Protein AF-0000000076557851 (afdb_homodimer)

Solvent-accessible surface area (backbone atoms only — not comparable to full-atom values): 87240 Å² total; per-residue (Å²): 122,87,77,74,75,67,75,80,66,76,50,90,38,95,50,37,35,31,46,52,55,38,59,30,43,32,42,51,61,32,72,36,23,61,56,36,63,57,46,41,41,31,71,48,41,74,76,67,26,66,85,70,57,73,93,45,90,75,62,67,40,71,10,40,59,27,70,82,20,36,35,42,63,46,74,49,77,47,74,51,47,69,48,79,32,28,19,36,36,59,49,75,49,68,70,84,65,38,65,51,69,62,38,16,51,50,42,3,48,33,41,56,26,32,29,34,39,37,38,36,35,39,30,39,36,59,39,52,92,79,63,63,79,54,46,40,30,33,42,40,51,27,48,18,50,34,37,25,52,70,74,42,80,45,67,58,55,26,64,82,58,70,84,71,47,54,48,60,42,72,40,51,52,73,41,79,36,43,34,38,39,40,42,68,49,62,57,84,83,76,29,81,60,79,74,55,66,48,67,31,39,37,39,38,33,61,44,86,49,36,83,44,73,41,49,91,70,39,50,65,30,26,23,29,85,68,28,50,30,21,72,26,37,27,26,34,40,33,32,24,39,25,92,62,47,42,35,35,38,59,44,66,44,43,99,32,59,53,47,61,72,59,80,46,72,29,49,50,41,27,47,39,62,42,57,36,30,44,77,45,69,60,80,86,58,51,60,47,55,37,39,37,31,29,35,44,55,92,54,95,53,82,42,78,46,78,47,62,41,75,42,60,72,71,38,62,70,62,43,65,42,40,29,22,44,59,27,56,33,64,40,63,33,49,29,27,41,22,52,50,31,93,74,25,63,59,50,86,75,77,63,57,28,32,32,36,37,41,32,58,31,70,73,46,54,50,83,36,66,73,55,57,45,50,54,64,89,57,60,49,44,28,29,34,38,37,29,50,35,19,69,34,41,44,15,33,43,63,45,39,68,54,6,38,47,32,41,53,35,53,59,68,41,47,63,48,28,39,62,53,61,62,61,82,70,82,62,72,30,87,64,34,29,34,37,26,13,36,35,50,6,5,30,29,29,50,47,44,38,44,26,36,35,61,31,37,33,34,37,34,33,21,42,24,50,49,24,64,60,71,71,44,46,58,85,44,38,67,78,54,58,33,50,58,54,18,43,26,47,27,42,39,40,75,54,33,47,79,77,28,49,48,28,34,51,51,49,54,37,42,35,37,33,27,60,57,15,69,66,49,55,55,48,36,54,21,37,50,53,34,50,30,42,75,60,73,24,86,66,46,74,46,57,40,80,88,31,37,75,75,59,96,46,70,76,53,43,86,66,42,47,60,52,52,46,39,45,46,41,74,46,69,49,56,54,54,69,54,52,60,47,46,46,59,40,51,35,44,53,69,46,49,38,52,79,15,40,34,58,54,38,44,58,46,64,58,45,67,20,37,37,40,38,39,40,77,45,64,51,41,31,42,33,42,71,42,46,60,27,27,34,30,36,45,66,67,25,69,86,42,74,74,43,49,28,34,32,50,70,88,41,78,47,76,55,83,50,77,57,42,24,38,39,48,42,93,86,69,48,76,42,81,46,78,74,70,67,57,46,76,71,27,60,34,54,44,50,39,60,35,46,58,22,59,58,54,33,62,18,43,33,36,37,27,43,36,52,76,92,72,53,51,74,66,56,58,54,48,52,41,45,53,40,29,38,40,24,43,45,52,60,38,42,62,43,80,40,63,42,74,95,67,68,78,63,67,23,23,36,37,39,41,54,68,48,38,38,86,74,61,37,76,33,32,62,53,38,45,43,46,40,42,86,56,33,41,34,37,36,45,62,87,64,42,76,45,77,43,68,39,45,82,33,17,14,26,31,30,66,36,60,54,60,83,52,39,37,26,39,40,32,30,39,49,38,71,66,1,28,53,57,25,52,49,58,54,81,71,65,68,72,58,31,51,43,23,31,37,33,33,31,56,51,12,38,37,35,12,72,49,20,40,71,29,39,28,42,55,31,46,64,38,36,33,30,57,74,43,81,123,87,75,73,75,66,73,81,66,76,52,90,37,96,50,37,33,31,45,53,56,38,59,30,43,33,41,53,61,33,72,35,23,61,55,37,63,54,47,41,40,31,72,48,41,75,75,68,25,66,84,70,57,72,94,45,90,75,64,67,41,71,12,40,59,25,69,82,20,39,34,43,63,46,74,49,79,48,73,51,46,67,48,80,30,28,17,35,38,61,48,75,50,67,69,84,66,37,63,50,70,63,38,16,51,50,41,3,45,34,42,57,26,32,30,35,36,36,38,37,33,39,29,38,36,60,38,52,90,78,62,62,81,54,45,39,30,32,42,42,54,26,48,18,51,32,36,25,52,69,73,42,78,44,67,59,55,25,64,81,58,69,85,71,46,55,49,58,43,72,41,51,52,72,41,78,36,42,35,37,39,39,41,67,49,62,72,73,82,80,33,82,59,79,78,56,67,50,67,30,40,37,38,38,32,61,44,86,50,37,83,44,72,40,50,92,68,39,48,66,31,26,24,28,84,69,27,50,29,22,72,28,38,28,25,34,39,31,33,24,40,24,93,63,48,41,36,36,39,58,42,65,44,43,98,34,58,53,48,60,72,60,80,46,73,30,50,48,42,26,47,39,62,43,57,36,30,45,77,44,70,60,79,87,58,51,59,48,54,37,37,38,31,28,35,42,55,94,53,97,52,81,43,76,47,77,46,60,41,75,42,60,73,72,39,63,71,64,43,66,41,40,28,21,46,59,29,55,34,65,40,62,34,48,28,26,40,22,50,52,32,94,75,25,61,60,52,86,75,76,62,58,26,33,32,38,36,40,32,58,30,68,74,46,53,50,84,37,66,72,54,56,45,51,52,63,90,57,62,47,44,29,29,34,38,35,30,48,34,19,71,32,42,45,15,32,43,65,44,39,68,52,5,38,46,32,41,54,35,54,58,70,41,48,64,49,28,38,61,52,61,63,61,82,69,82,61,72,29,86,64,35,30,35,36,26,14,35,36,51,6,5,30,30,29,49,48,44,38,43,24,36,36,60,31,37,33,33,36,33,34,20,43,23,50,49,24,64,59,72,68,44,44,58,86,44,37,66,78,53,56,32,49,62,53,18,43,26,47,26,41,41,40,75,54,34,48,77,76,30,48,49,29,35,50,52,48,56,38,42,36,37,32,27,61,57,16,67,65,47,54,54,48,35,53,20,38,50,52,34,50,29,42,74,59,73,24,87,64,46,73,46,58,40,81,87,31,38,76,75,59,95,47,71,77,51,43,86,67,42,47,60,53,52,45,41,46,47,44,74,45,68,49,57,53,55,69,54,54,60,46,45,44,58,39,50,34,43,52,70,46,48,36,51,80,14,38,33,57,55,38,45,58,46,64,58,43,67,19,37,38,41,37,38,40,79,45,65,51,41,29,41,32,45,71,41,48,61,27,27,34,31,36,44,65,66,25,70,87,41,75,74,42,50,27,33,34,51,70,86,40,79,45,74,56,83,50,78,56,43,24,39,38,46,45,93,87,68,48,77,44,81,44,78,76,70,67,58,47,74,72,27,62,34,53,44,49,39,61,34,46,60,23,59,60,56,33,62,18,42,35,37,38,26,44,35,52,76,91,73,55,52,73,65,55,57,53,48,52,42,44,52,40,29,37,40,24,44,46,51,61,37,43,60,44,79,40,63,42,74,96,67,69,77,64,69,22,24,36,37,40,41,52,68,49,38,37,85,76,62,36,75,31,32,62,54,38,46,42,47,41,42,85,56,32,42,32,39,37,44,62,86,65,43,76,45,76,43,69,39,45,83,33,16,13,27,32,31,66,35,60,54,63,83,52,40,35,25,41,39,32,31,40,49,37,70,63,2,28,53,58,23,50,50,59,57,81,70,64,69,72,55,33,50,43,23,29,39,32,35,32,55,50,12,39,38,35,12,74,50,19,41,70,30,41,27,43,54,30,47,65,37,36,33,30,57,74,44,81

Radius of gyration: 36.16 Å; Cα contacts (8 Å, |Δi|>4): 4621; chains: 2; bounding box: 81×111×76 Å

Foldseek 3Di:
DPPPPPPPCLPLDPFKKKDWAFKKKKWDWAFAFALLVLLQQDQCVVVVDPLPDDADPPDWDAHPFFPPRTIHMDMDGWDWDMDGQKIKTKDKDDDPRGPQVVQCVPANLRRQKTKMKMKIWMAIAGNDPPFDQWFKKWKAKPDAQWKDKQNRIFGHGFDQPLPQATFIDIHGHPDIIMIMTMDTQRAQPPFCDPNDMDMMMMMMGGDPQAKDKAQVPKDFWAAELQFGQFQQKMKIKIAGNHPAWKKWWQDKDWPFDKDFDGIDIHGHRFIAIGMMGGRDDDGPDQKIKMWIWMDTVVDDDIDIDIDMHGHDDYDYQQAWTKHWFAQLQGHIFIKTKGAADPQAQADPVHDAFEAEEEEEAAQDDCPDPLNRCLPVVPSRFNHMYIYGCLRDSCNLFLLAQSSVSRVLRRLVRVVSSCVRNVPPDGHYDSQAYEAEYAASSLLNQLLCLLFNQLRYQEYERELYAQAPCRQRPRPSAFDADPLLVLLLVLLQVSSRSLVRLLRRAQHEYEYEYECAASNRHPCRVVSSQVSNVVSVHHYHYDYHYPDYRDDRNSCPDDCNVVVSNCCRHVNVANGDHPLKGKRKAQWQLRHDDDQQKGAKFFQFNSDIKMWIWHPPPLQEIEIEIDRGFKMFGGDGRVPRDDHQWYQYNNDIDGDDDGQWMWGADPVGDIDIDRDPCVLQQWAGHLRIGFLCSLSNFSHAEEEEFEAPVPDDPVRVVLSSSLSSLCCSSSVTGYHYYHAPVPPPDRTAYEYAAHFQVVRVPPFCVQQQWHGDLFWIWAAAPVRDIDIGTQDAQKKKWAWTDDPRHYIYIYIHHNDSNNRVSHSSPNDRHPSSRGGRIWIAHNCSSNSRSNRTPWGAHAHGSNYGYPSID/DPPPPPPPCLPLDPFKKKDWDFKKKKWDWAFAFALLVLLQQDQCVVVVDPLPDDADPPDWDAHPFFPPRTIHMDMDGWDWDMDGQKIKTKDKDDDPRGPQVVQCVPANLRRQKTKMKMKIWMAIADNDPPFDQWFKKWKAKPDAQWKDKQNHIFGHGFDQPLPQATFIDIHGHPDIIMIMTMGTQRQQPPFCDPNDMDMMMMMMGGDPQAKDKAQVPKDFWAAELQFGQFQQKMKIKIAGNHPFWKKWWQDKDWVFDKDFDGIDIHGHRFIAIGIMGGRDDDGPDQKIKMWIWMDTVVDDDIDIDIDMHGHDDYDYQQAWTKHWFAQLQGHIFIKTKGAADPQAQADPVHDFFEAEEEEEAAQDDCPDPLNRCLPVVPSRFNHMYIYGCLRDSCNLFLLAQSSVSRVLRRLVRVVSSCVRNVDPDGHYDSQAYEYEYAASSLLNQLLCLLFNQLRYQAYERELYAQAPCRQRPRPSAFDADPLLVLLLVLLQVSSRSLVRLLRRAQHEYEYEYECAASNRHPCRVVSSQVSNVVSVHHYHYDYHYPDYRDDRNSCPPDCNVVVSNCCRHVNVANGDHDLKGKRKAQWQLRHDDDQQKGAKFFQFNSDIKMWIWHPVPLQEIEIEIDRGFKMFGGDGRVPRDDHQWYCYNNDIDGDDDGQWMWGADPVGDIDIDRDPCVLQQWAGHLRIGFLCSLSNFSHAEEEEAEAPVPDDPVRVVLSSSLSSLCCSSSVTGYHYYHAPVPPPDRTAYEYAAHFQVVRVPPFCVQQQWHGDLFWIWAAAPVRDIDIDTQDAQKKKWAWTDDPSHYIYIYIHHNDSNNRVSHSSPNDRHPSSRGGRIWIAHNCSSNSRSNRTPWGAHAHGRNYGYPSID

InterPro domains:
  IPR001375 Peptidase S9, prolyl oligopeptidase, catalytic domain [PF00326] (424-552)
  IPR029058 Alpha/Beta hydrolase fold [G3DSA:3.40.50.1820] (335-570)
  IPR029058 Alpha/Beta hydrolase fold [SSF53474] (319-552)
  IPR050955 Plant Biomass Hydrolyzing Esterase [PTHR43037] (322-651)

Organism: NCBI:txid1051890

pLDDT: mean 91.63, std 10.41, range [25.14, 98.81]

Secondary structure (DSSP, 8-state):
-------------SS-EEEE-SEEEEEEEE---TTGGGG---GGGGGT-GGGPPP-SSPPEE-SSBGGGEE-EEEEE---EEEBTEEEEEEEEE-SSB-HHHHHHHHGGGGG-EEEEEEEEEEEE-SSSS--S-EEEEEEEES-SEEEETTEEEESTTTT----S-EEEEE-TTSEEEEEEEEEE-GGGT---SS-EEEEEEEEEE--SSEEE-GGG-B-PPEETTEESBS-EEEEEEEE--SS--EEEEEEEESS-EEE-S-EEE-TT-EEEEEEEES-PPTT-SEEEEEEEEEETT-SSEEEEEEEEE-PPPB-TTS-EEEEEE-TTS-EEEEEEEPPPTT--PPSS-PPPPEEEEE--TT--TTSHHHHTTTTT-TT-SSEEEEE--SSTTHHHHSSHHHHHHHHHHHHTHHHHHHHHT--S----TT-EEEEEETHHHHHHHHHHHH-GGGEEEEEEES--S-HHHHS-STTSPP--HHHHHHHHHHTGGG-GGG-GGGGTTS-BEEEEETT-SSS-THHHHHHHHHHHHTT---EEEEETT--S--TTTTTSTTHHHHHHIIIII--SPPPPPSEEEEEES-GGG---BTTEEEEE-S-TTS-EEEEEE-SSTTEEEEEEES--EEEE-SPBTTBPPPSEEEETTEEEE--STT-EEEE-TTS-EEEE---GGGGTS--GGG-SSGGGGG--SS-EEEEPPPGGG--HHHHHHHHHHHHHHHHHH---EEEES-GGG--SSS-EEEES---HHHHTHHHHHTTEEE-SSEEEEE-TTS-EEEEE--TT-EEEEEEE-STT-EEEEEEESSHHHHHHHHTTSS-STT----SEEEE-TTHHHHGGGGEEEEE-B-TTS-B-TT--/-------------SS-EEEE-SEEEEEEEE---TTGGGG---GGGGGT-GGGPPP-SSPPEE-SSBGGGEE-EEEEE---EEEBTEEEEEEEEE-SSB-HHHHHHHHGGGGG-EEEEEEEEEEEE-SSSS--S-EEEEEEEES-SEEEETTEEEESTTTT----SPEEEEE-TTSEEEEEEEEEE-TTSS---SS-EEEEEEEEEE--SSEEE-GGG-B-PPEETTEESBS-EEEEEEEE--SS--EEEEEEEESS-EEE-S-EEE-TT-EEEEEEEES-PPTT-SEEEEEEEEEETT-SSEEEEEEEEE-PPPB-TTS-EEEEEE-TTS-EEEEEEEPPPTT--PPSS-PPPPEEEEE--TT--TTSHHHHTTTTT-TT-SSEEEEE--SSTTHHHHSSHHHHHHHHHHHHTHHHHHHHHT--S----TT-EEEEEETHHHHHHHHHHHH-GGGEEEEEEES--S-HHHHS-STTSPP--HHHHHHHHHHTGGG-GGG-GGGGTTS-BEEEEETT-SSS-THHHHHHHHHHHHTT---EEEEETT--S--TTTTTSTTHHHHHHIIIII--SPPPPPSEEEEEES-GGG---BTTEEEEE-S-TTS-EEEEEE-SSTTEEEEEEES--EEEE-SPBTTBPPPSEEEETTEEEE--STT-EEEE-TTS-EEEE---GGGGTS--GGG-SSGGGGG--SS-EEEEPPPGGG--HHHHHHHHHHHHHHHHHH---EEEES-GGG--SSS-EEEES---HHHHTHHHHHTTEEE-SSEEEEE-TTS-EEEEE--TT-EEEEEEE-STT-EEEEEEESSHHHHHHHHTTSS-STT----SEEEE-TTHHHHGGGGEEEEE-B-TTS-B-TT--

Structure (mmCIF, N/CA/C/O backbone):
data_AF-0000000076557851-model_v1
#
loop_
_entity.id
_entity.type
_entity.pdbx_description
1 polymer 'Peptidase S9 prolyl oligopeptidase catalytic domain-containing protein'
#
loop_
_atom_site.group_PDB
_atom_site.id
_atom_site.type_symbol
_atom_site.label_atom_id
_atom_site.label_alt_id
_atom_site.label_comp_id
_atom_site.label_asym_id
_atom_site.label_entity_id
_atom_site.label_seq_id
_atom_site.pdbx_PDB_ins_code
_atom_site.Cartn_x
_atom_site.Cartn_y
_atom_site.Cartn_z
_atom_site.occupancy
_atom_site.B_iso_or_equiv
_atom_site.auth_seq_id
_atom_site.auth_comp_id
_atom_site.auth_asym_id
_atom_site.auth_atom_id
_atom_site.pdbx_PDB_model_num
ATOM 1 N N . MET A 1 1 ? -41.75 -7.953 -18.094 1 25.17 1 MET A N 1
ATOM 2 C CA . MET A 1 1 ? -40.562 -8.688 -18.484 1 25.17 1 MET A CA 1
ATOM 3 C C . MET A 1 1 ? -40.688 -9.273 -19.875 1 25.17 1 MET A C 1
ATOM 5 O O . MET A 1 1 ? -41.688 -9.961 -20.172 1 25.17 1 MET A O 1
ATOM 9 N N . PRO A 1 2 ? -40.219 -8.617 -20.875 1 28.72 2 PRO A N 1
ATOM 10 C CA . PRO A 1 2 ? -40.625 -9.148 -22.188 1 28.72 2 PRO A CA 1
ATOM 11 C C . PRO A 1 2 ? -40.438 -10.656 -22.281 1 28.72 2 PRO A C 1
ATOM 13 O O . PRO A 1 2 ? -39.531 -11.219 -21.672 1 28.72 2 PRO A O 1
ATOM 16 N N . ILE A 1 3 ? -41.531 -11.344 -22.547 1 29.73 3 ILE A N 1
ATOM 17 C CA . ILE A 1 3 ? -41.688 -12.758 -22.859 1 29.73 3 ILE A CA 1
ATOM 18 C C . ILE A 1 3 ? -40.719 -13.148 -23.984 1 29.73 3 ILE A C 1
ATOM 20 O O . ILE A 1 3 ? -40.844 -12.641 -25.109 1 29.73 3 ILE A O 1
ATOM 24 N N . VAL A 1 4 ? -39.438 -13.328 -23.734 1 35.34 4 VAL A N 1
ATOM 25 C CA . VAL A 1 4 ? -38.625 -13.984 -24.75 1 35.34 4 VAL A CA 1
ATOM 26 C C . VAL A 1 4 ? -39.406 -15.148 -25.359 1 35.34 4 VAL A C 1
ATOM 28 O O . VAL A 1 4 ? -39.906 -16.016 -24.641 1 35.34 4 VAL A O 1
ATOM 31 N N . THR A 1 5 ? -40.062 -14.852 -26.422 1 33.97 5 THR A N 1
ATOM 32 C CA . THR A 1 5 ? -40.656 -15.875 -27.266 1 33.97 5 THR A CA 1
ATOM 33 C C . THR A 1 5 ? -39.719 -17.047 -27.453 1 33.97 5 THR A C 1
ATOM 35 O O . THR A 1 5 ? -38.625 -16.891 -28.031 1 33.97 5 THR A O 1
ATOM 38 N N . TRP A 1 6 ? -39.594 -17.812 -26.453 1 35.41 6 TRP A N 1
ATOM 39 C CA . TRP A 1 6 ? -38.875 -19.062 -26.672 1 35.41 6 TRP A CA 1
ATOM 40 C C . TRP A 1 6 ? -39.344 -19.766 -27.938 1 35.41 6 TRP A C 1
ATOM 42 O O . TRP A 1 6 ? -40.562 -19.812 -28.203 1 35.41 6 TRP A O 1
ATOM 52 N N . LEU A 1 7 ? -38.781 -19.547 -28.953 1 33.34 7 LEU A N 1
ATOM 53 C CA . LEU A 1 7 ? -39.156 -20.266 -30.172 1 33.34 7 LEU A CA 1
ATOM 54 C C . LEU A 1 7 ? -39.531 -21.719 -29.844 1 33.34 7 LEU A C 1
ATOM 56 O O . LEU A 1 7 ? -38.812 -22.406 -29.109 1 33.34 7 LEU A O 1
ATOM 60 N N . SER A 1 8 ? -40.812 -22 -29.719 1 35.41 8 SER A N 1
ATOM 61 C CA . SER A 1 8 ? -41.375 -23.344 -29.75 1 35.41 8 SER A CA 1
ATOM 62 C C . SER A 1 8 ? -40.625 -24.234 -30.766 1 35.41 8 SER A C 1
ATOM 64 O O . SER A 1 8 ? -41.062 -24.344 -31.906 1 35.41 8 SER A O 1
ATOM 66 N N . ILE A 1 9 ? -39.375 -24 -31.047 1 34.5 9 ILE A N 1
ATOM 67 C CA . ILE A 1 9 ? -38.906 -24.828 -32.156 1 34.5 9 ILE A CA 1
ATOM 68 C C . ILE A 1 9 ? -38.844 -26.281 -31.703 1 34.5 9 ILE A C 1
ATOM 70 O O . ILE A 1 9 ? -37.938 -26.672 -30.938 1 34.5 9 ILE A O 1
ATOM 74 N N . VAL A 1 10 ? -39.906 -26.938 -31.469 1 37.94 10 VAL A N 1
ATOM 75 C CA . VAL A 1 10 ? -39.906 -28.391 -31.609 1 37.94 10 VAL A CA 1
ATOM 76 C C . VAL A 1 10 ? -39.188 -28.766 -32.906 1 37.94 10 VAL A C 1
ATOM 78 O O . VAL A 1 10 ? -39.688 -28.531 -34 1 37.94 10 VAL A O 1
ATOM 81 N N . THR A 1 11 ? -37.938 -28.484 -33.031 1 39.72 11 THR A N 1
ATOM 82 C CA . THR A 1 11 ? -37.312 -29.047 -34.219 1 39.72 11 THR A CA 1
ATOM 83 C C . THR A 1 11 ? -37.312 -30.578 -34.156 1 39.72 11 THR A C 1
ATOM 85 O O . THR A 1 11 ? -37.25 -31.156 -33.062 1 39.72 11 THR A O 1
ATOM 88 N N . HIS A 1 12 ? -38 -31.312 -34.906 1 44.66 12 HIS A N 1
ATOM 89 C CA . HIS A 1 12 ? -37.875 -32.75 -35.188 1 44.66 12 HIS A CA 1
ATOM 90 C C . HIS A 1 12 ? -36.406 -33.156 -35.125 1 44.66 12 HIS A C 1
ATOM 92 O O . HIS A 1 12 ? -35.875 -33.719 -36.094 1 44.66 12 HIS A O 1
ATOM 98 N N . ALA A 1 13 ? -35.656 -32.438 -34.344 1 53.69 13 ALA A N 1
ATOM 99 C CA . ALA A 1 13 ? -34.25 -32.844 -34.406 1 53.69 13 ALA A CA 1
ATOM 100 C C . ALA A 1 13 ? -34 -34.094 -33.531 1 53.69 13 ALA A C 1
ATOM 102 O O . ALA A 1 13 ? -34.719 -34.344 -32.562 1 53.69 13 ALA A O 1
ATOM 103 N N . SER A 1 14 ? -33.281 -35.125 -33.906 1 68.81 14 SER A N 1
ATOM 104 C CA . SER A 1 14 ? -32.781 -36.375 -33.281 1 68.81 14 SER A CA 1
ATOM 105 C C . SER A 1 14 ? -31.938 -36.062 -32.062 1 68.81 14 SER A C 1
ATOM 107 O O . SER A 1 14 ? -31.766 -36.906 -31.188 1 68.81 14 SER A O 1
ATOM 109 N N . VAL A 1 15 ? -31.484 -34.812 -31.781 1 82.94 15 VAL A N 1
ATOM 110 C CA . VAL A 1 15 ? -30.625 -34.438 -30.656 1 82.94 15 VAL A CA 1
ATOM 111 C C . VAL A 1 15 ? -31.141 -33.156 -30 1 82.94 15 VAL A C 1
ATOM 113 O O . VAL A 1 15 ? -31.609 -32.25 -30.672 1 82.94 15 VAL A O 1
ATOM 116 N N . PRO A 1 16 ? -31.203 -33.125 -28.641 1 85.94 16 PRO A N 1
ATOM 117 C CA . PRO A 1 16 ? -31.609 -31.891 -27.953 1 85.94 16 PRO A CA 1
ATOM 118 C C . PRO A 1 16 ? -30.812 -30.672 -28.375 1 85.94 16 PRO A C 1
ATOM 120 O O . PRO A 1 16 ? -29.641 -30.797 -28.766 1 85.94 16 PRO A O 1
ATOM 123 N N . SER A 1 17 ? -31.422 -29.547 -28.344 1 89.06 17 SER A N 1
ATOM 124 C CA . SER A 1 17 ? -30.734 -28.312 -28.656 1 89.06 17 SER A CA 1
ATOM 125 C C . SER A 1 17 ? -30.594 -27.422 -27.406 1 89.06 17 SER A C 1
ATOM 127 O O . SER A 1 17 ? -31.406 -27.516 -26.5 1 89.06 17 SER A O 1
ATOM 129 N N . ILE A 1 18 ? -29.516 -26.719 -27.328 1 94.62 18 ILE A N 1
ATOM 130 C CA . ILE A 1 18 ? -29.266 -25.797 -26.219 1 94.62 18 ILE A CA 1
ATOM 131 C C . ILE A 1 18 ? -29.359 -24.359 -26.719 1 94.62 18 ILE A C 1
ATOM 133 O O . ILE A 1 18 ? -28.609 -23.969 -27.625 1 94.62 18 ILE A O 1
ATOM 137 N N . GLN A 1 19 ? -30.219 -23.594 -26.125 1 93.88 19 GLN A N 1
ATOM 138 C CA . GLN A 1 19 ? -30.422 -22.203 -26.516 1 93.88 19 GLN A CA 1
ATOM 139 C C . GLN A 1 19 ? -30.016 -21.25 -25.391 1 93.88 19 GLN A C 1
ATOM 141 O O . GLN A 1 19 ? -30.281 -21.516 -24.219 1 93.88 19 GLN A O 1
ATOM 146 N N . ILE A 1 20 ? -29.281 -20.234 -25.766 1 96.56 20 ILE A N 1
ATOM 147 C CA . ILE A 1 20 ? -28.906 -19.172 -24.844 1 96.56 20 ILE A CA 1
ATOM 148 C C . ILE A 1 20 ? -29.672 -17.891 -25.188 1 96.56 20 ILE A C 1
ATOM 150 O O . ILE A 1 20 ? -29.859 -17.578 -26.359 1 96.56 20 ILE A O 1
ATOM 154 N N . SER A 1 21 ? -30.109 -17.188 -24.234 1 95.56 21 SER A N 1
ATOM 155 C CA . SER A 1 21 ? -30.938 -16 -24.453 1 95.56 21 SER A CA 1
ATOM 156 C C . SER A 1 21 ? -30.172 -14.922 -25.203 1 95.56 21 SER A C 1
ATOM 158 O O . SER A 1 21 ? -28.969 -14.75 -25 1 95.56 21 SER A O 1
ATOM 160 N N . SER A 1 22 ? -30.859 -14.148 -25.969 1 95.88 22 SER A N 1
ATOM 161 C CA . SER A 1 22 ? -30.25 -13.039 -26.719 1 95.88 22 SER A CA 1
ATOM 162 C C . SER A 1 22 ? -30.234 -11.766 -25.875 1 95.88 22 SER A C 1
ATOM 164 O O . SER A 1 22 ? -29.359 -10.922 -26.047 1 95.88 22 SER A O 1
ATOM 166 N N . ASN A 1 23 ? -31.25 -11.594 -25.047 1 95.69 23 ASN A N 1
ATOM 167 C CA . ASN A 1 23 ? -31.344 -10.414 -24.203 1 95.69 23 ASN A CA 1
ATOM 168 C C . ASN A 1 23 ? -30.672 -10.648 -22.844 1 95.69 23 ASN A C 1
ATOM 170 O O . ASN A 1 23 ? -30.984 -11.625 -22.156 1 95.69 23 ASN A O 1
ATOM 174 N N . TRP A 1 24 ? -29.828 -9.789 -22.484 1 96.94 24 TRP A N 1
ATOM 175 C CA . TRP A 1 24 ? -29.125 -9.883 -21.219 1 96.94 24 TRP A CA 1
ATOM 176 C C . TRP A 1 24 ? -29.281 -8.602 -20.406 1 96.94 24 TRP A C 1
ATOM 178 O O . TRP A 1 24 ? -29.156 -7.5 -20.953 1 96.94 24 TRP A O 1
ATOM 188 N N . ASP A 1 25 ? -29.641 -8.688 -19.172 1 96.56 25 ASP A N 1
ATOM 189 C CA . ASP A 1 25 ? -29.688 -7.574 -18.219 1 96.56 25 ASP A CA 1
ATOM 190 C C . ASP A 1 25 ? -28.328 -7.379 -17.547 1 96.56 25 ASP A C 1
ATOM 192 O O . ASP A 1 25 ? -27.734 -8.336 -17.047 1 96.56 25 ASP A O 1
ATOM 196 N N . ILE A 1 26 ? -27.875 -6.191 -17.609 1 96.38 26 ILE A N 1
ATOM 197 C CA . ILE A 1 26 ? -26.547 -5.914 -17.062 1 96.38 26 ILE A CA 1
ATOM 198 C C . ILE A 1 26 ? -26.656 -4.863 -15.961 1 96.38 26 ILE A C 1
ATOM 200 O O . ILE A 1 26 ? -27.391 -3.883 -16.094 1 96.38 26 ILE A O 1
ATOM 204 N N . LEU A 1 27 ? -26.016 -5.062 -14.883 1 96.75 27 LEU A N 1
ATOM 205 C CA . LEU A 1 27 ? -25.938 -4.109 -13.781 1 96.75 27 LEU A CA 1
ATOM 206 C C . LEU A 1 27 ? -24.484 -3.74 -13.492 1 96.75 27 LEU A C 1
ATOM 208 O O . LEU A 1 27 ? -23.656 -4.613 -13.211 1 96.75 27 LEU A O 1
ATOM 212 N N . GLY A 1 28 ? -24.109 -2.471 -13.508 1 95.25 28 GLY A N 1
ATOM 213 C CA . GLY A 1 28 ? -22.766 -1.923 -13.344 1 95.25 28 GLY A CA 1
ATOM 214 C C . GLY A 1 28 ? -22.453 -0.806 -14.328 1 95.25 28 GLY A C 1
ATOM 215 O O . GLY A 1 28 ? -23.344 -0.327 -15.031 1 95.25 28 GLY A O 1
ATOM 216 N N . PRO A 1 29 ? -21.266 -0.353 -14.25 1 96.62 29 PRO A N 1
ATOM 217 C CA . PRO A 1 29 ? -20.047 -0.934 -13.672 1 96.62 29 PRO A CA 1
ATOM 218 C C . PRO A 1 29 ? -19.781 -0.451 -12.25 1 96.62 29 PRO A C 1
ATOM 220 O O . PRO A 1 29 ? -20.266 0.614 -11.852 1 96.62 29 PRO A O 1
ATOM 223 N N . PHE A 1 30 ? -19.016 -1.229 -11.484 1 97.38 30 PHE A N 1
ATOM 224 C CA . PHE A 1 30 ? -18.5 -0.917 -10.156 1 97.38 30 PHE A CA 1
ATOM 225 C C . PHE A 1 30 ? -16.984 -1.011 -10.125 1 97.38 30 PHE A C 1
ATOM 227 O O . PHE A 1 30 ? -16.375 -1.709 -10.938 1 97.38 30 PHE A O 1
ATOM 234 N N . GLN A 1 31 ? -16.453 -0.253 -9.242 1 95.88 31 GLN A N 1
ATOM 235 C CA . GLN A 1 31 ? -15.008 -0.247 -9.07 1 95.88 31 GLN A CA 1
ATOM 236 C C . GLN A 1 31 ? -14.508 -1.592 -8.547 1 95.88 31 GLN A C 1
ATOM 238 O O . GLN A 1 31 ? -15.156 -2.215 -7.707 1 95.88 31 GLN A O 1
ATOM 243 N N . ILE A 1 32 ? -13.297 -2.068 -9.023 1 96.12 32 ILE A N 1
ATOM 244 C CA . ILE A 1 32 ? -12.602 -3.234 -8.492 1 96.12 32 ILE A CA 1
ATOM 245 C C . ILE A 1 32 ? -11.102 -3.096 -8.734 1 96.12 32 ILE A C 1
ATOM 247 O O . ILE A 1 32 ? -10.68 -2.42 -9.672 1 96.12 32 ILE A O 1
ATOM 251 N N . GLY A 1 33 ? -10.312 -3.621 -7.812 1 95 33 GLY A N 1
ATOM 252 C CA . GLY A 1 33 ? -8.875 -3.617 -8.008 1 95 33 GLY A CA 1
ATOM 253 C C . GLY A 1 33 ? -8.352 -4.895 -8.641 1 95 33 GLY A C 1
ATOM 254 O O . GLY A 1 33 ? -9.062 -5.902 -8.688 1 95 33 GLY A O 1
ATOM 255 N N . THR A 1 34 ? -7.078 -4.812 -9.047 1 93.25 34 THR A N 1
ATOM 256 C CA . THR A 1 34 ? -6.418 -5.969 -9.641 1 93.25 34 THR A CA 1
ATOM 257 C C . THR A 1 34 ? -6.387 -7.137 -8.656 1 93.25 34 THR A C 1
ATOM 259 O O . THR A 1 34 ? -5.941 -6.984 -7.516 1 93.25 34 THR A O 1
ATOM 262 N N . ARG A 1 35 ? -6.945 -8.336 -9.039 1 93.88 35 ARG A N 1
ATOM 263 C CA . ARG A 1 35 ? -6.902 -9.594 -8.297 1 93.88 35 ARG A CA 1
ATOM 264 C C . ARG A 1 35 ? -7.766 -9.516 -7.043 1 93.88 35 ARG A C 1
ATOM 266 O O . ARG A 1 35 ? -7.719 -10.414 -6.195 1 93.88 35 ARG A O 1
ATOM 273 N N . GLU A 1 36 ? -8.547 -8.461 -6.918 1 95.62 36 GLU A N 1
ATOM 274 C CA . GLU A 1 36 ? -9.344 -8.258 -5.711 1 95.62 36 GLU A CA 1
ATOM 275 C C . GLU A 1 36 ? -10.578 -9.156 -5.707 1 95.62 36 GLU A C 1
ATOM 277 O O . GLU A 1 36 ? -11.156 -9.422 -4.652 1 95.62 36 GLU A O 1
ATOM 282 N N . ALA A 1 37 ? -11 -9.68 -6.828 1 95.12 37 ALA A N 1
ATOM 283 C CA . ALA A 1 37 ? -12.242 -10.43 -6.965 1 95.12 37 ALA A CA 1
ATOM 284 C C . ALA A 1 37 ? -12.203 -11.703 -6.125 1 95.12 37 ALA A C 1
ATOM 286 O O . ALA A 1 37 ? -13.234 -12.156 -5.617 1 95.12 37 ALA A O 1
ATOM 287 N N . GLU A 1 38 ? -11.078 -12.305 -5.898 1 95.38 38 GLU A N 1
ATOM 288 C CA . GLU A 1 38 ? -10.953 -13.531 -5.121 1 95.38 38 GLU A CA 1
ATOM 289 C C . GLU A 1 38 ? -11.32 -13.297 -3.66 1 95.38 38 GLU A C 1
ATOM 291 O O . GLU A 1 38 ? -11.719 -14.234 -2.959 1 95.38 38 GLU A O 1
ATOM 296 N N . TRP A 1 39 ? -11.242 -12.07 -3.244 1 96.75 39 TRP A N 1
ATOM 297 C CA . TRP A 1 39 ? -11.602 -11.734 -1.868 1 96.75 39 TRP A CA 1
ATOM 298 C C . TRP A 1 39 ? -13.094 -11.453 -1.746 1 96.75 39 TRP A C 1
ATOM 300 O O . TRP A 1 39 ? -13.586 -11.172 -0.653 1 96.75 39 TRP A O 1
ATOM 310 N N . GLY A 1 40 ? -13.836 -11.57 -2.867 1 92.31 40 GLY A N 1
ATOM 311 C CA . GLY A 1 40 ? -15.281 -11.414 -2.863 1 92.31 40 GLY A CA 1
ATOM 312 C C . GLY A 1 40 ? -15.734 -10 -3.203 1 92.31 40 GLY A C 1
ATOM 313 O O . GLY A 1 40 ? -16.734 -9.812 -3.9 1 92.31 40 GLY A O 1
ATOM 314 N N . ALA A 1 41 ? -15.023 -8.891 -2.998 1 94.75 41 ALA A N 1
ATOM 315 C CA . ALA A 1 41 ? -15.344 -7.469 -3.057 1 94.75 41 ALA A CA 1
ATOM 316 C C . ALA A 1 41 ? -16.328 -7.172 -4.184 1 94.75 41 ALA A C 1
ATOM 318 O O . ALA A 1 41 ? -15.953 -6.594 -5.207 1 94.75 41 ALA A O 1
ATOM 319 N N . ASP A 1 42 ? -17.562 -7.551 -3.977 1 97.12 42 ASP A N 1
ATOM 320 C CA . ASP A 1 42 ? -18.703 -7.297 -4.844 1 97.12 42 ASP A CA 1
ATOM 321 C C . ASP A 1 42 ? -19.719 -6.375 -4.164 1 97.12 42 ASP A C 1
ATOM 323 O O . ASP A 1 42 ? -20.438 -6.797 -3.252 1 97.12 42 ASP A O 1
ATOM 327 N N . PRO A 1 43 ? -19.828 -5.133 -4.652 1 97.06 43 PRO A N 1
ATOM 328 C CA . PRO A 1 43 ? -20.719 -4.18 -3.988 1 97.06 43 PRO A CA 1
ATOM 329 C C . PRO A 1 43 ? -22.156 -4.68 -3.891 1 97.06 43 PRO A C 1
ATOM 331 O O . PRO A 1 43 ? -22.891 -4.289 -2.98 1 97.06 43 PRO A O 1
ATOM 334 N N . LEU A 1 44 ? -22.594 -5.547 -4.766 1 97.06 44 LEU A N 1
ATOM 335 C CA . LEU A 1 44 ? -23.984 -5.988 -4.789 1 97.06 44 LEU A CA 1
ATOM 336 C C . LEU A 1 44 ? -24.25 -7.008 -3.688 1 97.06 44 LEU A C 1
ATOM 338 O O . LEU A 1 44 ? -25.406 -7.285 -3.355 1 97.06 44 LEU A O 1
ATOM 342 N N . ARG A 1 45 ? -23.219 -7.57 -3.162 1 96.62 45 ARG A N 1
ATOM 343 C CA . ARG A 1 45 ? -23.391 -8.461 -2.021 1 96.62 45 ARG A CA 1
ATOM 344 C C . ARG A 1 45 ? -23.922 -7.707 -0.809 1 96.62 45 ARG A C 1
ATOM 346 O O . ARG A 1 45 ? -24.531 -8.305 0.083 1 96.62 45 ARG A O 1
ATOM 353 N N . TYR A 1 46 ? -23.703 -6.398 -0.752 1 96 46 TYR A N 1
ATOM 354 C CA . TYR A 1 46 ? -24.281 -5.559 0.289 1 96 46 TYR A CA 1
ATOM 355 C C . TYR A 1 46 ? -25.797 -5.613 0.253 1 96 46 TYR A C 1
ATOM 357 O O . TYR A 1 46 ? -26.453 -5.512 1.292 1 96 46 TYR A O 1
ATOM 365 N N . TYR A 1 47 ? -26.344 -5.871 -0.922 1 94.69 47 TYR A N 1
ATOM 366 C CA . TYR A 1 47 ? -27.797 -5.922 -1.124 1 94.69 47 TYR A CA 1
ATOM 367 C C . TYR A 1 47 ? -28.297 -7.363 -1.113 1 94.69 47 TYR A C 1
ATOM 369 O O . TYR A 1 47 ? -29.406 -7.645 -1.575 1 94.69 47 TYR A O 1
ATOM 377 N N . GLY A 1 48 ? -27.453 -8.297 -0.768 1 93.88 48 GLY A N 1
ATOM 378 C CA . GLY A 1 48 ? -27.844 -9.695 -0.716 1 93.88 48 GLY A CA 1
ATOM 379 C C . GLY A 1 48 ? -27.359 -10.5 -1.904 1 93.88 48 GLY A C 1
ATOM 380 O O . GLY A 1 48 ? -27.641 -11.695 -2.002 1 93.88 48 GLY A O 1
ATOM 381 N N . GLY A 1 49 ? -26.672 -9.898 -2.818 1 95.94 49 GLY A N 1
ATOM 382 C CA . GLY A 1 49 ? -26.125 -10.594 -3.975 1 95.94 49 GLY A CA 1
ATOM 383 C C . GLY A 1 49 ? -26.938 -10.367 -5.238 1 95.94 49 GLY A C 1
ATOM 384 O O . GLY A 1 49 ? -28.156 -10.266 -5.191 1 95.94 49 GLY A O 1
ATOM 385 N N . PHE A 1 50 ? -26.312 -10.25 -6.398 1 96.62 50 PHE A N 1
ATOM 386 C CA . PHE A 1 50 ? -26.922 -9.992 -7.695 1 96.62 50 PHE A CA 1
ATOM 387 C C . PHE A 1 50 ? -28.016 -11.016 -7.996 1 96.62 50 PHE A C 1
ATOM 389 O O . PHE A 1 50 ? -29.062 -10.672 -8.547 1 96.62 50 PHE A O 1
ATOM 396 N N . GLN A 1 51 ? -27.75 -12.281 -7.598 1 96.06 51 GLN A N 1
ATOM 397 C CA . GLN A 1 51 ? -28.672 -13.367 -7.918 1 96.06 51 GLN A CA 1
ATOM 398 C C . GLN A 1 51 ? -30.031 -13.148 -7.266 1 96.06 51 GLN A C 1
ATOM 400 O O . GLN A 1 51 ? -31.031 -13.75 -7.676 1 96.06 51 GLN A O 1
ATOM 405 N N . ASN A 1 52 ? -30.031 -12.25 -6.324 1 95.25 52 ASN A N 1
ATOM 406 C CA . ASN A 1 52 ? -31.281 -12.008 -5.609 1 95.25 52 ASN A CA 1
ATOM 407 C C . ASN A 1 52 ? -31.906 -10.68 -6.02 1 95.25 52 ASN A C 1
ATOM 409 O O . ASN A 1 52 ? -32.938 -10.281 -5.484 1 95.25 52 ASN A O 1
ATOM 413 N N . LEU A 1 53 ? -31.344 -9.969 -6.883 1 95.06 53 LEU A N 1
ATOM 414 C CA . LEU A 1 53 ? -31.859 -8.688 -7.336 1 95.06 53 LEU A CA 1
ATOM 415 C C . LEU A 1 53 ? -32.688 -8.852 -8.594 1 95.06 53 LEU A C 1
ATOM 417 O O . LEU A 1 53 ? -32.312 -9.57 -9.516 1 95.06 53 LEU A O 1
ATOM 421 N N . ALA A 1 54 ? -33.812 -8.234 -8.578 1 92.38 54 ALA A N 1
ATOM 422 C CA . ALA A 1 54 ? -34.656 -8.227 -9.766 1 92.38 54 ALA A CA 1
ATOM 423 C C . ALA A 1 54 ? -34.406 -6.984 -10.617 1 92.38 54 ALA A C 1
ATOM 425 O O . ALA A 1 54 ? -34.156 -5.902 -10.094 1 92.38 54 ALA A O 1
ATOM 426 N N . HIS A 1 55 ? -34.469 -7.277 -11.906 1 89.69 55 HIS A N 1
ATOM 427 C CA . HIS A 1 55 ? -34.312 -6.145 -12.812 1 89.69 55 HIS A CA 1
ATOM 428 C C . HIS A 1 55 ? -35.375 -5.086 -12.555 1 89.69 55 HIS A C 1
ATOM 430 O O . HIS A 1 55 ? -36.562 -5.41 -12.438 1 89.69 55 HIS A O 1
ATOM 436 N N . SER A 1 56 ? -34.875 -3.941 -12.25 1 83.25 56 SER A N 1
ATOM 437 C CA . SER A 1 56 ? -35.812 -2.832 -12.023 1 83.25 56 SER A CA 1
ATOM 438 C C . SER A 1 56 ? -35.219 -1.514 -12.508 1 83.25 56 SER A C 1
ATOM 440 O O . SER A 1 56 ? -34 -1.31 -12.438 1 83.25 56 SER A O 1
ATOM 442 N N . THR A 1 57 ? -36.031 -0.708 -13.141 1 74.31 57 THR A N 1
ATOM 443 C CA . THR A 1 57 ? -35.562 0.591 -13.625 1 74.31 57 THR A CA 1
ATOM 444 C C . THR A 1 57 ? -35.5 1.595 -12.477 1 74.31 57 THR A C 1
ATOM 446 O O . THR A 1 57 ? -34.844 2.631 -12.594 1 74.31 57 THR A O 1
ATOM 449 N N . ALA A 1 58 ? -35.969 1.382 -11.438 1 70.94 58 ALA A N 1
ATOM 450 C CA . ALA A 1 58 ? -36.125 2.402 -10.406 1 70.94 58 ALA A CA 1
ATOM 451 C C . ALA A 1 58 ? -34.906 2.479 -9.5 1 70.94 58 ALA A C 1
ATOM 453 O O . ALA A 1 58 ? -34.312 3.545 -9.344 1 70.94 58 ALA A O 1
ATOM 454 N N . PRO A 1 59 ? -34.5 1.402 -9.078 1 73.5 59 PRO A N 1
ATOM 455 C CA . PRO A 1 59 ? -33.469 1.534 -8.07 1 73.5 59 PRO A CA 1
ATOM 456 C C . PRO A 1 59 ? -32.062 1.743 -8.688 1 73.5 59 PRO A C 1
ATOM 458 O O . PRO A 1 59 ? -31.703 1.055 -9.641 1 73.5 59 PRO A O 1
ATOM 461 N N . LEU A 1 60 ? -31.453 2.844 -8.227 1 88.69 60 LEU A N 1
ATOM 462 C CA . LEU A 1 60 ? -30.047 3.066 -8.578 1 88.69 60 LEU A CA 1
ATOM 463 C C . LEU A 1 60 ? -29.125 2.549 -7.48 1 88.69 60 LEU A C 1
ATOM 465 O O . LEU A 1 60 ? -29.5 2.512 -6.309 1 88.69 60 LEU A O 1
ATOM 469 N N . PHE A 1 61 ? -28.094 2.025 -7.922 1 95.62 61 PHE A N 1
ATOM 470 C CA . PHE A 1 61 ? -27.047 1.558 -7.02 1 95.62 61 PHE A CA 1
ATOM 471 C C . PHE A 1 61 ? -25.891 2.549 -6.973 1 95.62 61 PHE A C 1
ATOM 473 O O . PHE A 1 61 ? -25.703 3.338 -7.902 1 95.62 61 PHE A O 1
ATOM 480 N N . LYS A 1 62 ? -25.188 2.574 -5.828 1 96.94 62 LYS A N 1
ATOM 481 C CA . LYS A 1 62 ? -24.062 3.494 -5.711 1 96.94 62 LYS A CA 1
ATOM 482 C C . LYS A 1 62 ? -22.844 2.979 -6.484 1 96.94 62 LYS A C 1
ATOM 484 O O . LYS A 1 62 ? -22.547 1.782 -6.453 1 96.94 62 LYS A O 1
ATOM 489 N N . SER A 1 63 ? -22.203 3.811 -7.254 1 97.44 63 SER A N 1
ATOM 490 C CA . SER A 1 63 ? -20.969 3.512 -7.98 1 97.44 63 SER A CA 1
ATOM 491 C C . SER A 1 63 ? -20.016 4.699 -7.961 1 97.44 63 SER A C 1
ATOM 493 O O . SER A 1 63 ? -20.422 5.832 -8.219 1 97.44 63 SER A O 1
ATOM 495 N N . SER A 1 64 ? -18.828 4.488 -7.656 1 97.38 64 SER A N 1
ATOM 496 C CA . SER A 1 64 ? -17.828 5.551 -7.602 1 97.38 64 SER A CA 1
ATOM 497 C C . SER A 1 64 ? -17.328 5.91 -9 1 97.38 64 SER A C 1
ATOM 499 O O . SER A 1 64 ? -16.578 6.879 -9.164 1 97.38 64 SER A O 1
ATOM 501 N N . LEU A 1 65 ? -17.625 5.137 -10.047 1 97.25 65 LEU A N 1
ATOM 502 C CA . LEU A 1 65 ? -17.078 5.297 -11.391 1 97.25 65 LEU A CA 1
ATOM 503 C C . LEU A 1 65 ? -17.969 6.207 -12.234 1 97.25 65 LEU A C 1
ATOM 505 O O . LEU A 1 65 ? -17.484 6.871 -13.156 1 97.25 65 LEU A O 1
ATOM 509 N N . THR A 1 66 ? -19.266 6.262 -11.898 1 96.19 66 THR A N 1
ATOM 510 C CA . THR A 1 66 ? -20.234 6.855 -12.812 1 96.19 66 THR A CA 1
ATOM 511 C C . THR A 1 66 ? -20.641 8.25 -12.344 1 96.19 66 THR A C 1
ATOM 513 O O . THR A 1 66 ? -20.516 8.57 -11.156 1 96.19 66 THR A O 1
ATOM 516 N N . THR A 1 67 ? -21.109 9.008 -13.234 1 93.75 67 THR A N 1
ATOM 517 C CA . THR A 1 67 ? -21.578 10.359 -12.945 1 93.75 67 THR A CA 1
ATOM 518 C C . THR A 1 67 ? -22.688 10.328 -11.891 1 93.75 67 THR A C 1
ATOM 520 O O . THR A 1 67 ? -23.547 9.453 -11.914 1 93.75 67 THR A O 1
ATOM 523 N N . ASN A 1 68 ? -22.594 11.258 -10.969 1 92.5 68 ASN A N 1
ATOM 524 C CA . ASN A 1 68 ? -23.531 11.43 -9.852 1 92.5 68 ASN A CA 1
ATOM 525 C C . ASN A 1 68 ? -23.391 10.312 -8.82 1 92.5 68 ASN A C 1
ATOM 527 O O . ASN A 1 68 ? -24.141 10.258 -7.848 1 92.5 68 ASN A O 1
ATOM 531 N N . GLY A 1 69 ? -22.531 9.32 -9.109 1 95.44 69 GLY A N 1
ATOM 532 C CA . GLY A 1 69 ? -22.219 8.297 -8.125 1 95.44 69 GLY A CA 1
ATOM 533 C C . GLY A 1 69 ? -23.234 7.172 -8.094 1 95.44 69 GLY A C 1
ATOM 534 O O . GLY A 1 69 ? -23.422 6.527 -7.059 1 95.44 69 GLY A O 1
ATOM 535 N N . THR A 1 70 ? -23.969 6.961 -9.156 1 95.56 70 THR A N 1
ATOM 536 C CA . THR A 1 70 ? -24.984 5.906 -9.188 1 95.56 70 THR A CA 1
ATOM 537 C C . THR A 1 70 ? -24.984 5.195 -10.539 1 95.56 70 THR A C 1
ATOM 539 O O . THR A 1 70 ? -24.453 5.719 -11.516 1 95.56 70 THR A O 1
ATOM 542 N N . VAL A 1 71 ? -25.484 3.969 -10.531 1 95.44 71 VAL A N 1
ATOM 543 C CA . VAL A 1 71 ? -25.609 3.184 -11.758 1 95.44 71 VAL A CA 1
ATOM 544 C C . VAL A 1 71 ? -26.859 2.297 -11.664 1 95.44 71 VAL A C 1
ATOM 546 O O . VAL A 1 71 ? -27.328 1.992 -10.562 1 95.44 71 VAL A O 1
ATOM 549 N N . GLY A 1 72 ? -27.422 2.039 -12.758 1 93.69 72 GLY A N 1
ATOM 550 C CA . GLY A 1 72 ? -28.594 1.186 -12.797 1 93.69 72 GLY A CA 1
ATOM 551 C C . GLY A 1 72 ? -28.469 0.052 -13.797 1 93.69 72 GLY A C 1
ATOM 552 O O . GLY A 1 72 ? -27.391 -0.195 -14.344 1 93.69 72 GLY A O 1
ATOM 553 N N . TRP A 1 73 ? -29.594 -0.671 -13.953 1 95.31 73 TRP A N 1
ATOM 554 C CA . TRP A 1 73 ? -29.703 -1.791 -14.883 1 95.31 73 TRP A CA 1
ATOM 555 C C . TRP A 1 73 ? -29.719 -1.302 -16.328 1 95.31 73 TRP A C 1
ATOM 557 O O . TRP A 1 73 ? -30.234 -0.217 -16.609 1 95.31 73 TRP A O 1
ATOM 567 N N . SER A 1 74 ? -29.094 -1.998 -17.156 1 93.19 74 SER A N 1
ATOM 568 C CA . SER A 1 74 ? -29.25 -1.854 -18.609 1 93.19 74 SER A CA 1
ATOM 569 C C . SER A 1 74 ? -29.5 -3.203 -19.266 1 93.19 74 SER A C 1
ATOM 571 O O . SER A 1 74 ? -29.281 -4.254 -18.656 1 93.19 74 SER A O 1
ATOM 573 N N . THR A 1 75 ? -30 -3.195 -20.438 1 94.38 75 THR A N 1
ATOM 574 C CA . THR A 1 75 ? -30.234 -4.41 -21.219 1 94.38 75 THR A CA 1
ATOM 575 C C . THR A 1 75 ? -29.5 -4.348 -22.547 1 94.38 75 THR A C 1
ATOM 577 O O . THR A 1 75 ? -29.453 -3.295 -23.188 1 94.38 75 THR A O 1
ATOM 580 N N . ALA A 1 76 ? -28.875 -5.387 -22.859 1 94.69 76 ALA A N 1
ATOM 581 C CA . ALA A 1 76 ? -28.172 -5.492 -24.141 1 94.69 76 ALA A CA 1
ATOM 582 C C . ALA A 1 76 ? -28.609 -6.738 -24.906 1 94.69 76 ALA A C 1
ATOM 584 O O . ALA A 1 76 ? -29.031 -7.727 -24.297 1 94.69 76 ALA A O 1
ATOM 585 N N . GLN A 1 77 ? -28.484 -6.629 -26.188 1 95.94 77 GLN A N 1
ATOM 586 C CA . GLN A 1 77 ? -28.828 -7.754 -27.047 1 95.94 77 GLN A CA 1
ATOM 587 C C . GLN A 1 77 ? -27.578 -8.305 -27.734 1 95.94 77 GLN A C 1
ATOM 589 O O . GLN A 1 77 ? -26.766 -7.543 -28.25 1 95.94 77 GLN A O 1
ATOM 594 N N . PHE A 1 78 ? -27.484 -9.578 -27.672 1 96 78 PHE A N 1
ATOM 595 C CA . PHE A 1 78 ? -26.406 -10.289 -28.344 1 96 78 PHE A CA 1
ATOM 596 C C . PHE A 1 78 ? -26.953 -11.383 -29.25 1 96 78 PHE A C 1
ATOM 598 O O . PHE A 1 78 ? -28.156 -11.641 -29.266 1 96 78 PHE A O 1
ATOM 605 N N . LYS A 1 79 ? -26.078 -12.008 -30.047 1 94.31 79 LYS A N 1
ATOM 606 C CA . LYS A 1 79 ? -26.5 -13.008 -31.016 1 94.31 79 LYS A CA 1
ATOM 607 C C . LYS A 1 79 ? -25.953 -14.391 -30.656 1 94.31 79 LYS A C 1
ATOM 609 O O . LYS A 1 79 ? -24.812 -14.719 -30.984 1 94.31 79 LYS A O 1
ATOM 614 N N . PRO A 1 80 ? -26.844 -15.25 -30.078 1 94.06 80 PRO A N 1
ATOM 615 C CA . PRO A 1 80 ? -26.406 -16.625 -29.812 1 94.06 80 PRO A CA 1
ATOM 616 C C . PRO A 1 80 ? -26.344 -17.484 -31.078 1 94.06 80 PRO A C 1
ATOM 618 O O . PRO A 1 80 ? -27.016 -17.172 -32.062 1 94.06 80 PRO A O 1
ATOM 621 N N . THR A 1 81 ? -25.5 -18.438 -31.094 1 91.19 81 THR A N 1
ATOM 622 C CA . THR A 1 81 ? -25.422 -19.453 -32.125 1 91.19 81 THR A CA 1
ATOM 623 C C . THR A 1 81 ? -25.719 -20.844 -31.562 1 91.19 81 THR A C 1
ATOM 625 O O . THR A 1 81 ? -25.328 -21.141 -30.438 1 91.19 81 THR A O 1
ATOM 628 N N . PHE A 1 82 ? -26.562 -21.594 -32.25 1 87.25 82 PHE A N 1
ATOM 629 C CA . PHE A 1 82 ? -26.859 -22.938 -31.734 1 87.25 82 PHE A CA 1
ATOM 630 C C . PHE A 1 82 ? -26.828 -23.953 -32.875 1 87.25 82 PHE A C 1
ATOM 632 O O . PHE A 1 82 ? -27.172 -23.641 -34 1 87.25 82 PHE A O 1
ATOM 639 N N . SER A 1 83 ? -26.234 -25.047 -32.625 1 85.31 83 SER A N 1
ATOM 640 C CA . SER A 1 83 ? -26.297 -26.297 -33.406 1 85.31 83 SER A CA 1
ATOM 641 C C . SER A 1 83 ? -26.766 -27.453 -32.531 1 85.31 83 SER A C 1
ATOM 643 O O . SER A 1 83 ? -26.922 -27.312 -31.312 1 85.31 83 SER A O 1
ATOM 645 N N . PRO A 1 84 ? -27.125 -28.547 -33.156 1 86.62 84 PRO A N 1
ATOM 646 C CA . PRO A 1 84 ? -27.578 -29.672 -32.344 1 86.62 84 PRO A CA 1
ATOM 647 C C . PRO A 1 84 ? -26.578 -30.016 -31.219 1 86.62 84 PRO A C 1
ATOM 649 O O . PRO A 1 84 ? -25.438 -30.359 -31.5 1 86.62 84 PRO A O 1
ATOM 652 N N . GLY A 1 85 ? -27.031 -29.859 -30.078 1 90.75 85 GLY A N 1
ATOM 653 C CA . GLY A 1 85 ? -26.281 -30.25 -28.891 1 90.75 85 GLY A CA 1
ATOM 654 C C . GLY A 1 85 ? -25.281 -29.188 -28.469 1 90.75 85 GLY A C 1
ATOM 655 O O . GLY A 1 85 ? -24.5 -29.422 -27.531 1 90.75 85 GLY A O 1
ATOM 656 N N . HIS A 1 86 ? -25.281 -28.125 -29.188 1 93.5 86 HIS A N 1
ATOM 657 C CA . HIS A 1 86 ? -24.266 -27.094 -28.922 1 93.5 86 HIS A CA 1
ATOM 658 C C . HIS A 1 86 ? -24.875 -25.703 -28.953 1 93.5 86 HIS A C 1
ATOM 660 O O . HIS A 1 86 ? -25.656 -25.375 -29.859 1 93.5 86 HIS A O 1
ATOM 666 N N . GLY A 1 87 ? -24.594 -24.891 -27.938 1 95.19 87 GLY A N 1
ATOM 667 C CA . GLY A 1 87 ? -24.969 -23.5 -27.891 1 95.19 87 GLY A CA 1
ATOM 668 C C . GLY A 1 87 ? -23.844 -22.578 -27.469 1 95.19 87 GLY A C 1
ATOM 669 O O . GLY A 1 87 ? -23.094 -22.891 -26.531 1 95.19 87 GLY A O 1
ATOM 670 N N . THR A 1 88 ? -23.641 -21.516 -28.203 1 96.19 88 THR A N 1
ATOM 671 C CA . THR A 1 88 ? -22.578 -20.578 -27.875 1 96.19 88 THR A CA 1
ATOM 672 C C . THR A 1 88 ? -23.109 -19.141 -27.906 1 96.19 88 THR A C 1
ATOM 674 O O . THR A 1 88 ? -24.125 -18.859 -28.562 1 96.19 88 THR A O 1
ATOM 677 N N . MET A 1 89 ? -22.469 -18.312 -27.156 1 95.75 89 MET A N 1
ATOM 678 C CA . MET A 1 89 ? -22.781 -16.891 -27.094 1 95.75 89 MET A CA 1
ATOM 679 C C . MET A 1 89 ? -21.578 -16.094 -26.594 1 95.75 89 MET A C 1
ATOM 681 O O . MET A 1 89 ? -20.812 -16.594 -25.766 1 95.75 89 MET A O 1
ATOM 685 N N . THR A 1 90 ? -21.359 -14.906 -27.156 1 96.62 90 THR A N 1
ATOM 686 C CA . THR A 1 90 ? -20.359 -13.977 -26.641 1 96.62 90 THR A CA 1
ATOM 687 C C . THR A 1 90 ? -21.031 -12.703 -26.125 1 96.62 90 THR A C 1
ATOM 689 O O . THR A 1 90 ? -21.797 -12.062 -26.844 1 96.62 90 THR A O 1
ATOM 692 N N . ILE A 1 91 ? -20.766 -12.383 -24.938 1 95.44 91 ILE A N 1
ATOM 693 C CA . ILE A 1 91 ? -21.219 -11.133 -24.344 1 95.44 91 ILE A CA 1
ATOM 694 C C . ILE A 1 91 ? -20.094 -10.094 -24.406 1 95.44 91 ILE A C 1
ATOM 696 O O . ILE A 1 91 ? -18.969 -10.383 -24.016 1 95.44 91 ILE A O 1
ATOM 700 N N . SER A 1 92 ? -20.406 -8.969 -24.922 1 93.38 92 SER A N 1
ATOM 701 C CA . SER A 1 92 ? -19.469 -7.855 -24.938 1 93.38 92 SER A CA 1
ATOM 702 C C . SER A 1 92 ? -19.922 -6.73 -24.016 1 93.38 92 SER A C 1
ATOM 704 O O . SER A 1 92 ? -21.047 -6.254 -24.125 1 93.38 92 SER A O 1
ATOM 706 N N . PHE A 1 93 ? -19.078 -6.316 -23.172 1 91.25 93 PHE A N 1
ATOM 707 C CA . PHE A 1 93 ? -19.453 -5.258 -22.234 1 91.25 93 PHE A CA 1
ATOM 708 C C . PHE A 1 93 ? -18.438 -4.113 -22.281 1 91.25 93 PHE A C 1
ATOM 710 O O . PHE A 1 93 ? -17.234 -4.336 -22.25 1 91.25 93 PHE A O 1
ATOM 717 N N . ASN A 1 94 ? -18.891 -2.932 -22.5 1 89 94 ASN A N 1
ATOM 718 C CA . ASN A 1 94 ? -18.203 -1.647 -22.344 1 89 94 ASN A CA 1
ATOM 719 C C . ASN A 1 94 ? -19.156 -0.571 -21.828 1 89 94 ASN A C 1
ATOM 721 O O . ASN A 1 94 ? -20.359 -0.616 -22.094 1 89 94 ASN A O 1
ATOM 725 N N . SER A 1 95 ? -18.734 0.273 -21 1 88.25 95 SER A N 1
ATOM 726 C CA . SER A 1 95 ? -19.625 1.276 -20.438 1 88.25 95 SER A CA 1
ATOM 727 C C . SER A 1 95 ? -19.281 2.674 -20.938 1 88.25 95 SER A C 1
ATOM 729 O O . SER A 1 95 ? -18.125 3.111 -20.828 1 88.25 95 SER A O 1
ATOM 731 N N . SER A 1 96 ? -20.266 3.367 -21.375 1 88.94 96 SER A N 1
ATOM 732 C CA . SER A 1 96 ? -20.094 4.738 -21.828 1 88.94 96 SER A CA 1
ATOM 733 C C . SER A 1 96 ? -20.453 5.742 -20.75 1 88.94 96 SER A C 1
ATOM 735 O O . SER A 1 96 ? -20.312 6.953 -20.938 1 88.94 96 SER A O 1
ATOM 737 N N . VAL A 1 97 ? -20.891 5.23 -19.672 1 91.56 97 VAL A N 1
ATOM 738 C CA . VAL A 1 97 ? -21.359 6.133 -18.625 1 91.56 97 VAL A CA 1
ATOM 739 C C . VAL A 1 97 ? -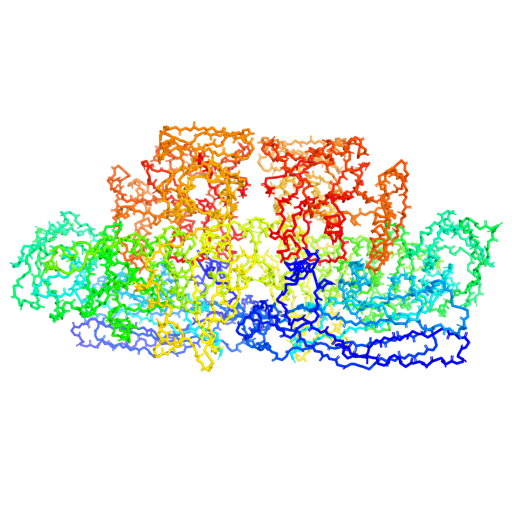20.219 6.5 -17.688 1 91.56 97 VAL A C 1
ATOM 741 O O . VAL A 1 97 ? -20.422 7.203 -16.688 1 91.56 97 VAL A O 1
ATOM 744 N N . VAL A 1 98 ? -19.062 6.027 -17.953 1 95.5 98 VAL A N 1
ATOM 745 C CA . VAL A 1 98 ? -17.859 6.336 -17.188 1 95.5 98 VAL A CA 1
ATOM 746 C C . VAL A 1 98 ? -16.891 7.133 -18.047 1 95.5 98 VAL A C 1
ATOM 748 O O . VAL A 1 98 ? -16.656 6.801 -19.203 1 95.5 98 VAL A O 1
ATOM 751 N N . ASP A 1 99 ? -16.375 8.219 -17.547 1 94.88 99 ASP A N 1
ATOM 752 C CA . ASP A 1 99 ? -15.289 8.93 -18.219 1 94.88 99 ASP A CA 1
ATOM 753 C C . ASP A 1 99 ? -13.953 8.234 -17.984 1 94.88 99 ASP A C 1
ATOM 755 O O . ASP A 1 99 ? -13.141 8.695 -17.172 1 94.88 99 ASP A O 1
ATOM 759 N N . TRP A 1 100 ? -13.695 7.219 -18.766 1 95.06 100 TRP A N 1
ATOM 760 C CA . TRP A 1 100 ? -12.531 6.359 -18.578 1 95.06 100 TRP A CA 1
ATOM 761 C C . TRP A 1 100 ? -11.234 7.133 -18.812 1 95.06 100 TRP A C 1
ATOM 763 O O . TRP A 1 100 ? -10.242 6.91 -18.109 1 95.06 100 TRP A O 1
ATOM 773 N N . GLU A 1 101 ? -11.203 8.008 -19.781 1 94.31 101 GLU A N 1
ATOM 774 C CA . GLU A 1 101 ? -9.992 8.773 -20.062 1 94.31 101 GLU A CA 1
ATOM 775 C C . GLU A 1 101 ? -9.586 9.641 -18.875 1 94.31 101 GLU A C 1
ATOM 777 O O . GLU A 1 101 ? -8.406 9.734 -18.547 1 94.31 101 GLU A O 1
ATOM 782 N N . PHE A 1 102 ? -10.57 10.25 -18.312 1 94.12 102 PHE A N 1
ATOM 783 C CA . PHE A 1 102 ? -10.297 11.078 -17.156 1 94.12 102 PHE A CA 1
ATOM 784 C C . PHE A 1 102 ? -9.773 10.234 -15.992 1 94.12 102 PHE A C 1
ATOM 786 O O . PHE A 1 102 ? -8.758 10.578 -15.383 1 94.12 102 PHE A O 1
ATOM 793 N N . LEU A 1 103 ? -10.414 9.125 -15.703 1 94.94 103 LEU A N 1
ATOM 794 C CA . LEU A 1 103 ? -9.992 8.25 -14.609 1 94.94 103 LEU A CA 1
ATOM 795 C C . LEU A 1 103 ? -8.594 7.711 -14.859 1 94.94 103 LEU A C 1
ATOM 797 O O . LEU A 1 103 ? -7.777 7.633 -13.938 1 94.94 103 LEU A O 1
ATOM 801 N N . ARG A 1 104 ? -8.305 7.344 -16.094 1 94.5 104 ARG A N 1
ATOM 802 C CA . ARG A 1 104 ? -6.984 6.832 -16.438 1 94.5 104 ARG A CA 1
ATOM 803 C C . ARG A 1 104 ? -5.914 7.895 -16.234 1 94.5 104 ARG A C 1
ATOM 805 O O . ARG A 1 104 ? -4.801 7.586 -15.789 1 94.5 104 ARG A O 1
ATOM 812 N N . SER A 1 105 ? -6.246 9.102 -16.594 1 94.06 105 SER A N 1
ATOM 813 C CA . SER A 1 105 ? -5.277 10.188 -16.469 1 94.06 105 SER A CA 1
ATOM 814 C C . SER A 1 105 ? -4.852 10.383 -15.008 1 94.06 105 SER A C 1
ATOM 816 O O . SER A 1 105 ? -3.752 10.859 -14.734 1 94.06 105 SER A O 1
ATOM 818 N N . ILE A 1 106 ? -5.668 9.992 -14.055 1 94.69 106 ILE A N 1
ATOM 819 C CA . ILE A 1 106 ? -5.406 10.219 -12.641 1 94.69 106 ILE A CA 1
ATOM 820 C C . ILE A 1 106 ? -4.832 8.945 -12.016 1 94.69 106 ILE A C 1
ATOM 822 O O . ILE A 1 106 ? -3.877 9.008 -11.234 1 94.69 106 ILE A O 1
ATOM 826 N N . TYR A 1 107 ? -5.441 7.77 -12.391 1 95.25 107 TYR A N 1
ATOM 827 C CA . TYR A 1 107 ? -5.133 6.559 -11.641 1 95.25 107 TYR A CA 1
ATOM 828 C C . TYR A 1 107 ? -4.484 5.512 -12.531 1 95.25 107 TYR A C 1
ATOM 830 O O . TYR A 1 107 ? -4.172 4.406 -12.078 1 95.25 107 TYR A O 1
ATOM 838 N N . GLY A 1 108 ? -4.246 5.781 -13.789 1 94.75 108 GLY A N 1
ATOM 839 C CA . GLY A 1 108 ? -3.568 4.863 -14.695 1 94.75 108 GLY A CA 1
ATOM 840 C C . GLY A 1 108 ? -4.352 3.594 -14.953 1 94.75 108 GLY A C 1
ATOM 841 O O . GLY A 1 108 ? -5.582 3.625 -15.047 1 94.75 108 GLY A O 1
ATOM 842 N N . TRP A 1 109 ? -3.637 2.557 -15.141 1 95.19 109 TRP A N 1
ATOM 843 C CA . TRP A 1 109 ? -4.227 1.257 -15.438 1 95.19 109 TRP A CA 1
ATOM 844 C C . TRP A 1 109 ? -5.145 0.797 -14.312 1 95.19 109 TRP A C 1
ATOM 846 O O . TRP A 1 109 ? -6.152 0.134 -14.555 1 95.19 109 TRP A O 1
ATOM 856 N N . SER A 1 110 ? -4.852 1.151 -13.086 1 95.38 110 SER A N 1
ATOM 857 C CA . SER A 1 110 ? -5.676 0.773 -11.945 1 95.38 110 SER A CA 1
ATOM 858 C C . SER A 1 110 ? -7.062 1.399 -12.031 1 95.38 110 SER A C 1
ATOM 860 O O . SER A 1 110 ? -8.039 0.842 -11.523 1 95.38 110 SER A O 1
ATOM 862 N N . GLY A 1 111 ? -7.129 2.512 -12.719 1 94.81 111 GLY A N 1
ATOM 863 C CA . GLY A 1 111 ? -8.367 3.277 -12.758 1 94.81 111 GLY A CA 1
ATOM 864 C C . GLY A 1 111 ? -9.305 2.84 -13.867 1 94.81 111 GLY A C 1
ATOM 865 O O . GLY A 1 111 ? -10.453 3.285 -13.922 1 94.81 111 GLY A O 1
ATOM 866 N N . ILE A 1 112 ? -8.852 1.966 -14.711 1 94.56 112 ILE A N 1
ATOM 867 C CA . ILE A 1 112 ? -9.703 1.583 -15.828 1 94.56 112 ILE A CA 1
ATOM 868 C C . ILE A 1 112 ? -10.102 0.115 -15.695 1 94.56 112 ILE A C 1
ATOM 870 O O . ILE A 1 112 ? -10.195 -0.603 -16.703 1 94.56 112 ILE A O 1
ATOM 874 N N . GLN A 1 113 ? -10.203 -0.354 -14.523 1 94.06 113 GLN A N 1
ATOM 875 C CA . GLN A 1 113 ? -10.742 -1.668 -14.18 1 94.06 113 GLN A CA 1
ATOM 876 C C . GLN A 1 113 ? -12.156 -1.557 -13.625 1 94.06 113 GLN A C 1
ATOM 878 O O . GLN A 1 113 ? -12.516 -0.54 -13.023 1 94.06 113 GLN A O 1
ATOM 883 N N . TYR A 1 114 ? -13 -2.604 -13.82 1 95.81 114 TYR A N 1
ATOM 884 C CA . TYR A 1 114 ? -14.375 -2.555 -13.336 1 95.81 114 TYR A CA 1
ATOM 885 C C . TYR A 1 114 ? -14.953 -3.957 -13.18 1 95.81 114 TYR A C 1
ATOM 887 O O . TYR A 1 114 ? -14.328 -4.941 -13.586 1 95.81 114 TYR A O 1
ATOM 895 N N . GLN A 1 115 ? -16 -4.047 -12.547 1 96.69 115 GLN A N 1
ATOM 896 C CA . GLN A 1 115 ? -16.828 -5.254 -12.477 1 96.69 115 GLN A CA 1
ATOM 897 C C . GLN A 1 115 ? -18.281 -4.938 -12.766 1 96.69 115 GLN A C 1
ATOM 899 O O . GLN A 1 115 ? -18.719 -3.791 -12.625 1 96.69 115 GLN A O 1
ATOM 904 N N . ALA A 1 116 ? -18.969 -5.852 -13.156 1 97.06 116 ALA A N 1
ATOM 905 C CA . ALA A 1 116 ? -20.406 -5.824 -13.438 1 97.06 116 ALA A CA 1
ATOM 906 C C . ALA A 1 116 ? -21 -7.23 -13.414 1 97.06 116 ALA A C 1
ATOM 908 O O . ALA A 1 116 ? -20.281 -8.203 -13.172 1 97.06 116 ALA A O 1
ATOM 909 N N . TRP A 1 117 ? -22.266 -7.305 -13.461 1 97.56 117 TRP A N 1
ATOM 910 C CA . TRP A 1 117 ? -22.953 -8.586 -13.57 1 97.56 117 TRP A CA 1
ATOM 911 C C . TRP A 1 117 ? -23.891 -8.594 -14.773 1 97.56 117 TRP A C 1
ATOM 913 O O . TRP A 1 117 ? -24.516 -7.57 -15.102 1 97.56 117 TRP A O 1
ATOM 923 N N . ALA A 1 118 ? -24.016 -9.695 -15.414 1 97.75 118 ALA A N 1
ATOM 924 C CA . ALA A 1 118 ? -24.938 -9.914 -16.516 1 97.75 118 ALA A CA 1
ATOM 925 C C . ALA A 1 118 ? -25.844 -11.117 -16.25 1 97.75 118 ALA A C 1
ATOM 927 O O . ALA A 1 118 ? -25.391 -12.148 -15.766 1 97.75 118 ALA A O 1
ATOM 928 N N . ARG A 1 119 ? -27.109 -10.977 -16.516 1 98 119 ARG A N 1
ATOM 929 C CA . ARG A 1 119 ? -28.078 -12.047 -16.328 1 98 119 ARG A CA 1
ATOM 930 C C . ARG A 1 119 ? -28.734 -12.438 -17.641 1 98 119 ARG A C 1
ATOM 932 O O . ARG A 1 119 ? -29.281 -11.578 -18.344 1 98 119 ARG A O 1
ATOM 939 N N . GLY A 1 120 ? -28.641 -13.672 -17.984 1 97.44 120 GLY A N 1
ATOM 940 C CA . GLY A 1 120 ? -29.359 -14.305 -19.078 1 97.44 120 GLY A CA 1
ATOM 941 C C . GLY A 1 120 ? -29.953 -15.648 -18.719 1 97.44 120 GLY A C 1
ATOM 942 O O . GLY A 1 120 ? -30.266 -15.898 -17.547 1 97.44 120 GLY A O 1
ATOM 943 N N . ALA A 1 121 ? -30.203 -16.422 -19.781 1 96.69 121 ALA A N 1
ATOM 944 C CA . ALA A 1 121 ? -30.812 -17.734 -19.516 1 96.69 121 ALA A CA 1
ATOM 945 C C . ALA A 1 121 ? -30.328 -18.766 -20.531 1 96.69 121 ALA A C 1
ATOM 947 O O . ALA A 1 121 ? -29.891 -18.406 -21.641 1 96.69 121 ALA A O 1
ATOM 948 N N . LEU A 1 122 ? -30.344 -19.953 -20.109 1 95.69 122 LEU A N 1
ATOM 949 C CA . LEU A 1 122 ? -30.062 -21.125 -20.922 1 95.69 122 LEU A CA 1
ATOM 950 C C . LEU A 1 122 ? -31.25 -22.094 -20.922 1 95.69 122 LEU A C 1
ATOM 952 O O . LEU A 1 122 ? -31.859 -22.312 -19.875 1 95.69 122 LEU A O 1
ATOM 956 N N . VAL A 1 123 ? -31.656 -22.594 -22.125 1 94.56 123 VAL A N 1
ATOM 957 C CA . VAL A 1 123 ? -32.75 -23.562 -22.234 1 94.56 123 VAL A CA 1
ATOM 958 C C . VAL A 1 123 ? -32.25 -24.797 -23 1 94.56 123 VAL A C 1
ATOM 960 O O . VAL A 1 123 ? -31.672 -24.672 -24.078 1 94.56 123 VAL A O 1
ATOM 963 N N . VAL A 1 124 ? -32.469 -25.922 -22.375 1 94.06 124 VAL A N 1
ATOM 964 C CA . VAL A 1 124 ? -32.219 -27.172 -23.062 1 94.06 124 VAL A CA 1
ATOM 965 C C . VAL A 1 124 ? -33.531 -27.672 -23.703 1 94.06 124 VAL A C 1
ATOM 967 O O . VAL A 1 124 ? -34.469 -28.016 -22.984 1 94.06 124 VAL A O 1
ATOM 970 N N . CYS A 1 125 ? -33.562 -27.734 -24.953 1 89.62 125 CYS A N 1
ATOM 971 C CA . CYS A 1 125 ? -34.75 -28.156 -25.672 1 89.62 125 CYS A CA 1
ATOM 972 C C . CYS A 1 125 ? -34.719 -29.656 -25.938 1 89.62 125 CYS A C 1
ATOM 974 O O . CYS A 1 125 ? -33.812 -30.156 -26.625 1 89.62 125 CYS A O 1
ATOM 976 N N . PRO A 1 126 ? -35.719 -30.297 -25.453 1 87.31 126 PRO A N 1
ATOM 977 C CA . PRO A 1 126 ? -35.688 -31.734 -25.656 1 87.31 126 PRO A CA 1
ATOM 978 C C . PRO A 1 126 ? -35.906 -32.156 -27.109 1 87.31 126 PRO A C 1
ATOM 980 O O . PRO A 1 126 ? -36.562 -31.406 -27.859 1 87.31 126 PRO A O 1
ATOM 983 N N . ALA A 1 127 ? -35.469 -33.281 -27.5 1 80.12 127 ALA A N 1
ATOM 984 C CA . ALA A 1 127 ? -35.625 -33.812 -28.859 1 80.12 127 ALA A CA 1
ATOM 985 C C . ALA A 1 127 ? -36.969 -34.5 -29.031 1 80.12 127 ALA A C 1
ATOM 987 O O . ALA A 1 127 ? -37.5 -34.562 -30.141 1 80.12 127 ALA A O 1
ATOM 988 N N . HIS A 1 128 ? -37.375 -35.219 -27.953 1 78.81 128 HIS A N 1
ATOM 989 C CA . HIS A 1 128 ? -38.562 -36.031 -28.062 1 78.81 128 HIS A CA 1
ATOM 990 C C . HIS A 1 128 ? -39.625 -35.594 -27.047 1 78.81 128 HIS A C 1
ATOM 992 O O . HIS A 1 128 ? -39.375 -34.812 -26.156 1 78.81 128 HIS A O 1
ATOM 998 N N . LYS A 1 129 ? -40.844 -36.156 -27.328 1 71.75 129 LYS A N 1
ATOM 999 C CA . LYS A 1 129 ? -42 -35.844 -26.484 1 71.75 129 LYS A CA 1
ATOM 1000 C C . LYS A 1 129 ? -41.812 -36.406 -25.078 1 71.75 129 LYS A C 1
ATOM 1002 O O . LYS A 1 129 ? -42.312 -35.812 -24.109 1 71.75 129 LYS A O 1
ATOM 1007 N N . ASN A 1 130 ? -41.094 -37.562 -25.062 1 75.56 130 ASN A N 1
ATOM 1008 C CA . ASN A 1 130 ? -40.781 -38.094 -23.734 1 75.56 130 ASN A CA 1
ATOM 1009 C C . ASN A 1 130 ? -39.562 -37.375 -23.125 1 75.56 130 ASN A C 1
ATOM 1011 O O . ASN A 1 130 ? -38.438 -37.688 -23.453 1 75.56 130 ASN A O 1
ATOM 1015 N N . VAL A 1 131 ? -39.812 -36.531 -22.375 1 77.12 131 VAL A N 1
ATOM 1016 C CA . VAL A 1 131 ? -38.812 -35.625 -21.844 1 77.12 131 VAL A CA 1
ATOM 1017 C C . VAL A 1 131 ? -38.219 -36.188 -20.562 1 77.12 131 VAL A C 1
ATOM 1019 O O . VAL A 1 131 ? -38.969 -36.469 -19.609 1 77.12 131 VAL A O 1
ATOM 1022 N N . PRO A 1 132 ? -36.938 -36.5 -20.578 1 85.69 132 PRO A N 1
ATOM 1023 C CA . PRO A 1 132 ? -36.312 -36.906 -19.312 1 85.69 132 PRO A CA 1
ATOM 1024 C C . PRO A 1 132 ? -36.406 -35.844 -18.234 1 85.69 132 PRO A C 1
ATOM 1026 O O . PRO A 1 132 ? -36.75 -34.688 -18.531 1 85.69 132 PRO A O 1
ATOM 1029 N N . ASP A 1 133 ? -36.156 -36.312 -17.016 1 89 133 ASP A N 1
ATOM 1030 C CA . ASP A 1 133 ? -36.219 -35.406 -15.883 1 89 133 ASP A CA 1
ATOM 1031 C C . ASP A 1 133 ? -35.094 -34.344 -15.969 1 89 133 ASP A C 1
ATOM 1033 O O . ASP A 1 133 ? -35.281 -33.188 -15.578 1 89 133 ASP A O 1
ATOM 1037 N N . ALA A 1 134 ? -33.938 -34.812 -16.438 1 93.88 134 ALA A N 1
ATOM 1038 C CA . ALA A 1 134 ? -32.781 -33.906 -16.562 1 93.88 134 ALA A CA 1
ATOM 1039 C C . ALA A 1 134 ? -31.906 -34.312 -17.734 1 93.88 134 ALA A C 1
ATOM 1041 O O . ALA A 1 134 ? -31.859 -35.5 -18.109 1 93.88 134 ALA A O 1
ATOM 1042 N N . ILE A 1 135 ? -31.297 -33.344 -18.359 1 93.38 135 ILE A N 1
ATOM 1043 C CA . ILE A 1 135 ? -30.297 -33.531 -19.406 1 93.38 135 ILE A CA 1
ATOM 1044 C C . ILE A 1 135 ? -28.953 -32.969 -18.938 1 93.38 135 ILE A C 1
ATOM 1046 O O . ILE A 1 135 ? -28.891 -31.875 -18.391 1 93.38 135 ILE A O 1
ATOM 1050 N N . SER A 1 136 ? -27.891 -33.781 -19.109 1 95.06 136 SER A N 1
ATOM 1051 C CA . SER A 1 136 ? -26.562 -33.375 -18.719 1 95.06 136 SER A CA 1
ATOM 1052 C C . SER A 1 136 ? -25.938 -32.438 -19.766 1 95.06 136 SER A C 1
ATOM 1054 O O . SER A 1 136 ? -25.969 -32.75 -20.953 1 95.06 136 SER A O 1
ATOM 1056 N N . VAL A 1 137 ? -25.438 -31.312 -19.281 1 96.31 137 VAL A N 1
ATOM 1057 C CA . VAL A 1 137 ? -24.844 -30.281 -20.125 1 96.31 137 VAL A CA 1
ATOM 1058 C C . VAL A 1 137 ? -23.516 -29.828 -19.531 1 96.31 137 VAL A C 1
ATOM 1060 O O . VAL A 1 137 ? -23.391 -29.688 -18.312 1 96.31 137 VAL A O 1
ATOM 1063 N N . THR A 1 138 ? -22.469 -29.719 -20.344 1 97 138 THR A N 1
ATOM 1064 C CA . THR A 1 138 ? -21.25 -29.062 -19.891 1 97 138 THR A CA 1
ATOM 1065 C C . THR A 1 138 ? -21.281 -27.578 -20.234 1 97 138 THR A C 1
ATOM 1067 O O . THR A 1 138 ? -21.812 -27.172 -21.281 1 97 138 THR A O 1
ATOM 1070 N N . LEU A 1 139 ? -20.812 -26.734 -19.344 1 97.19 139 LEU A N 1
ATOM 1071 C CA . LEU A 1 139 ? -20.859 -25.281 -19.5 1 97.19 139 LEU A CA 1
ATOM 1072 C C . LEU A 1 139 ? -19.469 -24.672 -19.312 1 97.19 139 LEU A C 1
ATOM 1074 O O . LEU A 1 139 ? -18.828 -24.906 -18.281 1 97.19 139 LEU A O 1
ATOM 1078 N N . HIS A 1 140 ? -19 -23.953 -20.344 1 96.38 140 HIS A N 1
ATOM 1079 C CA . HIS A 1 140 ? -17.797 -23.156 -20.281 1 96.38 140 HIS A CA 1
ATOM 1080 C C . HIS A 1 140 ? -18.109 -21.672 -20.406 1 96.38 140 HIS A C 1
ATOM 1082 O O . HIS A 1 140 ? -18.766 -21.25 -21.359 1 96.38 140 HIS A O 1
ATOM 1088 N N . ILE A 1 141 ? -17.703 -20.891 -19.469 1 97.19 141 ILE A N 1
ATOM 1089 C CA . ILE A 1 141 ? -17.797 -19.438 -19.516 1 97.19 141 ILE A CA 1
ATOM 1090 C C . ILE A 1 141 ? -16.422 -18.828 -19.266 1 97.19 141 ILE A C 1
ATOM 1092 O O . ILE A 1 141 ? -15.781 -19.109 -18.266 1 97.19 141 ILE A O 1
ATOM 1096 N N . SER A 1 142 ? -15.93 -17.953 -20.188 1 95.5 142 SER A N 1
ATOM 1097 C CA . SER A 1 142 ? -14.602 -17.375 -19.984 1 95.5 142 SER A CA 1
ATOM 1098 C C . SER A 1 142 ? -14.438 -16.078 -20.75 1 95.5 142 SER A C 1
ATOM 1100 O O . SER A 1 142 ? -15.016 -15.906 -21.828 1 95.5 142 SER A O 1
ATOM 1102 N N . PRO A 1 143 ? -13.758 -15.117 -20.297 1 94.5 143 PRO A N 1
ATOM 1103 C CA . PRO A 1 143 ? -13.18 -15.141 -18.953 1 94.5 143 PRO A CA 1
ATOM 1104 C C . PRO A 1 143 ? -14.172 -14.727 -17.875 1 94.5 143 PRO A C 1
ATOM 1106 O O . PRO A 1 143 ? -14.961 -13.797 -18.078 1 94.5 143 PRO A O 1
ATOM 1109 N N . THR A 1 144 ? -14.156 -15.398 -16.719 1 95.25 144 THR A N 1
ATOM 1110 C CA . THR A 1 144 ? -14.938 -15 -15.555 1 95.25 144 THR A CA 1
ATOM 1111 C C . THR A 1 144 ? -14.383 -15.656 -14.289 1 95.25 144 THR A C 1
ATOM 1113 O O . THR A 1 144 ? -13.727 -16.703 -14.359 1 95.25 144 THR A O 1
ATOM 1116 N N . VAL A 1 145 ? -14.648 -15.031 -13.195 1 93.56 145 VAL A N 1
ATOM 1117 C CA . VAL A 1 145 ? -14.164 -15.57 -11.93 1 93.56 145 VAL A CA 1
ATOM 1118 C C . VAL A 1 145 ? -15.305 -16.266 -11.195 1 93.56 145 VAL A C 1
ATOM 1120 O O . VAL A 1 145 ? -15.07 -17.062 -10.273 1 93.56 145 VAL A O 1
ATOM 1123 N N . GLU A 1 146 ? -16.5 -15.938 -11.594 1 95.56 146 GLU A N 1
ATOM 1124 C CA . GLU A 1 146 ? -17.656 -16.438 -10.852 1 95.56 146 GLU A CA 1
ATOM 1125 C C . GLU A 1 146 ? -18.938 -16.344 -11.688 1 95.56 146 GLU A C 1
ATOM 1127 O O . GLU A 1 146 ? -19.078 -15.43 -12.508 1 95.56 146 GLU A O 1
ATOM 1132 N N . TYR A 1 147 ? -19.844 -17.25 -11.445 1 97.62 147 TYR A N 1
ATOM 1133 C CA . TYR A 1 147 ? -21.172 -17.219 -12.07 1 97.62 147 TYR A CA 1
ATOM 1134 C C . TYR A 1 147 ? -22.172 -18.031 -11.258 1 97.62 147 TYR A C 1
ATOM 1136 O O . TYR A 1 147 ? -21.797 -18.719 -10.312 1 97.62 147 TYR A O 1
ATOM 1144 N N . PHE A 1 148 ? -23.422 -17.859 -11.555 1 98 148 PHE A N 1
ATOM 1145 C CA . PHE A 1 148 ? -24.531 -18.609 -10.953 1 98 148 PHE A CA 1
ATOM 1146 C C . PHE A 1 148 ? -25.375 -19.266 -12.031 1 98 148 PHE A C 1
ATOM 1148 O O . PHE A 1 148 ? -25.594 -18.703 -13.094 1 98 148 PHE A O 1
ATOM 1155 N N . VAL A 1 149 ? -25.812 -20.469 -11.781 1 97.88 149 VAL A N 1
ATOM 1156 C CA . VAL A 1 149 ? -26.844 -21.156 -12.555 1 97.88 149 VAL A CA 1
ATOM 1157 C C . VAL A 1 149 ? -28.031 -21.484 -11.656 1 97.88 149 VAL A C 1
ATOM 1159 O O . VAL A 1 149 ? -27.906 -22.281 -10.719 1 97.88 149 VAL A O 1
ATOM 1162 N N . ASN A 1 150 ? -29.156 -20.938 -11.93 1 97.31 150 ASN A N 1
ATOM 1163 C CA . ASN A 1 150 ? -30.328 -21.078 -11.055 1 97.31 150 ASN A CA 1
ATOM 1164 C C . ASN A 1 150 ? -29.969 -20.75 -9.609 1 97.31 150 ASN A C 1
ATOM 1166 O O . ASN A 1 150 ? -30.266 -21.531 -8.703 1 97.31 150 ASN A O 1
ATOM 1170 N N . LYS A 1 151 ? -29.172 -19.703 -9.359 1 95.75 151 LYS A N 1
ATOM 1171 C CA . LYS A 1 151 ? -28.781 -19.141 -8.07 1 95.75 151 LYS A CA 1
ATOM 1172 C C . LYS A 1 151 ? -27.734 -20.016 -7.379 1 95.75 151 LYS A C 1
ATOM 1174 O O . LYS A 1 151 ? -27.281 -19.703 -6.281 1 95.75 151 LYS A O 1
ATOM 1179 N N . LYS A 1 152 ? -27.406 -21.125 -7.992 1 95.81 152 LYS A N 1
ATOM 1180 C CA . LYS A 1 152 ? -26.312 -21.922 -7.457 1 95.81 152 LYS A CA 1
ATOM 1181 C C . LYS A 1 152 ? -24.969 -21.312 -7.828 1 95.81 152 LYS A C 1
ATOM 1183 O O . LYS A 1 152 ? -24.688 -21.062 -9.008 1 95.81 152 LYS A O 1
ATOM 1188 N N . PRO A 1 153 ? -24.156 -21.109 -6.883 1 96.06 153 PRO A N 1
ATOM 1189 C CA . PRO A 1 153 ? -22.906 -20.406 -7.152 1 96.06 153 PRO A CA 1
ATOM 1190 C C . PRO A 1 153 ? -21.797 -21.328 -7.68 1 96.06 153 PRO A C 1
ATOM 1192 O O . PRO A 1 153 ? -21.688 -22.484 -7.238 1 96.06 153 PRO A O 1
ATOM 1195 N N . TYR A 1 154 ? -20.969 -20.875 -8.562 1 96.38 154 TYR A N 1
ATOM 1196 C CA . TYR A 1 154 ? -19.719 -21.453 -9.055 1 96.38 154 TYR A CA 1
ATOM 1197 C C . TYR A 1 154 ? -18.578 -20.453 -8.984 1 96.38 154 TYR A C 1
ATOM 1199 O O . TYR A 1 154 ? -18.656 -19.375 -9.586 1 96.38 154 TYR A O 1
ATOM 1207 N N . PHE A 1 155 ? -17.516 -20.75 -8.227 1 94.5 155 PHE A N 1
ATOM 1208 C CA . PHE A 1 155 ? -16.391 -19.812 -8.133 1 94.5 155 PHE A CA 1
ATOM 1209 C C . PHE A 1 155 ? -15.195 -20.344 -8.922 1 94.5 155 PHE A C 1
ATOM 1211 O O . PHE A 1 155 ? -15.172 -21.5 -9.328 1 94.5 155 PHE A O 1
ATOM 1218 N N . GLY A 1 156 ? -14.164 -19.469 -9.109 1 91.12 156 GLY A N 1
ATOM 1219 C CA . GLY A 1 156 ? -12.945 -19.797 -9.836 1 91.12 156 GLY A CA 1
ATOM 1220 C C . GLY A 1 156 ? -13.086 -19.641 -11.336 1 91.12 156 GLY A C 1
ATOM 1221 O O . GLY A 1 156 ? -12.156 -19.172 -12.008 1 91.12 156 GLY A O 1
ATOM 1222 N N . GLY A 1 157 ? -14.273 -19.984 -11.898 1 92.5 157 GLY A N 1
ATOM 1223 C CA . GLY A 1 157 ? -14.492 -19.844 -13.336 1 92.5 157 GLY A CA 1
ATOM 1224 C C . GLY A 1 157 ? -13.273 -20.219 -14.164 1 92.5 157 GLY A C 1
ATOM 1225 O O . GLY A 1 157 ? -12.633 -21.234 -13.906 1 92.5 157 GLY A O 1
ATOM 1226 N N . ASP A 1 158 ? -13.078 -19.547 -15.281 1 95 158 ASP A N 1
ATOM 1227 C CA . ASP A 1 158 ? -11.938 -19.703 -16.172 1 95 158 ASP A CA 1
ATOM 1228 C C . ASP A 1 158 ? -11.445 -18.344 -16.672 1 95 158 ASP A C 1
ATOM 1230 O O . ASP A 1 158 ? -11.758 -17.938 -17.797 1 95 158 ASP A O 1
ATOM 1234 N N . MET A 1 159 ? -10.633 -17.75 -15.906 1 92.38 159 MET A N 1
ATOM 1235 C CA . MET A 1 159 ? -10.195 -16.391 -16.172 1 92.38 159 MET A CA 1
ATOM 1236 C C . MET A 1 159 ? -9.242 -16.328 -17.359 1 92.38 159 MET A C 1
ATOM 1238 O O . MET A 1 159 ? -9.109 -15.297 -18 1 92.38 159 MET A O 1
ATOM 1242 N N . PHE A 1 160 ? -8.594 -17.422 -17.625 1 91.44 160 PHE A N 1
ATOM 1243 C CA . PHE A 1 160 ? -7.543 -17.406 -18.641 1 91.44 160 PHE A CA 1
ATOM 1244 C C . PHE A 1 160 ? -7.992 -18.141 -19.906 1 91.44 160 PHE A C 1
ATOM 1246 O O . PHE A 1 160 ? -7.203 -18.328 -20.828 1 91.44 160 PHE A O 1
ATOM 1253 N N . SER A 1 161 ? -9.227 -18.672 -19.891 1 92.69 161 SER A N 1
ATOM 1254 C CA . SER A 1 161 ? -9.836 -19.344 -21.031 1 92.69 161 SER A CA 1
ATOM 1255 C C . SER A 1 161 ? -9.07 -20.594 -21.406 1 92.69 161 SER A C 1
ATOM 1257 O O . SER A 1 161 ? -8.773 -20.828 -22.594 1 92.69 161 SER A O 1
ATOM 1259 N N . TYR A 1 162 ? -8.734 -21.328 -20.422 1 92.88 162 TYR A N 1
ATOM 1260 C CA . TYR A 1 162 ? -8.078 -22.609 -20.656 1 92.88 162 TYR A CA 1
ATOM 1261 C C . TYR A 1 162 ? -9.039 -23.609 -21.297 1 92.88 162 TYR A C 1
ATOM 1263 O O . TYR A 1 162 ? -8.633 -24.406 -22.141 1 92.88 162 TYR A O 1
ATOM 1271 N N . LYS A 1 163 ? -10.281 -23.594 -20.797 1 92.62 163 LYS A N 1
ATOM 1272 C CA . LYS A 1 163 ? -11.328 -24.516 -21.25 1 92.62 163 LYS A CA 1
ATOM 1273 C C . LYS A 1 163 ? -10.969 -25.953 -20.922 1 92.62 163 LYS A C 1
ATOM 1275 O O . LYS A 1 163 ? -11.195 -26.859 -21.734 1 92.62 163 LYS A O 1
ATOM 1280 N N . ARG A 1 164 ? -10.422 -26.141 -19.766 1 93.38 164 ARG A N 1
ATOM 1281 C CA . ARG A 1 164 ? -9.938 -27.453 -19.375 1 93.38 164 ARG A CA 1
ATOM 1282 C C . ARG A 1 164 ? -11 -28.219 -18.594 1 93.38 164 ARG A C 1
ATOM 1284 O O . ARG A 1 164 ? -11.086 -29.453 -18.688 1 93.38 164 ARG A O 1
ATOM 1291 N N . SER A 1 165 ? -11.664 -27.531 -17.75 1 95.5 165 SER A N 1
ATOM 1292 C CA . SER A 1 165 ? -12.578 -28.188 -16.828 1 95.5 165 SER A CA 1
ATOM 1293 C C . SER A 1 165 ? -13.922 -27.469 -16.781 1 95.5 165 SER A C 1
ATOM 1295 O O . SER A 1 165 ? -14.18 -26.672 -15.875 1 95.5 165 SER A O 1
ATOM 1297 N N . PRO A 1 166 ? -14.828 -27.812 -17.625 1 95.88 166 PRO A N 1
ATOM 1298 C CA . PRO A 1 166 ? -16.156 -27.203 -17.578 1 95.88 166 PRO A CA 1
ATOM 1299 C C . PRO A 1 166 ? -16.969 -27.672 -16.375 1 95.88 166 PRO A C 1
ATOM 1301 O O . PRO A 1 166 ? -16.625 -28.688 -15.742 1 95.88 166 PRO A O 1
ATOM 1304 N N . SER A 1 167 ? -17.984 -26.953 -16.047 1 96.69 167 SER A N 1
ATOM 1305 C CA . SER A 1 167 ? -18.969 -27.453 -15.102 1 96.69 167 SER A CA 1
ATOM 1306 C C . SER A 1 167 ? -19.938 -28.422 -15.766 1 96.69 167 SER A C 1
ATOM 1308 O O . SER A 1 167 ? -20.328 -28.25 -16.922 1 96.69 167 SER A O 1
ATOM 1310 N N . VAL A 1 168 ? -20.25 -29.484 -15.078 1 97.31 168 VAL A N 1
ATOM 1311 C CA . VAL A 1 168 ? -21.25 -30.453 -15.539 1 97.31 168 VAL A CA 1
ATOM 1312 C C . VAL A 1 168 ? -22.578 -30.203 -14.836 1 97.31 168 VAL A C 1
ATOM 1314 O O . VAL A 1 168 ? -22.688 -30.359 -13.617 1 97.31 168 VAL A O 1
ATOM 1317 N N . LEU A 1 169 ? -23.531 -29.844 -15.609 1 96.75 169 LEU A N 1
ATOM 1318 C CA . LEU A 1 169 ? -24.844 -29.5 -15.07 1 96.75 169 LEU A CA 1
ATOM 1319 C C . LEU A 1 169 ? -25.891 -30.531 -15.477 1 96.75 169 LEU A C 1
ATOM 1321 O O . LEU A 1 169 ? -25.719 -31.234 -16.484 1 96.75 169 LEU A O 1
ATOM 1325 N N . HIS A 1 170 ? -26.875 -30.703 -14.711 1 96.19 170 HIS A N 1
ATOM 1326 C CA . HIS A 1 170 ? -28.047 -31.516 -15.008 1 96.19 170 HIS A CA 1
ATOM 1327 C C . HIS A 1 170 ? -29.312 -30.688 -14.969 1 96.19 170 HIS A C 1
ATOM 1329 O O . HIS A 1 170 ? -29.875 -30.453 -13.891 1 96.19 170 HIS A O 1
ATOM 1335 N N . LEU A 1 171 ? -29.797 -30.391 -16.141 1 96 171 LEU A N 1
ATOM 1336 C CA . LEU A 1 171 ? -30.797 -29.359 -16.266 1 96 171 LEU A CA 1
ATOM 1337 C C . LEU A 1 171 ? -32.125 -29.953 -16.719 1 96 171 LEU A C 1
ATOM 1339 O O . LEU A 1 171 ? -32.156 -30.859 -17.547 1 96 171 LEU A O 1
ATOM 1343 N N . LYS A 1 172 ? -33.188 -29.391 -16.125 1 95.56 172 LYS A N 1
ATOM 1344 C CA . LYS A 1 172 ? -34.531 -29.734 -16.594 1 95.56 172 LYS A CA 1
ATOM 1345 C C . LYS A 1 172 ? -34.75 -29.188 -18 1 95.56 172 LYS A C 1
ATOM 1347 O O . LYS A 1 172 ? -34.562 -28 -18.25 1 95.56 172 LYS A O 1
ATOM 1352 N N . PRO A 1 173 ? -35.219 -30.078 -18.891 1 94.19 173 PRO A N 1
ATOM 1353 C CA . PRO A 1 173 ? -35.438 -29.609 -20.266 1 94.19 173 PRO A CA 1
ATOM 1354 C C . PRO A 1 173 ? -36.688 -28.766 -20.391 1 94.19 173 PRO A C 1
ATOM 1356 O O . PRO A 1 173 ? -37.688 -29 -19.672 1 94.19 173 PRO A O 1
ATOM 1359 N N . GLY A 1 174 ? -36.656 -27.781 -21.266 1 91.5 174 GLY A N 1
ATOM 1360 C CA . GLY A 1 174 ? -37.844 -27.016 -21.656 1 91.5 174 GLY A CA 1
ATOM 1361 C C . GLY A 1 174 ? -38.094 -25.812 -20.766 1 91.5 174 GLY A C 1
ATOM 1362 O O . GLY A 1 174 ? -39.062 -25.078 -20.984 1 91.5 174 GLY A O 1
ATOM 1363 N N . VAL A 1 175 ? -37.281 -25.609 -19.812 1 94.56 175 VAL A N 1
ATOM 1364 C CA . VAL A 1 175 ? -37.469 -24.453 -18.938 1 94.56 175 VAL A CA 1
ATOM 1365 C C . VAL A 1 175 ? -36.219 -23.578 -18.969 1 94.56 175 VAL A C 1
ATOM 1367 O O . VAL A 1 175 ? -35.094 -24.094 -19.141 1 94.56 175 VAL A O 1
ATOM 1370 N N . PRO A 1 176 ? -36.406 -22.359 -18.797 1 95.94 176 PRO A N 1
ATOM 1371 C CA . PRO A 1 176 ? -35.219 -21.484 -18.75 1 95.94 176 PRO A CA 1
ATOM 1372 C C . PRO A 1 176 ? -34.438 -21.594 -17.438 1 95.94 176 PRO A C 1
ATOM 1374 O O . PRO A 1 176 ? -35.062 -21.594 -16.359 1 95.94 176 PRO A O 1
ATOM 1377 N N . HIS A 1 177 ? -33.219 -21.734 -17.547 1 97.88 177 HIS A N 1
ATOM 1378 C CA . HIS A 1 177 ? -32.281 -21.703 -16.422 1 97.88 177 HIS A CA 1
ATOM 1379 C C . HIS A 1 177 ? -31.516 -20.375 -16.391 1 97.88 177 HIS A C 1
ATOM 1381 O O . HIS A 1 177 ? -30.844 -20.016 -17.359 1 97.88 177 HIS A O 1
ATOM 1387 N N . THR A 1 178 ? -31.562 -19.703 -15.273 1 97.88 178 THR A N 1
ATOM 1388 C CA . THR A 1 178 ? -30.938 -18.391 -15.156 1 97.88 178 THR A CA 1
ATOM 1389 C C . THR A 1 178 ? -29.406 -18.531 -15.125 1 97.88 178 THR A C 1
ATOM 1391 O O . THR A 1 178 ? -28.875 -19.438 -14.469 1 97.88 178 THR A O 1
ATOM 1394 N N . LEU A 1 179 ? -28.75 -17.719 -15.844 1 97.75 179 LEU A N 1
ATOM 1395 C CA . LEU A 1 179 ? -27.297 -17.594 -15.844 1 97.75 179 LEU A CA 1
ATOM 1396 C C . LEU A 1 179 ? -26.859 -16.188 -15.398 1 97.75 179 LEU A C 1
ATOM 1398 O O . LEU A 1 179 ? -27.172 -15.203 -16.062 1 97.75 179 LEU A O 1
ATOM 1402 N N . ASP A 1 180 ? -26.25 -16.047 -14.273 1 98.25 180 ASP A N 1
ATOM 1403 C CA . ASP A 1 180 ? -25.641 -14.812 -13.781 1 98.25 180 ASP A CA 1
ATOM 1404 C C . ASP A 1 180 ? -24.125 -14.867 -13.891 1 98.25 180 ASP A C 1
ATOM 1406 O O . ASP A 1 180 ? -23.484 -15.734 -13.289 1 98.25 180 ASP A O 1
ATOM 1410 N N . ILE A 1 181 ? -23.547 -13.969 -14.633 1 98.12 181 ILE A N 1
ATOM 1411 C CA . ILE A 1 181 ? -22.109 -14 -14.891 1 98.12 181 ILE A CA 1
ATOM 1412 C C . ILE A 1 181 ? -21.453 -12.727 -14.344 1 98.12 181 ILE A C 1
ATOM 1414 O O . ILE A 1 181 ? -21.875 -11.617 -14.672 1 98.12 181 ILE A O 1
ATOM 1418 N N . ARG A 1 182 ? -20.438 -12.82 -13.508 1 97.5 182 ARG A N 1
ATOM 1419 C CA . ARG A 1 182 ? -19.672 -11.672 -13.039 1 97.5 182 ARG A CA 1
ATOM 1420 C C . ARG A 1 182 ? -18.656 -11.227 -14.086 1 97.5 182 ARG A C 1
ATOM 1422 O O . ARG A 1 182 ? -17.781 -12 -14.484 1 97.5 182 ARG A O 1
ATOM 1429 N N . ILE A 1 183 ? -18.797 -10.055 -14.555 1 95.94 183 ILE A N 1
ATOM 1430 C CA . ILE A 1 183 ? -17.875 -9.414 -15.484 1 95.94 183 ILE A CA 1
ATOM 1431 C C . ILE A 1 183 ? -16.75 -8.719 -14.703 1 95.94 183 ILE A C 1
ATOM 1433 O O . ILE A 1 183 ? -17.016 -7.832 -13.891 1 95.94 183 ILE A O 1
ATOM 1437 N N . THR A 1 184 ? -15.547 -9.133 -14.859 1 94.62 184 THR A N 1
ATOM 1438 C CA . THR A 1 184 ? -14.414 -8.508 -14.195 1 94.62 184 THR A CA 1
ATOM 1439 C C . THR A 1 184 ? -13.336 -8.117 -15.211 1 94.62 184 THR A C 1
ATOM 1441 O O . THR A 1 184 ? -12.719 -8.984 -15.82 1 94.62 184 THR A O 1
ATOM 1444 N N . HIS A 1 185 ? -13.172 -6.832 -15.398 1 92.44 185 HIS A N 1
ATOM 1445 C CA . HIS A 1 185 ? -12.094 -6.328 -16.25 1 92.44 185 HIS A CA 1
ATOM 1446 C C . HIS A 1 185 ? -10.82 -6.094 -15.438 1 92.44 185 HIS A C 1
ATOM 1448 O O . HIS A 1 185 ? -10.688 -5.074 -14.758 1 92.44 185 HIS A O 1
ATOM 1454 N N . ASP A 1 186 ? -9.875 -6.988 -15.5 1 84.31 186 ASP A N 1
ATOM 1455 C CA . ASP A 1 186 ? -8.57 -6.984 -14.852 1 84.31 186 ASP A CA 1
ATOM 1456 C C . ASP A 1 186 ? -7.453 -6.797 -15.875 1 84.31 186 ASP A C 1
ATOM 1458 O O . ASP A 1 186 ? -7.25 -7.645 -16.75 1 84.31 186 ASP A O 1
ATOM 1462 N N . ILE A 1 187 ? -6.734 -5.57 -15.977 1 78.38 187 ILE A N 1
ATOM 1463 C CA . ILE A 1 187 ? -5.812 -5.16 -17.031 1 78.38 187 ILE A CA 1
ATOM 1464 C C . ILE A 1 187 ? -4.652 -6.148 -17.109 1 78.38 187 ILE A C 1
ATOM 1466 O O . ILE A 1 187 ? -3.965 -6.219 -18.141 1 78.38 187 ILE A O 1
ATOM 1470 N N . ARG A 1 188 ? -4.137 -7.109 -16.641 1 61.34 188 ARG A N 1
ATOM 1471 C CA . ARG A 1 188 ? -2.885 -7.77 -17 1 61.34 188 ARG A CA 1
ATOM 1472 C C . ARG A 1 188 ? -2.865 -8.148 -18.469 1 61.34 188 ARG A C 1
ATOM 1474 O O . ARG A 1 188 ? -1.8 -8.398 -19.047 1 61.34 188 ARG A O 1
ATOM 1481 N N . ALA A 1 189 ? -3.893 -8.805 -18.938 1 50.06 189 ALA A N 1
ATOM 1482 C CA . ALA A 1 189 ? -3.824 -9.734 -20.062 1 50.06 189 ALA A CA 1
ATOM 1483 C C . ALA A 1 189 ? -3.639 -8.992 -21.375 1 50.06 189 ALA A C 1
ATOM 1485 O O . ALA A 1 189 ? -2.945 -9.477 -22.281 1 50.06 189 ALA A O 1
ATOM 1486 N N . PHE A 1 190 ? -4.188 -7.797 -21.609 1 56.19 190 PHE A N 1
ATOM 1487 C CA . PHE A 1 190 ? -4.227 -7.312 -22.984 1 56.19 190 PHE A CA 1
ATOM 1488 C C . PHE A 1 190 ? -3.801 -5.852 -23.047 1 56.19 190 PHE A C 1
ATOM 1490 O O . PHE A 1 190 ? -3.873 -5.227 -24.109 1 56.19 190 PHE A O 1
ATOM 1497 N N . GLY A 1 191 ? -3.15 -5.422 -22.016 1 64.69 191 GLY A N 1
ATOM 1498 C CA . GLY A 1 191 ? -2.695 -4.043 -22.062 1 64.69 191 GLY A CA 1
ATOM 1499 C C . GLY A 1 191 ? -3.791 -3.043 -21.75 1 64.69 191 GLY A C 1
ATOM 1500 O O . GLY A 1 191 ? -4.859 -3.418 -21.25 1 64.69 191 GLY A O 1
ATOM 1501 N N . GLY A 1 192 ? -3.646 -1.691 -21.719 1 71.38 192 GLY A N 1
ATOM 1502 C CA . GLY A 1 192 ? -4.484 -0.565 -21.328 1 71.38 192 GLY A CA 1
ATOM 1503 C C . GLY A 1 192 ? -5.301 -0.01 -22.484 1 71.38 192 GLY A C 1
ATOM 1504 O O . GLY A 1 192 ? -5.438 1.207 -22.625 1 71.38 192 GLY A O 1
ATOM 1505 N N . ALA A 1 193 ? -5.992 -1.077 -23.234 1 81.88 193 ALA A N 1
ATOM 1506 C CA . ALA A 1 193 ? -6.797 -0.604 -24.344 1 81.88 193 ALA A CA 1
ATOM 1507 C C . ALA A 1 193 ? -7.922 0.311 -23.875 1 81.88 193 ALA A C 1
ATOM 1509 O O . ALA A 1 193 ? -8.484 0.101 -22.797 1 81.88 193 ALA A O 1
ATOM 1510 N N . MET A 1 194 ? -8.25 1.304 -24.656 1 89.56 194 MET A N 1
ATOM 1511 C CA . MET A 1 194 ? -9.266 2.291 -24.297 1 89.56 194 MET A CA 1
ATOM 1512 C C . MET A 1 194 ? -10.344 2.369 -25.375 1 89.56 194 MET A C 1
ATOM 1514 O O . MET A 1 194 ? -10.039 2.332 -26.578 1 89.56 194 MET A O 1
ATOM 1518 N N . PRO A 1 195 ? -11.68 2.434 -25.047 1 91.19 195 PRO A N 1
ATOM 1519 C CA . PRO A 1 195 ? -12.125 2.252 -23.656 1 91.19 195 PRO A CA 1
ATOM 1520 C C . PRO A 1 195 ? -12.062 0.795 -23.203 1 91.19 195 PRO A C 1
ATOM 1522 O O . PRO A 1 195 ? -12.086 -0.116 -24.031 1 91.19 195 PRO A O 1
ATOM 1525 N N . PRO A 1 196 ? -11.945 0.601 -21.938 1 92.25 196 PRO A N 1
ATOM 1526 C CA . PRO A 1 196 ? -11.875 -0.787 -21.484 1 92.25 196 PRO A CA 1
ATOM 1527 C C . PRO A 1 196 ? -13.109 -1.598 -21.844 1 92.25 196 PRO A C 1
ATOM 1529 O O . PRO A 1 196 ? -14.234 -1.162 -21.594 1 92.25 196 PRO A O 1
ATOM 1532 N N . ALA A 1 197 ? -12.891 -2.707 -22.453 1 91.69 197 ALA A N 1
ATOM 1533 C CA . ALA A 1 197 ? -13.961 -3.596 -22.906 1 91.69 197 ALA A CA 1
ATOM 1534 C C . ALA A 1 197 ? -13.602 -5.059 -22.656 1 91.69 197 ALA A C 1
ATOM 1536 O O . ALA A 1 197 ? -12.422 -5.414 -22.578 1 91.69 197 ALA A O 1
ATOM 1537 N N . LEU A 1 198 ? -14.609 -5.871 -22.453 1 91.56 198 LEU A N 1
ATOM 1538 C CA . LEU A 1 198 ? -14.406 -7.293 -22.203 1 91.56 198 LEU A CA 1
ATOM 1539 C C . LEU A 1 198 ? -15.43 -8.133 -22.953 1 91.56 198 LEU A C 1
ATOM 1541 O O . LEU A 1 198 ? -16.609 -7.777 -23.016 1 91.56 198 LEU A O 1
ATOM 1545 N N . GLU A 1 199 ? -14.938 -9.148 -23.547 1 93.56 199 GLU A N 1
ATOM 1546 C CA . GLU A 1 199 ? -15.797 -10.148 -24.172 1 93.56 199 GLU A CA 1
ATOM 1547 C C . GLU A 1 199 ? -15.789 -11.453 -23.391 1 93.56 199 GLU A C 1
ATOM 1549 O O . GLU A 1 199 ? -14.727 -11.961 -23.031 1 93.56 199 GLU A O 1
ATOM 1554 N N . ILE A 1 200 ? -16.922 -11.984 -23.109 1 96.25 200 ILE A N 1
ATOM 1555 C CA . ILE A 1 200 ? -17.062 -13.242 -22.406 1 96.25 200 ILE A CA 1
ATOM 1556 C C . ILE A 1 200 ? -17.766 -14.266 -23.297 1 96.25 200 ILE A C 1
ATOM 1558 O O . ILE A 1 200 ? -18.859 -14.023 -23.781 1 96.25 200 ILE A O 1
ATOM 1562 N N . ALA A 1 201 ? -17.156 -15.367 -23.438 1 97.06 201 ALA A N 1
ATOM 1563 C CA . ALA A 1 201 ? -17.703 -16.453 -24.234 1 97.06 201 ALA A CA 1
ATOM 1564 C C . ALA A 1 201 ? -18.438 -17.469 -23.359 1 97.06 201 ALA A C 1
ATOM 1566 O O . ALA A 1 201 ? -17.953 -17.828 -22.281 1 97.06 201 ALA A O 1
ATOM 1567 N N . ILE A 1 202 ? -19.594 -17.891 -23.766 1 97.38 202 ILE A N 1
ATOM 1568 C CA . ILE A 1 202 ? -20.391 -18.938 -23.141 1 97.38 202 ILE A CA 1
ATOM 1569 C C . ILE A 1 202 ? -20.547 -20.109 -24.125 1 97.38 202 ILE A C 1
ATOM 1571 O O . ILE A 1 202 ? -20.984 -19.922 -25.266 1 97.38 202 ILE A O 1
ATOM 1575 N N . GLU A 1 203 ? -20.156 -21.234 -23.688 1 97.12 203 GLU A N 1
ATOM 1576 C CA . GLU A 1 203 ? -20.297 -22.453 -24.484 1 97.12 203 GLU A CA 1
ATOM 1577 C C . GLU A 1 203 ? -20.984 -23.562 -23.688 1 97.12 203 GLU A C 1
ATOM 1579 O O . GLU A 1 203 ? -20.531 -23.922 -22.594 1 97.12 203 GLU A O 1
ATOM 1584 N N . ALA A 1 204 ? -22.062 -24.047 -24.188 1 97.06 204 ALA A N 1
ATOM 1585 C CA . ALA A 1 204 ? -22.812 -25.141 -23.578 1 97.06 204 ALA A CA 1
ATOM 1586 C C . ALA A 1 204 ? -22.938 -26.312 -24.547 1 97.06 204 ALA A C 1
ATOM 1588 O O . ALA A 1 204 ? -23.297 -26.141 -25.703 1 97.06 204 ALA A O 1
ATOM 1589 N N . ASP A 1 205 ? -22.641 -27.531 -24.031 1 96.5 205 ASP A N 1
ATOM 1590 C CA . ASP A 1 205 ? -22.688 -28.734 -24.844 1 96.5 205 ASP A CA 1
ATOM 1591 C C . ASP A 1 205 ? -23.453 -29.844 -24.125 1 96.5 205 ASP A C 1
ATOM 1593 O O . ASP A 1 205 ? -23.406 -29.938 -22.906 1 96.5 205 ASP A O 1
ATOM 1597 N N . LEU A 1 206 ? -24.078 -30.625 -24.953 1 94.88 206 LEU A N 1
ATOM 1598 C CA . LEU A 1 206 ? -24.641 -31.844 -24.375 1 94.88 206 LEU A CA 1
ATOM 1599 C C . LEU A 1 206 ? -23.531 -32.75 -23.859 1 94.88 206 LEU A C 1
ATOM 1601 O O . LEU A 1 206 ? -22.531 -32.969 -24.531 1 94.88 206 LEU A O 1
ATOM 1605 N N . ALA A 1 207 ? -23.688 -33.188 -22.641 1 94.81 207 ALA A N 1
ATOM 1606 C CA . ALA A 1 207 ? -22.734 -34.094 -22.047 1 94.81 207 ALA A CA 1
ATOM 1607 C C . ALA A 1 207 ? -23.031 -35.531 -22.438 1 94.81 207 ALA A C 1
ATOM 1609 O O . ALA A 1 207 ? -24.125 -35.844 -22.891 1 94.81 207 ALA A O 1
ATOM 1610 N N . THR A 1 208 ? -22.094 -36.438 -22.234 1 89 208 THR A N 1
ATOM 1611 C CA . THR A 1 208 ? -22.25 -37.844 -22.594 1 89 208 THR A CA 1
ATOM 1612 C C . THR A 1 208 ? -23.109 -38.562 -21.562 1 89 208 THR A C 1
ATOM 1614 O O . THR A 1 208 ? -23.703 -39.594 -21.875 1 89 208 THR A O 1
ATOM 1617 N N . GLY A 1 209 ? -23.062 -38.031 -20.375 1 89.25 209 GLY A N 1
ATOM 1618 C CA . GLY A 1 209 ? -23.766 -38.688 -19.281 1 89.25 209 GLY A CA 1
ATOM 1619 C C . GLY A 1 209 ? -23 -39.875 -18.719 1 89.25 209 GLY A C 1
ATOM 1620 O O . GLY A 1 209 ? -23.531 -40.625 -17.922 1 89.25 209 GLY A O 1
ATOM 1621 N N . GLY A 1 210 ? -21.797 -40.031 -19.109 1 93.38 210 GLY A N 1
ATOM 1622 C CA . GLY A 1 210 ? -20.891 -41.094 -18.641 1 93.38 210 GLY A CA 1
ATOM 1623 C C . GLY A 1 210 ? -19.453 -40.625 -18.562 1 93.38 210 GLY A C 1
ATOM 1624 O O . GLY A 1 210 ? -19.172 -39.469 -18.25 1 93.38 210 GLY A O 1
ATOM 1625 N N . LEU A 1 211 ? -18.609 -41.625 -18.672 1 95.75 211 LEU A N 1
ATOM 1626 C CA . LEU A 1 211 ? -17.172 -41.344 -18.672 1 95.75 211 LEU A CA 1
ATOM 1627 C C . LEU A 1 211 ? -16.75 -40.688 -19.984 1 95.75 211 LEU A C 1
ATOM 1629 O O . LEU A 1 211 ? -16.984 -41.219 -21.062 1 95.75 211 LEU A O 1
ATOM 1633 N N . LEU A 1 212 ? -16.297 -39.5 -19.938 1 96.38 212 LEU A N 1
ATOM 1634 C CA . LEU A 1 212 ? -15.727 -38.844 -21.094 1 96.38 212 LEU A CA 1
ATOM 1635 C C . LEU A 1 212 ? -14.203 -38.906 -21.062 1 96.38 212 LEU A C 1
ATOM 1637 O O . LEU A 1 212 ? -13.586 -38.688 -20.016 1 96.38 212 LEU A O 1
ATOM 1641 N N . VAL A 1 213 ? -13.555 -39.312 -22.141 1 95.31 213 VAL A N 1
ATOM 1642 C CA . VAL A 1 213 ? -12.109 -39.281 -22.328 1 95.31 213 VAL A CA 1
ATOM 1643 C C . VAL A 1 213 ? -11.742 -38.281 -23.422 1 95.31 213 VAL A C 1
ATOM 1645 O O . VAL A 1 213 ? -12.188 -38.406 -24.562 1 95.31 213 VAL A O 1
ATOM 1648 N N . GLU A 1 214 ? -11.023 -37.344 -23.062 1 94.69 214 GLU A N 1
ATOM 1649 C CA . GLU A 1 214 ? -10.648 -36.281 -24.016 1 94.69 214 GLU A CA 1
ATOM 1650 C C . GLU A 1 214 ? -9.273 -36.562 -24.625 1 94.69 214 GLU A C 1
ATOM 1652 O O . GLU A 1 214 ? -8.312 -35.844 -24.359 1 94.69 214 GLU A O 1
ATOM 1657 N N . ALA A 1 215 ? -9.234 -37.344 -25.531 1 92.75 215 ALA A N 1
ATOM 1658 C CA . ALA A 1 215 ? -7.98 -37.781 -26.156 1 92.75 215 ALA A CA 1
ATOM 1659 C C . ALA A 1 215 ? -7.359 -36.656 -26.969 1 92.75 215 ALA A C 1
ATOM 1661 O O . ALA A 1 215 ? -6.137 -36.562 -27.094 1 92.75 215 ALA A O 1
ATOM 1662 N N . GLU A 1 216 ? -8.203 -35.812 -27.5 1 91.19 216 GLU A N 1
ATOM 1663 C CA . GLU A 1 216 ? -7.719 -34.688 -28.328 1 91.19 216 GLU A CA 1
ATOM 1664 C C . GLU A 1 216 ? -6.914 -33.688 -27.516 1 91.19 216 GLU A C 1
ATOM 1666 O O . GLU A 1 216 ? -6.125 -32.938 -28.062 1 91.19 216 GLU A O 1
ATOM 1671 N N . ARG A 1 217 ? -7.07 -33.75 -26.234 1 93.75 217 ARG A N 1
ATOM 1672 C CA . ARG A 1 217 ? -6.363 -32.812 -25.359 1 93.75 217 ARG A CA 1
ATOM 1673 C C . ARG A 1 217 ? -5.266 -33.531 -24.578 1 93.75 217 ARG A C 1
ATOM 1675 O O . ARG A 1 217 ? -4.734 -33 -23.609 1 93.75 217 ARG A O 1
ATOM 1682 N N . ALA A 1 218 ? -4.91 -34.688 -24.984 1 95.12 218 ALA A N 1
ATOM 1683 C CA . ALA A 1 218 ? -3.877 -35.469 -24.297 1 95.12 218 ALA A CA 1
ATOM 1684 C C . ALA A 1 218 ? -2.502 -34.812 -24.5 1 95.12 218 ALA A C 1
ATOM 1686 O O . ALA A 1 218 ? -2.227 -34.219 -25.531 1 95.12 218 ALA A O 1
ATOM 1687 N N . ILE A 1 219 ? -1.665 -34.906 -23.547 1 95.44 219 ILE A N 1
ATOM 1688 C CA . ILE A 1 219 ? -0.258 -34.531 -23.625 1 95.44 219 ILE A CA 1
ATOM 1689 C C . ILE A 1 219 ? 0.588 -35.781 -23.953 1 95.44 219 ILE A C 1
ATOM 1691 O O . ILE A 1 219 ? 0.613 -36.75 -23.188 1 95.44 219 ILE A O 1
ATOM 1695 N N . VAL A 1 220 ? 1.227 -35.719 -25.094 1 94.38 220 VAL A N 1
ATOM 1696 C CA . VAL A 1 220 ? 2.047 -36.844 -25.547 1 94.38 220 VAL A CA 1
ATOM 1697 C C . VAL A 1 220 ? 3.428 -36.344 -25.953 1 94.38 220 VAL A C 1
ATOM 1699 O O . VAL A 1 220 ? 3.57 -35.188 -26.406 1 94.38 220 VAL A O 1
ATOM 1702 N N . PRO A 1 221 ? 4.477 -37.125 -25.734 1 95 221 PRO A N 1
ATOM 1703 C CA . PRO A 1 221 ? 5.793 -36.719 -26.234 1 95 221 PRO A CA 1
ATOM 1704 C C . PRO A 1 221 ? 5.934 -36.906 -27.734 1 95 221 PRO A C 1
ATOM 1706 O O . PRO A 1 221 ? 5.18 -37.688 -28.328 1 95 221 PRO A O 1
ATOM 1709 N N . ASP A 1 222 ? 6.859 -36.219 -28.312 1 93.62 222 ASP A N 1
ATOM 1710 C CA . ASP A 1 222 ? 7.234 -36.469 -29.703 1 93.62 222 ASP A CA 1
ATOM 1711 C C . ASP A 1 222 ? 8.016 -37.781 -29.828 1 93.62 222 ASP A C 1
ATOM 1713 O O . ASP A 1 222 ? 8.484 -38.344 -28.844 1 93.62 222 ASP A O 1
ATOM 1717 N N . VAL A 1 223 ? 8.023 -38.25 -31.047 1 91.44 223 VAL A N 1
ATOM 1718 C CA . VAL A 1 223 ? 8.836 -39.406 -31.391 1 91.44 223 VAL A CA 1
ATOM 1719 C C . VAL A 1 223 ? 10.156 -38.969 -32 1 91.44 223 VAL A C 1
ATOM 1721 O O . VAL A 1 223 ? 10.172 -38.219 -32.969 1 91.44 223 VAL A O 1
ATOM 1724 N N . VAL A 1 224 ? 11.219 -39.406 -31.375 1 89.94 224 VAL A N 1
ATOM 1725 C CA . VAL A 1 224 ? 12.562 -39.062 -31.828 1 89.94 224 VAL A CA 1
ATOM 1726 C C . VAL A 1 224 ? 13.375 -40.344 -32.031 1 89.94 224 VAL A C 1
ATOM 1728 O O . VAL A 1 224 ? 13.578 -41.125 -31.109 1 89.94 224 VAL A O 1
ATOM 1731 N N . GLY A 1 225 ? 13.906 -40.5 -33.25 1 80.81 225 GLY A N 1
ATOM 1732 C CA . GLY A 1 225 ? 14.656 -41.688 -33.531 1 80.81 225 GLY A CA 1
ATOM 1733 C C . GLY A 1 225 ? 13.852 -42.969 -33.312 1 80.81 225 GLY A C 1
ATOM 1734 O O . GLY A 1 225 ? 14.367 -43.969 -32.812 1 80.81 225 GLY A O 1
ATOM 1735 N N . GLY A 1 226 ? 12.594 -42.875 -33.469 1 81.75 226 GLY A N 1
ATOM 1736 C CA . GLY A 1 226 ? 11.711 -44.031 -33.344 1 81.75 226 GLY A CA 1
ATOM 1737 C C . GLY A 1 226 ? 11.289 -44.281 -31.922 1 81.75 226 GLY A C 1
ATOM 1738 O O . GLY A 1 226 ? 10.516 -45.219 -31.656 1 81.75 226 GLY A O 1
ATOM 1739 N N . LYS A 1 227 ? 11.75 -43.5 -31.062 1 86.5 227 LYS A N 1
ATOM 1740 C CA . LYS A 1 227 ? 11.422 -43.656 -29.641 1 86.5 227 LYS A CA 1
ATOM 1741 C C . LYS A 1 227 ? 10.672 -42.438 -29.125 1 86.5 227 LYS A C 1
ATOM 1743 O O . LYS A 1 227 ? 10.812 -41.344 -29.656 1 86.5 227 LYS A O 1
ATOM 1748 N N . LEU A 1 228 ? 9.844 -42.688 -28.094 1 90.81 228 LEU A N 1
ATOM 1749 C CA . LEU A 1 228 ? 9.18 -41.562 -27.469 1 90.81 228 LEU A CA 1
ATOM 1750 C C . LEU A 1 228 ? 10.18 -40.719 -26.688 1 90.81 228 LEU A C 1
ATOM 1752 O O . LEU A 1 228 ? 11.055 -41.25 -26 1 90.81 228 LEU A O 1
ATOM 1756 N N . ALA A 1 229 ? 10.141 -39.438 -26.859 1 92.25 229 ALA A N 1
ATOM 1757 C CA . ALA A 1 229 ? 11.031 -38.5 -26.172 1 92.25 229 ALA A CA 1
ATOM 1758 C C . ALA A 1 229 ? 10.742 -38.5 -24.672 1 92.25 229 ALA A C 1
ATOM 1760 O O . ALA A 1 229 ? 9.719 -37.938 -24.25 1 92.25 229 ALA A O 1
ATOM 1761 N N . GLY A 1 230 ? 11.656 -39 -23.859 1 90.94 230 GLY A N 1
ATOM 1762 C CA . GLY A 1 230 ? 11.445 -39.125 -22.422 1 90.94 230 GLY A CA 1
ATOM 1763 C C . GLY A 1 230 ? 11.07 -40.531 -22 1 90.94 230 GLY A C 1
ATOM 1764 O O . GLY A 1 230 ? 11.398 -41.5 -22.672 1 90.94 230 GLY A O 1
ATOM 1765 N N . LYS A 1 231 ? 10.312 -40.625 -20.891 1 91.81 231 LYS A N 1
ATOM 1766 C CA . LYS A 1 231 ? 10.008 -41.938 -20.328 1 91.81 231 LYS A CA 1
ATOM 1767 C C . LYS A 1 231 ? 8.656 -42.438 -20.812 1 91.81 231 LYS A C 1
ATOM 1769 O O . LYS A 1 231 ? 8.125 -43.406 -20.281 1 91.81 231 LYS A O 1
ATOM 1774 N N . GLY A 1 232 ? 8.07 -41.688 -21.734 1 91.44 232 GLY A N 1
ATOM 1775 C CA . GLY A 1 232 ? 6.84 -42.156 -22.344 1 91.44 232 GLY A CA 1
ATOM 1776 C C . GLY A 1 232 ? 5.602 -41.781 -21.562 1 91.44 232 GLY A C 1
ATOM 1777 O O . GLY A 1 232 ? 4.562 -42.438 -21.672 1 91.44 232 GLY A O 1
ATOM 1778 N N . TRP A 1 233 ? 5.684 -40.781 -20.75 1 95.19 233 TRP A N 1
ATOM 1779 C CA . TRP A 1 233 ? 4.547 -40.344 -19.938 1 95.19 233 TRP A CA 1
ATOM 1780 C C . TRP A 1 233 ? 3.506 -39.656 -20.812 1 95.19 233 TRP A C 1
ATOM 1782 O O . TRP A 1 233 ? 3.85 -38.875 -21.688 1 95.19 233 TRP A O 1
ATOM 1792 N N . VAL A 1 234 ? 2.23 -39.969 -20.578 1 94.56 234 VAL A N 1
ATOM 1793 C CA . VAL A 1 234 ? 1.094 -39.375 -21.281 1 94.56 234 VAL A CA 1
ATOM 1794 C C . VAL A 1 234 ? 0.025 -38.969 -20.266 1 94.56 234 VAL A C 1
ATOM 1796 O O . VAL A 1 234 ? -0.179 -39.625 -19.25 1 94.56 234 VAL A O 1
ATOM 1799 N N . SER A 1 235 ? -0.562 -37.844 -20.484 1 96 235 SER A N 1
ATOM 1800 C CA . SER A 1 235 ? -1.697 -37.406 -19.688 1 96 235 SER A CA 1
ATOM 1801 C C . SER A 1 235 ? -2.963 -37.312 -20.531 1 96 235 SER A C 1
ATOM 1803 O O . SER A 1 235 ? -2.959 -36.688 -21.594 1 96 235 SER A O 1
ATOM 1805 N N . ILE A 1 236 ? -4.062 -37.844 -20.094 1 95.31 236 ILE A N 1
ATOM 1806 C CA . ILE A 1 236 ? -5.348 -37.844 -20.781 1 95.31 236 ILE A CA 1
ATOM 1807 C C . ILE A 1 236 ? -6.426 -37.281 -19.844 1 95.31 236 ILE A C 1
ATOM 1809 O O . ILE A 1 236 ? -6.785 -37.938 -18.859 1 95.31 236 ILE A O 1
ATOM 1813 N N . PRO A 1 237 ? -6.996 -36.156 -20.156 1 96.69 237 PRO A N 1
ATOM 1814 C CA . PRO A 1 237 ? -8.094 -35.688 -19.312 1 96.69 237 PRO A CA 1
ATOM 1815 C C . PRO A 1 237 ? -9.328 -36.562 -19.391 1 96.69 237 PRO A C 1
ATOM 1817 O O . PRO A 1 237 ? -9.727 -36.969 -20.484 1 96.69 237 PRO A O 1
ATOM 1820 N N . VAL A 1 238 ? -9.883 -36.906 -18.266 1 96.62 238 VAL A N 1
ATOM 1821 C CA . VAL A 1 238 ? -11.109 -37.688 -18.172 1 96.62 238 VAL A CA 1
ATOM 1822 C C . VAL A 1 238 ? -12.117 -36.969 -17.281 1 96.62 238 VAL A C 1
ATOM 1824 O O . VAL A 1 238 ? -11.734 -36.188 -16.422 1 96.62 238 VAL A O 1
ATOM 1827 N N . ARG A 1 239 ? -13.352 -37.219 -17.484 1 97.62 239 ARG A N 1
ATOM 1828 C CA . ARG A 1 239 ? -14.398 -36.562 -16.734 1 97.62 239 ARG A CA 1
ATOM 1829 C C . ARG A 1 239 ? -15.586 -37.469 -16.484 1 97.62 239 ARG A C 1
ATOM 1831 O O . ARG A 1 239 ? -15.969 -38.25 -17.375 1 97.62 239 ARG A O 1
ATOM 1838 N N . ASN A 1 240 ? -16.109 -37.438 -15.289 1 97.75 240 ASN A N 1
ATOM 1839 C CA . ASN A 1 240 ? -17.375 -38.094 -14.969 1 97.75 240 ASN A CA 1
ATOM 1840 C C . ASN A 1 240 ? -18.547 -37.156 -15.219 1 97.75 240 ASN A C 1
ATOM 1842 O O . ASN A 1 240 ? -18.812 -36.25 -14.422 1 97.75 240 ASN A O 1
ATOM 1846 N N . GLU A 1 241 ? -19.328 -37.406 -16.25 1 97.19 241 GLU A N 1
ATOM 1847 C CA . GLU A 1 241 ? -20.438 -36.5 -16.609 1 97.19 241 GLU A CA 1
ATOM 1848 C C . GLU A 1 241 ? -21.766 -37.062 -16.125 1 97.19 241 GLU A C 1
ATOM 1850 O O . GLU A 1 241 ? -22.828 -36.594 -16.562 1 97.19 241 GLU A O 1
ATOM 1855 N N . ARG A 1 242 ? -21.656 -37.969 -15.211 1 94.75 242 ARG A N 1
ATOM 1856 C CA . ARG A 1 242 ? -22.875 -38.531 -14.625 1 94.75 242 ARG A CA 1
ATOM 1857 C C . ARG A 1 242 ? -23.438 -37.625 -13.547 1 94.75 242 ARG A C 1
ATOM 1859 O O . ARG A 1 242 ? -22.688 -36.875 -12.914 1 94.75 242 ARG A O 1
ATOM 1866 N N . ALA A 1 243 ? -24.766 -37.781 -13.352 1 93.19 243 ALA A N 1
ATOM 1867 C CA . ALA A 1 243 ? -25.422 -37.031 -12.289 1 93.19 243 ALA A CA 1
ATOM 1868 C C . ALA A 1 243 ? -25.109 -37.625 -10.914 1 93.19 243 ALA A C 1
ATOM 1870 O O . ALA A 1 243 ? -25.109 -36.938 -9.906 1 93.19 243 ALA A O 1
ATOM 1871 N N . ALA A 1 244 ? -24.891 -38.844 -10.922 1 92.62 244 ALA A N 1
ATOM 1872 C CA . ALA A 1 244 ? -24.578 -39.562 -9.672 1 92.62 244 ALA A CA 1
ATOM 1873 C C . ALA A 1 244 ? -23.719 -40.781 -9.938 1 92.62 244 ALA A C 1
ATOM 1875 O O . ALA A 1 244 ? -23.703 -41.312 -11.047 1 92.62 244 ALA A O 1
ATOM 1876 N N . GLY A 1 245 ? -22.984 -41.125 -8.898 1 92.12 245 GLY A N 1
ATOM 1877 C CA . GLY A 1 245 ? -22.219 -42.344 -8.977 1 92.12 245 GLY A CA 1
ATOM 1878 C C . GLY A 1 245 ? -20.766 -42.125 -9.328 1 92.12 245 GLY A C 1
ATOM 1879 O O . GLY A 1 245 ? -20.453 -41.375 -10.273 1 92.12 245 GLY A O 1
ATOM 1880 N N . LEU A 1 246 ? -19.969 -42.719 -8.602 1 94.56 246 LEU A N 1
ATOM 1881 C CA . LEU A 1 246 ? -18.531 -42.688 -8.836 1 94.56 246 LEU A CA 1
ATOM 1882 C C . LEU A 1 246 ? -18.156 -43.562 -10.023 1 94.56 246 LEU A C 1
ATOM 1884 O O . LEU A 1 246 ? -18.781 -44.594 -10.258 1 94.56 246 LEU A O 1
ATOM 1888 N N . ILE A 1 247 ? -17.234 -43.125 -10.758 1 95.88 247 ILE A N 1
ATOM 1889 C CA . ILE A 1 247 ? -16.609 -43.969 -11.773 1 95.88 247 ILE A CA 1
ATOM 1890 C C . ILE A 1 247 ? -15.203 -44.344 -11.32 1 95.88 247 ILE A C 1
ATOM 1892 O O . ILE A 1 247 ? -14.422 -43.531 -10.867 1 95.88 247 ILE A O 1
ATOM 1896 N N . GLU A 1 248 ? -14.906 -45.594 -11.398 1 94.75 248 GLU A N 1
ATOM 1897 C CA . GLU A 1 248 ? -13.594 -46.125 -11.055 1 94.75 248 GLU A CA 1
ATOM 1898 C C . GLU A 1 248 ? -12.891 -46.719 -12.281 1 94.75 248 GLU A C 1
ATOM 1900 O O . GLU A 1 248 ? -13.383 -47.656 -12.875 1 94.75 248 GLU A O 1
ATOM 1905 N N . ILE A 1 249 ? -11.898 -46.156 -12.664 1 94 249 ILE A N 1
ATOM 1906 C CA . ILE A 1 249 ? -11.078 -46.75 -13.727 1 94 249 ILE A CA 1
ATOM 1907 C C . ILE A 1 249 ? -10.203 -47.844 -13.148 1 94 249 ILE A C 1
ATOM 1909 O O . ILE A 1 249 ? -9.375 -47.594 -12.273 1 94 249 ILE A O 1
ATOM 1913 N N . LEU A 1 250 ? -10.266 -48.969 -13.664 1 90.19 250 LEU A N 1
ATOM 1914 C CA . LEU A 1 250 ? -9.648 -50.188 -13.109 1 90.19 250 LEU A CA 1
ATOM 1915 C C . LEU A 1 250 ? -8.32 -50.469 -13.805 1 90.19 250 LEU A C 1
ATOM 1917 O O . LEU A 1 250 ? -7.414 -51.062 -13.203 1 90.19 250 LEU A O 1
ATOM 1921 N N . GLY A 1 251 ? -8.297 -50.156 -15.07 1 88.56 251 GLY A N 1
ATOM 1922 C CA . GLY A 1 251 ? -7.09 -50.406 -15.828 1 88.56 251 GLY A CA 1
ATOM 1923 C C . GLY A 1 251 ? -7.172 -49.906 -17.266 1 88.56 251 GLY A C 1
ATOM 1924 O O . GLY A 1 251 ? -8.25 -49.562 -17.734 1 88.56 251 GLY A O 1
ATOM 1925 N N . ILE A 1 252 ? -6.027 -49.875 -17.859 1 89.88 252 ILE A N 1
ATOM 1926 C CA . ILE A 1 252 ? -5.895 -49.469 -19.25 1 89.88 252 ILE A CA 1
ATOM 1927 C C . ILE A 1 252 ? -5.113 -50.531 -20.016 1 89.88 252 ILE A C 1
ATOM 1929 O O . ILE A 1 252 ? -4.027 -50.938 -19.609 1 89.88 252 ILE A O 1
ATOM 1933 N N . LEU A 1 253 ? -5.66 -50.938 -21.125 1 85.69 253 LEU A N 1
ATOM 1934 C CA . LEU A 1 253 ? -5 -51.906 -22 1 85.69 253 LEU A CA 1
ATOM 1935 C C . LEU A 1 253 ? -4.629 -51.25 -23.328 1 85.69 253 LEU A C 1
ATOM 1937 O O . LEU A 1 253 ? -5.324 -50.375 -23.812 1 85.69 253 LEU A O 1
ATOM 1941 N N . ALA A 1 254 ? -3.506 -51.625 -23.828 1 82.5 254 ALA A N 1
ATOM 1942 C CA . ALA A 1 254 ? -3.084 -51.156 -25.141 1 82.5 254 ALA A CA 1
ATOM 1943 C C . ALA A 1 254 ? -2.273 -52.188 -25.875 1 82.5 254 ALA A C 1
ATOM 1945 O O . ALA A 1 254 ? -1.814 -53.188 -25.281 1 82.5 254 ALA A O 1
ATOM 1946 N N . GLU A 1 255 ? -2.35 -52.219 -27.297 1 69.25 255 GLU A N 1
ATOM 1947 C CA . GLU A 1 255 ? -1.515 -53.125 -28.094 1 69.25 255 GLU A CA 1
ATOM 1948 C C . GLU A 1 255 ? -0.038 -52.969 -27.75 1 69.25 255 GLU A C 1
ATOM 1950 O O . GLU A 1 255 ? 0.729 -53.906 -27.797 1 69.25 255 GLU A O 1
ATOM 1955 N N . GLY A 1 256 ? 0.324 -52.062 -27.016 1 64.62 256 GLY A N 1
ATOM 1956 C CA . GLY A 1 256 ? 1.628 -51.812 -26.422 1 64.62 256 GLY A CA 1
ATOM 1957 C C . GLY A 1 256 ? 1.594 -51.781 -24.906 1 64.62 256 GLY A C 1
ATOM 1958 O O . GLY A 1 256 ? 0.521 -51.844 -24.297 1 64.62 256 GLY A O 1
ATOM 1959 N N . ASN A 1 257 ? 2.74 -52.344 -24.359 1 71.88 257 ASN A N 1
ATOM 1960 C CA . ASN A 1 257 ? 2.795 -52.375 -22.906 1 71.88 257 ASN A CA 1
ATOM 1961 C C . ASN A 1 257 ? 2.588 -51 -22.297 1 71.88 257 ASN A C 1
ATOM 1963 O O . ASN A 1 257 ? 3.229 -50.031 -22.719 1 71.88 257 ASN A O 1
ATOM 1967 N N . VAL A 1 258 ? 1.461 -50.781 -21.609 1 75.06 258 VAL A N 1
ATOM 1968 C CA . VAL A 1 258 ? 1.155 -49.531 -20.922 1 75.06 258 VAL A CA 1
ATOM 1969 C C . VAL A 1 258 ? 1.083 -49.75 -19.422 1 75.06 258 VAL A C 1
ATOM 1971 O O . VAL A 1 258 ? 0.7 -50.844 -18.969 1 75.06 258 VAL A O 1
ATOM 1974 N N . TRP A 1 259 ? 1.704 -48.844 -18.719 1 69.62 259 TRP A N 1
ATOM 1975 C CA . TRP A 1 259 ? 1.56 -48.812 -17.266 1 69.62 259 TRP A CA 1
ATOM 1976 C C . TRP A 1 259 ? 0.678 -47.625 -16.828 1 69.62 259 TRP A C 1
ATOM 1978 O O . TRP A 1 259 ? 0.747 -46.531 -17.406 1 69.62 259 TRP A O 1
ATOM 1988 N N . ASN A 1 260 ? -0.254 -47.938 -15.953 1 74.06 260 ASN A N 1
ATOM 1989 C CA . ASN A 1 260 ? -1.057 -46.906 -15.312 1 74.06 260 ASN A CA 1
ATOM 1990 C C . ASN A 1 260 ? -1.274 -47.188 -13.828 1 74.06 260 ASN A C 1
ATOM 1992 O O . ASN A 1 260 ? -1.048 -48.312 -13.375 1 74.06 260 ASN A O 1
ATOM 1996 N N . ASP A 1 261 ? -1.523 -46.062 -13.094 1 68.69 261 ASP A N 1
ATOM 1997 C CA . ASP A 1 261 ? -1.836 -46.25 -11.68 1 68.69 261 ASP A CA 1
ATOM 1998 C C . ASP A 1 261 ? -3.041 -47.156 -11.508 1 68.69 261 ASP A C 1
ATOM 2000 O O . ASP A 1 261 ? -3.941 -47.188 -12.352 1 68.69 261 ASP A O 1
ATOM 2004 N N . ALA A 1 262 ? -3.072 -47.906 -10.5 1 60.12 262 ALA A N 1
ATOM 2005 C CA . ALA A 1 262 ? -4.074 -48.938 -10.258 1 60.12 262 ALA A CA 1
ATOM 2006 C C . ALA A 1 262 ? -5.465 -48.344 -10.102 1 60.12 262 ALA A C 1
ATOM 2008 O O . ALA A 1 262 ? -6.438 -48.844 -10.672 1 60.12 262 ALA A O 1
ATOM 2009 N N . LEU A 1 263 ? -5.586 -47.5 -9.164 1 71.44 263 LEU A N 1
ATOM 2010 C CA . LEU A 1 263 ? -6.941 -47.062 -8.867 1 71.44 263 LEU A CA 1
ATOM 2011 C C . LEU A 1 263 ? -7.066 -45.531 -9.078 1 71.44 263 LEU A C 1
ATOM 2013 O O . LEU A 1 263 ? -6.285 -44.781 -8.531 1 71.44 263 LEU A O 1
ATOM 2017 N N . PHE A 1 264 ? -8.07 -45.25 -10.055 1 89.25 264 PHE A N 1
ATOM 2018 C CA . PHE A 1 264 ? -8.391 -43.875 -10.414 1 89.25 264 PHE A CA 1
ATOM 2019 C C . PHE A 1 264 ? -9.898 -43.625 -10.328 1 89.25 264 PHE A C 1
ATOM 2021 O O . PHE A 1 264 ? -10.664 -44.219 -11.102 1 89.25 264 PHE A O 1
ATOM 2028 N N . ARG A 1 265 ? -10.297 -42.812 -9.289 1 93.5 265 ARG A N 1
ATOM 2029 C CA . ARG A 1 265 ? -11.719 -42.562 -9.062 1 93.5 265 ARG A CA 1
ATOM 2030 C C . ARG A 1 265 ? -12.109 -41.156 -9.5 1 93.5 265 ARG A C 1
ATOM 2032 O O . ARG A 1 265 ? -11.336 -40.219 -9.328 1 93.5 265 ARG A O 1
ATOM 2039 N N . LEU A 1 266 ? -13.312 -41.094 -10.07 1 96.5 266 LEU A N 1
ATOM 2040 C CA . LEU A 1 266 ? -13.898 -39.812 -10.477 1 96.5 266 LEU A CA 1
ATOM 2041 C C . LEU A 1 266 ? -15.266 -39.594 -9.828 1 96.5 266 LEU A C 1
ATOM 2043 O O . LEU A 1 266 ? -16.188 -40.406 -10.055 1 96.5 266 LEU A O 1
ATOM 2047 N N . ALA A 1 267 ? -15.336 -38.562 -9.023 1 96.62 267 ALA A N 1
ATOM 2048 C CA . ALA A 1 267 ? -16.656 -38.156 -8.523 1 96.62 267 ALA A CA 1
ATOM 2049 C C . ALA A 1 267 ? -17.516 -37.594 -9.633 1 96.62 267 ALA A C 1
ATOM 2051 O O . ALA A 1 267 ? -17 -37.125 -10.656 1 96.62 267 ALA A O 1
ATOM 2052 N N . PRO A 1 268 ? -18.875 -37.656 -9.477 1 96.19 268 PRO A N 1
ATOM 2053 C CA . PRO A 1 268 ? -19.734 -37 -10.477 1 96.19 268 PRO A CA 1
ATOM 2054 C C . PRO A 1 268 ? -19.391 -35.531 -10.711 1 96.19 268 PRO A C 1
ATOM 2056 O O . PRO A 1 268 ? -19.328 -34.75 -9.758 1 96.19 268 PRO A O 1
ATOM 2059 N N . GLY A 1 269 ? -19.141 -35.219 -11.961 1 96.5 269 GLY A N 1
ATOM 2060 C CA . GLY A 1 269 ? -18.797 -33.844 -12.312 1 96.5 269 GLY A CA 1
ATOM 2061 C C . GLY A 1 269 ? -17.312 -33.531 -12.258 1 96.5 269 GLY A C 1
ATOM 2062 O O . GLY A 1 269 ? -16.875 -32.469 -12.656 1 96.5 269 GLY A O 1
ATOM 2063 N N . GLN A 1 270 ? -16.5 -34.469 -11.859 1 97.5 270 GLN A N 1
ATOM 2064 C CA . GLN A 1 270 ? -15.078 -34.25 -11.633 1 97.5 270 GLN A CA 1
ATOM 2065 C C . GLN A 1 270 ? -14.273 -34.5 -12.906 1 97.5 270 GLN A C 1
ATOM 2067 O O . GLN A 1 270 ? -14.562 -35.438 -13.656 1 97.5 270 GLN A O 1
ATOM 2072 N N . SER A 1 271 ? -13.383 -33.625 -13.203 1 97.31 271 SER A N 1
ATOM 2073 C CA . SER A 1 271 ? -12.359 -33.812 -14.219 1 97.31 271 SER A CA 1
ATOM 2074 C C . SER A 1 271 ? -10.992 -34.062 -13.594 1 97.31 271 SER A C 1
ATOM 2076 O O . SER A 1 271 ? -10.617 -33.406 -12.625 1 97.31 271 SER A O 1
ATOM 2078 N N . ARG A 1 272 ? -10.273 -35.031 -14.07 1 97.31 272 ARG A N 1
ATOM 2079 C CA . ARG A 1 272 ? -8.938 -35.375 -13.57 1 97.31 272 ARG A CA 1
ATOM 2080 C C . ARG A 1 272 ? -8 -35.719 -14.719 1 97.31 272 ARG A C 1
ATOM 2082 O O . ARG A 1 272 ? -8.453 -36.125 -15.789 1 97.31 272 ARG A O 1
ATOM 2089 N N . PRO A 1 273 ? -6.742 -35.5 -14.57 1 96.94 273 PRO A N 1
ATOM 2090 C CA . PRO A 1 273 ? -5.766 -35.938 -15.57 1 96.94 273 PRO A CA 1
ATOM 2091 C C . PRO A 1 273 ? -5.305 -37.375 -15.344 1 96.94 273 PRO A C 1
ATOM 2093 O O . PRO A 1 273 ? -4.613 -37.656 -14.359 1 96.94 273 PRO A O 1
ATOM 2096 N N . LEU A 1 274 ? -5.652 -38.219 -16.219 1 95.25 274 LEU A N 1
ATOM 2097 C CA . LEU A 1 274 ? -5.23 -39.594 -16.156 1 95.25 274 LEU A CA 1
ATOM 2098 C C . LEU A 1 274 ? -3.805 -39.781 -16.672 1 95.25 274 LEU A C 1
ATOM 2100 O O . LEU A 1 274 ? -3.504 -39.406 -17.797 1 95.25 274 LEU A O 1
ATOM 2104 N N . LYS A 1 275 ? -2.965 -40.281 -15.859 1 94.5 275 LYS A N 1
ATOM 2105 C CA . LYS A 1 275 ? -1.559 -40.5 -16.188 1 94.5 275 LYS A CA 1
ATOM 2106 C C . LYS A 1 275 ? -1.317 -41.906 -16.688 1 94.5 275 LYS A C 1
ATOM 2108 O O . LYS A 1 275 ? -1.742 -42.875 -16.031 1 94.5 275 LYS A O 1
ATOM 2113 N N . VAL A 1 276 ? -0.651 -42.062 -17.812 1 92 276 VAL A N 1
ATOM 2114 C CA . VAL A 1 276 ? -0.307 -43.344 -18.406 1 92 276 VAL A CA 1
ATOM 2115 C C . VAL A 1 276 ? 1.148 -43.312 -18.875 1 92 276 VAL A C 1
ATOM 2117 O O . VAL A 1 276 ? 1.668 -42.281 -19.266 1 92 276 VAL A O 1
ATOM 2120 N N . ARG A 1 277 ? 1.792 -44.438 -18.734 1 93.19 277 ARG A N 1
ATOM 2121 C CA . ARG A 1 277 ? 3.15 -44.562 -19.266 1 93.19 277 ARG A CA 1
ATOM 2122 C C . ARG A 1 277 ? 3.223 -45.594 -20.359 1 93.19 277 ARG A C 1
ATOM 2124 O O . ARG A 1 277 ? 2.85 -46.75 -20.156 1 93.19 277 ARG A O 1
ATOM 2131 N N . ILE A 1 278 ? 3.658 -45.188 -21.453 1 89.75 278 ILE A N 1
ATOM 2132 C CA . ILE A 1 278 ? 3.879 -46.125 -22.562 1 89.75 278 ILE A CA 1
ATOM 2133 C C . ILE A 1 278 ? 5.328 -46.594 -22.547 1 89.75 278 ILE A C 1
ATOM 2135 O O . ILE A 1 278 ? 6.254 -45.812 -22.797 1 89.75 278 ILE A O 1
ATOM 2139 N N . THR A 1 279 ? 5.559 -47.844 -22.344 1 85.88 279 THR A N 1
ATOM 2140 C CA . THR A 1 279 ? 6.91 -48.375 -22.172 1 85.88 279 THR A CA 1
ATOM 2141 C C . THR A 1 279 ? 7.406 -49.031 -23.469 1 85.88 279 THR A C 1
ATOM 2143 O O . THR A 1 279 ? 8.609 -49.094 -23.719 1 85.88 279 THR A O 1
ATOM 2146 N N . ASP A 1 280 ? 6.512 -49.562 -24.297 1 84 280 ASP A N 1
ATOM 2147 C CA . ASP A 1 280 ? 6.863 -50.156 -25.578 1 84 280 ASP A CA 1
ATOM 2148 C C . ASP A 1 280 ? 6.09 -49.469 -26.719 1 84 280 ASP A C 1
ATOM 2150 O O . ASP A 1 280 ? 4.969 -49.875 -27.031 1 84 280 ASP A O 1
ATOM 2154 N N . PHE A 1 281 ? 6.738 -48.531 -27.203 1 84.94 281 PHE A N 1
ATOM 2155 C CA . PHE A 1 281 ? 6.125 -47.844 -28.328 1 84.94 281 PHE A CA 1
ATOM 2156 C C . PHE A 1 281 ? 6.438 -48.531 -29.641 1 84.94 281 PHE A C 1
ATOM 2158 O O . PHE A 1 281 ? 7.605 -48.75 -29.984 1 84.94 281 PHE A O 1
ATOM 2165 N N . PRO A 1 282 ? 5.379 -48.938 -30.312 1 79.69 282 PRO A N 1
ATOM 2166 C CA . PRO A 1 282 ? 5.641 -49.688 -31.562 1 79.69 282 PRO A CA 1
ATOM 2167 C C . PRO A 1 282 ? 6.379 -48.844 -32.594 1 79.69 282 PRO A C 1
ATOM 2169 O O . PRO A 1 282 ? 6.113 -47.656 -32.719 1 79.69 282 PRO A O 1
ATOM 2172 N N . THR A 1 283 ? 7.211 -49.594 -33.344 1 75.69 283 THR A N 1
ATOM 2173 C CA . THR A 1 283 ? 8 -48.906 -34.375 1 75.69 283 THR A CA 1
ATOM 2174 C C . THR A 1 283 ? 7.094 -48.344 -35.438 1 75.69 283 THR A C 1
ATOM 2176 O O . THR A 1 283 ? 6.199 -49.031 -35.938 1 75.69 283 THR A O 1
ATOM 2179 N N . ASN A 1 284 ? 7.148 -47.094 -35.781 1 74.94 284 ASN A N 1
ATOM 2180 C CA . ASN A 1 284 ? 6.461 -46.375 -36.844 1 74.94 284 ASN A CA 1
ATOM 2181 C C . ASN A 1 284 ? 4.98 -46.188 -36.531 1 74.94 284 ASN A C 1
ATOM 2183 O O . ASN A 1 284 ? 4.168 -46 -37.438 1 74.94 284 ASN A O 1
ATOM 2187 N N . ALA A 1 285 ? 4.668 -46.438 -35.312 1 81.94 285 ALA A N 1
ATOM 2188 C CA . ALA A 1 285 ? 3.273 -46.188 -34.969 1 81.94 285 ALA A CA 1
ATOM 2189 C C . ALA A 1 285 ? 2.957 -44.688 -34.938 1 81.94 285 ALA A C 1
ATOM 2191 O O . ALA A 1 285 ? 3.787 -43.875 -34.5 1 81.94 285 ALA A O 1
ATOM 2192 N N . THR A 1 286 ? 1.735 -44.312 -35.438 1 85.25 286 THR A N 1
ATOM 2193 C CA . THR A 1 286 ? 1.276 -42.938 -35.375 1 85.25 286 THR A CA 1
ATOM 2194 C C . THR A 1 286 ? 0.103 -42.781 -34.406 1 85.25 286 THR A C 1
ATOM 2196 O O . THR A 1 286 ? -0.311 -41.688 -34.094 1 85.25 286 THR A O 1
ATOM 2199 N N . ASN A 1 287 ? -0.348 -43.875 -33.969 1 89.06 287 ASN A N 1
ATOM 2200 C CA . ASN A 1 287 ? -1.441 -43.906 -33 1 89.06 287 ASN A CA 1
ATOM 2201 C C . ASN A 1 287 ? -1.368 -45.125 -32.094 1 89.06 287 ASN A C 1
ATOM 2203 O O . ASN A 1 287 ? -0.795 -46.156 -32.469 1 89.06 287 ASN A O 1
ATOM 2207 N N . ILE A 1 288 ? -1.855 -44.969 -30.969 1 88.31 288 ILE A N 1
ATOM 2208 C CA . ILE A 1 288 ? -2.016 -46.062 -30.031 1 88.31 288 ILE A CA 1
ATOM 2209 C C . ILE A 1 288 ? -3.459 -46.125 -29.531 1 88.31 288 ILE A C 1
ATOM 2211 O O . ILE A 1 288 ? -4 -45.125 -29.062 1 88.31 288 ILE A O 1
ATOM 2215 N N . THR A 1 289 ? -4.066 -47.188 -29.656 1 90.69 289 THR A N 1
ATOM 2216 C CA . THR A 1 289 ? -5.418 -47.375 -29.141 1 90.69 289 THR A CA 1
ATOM 2217 C C . THR A 1 289 ? -5.387 -47.875 -27.688 1 90.69 289 THR A C 1
ATOM 2219 O O . THR A 1 289 ? -4.699 -48.844 -27.391 1 90.69 289 THR A O 1
ATOM 2222 N N . LEU A 1 290 ? -6.102 -47.188 -26.891 1 91.06 290 LEU A N 1
ATOM 2223 C CA . LEU A 1 290 ? -6.227 -47.562 -25.484 1 91.06 290 LEU A CA 1
ATOM 2224 C C . LEU A 1 290 ? -7.629 -48.062 -25.172 1 91.06 290 LEU A C 1
ATOM 2226 O O . LEU A 1 290 ? -8.617 -47.562 -25.703 1 91.06 290 LEU A O 1
ATOM 2230 N N . LEU A 1 291 ? -7.68 -49.125 -24.422 1 92.25 291 LEU A N 1
ATOM 2231 C CA . LEU A 1 291 ? -8.945 -49.625 -23.891 1 92.25 291 LEU A CA 1
ATOM 2232 C C . LEU A 1 291 ? -9.023 -49.375 -22.375 1 92.25 291 LEU A C 1
ATOM 2234 O O . LEU A 1 291 ? -8.328 -50.031 -21.594 1 92.25 291 LEU A O 1
ATOM 2238 N N . ILE A 1 292 ? -9.898 -48.5 -21.984 1 92.88 292 ILE A N 1
ATOM 2239 C CA . ILE A 1 292 ? -10.07 -48.156 -20.594 1 92.88 292 ILE A CA 1
ATOM 2240 C C . ILE A 1 292 ? -11.148 -49.031 -19.953 1 92.88 292 ILE A C 1
ATOM 2242 O O . ILE A 1 292 ? -12.289 -49.062 -20.422 1 92.88 292 ILE A O 1
ATOM 2246 N N . GLN A 1 293 ? -10.789 -49.75 -18.938 1 92.81 293 GLN A N 1
ATOM 2247 C CA . GLN A 1 293 ? -11.719 -50.562 -18.156 1 92.81 293 GLN A CA 1
ATOM 2248 C C . GLN A 1 293 ? -12.195 -49.781 -16.922 1 92.81 293 GLN A C 1
ATOM 2250 O O . GLN A 1 293 ? -11.375 -49.312 -16.125 1 92.81 293 GLN A O 1
ATOM 2255 N N . TYR A 1 294 ? -13.492 -49.656 -16.828 1 93.94 294 TYR A N 1
ATOM 2256 C CA . TYR A 1 294 ? -13.984 -48.875 -15.688 1 93.94 294 TYR A CA 1
ATOM 2257 C C . TYR A 1 294 ? -15.297 -49.469 -15.164 1 93.94 294 TYR A C 1
ATOM 2259 O O . TYR A 1 294 ? -15.898 -50.312 -15.812 1 93.94 294 TYR A O 1
ATOM 2267 N N . ARG A 1 295 ? -15.602 -49.125 -13.945 1 94.88 295 ARG A N 1
ATOM 2268 C CA . ARG A 1 295 ? -16.844 -49.5 -13.289 1 94.88 295 ARG A CA 1
ATOM 2269 C C . ARG A 1 295 ? -17.594 -48.25 -12.773 1 94.88 295 ARG A C 1
ATOM 2271 O O . ARG A 1 295 ? -16.969 -47.281 -12.344 1 94.88 295 ARG A O 1
ATOM 2278 N N . VAL A 1 296 ? -18.844 -48.312 -12.898 1 94 296 VAL A N 1
ATOM 2279 C CA . VAL A 1 296 ? -19.688 -47.25 -12.383 1 94 296 VAL A CA 1
ATOM 2280 C C . VAL A 1 296 ? -20.391 -47.719 -11.109 1 94 296 VAL A C 1
ATOM 2282 O O . VAL A 1 296 ? -20.875 -48.844 -11.039 1 94 296 VAL A O 1
ATOM 2285 N N . GLU A 1 297 ? -20.266 -46.875 -10.195 1 91.88 297 GLU A N 1
ATOM 2286 C CA . GLU A 1 297 ? -20.984 -47.219 -8.961 1 91.88 297 GLU A CA 1
ATOM 2287 C C . GLU A 1 297 ? -22.453 -47.5 -9.227 1 91.88 297 GLU A C 1
ATOM 2289 O O . GLU A 1 297 ? -23.141 -46.719 -9.875 1 91.88 297 GLU A O 1
ATOM 2294 N N . GLY A 1 298 ? -22.938 -48.594 -8.633 1 85.56 298 GLY A N 1
ATOM 2295 C CA . GLY A 1 298 ? -24.312 -49 -8.828 1 85.56 298 GLY A CA 1
ATOM 2296 C C . GLY A 1 298 ? -24.531 -49.75 -10.133 1 85.56 298 GLY A C 1
ATOM 2297 O O . GLY A 1 298 ? -25.625 -50.25 -10.391 1 85.56 298 GLY A O 1
ATOM 2298 N N . GLY A 1 299 ? -23.516 -49.781 -10.953 1 83.69 299 GLY A N 1
ATOM 2299 C CA . GLY A 1 299 ? -23.656 -50.469 -12.234 1 83.69 299 GLY A CA 1
ATOM 2300 C C . GLY A 1 299 ? -23.406 -51.969 -12.148 1 83.69 299 GLY A C 1
ATOM 2301 O O . GLY A 1 299 ? -23.031 -52.469 -11.094 1 83.69 299 GLY A O 1
ATOM 2302 N N . SER A 1 300 ? -23.828 -52.719 -13.188 1 79.75 300 SER A N 1
ATOM 2303 C CA . SER A 1 300 ? -23.891 -54.188 -13.195 1 79.75 300 SER A CA 1
ATOM 2304 C C . SER A 1 300 ? -22.531 -54.781 -13.57 1 79.75 300 SER A C 1
ATOM 2306 O O . SER A 1 300 ? -22.328 -56 -13.422 1 79.75 300 SER A O 1
ATOM 2308 N N . GLY A 1 301 ? -21.531 -53.938 -13.953 1 85.69 301 GLY A N 1
ATOM 2309 C CA . GLY A 1 301 ? -20.312 -54.625 -14.336 1 85.69 301 GLY A CA 1
ATOM 2310 C C . GLY A 1 301 ? -19.234 -53.688 -14.844 1 85.69 301 GLY A C 1
ATOM 2311 O O . GLY A 1 301 ? -19.328 -52.469 -14.656 1 85.69 301 GLY A O 1
ATOM 2312 N N . ILE A 1 302 ? -18.188 -54.438 -15.375 1 91.94 302 ILE A N 1
ATOM 2313 C CA . ILE A 1 302 ? -17.031 -53.719 -15.922 1 91.94 302 ILE A CA 1
ATOM 2314 C C . ILE A 1 302 ? -17.344 -53.25 -17.328 1 91.94 302 ILE A C 1
ATOM 2316 O O . ILE A 1 302 ? -17.875 -54 -18.156 1 91.94 302 ILE A O 1
ATOM 2320 N N . GLU A 1 303 ? -17.188 -52 -17.547 1 92.75 303 GLU A N 1
ATOM 2321 C CA . GLU A 1 303 ? -17.375 -51.375 -18.844 1 92.75 303 GLU A CA 1
ATOM 2322 C C . GLU A 1 303 ? -16.031 -51.031 -19.5 1 92.75 303 GLU A C 1
ATOM 2324 O O . GLU A 1 303 ? -15 -51.031 -18.844 1 92.75 303 GLU A O 1
ATOM 2329 N N . HIS A 1 304 ? -16.094 -50.906 -20.859 1 92.06 304 HIS A N 1
ATOM 2330 C CA . HIS A 1 304 ? -14.891 -50.594 -21.641 1 92.06 304 HIS A CA 1
ATOM 2331 C C . HIS A 1 304 ? -15.109 -49.375 -22.547 1 92.06 304 HIS A C 1
ATOM 2333 O O . HIS A 1 304 ? -16.188 -49.219 -23.109 1 92.06 304 HIS A O 1
ATOM 2339 N N . LEU A 1 305 ? -14.164 -48.562 -22.547 1 92.81 305 LEU A N 1
ATOM 2340 C CA . LEU A 1 305 ? -14.156 -47.438 -23.469 1 92.81 305 LEU A CA 1
ATOM 2341 C C . LEU A 1 305 ? -12.852 -47.406 -24.266 1 92.81 305 LEU A C 1
ATOM 2343 O O . LEU A 1 305 ? -11.766 -47.406 -23.688 1 92.81 305 LEU A O 1
ATOM 2347 N N . SER A 1 306 ? -12.953 -47.375 -25.609 1 92.31 306 SER A N 1
ATOM 2348 C CA . SER A 1 306 ? -11.781 -47.344 -26.484 1 92.31 306 SER A CA 1
ATOM 2349 C C . SER A 1 306 ? -11.492 -45.906 -26.938 1 92.31 306 SER A C 1
ATOM 2351 O O . SER A 1 306 ? -12.414 -45.156 -27.234 1 92.31 306 SER A O 1
ATOM 2353 N N . THR A 1 307 ? -10.266 -45.562 -26.844 1 91.12 307 THR A N 1
ATOM 2354 C CA . THR A 1 307 ? -9.828 -44.281 -27.359 1 91.12 307 THR A CA 1
ATOM 2355 C C . THR A 1 307 ? -8.469 -44.375 -28.031 1 91.12 307 THR A C 1
ATOM 2357 O O . THR A 1 307 ? -7.766 -45.375 -27.875 1 91.12 307 THR A O 1
ATOM 2360 N N . SER A 1 308 ? -8.195 -43.438 -28.938 1 91.25 308 SER A N 1
ATOM 2361 C CA . SER A 1 308 ? -6.938 -43.438 -29.672 1 91.25 308 SER A CA 1
ATOM 2362 C C . SER A 1 308 ? -6.125 -42.188 -29.391 1 91.25 308 SER A C 1
ATOM 2364 O O . SER A 1 308 ? -6.672 -41.062 -29.375 1 91.25 308 SER A O 1
ATOM 2366 N N . LEU A 1 309 ? -4.895 -42.406 -29.094 1 91.81 309 LEU A N 1
ATOM 2367 C CA . LEU A 1 309 ? -3.953 -41.312 -28.922 1 91.81 309 LEU A CA 1
ATOM 2368 C C . LEU A 1 309 ? -3.113 -41.125 -30.172 1 91.81 309 LEU A C 1
ATOM 2370 O O . LEU A 1 309 ? -2.547 -42.094 -30.703 1 91.81 309 LEU A O 1
ATOM 2374 N N . ALA A 1 310 ? -3.098 -39.906 -30.641 1 90.88 310 ALA A N 1
ATOM 2375 C CA . ALA A 1 310 ? -2.277 -39.594 -31.812 1 90.88 310 ALA A CA 1
ATOM 2376 C C . ALA A 1 310 ? -0.896 -39.094 -31.391 1 90.88 310 ALA A C 1
ATOM 2378 O O . ALA A 1 310 ? -0.77 -38.344 -30.422 1 90.88 310 ALA A O 1
ATOM 2379 N N . PHE A 1 311 ? 0.127 -39.594 -32.031 1 89.19 311 PHE A N 1
ATOM 2380 C CA . PHE A 1 311 ? 1.494 -39.125 -31.781 1 89.19 311 PHE A CA 1
ATOM 2381 C C . PHE A 1 311 ? 2.049 -38.438 -33.031 1 89.19 311 PHE A C 1
ATOM 2383 O O . PHE A 1 311 ? 1.794 -38.875 -34.156 1 89.19 311 PHE A O 1
ATOM 2390 N N . PRO A 1 312 ? 2.629 -37.281 -32.688 1 77.62 312 PRO A N 1
ATOM 2391 C CA . PRO A 1 312 ? 3.172 -36.562 -33.844 1 77.62 312 PRO A CA 1
ATOM 2392 C C . PRO A 1 312 ? 4.238 -37.375 -34.594 1 77.62 312 PRO A C 1
ATOM 2394 O O . PRO A 1 312 ? 4.805 -38.312 -34.062 1 77.62 312 PRO A O 1
ATOM 2397 N N . THR A 1 313 ? 4.516 -36.938 -35.781 1 72.81 313 THR A N 1
ATOM 2398 C CA . THR A 1 313 ? 5.52 -37.594 -36.625 1 72.81 313 THR A CA 1
ATOM 2399 C C . THR A 1 313 ? 6.906 -37.469 -36 1 72.81 313 THR A C 1
ATOM 2401 O O . THR A 1 313 ? 7.164 -36.531 -35.219 1 72.81 313 THR A O 1
ATOM 2404 N N . THR A 1 314 ? 7.711 -38.344 -36.469 1 77.31 314 THR A N 1
ATOM 2405 C CA . THR A 1 314 ? 9.086 -38.438 -35.969 1 77.31 314 THR A CA 1
ATOM 2406 C C . THR A 1 314 ? 9.875 -37.188 -36.312 1 77.31 314 THR A C 1
ATOM 2408 O O . THR A 1 314 ? 9.844 -36.719 -37.438 1 77.31 314 THR A O 1
ATOM 2411 N N . LYS A 1 315 ? 10.469 -36.688 -35.344 1 87 315 LYS A N 1
ATOM 2412 C CA . LYS A 1 315 ? 11.336 -35.531 -35.469 1 87 315 LYS A CA 1
ATOM 2413 C C . LYS A 1 315 ? 12.805 -35.906 -35.406 1 87 315 LYS A C 1
ATOM 2415 O O . LYS A 1 315 ? 13.164 -36.875 -34.688 1 87 315 LYS A O 1
ATOM 2420 N N . PRO A 1 316 ? 13.609 -35.125 -36.219 1 90.81 316 PRO A N 1
ATOM 2421 C CA . PRO A 1 316 ? 15.047 -35.344 -36.031 1 90.81 316 PRO A CA 1
ATOM 2422 C C . PRO A 1 316 ? 15.516 -35.031 -34.625 1 90.81 316 PRO A C 1
ATOM 2424 O O . PRO A 1 316 ? 15.023 -34.062 -34 1 90.81 316 PRO A O 1
ATOM 2427 N N . ILE A 1 317 ? 16.469 -35.75 -34.219 1 92.5 317 ILE A N 1
ATOM 2428 C CA . ILE A 1 317 ? 16.906 -35.719 -32.812 1 92.5 317 ILE A CA 1
ATOM 2429 C C . ILE A 1 317 ? 17.453 -34.344 -32.469 1 92.5 317 ILE A C 1
ATOM 2431 O O . ILE A 1 317 ? 17.375 -33.906 -31.328 1 92.5 317 ILE A O 1
ATOM 2435 N N . TYR A 1 318 ? 18 -33.594 -33.469 1 93.44 318 TYR A N 1
ATOM 2436 C CA . TYR A 1 318 ? 18.656 -32.312 -33.188 1 93.44 318 TYR A CA 1
ATOM 2437 C C . TYR A 1 318 ? 17.672 -31.156 -33.312 1 93.44 318 TYR A C 1
ATOM 2439 O O . TYR A 1 318 ? 18 -30 -33.031 1 93.44 318 TYR A O 1
ATOM 2447 N N . ASN A 1 319 ? 16.422 -31.391 -33.719 1 93.12 319 ASN A N 1
ATOM 2448 C CA . ASN A 1 319 ? 15.375 -30.375 -33.781 1 93.12 319 ASN A CA 1
ATOM 2449 C C . ASN A 1 319 ? 14.625 -30.25 -32.469 1 93.12 319 ASN A C 1
ATOM 2451 O O . ASN A 1 319 ? 14.539 -31.203 -31.703 1 93.12 319 ASN A O 1
ATOM 2455 N N . PRO A 1 320 ? 14.125 -29.016 -32.25 1 95.56 320 PRO A N 1
ATOM 2456 C CA . PRO A 1 320 ? 13.281 -28.906 -31.047 1 95.56 320 PRO A CA 1
ATOM 2457 C C . PRO A 1 320 ? 12.086 -29.859 -31.094 1 95.56 320 PRO A C 1
ATOM 2459 O O . PRO A 1 320 ? 11.453 -30.016 -32.125 1 95.56 320 PRO A O 1
ATOM 2462 N N . HIS A 1 321 ? 11.82 -30.547 -30.047 1 95.88 321 HIS A N 1
ATOM 2463 C CA . HIS A 1 321 ? 10.703 -31.484 -29.938 1 95.88 321 HIS A CA 1
ATOM 2464 C C . HIS A 1 321 ? 10.164 -31.547 -28.516 1 95.88 321 HIS A C 1
ATOM 2466 O O . HIS A 1 321 ? 10.859 -31.172 -27.578 1 95.88 321 HIS A O 1
ATOM 2472 N N . ILE A 1 322 ? 8.961 -32 -28.375 1 96.38 322 ILE A N 1
ATOM 2473 C CA . ILE A 1 322 ? 8.273 -32.094 -27.094 1 96.38 322 ILE A CA 1
ATOM 2474 C C . ILE A 1 322 ? 8.688 -33.375 -26.375 1 96.38 322 ILE A C 1
ATOM 2476 O O . ILE A 1 322 ? 8.672 -34.469 -26.953 1 96.38 322 ILE A O 1
ATOM 2480 N N . PHE A 1 323 ? 9.07 -33.344 -25.172 1 96 323 PHE A N 1
ATOM 2481 C CA . PHE A 1 323 ? 9.188 -34.5 -24.312 1 96 323 PHE A CA 1
ATOM 2482 C C . PHE A 1 323 ? 8.367 -34.344 -23.047 1 96 323 PHE A C 1
ATOM 2484 O O . PHE A 1 323 ? 8.039 -33.219 -22.656 1 96 323 PHE A O 1
ATOM 2491 N N . THR A 1 324 ? 7.938 -35.375 -22.406 1 96.94 324 THR A N 1
ATOM 2492 C CA . THR A 1 324 ? 7.07 -35.344 -21.234 1 96.94 324 THR A CA 1
ATOM 2493 C C . THR A 1 324 ? 7.809 -35.844 -20 1 96.94 324 THR A C 1
ATOM 2495 O O . THR A 1 324 ? 8.805 -36.562 -20.125 1 96.94 324 THR A O 1
ATOM 2498 N N . PHE A 1 325 ? 7.441 -35.438 -18.859 1 97.94 325 PHE A N 1
ATOM 2499 C CA . PHE A 1 325 ? 8.016 -35.781 -17.562 1 97.94 325 PHE A CA 1
ATOM 2500 C C . PHE A 1 325 ? 6.98 -35.594 -16.453 1 97.94 325 PHE A C 1
ATOM 2502 O O . PHE A 1 325 ? 5.855 -35.188 -16.719 1 97.94 325 PHE A O 1
ATOM 2509 N N . LEU A 1 326 ? 7.332 -36 -15.273 1 97.69 326 LEU A N 1
ATOM 2510 C CA . LEU A 1 326 ? 6.41 -35.875 -14.148 1 97.69 326 LEU A CA 1
ATOM 2511 C C . LEU A 1 326 ? 6.695 -34.625 -13.336 1 97.69 326 LEU A C 1
ATOM 2513 O O . LEU A 1 326 ? 7.84 -34.375 -12.961 1 97.69 326 LEU A O 1
ATOM 2517 N N . HIS A 1 327 ? 5.648 -33.844 -13.18 1 97.88 327 HIS A N 1
ATOM 2518 C CA . HIS A 1 327 ? 5.656 -32.781 -12.164 1 97.88 327 HIS A CA 1
ATOM 2519 C C . HIS A 1 327 ? 5.727 -33.375 -10.758 1 97.88 327 HIS A C 1
ATOM 2521 O O . HIS A 1 327 ? 5.25 -34.5 -10.531 1 97.88 327 HIS A O 1
ATOM 2527 N N . PRO A 1 328 ? 6.289 -32.625 -9.75 1 96.88 328 PRO A N 1
ATOM 2528 C CA . PRO A 1 328 ? 6.363 -33.188 -8.391 1 96.88 328 PRO A CA 1
ATOM 2529 C C . PRO A 1 328 ? 4.996 -33.594 -7.852 1 96.88 328 PRO A C 1
ATOM 2531 O O . PRO A 1 328 ? 4.91 -34.5 -7.016 1 96.88 328 PRO A O 1
ATOM 2534 N N . SER A 1 329 ? 3.967 -33.031 -8.297 1 96.94 329 SER A N 1
ATOM 2535 C CA . SER A 1 329 ? 2.617 -33.375 -7.852 1 96.94 329 SER A CA 1
ATOM 2536 C C . SER A 1 329 ? 2.184 -34.719 -8.391 1 96.94 329 SER A C 1
ATOM 2538 O O . SER A 1 329 ? 1.191 -35.281 -7.934 1 96.94 329 SER A O 1
ATOM 2540 N N . GLY A 1 330 ? 2.895 -35.188 -9.367 1 96 330 GLY A N 1
ATOM 2541 C CA . GLY A 1 330 ? 2.582 -36.469 -9.945 1 96 330 GLY A CA 1
ATOM 2542 C C . GLY A 1 330 ? 1.909 -36.375 -11.305 1 96 330 GLY A C 1
ATOM 2543 O O . GLY A 1 330 ? 1.745 -37.375 -12 1 96 330 GLY A O 1
ATOM 2544 N N . ILE A 1 331 ? 1.597 -35.219 -11.766 1 97.25 331 ILE A N 1
ATOM 2545 C CA . ILE A 1 331 ? 0.95 -35.062 -13.062 1 97.25 331 ILE A CA 1
ATOM 2546 C C . ILE A 1 331 ? 2.004 -35.062 -14.172 1 97.25 331 ILE A C 1
ATOM 2548 O O . ILE A 1 331 ? 3.188 -34.844 -13.906 1 97.25 331 ILE A O 1
ATOM 2552 N N . VAL A 1 332 ? 1.541 -35.281 -15.398 1 97.38 332 VAL A N 1
ATOM 2553 C CA . VAL A 1 332 ? 2.418 -35.25 -16.562 1 97.38 332 VAL A CA 1
ATOM 2554 C C . VAL A 1 332 ? 2.484 -33.844 -17.109 1 97.38 332 VAL A C 1
ATOM 2556 O O . VAL A 1 332 ? 1.452 -33.188 -17.312 1 97.38 332 VAL A O 1
ATOM 2559 N N . SER A 1 333 ? 3.65 -33.375 -17.25 1 97.81 333 SER A N 1
ATOM 2560 C CA . SER A 1 333 ? 3.908 -32.094 -17.906 1 97.81 333 SER A CA 1
ATOM 2561 C C . SER A 1 333 ? 4.824 -32.281 -19.125 1 97.81 333 SER A C 1
ATOM 2563 O O . SER A 1 333 ? 5.117 -33.406 -19.531 1 97.81 333 SER A O 1
ATOM 2565 N N . TYR A 1 334 ? 5.125 -31.141 -19.797 1 97.25 334 TYR A N 1
ATOM 2566 C CA . TYR A 1 334 ? 5.918 -31.234 -21.016 1 97.25 334 TYR A CA 1
ATOM 2567 C C . TYR A 1 334 ? 6.785 -30 -21.203 1 97.25 334 TYR A C 1
ATOM 2569 O O . TYR A 1 334 ? 6.566 -28.984 -20.562 1 97.25 334 TYR A O 1
ATOM 2577 N N . ALA A 1 335 ? 7.785 -30.109 -22.016 1 98 335 ALA A N 1
ATOM 2578 C CA . ALA A 1 335 ? 8.711 -29.047 -22.422 1 98 335 ALA A CA 1
ATOM 2579 C C . ALA A 1 335 ? 9.25 -29.312 -23.828 1 98 335 ALA A C 1
ATOM 2581 O O . ALA A 1 335 ? 9.148 -30.422 -24.344 1 98 335 ALA A O 1
ATOM 2582 N N . THR A 1 336 ? 9.695 -28.281 -24.453 1 97.5 336 THR A N 1
ATOM 2583 C CA . THR A 1 336 ? 10.484 -28.422 -25.672 1 97.5 336 THR A CA 1
ATOM 2584 C C . THR A 1 336 ? 11.969 -28.562 -25.344 1 97.5 336 THR A C 1
ATOM 2586 O O . THR A 1 336 ? 12.508 -27.797 -24.531 1 97.5 336 THR A O 1
ATOM 2589 N N . LEU A 1 337 ? 12.602 -29.484 -25.891 1 97.38 337 LEU A N 1
ATOM 2590 C CA . LEU A 1 337 ? 14.023 -29.734 -25.703 1 97.38 337 LEU A CA 1
ATOM 2591 C C . LEU A 1 337 ? 14.758 -29.75 -27.047 1 97.38 337 LEU A C 1
ATOM 2593 O O . LEU A 1 337 ? 14.258 -30.281 -28.031 1 97.38 337 LEU A O 1
ATOM 2597 N N . ARG A 1 338 ? 15.891 -29.125 -27.109 1 96.81 338 ARG A N 1
ATOM 2598 C CA . ARG A 1 338 ? 16.828 -29.203 -28.234 1 96.81 338 ARG A CA 1
ATOM 2599 C C . ARG A 1 338 ? 18.234 -29.5 -27.75 1 96.81 338 ARG A C 1
ATOM 2601 O O . ARG A 1 338 ? 18.875 -28.656 -27.125 1 96.81 338 ARG A O 1
ATOM 2608 N N . PRO A 1 339 ? 18.734 -30.688 -28 1 95.5 339 PRO A N 1
ATOM 2609 C CA . PRO A 1 339 ? 20.109 -31 -27.609 1 95.5 339 PRO A CA 1
ATOM 2610 C C . PRO A 1 339 ? 21.141 -30.203 -28.406 1 95.5 339 PRO A C 1
ATOM 2612 O O . PRO A 1 339 ? 20.812 -29.609 -29.438 1 95.5 339 PRO A O 1
ATOM 2615 N N . PRO A 1 340 ? 22.391 -30.172 -27.938 1 94.88 340 PRO A N 1
ATOM 2616 C CA . PRO A 1 340 ? 23.422 -29.469 -28.688 1 94.88 340 PRO A CA 1
ATOM 2617 C C . PRO A 1 340 ? 23.625 -30.047 -30.094 1 94.88 340 PRO A C 1
ATOM 2619 O O . PRO A 1 340 ? 23.594 -31.266 -30.266 1 94.88 340 PRO A O 1
ATOM 2622 N N . SER A 1 341 ? 23.766 -29.203 -31.016 1 92.81 341 SER A N 1
ATOM 2623 C CA . SER A 1 341 ? 23.969 -29.625 -32.406 1 92.81 341 SER A CA 1
ATOM 2624 C C . SER A 1 341 ? 25.312 -30.328 -32.562 1 92.81 341 SER A C 1
ATOM 2626 O O . SER A 1 341 ? 26.219 -30.156 -31.75 1 92.81 341 SER A O 1
ATOM 2628 N N . PRO A 1 342 ? 25.375 -31.125 -33.688 1 89.69 342 PRO A N 1
ATOM 2629 C CA . PRO A 1 342 ? 26.672 -31.75 -33.938 1 89.69 342 PRO A CA 1
ATOM 2630 C C . PRO A 1 342 ? 27.781 -30.734 -34.219 1 89.69 342 PRO A C 1
ATOM 2632 O O . PRO A 1 342 ? 28.969 -31.047 -34.062 1 89.69 342 PRO A O 1
ATOM 2635 N N . ASN A 1 343 ? 27.406 -29.562 -34.594 1 90.25 343 ASN A N 1
ATOM 2636 C CA . ASN A 1 343 ? 28.375 -28.516 -34.938 1 90.25 343 ASN A CA 1
ATOM 2637 C C . ASN A 1 343 ? 28.672 -27.625 -33.719 1 90.25 343 ASN A C 1
ATOM 2639 O O . ASN A 1 343 ? 29.438 -26.672 -33.844 1 90.25 343 ASN A O 1
ATOM 2643 N N . ALA A 1 344 ? 28.062 -27.984 -32.656 1 90.31 344 ALA A N 1
ATOM 2644 C CA . ALA A 1 344 ? 28.297 -27.172 -31.453 1 90.31 344 ALA A CA 1
ATOM 2645 C C . ALA A 1 344 ? 29.766 -27.266 -31.016 1 90.31 344 ALA A C 1
ATOM 2647 O O . ALA A 1 344 ? 30.359 -28.344 -31.047 1 90.31 344 ALA A O 1
ATOM 2648 N N . THR A 1 345 ? 30.453 -26.094 -30.906 1 78 345 THR A N 1
ATOM 2649 C CA . THR A 1 345 ? 31.844 -26.062 -30.438 1 78 345 THR A CA 1
ATOM 2650 C C . THR A 1 345 ? 31.891 -26 -28.922 1 78 345 THR A C 1
ATOM 2652 O O . THR A 1 345 ? 31.797 -24.922 -28.328 1 78 345 THR A O 1
ATOM 2655 N N . CYS A 1 346 ? 31.828 -27.156 -28.328 1 76.25 346 CYS A N 1
ATOM 2656 C CA . CYS A 1 346 ? 31.906 -27.219 -26.875 1 76.25 346 CYS A CA 1
ATOM 2657 C C . CYS A 1 346 ? 33.344 -27.141 -26.391 1 76.25 346 CYS A C 1
ATOM 2659 O O . CYS A 1 346 ? 34.281 -27.516 -27.125 1 76.25 346 CYS A O 1
ATOM 2661 N N . HIS A 1 347 ? 33.594 -26.391 -25.266 1 65.25 347 HIS A N 1
ATOM 2662 C CA . HIS A 1 347 ? 34.906 -26.125 -24.688 1 65.25 347 HIS A CA 1
ATOM 2663 C C . HIS A 1 347 ? 35.719 -27.406 -24.609 1 65.25 347 HIS A C 1
ATOM 2665 O O . HIS A 1 347 ? 35.188 -28.5 -24.531 1 65.25 347 HIS A O 1
ATOM 2671 N N . SER A 1 348 ? 37 -27.328 -24.922 1 57.5 348 SER A N 1
ATOM 2672 C CA . SER A 1 348 ? 38.031 -28.328 -24.734 1 57.5 348 SER A CA 1
ATOM 2673 C C . SER A 1 348 ? 38.844 -28.047 -23.484 1 57.5 348 SER A C 1
ATOM 2675 O O . SER A 1 348 ? 39.531 -27.016 -23.391 1 57.5 348 SER A O 1
ATOM 2677 N N . PRO A 1 349 ? 38.938 -28.969 -22.5 1 57.12 349 PRO A N 1
ATOM 2678 C CA . PRO A 1 349 ? 38.281 -30.266 -22.453 1 57.12 349 PRO A CA 1
ATOM 2679 C C . PRO A 1 349 ? 36.75 -30.141 -22.25 1 57.12 349 PRO A C 1
ATOM 2681 O O . PRO A 1 349 ? 36.281 -29.156 -21.688 1 57.12 349 PRO A O 1
ATOM 2684 N N . PRO A 1 350 ? 36.156 -31.172 -22.578 1 59.34 350 PRO A N 1
ATOM 2685 C CA . PRO A 1 350 ? 34.688 -31.062 -22.641 1 59.34 350 PRO A CA 1
ATOM 2686 C C . PRO A 1 350 ? 34.031 -31.031 -21.266 1 59.34 350 PRO A C 1
ATOM 2688 O O . PRO A 1 350 ? 34.438 -31.781 -20.375 1 59.34 350 PRO A O 1
ATOM 2691 N N . THR A 1 351 ? 33.531 -29.984 -20.859 1 78.75 351 THR A N 1
ATOM 2692 C CA . THR A 1 351 ? 32.656 -29.953 -19.719 1 78.75 351 THR A CA 1
ATOM 2693 C C . THR A 1 351 ? 31.203 -30.141 -20.156 1 78.75 351 THR A C 1
ATOM 2695 O O . THR A 1 351 ? 30.859 -29.906 -21.328 1 78.75 351 THR A O 1
ATOM 2698 N N . ASP A 1 352 ? 30.469 -30.844 -19.266 1 91.44 352 ASP A N 1
ATOM 2699 C CA . ASP A 1 352 ? 29.047 -31.016 -19.562 1 91.44 352 ASP A CA 1
ATOM 2700 C C . ASP A 1 352 ? 28.375 -29.672 -19.828 1 91.44 352 ASP A C 1
ATOM 2702 O O . ASP A 1 352 ? 28.531 -28.734 -19.031 1 91.44 352 ASP A O 1
ATOM 2706 N N . PRO A 1 353 ? 27.812 -29.531 -21 1 95 353 PRO A N 1
ATOM 2707 C CA . PRO A 1 353 ? 27.172 -28.25 -21.344 1 95 353 PRO A CA 1
ATOM 2708 C C . PRO A 1 353 ? 26.078 -27.859 -20.359 1 95 353 PRO A C 1
ATOM 2710 O O . PRO A 1 353 ? 25.438 -28.719 -19.766 1 95 353 PRO A O 1
ATOM 2713 N N . PRO A 1 354 ? 25.906 -26.578 -20.203 1 96.62 354 PRO A N 1
ATOM 2714 C CA . PRO A 1 354 ? 24.828 -26.094 -19.359 1 96.62 354 PRO A CA 1
ATOM 2715 C C . PRO A 1 354 ? 23.453 -26.188 -20.016 1 96.62 354 PRO A C 1
ATOM 2717 O O . PRO A 1 354 ? 23.359 -26.578 -21.188 1 96.62 354 PRO A O 1
ATOM 2720 N N . VAL A 1 355 ? 22.438 -25.891 -19.25 1 98.19 355 VAL A N 1
ATOM 2721 C CA . VAL A 1 355 ? 21.078 -25.766 -19.766 1 98.19 355 VAL A CA 1
ATOM 2722 C C . VAL A 1 355 ? 20.781 -24.312 -20.125 1 98.19 355 VAL A C 1
ATOM 2724 O O . VAL A 1 355 ? 21 -23.406 -19.297 1 98.19 355 VAL A O 1
ATOM 2727 N N . LEU A 1 356 ? 20.438 -24.016 -21.375 1 98.31 356 LEU A N 1
ATOM 2728 C CA . LEU A 1 356 ? 19.844 -22.734 -21.75 1 98.31 356 LEU A CA 1
ATOM 2729 C C . LEU A 1 356 ? 18.328 -22.766 -21.531 1 98.31 356 LEU A C 1
ATOM 2731 O O . LEU A 1 356 ? 17.594 -23.281 -22.375 1 98.31 356 LEU A O 1
ATOM 2735 N N . LEU A 1 357 ? 17.938 -22.219 -20.422 1 98.5 357 LEU A N 1
ATOM 2736 C CA . LEU A 1 357 ? 16.531 -22.172 -20.031 1 98.5 357 LEU A CA 1
ATOM 2737 C C . LEU A 1 357 ? 15.828 -20.969 -20.672 1 98.5 357 LEU A C 1
ATOM 2739 O O . LEU A 1 357 ? 16.234 -19.828 -20.438 1 98.5 357 LEU A O 1
ATOM 2743 N N . SER A 1 358 ? 14.836 -21.188 -21.453 1 98.38 358 SER A N 1
ATOM 2744 C CA . SER A 1 358 ? 14.055 -20.125 -22.078 1 98.38 358 SER A CA 1
ATOM 2745 C C . SER A 1 358 ? 12.602 -20.156 -21.594 1 98.38 358 SER A C 1
ATOM 2747 O O . SER A 1 358 ? 11.859 -21.078 -21.938 1 98.38 358 SER A O 1
ATOM 2749 N N . LEU A 1 359 ? 12.188 -19.172 -20.859 1 98.44 359 LEU A N 1
ATOM 2750 C CA . LEU A 1 359 ? 10.852 -19.109 -20.266 1 98.44 359 LEU A CA 1
ATOM 2751 C C . LEU A 1 359 ? 9.914 -18.266 -21.125 1 98.44 359 LEU A C 1
ATOM 2753 O O . LEU A 1 359 ? 10.25 -17.125 -21.469 1 98.44 359 LEU A O 1
ATOM 2757 N N . HIS A 1 360 ? 8.805 -18.797 -21.484 1 97.38 360 HIS A N 1
ATOM 2758 C CA . HIS A 1 360 ? 7.875 -18.141 -22.391 1 97.38 360 HIS A CA 1
ATOM 2759 C C . HIS A 1 360 ? 6.984 -17.156 -21.656 1 97.38 360 HIS A C 1
ATOM 2761 O O . HIS A 1 360 ? 6.922 -17.172 -20.422 1 97.38 360 HIS A O 1
ATOM 2767 N N . GLY A 1 361 ? 6.273 -16.281 -22.453 1 95.75 361 GLY A N 1
ATOM 2768 C CA . GLY A 1 361 ? 5.336 -15.32 -21.906 1 95.75 361 GLY A CA 1
ATOM 2769 C C . GLY A 1 361 ? 3.971 -15.914 -21.609 1 95.75 361 GLY A C 1
ATOM 2770 O O . GLY A 1 361 ? 3.732 -17.094 -21.875 1 95.75 361 GLY A O 1
ATOM 2771 N N . ALA A 1 362 ? 3.117 -15.078 -21.062 1 93.69 362 ALA A N 1
ATOM 2772 C CA . ALA A 1 362 ? 1.756 -15.5 -20.75 1 93.69 362 ALA A CA 1
ATOM 2773 C C . ALA A 1 362 ? 0.974 -15.828 -22.016 1 93.69 362 ALA A C 1
ATOM 2775 O O . ALA A 1 362 ? 1.017 -15.078 -23 1 93.69 362 ALA A O 1
ATOM 2776 N N . GLY A 1 363 ? 0.326 -16.953 -22 1 92.25 363 GLY A N 1
ATOM 2777 C CA . GLY A 1 363 ? -0.536 -17.344 -23.109 1 92.25 363 GLY A CA 1
ATOM 2778 C C . GLY A 1 363 ? 0.212 -18.031 -24.234 1 92.25 363 GLY A C 1
ATOM 2779 O O . GLY A 1 363 ? -0.323 -18.188 -25.328 1 92.25 363 GLY A O 1
ATOM 2780 N N . VAL A 1 364 ? 1.464 -18.422 -23.984 1 94.81 364 VAL A N 1
ATOM 2781 C CA . VAL A 1 364 ? 2.281 -19.016 -25.031 1 94.81 364 VAL A CA 1
ATOM 2782 C C . VAL A 1 364 ? 2.367 -20.516 -24.828 1 94.81 364 VAL A C 1
ATOM 2784 O O . VAL A 1 364 ? 2.57 -21 -23.703 1 94.81 364 VAL A O 1
ATOM 2787 N N . ASP A 1 365 ? 2.191 -21.281 -25.891 1 95.56 365 ASP A N 1
ATOM 2788 C CA . ASP A 1 365 ? 2.354 -22.734 -25.891 1 95.56 365 ASP A CA 1
ATOM 2789 C C . ASP A 1 365 ? 3.68 -23.125 -26.531 1 95.56 365 ASP A C 1
ATOM 2791 O O . ASP A 1 365 ? 3.986 -22.719 -27.656 1 95.56 365 ASP A O 1
ATOM 2795 N N . VAL A 1 366 ? 4.414 -23.938 -25.906 1 96.38 366 VAL A N 1
ATOM 2796 C CA . VAL A 1 366 ? 5.75 -24.297 -26.375 1 96.38 366 VAL A CA 1
ATOM 2797 C C . VAL A 1 366 ? 5.648 -25.281 -27.547 1 96.38 366 VAL A C 1
ATOM 2799 O O . VAL A 1 366 ? 6.648 -25.594 -28.188 1 96.38 366 VAL A O 1
ATOM 2802 N N . HIS A 1 367 ? 4.43 -25.719 -27.906 1 93.25 367 HIS A N 1
ATOM 2803 C CA . HIS A 1 367 ? 4.18 -26.516 -29.109 1 93.25 367 HIS A CA 1
ATOM 2804 C C . HIS A 1 367 ? 4.266 -25.656 -30.359 1 93.25 367 HIS A C 1
ATOM 2806 O O . HIS A 1 367 ? 4.465 -26.172 -31.469 1 93.25 367 HIS A O 1
ATOM 2812 N N . TRP A 1 368 ? 4.102 -24.375 -30.188 1 94.88 368 TRP A N 1
ATOM 2813 C CA . TRP A 1 368 ? 4.051 -23.5 -31.344 1 94.88 368 TRP A CA 1
ATOM 2814 C C . TRP A 1 368 ? 5.414 -23.406 -32.031 1 94.88 368 TRP A C 1
ATOM 2816 O O . TRP A 1 368 ? 6.445 -23.359 -31.344 1 94.88 368 TRP A O 1
ATOM 2826 N N . ASP A 1 369 ? 5.371 -23.312 -33.312 1 92.56 369 ASP A N 1
ATOM 2827 C CA . ASP A 1 369 ? 6.605 -23.172 -34.062 1 92.56 369 ASP A CA 1
ATOM 2828 C C . ASP A 1 369 ? 7.371 -21.906 -33.656 1 92.56 369 ASP A C 1
ATOM 2830 O O . ASP A 1 369 ? 8.594 -21.938 -33.531 1 92.56 369 ASP A O 1
ATOM 2834 N N . SER A 1 370 ? 6.637 -20.891 -33.438 1 91.88 370 SER A N 1
ATOM 2835 C CA . SER A 1 370 ? 7.254 -19.625 -33.062 1 91.88 370 SER A CA 1
ATOM 2836 C C . SER A 1 370 ? 7.957 -19.734 -31.703 1 91.88 370 SER A C 1
ATOM 2838 O O . SER A 1 370 ? 8.977 -19.094 -31.484 1 91.88 370 SER A O 1
ATOM 2840 N N . ALA A 1 371 ? 7.41 -20.547 -30.828 1 93.81 371 ALA A N 1
ATOM 2841 C CA . ALA A 1 371 ? 8.023 -20.734 -29.516 1 93.81 371 ALA A CA 1
ATOM 2842 C C . ALA A 1 371 ? 9.234 -21.656 -29.594 1 93.81 371 ALA A C 1
ATOM 2844 O O . ALA A 1 371 ? 10.273 -21.391 -28.984 1 93.81 371 ALA A O 1
ATOM 2845 N N . GLN A 1 372 ? 9.125 -22.656 -30.359 1 93.94 372 GLN A N 1
ATOM 2846 C CA . GLN A 1 372 ? 10.18 -23.656 -30.453 1 93.94 372 GLN A CA 1
ATOM 2847 C C . GLN A 1 372 ? 11.406 -23.109 -31.172 1 93.94 372 GLN A C 1
ATOM 2849 O O . GLN A 1 372 ? 12.531 -23.547 -30.922 1 93.94 372 GLN A O 1
ATOM 2854 N N . ASN A 1 373 ? 11.18 -22.094 -32.031 1 93.31 373 ASN A N 1
ATOM 2855 C CA . ASN A 1 373 ? 12.266 -21.625 -32.875 1 93.31 373 ASN A CA 1
ATOM 2856 C C . ASN A 1 373 ? 12.766 -20.25 -32.438 1 93.31 373 ASN A C 1
ATOM 2858 O O . ASN A 1 373 ? 13.336 -19.5 -33.25 1 93.31 373 ASN A O 1
ATOM 2862 N N . VAL A 1 374 ? 12.531 -19.938 -31.25 1 93.75 374 VAL A N 1
ATOM 2863 C CA . VAL A 1 374 ? 12.914 -18.625 -30.75 1 93.75 374 VAL A CA 1
ATOM 2864 C C . VAL A 1 374 ? 14.43 -18.469 -30.828 1 93.75 374 VAL A C 1
ATOM 2866 O O . VAL A 1 374 ? 14.938 -17.344 -30.938 1 93.75 374 VAL A O 1
ATOM 2869 N N . TYR A 1 375 ? 15.234 -19.5 -30.844 1 95.19 375 TYR A N 1
ATOM 2870 C CA . TYR A 1 375 ? 16.688 -19.453 -30.938 1 95.19 375 TYR A CA 1
ATOM 2871 C C . TYR A 1 375 ? 17.172 -20.078 -32.25 1 95.19 375 TYR A C 1
ATOM 2873 O O . TYR A 1 375 ? 18.281 -20.609 -32.312 1 95.19 375 TYR A O 1
ATOM 2881 N N . ALA A 1 376 ? 16.391 -20.031 -33.219 1 92.94 376 ALA A N 1
ATOM 2882 C CA . ALA A 1 376 ? 16.719 -20.609 -34.5 1 92.94 376 ALA A CA 1
ATOM 2883 C C . ALA A 1 376 ? 17.953 -19.953 -35.125 1 92.94 376 ALA A C 1
ATOM 2885 O O . ALA A 1 376 ? 18.656 -20.562 -35.938 1 92.94 376 ALA A O 1
ATOM 2886 N N . LYS A 1 377 ? 18.234 -18.75 -34.688 1 92.94 377 LYS A N 1
ATOM 2887 C CA . LYS A 1 377 ? 19.406 -18.047 -35.188 1 92.94 377 LYS A CA 1
ATOM 2888 C C . LYS A 1 377 ? 20.672 -18.5 -34.469 1 92.94 377 LYS A C 1
ATOM 2890 O O . LYS A 1 377 ? 21.781 -18.203 -34.906 1 92.94 377 LYS A O 1
ATOM 2895 N N . LEU A 1 378 ? 20.578 -19.234 -33.406 1 94.12 378 LEU A N 1
ATOM 2896 C CA . LEU A 1 378 ? 21.703 -19.719 -32.594 1 94.12 378 LEU A CA 1
ATOM 2897 C C . LEU A 1 378 ? 21.641 -21.234 -32.438 1 94.12 378 LEU A C 1
ATOM 2899 O O . LEU A 1 378 ? 21.594 -21.734 -31.312 1 94.12 378 LEU A O 1
ATOM 2903 N N . LEU A 1 379 ? 21.828 -21.953 -33.438 1 92 379 LEU A N 1
ATOM 2904 C CA . LEU A 1 379 ? 21.625 -23.391 -33.469 1 92 379 LEU A CA 1
ATOM 2905 C C . LEU A 1 379 ? 22.844 -24.125 -32.906 1 92 379 LEU A C 1
ATOM 2907 O O . LEU A 1 379 ? 22.734 -25.25 -32.406 1 92 379 LEU A O 1
ATOM 2911 N N . ASP A 1 380 ? 24 -23.453 -32.906 1 92.44 380 ASP A N 1
ATOM 2912 C CA . ASP A 1 380 ? 25.234 -24.188 -32.625 1 92.44 380 ASP A CA 1
ATOM 2913 C C . ASP A 1 380 ? 25.781 -23.859 -31.25 1 92.44 380 ASP A C 1
ATOM 2915 O O . ASP A 1 380 ? 26.984 -23.984 -31 1 92.44 380 ASP A O 1
ATOM 2919 N N . LEU A 1 381 ? 24.906 -23.406 -30.391 1 93.75 381 LEU A N 1
ATOM 2920 C CA . LEU A 1 381 ? 25.312 -23.203 -29.016 1 93.75 381 LEU A CA 1
ATOM 2921 C C . LEU A 1 381 ? 25.641 -24.531 -28.328 1 93.75 381 LEU A C 1
ATOM 2923 O O . LEU A 1 381 ? 24.969 -25.531 -28.562 1 93.75 381 LEU A O 1
ATOM 2927 N N . CYS A 1 382 ? 26.703 -24.562 -27.531 1 94.69 382 CYS A N 1
ATOM 2928 C CA . CYS A 1 382 ? 27.031 -25.734 -26.734 1 94.69 382 CYS A CA 1
ATOM 2929 C C . CYS A 1 382 ? 26.172 -25.781 -25.469 1 94.69 382 CYS A C 1
ATOM 2931 O O . CYS A 1 382 ? 26.703 -25.641 -24.359 1 94.69 382 CYS A O 1
ATOM 2933 N N . ALA A 1 383 ? 24.906 -25.938 -25.625 1 96.31 383 ALA A N 1
ATOM 2934 C CA . ALA A 1 383 ? 23.969 -25.953 -24.516 1 96.31 383 ALA A CA 1
ATOM 2935 C C . ALA A 1 383 ? 22.734 -26.797 -24.844 1 96.31 383 ALA A C 1
ATOM 2937 O O . ALA A 1 383 ? 22.422 -27.016 -26.016 1 96.31 383 ALA A O 1
ATOM 2938 N N . TRP A 1 384 ? 22.156 -27.344 -23.828 1 97.19 384 TRP A N 1
ATOM 2939 C CA . TRP A 1 384 ? 20.828 -27.938 -23.953 1 97.19 384 TRP A CA 1
ATOM 2940 C C . TRP A 1 384 ? 19.734 -26.875 -23.875 1 97.19 384 TRP A C 1
ATOM 2942 O O . TRP A 1 384 ? 19.516 -26.266 -22.812 1 97.19 384 TRP A O 1
ATOM 2952 N N . LEU A 1 385 ? 19.062 -26.562 -24.984 1 97.94 385 LEU A N 1
ATOM 2953 C CA . LEU A 1 385 ? 17.953 -25.609 -24.953 1 97.94 385 LEU A CA 1
ATOM 2954 C C . LEU A 1 385 ? 16.703 -26.25 -24.391 1 97.94 385 LEU A C 1
ATOM 2956 O O . LEU A 1 385 ? 16.25 -27.297 -24.875 1 97.94 385 LEU A O 1
ATOM 2960 N N . LEU A 1 386 ? 16.188 -25.719 -23.359 1 98.56 386 LEU A N 1
ATOM 2961 C CA . LEU A 1 386 ? 14.977 -26.219 -22.703 1 98.56 386 LEU A CA 1
ATOM 2962 C C . LEU A 1 386 ? 13.922 -25.125 -22.594 1 98.56 386 LEU A C 1
ATOM 2964 O O . LEU A 1 386 ? 14.188 -24.047 -22.062 1 98.56 386 LEU A O 1
ATOM 2968 N N . LEU A 1 387 ? 12.742 -25.344 -23.125 1 98.5 387 LEU A N 1
ATOM 2969 C CA . LEU A 1 387 ? 11.578 -24.484 -23.016 1 98.5 387 LEU A CA 1
ATOM 2970 C C . LEU A 1 387 ? 10.453 -25.172 -22.25 1 98.5 387 LEU A C 1
ATOM 2972 O O . LEU A 1 387 ? 9.547 -25.75 -22.844 1 98.5 387 LEU A O 1
ATOM 2976 N N . PRO A 1 388 ? 10.445 -25.016 -20.922 1 98.38 388 PRO A N 1
ATOM 2977 C CA . PRO A 1 388 ? 9.367 -25.625 -20.141 1 98.38 388 PRO A CA 1
ATOM 2978 C C . PRO A 1 388 ? 8.023 -24.938 -20.328 1 98.38 388 PRO A C 1
ATOM 2980 O O . PRO A 1 388 ? 7.973 -23.719 -20.516 1 98.38 388 PRO A O 1
ATOM 2983 N N . GLN A 1 389 ? 6.977 -25.672 -20.266 1 97.75 389 GLN A N 1
ATOM 2984 C CA . GLN A 1 389 ? 5.645 -25.078 -20.375 1 97.75 389 GLN A CA 1
ATOM 2985 C C . GLN A 1 389 ? 5.207 -24.469 -19.047 1 97.75 389 GLN A C 1
ATOM 2987 O O . GLN A 1 389 ? 4.445 -23.5 -19.031 1 97.75 389 GLN A O 1
ATOM 2992 N N . GLY A 1 390 ? 5.691 -24.984 -17.969 1 97.44 390 GLY A N 1
ATOM 2993 C CA . GLY A 1 390 ? 5.133 -24.594 -16.688 1 97.44 390 GLY A CA 1
ATOM 2994 C C . GLY A 1 390 ? 3.754 -25.172 -16.422 1 97.44 390 GLY A C 1
ATOM 2995 O O . GLY A 1 390 ? 2.955 -24.594 -15.688 1 97.44 390 GLY A O 1
ATOM 2996 N N . VAL A 1 391 ? 3.434 -26.188 -17.078 1 96.56 391 VAL A N 1
ATOM 2997 C CA . VAL A 1 391 ? 2.23 -27 -16.953 1 96.56 391 VAL A CA 1
ATOM 2998 C C . VAL A 1 391 ? 1.122 -26.406 -17.828 1 96.56 391 VAL A C 1
ATOM 3000 O O . VAL A 1 391 ? 0.391 -27.141 -18.5 1 96.56 391 VAL A O 1
ATOM 3003 N N . THR A 1 392 ? 0.926 -25.109 -17.766 1 94.88 392 THR A N 1
ATOM 3004 C CA . THR A 1 392 ? -0.137 -24.469 -18.531 1 94.88 392 THR A CA 1
ATOM 3005 C C . THR A 1 392 ? 0.413 -23.297 -19.344 1 94.88 392 THR A C 1
ATOM 3007 O O . THR A 1 392 ? 1.592 -22.953 -19.234 1 94.88 392 THR A O 1
ATOM 3010 N N . LEU A 1 393 ? -0.458 -22.641 -20.141 1 92.88 393 LEU A N 1
ATOM 3011 C CA . LEU A 1 393 ? -0.094 -21.516 -21 1 92.88 393 LEU A CA 1
ATOM 3012 C C . LEU A 1 393 ? 0.334 -20.312 -20.156 1 92.88 393 LEU A C 1
ATOM 3014 O O . LEU A 1 393 ? 1.017 -19.422 -20.656 1 92.88 393 LEU A O 1
ATOM 3018 N N . TRP A 1 394 ? -0.02 -20.328 -18.875 1 88.81 394 TRP A N 1
ATOM 3019 C CA . TRP A 1 394 ? 0.361 -19.234 -18 1 88.81 394 TRP A CA 1
ATOM 3020 C C . TRP A 1 394 ? 1.392 -19.688 -16.969 1 88.81 394 TRP A C 1
ATOM 3022 O O . TRP A 1 394 ? 1.5 -19.109 -15.891 1 88.81 394 TRP A O 1
ATOM 3032 N N . SER A 1 395 ? 1.994 -20.781 -17.312 1 85.81 395 SER A N 1
ATOM 3033 C CA . SER A 1 395 ? 3.07 -21.344 -16.5 1 85.81 395 SER A CA 1
ATOM 3034 C C . SER A 1 395 ? 2.568 -21.734 -15.117 1 85.81 395 SER A C 1
ATOM 3036 O O . SER A 1 395 ? 3.217 -21.438 -14.109 1 85.81 395 SER A O 1
ATOM 3038 N N . GLY A 1 396 ? 1.354 -22.219 -15.141 1 84.94 396 GLY A N 1
ATOM 3039 C CA . GLY A 1 396 ? 0.739 -22.562 -13.867 1 84.94 396 GLY A CA 1
ATOM 3040 C C . GLY A 1 396 ? 0.343 -21.359 -13.047 1 84.94 396 GLY A C 1
ATOM 3041 O O . GLY A 1 396 ? -0.791 -20.875 -13.141 1 84.94 396 GLY A O 1
ATOM 3042 N N . ASP A 1 397 ? 1.281 -20.844 -12.312 1 94 397 ASP A N 1
ATOM 3043 C CA . ASP A 1 397 ? 1.103 -19.703 -11.43 1 94 397 ASP A CA 1
ATOM 3044 C C . ASP A 1 397 ? 2.145 -18.625 -11.719 1 94 397 ASP A C 1
ATOM 3046 O O . ASP A 1 397 ? 2.734 -18.062 -10.789 1 94 397 ASP A O 1
ATOM 3050 N N . ASP A 1 398 ? 2.42 -18.312 -13.023 1 94.69 398 ASP A N 1
ATOM 3051 C CA . ASP A 1 398 ? 3.342 -17.25 -13.422 1 94.69 398 ASP A CA 1
ATOM 3052 C C . ASP A 1 398 ? 4.766 -17.562 -12.969 1 94.69 398 ASP A C 1
ATOM 3054 O O . ASP A 1 398 ? 5.465 -16.688 -12.453 1 94.69 398 ASP A O 1
ATOM 3058 N N . TRP A 1 399 ? 5.188 -18.797 -13.086 1 97.62 399 TRP A N 1
ATOM 3059 C CA . TRP A 1 399 ? 6.523 -19.281 -12.758 1 97.62 399 TRP A CA 1
ATOM 3060 C C . TRP A 1 399 ? 6.793 -19.172 -11.258 1 97.62 399 TRP A C 1
ATOM 3062 O O . TRP A 1 399 ? 7.93 -18.938 -10.844 1 97.62 399 TRP A O 1
ATOM 3072 N N . HIS A 1 400 ? 5.68 -19.203 -10.398 1 96.12 400 HIS A N 1
ATOM 3073 C CA . HIS A 1 400 ? 5.84 -19.219 -8.945 1 96.12 400 HIS A CA 1
ATOM 3074 C C . HIS A 1 400 ? 6.062 -20.641 -8.438 1 96.12 400 HIS A C 1
ATOM 3076 O O . HIS A 1 400 ? 6.824 -21.406 -9.039 1 96.12 400 HIS A O 1
ATOM 3082 N N . ILE A 1 401 ? 5.363 -21.078 -7.414 1 96.88 401 ILE A N 1
ATOM 3083 C CA . ILE A 1 401 ? 5.625 -22.328 -6.727 1 96.88 401 ILE A CA 1
ATOM 3084 C C . ILE A 1 401 ? 5.344 -23.5 -7.672 1 96.88 401 ILE A C 1
ATOM 3086 O O . ILE A 1 401 ? 6.195 -24.375 -7.855 1 96.88 401 ILE A O 1
ATOM 3090 N N . TRP A 1 402 ? 4.211 -23.5 -8.305 1 97.69 402 TRP A N 1
ATOM 3091 C CA . TRP A 1 402 ? 3.766 -24.609 -9.148 1 97.69 402 TRP A CA 1
ATOM 3092 C C . TRP A 1 402 ? 4.543 -24.625 -10.461 1 97.69 402 TRP A C 1
ATOM 3094 O O . TRP A 1 402 ? 5.059 -25.672 -10.867 1 97.69 402 TRP A O 1
ATOM 3104 N N . GLY A 1 403 ? 4.641 -23.5 -11.109 1 97.69 403 GLY A N 1
ATOM 3105 C CA . GLY A 1 403 ? 5.352 -23.406 -12.375 1 97.69 403 GLY A CA 1
ATOM 3106 C C . GLY A 1 403 ? 6.84 -23.656 -12.25 1 97.69 403 GLY A C 1
ATOM 3107 O O . GLY A 1 403 ? 7.434 -24.312 -13.109 1 97.69 403 GLY A O 1
ATOM 3108 N N . TRP A 1 404 ? 7.398 -23.172 -11.211 1 97.94 404 TRP A N 1
ATOM 3109 C CA . TRP A 1 404 ? 8.836 -23.344 -11.062 1 97.94 404 TRP A CA 1
ATOM 3110 C C . TRP A 1 404 ? 9.195 -24.781 -10.742 1 97.94 404 TRP A C 1
ATOM 3112 O O . TRP A 1 404 ? 10.234 -25.297 -11.172 1 97.94 404 TRP A O 1
ATOM 3122 N N . ALA A 1 405 ? 8.336 -25.453 -9.945 1 97.94 405 ALA A N 1
ATOM 3123 C CA . ALA A 1 405 ? 8.539 -26.875 -9.711 1 97.94 405 ALA A CA 1
ATOM 3124 C C . ALA A 1 405 ? 8.562 -27.641 -11.031 1 97.94 405 ALA A C 1
ATOM 3126 O O . ALA A 1 405 ? 9.312 -28.609 -11.172 1 97.94 405 ALA A O 1
ATOM 3127 N N . ASP A 1 406 ? 7.738 -27.219 -11.945 1 98.31 406 ASP A N 1
ATOM 3128 C CA . ASP A 1 406 ? 7.699 -27.828 -13.273 1 98.31 406 ASP A CA 1
ATOM 3129 C C . ASP A 1 406 ? 9.008 -27.609 -14.016 1 98.31 406 ASP A C 1
ATOM 3131 O O . ASP A 1 406 ? 9.523 -28.516 -14.68 1 98.31 406 ASP A O 1
ATOM 3135 N N . VAL A 1 407 ? 9.562 -26.422 -13.961 1 98.56 407 VAL A N 1
ATOM 3136 C CA . VAL A 1 407 ? 10.812 -26.062 -14.609 1 98.56 407 VAL A CA 1
ATOM 3137 C C . VAL A 1 407 ? 11.938 -26.984 -14.117 1 98.56 407 VAL A C 1
ATOM 3139 O O . VAL A 1 407 ? 12.672 -27.562 -14.922 1 98.56 407 VAL A O 1
ATOM 3142 N N . GLU A 1 408 ? 12.023 -27.141 -12.867 1 98.31 408 GLU A N 1
ATOM 3143 C CA . GLU A 1 408 ? 13.109 -27.922 -12.297 1 98.31 408 GLU A CA 1
ATOM 3144 C C . GLU A 1 408 ? 12.914 -29.422 -12.57 1 98.31 408 GLU A C 1
ATOM 3146 O O . GLU A 1 408 ? 13.891 -30.141 -12.758 1 98.31 408 GLU A O 1
ATOM 3151 N N . ALA A 1 409 ? 11.664 -29.812 -12.57 1 98.44 409 ALA A N 1
ATOM 3152 C CA . ALA A 1 409 ? 11.383 -31.203 -12.961 1 98.44 409 ALA A CA 1
ATOM 3153 C C . ALA A 1 409 ? 11.805 -31.469 -14.398 1 98.44 409 ALA A C 1
ATOM 3155 O O . ALA A 1 409 ? 12.336 -32.531 -14.719 1 98.44 409 ALA A O 1
ATOM 3156 N N . ALA A 1 410 ? 11.523 -30.516 -15.281 1 98.62 410 ALA A N 1
ATOM 3157 C CA . ALA A 1 410 ? 11.922 -30.641 -16.672 1 98.62 410 ALA A CA 1
ATOM 3158 C C . ALA A 1 410 ? 13.438 -30.766 -16.812 1 98.62 410 ALA A C 1
ATOM 3160 O O . ALA A 1 410 ? 13.938 -31.625 -17.547 1 98.62 410 ALA A O 1
ATOM 3161 N N . ILE A 1 411 ? 14.18 -29.922 -16.141 1 98.69 411 ILE A N 1
ATOM 3162 C CA . ILE A 1 411 ? 15.633 -29.953 -16.156 1 98.69 411 ILE A CA 1
ATOM 3163 C C . ILE A 1 411 ? 16.125 -31.312 -15.656 1 98.69 411 ILE A C 1
ATOM 3165 O O . ILE A 1 411 ? 16.984 -31.953 -16.281 1 98.69 411 ILE A O 1
ATOM 3169 N N . ALA A 1 412 ? 15.562 -31.75 -14.578 1 98.44 412 ALA A N 1
ATOM 3170 C CA . ALA A 1 412 ? 16 -33 -13.93 1 98.44 412 ALA A CA 1
ATOM 3171 C C . ALA A 1 412 ? 15.688 -34.219 -14.797 1 98.44 412 ALA A C 1
ATOM 3173 O O . ALA A 1 412 ? 16.234 -35.281 -14.578 1 98.44 412 ALA A O 1
ATOM 3174 N N . SER A 1 413 ? 14.859 -34.062 -15.797 1 98.25 413 SER A N 1
ATOM 3175 C CA . SER A 1 413 ? 14.406 -35.188 -16.594 1 98.25 413 SER A CA 1
ATOM 3176 C C . SER A 1 413 ? 15.211 -35.312 -17.891 1 98.25 413 SER A C 1
ATOM 3178 O O . SER A 1 413 ? 15 -36.219 -18.672 1 98.25 413 SER A O 1
ATOM 3180 N N . ILE A 1 414 ? 16.156 -34.406 -18.156 1 98.19 414 ILE A N 1
ATOM 3181 C CA . ILE A 1 414 ? 16.969 -34.438 -19.359 1 98.19 414 ILE A CA 1
ATOM 3182 C C . ILE A 1 414 ? 17.75 -35.75 -19.406 1 98.19 414 ILE A C 1
ATOM 3184 O O . ILE A 1 414 ? 17.859 -36.375 -20.453 1 98.19 414 ILE A O 1
ATOM 3188 N N . PRO A 1 415 ? 18.312 -36.25 -18.281 1 97.06 415 PRO A N 1
ATOM 3189 C CA . PRO A 1 415 ? 19.016 -37.562 -18.312 1 97.06 415 PRO A CA 1
ATOM 3190 C C . PRO A 1 415 ? 18.109 -38.688 -18.75 1 97.06 415 PRO A C 1
ATOM 3192 O O . PRO A 1 415 ? 18.578 -39.656 -19.406 1 97.06 415 PRO A O 1
ATOM 3195 N N . ASP A 1 416 ? 16.844 -38.656 -18.344 1 95.31 416 ASP A N 1
ATOM 3196 C CA . ASP A 1 416 ? 15.898 -39.656 -18.812 1 95.31 416 ASP A CA 1
ATOM 3197 C C . ASP A 1 416 ? 15.789 -39.656 -20.328 1 95.31 416 ASP A C 1
ATOM 3199 O O . ASP A 1 416 ? 15.703 -40.688 -20.953 1 95.31 416 ASP A O 1
ATOM 3203 N N . TRP A 1 417 ? 15.711 -38.5 -20.875 1 95.5 417 TRP A N 1
ATOM 3204 C CA . TRP A 1 417 ? 15.672 -38.344 -22.328 1 95.5 417 TRP A CA 1
ATOM 3205 C C . TRP A 1 417 ? 16.938 -38.938 -22.953 1 95.5 417 TRP A C 1
ATOM 3207 O O . TRP A 1 417 ? 16.859 -39.625 -23.969 1 95.5 417 TRP A O 1
ATOM 3217 N N . ILE A 1 418 ? 18.109 -38.625 -22.406 1 95.25 418 ILE A N 1
ATOM 3218 C CA . ILE A 1 418 ? 19.391 -39.125 -22.906 1 95.25 418 ILE A CA 1
ATOM 3219 C C . ILE A 1 418 ? 19.375 -40.656 -22.938 1 95.25 418 ILE A C 1
ATOM 3221 O O . ILE A 1 418 ? 19.75 -41.25 -23.938 1 95.25 418 ILE A O 1
ATOM 3225 N N . GLU A 1 419 ? 18.906 -41.188 -21.891 1 93.12 419 GLU A N 1
ATOM 3226 C CA . GLU A 1 419 ? 18.859 -42.656 -21.781 1 93.12 419 GLU A CA 1
ATOM 3227 C C . GLU A 1 419 ? 17.891 -43.25 -22.797 1 93.12 419 GLU A C 1
ATOM 3229 O O . GLU A 1 419 ? 18.219 -44.188 -23.516 1 93.12 419 GLU A O 1
ATOM 3234 N N . SER A 1 420 ? 16.734 -42.688 -22.906 1 89 420 SER A N 1
ATOM 3235 C CA . SER A 1 420 ? 15.672 -43.25 -23.719 1 89 420 SER A CA 1
ATOM 3236 C C . SER A 1 420 ? 15.992 -43.156 -25.203 1 89 420 SER A C 1
ATOM 3238 O O . SER A 1 420 ? 15.609 -44 -26 1 89 420 SER A O 1
ATOM 3240 N N . THR A 1 421 ? 16.688 -42.156 -25.609 1 88.94 421 THR A N 1
ATOM 3241 C CA . THR A 1 421 ? 16.953 -41.906 -27.031 1 88.94 421 THR A CA 1
ATOM 3242 C C . THR A 1 421 ? 18.25 -42.594 -27.453 1 88.94 421 THR A C 1
ATOM 3244 O O . THR A 1 421 ? 18.516 -42.719 -28.656 1 88.94 421 THR A O 1
ATOM 3247 N N . GLY A 1 422 ? 19.016 -43 -26.531 1 89.81 422 GLY A N 1
ATOM 3248 C CA . GLY A 1 422 ? 20.328 -43.531 -26.859 1 89.81 422 GLY A CA 1
ATOM 3249 C C . GLY A 1 422 ? 21.328 -42.469 -27.312 1 89.81 422 GLY A C 1
ATOM 3250 O O . GLY A 1 422 ? 22.25 -42.781 -28.078 1 89.81 422 GLY A O 1
ATOM 3251 N N . TRP A 1 423 ? 21.125 -41.344 -26.891 1 92.38 423 TRP A N 1
ATOM 3252 C CA . TRP A 1 423 ? 21.938 -40.188 -27.219 1 92.38 423 TRP A CA 1
ATOM 3253 C C . TRP A 1 423 ? 23.406 -40.438 -26.891 1 92.38 423 TRP A C 1
ATOM 3255 O O . TRP A 1 423 ? 23.734 -40.969 -25.812 1 92.38 423 TRP A O 1
ATOM 3265 N N . LYS A 1 424 ? 24.234 -40.094 -27.875 1 90.12 424 LYS A N 1
ATOM 3266 C CA . LYS A 1 424 ? 25.656 -40.312 -27.719 1 90.12 424 LYS A CA 1
ATOM 3267 C C . LYS A 1 424 ? 26.422 -39 -27.672 1 90.12 424 LYS A C 1
ATOM 3269 O O . LYS A 1 424 ? 27.656 -39 -27.594 1 90.12 424 LYS A O 1
ATOM 3274 N N . GLY A 1 425 ? 25.672 -37.906 -27.703 1 90.38 425 GLY A N 1
ATOM 3275 C CA . GLY A 1 425 ? 26.297 -36.594 -27.625 1 90.38 425 GLY A CA 1
ATOM 3276 C C . GLY A 1 425 ? 26.688 -36.219 -26.219 1 90.38 425 GLY A C 1
ATOM 3277 O O . GLY A 1 425 ? 26.812 -37.062 -25.344 1 90.38 425 GLY A O 1
ATOM 3278 N N . PRO A 1 426 ? 26.969 -34.938 -26.047 1 91.88 426 PRO A N 1
ATOM 3279 C CA . PRO A 1 426 ? 27.391 -34.438 -24.719 1 91.88 426 PRO A CA 1
ATOM 3280 C C . PRO A 1 426 ? 26.328 -34.656 -23.641 1 91.88 426 PRO A C 1
ATOM 3282 O O . PRO A 1 426 ? 25.125 -34.531 -23.922 1 91.88 426 PRO A O 1
ATOM 3285 N N . ASN A 1 427 ? 26.797 -34.938 -22.469 1 93.44 427 ASN A N 1
ATOM 3286 C CA . ASN A 1 427 ? 25.906 -34.969 -21.312 1 93.44 427 ASN A CA 1
ATOM 3287 C C . ASN A 1 427 ? 25.422 -33.594 -20.922 1 93.44 427 ASN A C 1
ATOM 3289 O O . ASN A 1 427 ? 25.547 -32.656 -21.703 1 93.44 427 ASN A O 1
ATOM 3293 N N . VAL A 1 428 ? 24.766 -33.469 -19.797 1 95.94 428 VAL A N 1
ATOM 3294 C CA . VAL A 1 428 ? 24.219 -32.188 -19.375 1 95.94 428 VAL A CA 1
ATOM 3295 C C . VAL A 1 428 ? 24.672 -31.891 -17.938 1 95.94 428 VAL A C 1
ATOM 3297 O O . VAL A 1 428 ? 24.781 -32.781 -17.109 1 95.94 428 VAL A O 1
ATOM 3300 N N . ASP A 1 429 ? 25.078 -30.703 -17.672 1 96 429 ASP A N 1
ATOM 3301 C CA . ASP A 1 429 ? 25.25 -30.234 -16.312 1 96 429 ASP A CA 1
ATOM 3302 C C . ASP A 1 429 ? 23.953 -29.609 -15.773 1 96 429 ASP A C 1
ATOM 3304 O O . ASP A 1 429 ? 23.609 -28.469 -16.094 1 96 429 ASP A O 1
ATOM 3308 N N . LEU A 1 430 ? 23.297 -30.312 -14.891 1 96.88 430 LEU A N 1
ATOM 3309 C CA . LEU A 1 430 ? 21.969 -29.938 -14.422 1 96.88 430 LEU A CA 1
ATOM 3310 C C . LEU A 1 430 ? 22.047 -28.734 -13.484 1 96.88 430 LEU A C 1
ATOM 3312 O O . LEU A 1 430 ? 21.031 -28.109 -13.188 1 96.88 430 LEU A O 1
ATOM 3316 N N . ASP A 1 431 ? 23.203 -28.312 -13.047 1 95.5 431 ASP A N 1
ATOM 3317 C CA . ASP A 1 431 ? 23.344 -27.281 -12.023 1 95.5 431 ASP A CA 1
ATOM 3318 C C . ASP A 1 431 ? 23.891 -25.984 -12.625 1 95.5 431 ASP A C 1
ATOM 3320 O O . ASP A 1 431 ? 24.234 -25.047 -11.898 1 95.5 431 ASP A O 1
ATOM 3324 N N . LYS A 1 432 ? 24.031 -25.953 -13.945 1 96.62 432 LYS A N 1
ATOM 3325 C CA . LYS A 1 432 ? 24.469 -24.734 -14.633 1 96.62 432 LYS A CA 1
ATOM 3326 C C . LYS A 1 432 ? 23.422 -24.266 -15.648 1 96.62 432 LYS A C 1
ATOM 3328 O O . LYS A 1 432 ? 23.141 -24.969 -16.625 1 96.62 432 LYS A O 1
ATOM 3333 N N . TRP A 1 433 ? 22.984 -23.031 -15.352 1 98.38 433 TRP A N 1
ATOM 3334 C CA . TRP A 1 433 ? 21.906 -22.516 -16.203 1 98.38 433 TRP A CA 1
ATOM 3335 C C . TRP A 1 433 ? 22.281 -21.172 -16.812 1 98.38 433 TRP A C 1
ATOM 3337 O O . TRP A 1 433 ? 22.891 -20.328 -16.141 1 98.38 433 TRP A O 1
ATOM 3347 N N . VAL A 1 434 ? 22.031 -20.938 -18.016 1 98.56 434 VAL A N 1
ATOM 3348 C CA . VAL A 1 434 ? 21.797 -19.625 -18.609 1 98.56 434 VAL A CA 1
ATOM 3349 C C . VAL A 1 434 ? 20.297 -19.406 -18.797 1 98.56 434 VAL A C 1
ATOM 3351 O O . VAL A 1 434 ? 19.625 -20.188 -19.469 1 98.56 434 VAL A O 1
ATOM 3354 N N . VAL A 1 435 ? 19.766 -18.391 -18.188 1 98.75 435 VAL A N 1
ATOM 3355 C CA . VAL A 1 435 ? 18.312 -18.25 -18.141 1 98.75 435 VAL A CA 1
ATOM 3356 C C . VAL A 1 435 ? 17.891 -17.078 -19.016 1 98.75 435 VAL A C 1
ATOM 3358 O O . VAL A 1 435 ? 18.469 -15.992 -18.953 1 98.75 435 VAL A O 1
ATOM 3361 N N . SER A 1 436 ? 16.922 -17.297 -19.812 1 98.5 436 SER A N 1
ATOM 3362 C CA . SER A 1 436 ? 16.281 -16.266 -20.625 1 98.5 436 SER A CA 1
ATOM 3363 C C . SER A 1 436 ? 14.758 -16.344 -20.5 1 98.5 436 SER A C 1
ATOM 3365 O O . SER A 1 436 ? 14.211 -17.359 -20.062 1 98.5 436 SER A O 1
ATOM 3367 N N . GLY A 1 437 ? 14.125 -15.305 -20.844 1 98.38 437 GLY A N 1
ATOM 3368 C CA . GLY A 1 437 ? 12.672 -15.297 -20.828 1 98.38 437 GLY A CA 1
ATOM 3369 C C . GLY A 1 437 ? 12.086 -13.992 -21.344 1 98.38 437 GLY A C 1
ATOM 3370 O O . GLY A 1 437 ? 12.703 -12.938 -21.219 1 98.38 437 GLY A O 1
ATOM 3371 N N . HIS A 1 438 ? 10.898 -14.047 -21.922 1 97.81 438 HIS A N 1
ATOM 3372 C CA . HIS A 1 438 ? 10.195 -12.883 -22.469 1 97.81 438 HIS A CA 1
ATOM 3373 C C . HIS A 1 438 ? 8.875 -12.648 -21.75 1 97.81 438 HIS A C 1
ATOM 3375 O O . HIS A 1 438 ? 8.125 -13.594 -21.484 1 97.81 438 HIS A O 1
ATOM 3381 N N . SER A 1 439 ? 8.531 -11.344 -21.422 1 96.56 439 SER A N 1
ATOM 3382 C CA . SER A 1 439 ? 7.266 -10.969 -20.812 1 96.56 439 SER A CA 1
ATOM 3383 C C . SER A 1 439 ? 7.082 -11.648 -19.453 1 96.56 439 SER A C 1
ATOM 3385 O O . SER A 1 439 ? 7.938 -11.531 -18.578 1 96.56 439 SER A O 1
ATOM 3387 N N . ASN A 1 440 ? 6.098 -12.531 -19.375 1 96.44 440 ASN A N 1
ATOM 3388 C CA . ASN A 1 440 ? 5.949 -13.352 -18.172 1 96.44 440 ASN A CA 1
ATOM 3389 C C . ASN A 1 440 ? 7.18 -14.219 -17.938 1 96.44 440 ASN A C 1
ATOM 3391 O O . ASN A 1 440 ? 7.535 -14.5 -16.781 1 96.44 440 ASN A O 1
ATOM 3395 N N . GLY A 1 441 ? 7.805 -14.656 -19 1 98.06 441 GLY A N 1
ATOM 3396 C CA . GLY A 1 441 ? 9.047 -15.406 -18.891 1 98.06 441 GLY A CA 1
ATOM 3397 C C . GLY A 1 441 ? 10.219 -14.547 -18.422 1 98.06 441 GLY A C 1
ATOM 3398 O O . GLY A 1 441 ? 11.148 -15.055 -17.797 1 98.06 441 GLY A O 1
ATOM 3399 N N . GLY A 1 442 ? 10.172 -13.211 -18.797 1 98.25 442 GLY A N 1
ATOM 3400 C CA . GLY A 1 442 ? 11.156 -12.297 -18.234 1 98.25 442 GLY A CA 1
ATOM 3401 C C . GLY A 1 442 ? 11.07 -12.18 -16.719 1 98.25 442 GLY A C 1
ATOM 3402 O O . GLY A 1 442 ? 12.094 -12.203 -16.031 1 98.25 442 GLY A O 1
ATOM 3403 N N . GLN A 1 443 ? 9.898 -12.07 -16.266 1 97.56 443 GLN A N 1
ATOM 3404 C CA . GLN A 1 443 ? 9.656 -12.125 -14.82 1 97.56 443 GLN A CA 1
ATOM 3405 C C . GLN A 1 443 ? 10.148 -13.445 -14.234 1 97.56 443 GLN A C 1
ATOM 3407 O O . GLN A 1 443 ? 10.734 -13.469 -13.148 1 97.56 443 GLN A O 1
ATOM 3412 N N . GLY A 1 444 ? 9.875 -14.531 -14.891 1 98.38 444 GLY A N 1
ATOM 3413 C CA . GLY A 1 444 ? 10.391 -15.828 -14.477 1 98.38 444 GLY A CA 1
ATOM 3414 C C . GLY A 1 444 ? 11.906 -15.867 -14.391 1 98.38 444 GLY A C 1
ATOM 3415 O O . GLY A 1 444 ? 12.469 -16.5 -13.492 1 98.38 444 GLY A O 1
ATOM 3416 N N . ALA A 1 445 ? 12.531 -15.195 -15.32 1 98.69 445 ALA A N 1
ATOM 3417 C CA . ALA A 1 445 ? 13.992 -15.102 -15.289 1 98.69 445 ALA A CA 1
ATOM 3418 C C . ALA A 1 445 ? 14.469 -14.367 -14.039 1 98.69 445 ALA A C 1
ATOM 3420 O O . ALA A 1 445 ? 15.461 -14.75 -13.422 1 98.69 445 ALA A O 1
ATOM 3421 N N . TRP A 1 446 ? 13.742 -13.289 -13.68 1 98.62 446 TRP A N 1
ATOM 3422 C CA . TRP A 1 446 ? 14.062 -12.617 -12.422 1 98.62 446 TRP A CA 1
ATOM 3423 C C . TRP A 1 446 ? 13.914 -13.562 -11.242 1 98.62 446 TRP A C 1
ATOM 3425 O O . TRP A 1 446 ? 14.742 -13.555 -10.328 1 98.62 446 TRP A O 1
ATOM 3435 N N . TYR A 1 447 ? 12.898 -14.359 -11.258 1 98.5 447 TYR A N 1
ATOM 3436 C CA . TYR A 1 447 ? 12.695 -15.328 -10.18 1 98.5 447 TYR A CA 1
ATOM 3437 C C . TYR A 1 447 ? 13.867 -16.297 -10.086 1 98.5 447 TYR A C 1
ATOM 3439 O O . TYR A 1 447 ? 14.383 -16.547 -8.992 1 98.5 447 TYR A O 1
ATOM 3447 N N . ALA A 1 448 ? 14.305 -16.828 -11.219 1 98.62 448 ALA A N 1
ATOM 3448 C CA . ALA A 1 448 ? 15.453 -17.719 -11.227 1 98.62 448 ALA A CA 1
ATOM 3449 C C . ALA A 1 448 ? 16.688 -17.031 -10.648 1 98.62 448 ALA A C 1
ATOM 3451 O O . ALA A 1 448 ? 17.375 -17.609 -9.797 1 98.62 448 ALA A O 1
ATOM 3452 N N . LEU A 1 449 ? 16.922 -15.844 -11.086 1 98.38 449 LEU A N 1
ATOM 3453 C CA . LEU A 1 449 ? 18.094 -15.062 -10.672 1 98.38 449 LEU A CA 1
ATOM 3454 C C . LEU A 1 449 ? 18.078 -14.844 -9.164 1 98.38 449 LEU A C 1
ATOM 3456 O O . LEU A 1 449 ? 19.109 -15.008 -8.5 1 98.38 449 LEU A O 1
ATOM 3460 N N . THR A 1 450 ? 16.906 -14.547 -8.594 1 98.38 450 THR A N 1
ATOM 3461 C CA . THR A 1 450 ? 16.828 -14.148 -7.188 1 98.38 450 THR A CA 1
ATOM 3462 C C . THR A 1 450 ? 16.734 -15.375 -6.285 1 98.38 450 THR A C 1
ATOM 3464 O O . THR A 1 450 ? 17.125 -15.32 -5.117 1 98.38 450 THR A O 1
ATOM 3467 N N . HIS A 1 451 ? 16.281 -16.453 -6.797 1 98.31 451 HIS A N 1
ATOM 3468 C CA . HIS A 1 451 ? 15.977 -17.594 -5.938 1 98.31 451 HIS A CA 1
ATOM 3469 C C . HIS A 1 451 ? 16.953 -18.734 -6.16 1 98.31 451 HIS A C 1
ATOM 3471 O O . HIS A 1 451 ? 17.094 -19.625 -5.312 1 98.31 451 HIS A O 1
ATOM 3477 N N . ARG A 1 452 ? 17.641 -18.766 -7.316 1 97.88 452 ARG A N 1
ATOM 3478 C CA . ARG A 1 452 ? 18.562 -19.859 -7.641 1 97.88 452 ARG A CA 1
ATOM 3479 C C . ARG A 1 452 ? 19.938 -19.312 -8.023 1 97.88 452 ARG A C 1
ATOM 3481 O O . ARG A 1 452 ? 20.531 -19.766 -9.008 1 97.88 452 ARG A O 1
ATOM 3488 N N . SER A 1 453 ? 20.406 -18.484 -7.285 1 95.31 453 SER A N 1
ATOM 3489 C CA . SER A 1 453 ? 21.594 -17.703 -7.566 1 95.31 453 SER A CA 1
ATOM 3490 C C . SER A 1 453 ? 22.797 -18.609 -7.84 1 95.31 453 SER A C 1
ATOM 3492 O O . SER A 1 453 ? 23.578 -18.344 -8.75 1 95.31 453 SER A O 1
ATOM 3494 N N . ASP A 1 454 ? 22.984 -19.703 -7.148 1 97.19 454 ASP A N 1
ATOM 3495 C CA . ASP A 1 454 ? 24.203 -20.531 -7.203 1 97.19 454 ASP A CA 1
ATOM 3496 C C . ASP A 1 454 ? 24.219 -21.391 -8.461 1 97.19 454 ASP A C 1
ATOM 3498 O O . ASP A 1 454 ? 25.219 -22.062 -8.75 1 97.19 454 ASP A O 1
ATOM 3502 N N . LYS A 1 455 ? 23.172 -21.344 -9.266 1 97.25 455 LYS A N 1
ATOM 3503 C CA . LYS A 1 455 ? 23.094 -22.188 -10.453 1 97.25 455 LYS A CA 1
ATOM 3504 C C . LYS A 1 455 ? 23.203 -21.359 -11.734 1 97.25 455 LYS A C 1
ATOM 3506 O O . LYS A 1 455 ? 23.344 -21.906 -12.828 1 97.25 455 LYS A O 1
ATOM 3511 N N . ILE A 1 456 ? 23.188 -20.078 -11.656 1 98.19 456 ILE A N 1
ATOM 3512 C CA . ILE A 1 456 ? 22.984 -19.25 -12.836 1 98.19 456 ILE A CA 1
ATOM 3513 C C . ILE A 1 456 ? 24.328 -18.719 -13.336 1 98.19 456 ILE A C 1
ATOM 3515 O O . ILE A 1 456 ? 25.062 -18.062 -12.586 1 98.19 456 ILE A O 1
ATOM 3519 N N . ILE A 1 457 ? 24.641 -18.953 -14.562 1 97.81 457 ILE A N 1
ATOM 3520 C CA . ILE A 1 457 ? 25.828 -18.422 -15.242 1 97.81 457 ILE A CA 1
ATOM 3521 C C . ILE A 1 457 ? 25.578 -16.984 -15.695 1 97.81 457 ILE A C 1
ATOM 3523 O O . ILE A 1 457 ? 26.391 -16.094 -15.43 1 97.81 457 ILE A O 1
ATOM 3527 N N . ALA A 1 458 ? 24.469 -16.781 -16.344 1 98.69 458 ALA A N 1
ATOM 3528 C CA . ALA A 1 458 ? 24.031 -15.5 -16.906 1 98.69 458 ALA A CA 1
ATOM 3529 C C . ALA A 1 458 ? 22.547 -15.523 -17.219 1 98.69 458 ALA A C 1
ATOM 3531 O O . ALA A 1 458 ? 21.922 -16.578 -17.203 1 98.69 458 ALA A O 1
ATOM 3532 N N . ALA A 1 459 ? 22 -14.336 -17.453 1 98.81 459 ALA A N 1
ATOM 3533 C CA . ALA A 1 459 ? 20.562 -14.297 -17.766 1 98.81 459 ALA A CA 1
ATOM 3534 C C . ALA A 1 459 ? 20.234 -13.148 -18.703 1 98.81 459 ALA A C 1
ATOM 3536 O O . ALA A 1 459 ? 20.938 -12.133 -18.734 1 98.81 459 ALA A O 1
ATOM 3537 N N . THR A 1 460 ? 19.156 -13.305 -19.484 1 98.81 460 THR A N 1
ATOM 3538 C CA . THR A 1 460 ? 18.641 -12.281 -20.375 1 98.81 460 THR A CA 1
ATOM 3539 C C . THR A 1 460 ? 17.125 -12.117 -20.188 1 98.81 460 THR A C 1
ATOM 3541 O O . THR A 1 460 ? 16.344 -12.586 -21 1 98.81 460 THR A O 1
ATOM 3544 N N . PRO A 1 461 ? 16.672 -11.438 -19.156 1 98.69 461 PRO A N 1
ATOM 3545 C CA . PRO A 1 461 ? 15.258 -11.102 -19.047 1 98.69 461 PRO A CA 1
ATOM 3546 C C . PRO A 1 461 ? 14.812 -10.07 -20.078 1 98.69 461 PRO A C 1
ATOM 3548 O O . PRO A 1 461 ? 15.422 -9 -20.188 1 98.69 461 PRO A O 1
ATOM 3551 N N . LEU A 1 462 ? 13.805 -10.414 -20.859 1 98.75 462 LEU A N 1
ATOM 3552 C CA . LEU A 1 462 ? 13.305 -9.531 -21.906 1 98.75 462 LEU A CA 1
ATOM 3553 C C . LEU A 1 462 ? 11.875 -9.094 -21.625 1 98.75 462 LEU A C 1
ATOM 3555 O O . LEU A 1 462 ? 10.992 -9.938 -21.453 1 98.75 462 LEU A O 1
ATOM 3559 N N . SER A 1 463 ? 11.617 -7.73 -21.609 1 97.62 463 SER A N 1
ATOM 3560 C CA . SER A 1 463 ? 10.297 -7.16 -21.328 1 97.62 463 SER A CA 1
ATOM 3561 C C . SER A 1 463 ? 9.68 -7.785 -20.078 1 97.62 463 SER A C 1
ATOM 3563 O O . SER A 1 463 ? 8.492 -8.117 -20.062 1 97.62 463 SER A O 1
ATOM 3565 N N . GLY A 1 464 ? 10.531 -8.094 -19.047 1 97.19 464 GLY A N 1
ATOM 3566 C CA . GLY A 1 464 ? 10.055 -8.68 -17.812 1 97.19 464 GLY A CA 1
ATOM 3567 C C . GLY A 1 464 ? 9.523 -7.652 -16.828 1 97.19 464 GLY A C 1
ATOM 3568 O O . GLY A 1 464 ? 10.117 -6.586 -16.656 1 97.19 464 GLY A O 1
ATOM 3569 N N . TYR A 1 465 ? 8.375 -7.898 -16.219 1 96.31 465 TYR A N 1
ATOM 3570 C CA . TYR A 1 465 ? 7.875 -6.98 -15.203 1 96.31 465 TYR A CA 1
ATOM 3571 C C . TYR A 1 465 ? 8.43 -7.336 -13.828 1 96.31 465 TYR A C 1
ATOM 3573 O O . TYR A 1 465 ? 8.953 -8.43 -13.625 1 96.31 465 TYR A O 1
ATOM 3581 N N . LEU A 1 466 ? 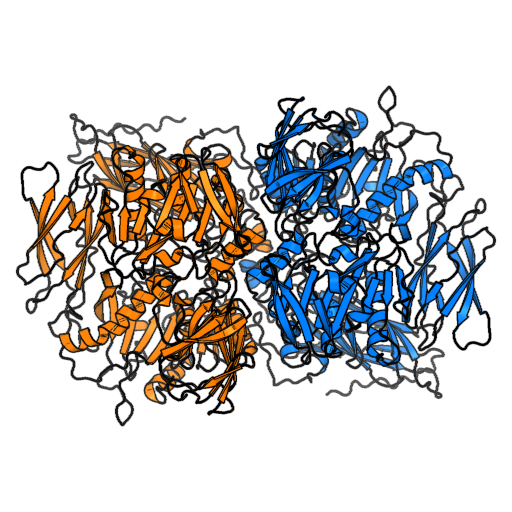8.32 -6.426 -12.875 1 97.19 466 LEU A N 1
ATOM 3582 C CA . LEU A 1 466 ? 8.93 -6.539 -11.555 1 97.19 466 LEU A CA 1
ATOM 3583 C C . LEU A 1 466 ? 8.125 -7.473 -10.664 1 97.19 466 LEU A C 1
ATOM 3585 O O . LEU A 1 466 ? 8.688 -8.336 -9.984 1 97.19 466 LEU A O 1
ATOM 3589 N N . SER A 1 467 ? 6.914 -7.273 -10.531 1 96.75 467 SER A N 1
ATOM 3590 C CA . SER A 1 467 ? 5.934 -8.023 -9.758 1 96.75 467 SER A CA 1
ATOM 3591 C C . SER A 1 467 ? 4.508 -7.699 -10.203 1 96.75 467 SER A C 1
ATOM 3593 O O . SER A 1 467 ? 4.289 -6.738 -10.945 1 96.75 467 SER A O 1
ATOM 3595 N N . ILE A 1 468 ? 3.584 -8.461 -9.781 1 95.06 468 ILE A N 1
ATOM 3596 C CA . ILE A 1 468 ? 2.195 -8.258 -10.172 1 95.06 468 ILE A CA 1
ATOM 3597 C C . ILE A 1 468 ? 1.683 -6.941 -9.594 1 95.06 468 ILE A C 1
ATOM 3599 O O . ILE A 1 468 ? 1 -6.18 -10.289 1 95.06 468 ILE A O 1
ATOM 3603 N N . SER A 1 469 ? 2.047 -6.57 -8.398 1 94.44 469 SER A N 1
ATOM 3604 C CA . SER A 1 469 ? 1.576 -5.344 -7.758 1 94.44 469 SER A CA 1
ATOM 3605 C C . SER A 1 469 ? 2.285 -4.121 -8.32 1 94.44 469 SER A C 1
ATOM 3607 O O . SER A 1 469 ? 1.79 -2.998 -8.195 1 94.44 469 SER A O 1
ATOM 3609 N N . ALA A 1 470 ? 3.512 -4.312 -8.898 1 95.31 470 ALA A N 1
ATOM 3610 C CA . ALA A 1 470 ? 4.191 -3.215 -9.578 1 95.31 470 ALA A CA 1
ATOM 3611 C C . ALA A 1 470 ? 3.66 -3.033 -11 1 95.31 470 ALA A C 1
ATOM 3613 O O . ALA A 1 470 ? 3.633 -1.915 -11.523 1 95.31 470 ALA A O 1
ATOM 3614 N N . TYR A 1 471 ? 3.252 -4.125 -11.617 1 94.75 471 TYR A N 1
ATOM 3615 C CA . TYR A 1 471 ? 2.715 -4.109 -12.969 1 94.75 471 TYR A CA 1
ATOM 3616 C C . TYR A 1 471 ? 1.431 -3.293 -13.039 1 94.75 471 TYR A C 1
ATOM 3618 O O . TYR A 1 471 ? 1.32 -2.367 -13.852 1 94.75 471 TYR A O 1
ATOM 3626 N N . VAL A 1 472 ? 0.46 -3.586 -12.164 1 95.12 472 VAL A N 1
ATOM 3627 C CA . VAL A 1 472 ? -0.752 -2.803 -11.945 1 95.12 472 VAL A CA 1
ATOM 3628 C C . VAL A 1 472 ? -0.964 -2.576 -10.453 1 95.12 472 VAL A C 1
ATOM 3630 O O . VAL A 1 472 ? -1.375 -3.49 -9.734 1 95.12 472 VAL A O 1
ATOM 3633 N N . PRO A 1 473 ? -0.837 -1.375 -9.992 1 94.62 473 PRO A N 1
ATOM 3634 C CA . PRO A 1 473 ? -0.87 -1.098 -8.555 1 94.62 473 PRO A CA 1
ATOM 3635 C C . PRO A 1 473 ? -2.232 -1.383 -7.93 1 94.62 473 PRO A C 1
ATOM 3637 O O . PRO A 1 473 ? -3.26 -1.278 -8.602 1 94.62 473 PRO A O 1
ATOM 3640 N N . TYR A 1 474 ? -2.277 -1.653 -6.586 1 95.69 474 TYR A N 1
ATOM 3641 C CA . TYR A 1 474 ? -3.449 -2.156 -5.879 1 95.69 474 TYR A CA 1
ATOM 3642 C C . TYR A 1 474 ? -4.23 -1.016 -5.238 1 95.69 474 TYR A C 1
ATOM 3644 O O . TYR A 1 474 ? -5.094 -1.247 -4.387 1 95.69 474 TYR A O 1
ATOM 3652 N N . HIS A 1 475 ? -4.031 0.228 -5.594 1 93.81 475 HIS A N 1
ATOM 3653 C CA . HIS A 1 475 ? -4.59 1.356 -4.859 1 93.81 475 HIS A CA 1
ATOM 3654 C C . HIS A 1 475 ? -6.074 1.531 -5.156 1 93.81 475 HIS A C 1
ATOM 3656 O O . HIS A 1 475 ? -6.742 2.373 -4.551 1 93.81 475 HIS A O 1
ATOM 3662 N N . MET A 1 476 ? -6.707 0.719 -6.082 1 96.19 476 MET A N 1
ATOM 3663 C CA . MET A 1 476 ? -8.141 0.783 -6.355 1 96.19 476 MET A CA 1
ATOM 3664 C C . MET A 1 476 ? -8.875 -0.365 -5.676 1 96.19 476 MET A C 1
ATOM 3666 O O . MET A 1 476 ? -10.062 -0.588 -5.93 1 96.19 476 MET A O 1
ATOM 3670 N N . TRP A 1 477 ? -8.133 -1.185 -4.832 1 96.94 477 TRP A N 1
ATOM 3671 C CA . TRP A 1 477 ? -8.812 -2.113 -3.93 1 96.94 477 TRP A CA 1
ATOM 3672 C C . TRP A 1 477 ? -9.734 -1.37 -2.975 1 96.94 477 TRP A C 1
ATOM 3674 O O . TRP A 1 477 ? -9.609 -0.158 -2.791 1 96.94 477 TRP A O 1
ATOM 3684 N N . HIS A 1 478 ? -10.711 -2.084 -2.404 1 97.88 478 HIS A N 1
ATOM 3685 C CA . HIS A 1 478 ? -11.5 -1.51 -1.317 1 97.88 478 HIS A CA 1
ATOM 3686 C C . HIS A 1 478 ? -10.602 -1.022 -0.186 1 97.88 478 HIS A C 1
ATOM 3688 O O . HIS A 1 478 ? -9.617 -1.686 0.165 1 97.88 478 HIS A O 1
ATOM 3694 N N . GLU A 1 479 ? -10.867 0.126 0.374 1 97 479 GLU A N 1
ATOM 3695 C CA . GLU A 1 479 ? -10.07 0.706 1.452 1 97 479 GLU A CA 1
ATOM 3696 C C . GLU A 1 479 ? -9.953 -0.256 2.631 1 97 479 GLU A C 1
ATOM 3698 O O . GLU A 1 479 ? -10.953 -0.842 3.062 1 97 479 GLU A O 1
ATOM 3703 N N . THR A 1 480 ? -8.734 -0.395 3.053 1 96.19 480 THR A N 1
ATOM 3704 C CA . THR A 1 480 ? -8.438 -1.431 4.035 1 96.19 480 THR A CA 1
ATOM 3705 C C . THR A 1 480 ? -7.473 -0.906 5.094 1 96.19 480 THR A C 1
ATOM 3707 O O . THR A 1 480 ? -6.609 -0.079 4.801 1 96.19 480 THR A O 1
ATOM 3710 N N . ASP A 1 481 ? -7.641 -1.452 6.355 1 95.62 481 ASP A N 1
ATOM 3711 C CA . ASP A 1 481 ? -6.707 -1.168 7.441 1 95.62 481 ASP A CA 1
ATOM 3712 C C . ASP A 1 481 ? -5.266 -1.426 7.004 1 95.62 481 ASP A C 1
ATOM 3714 O O . ASP A 1 481 ? -4.996 -2.369 6.258 1 95.62 481 ASP A O 1
ATOM 3718 N N . SER A 1 482 ? -4.363 -0.628 7.559 1 93.88 482 SER A N 1
ATOM 3719 C CA . SER A 1 482 ? -2.973 -0.649 7.117 1 93.88 482 SER A CA 1
ATOM 3720 C C . SER A 1 482 ? -2.303 -1.975 7.461 1 93.88 482 SER A C 1
ATOM 3722 O O . SER A 1 482 ? -1.445 -2.455 6.719 1 93.88 482 SER A O 1
ATOM 3724 N N . ARG A 1 483 ? -2.598 -2.533 8.539 1 93.31 483 ARG A N 1
ATOM 3725 C CA . ARG A 1 483 ? -2.004 -3.811 8.922 1 93.31 483 ARG A CA 1
ATOM 3726 C C . ARG A 1 483 ? -2.473 -4.93 7.996 1 93.31 483 ARG A C 1
ATOM 3728 O O . ARG A 1 483 ? -1.698 -5.828 7.656 1 93.31 483 ARG A O 1
ATOM 3735 N N . LYS A 1 484 ? -3.717 -4.91 7.59 1 95.69 484 LYS A N 1
ATOM 3736 C CA . LYS A 1 484 ? -4.242 -5.895 6.652 1 95.69 484 LYS A CA 1
ATOM 3737 C C . LYS A 1 484 ? -3.555 -5.781 5.293 1 95.69 484 LYS A C 1
ATOM 3739 O O . LYS A 1 484 ? -3.15 -6.789 4.711 1 95.69 484 LYS A O 1
ATOM 3744 N N . SER A 1 485 ? -3.439 -4.543 4.84 1 95 485 SER A N 1
ATOM 3745 C CA . SER A 1 485 ? -2.771 -4.34 3.557 1 95 485 SER A CA 1
ATOM 3746 C C . SER A 1 485 ? -1.317 -4.797 3.611 1 95 485 SER A C 1
ATOM 3748 O O . SER A 1 485 ? -0.794 -5.344 2.639 1 95 485 SER A O 1
ATOM 3750 N N . GLY A 1 486 ? -0.668 -4.539 4.754 1 94.5 486 GLY A N 1
ATOM 3751 C CA . GLY A 1 486 ? 0.698 -5.004 4.93 1 94.5 486 GLY A CA 1
ATOM 3752 C C . GLY A 1 486 ? 0.828 -6.512 4.848 1 94.5 486 GLY A C 1
ATOM 3753 O O . GLY A 1 486 ? 1.775 -7.027 4.25 1 94.5 486 GLY A O 1
ATOM 3754 N N . LEU A 1 487 ? -0.121 -7.223 5.402 1 95.62 487 LEU A N 1
ATOM 3755 C CA . LEU A 1 487 ? -0.1 -8.68 5.395 1 95.62 487 LEU A CA 1
ATOM 3756 C C . LEU A 1 487 ? -0.306 -9.219 3.984 1 95.62 487 LEU A C 1
ATOM 3758 O O . LEU A 1 487 ? 0.291 -10.227 3.607 1 95.62 487 LEU A O 1
ATOM 3762 N N . ILE A 1 488 ? -1.169 -8.547 3.213 1 97 488 ILE A N 1
ATOM 3763 C CA . ILE A 1 488 ? -1.388 -8.938 1.824 1 97 488 ILE A CA 1
ATOM 3764 C C . ILE A 1 488 ? -0.072 -8.859 1.054 1 97 488 ILE A C 1
ATOM 3766 O O . ILE A 1 488 ? 0.31 -9.812 0.37 1 97 488 ILE A O 1
ATOM 3770 N N . LEU A 1 489 ? 0.636 -7.789 1.195 1 96.38 489 LEU A N 1
ATOM 3771 C CA . LEU A 1 489 ? 1.885 -7.582 0.468 1 96.38 489 LEU A CA 1
ATOM 3772 C C . LEU A 1 489 ? 2.975 -8.516 0.986 1 96.38 489 LEU A C 1
ATOM 3774 O O . LEU A 1 489 ? 3.83 -8.961 0.22 1 96.38 489 LEU A O 1
ATOM 3778 N N . ALA A 1 490 ? 2.936 -8.789 2.289 1 96.25 490 ALA A N 1
ATOM 3779 C CA . ALA A 1 490 ? 3.898 -9.727 2.854 1 96.25 490 ALA A CA 1
ATOM 3780 C C . ALA A 1 490 ? 3.74 -11.109 2.234 1 96.25 490 ALA A C 1
ATOM 3782 O O . ALA A 1 490 ? 4.73 -11.789 1.944 1 96.25 490 ALA A O 1
ATOM 3783 N N . ALA A 1 491 ? 2.488 -11.453 2.006 1 96.94 491 ALA A N 1
ATOM 3784 C CA . ALA A 1 491 ? 2.199 -12.758 1.421 1 96.94 491 ALA A CA 1
ATOM 3785 C C . ALA A 1 491 ? 2.707 -12.836 -0.017 1 96.94 491 ALA A C 1
ATOM 3787 O O . ALA A 1 491 ? 2.902 -13.93 -0.552 1 96.94 491 ALA A O 1
ATOM 3788 N N . LEU A 1 492 ? 2.998 -11.727 -0.629 1 97.19 492 LEU A N 1
ATOM 3789 C CA . LEU A 1 492 ? 3.426 -11.68 -2.023 1 97.19 492 LEU A CA 1
ATOM 3790 C C . LEU A 1 492 ? 4.926 -11.43 -2.123 1 97.19 492 LEU A C 1
ATOM 3792 O O . LEU A 1 492 ? 5.488 -11.414 -3.221 1 97.19 492 LEU A O 1
ATOM 3796 N N . SER A 1 493 ? 5.633 -11.328 -1.059 1 96.69 493 SER A N 1
ATOM 3797 C CA . SER A 1 493 ? 6.98 -10.773 -1.002 1 96.69 493 SER A CA 1
ATOM 3798 C C . SER A 1 493 ? 7.965 -11.617 -1.804 1 96.69 493 SER A C 1
ATOM 3800 O O . SER A 1 493 ? 8.922 -11.094 -2.377 1 96.69 493 SER A O 1
ATOM 3802 N N . SER A 1 494 ? 7.758 -12.93 -1.869 1 97.31 494 SER A N 1
ATOM 3803 C CA . SER A 1 494 ? 8.68 -13.805 -2.59 1 97.31 494 SER A CA 1
ATOM 3804 C C . SER A 1 494 ? 8.672 -13.5 -4.086 1 97.31 494 SER A C 1
ATOM 3806 O O . SER A 1 494 ? 9.578 -13.906 -4.812 1 97.31 494 SER A O 1
ATOM 3808 N N . TYR A 1 495 ? 7.688 -12.766 -4.551 1 97.31 495 TYR A N 1
ATOM 3809 C CA . TYR A 1 495 ? 7.523 -12.531 -5.98 1 97.31 495 TYR A CA 1
ATOM 3810 C C . TYR A 1 495 ? 7.66 -11.055 -6.309 1 97.31 495 TYR A C 1
ATOM 3812 O O . TYR A 1 495 ? 7.34 -10.625 -7.418 1 97.31 495 TYR A O 1
ATOM 3820 N N . ARG A 1 496 ? 8.039 -10.328 -5.344 1 97.44 496 ARG A N 1
ATOM 3821 C CA . ARG A 1 496 ? 8.406 -8.938 -5.547 1 97.44 496 ARG A CA 1
ATOM 3822 C C . ARG A 1 496 ? 9.906 -8.789 -5.793 1 97.44 496 ARG A C 1
ATOM 3824 O O . ARG A 1 496 ? 10.641 -8.352 -4.91 1 97.44 496 ARG A O 1
ATOM 3831 N N . HIS A 1 497 ? 10.312 -9.047 -7.012 1 98.31 497 HIS A N 1
ATOM 3832 C CA . HIS A 1 497 ? 11.719 -9.156 -7.375 1 98.31 497 HIS A CA 1
ATOM 3833 C C . HIS A 1 497 ? 12.453 -7.836 -7.145 1 98.31 497 HIS A C 1
ATOM 3835 O O . HIS A 1 497 ? 13.656 -7.828 -6.902 1 98.31 497 HIS A O 1
ATOM 3841 N N . GLU A 1 498 ? 11.664 -6.742 -7.141 1 97.81 498 GLU A N 1
ATOM 3842 C CA . GLU A 1 498 ? 12.242 -5.426 -6.887 1 97.81 498 GLU A CA 1
ATOM 3843 C C . GLU A 1 498 ? 12.812 -5.332 -5.473 1 97.81 498 GLU A C 1
ATOM 3845 O O . GLU A 1 498 ? 13.641 -4.465 -5.188 1 97.81 498 GLU A O 1
ATOM 3850 N N . LEU A 1 499 ? 12.438 -6.211 -4.578 1 97.88 499 LEU A N 1
ATOM 3851 C CA . LEU A 1 499 ? 12.93 -6.211 -3.207 1 97.88 499 LEU A CA 1
ATOM 3852 C C . LEU A 1 499 ? 14.062 -7.223 -3.033 1 97.88 499 LEU A C 1
ATOM 3854 O O . LEU A 1 499 ? 14.703 -7.27 -1.979 1 97.88 499 LEU A O 1
ATOM 3858 N N . LEU A 1 500 ? 14.375 -8.047 -4.07 1 98.31 500 LEU A N 1
ATOM 3859 C CA . LEU A 1 500 ? 15.289 -9.18 -3.932 1 98.31 500 LEU A CA 1
ATOM 3860 C C . LEU A 1 500 ? 16.516 -8.992 -4.82 1 98.31 500 LEU A C 1
ATOM 3862 O O . LEU A 1 500 ? 17.219 -9.961 -5.113 1 98.31 500 LEU A O 1
ATOM 3866 N N . VAL A 1 501 ? 16.812 -7.863 -5.215 1 97.88 501 VAL A N 1
ATOM 3867 C CA . VAL A 1 501 ? 17.812 -7.52 -6.223 1 97.88 501 VAL A CA 1
ATOM 3868 C C . VAL A 1 501 ? 19.203 -7.949 -5.742 1 97.88 501 VAL A C 1
ATOM 3870 O O . VAL A 1 501 ? 20.031 -8.383 -6.543 1 97.88 501 VAL A O 1
ATOM 3873 N N . ASP A 1 502 ? 19.453 -7.887 -4.461 1 97.62 502 ASP A N 1
ATOM 3874 C CA . ASP A 1 502 ? 20.75 -8.25 -3.904 1 97.62 502 ASP A CA 1
ATOM 3875 C C . ASP A 1 502 ? 21.094 -9.711 -4.203 1 97.62 502 ASP A C 1
ATOM 3877 O O . ASP A 1 502 ? 22.266 -10.078 -4.258 1 97.62 502 ASP A O 1
ATOM 3881 N N . ASN A 1 503 ? 20.125 -10.5 -4.449 1 98.38 503 ASN A N 1
ATOM 3882 C CA . ASN A 1 503 ? 20.281 -11.945 -4.562 1 98.38 503 ASN A CA 1
ATOM 3883 C C . ASN A 1 503 ? 20.953 -12.336 -5.879 1 98.38 503 ASN A C 1
ATOM 3885 O O . ASN A 1 503 ? 21.391 -13.477 -6.043 1 98.38 503 ASN A O 1
ATOM 3889 N N . TYR A 1 504 ? 21.062 -11.391 -6.801 1 97.75 504 TYR A N 1
ATOM 3890 C CA . TYR A 1 504 ? 21.688 -11.812 -8.047 1 97.75 504 TYR A CA 1
ATOM 3891 C C . TYR A 1 504 ? 22.922 -10.977 -8.352 1 97.75 504 TYR A C 1
ATOM 3893 O O . TYR A 1 504 ? 23.5 -11.078 -9.438 1 97.75 504 TYR A O 1
ATOM 3901 N N . ALA A 1 505 ? 23.281 -10.07 -7.418 1 97 505 ALA A N 1
ATOM 3902 C CA . ALA A 1 505 ? 24.516 -9.305 -7.594 1 97 505 ALA A CA 1
ATOM 3903 C C . ALA A 1 505 ? 25.703 -10.227 -7.844 1 97 505 ALA A C 1
ATOM 3905 O O . ALA A 1 505 ? 25.891 -11.211 -7.125 1 97 505 ALA A O 1
ATOM 3906 N N . GLY A 1 506 ? 26.438 -9.992 -8.852 1 95.94 506 GLY A N 1
ATOM 3907 C CA . GLY A 1 506 ? 27.547 -10.844 -9.25 1 95.94 506 GLY A CA 1
ATOM 3908 C C . GLY A 1 506 ? 27.266 -11.648 -10.5 1 95.94 506 GLY A C 1
ATOM 3909 O O . GLY A 1 506 ? 28.188 -12.188 -11.125 1 95.94 506 GLY A O 1
ATOM 3910 N N . THR A 1 507 ? 26.047 -11.766 -10.922 1 97.88 507 THR A N 1
ATOM 3911 C CA . THR A 1 507 ? 25.656 -12.539 -12.094 1 97.88 507 THR A CA 1
ATOM 3912 C C . THR A 1 507 ? 25.516 -11.641 -13.32 1 97.88 507 THR A C 1
ATOM 3914 O O . THR A 1 507 ? 24.828 -10.609 -13.266 1 97.88 507 THR A O 1
ATOM 3917 N N . PRO A 1 508 ? 26.125 -12.016 -14.453 1 98.38 508 PRO A N 1
ATOM 3918 C CA . PRO A 1 508 ? 25.953 -11.211 -15.672 1 98.38 508 PRO A CA 1
ATOM 3919 C C . PRO A 1 508 ? 24.516 -11.219 -16.188 1 98.38 508 PRO A C 1
ATOM 3921 O O . PRO A 1 508 ? 23.906 -12.281 -16.297 1 98.38 508 PRO A O 1
ATOM 3924 N N . ILE A 1 509 ? 24.016 -10.055 -16.438 1 98.69 509 ILE A N 1
ATOM 3925 C CA . ILE A 1 509 ? 22.641 -9.906 -16.891 1 98.69 509 ILE A CA 1
ATOM 3926 C C . ILE A 1 509 ? 22.594 -8.906 -18.047 1 98.69 509 ILE A C 1
ATOM 3928 O O . ILE A 1 509 ? 23.203 -7.844 -17.984 1 98.69 509 ILE A O 1
ATOM 3932 N N . MET A 1 510 ? 21.938 -9.25 -19.141 1 98.56 510 MET A N 1
ATOM 3933 C CA . MET A 1 510 ? 21.578 -8.32 -20.203 1 98.56 510 MET A CA 1
ATOM 3934 C C . MET A 1 510 ? 20.062 -8.266 -20.391 1 98.56 510 MET A C 1
ATOM 3936 O O . MET A 1 510 ? 19.469 -9.211 -20.906 1 98.56 510 MET A O 1
ATOM 3940 N N . GLN A 1 511 ? 19.5 -7.137 -20.062 1 98 511 GLN A N 1
ATOM 3941 C CA . GLN A 1 511 ? 18.078 -6.93 -20.281 1 98 511 GLN A CA 1
ATOM 3942 C C . GLN A 1 511 ? 17.812 -6.434 -21.703 1 98 511 GLN A C 1
ATOM 3944 O O . GLN A 1 511 ? 18.656 -5.762 -22.297 1 98 511 GLN A O 1
ATOM 3949 N N . GLY A 1 512 ? 16.672 -6.848 -22.203 1 98.19 512 GLY A N 1
ATOM 3950 C CA . GLY A 1 512 ? 16.141 -6.305 -23.453 1 98.19 512 GLY A CA 1
ATOM 3951 C C . GLY A 1 512 ? 14.695 -5.879 -23.328 1 98.19 512 GLY A C 1
ATOM 3952 O O . GLY A 1 512 ? 13.906 -6.527 -22.641 1 98.19 512 GLY A O 1
ATOM 3953 N N . HIS A 1 513 ? 14.422 -4.781 -24.047 1 98.31 513 HIS A N 1
ATOM 3954 C CA . HIS A 1 513 ? 13.055 -4.27 -23.969 1 98.31 513 HIS A CA 1
ATOM 3955 C C . HIS A 1 513 ? 12.711 -3.447 -25.203 1 98.31 513 HIS A C 1
ATOM 3957 O O . HIS A 1 513 ? 13.508 -2.627 -25.656 1 98.31 513 HIS A O 1
ATOM 3963 N N . GLY A 1 514 ? 11.523 -3.686 -25.828 1 97.94 514 GLY A N 1
ATOM 3964 C CA . GLY A 1 514 ? 11.078 -2.795 -26.891 1 97.94 514 GLY A CA 1
ATOM 3965 C C . GLY A 1 514 ? 10.703 -1.412 -26.391 1 97.94 514 GLY A C 1
ATOM 3966 O O . GLY A 1 514 ? 9.938 -1.277 -25.438 1 97.94 514 GLY A O 1
ATOM 3967 N N . GLN A 1 515 ? 11.148 -0.446 -27.047 1 96.75 515 GLN A N 1
ATOM 3968 C CA . GLN A 1 515 ? 10.992 0.936 -26.594 1 96.75 515 GLN A CA 1
ATOM 3969 C C . GLN A 1 515 ? 9.523 1.344 -26.562 1 96.75 515 GLN A C 1
ATOM 3971 O O . GLN A 1 515 ? 9.117 2.145 -25.719 1 96.75 515 GLN A O 1
ATOM 3976 N N . LEU A 1 516 ? 8.719 0.8 -27.422 1 94.5 516 LEU A N 1
ATOM 3977 C CA . LEU A 1 516 ? 7.32 1.193 -27.562 1 94.5 516 LEU A CA 1
ATOM 3978 C C . LEU A 1 516 ? 6.395 0.129 -26.984 1 94.5 516 LEU A C 1
ATOM 3980 O O . LEU A 1 516 ? 5.238 0.016 -27.391 1 94.5 516 LEU A O 1
ATOM 3984 N N . ASP A 1 517 ? 6.949 -0.733 -26.109 1 95.25 517 ASP A N 1
ATOM 3985 C CA . ASP A 1 517 ? 6.164 -1.789 -25.469 1 95.25 517 ASP A CA 1
ATOM 3986 C C . ASP A 1 517 ? 4.988 -1.206 -24.688 1 95.25 517 ASP A C 1
ATOM 3988 O O . ASP A 1 517 ? 5.18 -0.521 -23.688 1 95.25 517 ASP A O 1
ATOM 3992 N N . ASP A 1 518 ? 3.793 -1.477 -25.109 1 91.44 518 ASP A N 1
ATOM 3993 C CA . ASP A 1 518 ? 2.604 -0.96 -24.438 1 91.44 518 ASP A CA 1
ATOM 3994 C C . ASP A 1 518 ? 1.894 -2.061 -23.656 1 91.44 518 ASP A C 1
ATOM 3996 O O . ASP A 1 518 ? 0.748 -1.891 -23.234 1 91.44 518 ASP A O 1
ATOM 4000 N N . ASN A 1 519 ? 2.564 -3.227 -23.562 1 93.5 519 ASN A N 1
ATOM 4001 C CA . ASN A 1 519 ? 2.072 -4.332 -22.75 1 93.5 519 ASN A CA 1
ATOM 4002 C C . ASN A 1 519 ? 2.775 -4.383 -21.391 1 93.5 519 ASN A C 1
ATOM 4004 O O . ASN A 1 519 ? 2.123 -4.375 -20.344 1 93.5 519 ASN A O 1
ATOM 4008 N N . VAL A 1 520 ? 4.051 -4.508 -21.438 1 95.44 520 VAL A N 1
ATOM 4009 C CA . VAL A 1 520 ? 4.891 -4.32 -20.266 1 95.44 520 VAL A CA 1
ATOM 4010 C C . VAL A 1 520 ? 5.668 -3.012 -20.391 1 95.44 520 VAL A C 1
ATOM 4012 O O . VAL A 1 520 ? 6.629 -2.924 -21.156 1 95.44 520 VAL A O 1
ATOM 4015 N N . PRO A 1 521 ? 5.297 -2.061 -19.625 1 94.81 521 PRO A N 1
ATOM 4016 C CA . PRO A 1 521 ? 5.977 -0.769 -19.766 1 94.81 521 PRO A CA 1
ATOM 4017 C C . PRO A 1 521 ? 7.48 -0.865 -19.547 1 94.81 521 PRO A C 1
ATOM 4019 O O . PRO A 1 521 ? 7.934 -1.602 -18.656 1 94.81 521 PRO A O 1
ATOM 4022 N N . THR A 1 522 ? 8.25 -0.075 -20.297 1 96.88 522 THR A N 1
ATOM 4023 C CA . THR A 1 522 ? 9.703 -0.076 -20.234 1 96.88 522 THR A CA 1
ATOM 4024 C C . THR A 1 522 ? 10.18 0.336 -18.844 1 96.88 522 THR A C 1
ATOM 4026 O O . THR A 1 522 ? 11.312 0.051 -18.453 1 96.88 522 THR A O 1
ATOM 4029 N N . PHE A 1 523 ? 9.305 1.024 -18.078 1 97.12 523 PHE A N 1
ATOM 4030 C CA . PHE A 1 523 ? 9.633 1.41 -16.719 1 97.12 523 PHE A CA 1
ATOM 4031 C C . PHE A 1 523 ? 10.164 0.219 -15.93 1 97.12 523 PHE A C 1
ATOM 4033 O O . PHE A 1 523 ? 11.062 0.368 -15.094 1 97.12 523 PHE A O 1
ATOM 4040 N N . HIS A 1 524 ? 9.711 -0.945 -16.172 1 97.62 524 HIS A N 1
ATOM 4041 C CA . HIS A 1 524 ? 10.07 -2.133 -15.414 1 97.62 524 HIS A CA 1
ATOM 4042 C C . HIS A 1 524 ? 11.547 -2.484 -15.602 1 97.62 524 HIS A C 1
ATOM 4044 O O . HIS A 1 524 ? 12.273 -2.658 -14.625 1 97.62 524 HIS A O 1
ATOM 4050 N N . SER A 1 525 ? 11.977 -2.59 -16.812 1 98.38 525 SER A N 1
ATOM 4051 C CA . SER A 1 525 ? 13.375 -2.92 -17.062 1 98.38 525 SER A CA 1
ATOM 4052 C C . SER A 1 525 ? 14.297 -1.785 -16.625 1 98.38 525 SER A C 1
ATOM 4054 O O . SER A 1 525 ? 15.383 -2.029 -16.094 1 98.38 525 SER A O 1
ATOM 4056 N N . ARG A 1 526 ? 13.883 -0.542 -16.906 1 98.19 526 ARG A N 1
ATOM 4057 C CA . ARG A 1 526 ? 14.672 0.606 -16.484 1 98.19 526 ARG A CA 1
ATOM 4058 C C . ARG A 1 526 ? 14.82 0.63 -14.961 1 98.19 526 ARG A C 1
ATOM 4060 O O . ARG A 1 526 ? 15.906 0.887 -14.445 1 98.19 526 ARG A O 1
ATOM 4067 N N . ARG A 1 527 ? 13.734 0.366 -14.273 1 98.31 527 ARG A N 1
ATOM 4068 C CA . ARG A 1 527 ? 13.758 0.373 -12.812 1 98.31 527 ARG A CA 1
ATOM 4069 C C . ARG A 1 527 ? 14.633 -0.751 -12.266 1 98.31 527 ARG A C 1
ATOM 4071 O O . ARG A 1 527 ? 15.359 -0.56 -11.297 1 98.31 527 ARG A O 1
ATOM 4078 N N . MET A 1 528 ? 14.508 -1.934 -12.883 1 98.31 528 MET A N 1
ATOM 4079 C CA . MET A 1 528 ? 15.344 -3.037 -12.422 1 98.31 528 MET A CA 1
ATOM 4080 C C . MET A 1 528 ? 16.828 -2.709 -12.609 1 98.31 528 MET A C 1
ATOM 4082 O O . MET A 1 528 ? 17.656 -3.045 -11.758 1 98.31 528 MET A O 1
ATOM 4086 N N . ARG A 1 529 ? 17.156 -2.1 -13.719 1 97.81 529 ARG A N 1
ATOM 4087 C CA . ARG A 1 529 ? 18.531 -1.654 -13.945 1 97.81 529 ARG A CA 1
ATOM 4088 C C . ARG A 1 529 ? 18.969 -0.688 -12.859 1 97.81 529 ARG A C 1
ATOM 4090 O O . ARG A 1 529 ? 20.094 -0.796 -12.344 1 97.81 529 ARG A O 1
ATOM 4097 N N . PHE A 1 530 ? 18.109 0.247 -12.547 1 97.94 530 PHE A N 1
ATOM 4098 C CA . PHE A 1 530 ? 18.375 1.229 -11.5 1 97.94 530 PHE A CA 1
ATOM 4099 C C . PHE A 1 530 ? 18.609 0.543 -10.156 1 97.94 530 PHE A C 1
ATOM 4101 O O . PHE A 1 530 ? 19.594 0.817 -9.484 1 97.94 530 PHE A O 1
ATOM 4108 N N . LEU A 1 531 ? 17.75 -0.365 -9.742 1 97.88 531 LEU A N 1
ATOM 4109 C CA . LEU A 1 531 ? 17.844 -1.059 -8.461 1 97.88 531 LEU A CA 1
ATOM 4110 C C . LEU A 1 531 ? 19.094 -1.942 -8.414 1 97.88 531 LEU A C 1
ATOM 4112 O O . LEU A 1 531 ? 19.719 -2.092 -7.359 1 97.88 531 LEU A O 1
ATOM 4116 N N . SER A 1 532 ? 19.438 -2.584 -9.547 1 97.44 532 SER A N 1
ATOM 4117 C CA . SER A 1 532 ? 20.656 -3.377 -9.633 1 97.44 532 SER A CA 1
ATOM 4118 C C . SER A 1 532 ? 21.891 -2.531 -9.32 1 97.44 532 SER A C 1
ATOM 4120 O O . SER A 1 532 ? 22.766 -2.959 -8.578 1 97.44 532 SER A O 1
ATOM 4122 N N . HIS A 1 533 ? 21.859 -1.361 -9.938 1 96.69 533 HIS A N 1
ATOM 4123 C CA . HIS A 1 533 ? 22.953 -0.431 -9.695 1 96.69 533 HIS A CA 1
ATOM 4124 C C . HIS A 1 533 ? 23.047 -0.055 -8.219 1 96.69 533 HIS A C 1
ATOM 4126 O O . HIS A 1 533 ? 24.141 -0.044 -7.641 1 96.69 533 HIS A O 1
ATOM 4132 N N . GLU A 1 534 ? 21.953 0.229 -7.633 1 95.38 534 GLU A N 1
ATOM 4133 C CA . GLU A 1 534 ? 21.906 0.604 -6.223 1 95.38 534 GLU A CA 1
ATOM 4134 C C . GLU A 1 534 ? 22.375 -0.543 -5.336 1 95.38 534 GLU A C 1
ATOM 4136 O O . GLU A 1 534 ? 22.859 -0.316 -4.223 1 95.38 534 GLU A O 1
ATOM 4141 N N . ALA A 1 535 ? 22.234 -1.755 -5.824 1 95.12 535 ALA A N 1
ATOM 4142 C CA . ALA A 1 535 ? 22.688 -2.932 -5.086 1 95.12 535 ALA A CA 1
ATOM 4143 C C . ALA A 1 535 ? 24.172 -3.176 -5.293 1 95.12 535 ALA A C 1
ATOM 4145 O O . ALA A 1 535 ? 24.734 -4.16 -4.793 1 95.12 535 ALA A 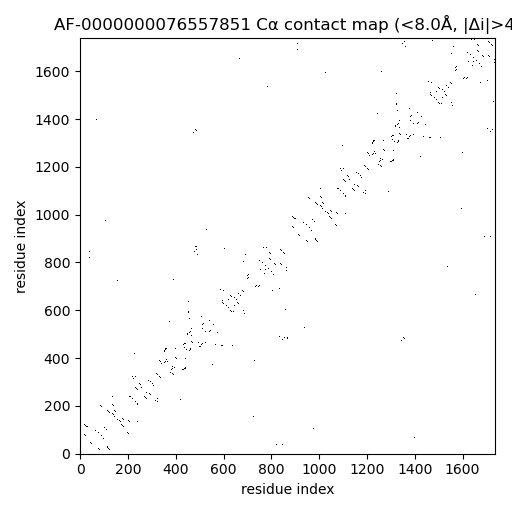O 1
ATOM 4146 N N . GLY A 1 536 ? 24.797 -2.318 -6.074 1 94.19 536 GLY A N 1
ATOM 4147 C CA . GLY A 1 536 ? 26.219 -2.412 -6.316 1 94.19 536 GLY A CA 1
ATOM 4148 C C . GLY A 1 536 ? 26.578 -3.309 -7.492 1 94.19 536 GLY A C 1
ATOM 4149 O O . GLY A 1 536 ? 27.688 -3.834 -7.566 1 94.19 536 GLY A O 1
ATOM 4150 N N . TRP A 1 537 ? 25.625 -3.549 -8.367 1 96.5 537 TRP A N 1
ATOM 4151 C CA . TRP A 1 537 ? 25.844 -4.461 -9.477 1 96.5 537 TRP A CA 1
ATOM 4152 C C . TRP A 1 537 ? 25.453 -3.816 -10.805 1 96.5 537 TRP A C 1
ATOM 4154 O O . TRP A 1 537 ? 24.297 -3.43 -10.992 1 96.5 537 TRP A O 1
ATOM 4164 N N . GLU A 1 538 ? 26.344 -3.734 -11.742 1 95.81 538 GLU A N 1
ATOM 4165 C CA . GLU A 1 538 ? 26.062 -3.152 -13.055 1 95.81 538 GLU A CA 1
ATOM 4166 C C . GLU A 1 538 ? 25.625 -4.219 -14.047 1 95.81 538 GLU A C 1
ATOM 4168 O O . GLU A 1 538 ? 26.25 -5.273 -14.156 1 95.81 538 GLU A O 1
ATOM 4173 N N . THR A 1 539 ? 24.562 -4.012 -14.625 1 96.25 539 THR A N 1
ATOM 4174 C CA . THR A 1 539 ? 24 -4.906 -15.633 1 96.25 539 THR A CA 1
ATOM 4175 C C . THR A 1 539 ? 23.891 -4.203 -16.984 1 96.25 539 THR A C 1
ATOM 4177 O O . THR A 1 539 ? 24.031 -2.98 -17.062 1 96.25 539 THR A O 1
ATOM 4180 N N . GLU A 1 540 ? 23.75 -4.961 -18 1 97.25 540 GLU A N 1
ATOM 4181 C CA . GLU A 1 540 ? 23.562 -4.406 -19.344 1 97.25 540 GLU A CA 1
ATOM 4182 C C . GLU A 1 540 ? 22.078 -4.281 -19.688 1 97.25 540 GLU A C 1
ATOM 4184 O O . GLU A 1 540 ? 21.25 -5.039 -19.172 1 97.25 540 GLU A O 1
ATOM 4189 N N . TYR A 1 541 ? 21.75 -3.256 -20.5 1 97.31 541 TYR A N 1
ATOM 4190 C CA . TYR A 1 541 ? 20.375 -3.002 -20.906 1 97.31 541 TYR A CA 1
ATOM 4191 C C . TYR A 1 541 ? 20.312 -2.486 -22.344 1 97.31 541 TYR A C 1
ATOM 4193 O O . TYR A 1 541 ? 21.031 -1.547 -22.703 1 97.31 541 TYR A O 1
ATOM 4201 N N . ILE A 1 542 ? 19.531 -3.164 -23.141 1 97.69 542 ILE A N 1
ATOM 4202 C CA . ILE A 1 542 ? 19.297 -2.697 -24.5 1 97.69 542 ILE A CA 1
ATOM 4203 C C . ILE A 1 542 ? 17.812 -2.385 -24.688 1 97.69 542 ILE A C 1
ATOM 4205 O O . ILE A 1 542 ? 16.953 -3.248 -24.484 1 97.69 542 ILE A O 1
ATOM 4209 N N . GLU A 1 543 ? 17.531 -1.194 -24.984 1 97.44 543 GLU A N 1
ATOM 4210 C CA . GLU A 1 543 ? 16.188 -0.785 -25.391 1 97.44 543 GLU A CA 1
ATOM 4211 C C . GLU A 1 543 ? 16.078 -0.652 -26.906 1 97.44 543 GLU A C 1
ATOM 4213 O O . GLU A 1 543 ? 16.766 0.169 -27.516 1 97.44 543 GLU A O 1
ATOM 4218 N N . PHE A 1 544 ? 15.258 -1.466 -27.562 1 98.06 544 PHE A N 1
ATOM 4219 C CA . PHE A 1 544 ? 15.172 -1.546 -29.016 1 98.06 544 PHE A CA 1
ATOM 4220 C C . PHE A 1 544 ? 14.273 -0.449 -29.562 1 98.06 544 PHE A C 1
ATOM 4222 O O . PHE A 1 544 ? 13.047 -0.508 -29.422 1 98.06 544 PHE A O 1
ATOM 4229 N N . PRO A 1 545 ? 14.859 0.502 -30.25 1 96.56 545 PRO A N 1
ATOM 4230 C CA . PRO A 1 545 ? 14.055 1.612 -30.766 1 96.56 545 PRO A CA 1
ATOM 4231 C C . PRO A 1 545 ? 12.984 1.155 -31.766 1 96.56 545 PRO A C 1
ATOM 4233 O O . PRO A 1 545 ? 13.258 0.326 -32.625 1 96.56 545 PRO A O 1
ATOM 4236 N N . GLY A 1 546 ? 11.844 1.649 -31.547 1 95.94 546 GLY A N 1
ATOM 4237 C CA . GLY A 1 546 ? 10.758 1.426 -32.5 1 95.94 546 GLY A CA 1
ATOM 4238 C C . GLY A 1 546 ? 10.086 0.075 -32.312 1 95.94 546 GLY A C 1
ATOM 4239 O O . GLY A 1 546 ? 9.109 -0.229 -33 1 95.94 546 GLY A O 1
ATOM 4240 N N . ARG A 1 547 ? 10.555 -0.791 -31.453 1 97.44 547 ARG A N 1
ATOM 4241 C CA . ARG A 1 547 ? 9.984 -2.117 -31.25 1 97.44 547 ARG A CA 1
ATOM 4242 C C . ARG A 1 547 ? 8.953 -2.104 -30.125 1 97.44 547 ARG A C 1
ATOM 4244 O O . ARG A 1 547 ? 9.109 -1.375 -29.141 1 97.44 547 ARG A O 1
ATOM 4251 N N . GLY A 1 548 ? 7.91 -2.924 -30.297 1 95.38 548 GLY A N 1
ATOM 4252 C CA . GLY A 1 548 ? 6.879 -3.072 -29.281 1 95.38 548 GLY A CA 1
ATOM 4253 C C . GLY A 1 548 ? 7.137 -4.223 -28.328 1 95.38 548 GLY A C 1
ATOM 4254 O O . GLY A 1 548 ? 8.273 -4.445 -27.906 1 95.38 548 GLY A O 1
ATOM 4255 N N . HIS A 1 549 ? 6.148 -4.941 -27.953 1 94.94 549 HIS A N 1
ATOM 4256 C CA . HIS A 1 549 ? 6.254 -5.996 -26.953 1 94.94 549 HIS A CA 1
ATOM 4257 C C . HIS A 1 549 ? 6.867 -7.262 -27.547 1 94.94 549 HIS A C 1
ATOM 4259 O O . HIS A 1 549 ? 7.641 -7.953 -26.875 1 94.94 549 HIS A O 1
ATOM 4265 N N . TRP A 1 550 ? 6.496 -7.578 -28.688 1 94.75 550 TRP A N 1
ATOM 4266 C CA . TRP A 1 550 ? 6.973 -8.781 -29.359 1 94.75 550 TRP A CA 1
ATOM 4267 C C . TRP A 1 550 ? 7.312 -8.492 -30.812 1 94.75 550 TRP A C 1
ATOM 4269 O O . TRP A 1 550 ? 6.648 -7.68 -31.453 1 94.75 550 TRP A O 1
ATOM 4279 N N . TRP A 1 551 ? 8.398 -9.055 -31.359 1 96 551 TRP A N 1
ATOM 4280 C CA . TRP A 1 551 ? 8.773 -9.078 -32.781 1 96 551 TRP A CA 1
ATOM 4281 C C . TRP A 1 551 ? 9.609 -10.312 -33.094 1 96 551 TRP A C 1
ATOM 4283 O O . TRP A 1 551 ? 10.133 -10.969 -32.188 1 96 551 TRP A O 1
ATOM 4293 N N . GLU A 1 552 ? 9.641 -10.75 -34.344 1 93.56 552 GLU A N 1
ATOM 4294 C CA . GLU A 1 552 ? 10.477 -11.875 -34.75 1 93.56 552 GLU A CA 1
ATOM 4295 C C . GLU A 1 552 ? 11.938 -11.617 -34.375 1 93.56 552 GLU A C 1
ATOM 4297 O O . GLU A 1 552 ? 12.5 -10.586 -34.75 1 93.56 552 GLU A O 1
ATOM 4302 N N . GLY A 1 553 ? 12.484 -12.445 -33.625 1 94.94 553 GLY A N 1
ATOM 4303 C CA . GLY A 1 553 ? 13.875 -12.297 -33.219 1 94.94 553 GLY A CA 1
ATOM 4304 C C . GLY A 1 553 ? 14.039 -11.617 -31.891 1 94.94 553 GLY A C 1
ATOM 4305 O O . GLY A 1 553 ? 15.148 -11.273 -31.484 1 94.94 553 GLY A O 1
ATOM 4306 N N . VAL A 1 554 ? 13.039 -11.453 -31.172 1 96.88 554 VAL A N 1
ATOM 4307 C CA . VAL A 1 554 ? 13.023 -10.703 -29.922 1 96.88 554 VAL A CA 1
ATOM 4308 C C . VAL A 1 554 ? 14.07 -11.281 -28.969 1 96.88 554 VAL A C 1
ATOM 4310 O O . VAL A 1 554 ? 14.703 -10.539 -28.219 1 96.88 554 VAL A O 1
ATOM 4313 N N . MET A 1 555 ? 14.391 -12.609 -29.031 1 97.31 555 MET A N 1
ATOM 4314 C CA . MET A 1 555 ? 15.312 -13.25 -28.094 1 97.31 555 MET A CA 1
ATOM 4315 C C . MET A 1 555 ? 16.75 -13.18 -28.625 1 97.31 555 MET A C 1
ATOM 4317 O O . MET A 1 555 ? 17.688 -13.445 -27.875 1 97.31 555 MET A O 1
ATOM 4321 N N . THR A 1 556 ? 16.906 -12.82 -29.875 1 97.31 556 THR A N 1
ATOM 4322 C CA . THR A 1 556 ? 18.219 -12.945 -30.516 1 97.31 556 THR A CA 1
ATOM 4323 C C . THR A 1 556 ? 18.578 -11.664 -31.266 1 97.31 556 THR A C 1
ATOM 4325 O O . THR A 1 556 ? 19.344 -11.703 -32.219 1 97.31 556 THR A O 1
ATOM 4328 N N . ASP A 1 557 ? 17.984 -10.617 -30.953 1 96.62 557 ASP A N 1
ATOM 4329 C CA . ASP A 1 557 ? 18.266 -9.352 -31.625 1 96.62 557 ASP A CA 1
ATOM 4330 C C . ASP A 1 557 ? 19.375 -8.586 -30.891 1 96.62 557 ASP A C 1
ATOM 4332 O O . ASP A 1 557 ? 19.672 -8.867 -29.734 1 96.62 557 ASP A O 1
ATOM 4336 N N . GLY A 1 558 ? 19.984 -7.672 -31.656 1 96.38 558 GLY A N 1
ATOM 4337 C CA . GLY A 1 558 ? 20.969 -6.789 -31.062 1 96.38 558 GLY A CA 1
ATOM 4338 C C . GLY A 1 558 ? 22.188 -7.531 -30.531 1 96.38 558 GLY A C 1
ATOM 4339 O O . GLY A 1 558 ? 22.766 -8.367 -31.219 1 96.38 558 GLY A O 1
ATOM 4340 N N . SER A 1 559 ? 22.578 -7.195 -29.234 1 97.38 559 SER A N 1
ATOM 4341 C CA . SER A 1 559 ? 23.781 -7.758 -28.625 1 97.38 559 SER A CA 1
ATOM 4342 C C . SER A 1 559 ? 23.453 -9.047 -27.875 1 97.38 559 SER A C 1
ATOM 4344 O O . SER A 1 559 ? 24.344 -9.656 -27.281 1 97.38 559 SER A O 1
ATOM 4346 N N . LEU A 1 560 ? 22.266 -9.492 -27.906 1 98 560 LEU A N 1
ATOM 4347 C CA . LEU A 1 560 ? 21.844 -10.656 -27.141 1 98 560 LEU A CA 1
ATOM 4348 C C . LEU A 1 560 ? 22.578 -11.914 -27.609 1 98 560 LEU A C 1
ATOM 4350 O O . LEU A 1 560 ? 23.047 -12.695 -26.781 1 98 560 LEU A O 1
ATOM 4354 N N . PRO A 1 561 ? 22.734 -12.125 -28.938 1 97.44 561 PRO A N 1
ATOM 4355 C CA . PRO A 1 561 ? 23.453 -13.32 -29.375 1 97.44 561 PRO A CA 1
ATOM 4356 C C . PRO A 1 561 ? 24.891 -13.367 -28.891 1 97.44 561 PRO A C 1
ATOM 4358 O O . PRO A 1 561 ? 25.375 -14.414 -28.438 1 97.44 561 PRO A O 1
ATOM 4361 N N . ALA A 1 562 ? 25.531 -12.211 -28.984 1 97.38 562 ALA A N 1
ATOM 4362 C CA . ALA A 1 562 ? 26.922 -12.148 -28.531 1 97.38 562 ALA A CA 1
ATOM 4363 C C . ALA A 1 562 ? 27.031 -12.445 -27.047 1 97.38 562 ALA A C 1
ATOM 4365 O O . ALA A 1 562 ? 27.953 -13.125 -26.594 1 97.38 562 ALA A O 1
ATOM 4366 N N . PHE A 1 563 ? 26.203 -11.953 -26.328 1 97.75 563 PHE A N 1
ATOM 4367 C CA . PHE A 1 563 ? 26.156 -12.164 -24.891 1 97.75 563 PHE A CA 1
ATOM 4368 C C . PHE A 1 563 ? 25.953 -13.633 -24.562 1 97.75 563 PHE A C 1
ATOM 4370 O O . PHE A 1 563 ? 26.703 -14.211 -23.766 1 97.75 563 PHE A O 1
ATOM 4377 N N . VAL A 1 564 ? 24.922 -14.266 -25.156 1 97.19 564 VAL A N 1
ATOM 4378 C CA . VAL A 1 564 ? 24.578 -15.664 -24.906 1 97.19 564 VAL A CA 1
ATOM 4379 C C . VAL A 1 564 ? 25.734 -16.562 -25.344 1 97.19 564 VAL A C 1
ATOM 4381 O O . VAL A 1 564 ? 26.125 -17.484 -24.641 1 97.19 564 VAL A O 1
ATOM 4384 N N . ASN A 1 565 ? 26.312 -16.266 -26.484 1 95.12 565 ASN A N 1
ATOM 4385 C CA . ASN A 1 565 ? 27.453 -17.031 -26.984 1 95.12 565 ASN A CA 1
ATOM 4386 C C . ASN A 1 565 ? 28.641 -16.969 -26.031 1 95.12 565 ASN A C 1
ATOM 4388 O O . ASN A 1 565 ? 29.312 -17.969 -25.812 1 95.12 565 ASN A O 1
ATOM 4392 N N . HIS A 1 566 ? 28.828 -15.797 -25.531 1 95.19 566 HIS A N 1
ATOM 4393 C CA . HIS A 1 566 ? 29.953 -15.609 -24.625 1 95.19 566 HIS A CA 1
ATOM 4394 C C . HIS A 1 566 ? 29.812 -16.469 -23.375 1 95.19 566 HIS A C 1
ATOM 4396 O O . HIS A 1 566 ? 30.75 -17.188 -23 1 95.19 566 HIS A O 1
ATOM 4402 N N . TYR A 1 567 ? 28.703 -16.578 -22.797 1 95.75 567 TYR A N 1
ATOM 4403 C CA . TYR A 1 567 ? 28.547 -17.219 -21.5 1 95.75 567 TYR A CA 1
ATOM 4404 C C . TYR A 1 567 ? 28.188 -18.688 -21.641 1 95.75 567 TYR A C 1
ATOM 4406 O O . TYR A 1 567 ? 28.234 -19.453 -20.672 1 95.75 567 TYR A O 1
ATOM 4414 N N . ILE A 1 568 ? 27.859 -19.109 -22.859 1 95.06 568 ILE A N 1
ATOM 4415 C CA . ILE A 1 568 ? 27.578 -20.516 -23.078 1 95.06 568 ILE A CA 1
ATOM 4416 C C . ILE A 1 568 ? 28.812 -21.188 -23.688 1 95.06 568 ILE A C 1
ATOM 4418 O O . ILE A 1 568 ? 29.172 -22.312 -23.328 1 95.06 568 ILE A O 1
ATOM 4422 N N . ASN A 1 569 ? 29.547 -20.484 -24.578 1 92.75 569 ASN A N 1
ATOM 4423 C CA . ASN A 1 569 ? 30.625 -21.125 -25.328 1 92.75 569 ASN A CA 1
ATOM 4424 C C . ASN A 1 569 ? 32 -20.719 -24.812 1 92.75 569 ASN A C 1
ATOM 4426 O O . ASN A 1 569 ? 32.906 -21.547 -24.719 1 92.75 569 ASN A O 1
ATOM 4430 N N . GLU A 1 570 ? 32.094 -19.484 -24.453 1 90.5 570 GLU A N 1
ATOM 4431 C CA . GLU A 1 570 ? 33.438 -19 -24.078 1 90.5 570 GLU A CA 1
ATOM 4432 C C . GLU A 1 570 ? 33.656 -19.125 -22.562 1 90.5 570 GLU A C 1
ATOM 4434 O O . GLU A 1 570 ? 34.75 -19.531 -22.141 1 90.5 570 GLU A O 1
ATOM 4439 N N . GLN A 1 571 ? 32.656 -18.797 -21.844 1 90.06 571 GLN A N 1
ATOM 4440 C CA . GLN A 1 571 ? 32.812 -18.828 -20.391 1 90.06 571 GLN A CA 1
ATOM 4441 C C . GLN A 1 571 ? 31.578 -19.469 -19.734 1 90.06 571 GLN A C 1
ATOM 4443 O O . GLN A 1 571 ? 30.891 -18.812 -18.938 1 90.06 571 GLN A O 1
ATOM 4448 N N . PRO A 1 572 ? 31.438 -20.734 -19.906 1 92.31 572 PRO A N 1
ATOM 4449 C CA . PRO A 1 572 ? 30.281 -21.422 -19.328 1 92.31 572 PRO A CA 1
ATOM 4450 C C . PRO A 1 572 ? 30.484 -21.781 -17.859 1 92.31 572 PRO A C 1
ATOM 4452 O O . PRO A 1 572 ? 30.344 -22.938 -17.484 1 92.31 572 PRO A O 1
ATOM 4455 N N . LYS A 1 573 ? 30.734 -20.75 -17.016 1 92.94 573 LYS A N 1
ATOM 4456 C CA . LYS A 1 573 ? 31.016 -20.938 -15.586 1 92.94 573 LYS A CA 1
ATOM 4457 C C . LYS A 1 573 ? 30.172 -20 -14.734 1 92.94 573 LYS A C 1
ATOM 4459 O O . LYS A 1 573 ? 29.906 -18.859 -15.133 1 92.94 573 LYS A O 1
ATOM 4464 N N . ILE A 1 574 ? 29.781 -20.516 -13.633 1 95.56 574 ILE A N 1
ATOM 4465 C CA . ILE A 1 574 ? 29.109 -19.656 -12.656 1 95.56 574 ILE A CA 1
ATOM 4466 C C . ILE A 1 574 ? 30.094 -18.594 -12.141 1 95.56 574 ILE A C 1
ATOM 4468 O O . ILE A 1 574 ? 31.156 -18.938 -11.633 1 95.56 574 ILE A O 1
ATOM 4472 N N . PRO A 1 575 ? 29.719 -17.344 -12.211 1 94.56 575 PRO A N 1
ATOM 4473 C CA . PRO A 1 575 ? 30.641 -16.281 -11.805 1 94.56 575 PRO A CA 1
ATOM 4474 C C . PRO A 1 575 ? 30.891 -16.266 -10.297 1 94.56 575 PRO A C 1
ATOM 4476 O O . PRO A 1 575 ? 30.016 -16.656 -9.523 1 94.56 575 PRO A O 1
ATOM 4479 N N . PRO A 1 576 ? 32.062 -15.836 -9.961 1 92.56 576 PRO A N 1
ATOM 4480 C CA . PRO A 1 576 ? 32.281 -15.648 -8.531 1 92.56 576 PRO A CA 1
ATOM 4481 C C . PRO A 1 576 ? 31.422 -14.555 -7.922 1 92.56 576 PRO A C 1
ATOM 4483 O O . PRO A 1 576 ? 31.031 -13.609 -8.617 1 92.56 576 PRO A O 1
ATOM 4486 N N . LEU A 1 577 ? 31.188 -14.68 -6.633 1 95.19 577 LEU A N 1
ATOM 4487 C CA . LEU A 1 577 ? 30.438 -13.648 -5.926 1 95.19 577 LEU A CA 1
ATOM 4488 C C . LEU A 1 577 ? 31.344 -12.492 -5.523 1 95.19 577 LEU A C 1
ATOM 4490 O O . LEU A 1 577 ? 32.562 -12.68 -5.336 1 95.19 577 LEU A O 1
ATOM 4494 N N . PRO A 1 578 ? 30.734 -11.297 -5.383 1 94.19 578 PRO A N 1
ATOM 4495 C CA . PRO A 1 578 ? 31.516 -10.195 -4.805 1 94.19 578 PRO A CA 1
ATOM 4496 C C . PRO A 1 578 ? 31.969 -10.484 -3.381 1 94.19 578 PRO A C 1
ATOM 4498 O O . PRO A 1 578 ? 31.359 -11.297 -2.682 1 94.19 578 PRO A O 1
ATOM 4501 N N . SER A 1 579 ? 33.062 -9.852 -2.977 1 94.56 579 SER A N 1
ATOM 4502 C CA . SER A 1 579 ? 33.625 -10.078 -1.643 1 94.56 579 SER A CA 1
ATOM 4503 C C . SER A 1 579 ? 32.594 -9.758 -0.562 1 94.56 579 SER A C 1
ATOM 4505 O O . SER A 1 579 ? 32.625 -10.328 0.533 1 94.56 579 SER A O 1
ATOM 4507 N N . LYS A 1 580 ? 31.719 -8.828 -0.918 1 95.25 580 LYS A N 1
ATOM 4508 C CA . LYS A 1 580 ? 30.562 -8.531 -0.083 1 95.25 580 LYS A CA 1
ATOM 4509 C C . LYS A 1 580 ? 29.25 -8.82 -0.827 1 95.25 580 LYS A C 1
ATOM 4511 O O . LYS A 1 580 ? 29.047 -8.328 -1.937 1 95.25 580 LYS A O 1
ATOM 4516 N N . PHE A 1 581 ? 28.438 -9.672 -0.256 1 96.19 581 PHE A N 1
ATOM 4517 C CA . PHE A 1 581 ? 27.141 -9.93 -0.875 1 96.19 581 PHE A CA 1
ATOM 4518 C C . PHE A 1 581 ? 26.078 -10.195 0.185 1 96.19 581 PHE A C 1
ATOM 4520 O O . PHE A 1 581 ? 26.406 -10.367 1.364 1 96.19 581 PHE A O 1
ATOM 4527 N N . SER A 1 582 ? 24.859 -10.117 -0.23 1 97.62 582 SER A N 1
ATOM 4528 C CA . SER A 1 582 ? 23.75 -10.305 0.688 1 97.62 582 SER A CA 1
ATOM 4529 C C . SER A 1 582 ? 22.828 -11.43 0.217 1 97.62 582 SER A C 1
ATOM 4531 O O . SER A 1 582 ? 22.875 -11.828 -0.947 1 97.62 582 SER A O 1
ATOM 4533 N N . ILE A 1 583 ? 22.109 -11.969 1.167 1 98.12 583 ILE A N 1
ATOM 4534 C CA . ILE A 1 583 ? 21 -12.891 0.926 1 98.12 583 ILE A CA 1
ATOM 4535 C C . ILE A 1 583 ? 19.719 -12.297 1.481 1 98.12 583 ILE A C 1
ATOM 4537 O O . ILE A 1 583 ? 19.594 -12.078 2.689 1 98.12 583 ILE A O 1
ATOM 4541 N N . VAL A 1 584 ? 18.812 -11.961 0.627 1 98.19 584 VAL A N 1
ATOM 4542 C CA . VAL A 1 584 ? 17.5 -11.477 1.04 1 98.19 584 VAL A CA 1
ATOM 4543 C C . VAL A 1 584 ? 16.469 -12.594 0.877 1 98.19 584 VAL A C 1
ATOM 4545 O O . VAL A 1 584 ? 16.359 -13.195 -0.193 1 98.19 584 VAL A O 1
ATOM 4548 N N . VAL A 1 585 ? 15.703 -12.828 1.965 1 98 585 VAL A N 1
ATOM 4549 C CA . VAL A 1 585 ? 14.828 -13.992 1.967 1 98 585 VAL A CA 1
ATOM 4550 C C . VAL A 1 585 ? 13.406 -13.562 2.311 1 98 585 VAL A C 1
ATOM 4552 O O . VAL A 1 585 ? 13.156 -12.992 3.373 1 98 585 VAL A O 1
ATOM 4555 N N . ALA A 1 586 ? 12.484 -13.812 1.432 1 96.5 586 ALA A N 1
ATOM 4556 C CA . ALA A 1 586 ? 11.062 -13.586 1.707 1 96.5 586 ALA A CA 1
ATOM 4557 C C . ALA A 1 586 ? 10.398 -14.844 2.25 1 96.5 586 ALA A C 1
ATOM 4559 O O . ALA A 1 586 ? 9.633 -14.781 3.213 1 96.5 586 ALA A O 1
ATOM 4560 N N . ASN A 1 587 ? 10.641 -15.977 1.664 1 97 587 ASN A N 1
ATOM 4561 C CA . ASN A 1 587 ? 10.195 -17.312 2.057 1 97 587 ASN A CA 1
ATOM 4562 C C . ASN A 1 587 ? 11.305 -18.344 1.879 1 97 587 ASN A C 1
ATOM 4564 O O . ASN A 1 587 ? 11.664 -18.688 0.752 1 97 587 ASN A O 1
ATOM 4568 N N . PRO A 1 588 ? 11.805 -18.891 2.957 1 97.44 588 PRO A N 1
ATOM 4569 C CA . PRO A 1 588 ? 12.914 -19.828 2.859 1 97.44 588 PRO A CA 1
ATOM 4570 C C . PRO A 1 588 ? 12.609 -21.031 1.954 1 97.44 588 PRO A C 1
ATOM 4572 O O . PRO A 1 588 ? 13.5 -21.531 1.276 1 97.44 588 PRO A O 1
ATOM 4575 N N . ALA A 1 589 ? 11.383 -21.406 1.881 1 96.62 589 ALA A N 1
ATOM 4576 C CA . ALA A 1 589 ? 11.008 -22.578 1.097 1 96.62 589 ALA A CA 1
ATOM 4577 C C . ALA A 1 589 ? 11.25 -22.344 -0.392 1 96.62 589 ALA A C 1
ATOM 4579 O O . ALA A 1 589 ? 11.461 -23.297 -1.15 1 96.62 589 ALA A O 1
ATOM 4580 N N . ASP A 1 590 ? 11.211 -21.125 -0.78 1 96.38 590 ASP A N 1
ATOM 4581 C CA . ASP A 1 590 ? 11.352 -20.766 -2.191 1 96.38 590 ASP A CA 1
ATOM 4582 C C . ASP A 1 590 ? 12.812 -20.547 -2.561 1 96.38 590 ASP A C 1
ATOM 4584 O O . ASP A 1 590 ? 13.18 -20.609 -3.736 1 96.38 590 ASP A O 1
ATOM 4588 N N . MET A 1 591 ? 13.641 -20.312 -1.603 1 96.12 591 MET A N 1
ATOM 4589 C CA . MET A 1 591 ? 14.977 -19.766 -1.869 1 96.12 591 MET A CA 1
ATOM 4590 C C . MET A 1 591 ? 16.016 -20.891 -1.911 1 96.12 591 MET A C 1
ATOM 4592 O O . MET A 1 591 ? 16.031 -21.75 -1.036 1 96.12 591 MET A O 1
ATOM 4596 N N . GLY A 1 592 ? 16.828 -20.922 -2.932 1 96 592 GLY A N 1
ATOM 4597 C CA . GLY A 1 592 ? 18 -21.781 -2.982 1 96 592 GLY A CA 1
ATOM 4598 C C . GLY A 1 592 ? 19.203 -21.188 -2.289 1 96 592 GLY A C 1
ATOM 4599 O O . GLY A 1 592 ? 19.109 -20.125 -1.667 1 96 592 GLY A O 1
ATOM 4600 N N . PRO A 1 593 ? 20.281 -21.891 -2.354 1 96.44 593 PRO A N 1
ATOM 4601 C CA . PRO A 1 593 ? 21.5 -21.406 -1.715 1 96.44 593 PRO A CA 1
ATOM 4602 C C . PRO A 1 593 ? 22.109 -20.219 -2.457 1 96.44 593 PRO A C 1
ATOM 4604 O O . PRO A 1 593 ? 21.922 -20.078 -3.668 1 96.44 593 PRO A O 1
ATOM 4607 N N . ARG A 1 594 ? 22.734 -19.422 -1.777 1 97.25 594 ARG A N 1
ATOM 4608 C CA . ARG A 1 594 ? 23.625 -18.391 -2.307 1 97.25 594 ARG A CA 1
ATOM 4609 C C . ARG A 1 594 ? 24.953 -18.391 -1.573 1 97.25 594 ARG A C 1
ATOM 4611 O O . ARG A 1 594 ? 25 -18.219 -0.351 1 97.25 594 ARG A O 1
ATOM 4618 N N . GLY A 1 595 ? 26.031 -18.625 -2.303 1 95.5 595 GLY A N 1
ATOM 4619 C CA . GLY A 1 595 ? 27.328 -18.781 -1.674 1 95.5 595 GLY A CA 1
ATOM 4620 C C . GLY A 1 595 ? 27.406 -20 -0.762 1 95.5 595 GLY A C 1
ATOM 4621 O O . GLY A 1 595 ? 28.141 -19.984 0.231 1 95.5 595 GLY A O 1
ATOM 4622 N N . GLY A 1 596 ? 26.531 -20.938 -1.001 1 95.31 596 GLY A N 1
ATOM 4623 C CA . GLY A 1 596 ? 26.5 -22.141 -0.182 1 95.31 596 GLY A CA 1
ATOM 4624 C C . GLY A 1 596 ? 25.703 -21.969 1.098 1 95.31 596 GLY A C 1
ATOM 4625 O O . GLY A 1 596 ? 25.625 -22.891 1.911 1 95.31 596 GLY A O 1
ATOM 4626 N N . VAL A 1 597 ? 25.125 -20.859 1.337 1 96.62 597 VAL A N 1
ATOM 4627 C CA . VAL A 1 597 ? 24.344 -20.594 2.539 1 96.62 597 VAL A CA 1
ATOM 4628 C C . VAL A 1 597 ? 22.859 -20.797 2.248 1 96.62 597 VAL A C 1
ATOM 4630 O O . VAL A 1 597 ? 22.328 -20.266 1.269 1 96.62 597 VAL A O 1
ATOM 4633 N N . ILE A 1 598 ? 22.188 -21.562 3.109 1 97 598 ILE A N 1
ATOM 4634 C CA . ILE A 1 598 ? 20.766 -21.844 2.943 1 97 598 ILE A CA 1
ATOM 4635 C C . ILE A 1 598 ? 20.016 -21.422 4.195 1 97 598 ILE A C 1
ATOM 4637 O O . ILE A 1 598 ? 20.281 -21.922 5.293 1 97 598 ILE A O 1
ATOM 4641 N N . VAL A 1 59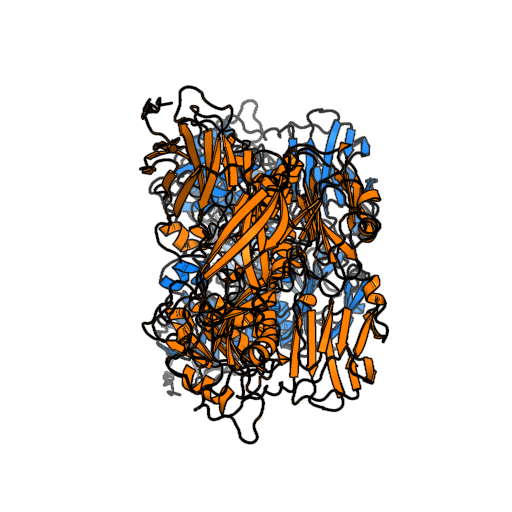9 ? 19.094 -20.484 4.055 1 97.75 599 VAL A N 1
ATOM 4642 C CA . VAL A 1 599 ? 18.234 -20.078 5.172 1 97.75 599 VAL A CA 1
ATOM 4643 C C . VAL A 1 599 ? 17.094 -21.078 5.34 1 97.75 599 VAL A C 1
ATOM 4645 O O . VAL A 1 599 ? 16.391 -21.391 4.375 1 97.75 599 VAL A O 1
ATOM 4648 N N . GLU A 1 600 ? 16.859 -21.5 6.609 1 97 600 GLU A N 1
ATOM 4649 C CA . GLU A 1 600 ? 15.867 -22.516 6.891 1 97 600 GLU A CA 1
ATOM 4650 C C . GLU A 1 600 ? 14.609 -21.922 7.504 1 97 600 GLU A C 1
ATOM 4652 O O . GLU A 1 600 ? 13.5 -22.422 7.301 1 97 600 GLU A O 1
ATOM 4657 N N . GLN A 1 601 ? 14.805 -20.859 8.336 1 97 601 GLN A N 1
ATOM 4658 C CA . GLN A 1 601 ? 13.68 -20.25 9.031 1 97 601 GLN A CA 1
ATOM 4659 C C . GLN A 1 601 ? 13.922 -18.75 9.25 1 97 601 GLN A C 1
ATOM 4661 O O . GLN A 1 601 ? 15.07 -18.328 9.375 1 97 601 GLN A O 1
ATOM 4666 N N . LEU A 1 602 ? 12.883 -18.016 9.281 1 95.62 602 LEU A N 1
ATOM 4667 C CA . LEU A 1 602 ? 12.891 -16.625 9.695 1 95.62 602 LEU A CA 1
ATOM 4668 C C . LEU A 1 602 ? 12.328 -16.469 11.102 1 95.62 602 LEU A C 1
ATOM 4670 O O . LEU A 1 602 ? 11.617 -17.344 11.594 1 95.62 602 LEU A O 1
ATOM 4674 N N . GLU A 1 603 ? 12.68 -15.383 11.703 1 91.75 603 GLU A N 1
ATOM 4675 C CA . GLU A 1 603 ? 12.07 -15.07 12.992 1 91.75 603 GLU A CA 1
ATOM 4676 C C . GLU A 1 603 ? 10.617 -14.641 12.828 1 91.75 603 GLU A C 1
ATOM 4678 O O . GLU A 1 603 ? 9.742 -15.062 13.586 1 91.75 603 GLU A O 1
ATOM 4683 N N . VAL A 1 604 ? 10.422 -13.781 11.906 1 90.38 604 VAL A N 1
ATOM 4684 C CA . VAL A 1 604 ? 9.102 -13.258 11.57 1 90.38 604 VAL A CA 1
ATOM 4685 C C . VAL A 1 604 ? 8.844 -13.422 10.078 1 90.38 604 VAL A C 1
ATOM 4687 O O . VAL A 1 604 ? 9.688 -13.055 9.25 1 90.38 604 VAL A O 1
ATOM 4690 N N . TYR A 1 605 ? 7.684 -13.914 9.742 1 91.94 605 TYR A N 1
ATOM 4691 C CA . TYR A 1 605 ? 7.465 -14.312 8.359 1 91.94 605 TYR A CA 1
ATOM 4692 C C . TYR A 1 605 ? 6.691 -13.242 7.594 1 91.94 605 TYR A C 1
ATOM 4694 O O . TYR A 1 605 ? 6.414 -13.398 6.402 1 91.94 605 TYR A O 1
ATOM 4702 N N . ASP A 1 606 ? 6.277 -12.148 8.148 1 91.38 606 ASP A N 1
ATOM 4703 C CA . ASP A 1 606 ? 5.68 -11.039 7.418 1 91.38 606 ASP A CA 1
ATOM 4704 C C . ASP A 1 606 ? 6.688 -9.914 7.207 1 91.38 606 ASP A C 1
ATOM 4706 O O . ASP A 1 606 ? 6.305 -8.766 6.977 1 91.38 606 ASP A O 1
ATOM 4710 N N . GLN A 1 607 ? 7.922 -10.227 7.316 1 93.25 607 GLN A N 1
ATOM 4711 C CA . GLN A 1 607 ? 9.055 -9.336 7.086 1 93.25 607 GLN A CA 1
ATOM 4712 C C . GLN A 1 607 ? 10.172 -10.062 6.344 1 93.25 607 GLN A C 1
ATOM 4714 O O . GLN A 1 607 ? 10.383 -11.258 6.535 1 93.25 607 GLN A O 1
ATOM 4719 N N . LEU A 1 608 ? 10.984 -9.328 5.566 1 96.44 608 LEU A N 1
ATOM 4720 C CA . LEU A 1 608 ? 12.109 -9.922 4.852 1 96.44 608 LEU A CA 1
ATOM 4721 C C . LEU A 1 608 ? 13.25 -10.258 5.809 1 96.44 608 LEU A C 1
ATOM 4723 O O . LEU A 1 608 ? 13.469 -9.539 6.789 1 96.44 608 LEU A O 1
ATOM 4727 N N . GLY A 1 609 ? 13.922 -11.367 5.578 1 96.75 609 GLY A N 1
ATOM 4728 C CA . GLY A 1 609 ? 15.188 -11.68 6.223 1 96.75 609 GLY A CA 1
ATOM 4729 C C . GLY A 1 609 ? 16.391 -11.305 5.379 1 96.75 609 GLY A C 1
ATOM 4730 O O . GLY A 1 609 ? 16.312 -11.25 4.152 1 96.75 609 GLY A O 1
ATOM 4731 N N . LYS A 1 610 ? 17.469 -11.078 6.02 1 97.06 610 LYS A N 1
ATOM 4732 C CA . LYS A 1 610 ? 18.672 -10.695 5.289 1 97.06 610 LYS A CA 1
ATOM 4733 C C . LYS A 1 610 ? 19.938 -11.188 6 1 97.06 610 LYS A C 1
ATOM 4735 O O . LYS A 1 610 ? 20 -11.18 7.23 1 97.06 610 LYS A O 1
ATOM 4740 N N . ILE A 1 611 ? 20.875 -11.641 5.285 1 97.88 611 ILE A N 1
ATOM 4741 C CA . ILE A 1 611 ? 22.234 -11.914 5.742 1 97.88 611 ILE A CA 1
ATOM 4742 C C . ILE A 1 611 ? 23.234 -11.141 4.887 1 97.88 611 ILE A C 1
ATOM 4744 O O . ILE A 1 611 ? 23.266 -11.305 3.666 1 97.88 611 ILE A O 1
ATOM 4748 N N . ASN A 1 612 ? 23.953 -10.312 5.48 1 96.81 612 ASN A N 1
ATOM 4749 C CA . ASN A 1 612 ? 25.094 -9.688 4.82 1 96.81 612 ASN A CA 1
ATOM 4750 C C . ASN A 1 612 ? 26.391 -10.453 5.09 1 96.81 612 ASN A C 1
ATOM 4752 O O . ASN A 1 612 ? 26.719 -10.75 6.242 1 96.81 612 ASN A O 1
ATOM 4756 N N . ILE A 1 613 ? 27.109 -10.75 4.055 1 96.69 613 ILE A N 1
ATOM 4757 C CA . ILE A 1 613 ? 28.328 -11.555 4.195 1 96.69 613 ILE A CA 1
ATOM 4758 C C . ILE A 1 613 ? 29.516 -10.797 3.613 1 96.69 613 ILE A C 1
ATOM 4760 O O . ILE A 1 613 ? 29.453 -10.312 2.48 1 96.69 613 ILE A O 1
ATOM 4764 N N . ASP A 1 614 ? 30.547 -10.68 4.34 1 96.19 614 ASP A N 1
ATOM 4765 C CA . ASP A 1 614 ? 31.844 -10.156 3.941 1 96.19 614 ASP A CA 1
ATOM 4766 C C . ASP A 1 614 ? 32.906 -11.25 3.996 1 96.19 614 ASP A C 1
ATOM 4768 O O . ASP A 1 614 ? 33.312 -11.672 5.078 1 96.19 614 ASP A O 1
ATOM 4772 N N . TRP A 1 615 ? 33.375 -11.75 2.895 1 92.5 615 TRP A N 1
ATOM 4773 C CA . TRP A 1 615 ? 34.344 -12.844 2.881 1 92.5 615 TRP A CA 1
ATOM 4774 C C . TRP A 1 615 ? 35.688 -12.391 2.34 1 92.5 615 TRP A C 1
ATOM 4776 O O . TRP A 1 615 ? 36.375 -13.141 1.646 1 92.5 615 TRP A O 1
ATOM 4786 N N . THR A 1 616 ? 35.969 -11.125 2.438 1 90.19 616 THR A N 1
ATOM 4787 C CA . THR A 1 616 ? 37.281 -10.594 2.029 1 90.19 616 THR A CA 1
ATOM 4788 C C . THR A 1 616 ? 38.406 -11.469 2.561 1 90.19 616 THR A C 1
ATOM 4790 O O . THR A 1 616 ? 39.406 -11.695 1.87 1 90.19 616 THR A O 1
ATOM 4793 N N . ASN A 1 617 ? 38.219 -11.883 3.762 1 86.5 617 ASN A N 1
ATOM 4794 C CA . ASN A 1 617 ? 39.062 -12.922 4.301 1 86.5 617 ASN A CA 1
ATOM 4795 C C . ASN A 1 617 ? 38.5 -14.312 4.035 1 86.5 617 ASN A C 1
ATOM 4797 O O . ASN A 1 617 ? 37.5 -14.703 4.625 1 86.5 617 ASN A O 1
ATOM 4801 N N . THR A 1 618 ? 39.094 -15.086 3.215 1 84.5 618 THR A N 1
ATOM 4802 C CA . THR A 1 618 ? 38.625 -16.375 2.729 1 84.5 618 THR A CA 1
ATOM 4803 C C . THR A 1 618 ? 38.531 -17.391 3.865 1 84.5 618 THR A C 1
ATOM 4805 O O . THR A 1 618 ? 37.844 -18.391 3.764 1 84.5 618 THR A O 1
ATOM 4808 N N . THR A 1 619 ? 39.188 -17.125 4.891 1 90 619 THR A N 1
ATOM 4809 C CA . THR A 1 619 ? 39.219 -18.078 5.996 1 90 619 THR A CA 1
ATOM 4810 C C . THR A 1 619 ? 38.094 -17.75 7.008 1 90 619 THR A C 1
ATOM 4812 O O . THR A 1 619 ? 37.656 -18.625 7.738 1 90 619 THR A O 1
ATOM 4815 N N . THR A 1 620 ? 37.844 -16.516 7.059 1 94.25 620 THR A N 1
ATOM 4816 C CA . THR A 1 620 ? 36.844 -16.078 8.016 1 94.25 620 THR A CA 1
ATOM 4817 C C . THR A 1 620 ? 35.781 -15.188 7.332 1 94.25 620 THR A C 1
ATOM 4819 O O . THR A 1 620 ? 36.125 -14.141 6.777 1 94.25 620 THR A O 1
ATOM 4822 N N . TRP A 1 621 ? 34.531 -15.625 7.41 1 95.69 621 TRP A N 1
ATOM 4823 C CA . TRP A 1 621 ? 33.406 -14.805 6.906 1 95.69 621 TRP A CA 1
ATOM 4824 C C . TRP A 1 621 ? 32.781 -14 8.031 1 95.69 621 TRP A C 1
ATOM 4826 O O . TRP A 1 621 ? 32.562 -14.516 9.125 1 95.69 621 TRP A O 1
ATOM 4836 N N . VAL A 1 622 ? 32.562 -12.758 7.84 1 96.75 622 VAL A N 1
ATOM 4837 C CA . VAL A 1 622 ? 31.781 -11.938 8.75 1 96.75 622 VAL A CA 1
ATOM 4838 C C . VAL A 1 622 ? 30.328 -11.883 8.266 1 96.75 622 VAL A C 1
ATOM 4840 O O . VAL A 1 622 ? 30.062 -11.453 7.137 1 96.75 622 VAL A O 1
ATOM 4843 N N . MET A 1 623 ? 29.438 -12.289 9.086 1 96.5 623 MET A N 1
ATOM 4844 C CA . MET A 1 623 ? 28.031 -12.367 8.719 1 96.5 623 MET A CA 1
ATOM 4845 C C . MET A 1 623 ? 27.172 -11.555 9.68 1 96.5 623 MET A C 1
ATOM 4847 O O . MET A 1 623 ? 27.312 -11.672 10.898 1 96.5 623 MET A O 1
ATOM 4851 N N . ARG A 1 624 ? 26.344 -10.711 9.172 1 95.31 624 ARG A N 1
ATOM 4852 C CA . ARG A 1 624 ? 25.359 -9.953 9.938 1 95.31 624 ARG A CA 1
ATOM 4853 C C . ARG A 1 624 ? 23.938 -10.305 9.492 1 95.31 624 ARG A C 1
ATOM 4855 O O . ARG A 1 624 ? 23.641 -10.289 8.289 1 95.31 624 ARG A O 1
ATOM 4862 N N . THR A 1 625 ? 23.094 -10.609 10.477 1 96.19 625 THR A N 1
ATOM 4863 C CA . THR A 1 625 ? 21.766 -11.117 10.102 1 96.19 625 THR A CA 1
ATOM 4864 C C . THR A 1 625 ? 20.672 -10.18 10.594 1 96.19 625 THR A C 1
ATOM 4866 O O . THR A 1 625 ? 20.875 -9.422 11.547 1 96.19 625 THR A O 1
ATOM 4869 N N . SER A 1 626 ? 19.609 -10.102 9.906 1 93.88 626 SER A N 1
ATOM 4870 C CA . SER A 1 626 ? 18.344 -9.469 10.289 1 93.88 626 SER A CA 1
ATOM 4871 C C . SER A 1 626 ? 17.172 -10.383 10.008 1 93.88 626 SER A C 1
ATOM 4873 O O . SER A 1 626 ? 17 -10.867 8.883 1 93.88 626 SER A O 1
ATOM 4875 N N . ASN A 1 627 ? 16.359 -10.75 11 1 93.25 627 ASN A N 1
ATOM 4876 C CA . ASN A 1 627 ? 15.164 -11.578 10.906 1 93.25 627 ASN A CA 1
ATOM 4877 C C . ASN A 1 627 ? 15.5 -12.984 10.406 1 93.25 627 ASN A C 1
ATOM 4879 O O . ASN A 1 627 ? 14.797 -13.523 9.547 1 93.25 627 ASN A O 1
ATOM 4883 N N . ILE A 1 628 ? 16.562 -13.539 10.82 1 96.81 628 ILE A N 1
ATOM 4884 C CA . ILE A 1 628 ? 16.969 -14.914 10.523 1 96.81 628 ILE A CA 1
ATOM 4885 C C . ILE A 1 628 ? 16.922 -15.75 11.797 1 96.81 628 ILE A C 1
ATOM 4887 O O . ILE A 1 628 ? 17.484 -15.359 12.82 1 96.81 628 ILE A O 1
ATOM 4891 N N . ARG A 1 629 ? 16.281 -16.859 11.75 1 96.31 629 ARG A N 1
ATOM 4892 C CA . ARG A 1 629 ? 16.203 -17.734 12.914 1 96.31 629 ARG A CA 1
ATOM 4893 C C . ARG A 1 629 ? 17.141 -18.922 12.773 1 96.31 629 ARG A C 1
ATOM 4895 O O . ARG A 1 629 ? 17.766 -19.344 13.742 1 96.31 629 ARG A O 1
ATOM 4902 N N . ARG A 1 630 ? 17.172 -19.516 11.547 1 97.12 630 ARG A N 1
ATOM 4903 C CA . ARG A 1 630 ? 17.938 -20.734 11.312 1 97.12 630 ARG A CA 1
ATOM 4904 C C . ARG A 1 630 ? 18.516 -20.75 9.898 1 97.12 630 ARG A C 1
ATOM 4906 O O . ARG A 1 630 ? 17.844 -20.359 8.945 1 97.12 630 ARG A O 1
ATOM 4913 N N . TRP A 1 631 ? 19.719 -21.172 9.742 1 96.81 631 TRP A N 1
ATOM 4914 C CA . TRP A 1 631 ? 20.328 -21.359 8.43 1 96.81 631 TRP A CA 1
ATOM 4915 C C . TRP A 1 631 ? 21.422 -22.438 8.484 1 96.81 631 TRP A C 1
ATOM 4917 O O . TRP A 1 631 ? 21.828 -22.859 9.57 1 96.81 631 TRP A O 1
ATOM 4927 N N . ARG A 1 632 ? 21.875 -22.953 7.344 1 95.81 632 ARG A N 1
ATOM 4928 C CA . ARG A 1 632 ? 22.875 -24.016 7.297 1 95.81 632 ARG A CA 1
ATOM 4929 C C . ARG A 1 632 ? 23.828 -23.812 6.129 1 95.81 632 ARG A C 1
ATOM 4931 O O . ARG A 1 632 ? 23.516 -23.078 5.188 1 95.81 632 ARG A O 1
ATOM 4938 N N . ILE A 1 633 ? 24.891 -24.531 6.203 1 93.81 633 ILE A N 1
ATOM 4939 C CA . ILE A 1 633 ? 25.891 -24.547 5.141 1 93.81 633 ILE A CA 1
ATOM 4940 C C . ILE A 1 633 ? 25.531 -25.641 4.133 1 93.81 633 ILE A C 1
ATOM 4942 O O . ILE A 1 633 ? 25.375 -26.812 4.504 1 93.81 633 ILE A O 1
ATOM 4946 N N . GLY A 1 634 ? 25.328 -25.188 2.941 1 93.56 634 GLY A N 1
ATOM 4947 C CA . GLY A 1 634 ? 25.094 -26.125 1.856 1 93.56 634 GLY A CA 1
ATOM 4948 C C . GLY A 1 634 ? 26.344 -26.406 1.041 1 93.56 634 GLY A C 1
ATOM 4949 O O . GLY A 1 634 ? 27.469 -26.219 1.523 1 93.56 634 GLY A O 1
ATOM 4950 N N . LYS A 1 635 ? 26.109 -26.922 -0.117 1 92.69 635 LYS A N 1
ATOM 4951 C CA . LYS A 1 635 ? 27.219 -27.219 -1.023 1 92.69 635 LYS A CA 1
ATOM 4952 C C . LYS A 1 635 ? 27.953 -25.938 -1.423 1 92.69 635 LYS A C 1
ATOM 4954 O O . LYS A 1 635 ? 27.328 -24.875 -1.569 1 92.69 635 LYS A O 1
ATOM 4959 N N . GLU A 1 636 ? 29.219 -26.078 -1.604 1 92.25 636 GLU A N 1
ATOM 4960 C CA . GLU A 1 636 ? 30 -24.922 -2.033 1 92.25 636 GLU A CA 1
ATOM 4961 C C . GLU A 1 636 ? 29.562 -24.422 -3.408 1 92.25 636 GLU A C 1
ATOM 4963 O O . GLU A 1 636 ? 29.234 -25.234 -4.289 1 92.25 636 GLU A O 1
ATOM 4968 N N . ARG A 1 637 ? 29.406 -23.125 -3.48 1 92.38 637 ARG A N 1
ATOM 4969 C CA . ARG A 1 637 ? 29.297 -22.516 -4.801 1 92.38 637 ARG A CA 1
ATOM 4970 C C . ARG A 1 637 ? 30.609 -22.641 -5.574 1 92.38 637 ARG A C 1
ATOM 4972 O O . ARG A 1 637 ? 31.688 -22.453 -5.008 1 92.38 637 ARG A O 1
ATOM 4979 N N . PRO A 1 638 ? 30.5 -22.953 -6.797 1 86.69 638 PRO A N 1
ATOM 4980 C CA . PRO A 1 638 ? 31.75 -23 -7.559 1 86.69 638 PRO A CA 1
ATOM 4981 C C . PRO A 1 638 ? 32.562 -21.703 -7.453 1 86.69 638 PRO A C 1
ATOM 4983 O O . PRO A 1 638 ? 32 -20.625 -7.664 1 86.69 638 PRO A O 1
ATOM 4986 N N . GLY A 1 639 ? 33.781 -21.828 -7.016 1 82.06 639 GLY A N 1
ATOM 4987 C CA . GLY A 1 639 ? 34.656 -20.672 -6.918 1 82.06 639 GLY A CA 1
ATOM 4988 C C . GLY A 1 639 ? 34.625 -20.031 -5.547 1 82.06 639 GLY A C 1
ATOM 4989 O O . GLY A 1 639 ? 35.344 -19.047 -5.305 1 82.06 639 GLY A O 1
ATOM 4990 N N . LEU A 1 640 ? 33.844 -20.484 -4.699 1 90 640 LEU A N 1
ATOM 4991 C CA . LEU A 1 640 ? 33.781 -19.953 -3.344 1 90 640 LEU A CA 1
ATOM 4992 C C . LEU A 1 640 ? 33.844 -21.078 -2.318 1 90 640 LEU A C 1
ATOM 4994 O O . LEU A 1 640 ? 32.812 -21.688 -1.991 1 90 640 LEU A O 1
ATOM 4998 N N . ALA A 1 641 ? 34.938 -21.25 -1.737 1 89.44 641 ALA A N 1
ATOM 4999 C CA . ALA A 1 641 ? 35.125 -22.281 -0.727 1 89.44 641 ALA A CA 1
ATOM 5000 C C . ALA A 1 641 ? 34.469 -21.891 0.593 1 89.44 641 ALA A C 1
ATOM 5002 O O . ALA A 1 641 ? 34.344 -20.703 0.894 1 89.44 641 ALA A O 1
ATOM 5003 N N . HIS A 1 642 ? 34.125 -22.859 1.352 1 91.31 642 HIS A N 1
ATOM 5004 C CA . HIS A 1 642 ? 33.594 -22.594 2.686 1 91.31 642 HIS A CA 1
ATOM 5005 C C . HIS A 1 642 ? 34.656 -21.953 3.58 1 91.31 642 HIS A C 1
ATOM 5007 O O . HIS A 1 642 ? 35.844 -22.234 3.443 1 91.31 642 HIS A O 1
ATOM 5013 N N . PRO A 1 643 ? 34.156 -21.109 4.461 1 91.88 643 PRO A N 1
ATOM 5014 C CA . PRO A 1 643 ? 35.094 -20.578 5.441 1 91.88 643 PRO A CA 1
ATOM 5015 C C . PRO A 1 643 ? 35.438 -21.594 6.527 1 91.88 643 PRO A C 1
ATOM 5017 O O . PRO A 1 643 ? 34.719 -22.562 6.738 1 91.88 643 PRO A O 1
ATOM 5020 N N . ARG A 1 644 ? 36.562 -21.344 7.164 1 92.5 644 ARG A N 1
ATOM 5021 C CA . ARG A 1 644 ? 36.906 -22.141 8.328 1 92.5 644 ARG A CA 1
ATOM 5022 C C . ARG A 1 644 ? 36.219 -21.625 9.586 1 92.5 644 ARG A C 1
ATOM 5024 O O . ARG A 1 644 ? 35.906 -22.406 10.5 1 92.5 644 ARG A O 1
ATOM 5031 N N . GLU A 1 645 ? 36.094 -20.359 9.547 1 94.5 645 GLU A N 1
ATOM 5032 C CA . GLU A 1 645 ? 35.469 -19.688 10.672 1 94.5 645 GLU A CA 1
ATOM 5033 C C . GLU A 1 645 ? 34.469 -18.625 10.195 1 94.5 645 GLU A C 1
ATOM 5035 O O . GLU A 1 645 ? 34.625 -18.062 9.117 1 94.5 645 GLU A O 1
ATOM 5040 N N . ILE A 1 646 ? 33.438 -18.422 11.016 1 95.44 646 ILE A N 1
ATOM 5041 C CA . ILE A 1 646 ? 32.5 -17.344 10.719 1 95.44 646 ILE A CA 1
ATOM 5042 C C . ILE A 1 646 ? 32.281 -16.484 11.961 1 95.44 646 ILE A C 1
ATOM 5044 O O . ILE A 1 646 ? 32.281 -16.984 13.086 1 95.44 646 ILE A O 1
ATOM 5048 N N . LEU A 1 647 ? 32.281 -15.273 11.797 1 96.31 647 LEU A N 1
ATOM 5049 C CA . LEU A 1 647 ? 31.797 -14.328 12.797 1 96.31 647 LEU A CA 1
ATOM 5050 C C . LEU A 1 647 ? 30.344 -13.945 12.547 1 96.31 647 LEU A C 1
ATOM 5052 O O . LEU A 1 647 ? 30.062 -13.023 11.789 1 96.31 647 LEU A O 1
ATOM 5056 N N . LEU A 1 648 ? 29.484 -14.633 13.242 1 96.19 648 LEU A N 1
ATOM 5057 C CA . LEU A 1 648 ? 28.047 -14.5 13.062 1 96.19 648 LEU A CA 1
ATOM 5058 C C . LEU A 1 648 ? 27.453 -13.555 14.109 1 96.19 648 LEU A C 1
ATOM 5060 O O . LEU A 1 648 ? 27.281 -13.945 15.266 1 96.19 648 LEU A O 1
ATOM 5064 N N . ASP A 1 649 ? 27.062 -12.344 13.672 1 93.62 649 ASP A N 1
ATOM 5065 C CA . ASP A 1 649 ? 26.547 -11.312 14.586 1 93.62 649 ASP A CA 1
ATOM 5066 C C . ASP A 1 649 ? 27.453 -11.164 15.805 1 93.62 649 ASP A C 1
ATOM 5068 O O . ASP A 1 649 ? 26.984 -11.219 16.938 1 93.62 649 ASP A O 1
ATOM 5072 N N . ASN A 1 650 ? 28.719 -11.109 15.594 1 89.56 650 ASN A N 1
ATOM 5073 C CA . ASN A 1 650 ? 29.781 -10.875 16.562 1 89.56 650 ASN A CA 1
ATOM 5074 C C . ASN A 1 650 ? 30.031 -12.102 17.438 1 89.56 650 ASN A C 1
ATOM 5076 O O . ASN A 1 650 ? 30.656 -12.008 18.484 1 89.56 650 ASN A O 1
ATOM 5080 N N . GLN A 1 651 ? 29.484 -13.273 17.078 1 94.81 651 GLN A N 1
ATOM 5081 C CA . GLN A 1 651 ? 29.812 -14.562 17.688 1 94.81 651 GLN A CA 1
ATOM 5082 C C . GLN A 1 651 ? 30.672 -15.406 16.734 1 94.81 651 GLN A C 1
ATOM 5084 O O . GLN A 1 651 ? 30.344 -15.562 15.562 1 94.81 651 GLN A O 1
ATOM 5089 N N . SER A 1 652 ? 31.656 -16.016 17.25 1 95.25 652 SER A N 1
ATOM 5090 C CA . SER A 1 652 ? 32.562 -16.812 16.422 1 95.25 652 SER A CA 1
ATOM 5091 C C . SER A 1 652 ? 32.188 -18.281 16.438 1 95.25 652 SER A C 1
ATOM 5093 O O . SER A 1 652 ? 31.875 -18.828 17.5 1 95.25 652 SER A O 1
ATOM 5095 N N . PHE A 1 653 ? 32.188 -18.891 15.312 1 95.19 653 PHE A N 1
ATOM 5096 C CA . PHE A 1 653 ? 31.938 -20.312 15.18 1 95.19 653 PHE A CA 1
ATOM 5097 C C . PHE A 1 653 ? 32.938 -20.953 14.211 1 95.19 653 PHE A C 1
ATOM 5099 O O . PHE A 1 653 ? 33.312 -20.328 13.203 1 95.19 653 PHE A O 1
ATOM 5106 N N . ARG A 1 654 ? 33.281 -22.125 14.406 1 91.81 654 ARG A N 1
ATOM 5107 C CA . ARG A 1 654 ? 34.062 -22.906 13.445 1 91.81 654 ARG A CA 1
ATOM 5108 C C . ARG A 1 654 ? 33.156 -23.75 12.562 1 91.81 654 ARG A C 1
ATOM 5110 O O . ARG A 1 654 ? 32.156 -24.297 13.031 1 91.81 654 ARG A O 1
ATOM 5117 N N . ILE A 1 655 ? 33.406 -23.672 11.305 1 80 655 ILE A N 1
ATOM 5118 C CA . ILE A 1 655 ? 32.625 -24.469 10.367 1 80 655 ILE A CA 1
ATOM 5119 C C . ILE A 1 655 ? 33.312 -25.844 10.195 1 80 655 ILE A C 1
ATOM 5121 O O . ILE A 1 655 ? 34.469 -25.922 9.828 1 80 655 ILE A O 1
ATOM 5125 N N . LEU A 1 656 ? 32.5 -26.797 10.25 1 68.94 656 LEU A N 1
ATOM 5126 C CA . LEU A 1 656 ? 33.062 -28.141 10.234 1 68.94 656 LEU A CA 1
ATOM 5127 C C . LEU A 1 656 ? 32.688 -28.875 8.961 1 68.94 656 LEU A C 1
ATOM 5129 O O . LEU A 1 656 ? 33.5 -29.625 8.406 1 68.94 656 LEU A O 1
ATOM 5133 N N . SER A 1 657 ? 31.531 -28.75 8.586 1 78.62 657 SER A N 1
ATOM 5134 C CA . SER A 1 657 ? 31.078 -29.594 7.477 1 78.62 657 SER A CA 1
ATOM 5135 C C . SER A 1 657 ? 29.828 -29.016 6.816 1 78.62 657 SER A C 1
ATOM 5137 O O . SER A 1 657 ? 29.141 -28.172 7.406 1 78.62 657 SER A O 1
ATOM 5139 N N . VAL A 1 658 ? 29.719 -29.469 5.57 1 82.75 658 VAL A N 1
ATOM 5140 C CA . VAL A 1 658 ? 28.438 -29.266 4.902 1 82.75 658 VAL A CA 1
ATOM 5141 C C . VAL A 1 658 ? 27.312 -29.828 5.777 1 82.75 658 VAL A C 1
ATOM 5143 O O . VAL A 1 658 ? 27.422 -30.922 6.324 1 82.75 658 VAL A O 1
ATOM 5146 N N . GLY A 1 659 ? 26.266 -28.953 6.035 1 82.75 659 GLY A N 1
ATOM 5147 C CA . GLY A 1 659 ? 25.156 -29.375 6.875 1 82.75 659 GLY A CA 1
ATOM 5148 C C . GLY A 1 659 ? 25.156 -28.703 8.234 1 82.75 659 GLY A C 1
ATOM 5149 O O . GLY A 1 659 ? 24.141 -28.719 8.938 1 82.75 659 GLY A O 1
ATOM 5150 N N . ASP A 1 660 ? 26.328 -28.109 8.594 1 88.5 660 ASP A N 1
ATOM 5151 C CA . ASP A 1 660 ? 26.328 -27.359 9.852 1 88.5 660 ASP A CA 1
ATOM 5152 C C . ASP A 1 660 ? 25.188 -26.344 9.883 1 88.5 660 ASP A C 1
ATOM 5154 O O . ASP A 1 660 ? 24.953 -25.641 8.898 1 88.5 660 ASP A O 1
ATOM 5158 N N . MET A 1 661 ? 24.516 -26.328 10.977 1 94.62 661 MET A N 1
ATOM 5159 C CA . MET A 1 661 ? 23.312 -25.5 11.109 1 94.62 661 MET A CA 1
ATOM 5160 C C . MET A 1 661 ? 23.438 -24.562 12.312 1 94.62 661 MET A C 1
ATOM 5162 O O . MET A 1 661 ? 24.016 -24.938 13.336 1 94.62 661 MET A O 1
ATOM 5166 N N . PHE A 1 662 ? 22.938 -23.422 12.164 1 96.25 662 PHE A N 1
ATOM 5167 C CA . PHE A 1 662 ? 22.953 -22.406 13.203 1 96.25 662 PHE A CA 1
ATOM 5168 C C . PHE A 1 662 ? 21.531 -21.938 13.516 1 96.25 662 PHE A C 1
ATOM 5170 O O . PHE A 1 662 ? 20.734 -21.703 12.602 1 96.25 662 PHE A O 1
ATOM 5177 N N . VAL A 1 663 ? 21.203 -21.875 14.742 1 96.62 663 VAL A N 1
ATOM 5178 C CA . VAL A 1 663 ? 19.875 -21.469 15.172 1 96.62 663 VAL A CA 1
ATOM 5179 C C . VAL A 1 663 ? 19.984 -20.359 16.219 1 96.62 663 VAL A C 1
ATOM 5181 O O . VAL A 1 663 ? 20.859 -20.406 17.094 1 96.62 663 VAL A O 1
ATOM 5184 N N . LYS A 1 664 ? 19.203 -19.406 16.062 1 93.75 664 LYS A N 1
ATOM 5185 C CA . LYS A 1 664 ? 19.172 -18.281 17 1 93.75 664 LYS A CA 1
ATOM 5186 C C . LYS A 1 664 ? 18.25 -18.562 18.172 1 93.75 664 LYS A C 1
ATOM 5188 O O . LYS A 1 664 ? 17.094 -18.969 17.984 1 93.75 664 LYS A O 1
ATOM 5193 N N . SER A 1 665 ? 18.656 -18.297 19.328 1 89.5 665 SER A N 1
ATOM 5194 C CA . SER A 1 665 ? 17.859 -18.5 20.531 1 89.5 665 SER A CA 1
ATOM 5195 C C . SER A 1 665 ? 16.875 -17.359 20.75 1 89.5 665 SER A C 1
ATOM 5197 O O . SER A 1 665 ? 16.938 -16.344 20.062 1 89.5 665 SER A O 1
ATOM 5199 N N . ALA A 1 666 ? 15.992 -17.562 21.719 1 81.5 666 ALA A N 1
ATOM 5200 C CA . ALA A 1 666 ? 15.008 -16.531 22.062 1 81.5 666 ALA A CA 1
ATOM 5201 C C . ALA A 1 666 ? 15.695 -15.281 22.594 1 81.5 666 ALA A C 1
ATOM 5203 O O . ALA A 1 666 ? 15.148 -14.18 22.5 1 81.5 666 ALA A O 1
ATOM 5204 N N . ARG A 1 667 ? 16.859 -15.43 23.078 1 82.06 667 ARG A N 1
ATOM 5205 C CA . ARG A 1 667 ? 17.594 -14.305 23.641 1 82.06 667 ARG A CA 1
ATOM 5206 C C . ARG A 1 667 ? 18.453 -13.617 22.578 1 82.06 667 ARG A C 1
ATOM 5208 O O . ARG A 1 667 ? 19.094 -12.609 22.859 1 82.06 667 ARG A O 1
ATOM 5215 N N . GLY A 1 668 ? 18.469 -14.258 21.406 1 87.25 668 GLY A N 1
ATOM 5216 C CA . GLY A 1 668 ? 19.188 -13.625 20.297 1 87.25 668 GLY A CA 1
ATOM 5217 C C . GLY A 1 668 ? 20.578 -14.18 20.094 1 87.25 668 GLY A C 1
ATOM 5218 O O . GLY A 1 668 ? 21.344 -13.648 19.297 1 87.25 668 GLY A O 1
ATOM 5219 N N . GLU A 1 669 ? 20.891 -15.281 20.828 1 92.12 669 GLU A N 1
ATOM 5220 C CA . GLU A 1 669 ? 22.203 -15.898 20.688 1 92.12 669 GLU A CA 1
ATOM 5221 C C . GLU A 1 669 ? 22.172 -17.062 19.703 1 92.12 669 GLU A C 1
ATOM 5223 O O . GLU A 1 669 ? 21.188 -17.812 19.641 1 92.12 669 GLU A O 1
ATOM 5228 N N . TRP A 1 670 ? 23.234 -17.172 18.953 1 95.81 670 TRP A N 1
ATOM 5229 C CA . TRP A 1 670 ? 23.328 -18.25 17.969 1 95.81 670 TRP A CA 1
ATOM 5230 C C . TRP A 1 670 ? 23.938 -19.5 18.609 1 95.81 670 TRP A C 1
ATOM 5232 O O . TRP A 1 670 ? 24.828 -19.406 19.453 1 95.81 670 TRP A O 1
ATOM 5242 N N . LYS A 1 671 ? 23.484 -20.641 18.141 1 95 671 LYS A N 1
ATOM 5243 C CA . LYS A 1 671 ? 24.016 -21.938 18.516 1 95 671 LYS A CA 1
ATOM 5244 C C . LYS A 1 671 ? 24.203 -22.828 17.281 1 95 671 LYS A C 1
ATOM 5246 O O . LYS A 1 671 ? 23.422 -22.75 16.328 1 95 671 LYS A O 1
ATOM 5251 N N . SER A 1 672 ? 25.25 -23.531 17.281 1 93.38 672 SER A N 1
ATOM 5252 C CA . SER A 1 672 ? 25.453 -24.531 16.234 1 93.38 672 SER A CA 1
ATOM 5253 C C . SER A 1 672 ? 24.766 -25.844 16.594 1 93.38 672 SER A C 1
ATOM 5255 O O . SER A 1 672 ? 24.859 -26.312 17.719 1 93.38 672 SER A O 1
ATOM 5257 N N . VAL A 1 673 ? 24.031 -26.312 15.625 1 90.5 673 VAL A N 1
ATOM 5258 C CA . VAL A 1 673 ? 23.312 -27.562 15.883 1 90.5 673 VAL A CA 1
ATOM 5259 C C . VAL A 1 673 ? 23.531 -28.531 14.719 1 90.5 673 VAL A C 1
ATOM 5261 O O . VAL A 1 673 ? 23.734 -28.094 13.578 1 90.5 673 VAL A O 1
ATOM 5264 N N . HIS A 1 674 ? 23.453 -29.828 15.008 1 84.94 674 HIS A N 1
ATOM 5265 C CA . HIS A 1 674 ? 23.688 -30.828 13.969 1 84.94 674 HIS A CA 1
ATOM 5266 C C . HIS A 1 674 ? 22.453 -31.688 13.742 1 84.94 674 HIS A C 1
ATOM 5268 O O . HIS A 1 674 ? 22.281 -32.25 12.664 1 84.94 674 HIS A O 1
ATOM 5274 N N . SER A 1 675 ? 21.672 -31.672 14.688 1 84.69 675 SER A N 1
ATOM 5275 C CA . SER A 1 675 ? 20.516 -32.562 14.586 1 84.69 675 SER A CA 1
ATOM 5276 C C . SER A 1 675 ? 19.422 -31.906 13.727 1 84.69 675 SER A C 1
ATOM 5278 O O . SER A 1 675 ? 19.234 -30.703 13.75 1 84.69 675 SER A O 1
ATOM 5280 N N . GLN A 1 676 ? 18.797 -32.75 12.953 1 87.25 676 GLN A N 1
ATOM 5281 C CA . GLN A 1 676 ? 17.672 -32.312 12.125 1 87.25 676 GLN A CA 1
ATOM 5282 C C . GLN A 1 676 ? 16.328 -32.625 12.789 1 87.25 676 GLN A C 1
ATOM 5284 O O . GLN A 1 676 ? 15.281 -32.5 12.172 1 87.25 676 GLN A O 1
ATOM 5289 N N . SER A 1 677 ? 16.328 -32.969 13.977 1 87.75 677 SER A N 1
ATOM 5290 C CA . SER A 1 677 ? 15.133 -33.438 14.664 1 87.75 677 SER A CA 1
ATOM 5291 C C . SER A 1 677 ? 14.133 -32.312 14.859 1 87.75 677 SER A C 1
ATOM 5293 O O . SER A 1 677 ? 12.945 -32.562 15.078 1 87.75 677 SER A O 1
ATOM 5295 N N . TRP A 1 678 ? 14.68 -31.062 14.734 1 89.25 678 TRP A N 1
ATOM 5296 C CA . TRP A 1 678 ? 13.805 -29.906 14.914 1 89.25 678 TRP A CA 1
ATOM 5297 C C . TRP A 1 678 ? 12.703 -29.891 13.859 1 89.25 678 TRP A C 1
ATOM 5299 O O . TRP A 1 678 ? 11.625 -29.344 14.086 1 89.25 678 TRP A O 1
ATOM 5309 N N . ARG A 1 679 ? 12.922 -30.469 12.719 1 89.81 679 ARG A N 1
ATOM 5310 C CA . ARG A 1 679 ? 11.992 -30.469 11.594 1 89.81 679 ARG A CA 1
ATOM 5311 C C . ARG A 1 679 ? 10.711 -31.219 11.93 1 89.81 679 ARG A C 1
ATOM 5313 O O . ARG A 1 679 ? 9.695 -31.047 11.25 1 89.81 679 ARG A O 1
ATOM 5320 N N . ARG A 1 680 ? 10.742 -32 12.891 1 83.75 680 ARG A N 1
ATOM 5321 C CA . ARG A 1 680 ? 9.562 -32.75 13.305 1 83.75 680 ARG A CA 1
ATOM 5322 C C . ARG A 1 680 ? 8.602 -31.891 14.109 1 83.75 680 ARG A C 1
ATOM 5324 O O . ARG A 1 680 ? 7.406 -32.188 14.18 1 83.75 680 ARG A O 1
ATOM 5331 N N . ARG A 1 681 ? 9.195 -30.859 14.641 1 83.69 681 ARG A N 1
ATOM 5332 C CA . ARG A 1 681 ? 8.398 -30.078 15.578 1 83.69 681 ARG A CA 1
ATOM 5333 C C . ARG A 1 681 ? 8.141 -28.672 15.039 1 83.69 681 ARG A C 1
ATOM 5335 O O . ARG A 1 681 ? 7.156 -28.031 15.406 1 83.69 681 ARG A O 1
ATOM 5342 N N . GLU A 1 682 ? 9.047 -28.266 14.273 1 90.69 682 GLU A N 1
ATOM 5343 C CA . GLU A 1 682 ? 8.961 -26.891 13.797 1 90.69 682 GLU A CA 1
ATOM 5344 C C . GLU A 1 682 ? 8.688 -26.844 12.297 1 90.69 682 GLU A C 1
ATOM 5346 O O . GLU A 1 682 ? 9.023 -27.766 11.57 1 90.69 682 GLU A O 1
ATOM 5351 N N . ARG A 1 683 ? 8.07 -25.766 11.922 1 92.12 683 ARG A N 1
ATOM 5352 C CA . ARG A 1 683 ? 7.754 -25.562 10.508 1 92.12 683 ARG A CA 1
ATOM 5353 C C . ARG A 1 683 ? 9.023 -25.531 9.664 1 92.12 683 ARG A C 1
ATOM 5355 O O . ARG A 1 683 ? 9.992 -24.844 10.008 1 92.12 683 ARG A O 1
ATOM 5362 N N . SER A 1 684 ? 9.008 -26.297 8.547 1 92.5 684 SER A N 1
ATOM 5363 C CA . SER A 1 684 ? 10.211 -26.375 7.73 1 92.5 684 SER A CA 1
ATOM 5364 C C . SER A 1 684 ? 9.875 -26.734 6.285 1 92.5 684 SER A C 1
ATOM 5366 O O . SER A 1 684 ? 8.789 -27.234 6.004 1 92.5 684 SER A O 1
ATOM 5368 N N . GLY A 1 685 ? 10.812 -26.406 5.43 1 93.12 685 GLY A N 1
ATOM 5369 C CA . GLY A 1 685 ? 10.727 -26.844 4.043 1 93.12 685 GLY A CA 1
ATOM 5370 C C . GLY A 1 685 ? 9.461 -26.375 3.348 1 93.12 685 GLY A C 1
ATOM 5371 O O . GLY A 1 685 ? 9.141 -25.188 3.361 1 93.12 685 GLY A O 1
ATOM 5372 N N . LYS A 1 686 ? 8.727 -27.359 2.881 1 94.25 686 LYS A N 1
ATOM 5373 C CA . LYS A 1 686 ? 7.578 -27.078 2.021 1 94.25 686 LYS A CA 1
ATOM 5374 C C . LYS A 1 686 ? 6.418 -26.5 2.824 1 94.25 686 LYS A C 1
ATOM 5376 O O . LYS A 1 686 ? 5.457 -25.984 2.25 1 94.25 686 LYS A O 1
ATOM 5381 N N . GLN A 1 687 ? 6.535 -26.469 4.141 1 94.69 687 GLN A N 1
ATOM 5382 C CA . GLN A 1 687 ? 5.473 -25.938 4.988 1 94.69 687 GLN A CA 1
ATOM 5383 C C . GLN A 1 687 ? 5.539 -24.406 5.059 1 94.69 687 GLN A C 1
ATOM 5385 O O . GLN A 1 687 ? 4.586 -23.766 5.492 1 94.69 687 GLN A O 1
ATOM 5390 N N . LEU A 1 688 ? 6.668 -23.906 4.691 1 95.5 688 LEU A N 1
ATOM 5391 C CA . LEU A 1 688 ? 6.898 -22.484 4.859 1 95.5 688 LEU A CA 1
ATOM 5392 C C . LEU A 1 688 ? 6.27 -21.688 3.717 1 95.5 688 LEU A C 1
ATOM 5394 O O . LEU A 1 688 ? 6.27 -22.141 2.57 1 95.5 688 LEU A O 1
ATOM 5398 N N . GLY A 1 689 ? 5.789 -20.469 4.039 1 94.44 689 GLY A N 1
ATOM 5399 C CA . GLY A 1 689 ? 5.121 -19.578 3.094 1 94.44 689 GLY A CA 1
ATOM 5400 C C . GLY A 1 689 ? 3.744 -19.141 3.555 1 94.44 689 GLY A C 1
ATOM 5401 O O . GLY A 1 689 ? 3.373 -19.359 4.711 1 94.44 689 GLY A O 1
ATOM 5402 N N . ALA A 1 690 ? 3.068 -18.453 2.701 1 96.31 690 ALA A N 1
ATOM 5403 C CA . ALA A 1 690 ? 1.686 -18.062 2.965 1 96.31 690 ALA A CA 1
ATOM 5404 C C . ALA A 1 690 ? 0.723 -19.188 2.623 1 96.31 690 ALA A C 1
ATOM 5406 O O . ALA A 1 690 ? 1.074 -20.375 2.736 1 96.31 690 ALA A O 1
ATOM 5407 N N . LEU A 1 691 ? -0.443 -18.906 2.303 1 97.19 691 LEU A N 1
ATOM 5408 C CA . LEU A 1 691 ? -1.426 -19.938 1.995 1 97.19 691 LEU A CA 1
ATOM 5409 C C . LEU A 1 691 ? -1.016 -20.719 0.754 1 97.19 691 LEU A C 1
ATOM 5411 O O . LEU A 1 691 ? -1.354 -21.906 0.622 1 97.19 691 LEU A O 1
ATOM 5415 N N . ASP A 1 692 ? -0.243 -20.125 -0.089 1 96.5 692 ASP A N 1
ATOM 5416 C CA . ASP A 1 692 ? 0.141 -20.75 -1.349 1 96.5 692 ASP A CA 1
ATOM 5417 C C . ASP A 1 692 ? 1.189 -21.844 -1.124 1 96.5 692 ASP A C 1
ATOM 5419 O O . ASP A 1 692 ? 1.504 -22.609 -2.037 1 96.5 692 ASP A O 1
ATOM 5423 N N . ALA A 1 693 ? 1.723 -21.953 0.162 1 96.5 693 ALA A N 1
ATOM 5424 C CA . ALA A 1 693 ? 2.58 -23.078 0.494 1 96.5 693 ALA A CA 1
ATOM 5425 C C . ALA A 1 693 ? 1.895 -24.406 0.157 1 96.5 693 ALA A C 1
ATOM 5427 O O . ALA A 1 693 ? 2.562 -25.406 -0.131 1 96.5 693 ALA A O 1
ATOM 5428 N N . PHE A 1 694 ? 0.61 -24.312 0.143 1 96.44 694 PHE A N 1
ATOM 5429 C CA . PHE A 1 694 ? -0.231 -25.453 -0.19 1 96.44 694 PHE A CA 1
ATOM 5430 C C . PHE A 1 694 ? 0.134 -26.016 -1.56 1 96.44 694 PHE A C 1
ATOM 5432 O O . PHE A 1 694 ? 0.057 -27.234 -1.783 1 96.44 694 PHE A O 1
ATOM 5439 N N . LEU A 1 695 ? 0.555 -25.234 -2.49 1 97.38 695 LEU A N 1
ATOM 5440 C CA . LEU A 1 695 ? 0.826 -25.641 -3.867 1 97.38 695 LEU A CA 1
ATOM 5441 C C . LEU A 1 695 ? 2.158 -26.375 -3.965 1 97.38 695 LEU A C 1
ATOM 5443 O O . LEU A 1 695 ? 2.441 -27.031 -4.977 1 97.38 695 LEU A O 1
ATOM 5447 N N . ASN A 1 696 ? 2.969 -26.25 -2.898 1 96.56 696 ASN A N 1
ATOM 5448 C CA . ASN A 1 696 ? 4.227 -26.984 -2.846 1 96.56 696 ASN A CA 1
ATOM 5449 C C . ASN A 1 696 ? 4.008 -28.438 -2.404 1 96.56 696 ASN A C 1
ATOM 5451 O O . ASN A 1 696 ? 4.289 -28.781 -1.259 1 96.56 696 ASN A O 1
ATOM 5455 N N . THR A 1 697 ? 3.592 -29.328 -3.291 1 96.38 697 THR A N 1
ATOM 5456 C CA . THR A 1 697 ? 3.15 -30.688 -2.975 1 96.38 697 THR A CA 1
ATOM 5457 C C . THR A 1 697 ? 4.035 -31.719 -3.664 1 96.38 697 THR A C 1
ATOM 5459 O O . THR A 1 697 ? 4.648 -31.422 -4.695 1 96.38 697 THR A O 1
ATOM 5462 N N . SER A 1 698 ? 4.148 -32.906 -3.105 1 95.56 698 SER A N 1
ATOM 5463 C CA . SER A 1 698 ? 4.941 -34 -3.668 1 95.56 698 SER A CA 1
ATOM 5464 C C . SER A 1 698 ? 4.047 -35.094 -4.207 1 95.56 698 SER A C 1
ATOM 5466 O O . SER A 1 698 ? 4.512 -36.219 -4.453 1 95.56 698 SER A O 1
ATOM 5468 N N . GLY A 1 699 ? 2.822 -34.844 -4.34 1 95.06 699 GLY A N 1
ATOM 5469 C CA . GLY A 1 699 ? 1.801 -35.75 -4.871 1 95.06 699 GLY A CA 1
ATOM 5470 C C . GLY A 1 699 ? 0.502 -35.031 -5.199 1 95.06 699 GLY A C 1
ATOM 5471 O O . GLY A 1 699 ? 0.403 -33.812 -5.055 1 95.06 699 GLY A O 1
ATOM 5472 N N . HIS A 1 700 ? -0.46 -35.812 -5.695 1 94.88 700 HIS A N 1
ATOM 5473 C CA . HIS A 1 700 ? -1.741 -35.219 -6.027 1 94.88 700 HIS A CA 1
ATOM 5474 C C . HIS A 1 700 ? -2.475 -34.75 -4.77 1 94.88 700 HIS A C 1
ATOM 5476 O O . HIS A 1 700 ? -2.207 -35.25 -3.674 1 94.88 700 HIS A O 1
ATOM 5482 N N . PHE A 1 701 ? -3.357 -33.844 -4.887 1 96.31 701 PHE A N 1
ATOM 5483 C CA . PHE A 1 701 ? -4.105 -33.281 -3.76 1 96.31 701 PHE A CA 1
ATOM 5484 C C . PHE A 1 701 ? -5.199 -34.25 -3.324 1 96.31 701 PHE A C 1
ATOM 5486 O O . PHE A 1 701 ? -5.676 -35.062 -4.125 1 96.31 701 PHE A O 1
ATOM 5493 N N . THR A 1 702 ? -5.508 -34.219 -2.061 1 95.75 702 THR A N 1
ATOM 5494 C CA . THR A 1 702 ? -6.656 -34.938 -1.522 1 95.75 702 THR A CA 1
ATOM 5495 C C . THR A 1 702 ? -7.645 -33.969 -0.87 1 95.75 702 THR A C 1
ATOM 5497 O O . THR A 1 702 ? -7.258 -33.125 -0.043 1 95.75 702 THR A O 1
ATOM 5500 N N . ILE A 1 703 ? -8.859 -34 -1.273 1 96.75 703 ILE A N 1
ATOM 5501 C CA . ILE A 1 703 ? -9.938 -33.188 -0.685 1 96.75 703 ILE A CA 1
ATOM 5502 C C . ILE A 1 703 ? -10.805 -34.094 0.201 1 96.75 703 ILE A C 1
ATOM 5504 O O . ILE A 1 703 ? -11.367 -35.062 -0.265 1 96.75 703 ILE A O 1
ATOM 5508 N N . VAL A 1 704 ? -10.969 -33.719 1.442 1 95.19 704 VAL A N 1
ATOM 5509 C CA . VAL A 1 704 ? -11.656 -34.562 2.414 1 95.19 704 VAL A CA 1
ATOM 5510 C C . VAL A 1 704 ? -13 -33.938 2.781 1 95.19 704 VAL A C 1
ATOM 5512 O O . VAL A 1 704 ? -13.055 -32.781 3.227 1 95.19 704 VAL A O 1
ATOM 5515 N N . LEU A 1 705 ? -14.055 -34.688 2.607 1 95.19 705 LEU A N 1
ATOM 5516 C CA . LEU A 1 705 ? -15.398 -34.25 2.996 1 95.19 705 LEU A CA 1
ATOM 5517 C C . LEU A 1 705 ? -15.617 -34.438 4.496 1 95.19 705 LEU A C 1
ATOM 5519 O O . LEU A 1 705 ? -14.922 -35.25 5.129 1 95.19 705 LEU A O 1
ATOM 5523 N N . PRO A 1 706 ? -16.547 -33.688 5.027 1 92.69 706 PRO A N 1
ATOM 5524 C CA . PRO A 1 706 ? -16.875 -33.938 6.43 1 92.69 706 PRO A CA 1
ATOM 5525 C C . PRO A 1 706 ? -17.516 -35.312 6.641 1 92.69 706 PRO A C 1
ATOM 5527 O O . PRO A 1 706 ? -17.969 -35.938 5.68 1 92.69 706 PRO A O 1
ATOM 5530 N N . PRO A 1 707 ? -17.531 -35.75 7.895 1 87.94 707 PRO A N 1
ATOM 5531 C CA . PRO A 1 707 ? -18.172 -37.062 8.164 1 87.94 707 PRO A CA 1
ATOM 5532 C C . PRO A 1 707 ? -19.609 -37.125 7.66 1 87.94 707 PRO A C 1
ATOM 5534 O O . PRO A 1 707 ? -20.297 -36.094 7.613 1 87.94 707 PRO A O 1
ATOM 5537 N N . ALA A 1 708 ? -20.047 -38.312 7.387 1 89.38 708 ALA A N 1
ATOM 5538 C CA . ALA A 1 708 ? -21.344 -38.562 6.766 1 89.38 708 ALA A CA 1
ATOM 5539 C C . ALA A 1 708 ? -22.469 -37.938 7.582 1 89.38 708 ALA A C 1
ATOM 5541 O O . ALA A 1 708 ? -23.422 -37.375 7.016 1 89.38 708 ALA A O 1
ATOM 5542 N N . ALA A 1 709 ? -22.375 -37.969 8.883 1 88.12 709 ALA A N 1
ATOM 5543 C CA . ALA A 1 709 ? -23.422 -37.469 9.766 1 88.12 709 ALA A CA 1
ATOM 5544 C C . ALA A 1 709 ? -23.578 -35.969 9.648 1 88.12 709 ALA A C 1
ATOM 5546 O O . ALA A 1 709 ? -24.656 -35.406 9.883 1 88.12 709 ALA A O 1
ATOM 5547 N N . GLN A 1 710 ? -22.547 -35.312 9.227 1 89.19 710 GLN A N 1
ATOM 5548 C CA . GLN A 1 710 ? -22.547 -33.844 9.156 1 89.19 710 GLN A CA 1
ATOM 5549 C C . GLN A 1 710 ? -22.562 -33.375 7.703 1 89.19 710 GLN A C 1
ATOM 5551 O O . GLN A 1 710 ? -22.562 -32.188 7.441 1 89.19 710 GLN A O 1
ATOM 5556 N N . ARG A 1 711 ? -22.625 -34.188 6.789 1 93.25 711 ARG A N 1
ATOM 5557 C CA . ARG A 1 711 ? -22.453 -33.844 5.383 1 93.25 711 ARG A CA 1
ATOM 5558 C C . ARG A 1 711 ? -23.766 -33.312 4.785 1 93.25 711 ARG A C 1
ATOM 5560 O O . ARG A 1 711 ? -24.828 -33.906 5 1 93.25 711 ARG A O 1
ATOM 5567 N N . LYS A 1 712 ? -23.625 -32.219 4.23 1 95.19 712 LYS A N 1
ATOM 5568 C CA . LYS A 1 712 ? -24.672 -31.609 3.424 1 95.19 712 LYS A CA 1
ATOM 5569 C C . LYS A 1 712 ? -24.312 -31.625 1.943 1 95.19 712 LYS A C 1
ATOM 5571 O O . LYS A 1 712 ? -23.141 -31.797 1.59 1 95.19 712 LYS A O 1
ATOM 5576 N N . PRO A 1 713 ? -25.266 -31.469 1.04 1 94.44 713 PRO A N 1
ATOM 5577 C CA . PRO A 1 713 ? -25 -31.547 -0.399 1 94.44 713 PRO A CA 1
ATOM 5578 C C . PRO A 1 713 ? -23.969 -30.516 -0.855 1 94.44 713 PRO A C 1
ATOM 5580 O O . PRO A 1 713 ? -23.156 -30.812 -1.731 1 94.44 713 PRO A O 1
ATOM 5583 N N . TYR A 1 714 ? -24 -29.344 -0.209 1 96.31 714 TYR A N 1
ATOM 5584 C CA . TYR A 1 714 ? -23.094 -28.297 -0.684 1 96.31 714 TYR A CA 1
ATOM 5585 C C . TYR A 1 714 ? -21.641 -28.641 -0.361 1 96.31 714 TYR A C 1
ATOM 5587 O O . TYR A 1 714 ? -20.719 -28.047 -0.936 1 96.31 714 TYR A O 1
ATOM 5595 N N . HIS A 1 715 ? -21.406 -29.562 0.565 1 97.19 715 HIS A N 1
ATOM 5596 C CA . HIS A 1 715 ? -20.047 -29.984 0.843 1 97.19 715 HIS A CA 1
ATOM 5597 C C . HIS A 1 715 ? -19.438 -30.703 -0.357 1 97.19 715 HIS A C 1
ATOM 5599 O O . HIS A 1 715 ? -18.281 -30.438 -0.722 1 97.19 715 HIS A O 1
ATOM 5605 N N . GLN A 1 716 ? -20.156 -31.609 -0.907 1 95.56 716 GLN A N 1
ATOM 5606 C CA . GLN A 1 716 ? -19.719 -32.344 -2.096 1 95.56 716 GLN A CA 1
ATOM 5607 C C . GLN A 1 716 ? -19.578 -31.391 -3.287 1 95.56 716 GLN A C 1
ATOM 5609 O O . GLN A 1 716 ? -18.609 -31.5 -4.059 1 95.56 716 GLN A O 1
ATOM 5614 N N . GLU A 1 717 ? -20.562 -30.531 -3.436 1 96.25 717 GLU A N 1
ATOM 5615 C CA . GLU A 1 717 ? -20.516 -29.547 -4.512 1 96.25 717 GLU A CA 1
ATOM 5616 C C . GLU A 1 717 ? -19.234 -28.719 -4.434 1 96.25 717 GLU A C 1
ATOM 5618 O O . GLU A 1 717 ? -18.578 -28.484 -5.449 1 96.25 717 GLU A O 1
ATOM 5623 N N . LEU A 1 718 ? -18.953 -28.297 -3.246 1 97.44 718 LEU A N 1
ATOM 5624 C CA . LEU A 1 718 ? -17.781 -27.453 -3.029 1 97.44 718 LEU A CA 1
ATOM 5625 C C . LEU A 1 718 ? -16.5 -28.234 -3.34 1 97.44 718 LEU A C 1
ATOM 5627 O O . LEU A 1 718 ? -15.57 -27.688 -3.932 1 97.44 718 LEU A O 1
ATOM 5631 N N . ALA A 1 719 ? -16.422 -29.453 -2.904 1 97.69 719 ALA A N 1
ATOM 5632 C CA . ALA A 1 719 ? -15.258 -30.281 -3.189 1 97.69 719 ALA A CA 1
ATOM 5633 C C . ALA A 1 719 ? -15.023 -30.406 -4.691 1 97.69 719 ALA A C 1
ATOM 5635 O O . ALA A 1 719 ? -13.883 -30.328 -5.16 1 97.69 719 ALA A O 1
ATOM 5636 N N . ILE A 1 720 ? -16.094 -30.609 -5.426 1 97.25 720 ILE A N 1
ATOM 5637 C CA . ILE A 1 720 ? -16.016 -30.734 -6.875 1 97.25 720 ILE A CA 1
ATOM 5638 C C . ILE A 1 720 ? -15.523 -29.422 -7.48 1 97.25 720 ILE A C 1
ATOM 5640 O O . ILE A 1 720 ? -14.703 -29.422 -8.406 1 97.25 720 ILE A O 1
ATOM 5644 N N . GLU A 1 721 ? -16.031 -28.359 -6.984 1 97.25 721 GLU A N 1
ATOM 5645 C CA . GLU A 1 721 ? -15.633 -27.047 -7.492 1 97.25 721 GLU A CA 1
ATOM 5646 C C . GLU A 1 721 ? -14.148 -26.781 -7.238 1 97.25 721 GLU A C 1
ATOM 5648 O O . GLU A 1 721 ? -13.445 -26.25 -8.102 1 97.25 721 GLU A O 1
ATOM 5653 N N . ILE A 1 722 ? -13.695 -27.078 -6.043 1 98.19 722 ILE A N 1
ATOM 5654 C CA . ILE A 1 722 ? -12.281 -26.906 -5.719 1 98.19 722 ILE A CA 1
ATOM 5655 C C . ILE A 1 722 ? -11.43 -27.766 -6.641 1 98.19 722 ILE A C 1
ATOM 5657 O O . ILE A 1 722 ? -10.422 -27.312 -7.188 1 98.19 722 ILE A O 1
ATOM 5661 N N . SER A 1 723 ? -11.844 -29 -6.773 1 98.12 723 SER A N 1
ATOM 5662 C CA . SER A 1 723 ? -11.141 -29.922 -7.664 1 98.12 723 SER A CA 1
ATOM 5663 C C . SER A 1 723 ? -11.094 -29.375 -9.086 1 98.12 723 SER A C 1
ATOM 5665 O O . SER A 1 723 ? -10.047 -29.422 -9.742 1 98.12 723 SER A O 1
ATOM 5667 N N . ARG A 1 724 ? -12.242 -28.969 -9.562 1 97.44 724 ARG A N 1
ATOM 5668 C CA . ARG A 1 724 ? -12.344 -28.391 -10.906 1 97.44 724 ARG A CA 1
ATOM 5669 C C . ARG A 1 724 ? -11.383 -27.219 -11.078 1 97.44 724 ARG A C 1
ATOM 5671 O O . ARG A 1 724 ? -10.703 -27.125 -12.102 1 97.44 724 ARG A O 1
ATOM 5678 N N . ASN A 1 725 ? -11.391 -26.359 -10.125 1 97.5 725 ASN A N 1
ATOM 5679 C CA . ASN A 1 725 ? -10.539 -25.188 -10.195 1 97.5 725 ASN A CA 1
ATOM 5680 C C . ASN A 1 725 ? -9.062 -25.562 -10.195 1 97.5 725 ASN A C 1
ATOM 5682 O O . ASN A 1 725 ? -8.266 -24.969 -10.93 1 97.5 725 ASN A O 1
ATOM 5686 N N . LEU A 1 726 ? -8.664 -26.469 -9.367 1 97.81 726 LEU A N 1
ATOM 5687 C CA . LEU A 1 726 ? -7.281 -26.938 -9.344 1 97.81 726 LEU A CA 1
ATOM 5688 C C . LEU A 1 726 ? -6.879 -27.5 -10.703 1 97.81 726 LEU A C 1
ATOM 5690 O O . LEU A 1 726 ? -5.781 -27.234 -11.188 1 97.81 726 LEU A O 1
ATOM 5694 N N . HIS A 1 727 ? -7.754 -28.281 -11.25 1 97.56 727 HIS A N 1
ATOM 5695 C CA . HIS A 1 727 ? -7.48 -28.859 -12.562 1 97.56 727 HIS A CA 1
ATOM 5696 C C . HIS A 1 727 ? -7.441 -27.766 -13.641 1 97.56 727 HIS A C 1
ATOM 5698 O O . HIS A 1 727 ? -6.59 -27.812 -14.531 1 97.56 727 HIS A O 1
ATOM 5704 N N . GLN A 1 728 ? -8.336 -26.844 -13.562 1 96.06 728 GLN A N 1
ATOM 5705 C CA . GLN A 1 728 ? -8.445 -25.766 -14.547 1 96.06 728 GLN A CA 1
ATOM 5706 C C . GLN A 1 728 ? -7.191 -24.906 -14.562 1 96.06 728 GLN A C 1
ATOM 5708 O O . GLN A 1 728 ? -6.602 -24.688 -15.625 1 96.06 728 GLN A O 1
ATOM 5713 N N . TYR A 1 729 ? -6.734 -24.516 -13.461 1 96.31 729 TYR A N 1
ATOM 5714 C CA . TYR A 1 729 ? -5.691 -23.5 -13.398 1 96.31 729 TYR A CA 1
ATOM 5715 C C . TYR A 1 729 ? -4.309 -24.141 -13.359 1 96.31 729 TYR A C 1
ATOM 5717 O O . TYR A 1 729 ? -3.33 -23.562 -13.82 1 96.31 729 TYR A O 1
ATOM 5725 N N . TYR A 1 730 ? -4.211 -25.375 -12.773 1 97.31 730 TYR A N 1
ATOM 5726 C CA . TYR A 1 730 ? -2.893 -25.953 -12.555 1 97.31 730 TYR A CA 1
ATOM 5727 C C . TYR A 1 730 ? -2.762 -27.297 -13.258 1 97.31 730 TYR A C 1
ATOM 5729 O O . TYR A 1 730 ? -1.708 -27.938 -13.203 1 97.31 730 TYR A O 1
ATOM 5737 N N . SER A 1 731 ? -3.793 -27.766 -13.945 1 96.94 731 SER A N 1
ATOM 5738 C CA . SER A 1 731 ? -3.852 -29.141 -14.414 1 96.94 731 SER A CA 1
ATOM 5739 C C . SER A 1 731 ? -3.543 -30.125 -13.289 1 96.94 731 SER A C 1
ATOM 5741 O O . SER A 1 731 ? -2.914 -31.156 -13.508 1 96.94 731 SER A O 1
ATOM 5743 N N . ALA A 1 732 ? -3.928 -29.766 -12.117 1 97.62 732 ALA A N 1
ATOM 5744 C CA . ALA A 1 732 ? -3.617 -30.578 -10.938 1 97.62 732 ALA A CA 1
ATOM 5745 C C . ALA A 1 732 ? -4.582 -31.75 -10.812 1 97.62 732 ALA A C 1
ATOM 5747 O O . ALA A 1 732 ? -5.703 -31.703 -11.32 1 97.62 732 ALA A O 1
ATOM 5748 N N . ASP A 1 733 ? -4.098 -32.75 -10.195 1 96.88 733 ASP A N 1
ATOM 5749 C CA . ASP A 1 733 ? -4.902 -33.938 -9.859 1 96.88 733 ASP A CA 1
ATOM 5750 C C . ASP A 1 733 ? -5.352 -33.906 -8.398 1 96.88 733 ASP A C 1
ATOM 5752 O O . ASP A 1 733 ? -4.609 -33.438 -7.527 1 96.88 733 ASP A O 1
ATOM 5756 N N . SER A 1 734 ? -6.594 -34.281 -8.211 1 96.44 734 SER A N 1
ATOM 5757 C CA . SER A 1 734 ? -7.09 -34.312 -6.836 1 96.44 734 SER A CA 1
ATOM 5758 C C . SER A 1 734 ? -8.078 -35.469 -6.641 1 96.44 734 SER A C 1
ATOM 5760 O O . SER A 1 734 ? -8.875 -35.781 -7.531 1 96.44 734 SER A O 1
ATOM 5762 N N . ASP A 1 735 ? -7.945 -36.094 -5.492 1 94.44 735 ASP A N 1
ATOM 5763 C CA . ASP A 1 735 ? -8.891 -37.094 -5.062 1 94.44 735 ASP A CA 1
ATOM 5764 C C . ASP A 1 735 ? -9.875 -36.562 -4.031 1 94.44 735 ASP A C 1
ATOM 5766 O O . ASP A 1 735 ? -9.508 -35.719 -3.195 1 94.44 735 ASP A O 1
ATOM 5770 N N . ILE A 1 736 ? -11.125 -36.938 -4.168 1 95.62 736 ILE A N 1
ATOM 5771 C CA . ILE A 1 736 ? -12.125 -36.562 -3.174 1 95.62 736 ILE A CA 1
ATOM 5772 C C . ILE A 1 736 ? -12.461 -37.781 -2.314 1 95.62 736 ILE A C 1
ATOM 5774 O O . ILE A 1 736 ? -12.883 -38.812 -2.834 1 95.62 736 ILE A O 1
ATOM 5778 N N . VAL A 1 737 ? -12.281 -37.625 -1.036 1 93.31 737 VAL A N 1
ATOM 5779 C CA . VAL A 1 737 ? -12.484 -38.781 -0.154 1 93.31 737 VAL A CA 1
ATOM 5780 C C . VAL A 1 737 ? -13.461 -38.406 0.957 1 93.31 737 VAL A C 1
ATOM 5782 O O . VAL A 1 737 ? -13.656 -37.219 1.255 1 93.31 737 VAL A O 1
ATOM 5785 N N . GLU A 1 738 ? -14.047 -39.406 1.583 1 89.25 738 GLU A N 1
ATOM 5786 C CA . GLU A 1 738 ? -15.125 -39.188 2.545 1 89.25 738 GLU A CA 1
ATOM 5787 C C . GLU A 1 738 ? -14.617 -39.281 3.979 1 89.25 738 GLU A C 1
ATOM 5789 O O . GLU A 1 738 ? -15.336 -38.969 4.926 1 89.25 738 GLU A O 1
ATOM 5794 N N . ASP A 1 739 ? -13.352 -39.75 4.066 1 81.06 739 ASP A N 1
ATOM 5795 C CA . ASP A 1 739 ? -12.828 -39.969 5.414 1 81.06 739 ASP A CA 1
ATOM 5796 C C . ASP A 1 739 ? -11.398 -39.469 5.543 1 81.06 739 ASP A C 1
ATOM 5798 O O . ASP A 1 739 ? -10.57 -39.688 4.66 1 81.06 739 ASP A O 1
ATOM 5802 N N . ILE A 1 740 ? -11.273 -38.781 6.645 1 74.81 740 ILE A N 1
ATOM 5803 C CA . ILE A 1 740 ? -9.977 -38.156 6.914 1 74.81 740 ILE A CA 1
ATOM 5804 C C . ILE A 1 740 ? -8.906 -39.25 7.023 1 74.81 740 ILE A C 1
ATOM 5806 O O . ILE A 1 740 ? -7.734 -39 6.75 1 74.81 740 ILE A O 1
ATOM 5810 N N . ARG A 1 741 ? -9.242 -40.594 7.523 1 71.31 741 ARG A N 1
ATOM 5811 C CA . ARG A 1 741 ? -8.328 -41.719 7.703 1 71.31 741 ARG A CA 1
ATOM 5812 C C . ARG A 1 741 ? -7.789 -42.188 6.363 1 71.31 741 ARG A C 1
ATOM 5814 O O . ARG A 1 741 ? -6.809 -42.938 6.312 1 71.31 741 ARG A O 1
ATOM 5821 N N . CYS A 1 742 ? -8.289 -41.5 5.195 1 63.81 742 CYS A N 1
ATOM 5822 C CA . CYS A 1 742 ? -7.93 -41.906 3.844 1 63.81 742 CYS A CA 1
ATOM 5823 C C . CYS A 1 742 ? -6.902 -40.969 3.244 1 63.81 742 CYS A C 1
ATOM 5825 O O . CYS A 1 742 ? -6.648 -41 2.039 1 63.81 742 CYS A O 1
ATOM 5827 N N . MET A 1 743 ? -6.359 -40.188 4.035 1 69.38 743 MET A N 1
ATOM 5828 C CA . MET A 1 743 ? -5.375 -39.25 3.512 1 69.38 743 MET A CA 1
ATOM 5829 C C . MET A 1 743 ? -4.004 -39.906 3.385 1 69.38 743 MET A C 1
ATOM 5831 O O . MET A 1 743 ? -3.037 -39.469 4.004 1 69.38 743 MET A O 1
ATOM 5835 N N . THR A 1 744 ? -3.734 -40.906 2.664 1 65.88 744 THR A N 1
ATOM 5836 C CA . THR A 1 744 ? -2.514 -41.719 2.623 1 65.88 744 THR A CA 1
ATOM 5837 C C . THR A 1 744 ? -1.603 -41.25 1.489 1 65.88 744 THR A C 1
ATOM 5839 O O . THR A 1 744 ? -0.465 -41.688 1.372 1 65.88 744 THR A O 1
ATOM 5842 N N . GLY A 1 745 ? -1.801 -40.25 0.912 1 78.56 745 GLY A N 1
ATOM 5843 C CA . GLY A 1 745 ? -0.959 -39.875 -0.214 1 78.56 745 GLY A CA 1
ATOM 5844 C C . GLY A 1 745 ? 0.156 -38.938 0.167 1 78.56 745 GLY A C 1
ATOM 5845 O O . GLY A 1 745 ? 0.346 -38.625 1.346 1 78.56 745 GLY A O 1
ATOM 5846 N N . LYS A 1 746 ? 1.079 -38.656 -0.745 1 89.31 746 LYS A N 1
ATOM 5847 C CA . LYS A 1 746 ? 2.232 -37.781 -0.552 1 89.31 746 LYS A CA 1
ATOM 5848 C C . LYS A 1 746 ? 1.863 -36.312 -0.805 1 89.31 746 LYS A C 1
ATOM 5850 O O . LYS A 1 746 ? 2.668 -35.406 -0.557 1 89.31 746 LYS A O 1
ATOM 5855 N N . GLY A 1 747 ? 0.644 -36.156 -1.307 1 94.31 747 GLY A N 1
ATOM 5856 C CA . GLY A 1 747 ? 0.238 -34.781 -1.654 1 94.31 747 GLY A CA 1
ATOM 5857 C C . GLY A 1 747 ? -0.424 -34.062 -0.507 1 94.31 747 GLY A C 1
ATOM 5858 O O . GLY A 1 747 ? -0.742 -34.656 0.522 1 94.31 747 GLY A O 1
ATOM 5859 N N . ASN A 1 748 ? -0.544 -32.75 -0.545 1 95.94 748 ASN A N 1
ATOM 5860 C CA . ASN A 1 748 ? -1.208 -31.906 0.445 1 95.94 748 ASN A CA 1
ATOM 5861 C C . ASN A 1 748 ? -2.719 -32.125 0.438 1 95.94 748 ASN A C 1
ATOM 5863 O O . ASN A 1 748 ? -3.26 -32.75 -0.482 1 95.94 748 ASN A O 1
ATOM 5867 N N . VAL A 1 749 ? -3.377 -31.656 1.473 1 95.12 749 VAL A N 1
ATOM 5868 C CA . VAL A 1 749 ? -4.766 -32.062 1.701 1 95.12 749 VAL A CA 1
ATOM 5869 C C . VAL A 1 749 ? -5.621 -30.797 1.922 1 95.12 749 VAL A C 1
ATOM 5871 O O . VAL A 1 749 ? -5.129 -29.781 2.402 1 95.12 749 VAL A O 1
ATOM 5874 N N . ILE A 1 750 ? -6.855 -30.797 1.487 1 96.69 750 ILE A N 1
ATOM 5875 C CA . ILE A 1 750 ? -7.859 -29.797 1.829 1 96.69 750 ILE A CA 1
ATOM 5876 C C . ILE A 1 750 ? -8.945 -30.422 2.693 1 96.69 750 ILE A C 1
ATOM 5878 O O . ILE A 1 750 ? -9.539 -31.438 2.312 1 96.69 750 ILE A O 1
ATOM 5882 N N . LEU A 1 751 ? -9.172 -29.906 3.859 1 95.31 751 LEU A N 1
ATOM 5883 C CA . LEU A 1 751 ? -10.211 -30.375 4.773 1 95.31 751 LEU A CA 1
ATOM 5884 C C . LEU A 1 751 ? -11.43 -29.453 4.727 1 95.31 751 LEU A C 1
ATOM 5886 O O . LEU A 1 751 ? -11.344 -28.281 5.094 1 95.31 751 LEU A O 1
ATOM 5890 N N . ILE A 1 752 ? -12.57 -30 4.336 1 96.5 752 ILE A N 1
ATOM 5891 C CA . ILE A 1 752 ? -13.766 -29.188 4.156 1 96.5 752 ILE A CA 1
ATOM 5892 C C . ILE A 1 752 ? -14.656 -29.312 5.391 1 96.5 752 ILE A C 1
ATOM 5894 O O . ILE A 1 752 ? -15.195 -30.375 5.68 1 96.5 752 ILE A O 1
ATOM 5898 N N . ASP A 1 753 ? -14.828 -28.25 6.086 1 95.31 753 ASP A N 1
ATOM 5899 C CA . ASP A 1 753 ? -15.844 -27.984 7.102 1 95.31 753 ASP A CA 1
ATOM 5900 C C . ASP A 1 753 ? -15.742 -28.984 8.25 1 95.31 753 ASP A C 1
ATOM 5902 O O . ASP A 1 753 ? -16.766 -29.469 8.75 1 95.31 753 ASP A O 1
ATOM 5906 N N . ILE A 1 754 ? -14.578 -29.375 8.547 1 89 754 ILE A N 1
ATOM 5907 C CA . ILE A 1 754 ? -14.32 -30.219 9.711 1 89 754 ILE A CA 1
ATOM 5908 C C . ILE A 1 754 ? -14.039 -29.344 10.93 1 89 754 ILE A C 1
ATOM 5910 O O . ILE A 1 754 ? -12.93 -28.828 11.094 1 89 754 ILE A O 1
ATOM 5914 N N . LYS A 1 755 ? -15.047 -29.109 11.766 1 84.88 755 LYS A N 1
ATOM 5915 C CA . LYS A 1 755 ? -15 -28.141 12.852 1 84.88 755 LYS A CA 1
ATOM 5916 C C . LYS A 1 755 ? -14.719 -28.812 14.188 1 84.88 755 LYS A C 1
ATOM 5918 O O . LYS A 1 755 ? -15.266 -28.422 15.219 1 84.88 755 LYS A O 1
ATOM 5923 N N . ASP A 1 756 ? -14.07 -29.875 14.266 1 79.38 756 ASP A N 1
ATOM 5924 C CA . ASP A 1 756 ? -13.664 -30.547 15.5 1 79.38 756 ASP A CA 1
ATOM 5925 C C . ASP A 1 756 ? -12.148 -30.734 15.547 1 79.38 756 ASP A C 1
ATOM 5927 O O . ASP A 1 756 ? -11.602 -31.578 14.836 1 79.38 756 ASP A O 1
ATOM 5931 N N . SER A 1 757 ? -11.688 -29.938 16.391 1 69.62 757 SER A N 1
ATOM 5932 C CA . SER A 1 757 ? -10.234 -29.953 16.484 1 69.62 757 SER A CA 1
ATOM 5933 C C . SER A 1 757 ? -9.719 -31.344 16.828 1 69.62 757 SER A C 1
ATOM 5935 O O . SER A 1 757 ? -8.594 -31.703 16.469 1 69.62 757 SER A O 1
ATOM 5937 N N . ARG A 1 758 ? -10.625 -32.219 17.578 1 64.94 758 ARG A N 1
ATOM 5938 C CA . ARG A 1 758 ? -10.242 -33.594 17.938 1 64.94 758 ARG A CA 1
ATOM 5939 C C . ARG A 1 758 ? -10.086 -34.438 16.703 1 64.94 758 ARG A C 1
ATOM 5941 O O . ARG A 1 758 ? -9.289 -35.406 16.688 1 64.94 758 ARG A O 1
ATOM 5948 N N . ASN A 1 759 ? -10.773 -33.938 15.5 1 64.12 759 ASN A N 1
ATOM 5949 C CA . ASN A 1 759 ? -10.734 -34.625 14.227 1 64.12 759 ASN A CA 1
ATOM 5950 C C . ASN A 1 759 ? -9.578 -34.156 13.352 1 64.12 759 ASN A C 1
ATOM 5952 O O . ASN A 1 759 ? -9.148 -34.875 12.438 1 64.12 759 ASN A O 1
ATOM 5956 N N . LEU A 1 760 ? -9.242 -32.938 13.523 1 66.31 760 LEU A N 1
ATOM 5957 C CA . LEU A 1 760 ? -8.117 -32.406 12.766 1 66.31 760 LEU A CA 1
ATOM 5958 C C . LEU A 1 760 ? -6.797 -32.938 13.305 1 66.31 760 LEU A C 1
ATOM 5960 O O . LEU A 1 760 ? -5.766 -32.844 12.625 1 66.31 760 LEU A O 1
ATOM 5964 N N . GLY A 1 761 ? -6.875 -33.688 14.359 1 57.97 761 GLY A N 1
ATOM 5965 C CA . GLY A 1 761 ? -5.73 -34.375 14.922 1 57.97 761 GLY A CA 1
ATOM 5966 C C . GLY A 1 761 ? -4.805 -33.469 15.703 1 57.97 761 GLY A C 1
ATOM 5967 O O . GLY A 1 761 ? -5.195 -32.344 16.094 1 57.97 761 GLY A O 1
ATOM 5968 N N . GLN A 1 762 ? -3.691 -33.938 16.031 1 49.94 762 GLN A N 1
ATOM 5969 C CA . GLN A 1 762 ? -2.645 -33.312 16.812 1 49.94 762 GLN A CA 1
ATOM 5970 C C . GLN A 1 762 ? -2.152 -32.031 16.141 1 49.94 762 GLN A C 1
ATOM 5972 O O . GLN A 1 762 ? -1.669 -31.109 16.828 1 49.94 762 GLN A O 1
ATOM 5977 N N . SER A 1 763 ? -2.611 -31.844 14.984 1 57.12 763 SER A N 1
ATOM 5978 C CA . SER A 1 763 ? -2.074 -30.734 14.203 1 57.12 763 SER A CA 1
ATOM 5979 C C . SER A 1 763 ? -2.74 -29.406 14.594 1 57.12 763 SER A C 1
ATOM 5981 O O . SER A 1 763 ? -2.076 -28.375 14.68 1 57.12 763 SER A O 1
ATOM 5983 N N . ALA A 1 764 ? -3.971 -29.469 14.891 1 53.56 764 ALA A N 1
ATOM 5984 C CA . ALA A 1 764 ? -4.664 -28.234 15.281 1 53.56 764 ALA A CA 1
ATOM 5985 C C . ALA A 1 764 ? -4.184 -27.734 16.641 1 53.56 764 ALA A C 1
ATOM 5987 O O . ALA A 1 764 ? -4.074 -26.531 16.859 1 53.56 764 ALA A O 1
ATOM 5988 N N . THR A 1 765 ? -3.9 -28.594 17.438 1 51.78 765 THR A N 1
ATOM 5989 C CA . THR A 1 765 ? -3.406 -28.25 18.766 1 51.78 765 THR A CA 1
ATOM 5990 C C . THR A 1 765 ? -2.021 -27.609 18.688 1 51.78 765 THR A C 1
ATOM 5992 O O . THR A 1 765 ? -1.687 -26.734 19.469 1 51.78 765 THR A O 1
ATOM 5995 N N . VAL A 1 766 ? -1.473 -27.984 17.672 1 57.44 766 VAL A N 1
ATOM 5996 C CA . VAL A 1 766 ? -0.109 -27.5 17.5 1 57.44 766 VAL A CA 1
ATOM 5997 C C . VAL A 1 766 ? -0.135 -26.016 17.125 1 57.44 766 VAL A C 1
ATOM 5999 O O . VAL A 1 766 ? 0.702 -25.234 17.578 1 57.44 766 VAL A O 1
ATOM 6002 N N . ILE A 1 767 ? -1.204 -25.672 16.5 1 68.25 767 ILE A N 1
ATOM 6003 C CA . ILE A 1 767 ? -1.174 -24.281 16.016 1 68.25 767 ILE A CA 1
ATOM 6004 C C . ILE A 1 767 ? -1.96 -23.391 16.984 1 68.25 767 ILE A C 1
ATOM 6006 O O . ILE A 1 767 ? -2.191 -22.219 16.688 1 68.25 767 ILE A O 1
ATOM 6010 N N . GLY A 1 768 ? -2.346 -23.859 18.078 1 74.62 768 GLY A N 1
ATOM 6011 C CA . GLY A 1 768 ? -3.023 -23.047 19.078 1 74.62 768 GLY A CA 1
ATOM 6012 C C . GLY A 1 768 ? -4.418 -22.625 18.656 1 74.62 768 GLY A C 1
ATOM 6013 O O . GLY A 1 768 ? -4.863 -21.531 18.984 1 74.62 768 GLY A O 1
ATOM 6014 N N . LEU A 1 769 ? -5.02 -23.359 17.797 1 85.5 769 LEU A N 1
ATOM 6015 C CA . LEU A 1 769 ? -6.371 -23.094 17.328 1 85.5 769 LEU A CA 1
ATOM 6016 C C . LEU A 1 769 ? -7.363 -24.094 17.906 1 85.5 769 LEU A C 1
ATOM 6018 O O . LEU A 1 769 ? -7.062 -25.281 18.016 1 85.5 769 LEU A O 1
ATOM 6022 N N . ASN A 1 770 ? -8.406 -23.578 18.484 1 87.56 770 ASN A N 1
ATOM 6023 C CA . ASN A 1 770 ? -9.531 -24.375 18.953 1 87.56 770 ASN A CA 1
ATOM 6024 C C . ASN A 1 770 ? -10.812 -24.047 18.188 1 87.56 770 ASN A C 1
ATOM 6026 O O . ASN A 1 770 ? -11.273 -22.906 18.203 1 87.56 770 ASN A O 1
ATOM 6030 N N . ILE A 1 771 ? -11.344 -25.094 17.531 1 90.56 771 ILE A N 1
ATOM 6031 C CA . ILE A 1 771 ? -12.508 -24.875 16.672 1 90.56 771 ILE A CA 1
ATOM 6032 C C . ILE A 1 771 ? -13.641 -25.812 17.094 1 90.56 771 ILE A C 1
ATOM 6034 O O . ILE A 1 771 ? -13.398 -26.984 17.391 1 90.56 771 ILE A O 1
ATOM 6038 N N . ASN A 1 772 ? -14.758 -25.312 17.234 1 89.81 772 ASN A N 1
ATOM 6039 C CA . ASN A 1 772 ? -15.984 -26.078 17.391 1 89.81 772 ASN A CA 1
ATOM 6040 C C . ASN A 1 772 ? -17.125 -25.484 16.578 1 89.81 772 ASN A C 1
ATOM 6042 O O . ASN A 1 772 ? -16.906 -24.641 15.703 1 89.81 772 ASN A O 1
ATOM 6046 N N . GLU A 1 773 ? -18.297 -25.953 16.766 1 90 773 GLU A N 1
ATOM 6047 C CA . GLU A 1 773 ? -19.438 -25.547 15.938 1 90 773 GLU A CA 1
ATOM 6048 C C . GLU A 1 773 ? -19.812 -24.094 16.203 1 90 773 GLU A C 1
ATOM 6050 O O . GLU A 1 773 ? -20.484 -23.453 15.375 1 90 773 GLU A O 1
ATOM 6055 N N . GLU A 1 774 ? -19.281 -23.562 17.25 1 92.19 774 GLU A N 1
ATOM 6056 C CA . GLU A 1 774 ? -19.781 -22.25 17.656 1 92.19 774 GLU A CA 1
ATOM 6057 C C . GLU A 1 774 ? -18.719 -21.172 17.484 1 92.19 774 GLU A C 1
ATOM 6059 O O . GLU A 1 774 ? -19.031 -19.984 17.359 1 92.19 774 GLU A O 1
ATOM 6064 N N . MET A 1 775 ? -17.469 -21.625 17.5 1 93.25 775 MET A N 1
ATOM 6065 C CA . MET A 1 775 ? -16.469 -20.578 17.578 1 93.25 775 MET A CA 1
ATOM 6066 C C . MET A 1 775 ? -15.117 -21.078 17.062 1 93.25 775 MET A C 1
ATOM 6068 O O . MET A 1 775 ? -14.922 -22.281 16.906 1 93.25 775 MET A O 1
ATOM 6072 N N . ILE A 1 776 ? -14.289 -20.141 16.75 1 92.69 776 ILE A N 1
ATOM 6073 C CA . ILE A 1 776 ? -12.859 -20.344 16.516 1 92.69 776 ILE A CA 1
ATOM 6074 C C . ILE A 1 776 ? -12.055 -19.547 17.531 1 92.69 776 ILE A C 1
ATOM 6076 O O . ILE A 1 776 ? -12.219 -18.328 17.656 1 92.69 776 ILE A O 1
ATOM 6080 N N . ALA A 1 777 ? -11.242 -20.188 18.266 1 91.62 777 ALA A N 1
ATOM 6081 C CA . ALA A 1 777 ? -10.352 -19.531 19.219 1 91.62 777 ALA A CA 1
ATOM 6082 C C . ALA A 1 777 ? -8.891 -19.641 18.797 1 91.62 777 ALA A C 1
ATOM 6084 O O . ALA A 1 777 ? -8.445 -20.719 18.391 1 91.62 777 ALA A O 1
ATOM 6085 N N . VAL A 1 778 ? -8.258 -18.531 18.781 1 90 778 VAL A N 1
ATOM 6086 C CA . VAL A 1 778 ? -6.852 -18.516 18.406 1 90 778 VAL A CA 1
ATOM 6087 C C . VAL A 1 778 ? -6.023 -17.891 19.531 1 90 778 VAL A C 1
ATOM 6089 O O . VAL A 1 778 ? -6.559 -17.172 20.375 1 90 778 VAL A O 1
ATOM 6092 N N . ARG A 1 779 ? -4.805 -18.203 19.531 1 85.25 779 ARG A N 1
ATOM 6093 C CA . ARG A 1 779 ? -3.85 -17.594 20.438 1 85.25 779 ARG A CA 1
ATOM 6094 C C . ARG A 1 779 ? -2.889 -16.672 19.688 1 85.25 779 ARG A C 1
ATOM 6096 O O . ARG A 1 779 ? -2.229 -17.109 18.734 1 85.25 779 ARG A O 1
ATOM 6103 N N . ASP A 1 780 ? -2.814 -15.43 20.094 1 78.81 780 ASP A N 1
ATOM 6104 C CA . ASP A 1 780 ? -1.941 -14.492 19.406 1 78.81 780 ASP A CA 1
ATOM 6105 C C . ASP A 1 780 ? -0.514 -14.57 19.938 1 78.81 780 ASP A C 1
ATOM 6107 O O . ASP A 1 780 ? -0.193 -15.445 20.734 1 78.81 780 ASP A O 1
ATOM 6111 N N . ALA A 1 781 ? 0.377 -13.734 19.438 1 74.19 781 ALA A N 1
ATOM 6112 C CA . ALA A 1 781 ? 1.805 -13.789 19.75 1 74.19 781 ALA A CA 1
ATOM 6113 C C . ALA A 1 781 ? 2.064 -13.484 21.219 1 74.19 781 ALA A C 1
ATOM 6115 O O . ALA A 1 781 ? 3.08 -13.906 21.781 1 74.19 781 ALA A O 1
ATOM 6116 N N . THR A 1 782 ? 1.108 -12.781 21.828 1 71.12 782 THR A N 1
ATOM 6117 C CA . THR A 1 782 ? 1.277 -12.438 23.234 1 71.12 782 THR A CA 1
ATOM 6118 C C . THR A 1 782 ? 0.736 -13.547 24.125 1 71.12 782 THR A C 1
ATOM 6120 O O . THR A 1 782 ? 0.865 -13.484 25.344 1 71.12 782 THR A O 1
ATOM 6123 N N . GLY A 1 783 ? 0.105 -14.539 23.547 1 75.31 783 GLY A N 1
ATOM 6124 C CA . GLY A 1 783 ? -0.468 -15.648 24.297 1 75.31 783 GLY A CA 1
ATOM 6125 C C . GLY A 1 783 ? -1.934 -15.445 24.641 1 75.31 783 GLY A C 1
ATOM 6126 O O . GLY A 1 783 ? -2.574 -16.328 25.203 1 75.31 783 GLY A O 1
ATOM 6127 N N . ARG A 1 784 ? -2.398 -14.422 24.219 1 79.31 784 ARG A N 1
ATOM 6128 C CA . ARG A 1 784 ? -3.799 -14.117 24.484 1 79.31 784 ARG A CA 1
ATOM 6129 C C . ARG A 1 784 ? -4.719 -14.891 23.547 1 79.31 784 ARG A C 1
ATOM 6131 O O . ARG A 1 784 ? -4.43 -15.023 22.359 1 79.31 784 ARG A O 1
ATOM 6138 N N . ARG A 1 785 ? -5.789 -15.289 24.203 1 84.75 785 ARG A N 1
ATOM 6139 C CA . ARG A 1 785 ? -6.785 -16.016 23.422 1 84.75 785 ARG A CA 1
ATOM 6140 C C . ARG A 1 785 ? -7.816 -15.062 22.828 1 84.75 785 ARG A C 1
ATOM 6142 O O . ARG A 1 785 ? -8.336 -14.188 23.531 1 84.75 785 ARG A O 1
ATOM 6149 N N . LYS A 1 786 ? -8.047 -15.148 21.609 1 87.25 786 LYS A N 1
ATOM 6150 C CA . LYS A 1 786 ? -9.094 -14.414 20.891 1 87.25 786 LYS A CA 1
ATOM 6151 C C . LYS A 1 786 ? -10.133 -15.367 20.312 1 87.25 786 LYS A C 1
ATOM 6153 O O . LYS A 1 786 ? -9.789 -16.391 19.734 1 87.25 786 LYS A O 1
ATOM 6158 N N . THR A 1 787 ? -11.344 -15.023 20.531 1 90.44 787 THR A N 1
ATOM 6159 C CA . THR A 1 787 ? -12.43 -15.898 20.109 1 90.44 787 THR A CA 1
ATOM 6160 C C . THR A 1 787 ? -13.289 -15.203 19.047 1 90.44 787 THR A C 1
ATOM 6162 O O . THR A 1 787 ? -13.633 -14.031 19.188 1 90.44 787 THR A O 1
ATOM 6165 N N . TYR A 1 788 ? -13.609 -15.914 18.062 1 93.06 788 TYR A N 1
ATOM 6166 C CA . TYR A 1 788 ? -14.5 -15.469 16.984 1 93.06 788 TYR A CA 1
ATOM 6167 C C . TYR A 1 788 ? -15.711 -16.391 16.859 1 93.06 788 TYR A C 1
ATOM 6169 O O . TYR A 1 788 ? -15.562 -17.578 16.594 1 93.06 788 TYR A O 1
ATOM 6177 N N . LEU A 1 789 ? -16.812 -15.828 17.016 1 93.31 789 LEU A N 1
ATOM 6178 C CA . LEU A 1 789 ? -18.031 -16.609 16.938 1 93.31 789 LEU A CA 1
ATOM 6179 C C . LEU A 1 789 ? -18.375 -16.938 15.484 1 93.31 789 LEU A C 1
ATOM 6181 O O . LEU A 1 789 ? -18.172 -16.109 14.594 1 93.31 789 LEU A O 1
ATOM 6185 N N . LEU A 1 790 ? -18.812 -18.109 15.266 1 95.06 790 LEU A N 1
ATOM 6186 C CA . LEU A 1 790 ? -19.25 -18.531 13.938 1 95.06 790 LEU A CA 1
ATOM 6187 C C . LEU A 1 790 ? -20.672 -18.078 13.664 1 95.06 790 LEU A C 1
ATOM 6189 O O . LEU A 1 790 ? -21.562 -18.906 13.477 1 95.06 790 LEU A O 1
ATOM 6193 N N . GLU A 1 791 ? -20.781 -16.812 13.547 1 94.81 791 GLU A N 1
ATOM 6194 C CA . GLU A 1 791 ? -22.062 -16.219 13.156 1 94.81 791 GLU A CA 1
ATOM 6195 C C . GLU A 1 791 ? -22.344 -16.438 11.672 1 94.81 791 GLU A C 1
ATOM 6197 O O . GLU A 1 791 ? -21.438 -16.797 10.914 1 94.81 791 GLU A O 1
ATOM 6202 N N . PRO A 1 792 ? -23.609 -16.281 11.297 1 95.19 792 PRO A N 1
ATOM 6203 C CA . PRO A 1 792 ? -23.922 -16.5 9.883 1 95.19 792 PRO A CA 1
ATOM 6204 C C . PRO A 1 792 ? -23.031 -15.703 8.945 1 95.19 792 PRO A C 1
ATOM 6206 O O . PRO A 1 792 ? -22.844 -14.5 9.148 1 95.19 792 PRO A O 1
ATOM 6209 N N . GLY A 1 793 ? -22.5 -16.359 7.984 1 96.12 793 GLY A N 1
ATOM 6210 C CA . GLY A 1 793 ? -21.688 -15.719 6.977 1 96.12 793 GLY A CA 1
ATOM 6211 C C . GLY A 1 793 ? -20.203 -15.75 7.305 1 96.12 793 GLY A C 1
ATOM 6212 O O . GLY A 1 793 ? -19.359 -15.414 6.461 1 96.12 793 GLY A O 1
ATOM 6213 N N . VAL A 1 794 ? -19.828 -16.234 8.5 1 97.69 794 VAL A N 1
ATOM 6214 C CA . VAL A 1 794 ? -18.422 -16.266 8.898 1 97.69 794 VAL A CA 1
ATOM 6215 C C . VAL A 1 794 ? -17.766 -17.516 8.32 1 97.69 794 VAL A C 1
ATOM 6217 O O . VAL A 1 794 ? -18.375 -18.594 8.289 1 97.69 794 VAL A O 1
ATOM 6220 N N . GLY A 1 795 ? -16.641 -17.391 7.711 1 97.75 795 GLY A N 1
ATOM 6221 C CA . GLY A 1 795 ? -15.82 -18.484 7.215 1 97.75 795 GLY A CA 1
ATOM 6222 C C . GLY A 1 795 ? -14.352 -18.328 7.578 1 97.75 795 GLY A C 1
ATOM 6223 O O . GLY A 1 795 ? -13.914 -17.25 7.977 1 97.75 795 GLY A O 1
ATOM 6224 N N . ALA A 1 796 ? -13.633 -19.375 7.566 1 97.5 796 ALA A N 1
ATOM 6225 C CA . ALA A 1 796 ? -12.203 -19.328 7.863 1 97.5 796 ALA A CA 1
ATOM 6226 C C . ALA A 1 796 ? -11.422 -20.281 6.957 1 97.5 796 ALA A C 1
ATOM 6228 O O . ALA A 1 796 ? -11.953 -21.312 6.52 1 97.5 796 ALA A O 1
ATOM 6229 N N . ILE A 1 797 ? -10.258 -19.984 6.645 1 97.88 797 ILE A N 1
ATOM 6230 C CA . ILE A 1 797 ? -9.32 -20.797 5.887 1 97.88 797 ILE A CA 1
ATOM 6231 C C . ILE A 1 797 ? -7.914 -20.641 6.465 1 97.88 797 ILE A C 1
ATOM 6233 O O . ILE A 1 797 ? -7.473 -19.516 6.738 1 97.88 797 ILE A O 1
ATOM 6237 N N . PHE A 1 798 ? -7.234 -21.688 6.703 1 96 798 PHE A N 1
ATOM 6238 C CA . PHE A 1 798 ? -5.898 -21.594 7.281 1 96 798 PHE A CA 1
ATOM 6239 C C . PHE A 1 798 ? -5.09 -22.859 6.98 1 96 798 PHE A C 1
ATOM 6241 O O . PHE A 1 798 ? -5.648 -23.875 6.57 1 96 798 PHE A O 1
ATOM 6248 N N . LEU A 1 799 ? -3.822 -22.781 7.145 1 95 799 LEU A N 1
ATOM 6249 C CA . LEU A 1 799 ? -2.918 -23.906 6.992 1 95 799 LEU A CA 1
ATOM 6250 C C . LEU A 1 799 ? -2.809 -24.703 8.297 1 95 799 LEU A C 1
ATOM 6252 O O . LEU A 1 799 ? -2.871 -24.125 9.383 1 95 799 LEU A O 1
ATOM 6256 N N . GLN A 1 800 ? -2.643 -25.953 8.148 1 90.88 800 GLN A N 1
ATOM 6257 C CA . GLN A 1 800 ? -2.369 -26.859 9.258 1 90.88 800 GLN A CA 1
ATOM 6258 C C . GLN A 1 800 ? -1.267 -27.844 8.891 1 90.88 800 GLN A C 1
ATOM 6260 O O . GLN A 1 800 ? -1.215 -28.344 7.766 1 90.88 800 GLN A O 1
ATOM 6265 N N . PRO A 1 801 ? -0.394 -28.078 9.891 1 90 801 PRO A N 1
ATOM 6266 C CA . PRO A 1 801 ? 0.647 -29.062 9.594 1 90 801 PRO A CA 1
ATOM 6267 C C . PRO A 1 801 ? 0.1 -30.484 9.492 1 90 801 PRO A C 1
ATOM 6269 O O . PRO A 1 801 ? -0.81 -30.844 10.234 1 90 801 PRO A O 1
ATOM 6272 N N . LEU A 1 802 ? 0.525 -31.188 8.641 1 86 802 LEU A N 1
ATOM 6273 C CA . LEU A 1 802 ? 0.257 -32.625 8.547 1 86 802 LEU A CA 1
ATOM 6274 C C . LEU A 1 802 ? 1.524 -33.438 8.805 1 86 802 LEU A C 1
ATOM 6276 O O . LEU A 1 802 ? 2.457 -32.938 9.453 1 86 802 LEU A O 1
ATOM 6280 N N . ASP A 1 803 ? 2.004 -34.469 8.203 1 77.19 803 ASP A N 1
ATOM 6281 C CA . ASP A 1 803 ? 3.158 -35.312 8.453 1 77.19 803 ASP A CA 1
ATOM 6282 C C . ASP A 1 803 ? 4.395 -34.812 7.727 1 77.19 803 ASP A C 1
ATOM 6284 O O . ASP A 1 803 ? 4.297 -33.906 6.879 1 77.19 803 ASP A O 1
ATOM 6288 N N . PRO A 1 804 ? 5.551 -35.188 7.926 1 69.75 804 PRO A N 1
ATOM 6289 C CA . PRO A 1 804 ? 6.52 -34.25 8.453 1 69.75 804 PRO A CA 1
ATOM 6290 C C . PRO A 1 804 ? 6.762 -33.062 7.512 1 69.75 804 PRO A C 1
ATOM 6292 O O . PRO A 1 804 ? 7.277 -32.031 7.934 1 69.75 804 PRO A O 1
ATOM 6295 N N . VAL A 1 805 ? 6.246 -33.062 6.27 1 80.56 805 VAL A N 1
ATOM 6296 C CA . VAL A 1 805 ? 6.617 -32 5.352 1 80.56 805 VAL A CA 1
ATOM 6297 C C . VAL A 1 805 ? 5.375 -31.484 4.629 1 80.56 805 VAL A C 1
ATOM 6299 O O . VAL A 1 805 ? 5.426 -30.469 3.936 1 80.56 805 VAL A O 1
ATOM 6302 N N . ARG A 1 806 ? 4.18 -32.031 4.949 1 91.12 806 ARG A N 1
ATOM 6303 C CA . ARG A 1 806 ? 2.963 -31.672 4.234 1 91.12 806 ARG A CA 1
ATOM 6304 C C . ARG A 1 806 ? 2.148 -30.656 5.023 1 91.12 806 ARG A C 1
ATOM 6306 O O . ARG A 1 806 ? 2.402 -30.438 6.211 1 91.12 806 ARG A O 1
ATOM 6313 N N . VAL A 1 807 ? 1.267 -30.047 4.273 1 93.88 807 VAL A N 1
ATOM 6314 C CA . VAL A 1 807 ? 0.32 -29.141 4.914 1 93.88 807 VAL A CA 1
ATOM 6315 C C . VAL A 1 807 ? -1.098 -29.453 4.441 1 93.88 807 VAL A C 1
ATOM 6317 O O . VAL A 1 807 ? -1.286 -30.109 3.418 1 93.88 807 VAL A O 1
ATOM 6320 N N . ALA A 1 808 ? -2.025 -29.047 5.258 1 94.12 808 ALA A N 1
ATOM 6321 C CA . ALA A 1 808 ? -3.434 -29.047 4.863 1 94.12 808 ALA A CA 1
ATOM 6322 C C . ALA A 1 808 ? -4.004 -27.625 4.887 1 94.12 808 ALA A C 1
ATOM 6324 O O . ALA A 1 808 ? -3.578 -26.797 5.688 1 94.12 808 ALA A O 1
ATOM 6325 N N . ILE A 1 809 ? -4.855 -27.359 3.979 1 96.44 809 ILE A N 1
ATOM 6326 C CA . ILE A 1 809 ? -5.742 -26.203 4.105 1 96.44 809 ILE A CA 1
ATOM 6327 C C . ILE A 1 809 ? -7.047 -26.625 4.773 1 96.44 809 ILE A C 1
ATOM 6329 O O . ILE A 1 809 ? -7.676 -27.609 4.355 1 96.44 809 ILE A O 1
ATOM 6333 N N . VAL A 1 810 ? -7.367 -25.969 5.789 1 95.62 810 VAL A N 1
ATOM 6334 C CA . VAL A 1 810 ? -8.656 -26.172 6.441 1 95.62 810 VAL A CA 1
ATOM 6335 C C . VAL A 1 810 ? -9.625 -25.062 6.035 1 95.62 810 VAL A C 1
ATOM 6337 O O . VAL A 1 810 ? -9.312 -23.875 6.16 1 95.62 810 VAL A O 1
ATOM 6340 N N . VAL A 1 811 ? -10.766 -25.438 5.539 1 97.38 811 VAL A N 1
ATOM 6341 C CA . VAL A 1 811 ? -11.812 -24.5 5.168 1 97.38 811 VAL A CA 1
ATOM 6342 C C . VAL A 1 811 ? -13.07 -24.781 5.992 1 97.38 811 VAL A C 1
ATOM 6344 O O . VAL A 1 811 ? -13.625 -25.875 5.949 1 97.38 811 VAL A O 1
ATOM 6347 N N . ILE A 1 812 ? -13.531 -23.828 6.746 1 96.25 812 ILE A N 1
ATOM 6348 C CA . ILE A 1 812 ? -14.727 -24.031 7.562 1 96.25 812 ILE A CA 1
ATOM 6349 C C . ILE A 1 812 ? -15.672 -22.844 7.395 1 96.25 812 ILE A C 1
ATOM 6351 O O . ILE A 1 812 ? -15.258 -21.766 6.957 1 96.25 812 ILE A O 1
ATOM 6355 N N . GLY A 1 813 ? -16.969 -23.078 7.605 1 97.12 813 GLY A N 1
ATOM 6356 C CA . GLY A 1 813 ? -17.984 -22.031 7.578 1 97.12 813 GLY A CA 1
ATOM 6357 C C . GLY A 1 813 ? -19.062 -22.219 8.617 1 97.12 813 GLY A C 1
ATOM 6358 O O . GLY A 1 813 ? -19.438 -23.359 8.938 1 97.12 813 GLY A O 1
ATOM 6359 N N . ALA A 1 814 ? -19.531 -21.062 9.172 1 97.06 814 ALA A N 1
ATOM 6360 C CA . ALA A 1 814 ? -20.703 -21.125 10.047 1 97.06 814 ALA A CA 1
ATOM 6361 C C . ALA A 1 814 ? -21.922 -21.656 9.305 1 97.06 814 ALA A C 1
ATOM 6363 O O . ALA A 1 814 ? -22.781 -22.297 9.906 1 97.06 814 ALA A O 1
ATOM 6364 N N . ASP A 1 815 ? -22.031 -21.406 8.109 1 96.44 815 ASP A N 1
ATOM 6365 C CA . ASP A 1 815 ? -23.047 -21.859 7.164 1 96.44 815 ASP A CA 1
ATOM 6366 C C . ASP A 1 815 ? -22.469 -21.984 5.754 1 96.44 815 ASP A C 1
ATOM 6368 O O . ASP A 1 815 ? -21.25 -21.891 5.566 1 96.44 815 ASP A O 1
ATOM 6372 N N . GLU A 1 816 ? -23.266 -22.312 4.793 1 96.94 816 GLU A N 1
ATOM 6373 C CA . GLU A 1 816 ? -22.812 -22.5 3.416 1 96.94 816 GLU A CA 1
ATOM 6374 C C . GLU A 1 816 ? -22.156 -21.234 2.875 1 96.94 816 GLU A C 1
ATOM 6376 O O . GLU A 1 816 ? -21.109 -21.312 2.211 1 96.94 816 GLU A O 1
ATOM 6381 N N . ASN A 1 817 ? -22.781 -20.062 3.178 1 96.12 817 ASN A N 1
ATOM 6382 C CA . ASN A 1 817 ? -22.234 -18.797 2.682 1 96.12 817 ASN A CA 1
ATOM 6383 C C . ASN A 1 817 ? -20.828 -18.547 3.211 1 96.12 817 ASN A C 1
ATOM 6385 O O . ASN A 1 817 ? -19.938 -18.156 2.453 1 96.12 817 ASN A O 1
ATOM 6389 N N . GLY A 1 818 ? -20.656 -18.719 4.516 1 97.44 818 GLY A N 1
ATOM 6390 C CA . GLY A 1 818 ? -19.328 -18.562 5.098 1 97.44 818 GLY A CA 1
ATOM 6391 C C . GLY A 1 818 ? -18.312 -19.531 4.535 1 97.44 818 GLY A C 1
ATOM 6392 O O . GLY A 1 818 ? -17.172 -19.156 4.273 1 97.44 818 GLY A O 1
ATOM 6393 N N . LEU A 1 819 ? -18.734 -20.781 4.363 1 97.88 819 LEU A N 1
ATOM 6394 C CA . LEU A 1 819 ? -17.859 -21.828 3.834 1 97.88 819 LEU A CA 1
ATOM 6395 C C . LEU A 1 819 ? -17.406 -21.484 2.418 1 97.88 819 LEU A C 1
ATOM 6397 O O . LEU A 1 819 ? -16.219 -21.594 2.098 1 97.88 819 LEU A O 1
ATOM 6401 N N . ARG A 1 820 ? -18.312 -21.109 1.606 1 97.25 820 ARG A N 1
ATOM 6402 C CA . ARG A 1 820 ? -18 -20.781 0.219 1 97.25 820 ARG A CA 1
ATOM 6403 C C . ARG A 1 820 ? -17.141 -19.516 0.133 1 97.25 820 ARG A C 1
ATOM 6405 O O . ARG A 1 820 ? -16.266 -19.422 -0.737 1 97.25 820 ARG A O 1
ATOM 6412 N N . SER A 1 821 ? -17.375 -18.547 1.04 1 97.06 821 SER A N 1
ATOM 6413 C CA . SER A 1 821 ? -16.531 -17.344 1.088 1 97.06 821 SER A CA 1
ATOM 6414 C C . SER A 1 821 ? -15.086 -17.719 1.384 1 97.06 821 SER A C 1
ATOM 6416 O O . SER A 1 821 ? -14.164 -17.188 0.76 1 97.06 821 SER A O 1
ATOM 6418 N N . ALA A 1 822 ? -14.93 -18.578 2.301 1 98.12 822 ALA A N 1
ATOM 6419 C CA . ALA A 1 822 ? -13.578 -19.016 2.656 1 98.12 822 ALA A CA 1
ATOM 6420 C C . ALA A 1 822 ? -12.953 -19.828 1.525 1 98.12 822 ALA A C 1
ATOM 6422 O O . ALA A 1 822 ? -11.766 -19.672 1.224 1 98.12 822 ALA A O 1
ATOM 6423 N N . ALA A 1 823 ? -13.703 -20.656 0.883 1 98.06 823 ALA A N 1
ATOM 6424 C CA . ALA A 1 823 ? -13.211 -21.562 -0.153 1 98.06 823 ALA A CA 1
ATOM 6425 C C . ALA A 1 823 ? -12.68 -20.781 -1.354 1 98.06 823 ALA A C 1
ATOM 6427 O O . ALA A 1 823 ? -11.773 -21.234 -2.051 1 98.06 823 ALA A O 1
ATOM 6428 N N . ARG A 1 824 ? -13.195 -19.625 -1.581 1 96.31 824 ARG A N 1
ATOM 6429 C CA . ARG A 1 824 ? -12.75 -18.797 -2.695 1 96.31 824 ARG A CA 1
ATOM 6430 C C . ARG A 1 824 ? -11.273 -18.438 -2.561 1 96.31 824 ARG A C 1
ATOM 6432 O O . ARG A 1 824 ? -10.633 -18.062 -3.543 1 96.31 824 ARG A O 1
ATOM 6439 N N . LEU A 1 825 ? -10.781 -18.578 -1.355 1 97.94 825 LEU A N 1
ATOM 6440 C CA . LEU A 1 825 ? -9.414 -18.141 -1.104 1 97.94 825 LEU A CA 1
ATOM 6441 C C . LEU A 1 825 ? -8.43 -19.281 -1.279 1 97.94 825 LEU A C 1
ATOM 6443 O O . LEU A 1 825 ? -7.219 -19.109 -1.121 1 97.94 825 LEU A O 1
ATOM 6447 N N . VAL A 1 826 ? -8.938 -20.484 -1.578 1 97.81 826 VAL A N 1
ATOM 6448 C CA . VAL A 1 826 ? -7.988 -21.5 -2.014 1 97.81 826 VAL A CA 1
ATOM 6449 C C . VAL A 1 826 ? -7.141 -20.969 -3.164 1 97.81 826 VAL A C 1
ATOM 6451 O O . VAL A 1 826 ? -7.668 -20.391 -4.117 1 97.81 826 VAL A O 1
ATOM 6454 N N . PRO A 1 827 ? -5.84 -21.094 -3.107 1 96.38 827 PRO A N 1
ATOM 6455 C CA . PRO A 1 827 ? -4.973 -20.438 -4.09 1 96.38 827 PRO A CA 1
ATOM 6456 C C . PRO A 1 827 ? -5.227 -20.922 -5.516 1 96.38 827 PRO A C 1
ATOM 6458 O O . PRO A 1 827 ? -5.027 -22.094 -5.82 1 96.38 827 PRO A O 1
ATOM 6461 N N . LEU A 1 828 ? -5.633 -20 -6.414 1 93.44 828 LEU A N 1
ATOM 6462 C CA . LEU A 1 828 ? -5.93 -20.328 -7.805 1 93.44 828 LEU A CA 1
ATOM 6463 C C . LEU A 1 828 ? -5.207 -19.391 -8.758 1 93.44 828 LEU A C 1
ATOM 6465 O O . LEU A 1 828 ? -4.859 -19.766 -9.875 1 93.44 828 LEU A O 1
ATOM 6469 N N . ARG A 1 829 ? -5 -18.156 -8.32 1 92.81 829 ARG A N 1
ATOM 6470 C CA . ARG A 1 829 ? -4.316 -17.156 -9.148 1 92.81 829 ARG A CA 1
ATOM 6471 C C . ARG A 1 829 ? -3.268 -16.406 -8.344 1 92.81 829 ARG A C 1
ATOM 6473 O O . ARG A 1 829 ? -3.398 -16.25 -7.129 1 92.81 829 ARG A O 1
ATOM 6480 N N . THR A 1 830 ? -2.311 -15.945 -9.055 1 95.06 830 THR A N 1
ATOM 6481 C CA . THR A 1 830 ? -1.224 -15.211 -8.414 1 95.06 830 THR A CA 1
ATOM 6482 C C . THR A 1 830 ? -1.628 -13.766 -8.156 1 95.06 830 THR A C 1
ATOM 6484 O O . THR A 1 830 ? -2.57 -13.258 -8.766 1 95.06 830 THR A O 1
ATOM 6487 N N . GLY A 1 831 ? -1.009 -13.117 -7.203 1 95.44 831 GLY A N 1
ATOM 6488 C CA . GLY A 1 831 ? -1.221 -11.703 -6.914 1 95.44 831 GLY A CA 1
ATOM 6489 C C . GLY A 1 831 ? -2.348 -11.461 -5.93 1 95.44 831 GLY A C 1
ATOM 6490 O O . GLY A 1 831 ? -2.586 -10.32 -5.523 1 95.44 831 GLY A O 1
ATOM 6491 N N . VAL A 1 832 ? -3.051 -12.492 -5.441 1 96.56 832 VAL A N 1
ATOM 6492 C CA . VAL A 1 832 ? -4.203 -12.352 -4.559 1 96.56 832 VAL A CA 1
ATOM 6493 C C . VAL A 1 832 ? -3.74 -11.953 -3.16 1 96.56 832 VAL A C 1
ATOM 6495 O O . VAL A 1 832 ? -4.406 -11.172 -2.475 1 96.56 832 VAL A O 1
ATOM 6498 N N . GLY A 1 833 ? -2.562 -12.453 -2.68 1 96.5 833 GLY A N 1
ATOM 6499 C CA . GLY A 1 833 ? -1.976 -12.078 -1.403 1 96.5 833 GLY A CA 1
ATOM 6500 C C . GLY A 1 833 ? -2.709 -12.672 -0.213 1 96.5 833 GLY A C 1
ATOM 6501 O O . GLY A 1 833 ? -3.182 -11.938 0.657 1 96.5 833 GLY A O 1
ATOM 6502 N N . GLN A 1 834 ? -2.701 -14.008 0.051 1 97 834 GLN A N 1
ATOM 6503 C CA . GLN A 1 834 ? -3.414 -14.672 1.134 1 97 834 GLN A CA 1
ATOM 6504 C C . GLN A 1 834 ? -2.457 -15.102 2.242 1 97 834 GLN A C 1
ATOM 6506 O O . GLN A 1 834 ? -1.64 -16 2.049 1 97 834 GLN A O 1
ATOM 6511 N N . PRO A 1 835 ? -2.602 -14.539 3.447 1 96.38 835 PRO A N 1
ATOM 6512 C CA . PRO A 1 835 ? -1.816 -15.078 4.559 1 96.38 835 PRO A CA 1
ATOM 6513 C C . PRO A 1 835 ? -2.264 -16.484 4.969 1 96.38 835 PRO A C 1
ATOM 6515 O O . PRO A 1 835 ? -3.186 -17.031 4.371 1 96.38 835 PRO A O 1
ATOM 6518 N N . ASN A 1 836 ? -1.644 -17.078 6.023 1 93.94 836 ASN A N 1
ATOM 6519 C CA . ASN A 1 836 ? -1.871 -18.5 6.336 1 93.94 836 ASN A CA 1
ATOM 6520 C C . ASN A 1 836 ? -3.139 -18.688 7.164 1 93.94 836 ASN A C 1
ATOM 6522 O O . ASN A 1 836 ? -3.627 -19.812 7.305 1 93.94 836 ASN A O 1
ATOM 6526 N N . LEU A 1 837 ? -3.6 -17.625 7.762 1 96.25 837 LEU A N 1
ATOM 6527 C CA . LEU A 1 837 ? -4.848 -17.703 8.508 1 96.25 837 LEU A CA 1
ATOM 6528 C C . LEU A 1 837 ? -5.746 -16.516 8.203 1 96.25 837 LEU A C 1
ATOM 6530 O O . LEU A 1 837 ? -5.328 -15.367 8.344 1 96.25 837 LEU A O 1
ATOM 6534 N N . ILE A 1 838 ? -6.93 -16.781 7.82 1 98 838 ILE A N 1
ATOM 6535 C CA . ILE A 1 838 ? -7.91 -15.742 7.504 1 98 838 ILE A CA 1
ATOM 6536 C C . ILE A 1 838 ? -9.273 -16.141 8.078 1 98 838 ILE A C 1
ATOM 6538 O O . ILE A 1 838 ? -9.758 -17.234 7.84 1 98 838 ILE A O 1
ATOM 6542 N N . ILE A 1 839 ? -9.812 -15.383 8.875 1 97.62 839 ILE A N 1
ATOM 6543 C CA . ILE A 1 839 ? -11.203 -15.484 9.305 1 97.62 839 ILE A CA 1
ATOM 6544 C C . ILE A 1 839 ? -12.023 -14.367 8.672 1 97.62 839 ILE A C 1
ATOM 6546 O O . ILE A 1 839 ? -11.75 -13.188 8.898 1 97.62 839 ILE A O 1
ATOM 6550 N N . LEU A 1 840 ? -13 -14.734 7.887 1 98.06 840 LEU A N 1
ATOM 6551 C CA . LEU A 1 840 ? -13.805 -13.773 7.137 1 98.06 840 LEU A CA 1
ATOM 6552 C C . LEU A 1 840 ? -15.141 -13.531 7.82 1 98.06 840 LEU A C 1
ATOM 6554 O O . LEU A 1 840 ? -15.797 -14.469 8.273 1 98.06 840 LEU A O 1
ATOM 6558 N N . GLY A 1 841 ? -15.516 -12.281 7.934 1 97 841 GLY A N 1
ATOM 6559 C CA . GLY A 1 841 ? -16.875 -11.938 8.312 1 97 841 GLY A CA 1
ATOM 6560 C C . GLY A 1 841 ? -17.812 -11.781 7.121 1 97 841 GLY A C 1
ATOM 6561 O O . GLY A 1 841 ? -17.359 -11.828 5.973 1 97 841 GLY A O 1
ATOM 6562 N N . LYS A 1 842 ? -19.031 -11.594 7.418 1 94.94 842 LYS A N 1
ATOM 6563 C CA . LYS A 1 842 ? -20.031 -11.445 6.367 1 94.94 842 LYS A CA 1
ATOM 6564 C C . LYS A 1 842 ? -19.703 -10.266 5.457 1 94.94 842 LYS A C 1
ATOM 6566 O O . LYS A 1 842 ? -19.984 -10.305 4.258 1 94.94 842 LYS A O 1
ATOM 6571 N N . GLU A 1 843 ? -19.031 -9.234 5.984 1 96.06 843 GLU A N 1
ATOM 6572 C CA . GLU A 1 843 ? -18.75 -8.008 5.242 1 96.06 843 GLU A CA 1
ATOM 6573 C C . GLU A 1 843 ? -17.672 -8.227 4.188 1 96.06 843 GLU A C 1
ATOM 6575 O O . GLU A 1 843 ? -17.516 -7.41 3.277 1 96.06 843 GLU A O 1
ATOM 6580 N N . ALA A 1 844 ? -16.938 -9.328 4.305 1 97 844 ALA A N 1
ATOM 6581 C CA . ALA A 1 844 ? -15.938 -9.617 3.291 1 97 844 ALA A CA 1
ATOM 6582 C C . ALA A 1 844 ? -16.562 -9.766 1.91 1 97 844 ALA A C 1
ATOM 6584 O O . ALA A 1 844 ? -15.914 -9.547 0.891 1 97 844 ALA A O 1
ATOM 6585 N N . GLY A 1 845 ? -17.844 -10.055 1.911 1 96.25 845 GLY A N 1
ATOM 6586 C CA . GLY A 1 845 ? -18.547 -10.211 0.647 1 96.25 845 GLY A CA 1
ATOM 6587 C C . GLY A 1 845 ? -18.562 -8.938 -0.183 1 96.25 845 GLY A C 1
ATOM 6588 O O . GLY A 1 845 ? -18.609 -9 -1.414 1 96.25 845 GLY A O 1
ATOM 6589 N N . TRP A 1 846 ? -18.547 -7.754 0.468 1 96.94 846 TRP A N 1
ATOM 6590 C CA . TRP A 1 846 ? -18.578 -6.531 -0.327 1 96.94 846 TRP A CA 1
ATOM 6591 C C . TRP A 1 846 ? -17.391 -5.629 0.013 1 96.94 846 TRP A C 1
ATOM 6593 O O . TRP A 1 846 ? -17.062 -4.715 -0.746 1 96.94 846 TRP A O 1
ATOM 6603 N N . LYS A 1 847 ? -16.672 -5.918 1.114 1 97.56 847 LYS A N 1
ATOM 6604 C CA . LYS A 1 847 ? -15.523 -5.086 1.466 1 97.56 847 LYS A CA 1
ATOM 6605 C C . LYS A 1 847 ? -14.211 -5.793 1.138 1 97.56 847 LYS A C 1
ATOM 6607 O O . LYS A 1 847 ? -13.133 -5.215 1.293 1 97.56 847 LYS A O 1
ATOM 6612 N N . GLY A 1 848 ? -14.305 -7.07 0.711 1 97.25 848 GLY A N 1
ATOM 6613 C CA . GLY A 1 848 ? -13.094 -7.816 0.424 1 97.25 848 GLY A CA 1
ATOM 6614 C C . GLY A 1 848 ? -12.211 -8.016 1.643 1 97.25 848 GLY A C 1
ATOM 6615 O O . GLY A 1 848 ? -12.68 -8.469 2.688 1 97.25 848 GLY A O 1
ATOM 6616 N N . VAL A 1 849 ? -11.016 -7.613 1.595 1 97.94 849 VAL A N 1
ATOM 6617 C CA . VAL A 1 849 ? -10 -7.805 2.627 1 97.94 849 VAL A CA 1
ATOM 6618 C C . VAL A 1 849 ? -10.43 -7.098 3.91 1 97.94 849 VAL A C 1
ATOM 6620 O O . VAL A 1 849 ? -10.234 -7.621 5.012 1 97.94 849 VAL A O 1
ATOM 6623 N N . GLU A 1 850 ? -11 -5.93 3.756 1 97.44 850 GLU A N 1
ATOM 6624 C CA . GLU A 1 850 ? -11.383 -5.152 4.93 1 97.44 850 GLU A CA 1
ATOM 6625 C C . GLU A 1 850 ? -12.422 -5.891 5.77 1 97.44 850 GLU A C 1
ATOM 6627 O O . GLU A 1 850 ? -12.516 -5.684 6.98 1 97.44 850 GLU A O 1
ATOM 6632 N N . GLY A 1 851 ? -13.188 -6.781 5.172 1 96.94 851 GLY A N 1
ATOM 6633 C CA . GLY A 1 851 ? -14.227 -7.52 5.867 1 96.94 851 GLY A CA 1
ATOM 6634 C C . GLY A 1 851 ? -13.695 -8.695 6.668 1 96.94 851 GLY A C 1
ATOM 6635 O O . GLY A 1 851 ? -14.453 -9.359 7.383 1 96.94 851 GLY A O 1
ATOM 6636 N N . ALA A 1 852 ? -12.406 -8.992 6.605 1 97.5 852 ALA A N 1
ATOM 6637 C CA . ALA A 1 852 ? -11.805 -10.055 7.406 1 97.5 852 ALA A CA 1
ATOM 6638 C C . ALA A 1 852 ? -11.812 -9.688 8.891 1 97.5 852 ALA A C 1
ATOM 6640 O O . ALA A 1 852 ? -11.508 -8.555 9.258 1 97.5 852 ALA A O 1
ATOM 6641 N N . LEU A 1 853 ? -12.148 -10.633 9.727 1 96.12 853 LEU A N 1
ATOM 6642 C CA . LEU A 1 853 ? -12.164 -10.445 11.172 1 96.12 853 LEU A CA 1
ATOM 6643 C C . LEU A 1 853 ? -10.773 -10.617 11.766 1 96.12 853 LEU A C 1
ATOM 6645 O O . LEU A 1 853 ? -10.453 -10.016 12.797 1 96.12 853 LEU A O 1
ATOM 6649 N N . ALA A 1 854 ? -10.039 -11.5 11.094 1 95.19 854 ALA A N 1
ATOM 6650 C CA . ALA A 1 854 ? -8.672 -11.766 11.547 1 95.19 854 ALA A CA 1
ATOM 6651 C C . ALA A 1 854 ? -7.812 -12.312 10.406 1 95.19 854 ALA A C 1
ATOM 6653 O O . ALA A 1 854 ? -8.32 -12.969 9.5 1 95.19 854 ALA A O 1
ATOM 6654 N N . MET A 1 855 ? -6.57 -12.039 10.445 1 95.62 855 MET A N 1
ATOM 6655 C CA . MET A 1 855 ? -5.59 -12.578 9.508 1 95.62 855 MET A CA 1
ATOM 6656 C C . MET A 1 855 ? -4.195 -12.586 10.125 1 95.62 855 MET A C 1
ATOM 6658 O O . MET A 1 855 ? -3.883 -11.75 10.977 1 95.62 855 MET A O 1
ATOM 6662 N N . GLY A 1 856 ? -3.383 -13.516 9.703 1 93.38 856 GLY A N 1
ATOM 6663 C CA . GLY A 1 856 ? -2.023 -13.555 10.211 1 93.38 856 GLY A CA 1
ATOM 6664 C C . GLY A 1 856 ? -1.176 -14.641 9.57 1 93.38 856 GLY A C 1
ATOM 6665 O O . GLY A 1 856 ? -1.661 -15.398 8.734 1 93.38 856 GLY A O 1
ATOM 6666 N N . MET A 1 857 ? 0.108 -14.594 9.883 1 93.75 857 MET A N 1
ATOM 6667 C CA . MET A 1 857 ? 1.082 -15.602 9.484 1 93.75 857 MET A CA 1
ATOM 6668 C C . MET A 1 857 ? 1.541 -16.422 10.68 1 93.75 857 MET A C 1
ATOM 6670 O O . MET A 1 857 ? 1.698 -15.898 11.781 1 93.75 857 MET A O 1
ATOM 6674 N N . PHE A 1 858 ? 1.766 -17.656 10.453 1 92.38 858 PHE A N 1
ATOM 6675 C CA . PHE A 1 858 ? 2.324 -18.516 11.492 1 92.38 858 PHE A CA 1
ATOM 6676 C C . PHE A 1 858 ? 3.838 -18.344 11.578 1 92.38 858 PHE A C 1
ATOM 6678 O O . PHE A 1 858 ? 4.5 -18.156 10.555 1 92.38 858 PHE A O 1
ATOM 6685 N N . ASP A 1 859 ? 4.34 -18.469 12.781 1 90.12 859 ASP A N 1
ATOM 6686 C CA . ASP A 1 859 ? 5.789 -18.438 12.953 1 90.12 859 ASP A CA 1
ATOM 6687 C C . ASP A 1 859 ? 6.379 -19.844 12.805 1 90.12 859 ASP A C 1
ATOM 6689 O O . ASP A 1 859 ? 5.723 -20.75 12.289 1 90.12 859 ASP A O 1
ATOM 6693 N N . SER A 1 860 ? 7.617 -20.062 13.172 1 91.06 860 SER A N 1
ATOM 6694 C CA . SER A 1 860 ? 8.336 -21.312 12.977 1 91.06 860 SER A CA 1
ATOM 6695 C C . SER A 1 860 ? 7.773 -22.422 13.859 1 91.06 860 SER A C 1
ATOM 6697 O O . SER A 1 860 ? 8.008 -23.594 13.609 1 91.06 860 SER A O 1
ATOM 6699 N N . LYS A 1 861 ? 7.039 -22.016 14.914 1 88.38 861 LYS A N 1
ATOM 6700 C CA . LYS A 1 861 ? 6.465 -23 15.828 1 88.38 861 LYS A CA 1
ATOM 6701 C C . LYS A 1 861 ? 4.957 -23.125 15.609 1 88.38 861 LYS A C 1
ATOM 6703 O O . LYS A 1 861 ? 4.246 -23.656 16.469 1 88.38 861 LYS A O 1
ATOM 6708 N N . TRP A 1 862 ? 4.406 -22.547 14.57 1 89.31 862 TRP A N 1
ATOM 6709 C CA . TRP A 1 862 ? 3.006 -22.609 14.172 1 89.31 862 TRP A CA 1
ATOM 6710 C C . TRP A 1 862 ? 2.137 -21.766 15.109 1 89.31 862 TRP A C 1
ATOM 6712 O O . TRP A 1 862 ? 0.957 -22.078 15.305 1 89.31 862 TRP A O 1
ATOM 6722 N N . HIS A 1 863 ? 2.785 -20.797 15.688 1 87.5 863 HIS A N 1
ATOM 6723 C CA . HIS A 1 863 ? 2.025 -19.797 16.422 1 87.5 863 HIS A CA 1
ATOM 6724 C C . HIS A 1 863 ? 1.779 -18.547 15.57 1 87.5 863 HIS A C 1
ATOM 6726 O O . HIS A 1 863 ? 2.564 -18.25 14.672 1 87.5 863 HIS A O 1
ATOM 6732 N N . LEU A 1 864 ? 0.709 -17.906 15.914 1 88.56 864 LEU A N 1
ATOM 6733 C CA . LEU A 1 864 ? 0.459 -16.672 15.188 1 88.56 864 LEU A CA 1
ATOM 6734 C C . LEU A 1 864 ? 1.487 -15.602 15.555 1 88.56 864 LEU A C 1
ATOM 6736 O O . LEU A 1 864 ? 1.749 -15.367 16.734 1 88.56 864 LEU A O 1
ATOM 6740 N N . SER A 1 865 ? 2.01 -15.008 14.539 1 83.94 865 SER A N 1
ATOM 6741 C CA . SER A 1 865 ? 3.088 -14.047 14.711 1 83.94 865 SER A CA 1
ATOM 6742 C C . SER A 1 865 ? 2.545 -12.68 15.141 1 83.94 865 SER A C 1
ATOM 6744 O O . SER A 1 865 ? 1.333 -12.508 15.281 1 83.94 865 SER A O 1
ATOM 6746 N N . ASN A 1 866 ? 3.477 -11.719 15.359 1 78.75 866 ASN A N 1
ATOM 6747 C CA . ASN A 1 866 ? 3.176 -10.375 15.852 1 78.75 866 ASN A CA 1
ATOM 6748 C C . ASN A 1 866 ? 2.367 -9.578 14.836 1 78.75 866 ASN A C 1
ATOM 6750 O O . ASN A 1 866 ? 1.735 -8.578 15.188 1 78.75 866 ASN A O 1
ATOM 6754 N N . GLY A 1 867 ? 2.336 -10.031 13.688 1 76.81 867 GLY A N 1
ATOM 6755 C CA . GLY A 1 867 ? 1.578 -9.328 12.672 1 76.81 867 GLY A CA 1
ATOM 6756 C C . GLY A 1 867 ? 0.102 -9.68 12.672 1 76.81 867 GLY A C 1
ATOM 6757 O O . GLY A 1 867 ? -0.693 -9.047 11.977 1 76.81 867 GLY A O 1
ATOM 6758 N N . PHE A 1 868 ? -0.274 -10.602 13.539 1 79 868 PHE A N 1
ATOM 6759 C CA . PHE A 1 868 ? -1.658 -11.047 13.625 1 79 868 PHE A CA 1
ATOM 6760 C C . PHE A 1 868 ? -2.562 -9.93 14.125 1 79 868 PHE A C 1
ATOM 6762 O O . PHE A 1 868 ? -2.18 -9.164 15.016 1 79 868 PHE A O 1
ATOM 6769 N N . LEU A 1 869 ? -3.732 -9.789 13.438 1 86.62 869 LEU A N 1
ATOM 6770 C CA . LEU A 1 869 ? -4.719 -8.805 13.867 1 86.62 869 LEU A CA 1
ATOM 6771 C C . LEU A 1 869 ? -6.113 -9.422 13.922 1 86.62 869 LEU A C 1
ATOM 6773 O O . LEU A 1 869 ? -6.398 -10.391 13.211 1 86.62 869 LEU A O 1
ATOM 6777 N N . MET B 1 1 ? 34.594 24.828 -18.031 1 25.14 1 MET B N 1
ATOM 6778 C CA . MET B 1 1 ? 33.531 25.5 -17.328 1 25.14 1 MET B CA 1
ATOM 6779 C C . MET B 1 1 ? 33.375 26.938 -17.812 1 25.14 1 MET B C 1
ATOM 6781 O O . MET B 1 1 ? 34.312 27.703 -17.828 1 25.14 1 MET B O 1
ATOM 6785 N N . PRO B 1 2 ? 32.5 27.188 -18.734 1 28.94 2 PRO B N 1
ATOM 6786 C CA . PRO B 1 2 ? 32.562 28.547 -19.25 1 28.94 2 PRO B CA 1
ATOM 6787 C C . PRO B 1 2 ? 32.625 29.594 -18.125 1 28.94 2 PRO B C 1
ATOM 6789 O O . PRO B 1 2 ? 32.062 29.391 -17.047 1 28.94 2 PRO B O 1
ATOM 6792 N N . ILE B 1 3 ? 33.688 30.391 -18.156 1 29.8 3 ILE B N 1
ATOM 6793 C CA . ILE B 1 3 ? 33.969 31.578 -17.359 1 29.8 3 ILE B CA 1
ATOM 6794 C C . ILE B 1 3 ? 32.812 32.562 -17.422 1 29.8 3 ILE B C 1
ATOM 6796 O O . ILE B 1 3 ? 32.5 33.094 -18.484 1 29.8 3 ILE B O 1
ATOM 6800 N N . VAL B 1 4 ? 31.719 32.312 -16.719 1 35.38 4 VAL B N 1
ATOM 6801 C CA . VAL B 1 4 ? 30.766 33.406 -16.562 1 35.38 4 VAL B CA 1
ATOM 6802 C C . VAL B 1 4 ? 31.531 34.719 -16.281 1 35.38 4 VAL B C 1
ATOM 6804 O O . VAL B 1 4 ? 32.344 34.781 -15.344 1 35.38 4 VAL B O 1
ATOM 6807 N N . THR B 1 5 ? 31.812 35.406 -17.312 1 33.47 5 THR B N 1
ATOM 6808 C CA . THR B 1 5 ? 32.281 36.781 -17.188 1 33.47 5 THR B CA 1
ATOM 6809 C C . THR B 1 5 ? 31.484 37.531 -16.125 1 33.47 5 THR B C 1
ATOM 6811 O O . THR B 1 5 ? 30.281 37.688 -16.25 1 33.47 5 THR B O 1
ATOM 6814 N N . TRP B 1 6 ? 31.797 37.25 -14.938 1 34.66 6 TRP B N 1
ATOM 6815 C CA . TRP B 1 6 ? 31.25 38.094 -13.891 1 34.66 6 TRP B CA 1
ATOM 6816 C C . TRP B 1 6 ? 31.391 39.562 -14.242 1 34.66 6 TRP B C 1
ATOM 6818 O O . TRP B 1 6 ? 32.438 39.969 -14.734 1 34.66 6 TRP B O 1
ATOM 6828 N N . LEU B 1 7 ? 30.5 40.094 -14.805 1 32.91 7 LEU B N 1
ATOM 6829 C CA . LEU B 1 7 ? 30.562 41.531 -15.078 1 32.91 7 LEU B CA 1
ATOM 6830 C C . LEU B 1 7 ? 31.234 42.25 -13.922 1 32.91 7 LEU B C 1
ATOM 6832 O O . LEU B 1 7 ? 30.875 42.062 -12.758 1 32.91 7 LEU B O 1
ATOM 6836 N N . SER B 1 8 ? 32.5 42.531 -14.016 1 34.88 8 SER B N 1
ATOM 6837 C CA . SER B 1 8 ? 33.188 43.531 -13.203 1 34.88 8 SER B CA 1
ATOM 6838 C C . SER B 1 8 ? 32.312 44.75 -12.922 1 34.88 8 SER B C 1
ATOM 6840 O O . SER B 1 8 ? 32.406 45.781 -13.602 1 34.88 8 SER B O 1
ATOM 6842 N N . ILE B 1 9 ? 31.016 44.625 -12.906 1 34.22 9 ILE B N 1
ATOM 6843 C CA . ILE B 1 9 ? 30.359 45.938 -12.797 1 34.22 9 ILE B CA 1
ATOM 6844 C C . ILE B 1 9 ? 30.609 46.531 -11.406 1 34.22 9 ILE B C 1
ATOM 6846 O O . ILE B 1 9 ? 30.047 46.062 -10.414 1 34.22 9 ILE B O 1
ATOM 6850 N N . VAL B 1 10 ? 31.797 46.938 -11.094 1 37.78 10 VAL B N 1
ATOM 6851 C CA . VAL B 1 10 ? 31.922 47.969 -10.078 1 37.78 10 VAL B CA 1
ATOM 6852 C C . VAL B 1 10 ? 30.891 49.062 -10.336 1 37.78 10 VAL B C 1
ATOM 6854 O O . VAL B 1 10 ? 31 49.812 -11.32 1 37.78 10 VAL B O 1
ATOM 6857 N N . THR B 1 11 ? 29.672 48.781 -10.242 1 39.53 11 THR B N 1
ATOM 6858 C CA . THR B 1 11 ? 28.797 49.938 -10.328 1 39.53 11 THR B CA 1
ATOM 6859 C C . THR B 1 11 ? 29.031 50.875 -9.148 1 39.53 11 THR B C 1
ATOM 6861 O O . THR B 1 11 ? 29.391 50.438 -8.055 1 39.53 11 THR B O 1
ATOM 6864 N N . HIS B 1 12 ? 29.547 52.031 -9.25 1 44.41 12 HIS B N 1
ATOM 6865 C CA . HIS B 1 12 ? 29.531 53.125 -8.305 1 44.41 12 HIS B CA 1
ATOM 6866 C C . HIS B 1 12 ? 28.234 53.156 -7.492 1 44.41 12 HIS B C 1
ATOM 6868 O O . HIS B 1 12 ? 27.5 54.125 -7.508 1 44.41 12 HIS B O 1
ATOM 6874 N N . ALA B 1 13 ? 27.688 51.969 -7.309 1 53.59 13 ALA B N 1
ATOM 6875 C CA . ALA B 1 13 ? 26.422 52.062 -6.59 1 53.59 13 ALA B CA 1
ATOM 6876 C C . ALA B 1 13 ? 26.656 52.188 -5.086 1 53.59 13 ALA B C 1
ATOM 6878 O O . ALA B 1 13 ? 27.688 51.75 -4.57 1 53.59 13 ALA B O 1
ATOM 6879 N N . SER B 1 14 ? 26.016 53.031 -4.281 1 68.88 14 SER B N 1
ATOM 6880 C CA . SER B 1 14 ? 25.938 53.281 -2.844 1 68.88 14 SER B CA 1
ATOM 6881 C C . SER B 1 14 ? 25.5 52.031 -2.086 1 68.88 14 SER B C 1
ATOM 6883 O O . SER B 1 14 ? 25.75 51.906 -0.882 1 68.88 14 SER B O 1
ATOM 6885 N N . VAL B 1 15 ? 24.984 50.938 -2.725 1 83.06 15 VAL B N 1
ATOM 6886 C CA . VAL B 1 15 ? 24.484 49.75 -2.074 1 83.06 15 VAL B CA 1
ATOM 6887 C C . VAL B 1 15 ? 24.984 48.5 -2.809 1 83.06 15 VAL B C 1
ATOM 6889 O O . VAL B 1 15 ? 25.062 48.5 -4.039 1 83.06 15 VAL B O 1
ATOM 6892 N N . PRO B 1 16 ? 25.453 47.469 -2.072 1 85.81 16 PRO B N 1
ATOM 6893 C CA . PRO B 1 16 ? 25.891 46.219 -2.715 1 85.81 16 PRO B CA 1
ATOM 6894 C C . PRO B 1 16 ? 24.812 45.625 -3.615 1 85.81 16 PRO B C 1
ATOM 6896 O O . PRO B 1 16 ? 23.625 45.812 -3.371 1 85.81 16 PRO B O 1
ATOM 6899 N N . SER B 1 17 ? 25.234 44.969 -4.633 1 89 17 SER B N 1
ATOM 6900 C CA . SER B 1 17 ? 24.297 44.281 -5.516 1 89 17 SER B CA 1
ATOM 6901 C C . SER B 1 17 ? 24.438 42.781 -5.41 1 89 17 SER B C 1
ATOM 6903 O O . SER B 1 17 ? 25.516 42.281 -5.07 1 89 17 SER B O 1
ATOM 6905 N N . ILE B 1 18 ? 23.359 42.094 -5.551 1 94.62 18 ILE B N 1
ATOM 6906 C CA . ILE B 1 18 ? 23.344 40.625 -5.52 1 94.62 18 ILE B CA 1
ATOM 6907 C C . ILE B 1 18 ? 23.031 40.094 -6.918 1 94.62 18 ILE B C 1
ATOM 6909 O O . ILE B 1 18 ? 22 40.406 -7.5 1 94.62 18 ILE B O 1
ATOM 6913 N N . GLN B 1 19 ? 23.922 39.281 -7.418 1 93.81 19 GLN B N 1
ATOM 6914 C CA . GLN B 1 19 ? 23.781 38.688 -8.75 1 93.81 19 GLN B CA 1
ATOM 6915 C C . GLN B 1 19 ? 23.609 37.188 -8.68 1 93.81 19 GLN B C 1
ATOM 6917 O O . GLN B 1 19 ? 24.281 36.531 -7.887 1 93.81 19 GLN B O 1
ATOM 6922 N N . ILE B 1 20 ? 22.656 36.688 -9.414 1 96.5 20 ILE B N 1
ATOM 6923 C CA . ILE B 1 20 ? 22.438 35.25 -9.555 1 96.5 20 ILE B CA 1
ATOM 6924 C C . ILE B 1 20 ? 22.844 34.812 -10.953 1 96.5 20 ILE B C 1
ATOM 6926 O O . ILE B 1 20 ? 22.578 35.5 -11.938 1 96.5 20 ILE B O 1
ATOM 6930 N N . SER B 1 21 ? 23.438 33.719 -11.07 1 95.56 21 SER B N 1
ATOM 6931 C CA . SER B 1 21 ? 23.953 33.219 -12.344 1 95.56 21 SER B CA 1
ATOM 6932 C C . SER B 1 21 ? 22.828 32.969 -13.344 1 95.56 21 SER B C 1
ATOM 6934 O O . SER B 1 21 ? 21.75 32.531 -12.969 1 95.56 21 SER B O 1
ATOM 6936 N N . SER B 1 22 ? 23.109 33.156 -14.594 1 95.88 22 SER B N 1
ATOM 6937 C CA . SER B 1 22 ? 22.141 32.906 -15.656 1 95.88 22 SER B CA 1
ATOM 6938 C C . SER B 1 22 ? 22.203 31.453 -16.109 1 95.88 22 SER B C 1
ATOM 6940 O O . SER B 1 22 ? 21.188 30.891 -16.562 1 95.88 22 SER B O 1
ATOM 6942 N N . ASN B 1 23 ? 23.391 30.875 -16.094 1 95.75 23 ASN B N 1
ATOM 6943 C CA . ASN B 1 23 ? 23.562 29.5 -16.516 1 95.75 23 ASN B CA 1
ATOM 6944 C C . ASN B 1 23 ? 23.422 28.531 -15.336 1 95.75 23 ASN B C 1
ATOM 6946 O O . ASN B 1 23 ? 24.078 28.703 -14.305 1 95.75 23 ASN B O 1
ATOM 6950 N N . TRP B 1 24 ? 22.625 27.578 -15.5 1 97 24 TRP B N 1
ATOM 6951 C CA . TRP B 1 24 ? 22.375 26.578 -14.461 1 97 24 TRP B CA 1
ATOM 6952 C C . TRP B 1 24 ? 22.594 25.172 -15 1 97 24 TRP B C 1
ATOM 6954 O O . TRP B 1 24 ? 22.125 24.844 -16.094 1 97 24 TRP B O 1
ATOM 6964 N N . ASP B 1 25 ? 23.344 24.359 -14.336 1 96.56 25 ASP B N 1
ATOM 6965 C CA . ASP B 1 25 ? 23.516 22.938 -14.641 1 96.56 25 ASP B CA 1
ATOM 6966 C C . ASP B 1 25 ? 22.453 22.094 -13.953 1 96.56 25 ASP B C 1
ATOM 6968 O O . ASP B 1 25 ? 22.203 22.25 -12.75 1 96.56 25 ASP B O 1
ATOM 6972 N N . ILE B 1 26 ? 21.812 21.312 -14.727 1 96.38 26 ILE B N 1
ATOM 6973 C CA . ILE B 1 26 ? 20.703 20.516 -14.195 1 96.38 26 ILE B CA 1
ATOM 6974 C C . ILE B 1 26 ? 21 19.031 -14.367 1 96.38 26 ILE B C 1
ATOM 6976 O O . ILE B 1 26 ? 21.5 18.609 -15.414 1 96.38 26 ILE B O 1
ATOM 6980 N N . LEU B 1 27 ? 20.797 18.266 -13.391 1 96.75 27 LEU B N 1
ATOM 6981 C CA . LEU B 1 27 ? 20.938 16.812 -13.438 1 96.75 27 LEU B CA 1
ATOM 6982 C C . LEU B 1 27 ? 19.609 16.125 -13.078 1 96.75 27 LEU B C 1
ATOM 6984 O O . LEU B 1 27 ? 19.062 16.359 -12 1 96.75 27 LEU B O 1
ATOM 6988 N N . GLY B 1 28 ? 19.062 15.258 -13.922 1 95.25 28 GLY B N 1
ATOM 6989 C CA . GLY B 1 28 ? 17.781 14.578 -13.805 1 95.25 28 GLY B CA 1
ATOM 6990 C C . GLY B 1 28 ? 17 14.547 -15.109 1 95.25 28 GLY B C 1
ATOM 6991 O O . GLY B 1 28 ? 17.531 14.906 -16.156 1 95.25 28 GLY B O 1
ATOM 6992 N N . PRO B 1 29 ? 15.836 14.031 -15.016 1 96.62 29 PRO B N 1
ATOM 6993 C CA . PRO B 1 29 ? 14.977 13.781 -13.852 1 96.62 29 PRO B CA 1
ATOM 6994 C C . PRO B 1 29 ? 15.117 12.367 -13.305 1 96.62 29 PRO B C 1
ATOM 6996 O O . PRO B 1 29 ? 15.531 11.453 -14.031 1 96.62 29 PRO B O 1
ATOM 6999 N N . PHE B 1 30 ? 14.75 12.18 -12.031 1 97.38 30 PHE B N 1
ATOM 7000 C CA . PHE B 1 30 ? 14.664 10.906 -11.328 1 97.38 30 PHE B CA 1
ATOM 7001 C C . PHE B 1 30 ? 13.266 10.711 -10.75 1 97.38 30 PHE B C 1
ATOM 7003 O O . PHE B 1 30 ? 12.547 11.68 -10.5 1 97.38 30 PHE B O 1
ATOM 7010 N N . GLN B 1 31 ? 12.938 9.477 -10.633 1 95.81 31 GLN B N 1
ATOM 7011 C CA . GLN B 1 31 ? 11.633 9.125 -10.07 1 95.81 31 GLN B CA 1
ATOM 7012 C C . GLN B 1 31 ? 11.547 9.523 -8.602 1 95.81 31 GLN B C 1
ATOM 7014 O O . GLN B 1 31 ? 12.516 9.391 -7.859 1 95.81 31 GLN B O 1
ATOM 7019 N N . ILE B 1 32 ? 10.328 10 -8.133 1 96 32 ILE B N 1
ATOM 7020 C CA . ILE B 1 32 ? 10.031 10.25 -6.727 1 96 32 ILE B CA 1
ATOM 7021 C C . ILE B 1 32 ? 8.531 10.102 -6.484 1 96 32 ILE B C 1
ATOM 7023 O O . ILE B 1 32 ? 7.727 10.305 -7.398 1 96 32 ILE B O 1
ATOM 7027 N N . GLY B 1 33 ? 8.18 9.641 -5.301 1 94.69 33 GLY B N 1
ATOM 7028 C CA . GLY B 1 33 ? 6.77 9.562 -4.945 1 94.69 33 GLY B CA 1
ATOM 7029 C C . GLY B 1 33 ? 6.277 10.781 -4.188 1 94.69 33 GLY B C 1
ATOM 7030 O O . GLY B 1 33 ? 7.078 11.578 -3.699 1 94.69 33 GLY B O 1
ATOM 7031 N N . THR B 1 34 ? 4.945 10.836 -4.066 1 93.12 34 THR B N 1
ATOM 7032 C CA . THR B 1 34 ? 4.312 11.93 -3.334 1 93.12 34 THR B CA 1
ATOM 7033 C C . THR B 1 34 ? 4.785 11.953 -1.883 1 93.12 34 THR B C 1
ATOM 7035 O O . THR B 1 34 ? 4.715 10.938 -1.186 1 93.12 34 THR B O 1
ATOM 7038 N N . ARG B 1 35 ? 5.363 13.086 -1.401 1 93.5 35 ARG B N 1
ATOM 7039 C CA . ARG B 1 35 ? 5.762 13.344 -0.021 1 93.5 35 ARG B CA 1
ATOM 7040 C C . ARG B 1 35 ? 6.965 12.492 0.373 1 93.5 35 ARG B C 1
ATOM 7042 O O . ARG B 1 35 ? 7.332 12.438 1.547 1 93.5 35 ARG B O 1
ATOM 7049 N N . GLU B 1 36 ? 7.559 11.828 -0.597 1 95.38 36 GLU B N 1
ATOM 7050 C CA . GLU B 1 36 ? 8.664 10.922 -0.304 1 95.38 36 GLU B CA 1
ATOM 7051 C C . GLU B 1 36 ? 9.953 11.695 -0.027 1 95.38 36 GLU B C 1
ATOM 7053 O O . GLU B 1 36 ? 10.875 11.164 0.593 1 95.38 36 GLU B O 1
ATOM 7058 N N . ALA B 1 37 ? 10.07 12.938 -0.432 1 95 37 ALA B N 1
ATOM 7059 C CA . ALA B 1 37 ? 11.297 13.719 -0.342 1 95 37 ALA B CA 1
ATOM 7060 C C . ALA B 1 37 ? 11.719 13.906 1.112 1 95 37 ALA B C 1
ATOM 7062 O O . ALA B 1 37 ? 12.914 13.984 1.413 1 95 37 ALA B O 1
ATOM 7063 N N . GLU B 1 38 ? 10.82 13.945 2.045 1 95.31 38 GLU B N 1
ATOM 7064 C CA . GLU B 1 38 ? 11.133 14.133 3.459 1 95.31 38 GLU B CA 1
ATOM 7065 C C . GLU B 1 38 ? 11.922 12.953 4.02 1 95.31 38 GLU B C 1
ATOM 7067 O O . GLU B 1 38 ? 12.648 13.094 5 1 95.31 38 GLU B O 1
ATOM 7072 N N . TRP B 1 39 ? 11.797 11.836 3.363 1 96.75 39 TRP B N 1
ATOM 7073 C CA . TRP B 1 39 ? 12.531 10.656 3.799 1 96.75 39 TRP B CA 1
ATOM 7074 C C . TRP B 1 39 ? 13.922 10.609 3.182 1 96.75 39 TRP B C 1
ATOM 7076 O O . TRP B 1 39 ? 14.703 9.695 3.449 1 96.75 39 TRP B O 1
ATOM 7086 N N . GLY B 1 40 ? 14.266 11.617 2.377 1 92.44 40 GLY B N 1
ATOM 7087 C CA . GLY B 1 40 ? 15.602 11.75 1.81 1 92.44 40 GLY B CA 1
ATOM 7088 C C . GLY B 1 40 ? 15.719 11.141 0.424 1 92.44 40 GLY B C 1
ATOM 7089 O O . GLY B 1 40 ? 16.5 11.625 -0.404 1 92.44 40 GLY B O 1
ATOM 7090 N N . ALA B 1 41 ? 14.922 10.195 -0.071 1 94.75 41 ALA B N 1
ATOM 7091 C CA . ALA B 1 41 ? 15.008 9.359 -1.268 1 94.75 41 ALA B CA 1
ATOM 7092 C C . ALA B 1 41 ? 15.516 10.164 -2.461 1 94.75 41 ALA B C 1
ATOM 7094 O O . ALA B 1 41 ? 14.75 10.523 -3.354 1 94.75 41 ALA B O 1
ATOM 7095 N N . ASP B 1 42 ? 16.797 10.43 -2.467 1 97.12 42 ASP B N 1
ATOM 7096 C CA . ASP B 1 42 ? 17.547 11.086 -3.531 1 97.12 42 ASP B CA 1
ATOM 7097 C C . ASP B 1 42 ? 18.562 10.141 -4.152 1 97.12 42 ASP B C 1
ATOM 7099 O O . ASP B 1 42 ? 19.594 9.836 -3.539 1 97.12 42 ASP B O 1
ATOM 7103 N N . PRO B 1 43 ? 18.328 9.719 -5.406 1 97.06 43 PRO B N 1
ATOM 7104 C CA . PRO B 1 43 ? 19.219 8.734 -6.02 1 97.06 43 PRO B CA 1
ATOM 7105 C C . PRO B 1 43 ? 20.672 9.203 -6.055 1 97.06 43 PRO B C 1
ATOM 7107 O O . PRO B 1 43 ? 21.594 8.383 -6.055 1 97.06 43 PRO B O 1
ATOM 7110 N N . LEU B 1 44 ? 20.938 10.484 -6.051 1 97.06 44 LEU B N 1
ATOM 7111 C CA . LEU B 1 44 ? 22.297 11 -6.184 1 97.06 44 LEU B CA 1
ATOM 7112 C C . LEU B 1 44 ? 23.047 10.875 -4.867 1 97.06 44 LEU B C 1
ATOM 7114 O O . LEU B 1 44 ? 24.281 10.984 -4.844 1 97.06 44 LEU B O 1
ATOM 7118 N N . ARG B 1 45 ? 22.344 10.688 -3.811 1 96.62 45 ARG B N 1
ATOM 7119 C CA . ARG B 1 45 ? 23.016 10.445 -2.535 1 96.62 45 ARG B CA 1
ATOM 7120 C C . ARG B 1 45 ? 23.781 9.125 -2.564 1 96.62 45 ARG B C 1
ATOM 7122 O O . ARG B 1 45 ? 24.734 8.938 -1.794 1 96.62 45 ARG B O 1
ATOM 7129 N N . TYR B 1 46 ? 23.391 8.203 -3.439 1 96 46 TYR B N 1
ATOM 7130 C CA . TYR B 1 46 ? 24.141 6.973 -3.65 1 96 46 TYR B CA 1
ATOM 7131 C C . TYR B 1 46 ? 25.562 7.27 -4.113 1 96 46 TYR B C 1
ATOM 7133 O O . TYR B 1 46 ? 26.5 6.527 -3.797 1 96 46 TYR B O 1
ATOM 7141 N N . TYR B 1 47 ? 25.75 8.398 -4.785 1 94.75 47 TYR B N 1
ATOM 7142 C CA . TYR B 1 47 ? 27.047 8.797 -5.328 1 94.75 47 TYR B CA 1
ATOM 7143 C C . TYR B 1 47 ? 27.734 9.797 -4.406 1 94.75 47 TYR B C 1
ATOM 7145 O O . TYR B 1 47 ? 28.656 10.492 -4.82 1 94.75 47 TYR B O 1
ATOM 7153 N N . GLY B 1 48 ? 27.188 10.016 -3.232 1 93.94 48 GLY B N 1
ATOM 7154 C CA . GLY B 1 48 ? 27.797 10.945 -2.291 1 93.94 48 GLY B CA 1
ATOM 7155 C C . GLY B 1 48 ? 27.078 12.281 -2.227 1 93.94 48 GLY B C 1
ATOM 7156 O O . GLY B 1 48 ? 27.484 13.18 -1.482 1 93.94 48 GLY B O 1
ATOM 7157 N N . GLY B 1 49 ? 26.031 12.461 -2.988 1 95.94 49 GLY B N 1
ATOM 7158 C CA . GLY B 1 49 ? 25.266 13.688 -2.967 1 95.94 49 GLY B CA 1
ATOM 7159 C C . GLY B 1 49 ? 25.562 14.609 -4.129 1 95.94 49 GLY B C 1
ATOM 7160 O O . GLY B 1 49 ? 26.719 14.695 -4.574 1 95.94 49 GLY B O 1
ATOM 7161 N N . PHE B 1 50 ? 24.594 15.312 -4.688 1 96.62 50 PHE B N 1
ATOM 7162 C CA . PHE B 1 50 ? 24.703 16.203 -5.832 1 96.62 50 PHE B CA 1
ATOM 7163 C C . PHE B 1 50 ? 25.781 17.25 -5.594 1 96.62 50 PHE B C 1
ATOM 7165 O O . PHE B 1 50 ? 26.531 17.594 -6.508 1 96.62 50 PHE B O 1
ATOM 7172 N N . GLN B 1 51 ? 25.859 17.734 -4.336 1 96.06 51 GLN B N 1
ATOM 7173 C CA . GLN B 1 51 ? 26.781 18.812 -4.004 1 96.06 51 GLN B CA 1
ATOM 7174 C C . GLN B 1 51 ? 28.234 18.391 -4.227 1 96.06 51 GLN B C 1
ATOM 7176 O O . GLN B 1 51 ? 29.125 19.25 -4.332 1 96.06 51 GLN B O 1
ATOM 7181 N N . ASN B 1 52 ? 28.406 17.125 -4.344 1 95.25 52 ASN B N 1
ATOM 7182 C CA . ASN B 1 52 ? 29.766 16.609 -4.516 1 95.25 52 ASN B CA 1
ATOM 7183 C C . ASN B 1 52 ? 30.016 16.156 -5.949 1 95.25 52 ASN B C 1
ATOM 7185 O O . ASN B 1 52 ? 31.109 15.672 -6.27 1 95.25 52 ASN B O 1
ATOM 7189 N N . LEU B 1 53 ? 29.094 16.25 -6.789 1 95.12 53 LEU B N 1
ATOM 7190 C CA . LEU B 1 53 ? 29.234 15.844 -8.18 1 95.12 53 LEU B CA 1
ATOM 7191 C C . LEU B 1 53 ? 29.656 17.016 -9.062 1 95.12 53 LEU B C 1
ATOM 7193 O O . LEU B 1 53 ? 29.094 18.109 -8.938 1 95.12 53 LEU B O 1
ATOM 7197 N N . ALA B 1 54 ? 30.609 16.781 -9.875 1 92.38 54 ALA B N 1
ATOM 7198 C CA . ALA B 1 54 ? 31.016 17.797 -10.844 1 92.38 54 ALA B CA 1
ATOM 7199 C C . ALA B 1 54 ? 30.297 17.594 -12.18 1 92.38 54 ALA B C 1
ATOM 7201 O O . ALA B 1 54 ? 30.078 16.453 -12.602 1 92.38 54 ALA B O 1
ATOM 7202 N N . HIS B 1 55 ? 29.984 18.75 -12.727 1 89.62 55 HIS B N 1
ATOM 7203 C CA . HIS B 1 55 ? 29.391 18.672 -14.047 1 89.62 55 HIS B CA 1
ATOM 7204 C C . HIS B 1 55 ? 30.297 17.969 -15.039 1 89.62 55 HIS B C 1
ATOM 7206 O O . HIS B 1 55 ? 31.5 18.266 -15.117 1 89.62 55 HIS B O 1
ATOM 7212 N N . SER B 1 56 ? 29.75 16.906 -15.547 1 83.31 56 SER B N 1
ATOM 7213 C CA . SER B 1 56 ? 30.516 16.172 -16.547 1 83.31 56 SER B CA 1
ATOM 7214 C C . SER B 1 56 ? 29.609 15.586 -17.625 1 83.31 56 SER B C 1
ATOM 7216 O O . SER B 1 56 ? 28.469 15.227 -17.344 1 83.31 56 SER B O 1
ATOM 7218 N N . THR B 1 57 ? 30.062 15.664 -18.844 1 74.19 57 THR B N 1
ATOM 7219 C CA . THR B 1 57 ? 29.281 15.117 -19.953 1 74.19 57 THR B CA 1
ATOM 7220 C C . THR B 1 57 ? 29.422 13.594 -20.016 1 74.19 57 THR B C 1
ATOM 7222 O O . THR B 1 57 ? 28.609 12.914 -20.641 1 74.19 57 THR B O 1
ATOM 7225 N N . ALA B 1 58 ? 30.219 13.039 -19.391 1 70.75 58 ALA B N 1
ATOM 7226 C CA . ALA B 1 58 ? 30.547 11.633 -19.609 1 70.75 58 ALA B CA 1
ATOM 7227 C C . ALA B 1 58 ? 29.672 10.719 -18.75 1 70.75 58 ALA B C 1
ATOM 7229 O O . ALA B 1 58 ? 29 9.82 -19.266 1 70.75 58 ALA B O 1
ATOM 7230 N N . PRO B 1 59 ? 29.609 11.039 -17.578 1 73.88 59 PRO B N 1
ATOM 7231 C CA . PRO B 1 59 ? 28.938 10.039 -16.75 1 73.88 59 PRO B CA 1
ATOM 7232 C C . PRO B 1 59 ? 27.406 10.156 -16.812 1 73.88 59 PRO B C 1
ATOM 7234 O O . PRO B 1 59 ? 26.875 11.258 -16.719 1 73.88 59 PRO B O 1
ATOM 7237 N N . LEU B 1 60 ? 26.812 9.008 -17.188 1 88.62 60 LEU B N 1
ATOM 7238 C CA . LEU B 1 60 ? 25.359 8.914 -17.094 1 88.62 60 LEU B CA 1
ATOM 7239 C C . LEU B 1 60 ? 24.922 8.281 -15.781 1 88.62 60 LEU B C 1
ATOM 7241 O O . LEU B 1 60 ? 25.656 7.488 -15.195 1 88.62 60 LEU B O 1
ATOM 7245 N N . PHE B 1 61 ? 23.891 8.789 -15.312 1 95.69 61 PHE B N 1
ATOM 7246 C CA . PHE B 1 61 ? 23.281 8.258 -14.102 1 95.69 61 PHE B CA 1
ATOM 7247 C C . PHE B 1 61 ? 22.062 7.402 -14.445 1 95.69 61 PHE B C 1
ATOM 7249 O O . PHE B 1 61 ? 21.484 7.555 -15.516 1 95.69 61 PHE B O 1
ATOM 7256 N N . LYS B 1 62 ? 21.781 6.426 -13.562 1 96.94 62 LYS B N 1
ATOM 7257 C CA . LYS B 1 62 ? 20.625 5.574 -13.82 1 96.94 62 LYS B CA 1
ATOM 7258 C C . LYS B 1 62 ? 19.312 6.305 -13.5 1 96.94 62 LYS B C 1
ATOM 7260 O O . LYS B 1 62 ? 19.234 7.008 -12.492 1 96.94 62 LYS B O 1
ATOM 7265 N N . SER B 1 63 ? 18.344 6.242 -14.359 1 97.44 63 SER B N 1
ATOM 7266 C CA . SER B 1 63 ? 17 6.793 -14.164 1 97.44 63 SER B CA 1
ATOM 7267 C C . SER B 1 63 ? 15.938 5.863 -14.734 1 97.44 63 SER B C 1
ATOM 7269 O O . SER B 1 63 ? 16.062 5.383 -15.867 1 97.44 63 SER B O 1
ATOM 7271 N N . SER B 1 64 ? 14.945 5.59 -14.016 1 97.38 64 SER B N 1
ATOM 7272 C CA . SER B 1 64 ? 13.875 4.711 -14.461 1 97.38 64 SER B CA 1
ATOM 7273 C C . SER B 1 64 ? 12.898 5.441 -15.383 1 97.38 64 SER B C 1
ATOM 7275 O O . SER B 1 64 ? 12 4.824 -15.961 1 97.38 64 SER B O 1
ATOM 7277 N N . LEU B 1 65 ? 12.961 6.77 -15.516 1 97.25 65 LEU B N 1
ATOM 7278 C CA . LEU B 1 65 ? 11.992 7.586 -16.234 1 97.25 65 LEU B CA 1
ATOM 7279 C C . LEU B 1 65 ? 12.414 7.766 -17.688 1 97.25 65 LEU B C 1
ATOM 7281 O O . LEU B 1 65 ? 11.57 7.957 -18.578 1 97.25 65 LEU B O 1
ATOM 7285 N N . THR B 1 66 ? 13.727 7.672 -17.953 1 96.19 66 THR B N 1
ATOM 7286 C CA . THR B 1 66 ? 14.25 8.117 -19.234 1 96.19 66 THR B CA 1
ATOM 7287 C C . THR B 1 66 ? 14.562 6.926 -20.141 1 96.19 66 THR B C 1
ATOM 7289 O O . THR B 1 66 ? 14.789 5.816 -19.656 1 96.19 66 THR B O 1
ATOM 7292 N N . THR B 1 67 ? 14.602 7.172 -21.391 1 93.75 67 THR B N 1
ATOM 7293 C CA . THR B 1 67 ? 14.938 6.156 -22.375 1 93.75 67 THR B CA 1
ATOM 7294 C C . THR B 1 67 ? 16.312 5.559 -22.094 1 93.75 67 THR B C 1
ATOM 7296 O O . THR B 1 67 ? 17.25 6.281 -21.734 1 93.75 67 THR B O 1
ATOM 7299 N N . ASN B 1 68 ? 16.391 4.254 -22.219 1 92.5 68 ASN B N 1
ATOM 7300 C CA . ASN B 1 68 ? 17.594 3.449 -22 1 92.5 68 ASN B CA 1
ATOM 7301 C C . ASN B 1 68 ? 17.953 3.385 -20.516 1 92.5 68 ASN B C 1
ATOM 7303 O O . ASN B 1 68 ? 18.984 2.809 -20.141 1 92.5 68 ASN B O 1
ATOM 7307 N N . GLY B 1 69 ? 17.219 4.102 -19.656 1 95.44 69 GLY B N 1
ATOM 7308 C CA . GLY B 1 69 ? 17.391 3.982 -18.219 1 95.44 69 GLY B CA 1
ATOM 7309 C C . GLY B 1 69 ? 18.516 4.84 -17.688 1 95.44 69 GLY B C 1
ATOM 7310 O O . GLY B 1 69 ? 19.125 4.508 -16.672 1 95.44 69 GLY B O 1
ATOM 7311 N N . THR B 1 70 ? 18.906 5.887 -18.391 1 95.5 70 THR B N 1
ATOM 7312 C CA . THR B 1 70 ? 20 6.746 -17.938 1 95.5 70 THR B CA 1
ATOM 7313 C C . THR B 1 70 ? 19.672 8.211 -18.188 1 95.5 70 THR B C 1
ATOM 7315 O O . THR B 1 70 ? 18.781 8.531 -18.984 1 95.5 70 THR B O 1
ATOM 7318 N N . VAL B 1 71 ? 20.312 9.078 -17.438 1 95.44 71 VAL B N 1
ATOM 7319 C CA . VAL B 1 71 ? 20.172 10.523 -17.594 1 95.44 71 VAL B CA 1
ATOM 7320 C C . VAL B 1 71 ? 21.484 11.219 -17.281 1 95.44 71 VAL B C 1
ATOM 7322 O O . VAL B 1 71 ? 22.328 10.664 -16.578 1 95.44 71 VAL B O 1
ATOM 7325 N N . GLY B 1 72 ? 21.703 12.297 -17.906 1 93.62 72 GLY B N 1
ATOM 7326 C CA . GLY B 1 72 ? 22.922 13.062 -17.672 1 93.62 72 GLY B CA 1
ATOM 7327 C C . GLY B 1 72 ? 22.656 14.523 -17.359 1 93.62 72 GLY B C 1
ATOM 7328 O O . GLY B 1 72 ? 21.516 14.914 -17.125 1 93.62 72 GLY B O 1
ATOM 7329 N N . TRP B 1 73 ? 23.75 15.273 -17.281 1 95.25 73 TRP B N 1
ATOM 7330 C CA . TRP B 1 73 ? 23.719 16.703 -17.016 1 95.25 73 TRP B CA 1
ATOM 7331 C C . TRP B 1 73 ? 23.203 17.484 -18.234 1 95.25 73 TRP B C 1
ATOM 7333 O O . TRP B 1 73 ? 23.422 17.062 -19.375 1 95.25 73 TRP B O 1
ATOM 7343 N N . SER B 1 74 ? 22.453 18.453 -17.984 1 93.19 74 SER B N 1
ATOM 7344 C CA . SER B 1 74 ? 22.109 19.453 -18.984 1 93.19 74 SER B CA 1
ATOM 7345 C C . SER B 1 74 ? 22.328 20.875 -18.438 1 93.19 74 SER B C 1
ATOM 7347 O O . SER B 1 74 ? 22.484 21.062 -17.234 1 93.19 74 SER B O 1
ATOM 7349 N N . THR B 1 75 ? 22.438 21.812 -19.297 1 94.44 75 THR B N 1
ATOM 7350 C CA . THR B 1 75 ? 22.594 23.219 -18.906 1 94.44 75 THR B CA 1
ATOM 7351 C C . THR B 1 75 ? 21.469 24.062 -19.484 1 94.44 75 THR B C 1
ATOM 7353 O O . THR B 1 75 ? 21.062 23.859 -20.641 1 94.44 75 THR B O 1
ATOM 7356 N N . ALA B 1 76 ? 20.938 24.875 -18.688 1 94.75 76 ALA B N 1
ATOM 7357 C CA . ALA B 1 76 ? 19.875 25.781 -19.125 1 94.75 76 ALA B CA 1
ATOM 7358 C C . ALA B 1 76 ? 20.234 27.234 -18.781 1 94.75 76 ALA B C 1
ATOM 7360 O O . ALA B 1 76 ? 20.969 27.484 -17.828 1 94.75 76 ALA B O 1
ATOM 7361 N N . GLN B 1 77 ? 19.688 28.094 -19.578 1 96 77 GLN B N 1
ATOM 7362 C CA . GLN B 1 77 ? 19.891 29.531 -19.344 1 96 77 GLN B CA 1
ATOM 7363 C C . GLN B 1 77 ? 18.594 30.203 -18.922 1 96 77 GLN B C 1
ATOM 7365 O O . GLN B 1 77 ? 17.547 29.969 -19.531 1 96 77 GLN B O 1
ATOM 7370 N N . PHE B 1 78 ? 18.719 30.969 -17.906 1 96.06 78 PHE B N 1
ATOM 7371 C CA . PHE B 1 78 ? 17.594 31.766 -17.406 1 96.06 78 PHE B CA 1
ATOM 7372 C C . PHE B 1 78 ? 17.984 33.219 -17.297 1 96.06 78 PHE B C 1
ATOM 7374 O O . PHE B 1 78 ? 19.156 33.594 -17.516 1 96.06 78 PHE B O 1
ATOM 7381 N N . LYS B 1 79 ? 17 34.094 -17 1 94.31 79 LYS B N 1
ATOM 7382 C CA . LYS B 1 79 ? 17.25 35.531 -16.953 1 94.31 79 LYS B CA 1
ATOM 7383 C C . LYS B 1 79 ? 17.062 36.094 -15.539 1 94.31 79 LYS B C 1
ATOM 7385 O O . LYS B 1 79 ? 15.945 36.375 -15.117 1 94.31 79 LYS B O 1
ATOM 7390 N N . PRO B 1 80 ? 18.219 36.344 -14.859 1 94.06 80 PRO B N 1
ATOM 7391 C CA . PRO B 1 80 ? 18.109 36.969 -13.531 1 94.06 80 PRO B CA 1
ATOM 7392 C C . PRO B 1 80 ? 17.781 38.438 -13.609 1 94.06 80 PRO B C 1
ATOM 7394 O O . PRO B 1 80 ? 18.031 39.094 -14.625 1 94.06 80 PRO B O 1
ATOM 7397 N N . THR B 1 81 ? 17.125 38.938 -12.625 1 91.06 81 THR B N 1
ATOM 7398 C CA . THR B 1 81 ? 16.875 40.375 -12.445 1 91.06 81 THR B CA 1
ATOM 7399 C C . THR B 1 81 ? 17.562 40.875 -11.18 1 91.06 81 THR B C 1
ATOM 7401 O O . THR B 1 81 ? 17.594 40.188 -10.164 1 91.06 81 THR B O 1
ATOM 7404 N N . PHE B 1 82 ? 18.219 42.031 -11.281 1 87.19 82 PHE B N 1
ATOM 7405 C CA . PHE B 1 82 ? 18.875 42.562 -10.094 1 87.19 82 PHE B CA 1
ATOM 7406 C C . PHE B 1 82 ? 18.641 44.062 -9.961 1 87.19 82 PHE B C 1
ATOM 7408 O O . PHE B 1 82 ? 18.547 44.75 -10.969 1 87.19 82 PHE B O 1
ATOM 7415 N N . SER B 1 83 ? 18.312 44.5 -8.812 1 85.06 83 SER B N 1
ATOM 7416 C CA . SER B 1 83 ? 18.312 45.875 -8.344 1 85.06 83 SER B CA 1
ATOM 7417 C C . SER B 1 83 ? 19.203 46.031 -7.121 1 85.06 83 SER B C 1
ATOM 7419 O O . SER B 1 83 ? 19.719 45.062 -6.582 1 85.06 83 SER B O 1
ATOM 7421 N N . PRO B 1 84 ? 19.484 47.281 -6.793 1 86.5 84 PRO B N 1
ATOM 7422 C CA . PRO B 1 84 ? 20.344 47.438 -5.617 1 86.5 84 PRO B CA 1
ATOM 7423 C C . PRO B 1 84 ? 19.844 46.688 -4.398 1 86.5 84 PRO B C 1
ATOM 7425 O O . PRO B 1 84 ? 18.734 46.938 -3.916 1 86.5 84 PRO B O 1
ATOM 7428 N N . GLY B 1 85 ? 20.625 45.812 -3.992 1 90.62 85 GLY B N 1
ATOM 7429 C CA . GLY B 1 85 ? 20.375 45.031 -2.777 1 90.62 85 GLY B CA 1
ATOM 7430 C C . GLY B 1 85 ? 19.406 43.875 -2.988 1 90.62 85 GLY B C 1
ATOM 7431 O O . GLY B 1 85 ? 19.031 43.219 -2.033 1 90.62 85 GLY B O 1
ATOM 7432 N N . HIS B 1 86 ? 19.016 43.75 -4.219 1 93.44 86 HIS B N 1
ATOM 7433 C CA . HIS B 1 86 ? 18 42.719 -4.496 1 93.44 86 HIS B CA 1
ATOM 7434 C C . HIS B 1 86 ? 18.344 41.938 -5.758 1 93.44 86 HIS B C 1
ATOM 7436 O O . HIS B 1 86 ? 18.719 42.531 -6.773 1 93.44 86 HIS B O 1
ATOM 7442 N N . GLY B 1 87 ? 18.281 40.625 -5.668 1 95.19 87 GLY B N 1
ATOM 7443 C CA . GLY B 1 87 ? 18.438 39.719 -6.809 1 95.19 87 GLY B CA 1
ATOM 7444 C C . GLY B 1 87 ? 17.375 38.656 -6.883 1 95.19 87 GLY B C 1
ATOM 7445 O O . GLY B 1 87 ? 17.031 38.031 -5.867 1 95.19 87 GLY B O 1
ATOM 7446 N N . THR B 1 88 ? 16.797 38.5 -8.047 1 96.12 88 THR B N 1
ATOM 7447 C CA . THR B 1 88 ? 15.773 37.469 -8.219 1 96.12 88 THR B CA 1
ATOM 7448 C C . THR B 1 88 ? 16.031 36.656 -9.484 1 96.12 88 THR B C 1
ATOM 7450 O O . THR B 1 88 ? 16.719 37.125 -10.391 1 96.12 88 THR B O 1
ATOM 7453 N N . MET B 1 89 ? 15.547 35.469 -9.461 1 95.69 89 MET B N 1
ATOM 7454 C CA . MET B 1 89 ? 15.633 34.531 -10.586 1 95.69 89 MET B CA 1
ATOM 7455 C C . MET B 1 89 ? 14.547 33.469 -10.5 1 95.69 89 MET B C 1
ATOM 7457 O O . MET B 1 89 ? 14.172 33.062 -9.398 1 95.69 89 MET B O 1
ATOM 7461 N N . THR B 1 90 ? 13.984 33.094 -11.648 1 96.56 90 THR B N 1
ATOM 7462 C CA . THR B 1 90 ? 13.078 31.953 -11.727 1 96.56 90 THR B CA 1
ATOM 7463 C C . THR B 1 90 ? 13.672 30.844 -12.594 1 96.56 90 THR B C 1
ATOM 7465 O O . THR B 1 90 ? 14.055 31.094 -13.742 1 96.56 90 THR B O 1
ATOM 7468 N N . ILE B 1 91 ? 13.766 29.719 -12.055 1 95.38 91 ILE B N 1
ATOM 7469 C CA . ILE B 1 91 ? 14.188 28.531 -12.789 1 95.38 91 ILE B CA 1
ATOM 7470 C C . ILE B 1 91 ? 12.969 27.734 -13.234 1 95.38 91 ILE B C 1
ATOM 7472 O O . ILE B 1 91 ? 12.07 27.469 -12.43 1 95.38 91 ILE B O 1
ATOM 7476 N N . SER B 1 92 ? 12.922 27.422 -14.477 1 93.31 92 SER B N 1
ATOM 7477 C CA . SER B 1 92 ? 11.867 26.578 -15.008 1 93.31 92 SER B CA 1
ATOM 7478 C C . SER B 1 92 ? 12.414 25.234 -15.469 1 93.31 92 SER B C 1
ATOM 7480 O O . SER B 1 92 ? 13.375 25.172 -16.234 1 93.31 92 SER B O 1
ATOM 7482 N N . PHE B 1 93 ? 11.836 24.203 -15.023 1 91.25 93 PHE B N 1
ATOM 7483 C CA . PHE B 1 93 ? 12.328 22.875 -15.391 1 91.25 93 PHE B CA 1
ATOM 7484 C C . PHE B 1 93 ? 11.195 22.016 -15.953 1 91.25 93 PHE B C 1
ATOM 7486 O O . PHE B 1 93 ? 10.117 21.938 -15.367 1 91.25 93 PHE B O 1
ATOM 7493 N N . ASN B 1 94 ? 11.367 21.484 -17.094 1 89.12 94 ASN B N 1
ATOM 7494 C CA . ASN B 1 94 ? 10.586 20.438 -17.766 1 89.12 94 ASN B CA 1
ATOM 7495 C C . ASN B 1 94 ? 11.477 19.5 -18.578 1 89.12 94 ASN B C 1
ATOM 7497 O O . ASN B 1 94 ? 12.523 19.922 -19.078 1 89.12 94 ASN B O 1
ATOM 7501 N N . SER B 1 95 ? 11.219 18.266 -18.594 1 88.31 95 SER B N 1
ATOM 7502 C CA . SER B 1 95 ? 12.086 17.328 -19.297 1 88.31 95 SER B CA 1
ATOM 7503 C C . SER B 1 95 ? 11.391 16.75 -20.516 1 88.31 95 SER B C 1
ATOM 7505 O O . SER B 1 95 ? 10.281 16.219 -20.422 1 88.31 95 SER B O 1
ATOM 7507 N N . SER B 1 96 ? 12.062 16.781 -21.609 1 89.06 96 SER B N 1
ATOM 7508 C CA . SER B 1 96 ? 11.539 16.203 -22.844 1 89.06 96 SER B CA 1
ATOM 7509 C C . SER B 1 96 ? 12.078 14.805 -23.094 1 89.06 96 SER B C 1
ATOM 7511 O O . SER B 1 96 ? 11.695 14.141 -24.047 1 89.06 96 SER B O 1
ATOM 7513 N N . VAL B 1 97 ? 12.906 14.398 -22.219 1 91.56 97 VAL B N 1
ATOM 7514 C CA . VAL B 1 97 ? 13.547 13.102 -22.438 1 91.56 97 VAL B CA 1
ATOM 7515 C C . VAL B 1 97 ? 12.719 11.992 -21.797 1 91.56 97 VAL B C 1
ATOM 7517 O O . VAL B 1 97 ? 13.109 10.828 -21.828 1 91.56 97 VAL B O 1
ATOM 7520 N N . VAL B 1 98 ? 11.617 12.32 -21.234 1 95.56 98 VAL B N 1
ATOM 7521 C CA . VAL B 1 98 ? 10.703 11.367 -20.625 1 95.56 98 VAL B CA 1
ATOM 7522 C C . VAL B 1 98 ? 9.391 11.344 -21.406 1 95.56 98 VAL B C 1
ATOM 7524 O O . VAL B 1 98 ? 8.852 12.398 -21.75 1 95.56 98 VAL B O 1
ATOM 7527 N N . ASP B 1 99 ? 8.906 10.203 -21.766 1 94.88 99 ASP B N 1
ATOM 7528 C CA . ASP B 1 99 ? 7.566 10.078 -22.328 1 94.88 99 ASP B CA 1
ATOM 7529 C C . ASP B 1 99 ? 6.496 10.148 -21.25 1 94.88 99 ASP B C 1
ATOM 7531 O O . ASP B 1 99 ? 5.926 9.125 -20.859 1 94.88 99 ASP B O 1
ATOM 7535 N N . TRP B 1 100 ? 6.156 11.352 -20.859 1 95.06 100 TRP B N 1
ATOM 7536 C CA . TRP B 1 100 ? 5.262 11.594 -19.734 1 95.06 100 TRP B CA 1
ATOM 7537 C C . TRP B 1 100 ? 3.861 11.062 -20.031 1 95.06 100 TRP B C 1
ATOM 7539 O O . TRP B 1 100 ? 3.193 10.531 -19.141 1 95.06 100 TRP B O 1
ATOM 7549 N N . GLU B 1 101 ? 3.389 11.219 -21.234 1 94.31 101 GLU B N 1
ATOM 7550 C CA . GLU B 1 101 ? 2.045 10.766 -21.578 1 94.31 101 GLU B CA 1
ATOM 7551 C C . GLU B 1 101 ? 1.911 9.258 -21.406 1 94.31 101 GLU B C 1
ATOM 7553 O O . GLU B 1 101 ? 0.896 8.773 -20.906 1 94.31 101 GLU B O 1
ATOM 7558 N N . PHE B 1 102 ? 2.918 8.586 -21.859 1 94.06 102 PHE B N 1
ATOM 7559 C CA . PHE B 1 102 ? 2.906 7.133 -21.719 1 94.06 102 PHE B CA 1
ATOM 7560 C C . PHE B 1 102 ? 2.918 6.73 -20.25 1 94.06 102 PHE B C 1
ATOM 7562 O O . PHE B 1 102 ? 2.115 5.898 -19.828 1 94.06 102 PHE B O 1
ATOM 7569 N N . LEU B 1 103 ? 3.783 7.332 -19.469 1 94.75 103 LEU B N 1
ATOM 7570 C CA . LEU B 1 103 ? 3.873 7.012 -18.047 1 94.75 103 LEU B CA 1
ATOM 7571 C C . LEU B 1 103 ? 2.564 7.34 -17.328 1 94.75 103 LEU B C 1
ATOM 7573 O O . LEU B 1 103 ? 2.113 6.574 -16.469 1 94.75 103 LEU B O 1
ATOM 7577 N N . ARG B 1 104 ? 1.967 8.445 -17.672 1 94.44 104 ARG B N 1
ATOM 7578 C CA . ARG B 1 104 ? 0.698 8.836 -17.062 1 94.44 104 ARG B CA 1
ATOM 7579 C C . ARG B 1 104 ? -0.398 7.832 -17.391 1 94.44 104 ARG B C 1
ATOM 7581 O O . ARG B 1 104 ? -1.249 7.535 -16.547 1 94.44 104 ARG B O 1
ATOM 7588 N N . SER B 1 105 ? -0.391 7.383 -18.609 1 94.06 105 SER B N 1
ATOM 7589 C CA . SER B 1 105 ? -1.423 6.441 -19.031 1 94.06 105 SER B CA 1
ATOM 7590 C C . SER B 1 105 ? -1.382 5.168 -18.203 1 94.06 105 SER B C 1
ATOM 7592 O O . SER B 1 105 ? -2.396 4.484 -18.047 1 94.06 105 SER B O 1
ATOM 7594 N N . ILE B 1 106 ? -0.251 4.824 -17.625 1 94.69 106 ILE B N 1
ATOM 7595 C CA . ILE B 1 106 ? -0.076 3.576 -16.891 1 94.69 106 ILE B CA 1
ATOM 7596 C C . ILE B 1 106 ? -0.21 3.84 -15.391 1 94.69 106 ILE B C 1
ATOM 7598 O O . ILE B 1 106 ? -0.86 3.074 -14.672 1 94.69 106 ILE B O 1
ATOM 7602 N N . TYR B 1 107 ? 0.42 4.969 -14.922 1 95.31 107 TYR B N 1
ATOM 7603 C CA . TYR B 1 107 ? 0.564 5.141 -13.477 1 95.31 107 TYR B CA 1
ATOM 7604 C C . TYR B 1 107 ? -0.171 6.387 -13 1 95.31 107 TYR B C 1
ATOM 7606 O O . TYR B 1 107 ? -0.151 6.707 -11.812 1 95.31 107 TYR B O 1
ATOM 7614 N N . GLY B 1 108 ? -0.842 7.121 -13.852 1 94.69 108 GLY B N 1
ATOM 7615 C CA . GLY B 1 108 ? -1.628 8.281 -13.477 1 94.69 108 GLY B CA 1
ATOM 7616 C C . GLY B 1 108 ? -0.785 9.422 -12.922 1 94.69 108 GLY B C 1
ATOM 7617 O O . GLY B 1 108 ? 0.326 9.664 -13.398 1 94.69 108 GLY B O 1
ATOM 7618 N N . TRP B 1 109 ? -1.348 10.117 -12.016 1 95.12 109 TRP B N 1
ATOM 7619 C CA . TRP B 1 109 ? -0.697 11.273 -11.406 1 95.12 109 TRP B CA 1
ATOM 7620 C C . TRP B 1 109 ? 0.593 10.867 -10.703 1 95.12 109 TRP B C 1
ATOM 7622 O O . TRP B 1 109 ? 1.558 11.633 -10.672 1 95.12 109 TRP B O 1
ATOM 7632 N N . SER B 1 110 ? 0.663 9.664 -10.172 1 95.25 110 SER B N 1
ATOM 7633 C CA . SER B 1 110 ? 1.863 9.18 -9.5 1 95.25 110 SER B CA 1
ATOM 7634 C C . SER B 1 110 ? 3.031 9.055 -10.477 1 95.25 110 SER B C 1
ATOM 7636 O O . SER B 1 110 ? 4.191 9.18 -10.086 1 95.25 110 SER B O 1
ATOM 7638 N N . GLY B 1 111 ? 2.709 8.875 -11.727 1 94.69 111 GLY B N 1
ATOM 7639 C CA . GLY B 1 111 ? 3.727 8.602 -12.727 1 94.69 111 GLY B CA 1
ATOM 7640 C C . GLY B 1 111 ? 4.312 9.859 -13.344 1 94.69 111 GLY B C 1
ATOM 7641 O O . GLY B 1 111 ? 5.293 9.789 -14.078 1 94.69 111 GLY B O 1
ATOM 7642 N N . ILE B 1 112 ? 3.746 10.977 -13.023 1 94.56 112 ILE B N 1
ATOM 7643 C CA . ILE B 1 112 ? 4.238 12.195 -13.664 1 94.56 112 ILE B CA 1
ATOM 7644 C C . ILE B 1 112 ? 4.879 13.102 -12.617 1 94.56 112 ILE B C 1
ATOM 7646 O O . ILE B 1 112 ? 4.77 14.328 -12.695 1 94.56 112 ILE B O 1
ATOM 7650 N N . GLN B 1 113 ? 5.414 12.539 -11.609 1 94.12 113 GLN B N 1
ATOM 7651 C CA . GLN B 1 113 ? 6.223 13.219 -10.602 1 94.12 113 GLN B CA 1
ATOM 7652 C C . GLN B 1 113 ? 7.711 12.945 -10.812 1 94.12 113 GLN B C 1
ATOM 7654 O O . GLN B 1 113 ? 8.086 11.898 -11.344 1 94.12 113 GLN B O 1
ATOM 7659 N N . TYR B 1 114 ? 8.602 13.898 -10.422 1 95.62 114 TYR B N 1
ATOM 7660 C CA . TYR B 1 114 ? 10.031 13.719 -10.617 1 95.62 114 TYR B CA 1
ATOM 7661 C C . TYR B 1 114 ? 10.836 14.586 -9.656 1 95.62 114 TYR B C 1
ATOM 7663 O O . TYR B 1 114 ? 10.266 15.438 -8.961 1 95.62 114 TYR B O 1
ATOM 7671 N N . GLN B 1 115 ? 12.031 14.336 -9.555 1 96.62 115 GLN B N 1
ATOM 7672 C CA . GLN B 1 115 ? 13 15.188 -8.883 1 96.62 115 GLN B CA 1
ATOM 7673 C C . GLN B 1 115 ? 14.227 15.422 -9.758 1 96.62 115 GLN B C 1
ATOM 7675 O O . GLN B 1 115 ? 14.508 14.641 -10.664 1 96.62 115 GLN B O 1
ATOM 7680 N N . ALA B 1 116 ? 14.891 16.406 -9.523 1 97 116 ALA B N 1
ATOM 7681 C CA . ALA B 1 116 ? 16.141 16.812 -10.172 1 97 116 ALA B CA 1
ATOM 7682 C C . ALA B 1 116 ? 16.906 17.797 -9.297 1 97 116 ALA B C 1
ATOM 7684 O O . ALA B 1 116 ? 16.469 18.141 -8.195 1 97 116 ALA B O 1
ATOM 7685 N N . TRP B 1 117 ? 18.078 18.078 -9.68 1 97.62 117 TRP B N 1
ATOM 7686 C CA . TRP B 1 117 ? 18.891 19.094 -9.016 1 97.62 117 TRP B CA 1
ATOM 7687 C C . TRP B 1 117 ? 19.375 20.141 -10.008 1 97.62 117 TRP B C 1
ATOM 7689 O O . TRP B 1 117 ? 19.688 19.812 -11.156 1 97.62 117 TRP B O 1
ATOM 7699 N N . ALA B 1 118 ? 19.453 21.344 -9.586 1 97.75 118 ALA B N 1
ATOM 7700 C CA . ALA B 1 118 ? 19.984 22.453 -10.359 1 97.75 118 ALA B CA 1
ATOM 7701 C C . ALA B 1 118 ? 21.109 23.172 -9.602 1 97.75 118 ALA B C 1
ATOM 7703 O O . ALA B 1 118 ? 21 23.391 -8.398 1 97.75 118 ALA B O 1
ATOM 7704 N N . ARG B 1 119 ? 22.172 23.469 -10.266 1 98.06 119 ARG B N 1
ATOM 7705 C CA . ARG B 1 119 ? 23.312 24.156 -9.664 1 98.06 119 ARG B CA 1
ATOM 7706 C C . ARG B 1 119 ? 23.562 25.5 -10.352 1 98.06 119 ARG B C 1
ATOM 7708 O O . ARG B 1 119 ? 23.703 25.562 -11.578 1 98.06 119 ARG B O 1
ATOM 7715 N N . GLY B 1 120 ? 23.547 26.547 -9.594 1 97.5 120 GLY B N 1
ATOM 7716 C CA . GLY B 1 120 ? 23.953 27.875 -9.992 1 97.5 120 GLY B CA 1
ATOM 7717 C C . GLY B 1 120 ? 24.844 28.562 -8.961 1 97.5 120 GLY B C 1
ATOM 7718 O O . GLY B 1 120 ? 25.547 27.906 -8.203 1 97.5 120 GLY B O 1
ATOM 7719 N N . ALA B 1 121 ? 24.859 29.906 -9.078 1 96.75 121 ALA B N 1
ATOM 7720 C CA . ALA B 1 121 ? 25.703 30.641 -8.148 1 96.75 121 ALA B CA 1
ATOM 7721 C C . ALA B 1 121 ? 25.094 32 -7.812 1 96.75 121 ALA B C 1
ATOM 7723 O O . ALA B 1 121 ? 24.281 32.531 -8.578 1 96.75 121 ALA B O 1
ATOM 7724 N N . LEU B 1 122 ? 25.422 32.438 -6.688 1 95.69 122 LEU B N 1
ATOM 7725 C CA . LEU B 1 122 ? 25.078 33.781 -6.184 1 95.69 122 LEU B CA 1
ATOM 7726 C C . LEU B 1 122 ? 26.328 34.562 -5.84 1 95.69 122 LEU B C 1
ATOM 7728 O O . LEU B 1 122 ? 27.281 34.031 -5.266 1 95.69 122 LEU B O 1
ATOM 7732 N N . VAL B 1 123 ? 26.406 35.875 -6.289 1 94.56 123 VAL B N 1
ATOM 7733 C CA . VAL B 1 123 ? 27.531 36.719 -5.977 1 94.56 123 VAL B CA 1
ATOM 7734 C C . VAL B 1 123 ? 27.016 38.031 -5.355 1 94.56 123 VAL B C 1
ATOM 7736 O O . VAL B 1 123 ? 26.109 38.656 -5.883 1 94.56 123 VAL B O 1
ATOM 7739 N N . VAL B 1 124 ? 27.578 38.312 -4.211 1 94.06 124 VAL B N 1
ATOM 7740 C CA . VAL B 1 124 ? 27.328 39.594 -3.602 1 94.06 124 VAL B CA 1
ATOM 7741 C C . VAL B 1 124 ? 28.406 40.594 -4.02 1 94.06 124 VAL B C 1
ATOM 7743 O O . VAL B 1 124 ? 29.578 40.438 -3.648 1 94.06 124 VAL B O 1
ATOM 7746 N N . CYS B 1 125 ? 28.047 41.594 -4.707 1 89.56 125 CYS B N 1
ATOM 7747 C CA . CYS B 1 125 ? 29 42.562 -5.191 1 89.56 125 CYS B CA 1
ATOM 7748 C C . CYS B 1 125 ? 29.109 43.75 -4.211 1 89.56 125 CYS B C 1
ATOM 7750 O O . CYS B 1 125 ? 28.125 44.438 -3.953 1 89.56 125 CYS B O 1
ATOM 7752 N N . PRO B 1 126 ? 30.281 43.938 -3.783 1 87.38 126 PRO B N 1
ATOM 7753 C CA . PRO B 1 126 ? 30.422 45.031 -2.801 1 87.38 126 PRO B CA 1
ATOM 7754 C C . PRO B 1 126 ? 30.234 46.406 -3.416 1 87.38 126 PRO B C 1
ATOM 7756 O O . PRO B 1 126 ? 30.469 46.594 -4.609 1 87.38 126 PRO B O 1
ATOM 7759 N N . ALA B 1 127 ? 29.844 47.375 -2.631 1 80 127 ALA B N 1
ATOM 7760 C CA . ALA B 1 127 ? 29.641 48.75 -3.082 1 80 127 ALA B CA 1
ATOM 7761 C C . ALA B 1 127 ? 30.953 49.531 -3.094 1 80 127 ALA B C 1
ATOM 7763 O O . ALA B 1 127 ? 31.094 50.469 -3.854 1 80 127 ALA B O 1
ATOM 7764 N N . HIS B 1 128 ? 31.781 49.219 -2.072 1 78.88 128 HIS B N 1
ATOM 7765 C CA . HIS B 1 128 ? 33 50.031 -1.899 1 78.88 128 HIS B CA 1
ATOM 7766 C C . HIS B 1 128 ? 34.25 49.156 -1.98 1 78.88 128 HIS B C 1
ATOM 7768 O O . HIS B 1 128 ? 34.156 47.938 -1.99 1 78.88 128 HIS B O 1
ATOM 7774 N N . LYS B 1 129 ? 35.375 49.906 -2.117 1 72.25 129 LYS B N 1
ATOM 7775 C CA . LYS B 1 129 ? 36.656 49.25 -2.234 1 72.25 129 LYS B CA 1
ATOM 7776 C C . LYS B 1 129 ? 37.031 48.531 -0.943 1 72.25 129 LYS B C 1
ATOM 7778 O O . LYS B 1 129 ? 37.719 47.5 -0.975 1 72.25 129 LYS B O 1
ATOM 7783 N N . ASN B 1 130 ? 36.531 49.156 0.17 1 75.62 130 ASN B N 1
ATOM 7784 C CA . ASN B 1 130 ? 36.75 48.469 1.426 1 75.62 130 ASN B CA 1
ATOM 7785 C C . ASN B 1 130 ? 35.719 47.344 1.648 1 75.62 130 ASN B C 1
ATOM 7787 O O . ASN B 1 130 ? 34.594 47.625 2.051 1 75.62 130 ASN B O 1
ATOM 7791 N N . VAL B 1 131 ? 36.062 46.281 1.364 1 77.19 131 VAL B N 1
ATOM 7792 C CA . VAL B 1 131 ? 35.156 45.156 1.318 1 77.19 131 VAL B CA 1
ATOM 7793 C C . VAL B 1 131 ? 35.094 44.469 2.684 1 77.19 131 VAL B C 1
ATOM 7795 O O . VAL B 1 131 ? 36.156 44.062 3.209 1 77.19 131 VAL B O 1
ATOM 7798 N N . PRO B 1 132 ? 33.938 44.5 3.311 1 85.75 132 PRO B N 1
ATOM 7799 C CA . PRO B 1 132 ? 33.844 43.719 4.555 1 85.75 132 PRO B CA 1
ATOM 7800 C C . PRO B 1 132 ? 34.094 42.219 4.348 1 85.75 132 PRO B C 1
ATOM 7802 O O . PRO B 1 132 ? 34.156 41.75 3.211 1 85.75 132 PRO B O 1
ATOM 7805 N N . ASP B 1 133 ? 34.344 41.562 5.508 1 88.94 133 ASP B N 1
ATOM 7806 C CA . ASP B 1 133 ? 34.625 40.156 5.438 1 88.94 133 ASP B CA 1
ATOM 7807 C C . ASP B 1 133 ? 33.375 39.375 4.965 1 88.94 133 ASP B C 1
ATOM 7809 O O . ASP B 1 133 ? 33.531 38.344 4.27 1 88.94 133 ASP B O 1
ATOM 7813 N N . ALA B 1 134 ? 32.219 39.844 5.43 1 93.88 134 ALA B N 1
ATOM 7814 C CA . ALA B 1 134 ? 30.969 39.188 5.039 1 93.88 134 ALA B CA 1
ATOM 7815 C C . ALA B 1 134 ? 29.828 40.188 4.953 1 93.88 134 ALA B C 1
ATOM 7817 O O . ALA B 1 134 ? 29.844 41.219 5.637 1 93.88 134 ALA B O 1
ATOM 7818 N N . ILE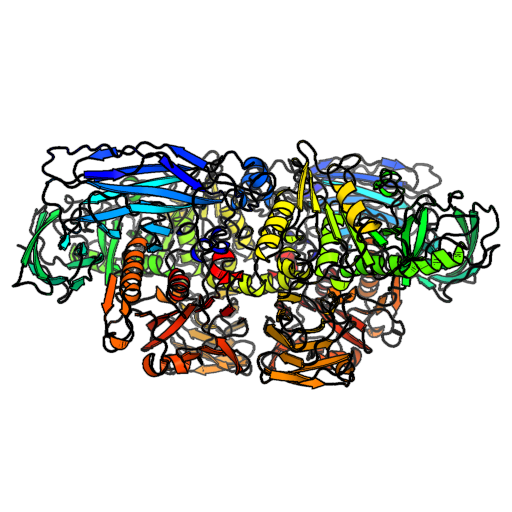 B 1 135 ? 28.922 39.906 4.062 1 93.44 135 ILE B N 1
ATOM 7819 C CA . ILE B 1 135 ? 27.672 40.688 3.93 1 93.44 135 ILE B CA 1
ATOM 7820 C C . ILE B 1 135 ? 26.484 39.781 4.207 1 93.44 135 ILE B C 1
ATOM 7822 O O . ILE B 1 135 ? 26.438 38.625 3.729 1 93.44 135 ILE B O 1
ATOM 7826 N N . SER B 1 136 ? 25.562 40.25 5.062 1 95.06 136 SER B N 1
ATOM 7827 C CA . SER B 1 136 ? 24.375 39.469 5.398 1 95.06 136 SER B CA 1
ATOM 7828 C C . SER B 1 136 ? 23.312 39.594 4.301 1 95.06 136 SER B C 1
ATOM 7830 O O . SER B 1 136 ? 23.016 40.688 3.822 1 95.06 136 SER B O 1
ATOM 7832 N N . VAL B 1 137 ? 22.828 38.438 3.889 1 96.25 137 VAL B N 1
ATOM 7833 C CA . VAL B 1 137 ? 21.859 38.312 2.818 1 96.25 137 VAL B CA 1
ATOM 7834 C C . VAL B 1 137 ? 20.734 37.344 3.252 1 96.25 137 VAL B C 1
ATOM 7836 O O . VAL B 1 137 ? 20.984 36.344 3.887 1 96.25 137 VAL B O 1
ATOM 7839 N N . THR B 1 138 ? 19.484 37.719 3.031 1 97.06 138 THR B N 1
ATOM 7840 C CA . THR B 1 138 ? 18.391 36.781 3.189 1 97.06 138 THR B CA 1
ATOM 7841 C C . THR B 1 138 ? 18.078 36.062 1.87 1 97.06 138 THR B C 1
ATOM 7843 O O . THR B 1 138 ? 18.172 36.688 0.801 1 97.06 138 THR B O 1
ATOM 7846 N N . LEU B 1 139 ? 17.797 34.812 1.909 1 97.19 139 LEU B N 1
ATOM 7847 C CA . LEU B 1 139 ? 17.562 34 0.721 1 97.19 139 LEU B CA 1
ATOM 7848 C C . LEU B 1 139 ? 16.25 33.25 0.822 1 97.19 139 LEU B C 1
ATOM 7850 O O . LEU B 1 139 ? 16 32.531 1.799 1 97.19 139 LEU B O 1
ATOM 7854 N N . HIS B 1 140 ? 15.375 33.469 -0.162 1 96.5 140 HIS B N 1
ATOM 7855 C CA . HIS B 1 140 ? 14.141 32.719 -0.331 1 96.5 140 HIS B CA 1
ATOM 7856 C C . HIS B 1 140 ? 14.164 31.906 -1.619 1 96.5 140 HIS B C 1
ATOM 7858 O O . HIS B 1 140 ? 14.398 32.438 -2.699 1 96.5 140 HIS B O 1
ATOM 7864 N N . ILE B 1 141 ? 13.977 30.641 -1.525 1 97.12 141 ILE B N 1
ATOM 7865 C CA . ILE B 1 141 ? 13.82 29.75 -2.672 1 97.12 141 ILE B CA 1
ATOM 7866 C C . ILE B 1 141 ? 12.516 28.969 -2.545 1 97.12 141 ILE B C 1
ATOM 7868 O O . ILE B 1 141 ? 12.289 28.281 -1.54 1 97.12 141 ILE B O 1
ATOM 7872 N N . SER B 1 142 ? 11.641 29 -3.576 1 95.5 142 SER B N 1
ATOM 7873 C CA . SER B 1 142 ? 10.383 28.281 -3.459 1 95.5 142 SER B CA 1
ATOM 7874 C C . SER B 1 142 ? 9.773 27.984 -4.828 1 95.5 142 SER B C 1
ATOM 7876 O O . SER B 1 142 ? 9.945 28.781 -5.762 1 95.5 142 SER B O 1
ATOM 7878 N N . PRO B 1 143 ? 9.141 26.938 -5.059 1 94.44 143 PRO B N 1
ATOM 7879 C CA . PRO B 1 143 ? 9.031 25.844 -4.082 1 94.44 143 PRO B CA 1
ATOM 7880 C C . PRO B 1 143 ? 10.242 24.922 -4.086 1 94.44 143 PRO B C 1
ATOM 7882 O O . PRO B 1 143 ? 10.773 24.594 -5.156 1 94.44 143 PRO B O 1
ATOM 7885 N N . THR B 1 144 ? 10.695 24.5 -2.912 1 95.19 144 THR B N 1
ATOM 7886 C CA . THR B 1 144 ? 11.734 23.484 -2.779 1 95.19 144 THR B CA 1
ATOM 7887 C C . THR B 1 144 ? 11.734 22.875 -1.378 1 95.19 144 THR B C 1
ATOM 7889 O O . THR B 1 144 ? 11.258 23.5 -0.429 1 95.19 144 THR B O 1
ATOM 7892 N N . VAL B 1 145 ? 12.234 21.688 -1.287 1 93.5 145 VAL B N 1
ATOM 7893 C CA . VAL B 1 145 ? 12.273 21.031 0.01 1 93.5 145 VAL B CA 1
ATOM 7894 C C . VAL B 1 145 ? 13.68 21.094 0.585 1 93.5 145 VAL B C 1
ATOM 7896 O O . VAL B 1 145 ? 13.883 20.891 1.785 1 93.5 145 VAL B O 1
ATOM 7899 N N . GLU B 1 146 ? 14.625 21.375 -0.284 1 95.56 146 GLU B N 1
ATOM 7900 C CA . GLU B 1 146 ? 16.016 21.312 0.146 1 95.56 146 GLU B CA 1
ATOM 7901 C C . GLU B 1 146 ? 16.922 22.062 -0.825 1 95.56 146 GLU B C 1
ATOM 7903 O O . GLU B 1 146 ? 16.656 22.109 -2.027 1 95.56 146 GLU B O 1
ATOM 7908 N N . TYR B 1 147 ? 17.984 22.625 -0.292 1 97.62 147 TYR B N 1
ATOM 7909 C CA . TYR B 1 147 ? 19.016 23.25 -1.108 1 97.62 147 TYR B CA 1
ATOM 7910 C C . TYR B 1 147 ? 20.344 23.328 -0.36 1 97.62 147 TYR B C 1
ATOM 7912 O O . TYR B 1 147 ? 20.406 23.016 0.831 1 97.62 147 TYR B O 1
ATOM 7920 N N . PHE B 1 148 ? 21.391 23.641 -1.051 1 98 148 PHE B N 1
ATOM 7921 C CA . PHE B 1 148 ? 22.719 23.844 -0.502 1 98 148 PHE B CA 1
ATOM 7922 C C . PHE B 1 148 ? 23.266 25.203 -0.901 1 98 148 PHE B C 1
ATOM 7924 O O . PHE B 1 148 ? 23.047 25.672 -2.02 1 98 148 PHE B O 1
ATOM 7931 N N . VAL B 1 149 ? 23.938 25.859 -0.001 1 97.88 149 VAL B N 1
ATOM 7932 C CA . VAL B 1 149 ? 24.766 27.047 -0.272 1 97.88 149 VAL B CA 1
ATOM 7933 C C . VAL B 1 149 ? 26.219 26.766 0.113 1 97.88 149 VAL B C 1
ATOM 7935 O O . VAL B 1 149 ? 26.516 26.547 1.288 1 97.88 149 VAL B O 1
ATOM 7938 N N . ASN B 1 150 ? 27.109 26.781 -0.813 1 97.31 150 ASN B N 1
ATOM 7939 C CA . ASN B 1 150 ? 28.484 26.406 -0.57 1 97.31 150 ASN B CA 1
ATOM 7940 C C . ASN B 1 150 ? 28.578 25.047 0.135 1 97.31 150 ASN B C 1
ATOM 7942 O O . ASN B 1 150 ? 29.266 24.922 1.15 1 97.31 150 ASN B O 1
ATOM 7946 N N . LYS B 1 151 ? 27.734 24.062 -0.253 1 95.81 151 LYS B N 1
ATOM 7947 C CA . LYS B 1 151 ? 27.703 22.672 0.202 1 95.81 151 LYS B CA 1
ATOM 7948 C C . LYS B 1 151 ? 27.094 22.562 1.596 1 95.81 151 LYS B C 1
ATOM 7950 O O . LYS B 1 151 ? 26.969 21.469 2.143 1 95.81 151 LYS B O 1
ATOM 7955 N N . LYS B 1 152 ? 26.766 23.688 2.164 1 95.81 152 LYS B N 1
ATOM 7956 C CA . LYS B 1 152 ? 26.031 23.641 3.426 1 95.81 152 LYS B CA 1
ATOM 7957 C C . LYS B 1 152 ? 24.562 23.312 3.191 1 95.81 152 LYS B C 1
ATOM 7959 O O . LYS B 1 152 ? 23.891 24 2.408 1 95.81 152 LYS B O 1
ATOM 7964 N N . PRO B 1 153 ? 24.078 22.359 3.857 1 96.06 153 PRO B N 1
ATOM 7965 C CA . PRO B 1 153 ? 22.703 21.906 3.574 1 96.06 153 PRO B CA 1
ATOM 7966 C C . PRO B 1 153 ? 21.656 22.734 4.312 1 96.06 153 PRO B C 1
ATOM 7968 O O . PRO B 1 153 ? 21.859 23.125 5.461 1 96.06 153 PRO B O 1
ATOM 7971 N N . TYR B 1 154 ? 20.531 22.969 3.721 1 96.31 154 TYR B N 1
ATOM 7972 C CA . TYR B 1 154 ? 19.297 23.516 4.273 1 96.31 154 TYR B CA 1
ATOM 7973 C C . TYR B 1 154 ? 18.094 22.641 3.932 1 96.31 154 TYR B C 1
ATOM 7975 O O . TYR B 1 154 ? 17.812 22.406 2.756 1 96.31 154 TYR B O 1
ATOM 7983 N N . PHE B 1 155 ? 17.391 22.109 4.93 1 94.38 155 PHE B N 1
ATOM 7984 C CA . PHE B 1 155 ? 16.234 21.266 4.652 1 94.38 155 PHE B CA 1
ATOM 7985 C C . PHE B 1 155 ? 14.938 22.016 4.977 1 94.38 155 PHE B C 1
ATOM 7987 O O . PHE B 1 155 ? 14.961 23.062 5.621 1 94.38 155 PHE B O 1
ATOM 7994 N N . GLY B 1 156 ? 13.781 21.422 4.551 1 91 156 GLY B N 1
ATOM 7995 C CA . GLY B 1 156 ? 12.461 21.984 4.766 1 91 156 GLY B CA 1
ATOM 7996 C C . GLY B 1 156 ? 12.078 23.031 3.732 1 91 156 GLY B C 1
ATOM 7997 O O . GLY B 1 156 ? 10.922 23.094 3.301 1 91 156 GLY B O 1
ATOM 7998 N N . GLY B 1 157 ? 13.055 23.875 3.295 1 92.5 157 GLY B N 1
ATOM 7999 C CA . GLY B 1 157 ? 12.773 24.891 2.291 1 92.5 157 GLY B CA 1
ATOM 8000 C C . GLY B 1 157 ? 11.43 25.562 2.48 1 92.5 157 GLY B C 1
ATOM 8001 O O . GLY B 1 157 ? 11.062 25.922 3.6 1 92.5 157 GLY B O 1
ATOM 8002 N N . ASP B 1 158 ? 10.781 25.938 1.391 1 95 158 ASP B N 1
ATOM 8003 C CA . ASP B 1 158 ? 9.445 26.516 1.347 1 95 158 ASP B CA 1
ATOM 8004 C C . ASP B 1 158 ? 8.633 25.938 0.194 1 95 158 ASP B C 1
ATOM 8006 O O . ASP B 1 158 ? 8.508 26.562 -0.863 1 95 158 ASP B O 1
ATOM 8010 N N . MET B 1 159 ? 8.008 24.875 0.462 1 92.31 159 MET B N 1
ATOM 8011 C CA . MET B 1 159 ? 7.312 24.125 -0.577 1 92.31 159 MET B CA 1
ATOM 8012 C C . MET B 1 159 ? 6.035 24.828 -1 1 92.31 159 MET B C 1
ATOM 8014 O O . MET B 1 159 ? 5.543 24.625 -2.113 1 92.31 159 MET B O 1
ATOM 8018 N N . PHE B 1 160 ? 5.512 25.641 -0.124 1 91.38 160 PHE B N 1
ATOM 8019 C CA . PHE B 1 160 ? 4.199 26.234 -0.39 1 91.38 160 PHE B CA 1
ATOM 8020 C C . PHE B 1 160 ? 4.328 27.719 -0.715 1 91.38 160 PHE B C 1
ATOM 8022 O O . PHE B 1 160 ? 3.32 28.406 -0.872 1 91.38 160 PHE B O 1
ATOM 8029 N N . SER B 1 161 ? 5.57 28.234 -0.714 1 92.69 161 SER B N 1
ATOM 8030 C CA . SER B 1 161 ? 5.871 29.609 -1.073 1 92.69 161 SER B CA 1
ATOM 8031 C C . SER B 1 161 ? 5.223 30.594 -0.101 1 92.69 161 SER B C 1
ATOM 8033 O O . SER B 1 161 ? 4.602 31.578 -0.52 1 92.69 161 SER B O 1
ATOM 8035 N N . TYR B 1 162 ? 5.336 30.281 1.126 1 92.94 162 TYR B N 1
ATOM 8036 C CA . TYR B 1 162 ? 4.848 31.172 2.166 1 92.94 162 TYR B CA 1
ATOM 8037 C C . TYR B 1 162 ? 5.688 32.438 2.229 1 92.94 162 TYR B C 1
ATOM 8039 O O . TYR B 1 162 ? 5.16 33.531 2.465 1 92.94 162 TYR B O 1
ATOM 8047 N N . LYS B 1 163 ? 7.012 32.25 2.1 1 92.69 163 LYS B N 1
ATOM 8048 C CA . LYS B 1 163 ? 7.98 33.344 2.184 1 92.69 163 LYS B CA 1
ATOM 8049 C C . LYS B 1 163 ? 7.977 34 3.572 1 92.69 163 LYS B C 1
ATOM 8051 O O . LYS B 1 163 ? 8.07 35.219 3.703 1 92.69 163 LYS B O 1
ATOM 8056 N N . ARG B 1 164 ? 7.852 33.156 4.551 1 93.31 164 ARG B N 1
ATOM 8057 C CA . ARG B 1 164 ? 7.719 33.656 5.922 1 93.31 164 ARG B CA 1
ATOM 8058 C C . ARG B 1 164 ? 9.078 33.719 6.609 1 93.31 164 ARG B C 1
ATOM 8060 O O . ARG B 1 164 ? 9.312 34.594 7.438 1 93.31 164 ARG B O 1
ATOM 8067 N N . SER B 1 165 ? 9.875 32.719 6.367 1 95.44 165 SER B N 1
ATOM 8068 C CA . SER B 1 165 ? 11.125 32.594 7.105 1 95.44 165 SER B CA 1
ATOM 8069 C C . SER B 1 165 ? 12.297 32.312 6.168 1 95.44 165 SER B C 1
ATOM 8071 O O . SER B 1 165 ? 12.695 31.156 6.012 1 95.44 165 SER B O 1
ATOM 8073 N N . PRO B 1 166 ? 12.914 33.312 5.645 1 95.94 166 PRO B N 1
ATOM 8074 C CA . PRO B 1 166 ? 14.086 33.062 4.793 1 95.94 166 PRO B CA 1
ATOM 8075 C C . PRO B 1 166 ? 15.305 32.594 5.582 1 95.94 166 PRO B C 1
ATOM 8077 O O . PRO B 1 166 ? 15.336 32.719 6.809 1 95.94 166 PRO B O 1
ATOM 8080 N N . SER B 1 167 ? 16.234 32.062 4.902 1 96.69 167 SER B N 1
ATOM 8081 C CA . SER B 1 167 ? 17.547 31.812 5.5 1 96.69 167 SER B CA 1
ATOM 8082 C C . SER B 1 167 ? 18.375 33.094 5.539 1 96.69 167 SER B C 1
ATOM 8084 O O . SER B 1 167 ? 18.344 33.875 4.605 1 96.69 167 SER B O 1
ATOM 8086 N N . VAL B 1 168 ? 19.062 33.312 6.633 1 97.38 168 VAL B N 1
ATOM 8087 C CA . VAL B 1 168 ? 19.984 34.438 6.762 1 97.38 168 VAL B CA 1
ATOM 8088 C C . VAL B 1 168 ? 21.422 33.938 6.555 1 97.38 168 VAL B C 1
ATOM 8090 O O . VAL B 1 168 ? 21.938 33.125 7.348 1 97.38 168 VAL B O 1
ATOM 8093 N N . LEU B 1 169 ? 22.016 34.438 5.535 1 96.75 169 LEU B N 1
ATOM 8094 C CA . LEU B 1 169 ? 23.359 34 5.16 1 96.75 169 LEU B CA 1
ATOM 8095 C C . LEU B 1 169 ? 24.359 35.125 5.363 1 96.75 169 LEU B C 1
ATOM 8097 O O . LEU B 1 169 ? 23.984 36.312 5.367 1 96.75 169 LEU B O 1
ATOM 8101 N N . HIS B 1 170 ? 25.547 34.812 5.617 1 96.19 170 HIS B N 1
ATOM 8102 C CA . HIS B 1 170 ? 26.672 35.75 5.684 1 96.19 170 HIS B CA 1
ATOM 8103 C C . HIS B 1 170 ? 27.75 35.375 4.676 1 96.19 170 HIS B C 1
ATOM 8105 O O . HIS B 1 170 ? 28.594 34.5 4.945 1 96.19 170 HIS B O 1
ATOM 8111 N N . LEU B 1 171 ? 27.766 36.125 3.623 1 96 171 LEU B N 1
ATOM 8112 C CA . LEU B 1 171 ? 28.516 35.688 2.441 1 96 171 LEU B CA 1
ATOM 8113 C C . LEU B 1 171 ? 29.703 36.625 2.197 1 96 171 LEU B C 1
ATOM 8115 O O . LEU B 1 171 ? 29.609 37.844 2.393 1 96 171 LEU B O 1
ATOM 8119 N N . LYS B 1 172 ? 30.781 36 1.787 1 95.56 172 LYS B N 1
ATOM 8120 C CA . LYS B 1 172 ? 31.938 36.75 1.337 1 95.56 172 LYS B CA 1
ATOM 8121 C C . LYS B 1 172 ? 31.625 37.5 0.038 1 95.56 172 LYS B C 1
ATOM 8123 O O . LYS B 1 172 ? 31.188 36.906 -0.937 1 95.56 172 LYS B O 1
ATOM 8128 N N . PRO B 1 173 ? 31.891 38.812 0.046 1 94.19 173 PRO B N 1
ATOM 8129 C CA . PRO B 1 173 ? 31.594 39.562 -1.174 1 94.19 173 PRO B CA 1
ATOM 8130 C C . PRO B 1 173 ? 32.594 39.312 -2.289 1 94.19 173 PRO B C 1
ATOM 8132 O O . PRO B 1 173 ? 33.781 39.062 -2.014 1 94.19 173 PRO B O 1
ATOM 8135 N N . GLY B 1 174 ? 32.156 39.312 -3.527 1 91.44 174 GLY B N 1
ATOM 8136 C CA . GLY B 1 174 ? 33 39.312 -4.695 1 91.44 174 GLY B CA 1
ATOM 8137 C C . GLY B 1 174 ? 33.344 37.906 -5.172 1 91.44 174 GLY B C 1
ATOM 8138 O O . GLY B 1 174 ? 34.062 37.75 -6.16 1 91.44 174 GLY B O 1
ATOM 8139 N N . VAL B 1 175 ? 32.875 36.938 -4.512 1 94.62 175 VAL B N 1
ATOM 8140 C CA . VAL B 1 175 ? 33.156 35.562 -4.926 1 94.62 175 VAL B CA 1
ATOM 8141 C C . VAL B 1 175 ? 31.828 34.844 -5.191 1 94.62 175 VAL B C 1
ATOM 8143 O O . VAL B 1 175 ? 30.812 35.125 -4.555 1 94.62 175 VAL B O 1
ATOM 8146 N N . PRO B 1 176 ? 31.875 33.938 -6.07 1 95.94 176 PRO B N 1
ATOM 8147 C CA . PRO B 1 176 ? 30.656 33.156 -6.324 1 95.94 176 PRO B CA 1
ATOM 8148 C C . PRO B 1 176 ? 30.359 32.125 -5.227 1 95.94 176 PRO B C 1
ATOM 8150 O O . PRO B 1 176 ? 31.266 31.406 -4.797 1 95.94 176 PRO B O 1
ATOM 8153 N N . HIS B 1 177 ? 29.203 32.125 -4.785 1 97.88 177 HIS B N 1
ATOM 8154 C CA . HIS B 1 177 ? 28.688 31.109 -3.863 1 97.88 177 HIS B CA 1
ATOM 8155 C C . HIS B 1 177 ? 27.781 30.109 -4.582 1 97.88 177 HIS B C 1
ATOM 8157 O O . HIS B 1 177 ? 26.797 30.516 -5.207 1 97.88 177 HIS B O 1
ATOM 8163 N N . THR B 1 178 ? 28.078 28.844 -4.453 1 97.88 178 THR B N 1
ATOM 8164 C CA . THR B 1 178 ? 27.328 27.828 -5.156 1 97.88 178 THR B CA 1
ATOM 8165 C C . THR B 1 178 ? 25.938 27.656 -4.547 1 97.88 178 THR B C 1
ATOM 8167 O O . THR B 1 178 ? 25.781 27.672 -3.324 1 97.88 178 THR B O 1
ATOM 8170 N N . LEU B 1 179 ? 24.953 27.562 -5.367 1 97.75 179 LEU B N 1
ATOM 8171 C CA . LEU B 1 179 ? 23.562 27.266 -4.996 1 97.75 179 LEU B CA 1
ATOM 8172 C C . LEU B 1 179 ? 23.109 25.953 -5.641 1 97.75 179 LEU B C 1
ATOM 8174 O O . LEU B 1 179 ? 23.031 25.859 -6.867 1 97.75 179 LEU B O 1
ATOM 8178 N N . ASP B 1 180 ? 22.875 24.938 -4.898 1 98.25 180 ASP B N 1
ATOM 8179 C CA . ASP B 1 180 ? 22.281 23.672 -5.344 1 98.25 180 ASP B CA 1
ATOM 8180 C C . ASP B 1 180 ? 20.828 23.562 -4.875 1 98.25 180 ASP B C 1
ATOM 8182 O O . ASP B 1 180 ? 20.562 23.578 -3.672 1 98.25 180 ASP B O 1
ATOM 8186 N N . ILE B 1 181 ? 19.922 23.453 -5.797 1 98.12 181 ILE B N 1
ATOM 8187 C CA . ILE B 1 181 ? 18.5 23.453 -5.461 1 98.12 181 ILE B CA 1
ATOM 8188 C C . ILE B 1 181 ? 17.875 22.125 -5.879 1 98.12 181 ILE B C 1
ATOM 8190 O O . ILE B 1 181 ? 17.984 21.719 -7.039 1 98.12 181 ILE B O 1
ATOM 8194 N N . ARG B 1 182 ? 17.203 21.406 -4.996 1 97.44 182 ARG B N 1
ATOM 8195 C CA . ARG B 1 182 ? 16.469 20.188 -5.328 1 97.44 182 ARG B CA 1
ATOM 8196 C C . ARG B 1 182 ? 15.109 20.531 -5.945 1 97.44 182 ARG B C 1
ATOM 8198 O O . ARG B 1 182 ? 14.281 21.203 -5.316 1 97.44 182 ARG B O 1
ATOM 8205 N N . ILE B 1 183 ? 14.922 20.141 -7.145 1 95.94 183 ILE B N 1
ATOM 8206 C CA . ILE B 1 183 ? 13.664 20.297 -7.859 1 95.94 183 ILE B CA 1
ATOM 8207 C C . ILE B 1 183 ? 12.766 19.094 -7.566 1 95.94 183 ILE B C 1
ATOM 8209 O O . ILE B 1 183 ? 13.141 17.953 -7.832 1 95.94 183 ILE B O 1
ATOM 8213 N N . THR B 1 184 ? 11.641 19.281 -6.965 1 94.44 184 THR B N 1
ATOM 8214 C CA . THR B 1 184 ? 10.703 18.219 -6.676 1 94.44 184 THR B CA 1
ATOM 8215 C C . THR B 1 184 ? 9.312 18.562 -7.211 1 94.44 184 THR B C 1
ATOM 8217 O O . THR B 1 184 ? 8.664 19.484 -6.719 1 94.44 184 THR B O 1
ATOM 8220 N N . HIS B 1 185 ? 8.906 17.844 -8.234 1 92.56 185 HIS B N 1
ATOM 8221 C CA . HIS B 1 185 ? 7.547 17.984 -8.75 1 92.56 185 HIS B CA 1
ATOM 8222 C C . HIS B 1 185 ? 6.59 17.031 -8.047 1 92.56 185 HIS B C 1
ATOM 8224 O O . HIS B 1 185 ? 6.512 15.844 -8.398 1 92.56 185 HIS B O 1
ATOM 8230 N N . ASP B 1 186 ? 5.844 17.469 -7.086 1 85 186 ASP B N 1
ATOM 8231 C CA . ASP B 1 186 ? 4.84 16.766 -6.289 1 85 186 ASP B CA 1
ATOM 8232 C C . ASP B 1 186 ? 3.432 17.25 -6.637 1 85 186 ASP B C 1
ATOM 8234 O O . ASP B 1 186 ? 3.104 18.422 -6.445 1 85 186 ASP B O 1
ATOM 8238 N N . ILE B 1 187 ? 2.551 16.297 -7.312 1 78.56 187 ILE B N 1
ATOM 8239 C CA . ILE B 1 187 ? 1.253 16.688 -7.855 1 78.56 187 ILE B CA 1
ATOM 8240 C C . ILE B 1 187 ? 0.315 17.078 -6.715 1 78.56 187 ILE B C 1
ATOM 8242 O O . ILE B 1 187 ? 0.235 16.391 -5.699 1 78.56 187 ILE B O 1
ATOM 8246 N N . ARG B 1 188 ? 0.158 17.594 -5.785 1 61.91 188 ARG B N 1
ATOM 8247 C CA . ARG B 1 188 ? -1.02 18.047 -5.051 1 61.91 188 ARG B CA 1
ATOM 8248 C C . ARG B 1 188 ? -1.526 19.375 -5.598 1 61.91 188 ARG B C 1
ATOM 8250 O O . ARG B 1 188 ? -2.699 19.719 -5.43 1 61.91 188 ARG B O 1
ATOM 8257 N N . ALA B 1 189 ? -0.542 20.266 -5.684 1 50.56 189 ALA B N 1
ATOM 8258 C CA . ALA B 1 189 ? -0.883 21.688 -5.617 1 50.56 189 ALA B CA 1
ATOM 8259 C C . ALA B 1 189 ? -1.617 22.141 -6.875 1 50.56 189 ALA B C 1
ATOM 8261 O O . ALA B 1 189 ? -2.512 22.984 -6.816 1 50.56 189 ALA B O 1
ATOM 8262 N N . PHE B 1 190 ? -1.294 21.703 -8.133 1 56.5 190 PHE B N 1
ATOM 8263 C CA . PHE B 1 190 ? -1.851 22.453 -9.25 1 56.5 190 PHE B CA 1
ATOM 8264 C C . PHE B 1 190 ? -2.48 21.516 -10.273 1 56.5 190 PHE B C 1
ATOM 8266 O O . PHE B 1 190 ? -2.85 21.938 -11.367 1 56.5 190 PHE B O 1
ATOM 8273 N N . GLY B 1 191 ? -2.789 20.312 -9.82 1 64.81 191 GLY B N 1
ATOM 8274 C CA . GLY B 1 191 ? -3.443 19.422 -10.758 1 64.81 191 GLY B CA 1
ATOM 8275 C C . GLY B 1 191 ? -2.473 18.703 -11.68 1 64.81 191 GLY B C 1
ATOM 8276 O O . GLY B 1 191 ? -1.258 18.766 -11.469 1 64.81 191 GLY B O 1
ATOM 8277 N N . GLY B 1 192 ? -2.799 17.766 -12.633 1 73.19 192 GLY B N 1
ATOM 8278 C CA . GLY B 1 192 ? -2.062 16.891 -13.531 1 73.19 192 GLY B CA 1
ATOM 8279 C C . GLY B 1 192 ? -1.768 17.531 -14.875 1 73.19 192 GLY B C 1
ATOM 8280 O O . GLY B 1 192 ? -1.899 16.875 -15.914 1 73.19 192 GLY B O 1
ATOM 8281 N N . ALA B 1 193 ? -1.189 18.891 -14.75 1 82.19 193 ALA B N 1
ATOM 8282 C CA . ALA B 1 193 ? -0.878 19.562 -16.016 1 82.19 193 ALA B CA 1
ATOM 8283 C C . ALA B 1 193 ? 0.188 18.781 -16.781 1 82.19 193 ALA B C 1
ATOM 8285 O O . ALA B 1 193 ? 1.107 18.219 -16.188 1 82.19 193 ALA B O 1
ATOM 8286 N N . MET B 1 194 ? 0.085 18.75 -18.078 1 89.69 194 MET B N 1
ATOM 8287 C CA . MET B 1 194 ? 0.999 18 -18.938 1 89.69 194 MET B CA 1
ATOM 8288 C C . MET B 1 194 ? 1.649 18.922 -19.969 1 89.69 194 MET B C 1
ATOM 8290 O O . MET B 1 194 ? 0.99 19.797 -20.531 1 89.69 194 MET B O 1
ATOM 8294 N N . PRO B 1 195 ? 2.996 18.844 -20.266 1 91.25 195 PRO B N 1
ATOM 8295 C CA . PRO B 1 195 ? 3.889 17.984 -19.484 1 91.25 195 PRO B CA 1
ATOM 8296 C C . PRO B 1 195 ? 4.203 18.578 -18.109 1 91.25 195 PRO B C 1
ATOM 8298 O O . PRO B 1 195 ? 4.105 19.797 -17.922 1 91.25 195 PRO B O 1
ATOM 8301 N N . PRO B 1 196 ? 4.531 17.75 -17.203 1 92.31 196 PRO B N 1
ATOM 8302 C CA . PRO B 1 196 ? 4.82 18.281 -15.867 1 92.31 196 PRO B CA 1
ATOM 8303 C C . PRO B 1 196 ? 5.984 19.266 -15.867 1 92.31 196 PRO B C 1
ATOM 8305 O O . PRO B 1 196 ? 7.059 18.969 -16.406 1 92.31 196 PRO B O 1
ATOM 8308 N N . ALA B 1 197 ? 5.754 20.391 -15.32 1 91.81 197 ALA B N 1
ATOM 8309 C CA . ALA B 1 197 ? 6.738 21.469 -15.266 1 91.81 197 ALA B CA 1
ATOM 8310 C C . ALA B 1 197 ? 6.707 22.172 -13.906 1 91.81 197 ALA B C 1
ATOM 8312 O O . ALA B 1 197 ? 5.68 22.172 -13.227 1 91.81 197 ALA B O 1
ATOM 8313 N N . LEU B 1 198 ? 7.828 22.703 -13.5 1 91.5 198 LEU B N 1
ATOM 8314 C CA . LEU B 1 198 ? 7.93 23.406 -12.219 1 91.5 198 LEU B CA 1
ATOM 8315 C C . LEU B 1 198 ? 8.773 24.672 -12.359 1 91.5 198 LEU B C 1
ATOM 8317 O O . LEU B 1 198 ? 9.805 24.656 -13.039 1 91.5 198 LEU B O 1
ATOM 8321 N N . GLU B 1 199 ? 8.273 25.688 -11.789 1 93.5 199 GLU B N 1
ATOM 8322 C CA . GLU B 1 199 ? 9.031 26.938 -11.68 1 93.5 199 GLU B CA 1
ATOM 8323 C C . GLU B 1 199 ? 9.477 27.188 -10.242 1 93.5 199 GLU B C 1
ATOM 8325 O O . GLU B 1 199 ? 8.672 27.078 -9.312 1 93.5 199 GLU B O 1
ATOM 8330 N N . ILE B 1 200 ? 10.695 27.5 -10.055 1 96.19 200 ILE B N 1
ATOM 8331 C CA . ILE B 1 200 ? 11.258 27.797 -8.742 1 96.19 200 ILE B CA 1
ATOM 8332 C C . ILE B 1 200 ? 11.773 29.234 -8.727 1 96.19 200 ILE B C 1
ATOM 8334 O O . ILE B 1 200 ? 12.609 29.625 -9.547 1 96.19 200 ILE B O 1
ATOM 8338 N N . ALA B 1 201 ? 11.328 29.953 -7.789 1 97 201 ALA B N 1
ATOM 8339 C CA . ALA B 1 201 ? 11.742 31.344 -7.617 1 97 201 ALA B CA 1
ATOM 8340 C C . ALA B 1 201 ? 12.867 31.453 -6.582 1 97 201 ALA B C 1
ATOM 8342 O O . ALA B 1 201 ? 12.812 30.812 -5.531 1 97 201 ALA B O 1
ATOM 8343 N N . ILE B 1 202 ? 13.875 32.188 -6.883 1 97.38 202 ILE B N 1
ATOM 8344 C CA . ILE B 1 202 ? 14.984 32.531 -6 1 97.38 202 ILE B CA 1
ATOM 8345 C C . ILE B 1 202 ? 15 34.031 -5.742 1 97.38 202 ILE B C 1
ATOM 8347 O O . ILE B 1 202 ? 15.016 34.844 -6.684 1 97.38 202 ILE B O 1
ATOM 8351 N N . GLU B 1 203 ? 14.953 34.406 -4.523 1 97.12 203 GLU B N 1
ATOM 8352 C CA . GLU B 1 203 ? 15.016 35.781 -4.117 1 97.12 203 GLU B CA 1
ATOM 8353 C C . GLU B 1 203 ? 16.078 36 -3.051 1 97.12 203 GLU B C 1
ATOM 8355 O O . GLU B 1 203 ? 16.062 35.375 -2.002 1 97.12 203 GLU B O 1
ATOM 8360 N N . ALA B 1 204 ? 17 36.875 -3.32 1 97.06 204 ALA B N 1
ATOM 8361 C CA . ALA B 1 204 ? 18.062 37.25 -2.393 1 97.06 204 ALA B CA 1
ATOM 8362 C C . ALA B 1 204 ? 18.047 38.75 -2.107 1 97.06 204 ALA B C 1
ATOM 8364 O O . ALA B 1 204 ? 17.969 39.562 -3.033 1 97.06 204 ALA B O 1
ATOM 8365 N N . ASP B 1 205 ? 18.125 39.094 -0.809 1 96.44 205 ASP B N 1
ATOM 8366 C CA . ASP B 1 205 ? 18.094 40.5 -0.395 1 96.44 205 ASP B CA 1
ATOM 8367 C C . ASP B 1 205 ? 19.188 40.781 0.618 1 96.44 205 ASP B C 1
ATOM 8369 O O . ASP B 1 205 ? 19.562 39.938 1.416 1 96.44 205 ASP B O 1
ATOM 8373 N N . LEU B 1 206 ? 19.641 42 0.521 1 94.81 206 LEU B N 1
ATOM 8374 C CA . LEU B 1 206 ? 20.531 42.438 1.588 1 94.81 206 LEU B CA 1
ATOM 8375 C C . LEU B 1 206 ? 19.797 42.469 2.928 1 94.81 206 LEU B C 1
ATOM 8377 O O . LEU B 1 206 ? 18.672 42.969 3.021 1 94.81 206 LEU B O 1
ATOM 8381 N N . ALA B 1 207 ? 20.406 41.844 3.891 1 94.81 207 ALA B N 1
ATOM 8382 C CA . ALA B 1 207 ? 19.844 41.844 5.238 1 94.81 207 ALA B CA 1
ATOM 8383 C C . ALA B 1 207 ? 20.203 43.125 5.984 1 94.81 207 ALA B C 1
ATOM 8385 O O . ALA B 1 207 ? 21.141 43.844 5.602 1 94.81 207 ALA B O 1
ATOM 8386 N N . THR B 1 208 ? 19.531 43.406 7.07 1 88.88 208 THR B N 1
ATOM 8387 C CA . THR B 1 208 ? 19.781 44.625 7.867 1 88.88 208 THR B CA 1
ATOM 8388 C C . THR B 1 208 ? 21.031 44.438 8.727 1 88.88 208 THR B C 1
ATOM 8390 O O . THR B 1 208 ? 21.641 45.438 9.141 1 88.88 208 THR B O 1
ATOM 8393 N N . GLY B 1 209 ? 21.281 43.219 9.031 1 89.31 209 GLY B N 1
ATOM 8394 C CA . GLY B 1 209 ? 22.391 42.938 9.938 1 89.31 209 GLY B CA 1
ATOM 8395 C C . GLY B 1 209 ? 22.031 43.156 11.398 1 89.31 209 GLY B C 1
ATOM 8396 O O . GLY B 1 209 ? 22.906 43.125 12.266 1 89.31 209 GLY B O 1
ATOM 8397 N N . GLY B 1 210 ? 20.828 43.375 11.703 1 93.38 210 GLY B N 1
ATOM 8398 C CA . GLY B 1 210 ? 20.297 43.562 13.039 1 93.38 210 GLY B CA 1
ATOM 8399 C C . GLY B 1 210 ? 18.906 43 13.211 1 93.38 210 GLY B C 1
ATOM 8400 O O . GLY B 1 210 ? 18.562 41.969 12.617 1 93.38 210 GLY B O 1
ATOM 8401 N N . LEU B 1 211 ? 18.219 43.594 14.156 1 95.81 211 LEU B N 1
ATOM 8402 C CA . LEU B 1 211 ? 16.828 43.156 14.398 1 95.81 211 LEU B CA 1
ATOM 8403 C C . LEU B 1 211 ? 15.922 43.656 13.281 1 95.81 211 LEU B C 1
ATOM 8405 O O . LEU B 1 211 ? 15.867 44.844 12.992 1 95.81 211 LEU B O 1
ATOM 8409 N N . LEU B 1 212 ? 15.344 42.812 12.578 1 96.38 212 LEU B N 1
ATOM 8410 C CA . LEU B 1 212 ? 14.32 43.156 11.594 1 96.38 212 LEU B CA 1
ATOM 8411 C C . LEU B 1 212 ? 12.922 42.938 12.164 1 96.38 212 LEU B C 1
ATOM 8413 O O . LEU B 1 212 ? 12.648 41.938 12.789 1 96.38 212 LEU B O 1
ATOM 8417 N N . VAL B 1 213 ? 12.023 43.906 12.031 1 95.31 213 VAL B N 1
ATOM 8418 C CA . VAL B 1 213 ? 10.609 43.812 12.375 1 95.31 213 VAL B CA 1
ATOM 8419 C C . VAL B 1 213 ? 9.766 43.906 11.102 1 95.31 213 VAL B C 1
ATOM 8421 O O . VAL B 1 213 ? 9.836 44.938 10.391 1 95.31 213 VAL B O 1
ATOM 8424 N N . GLU B 1 214 ? 9.055 42.938 10.836 1 94.69 214 GLU B N 1
ATOM 8425 C CA . GLU B 1 214 ? 8.242 42.906 9.625 1 94.69 214 GLU B CA 1
ATOM 8426 C C . GLU B 1 214 ? 6.805 43.344 9.922 1 94.69 214 GLU B C 1
ATOM 8428 O O . GLU B 1 214 ? 5.887 42.531 9.836 1 94.69 214 GLU B O 1
ATOM 8433 N N . ALA B 1 215 ? 6.598 44.531 9.992 1 92.69 215 ALA B N 1
ATOM 8434 C CA . ALA B 1 215 ? 5.293 45.094 10.359 1 92.69 215 ALA B CA 1
ATOM 8435 C C . ALA B 1 215 ? 4.277 44.875 9.242 1 92.69 215 ALA B C 1
ATOM 8437 O O . ALA B 1 215 ? 3.082 44.719 9.5 1 92.69 215 ALA B O 1
ATOM 8438 N N . GLU B 1 216 ? 4.758 44.844 8.016 1 91.12 216 GLU B N 1
ATOM 8439 C CA . GLU B 1 216 ? 3.867 44.688 6.875 1 91.12 216 GLU B CA 1
ATOM 8440 C C . GLU B 1 216 ? 3.23 43.281 6.859 1 91.12 216 GLU B C 1
ATOM 8442 O O . GLU B 1 216 ? 2.199 43.094 6.219 1 91.12 216 GLU B O 1
ATOM 8447 N N . ARG B 1 217 ? 3.797 42.375 7.586 1 93.75 217 ARG B N 1
ATOM 8448 C CA . ARG B 1 217 ? 3.279 41.031 7.637 1 93.75 217 ARG B CA 1
ATOM 8449 C C . ARG B 1 217 ? 2.617 40.75 8.977 1 93.75 217 ARG B C 1
ATOM 8451 O O . ARG B 1 217 ? 2.355 39.594 9.312 1 93.75 217 ARG B O 1
ATOM 8458 N N . ALA B 1 218 ? 2.324 41.719 9.703 1 95.06 218 ALA B N 1
ATOM 8459 C CA . ALA B 1 218 ? 1.697 41.562 11.016 1 95.06 218 ALA B CA 1
ATOM 8460 C C . ALA B 1 218 ? 0.254 41.094 10.875 1 95.06 218 ALA B C 1
ATOM 8462 O O . ALA B 1 218 ? -0.43 41.438 9.906 1 95.06 218 ALA B O 1
ATOM 8463 N N . ILE B 1 219 ? -0.203 40.312 11.766 1 95.44 219 ILE B N 1
ATOM 8464 C CA . ILE B 1 219 ? -1.601 39.906 11.891 1 95.44 219 ILE B CA 1
ATOM 8465 C C . ILE B 1 219 ? -2.312 40.812 12.883 1 95.44 219 ILE B C 1
ATOM 8467 O O . ILE B 1 219 ? -1.945 40.875 14.055 1 95.44 219 ILE B O 1
ATOM 8471 N N . VAL B 1 220 ? -3.275 41.531 12.398 1 94.38 220 VAL B N 1
ATOM 8472 C CA . VAL B 1 220 ? -4.02 42.469 13.227 1 94.38 220 VAL B CA 1
ATOM 8473 C C . VAL B 1 220 ? -5.52 42.25 13.055 1 94.38 220 VAL B C 1
ATOM 8475 O O . VAL B 1 220 ? -5.969 41.812 11.984 1 94.38 220 VAL B O 1
ATOM 8478 N N . PRO B 1 221 ? -6.309 42.438 14.117 1 95 221 PRO B N 1
ATOM 8479 C CA . PRO B 1 221 ? -7.762 42.344 13.945 1 95 221 PRO B CA 1
ATOM 8480 C C . PRO B 1 221 ? -8.352 43.562 13.266 1 95 221 PRO B C 1
ATOM 8482 O O . PRO B 1 221 ? -7.727 44.625 13.258 1 95 221 PRO B O 1
ATOM 8485 N N . ASP B 1 222 ? -9.5 43.406 12.719 1 93.69 222 ASP B N 1
ATOM 8486 C CA . ASP B 1 222 ? -10.258 44.562 12.219 1 93.69 222 ASP B CA 1
ATOM 8487 C C . ASP B 1 222 ? -10.836 45.375 13.367 1 93.69 222 ASP B C 1
ATOM 8489 O O . ASP B 1 222 ? -10.883 44.906 14.508 1 93.69 222 ASP B O 1
ATOM 8493 N N . VAL B 1 223 ? -11.164 46.594 13.023 1 91.5 223 VAL B N 1
ATOM 8494 C CA . VAL B 1 223 ? -11.859 47.469 13.961 1 91.5 223 VAL B CA 1
ATOM 8495 C C . VAL B 1 223 ? -13.359 47.438 13.68 1 91.5 223 VAL B C 1
ATOM 8497 O O . VAL B 1 223 ? -13.797 47.688 12.555 1 91.5 223 VAL B O 1
ATOM 8500 N N . VAL B 1 224 ? -14.078 47.094 14.703 1 89.94 224 VAL B N 1
ATOM 8501 C CA . VAL B 1 224 ? -15.531 47 14.617 1 89.94 224 VAL B CA 1
ATOM 8502 C C . VAL B 1 224 ? -16.172 47.875 15.711 1 89.94 224 VAL B C 1
ATOM 8504 O O . VAL B 1 224 ? -15.938 47.625 16.906 1 89.94 224 VAL B O 1
ATOM 8507 N N . GLY B 1 225 ? -17.047 48.75 15.297 1 80.69 225 GLY B N 1
ATOM 8508 C CA . GLY B 1 225 ? -17.656 49.656 16.266 1 80.69 225 GLY B CA 1
ATOM 8509 C C . GLY B 1 225 ? -16.641 50.438 17.078 1 80.69 225 GLY B C 1
ATOM 8510 O O . GLY B 1 225 ? -16.812 50.625 18.281 1 80.69 225 GLY B O 1
ATOM 8511 N N . GLY B 1 226 ? -15.531 50.688 16.516 1 81.56 226 GLY B N 1
ATOM 8512 C CA . GLY B 1 226 ? -14.492 51.469 17.172 1 81.56 226 GLY B CA 1
ATOM 8513 C C . GLY B 1 226 ? -13.594 50.656 18.062 1 81.56 226 GLY B C 1
ATOM 8514 O O . GLY B 1 226 ? -12.648 51.156 18.656 1 81.56 226 GLY B O 1
ATOM 8515 N N . LYS B 1 227 ? -13.867 49.438 18.141 1 86.44 227 LYS B N 1
ATOM 8516 C CA . LYS B 1 227 ? -13.078 48.531 18.969 1 86.44 227 LYS B CA 1
ATOM 8517 C C . LYS B 1 227 ? -12.391 47.469 18.125 1 86.44 227 LYS B C 1
ATOM 8519 O O . LYS B 1 227 ? -12.867 47.125 17.031 1 86.44 227 LYS B O 1
ATOM 8524 N N . LEU B 1 228 ? -11.25 47 18.641 1 90.75 228 LEU B N 1
ATOM 8525 C CA . LEU B 1 228 ? -10.594 45.875 17.953 1 90.75 228 LEU B CA 1
ATOM 8526 C C . LEU B 1 228 ? -11.414 44.594 18.078 1 90.75 228 LEU B C 1
ATOM 8528 O O . LEU B 1 228 ? -11.938 44.312 19.156 1 90.75 228 LEU B O 1
ATOM 8532 N N . ALA B 1 229 ? -11.625 43.906 17.016 1 92.19 229 ALA B N 1
ATOM 8533 C CA . ALA B 1 229 ? -12.375 42.656 17 1 92.19 229 ALA B CA 1
ATOM 8534 C C . ALA B 1 229 ? -11.625 41.562 17.766 1 92.19 229 ALA B C 1
ATOM 8536 O O . ALA B 1 229 ? -10.609 41.062 17.281 1 92.19 229 ALA B O 1
ATOM 8537 N N . GLY B 1 230 ? -12.148 41.156 18.922 1 90.88 230 GLY B N 1
ATOM 8538 C CA . GLY B 1 230 ? -11.477 40.188 19.781 1 90.88 230 GLY B CA 1
ATOM 8539 C C . GLY B 1 230 ? -10.766 40.844 20.953 1 90.88 230 GLY B C 1
ATOM 8540 O O . GLY B 1 230 ? -11.148 41.938 21.391 1 90.88 230 GLY B O 1
ATOM 8541 N N . LYS B 1 231 ? -9.68 40.188 21.406 1 91.75 231 LYS B N 1
ATOM 8542 C CA . LYS B 1 231 ? -9.016 40.656 22.625 1 91.75 231 LYS B CA 1
ATOM 8543 C C . LYS B 1 231 ? -7.82 41.531 22.281 1 91.75 231 LYS B C 1
ATOM 8545 O O . LYS B 1 231 ? -7.008 41.844 23.156 1 91.75 231 LYS B O 1
ATOM 8550 N N . GLY B 1 232 ? -7.695 41.844 21.031 1 91.31 232 GLY B N 1
ATOM 8551 C CA . GLY B 1 232 ? -6.668 42.812 20.609 1 91.31 232 GLY B CA 1
ATOM 8552 C C . GLY B 1 232 ? -5.316 42.156 20.391 1 91.31 232 GLY B C 1
ATOM 8553 O O . GLY B 1 232 ? -4.281 42.812 20.484 1 91.31 232 GLY B O 1
ATOM 8554 N N . TRP B 1 233 ? -5.281 40.875 20.156 1 95.12 233 TRP B N 1
ATOM 8555 C CA . TRP B 1 233 ? -4.035 40.156 19.906 1 95.12 233 TRP B CA 1
ATOM 8556 C C . TRP B 1 233 ? -3.445 40.531 18.547 1 95.12 233 TRP B C 1
ATOM 8558 O O . TRP B 1 233 ? -4.172 40.625 17.562 1 95.12 233 TRP B O 1
ATOM 8568 N N . VAL B 1 234 ? -2.133 40.75 18.516 1 94.5 234 VAL B N 1
ATOM 8569 C CA . VAL B 1 234 ? -1.384 41.062 17.312 1 94.5 234 VAL B CA 1
ATOM 8570 C C . VAL B 1 234 ? -0.125 40.219 17.234 1 94.5 234 VAL B C 1
ATOM 8572 O O . VAL B 1 234 ? 0.489 39.906 18.266 1 94.5 234 VAL B O 1
ATOM 8575 N N . SER B 1 235 ? 0.193 39.75 16.094 1 96 235 SER B N 1
ATOM 8576 C CA . SER B 1 235 ? 1.439 39.031 15.844 1 96 235 SER B CA 1
ATOM 8577 C C . SER B 1 235 ? 2.338 39.781 14.883 1 96 235 SER B C 1
ATOM 8579 O O . SER B 1 235 ? 1.896 40.188 13.805 1 96 235 SER B O 1
ATOM 8581 N N . ILE B 1 236 ? 3.598 40 15.195 1 95.31 236 ILE B N 1
ATOM 8582 C CA . ILE B 1 236 ? 4.574 40.688 14.367 1 95.31 236 ILE B CA 1
ATOM 8583 C C . ILE B 1 236 ? 5.797 39.781 14.148 1 95.31 236 ILE B C 1
ATOM 8585 O O . ILE B 1 236 ? 6.547 39.531 15.094 1 95.31 236 ILE B O 1
ATOM 8589 N N . PRO B 1 237 ? 6.051 39.375 12.938 1 96.69 237 PRO B N 1
ATOM 8590 C CA . PRO B 1 237 ? 7.281 38.625 12.719 1 96.69 237 PRO B CA 1
ATOM 8591 C C . PRO B 1 237 ? 8.539 39.438 12.945 1 96.69 237 PRO B C 1
ATOM 8593 O O . PRO B 1 237 ? 8.625 40.594 12.492 1 96.69 237 PRO B O 1
ATOM 8596 N N . VAL B 1 238 ? 9.484 38.906 13.688 1 96.62 238 VAL B N 1
ATOM 8597 C CA . VAL B 1 238 ? 10.781 39.531 13.922 1 96.62 238 VAL B CA 1
ATOM 8598 C C . VAL B 1 238 ? 11.898 38.562 13.578 1 96.62 238 VAL B C 1
ATOM 8600 O O . VAL B 1 238 ? 11.695 37.344 13.609 1 96.62 238 VAL B O 1
ATOM 8603 N N . ARG B 1 239 ? 13.016 39.062 13.25 1 97.62 239 ARG B N 1
ATOM 8604 C CA . ARG B 1 239 ? 14.133 38.188 12.844 1 97.62 239 ARG B CA 1
ATOM 8605 C C . ARG B 1 239 ? 15.461 38.812 13.289 1 97.62 239 ARG B C 1
ATOM 8607 O O . ARG B 1 239 ? 15.648 40.031 13.234 1 97.62 239 ARG B O 1
ATOM 8614 N N . ASN B 1 240 ? 16.328 37.969 13.797 1 97.75 240 ASN B N 1
ATOM 8615 C CA . ASN B 1 240 ? 17.719 38.344 14.055 1 97.75 240 ASN B CA 1
ATOM 8616 C C . ASN B 1 240 ? 18.594 38.094 12.828 1 97.75 240 ASN B C 1
ATOM 8618 O O . ASN B 1 240 ? 18.953 36.969 12.531 1 97.75 240 ASN B O 1
ATOM 8622 N N . GLU B 1 241 ? 19.047 39.156 12.172 1 97.19 241 GLU B N 1
ATOM 8623 C CA . GLU B 1 241 ? 19.812 39 10.938 1 97.19 241 GLU B CA 1
ATOM 8624 C C . GLU B 1 241 ? 21.297 39.188 11.195 1 97.19 241 GLU B C 1
ATOM 8626 O O . GLU B 1 241 ? 22.078 39.406 10.266 1 97.19 241 GLU B O 1
ATOM 8631 N N . ARG B 1 242 ? 21.625 39.094 12.453 1 94.81 242 ARG B N 1
ATOM 8632 C CA . ARG B 1 242 ? 23.031 39.219 12.82 1 94.81 242 ARG B CA 1
ATOM 8633 C C . ARG B 1 242 ? 23.781 37.875 12.578 1 94.81 242 ARG B C 1
ATOM 8635 O O . ARG B 1 242 ? 23.172 36.812 12.617 1 94.81 242 ARG B O 1
ATOM 8642 N N . ALA B 1 243 ? 25.109 38.062 12.398 1 93.19 243 ALA B N 1
ATOM 8643 C CA . ALA B 1 243 ? 25.938 36.875 12.242 1 93.19 243 ALA B CA 1
ATOM 8644 C C . ALA B 1 243 ? 26.188 36.188 13.578 1 93.19 243 ALA B C 1
ATOM 8646 O O . ALA B 1 243 ? 26.406 34.969 13.633 1 93.19 243 ALA B O 1
ATOM 8647 N N . ALA B 1 244 ? 26.172 36.938 14.562 1 92.62 244 ALA B N 1
ATOM 8648 C CA . ALA B 1 244 ? 26.375 36.406 15.906 1 92.62 244 ALA B CA 1
ATOM 8649 C C . ALA B 1 244 ? 25.688 37.281 16.953 1 92.62 244 ALA B C 1
ATOM 8651 O O . ALA B 1 244 ? 25.406 38.438 16.719 1 92.62 244 ALA B O 1
ATOM 8652 N N . GLY B 1 245 ? 25.391 36.594 18.047 1 92.25 245 GLY B N 1
ATOM 8653 C CA . GLY B 1 245 ? 24.828 37.344 19.172 1 92.25 245 GLY B CA 1
ATOM 8654 C C . GLY B 1 245 ? 23.312 37.25 19.266 1 92.25 245 GLY B C 1
ATOM 8655 O O . GLY B 1 245 ? 22.625 37.438 18.266 1 92.25 245 GLY B O 1
ATOM 8656 N N . LEU B 1 246 ? 22.906 36.969 20.391 1 94.62 246 LEU B N 1
ATOM 8657 C CA . LEU B 1 246 ? 21.469 36.906 20.688 1 94.62 246 LEU B CA 1
ATOM 8658 C C . LEU B 1 246 ? 20.875 38.312 20.781 1 94.62 246 LEU B C 1
ATOM 8660 O O . LEU B 1 246 ? 21.547 39.25 21.203 1 94.62 246 LEU B O 1
ATOM 8664 N N . ILE B 1 247 ? 19.703 38.406 20.312 1 95.88 247 ILE B N 1
ATOM 8665 C CA . ILE B 1 247 ? 18.922 39.625 20.547 1 95.88 247 ILE B CA 1
ATOM 8666 C C . ILE B 1 247 ? 17.828 39.344 21.562 1 95.88 247 IL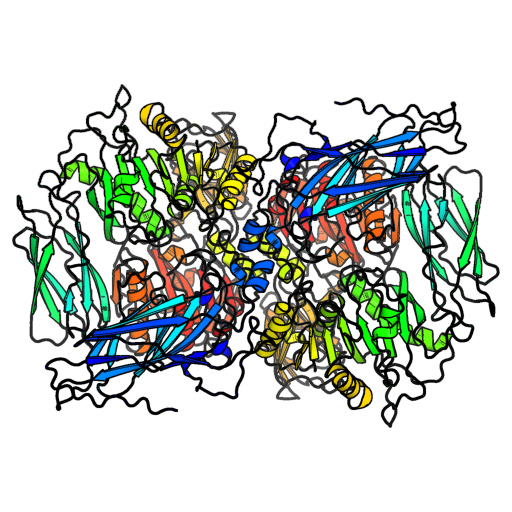E B C 1
ATOM 8668 O O . ILE B 1 247 ? 17.109 38.312 21.453 1 95.88 247 ILE B O 1
ATOM 8672 N N . GLU B 1 248 ? 17.703 40.156 22.531 1 94.81 248 GLU B N 1
ATOM 8673 C CA . GLU B 1 248 ? 16.672 40.031 23.547 1 94.81 248 GLU B CA 1
ATOM 8674 C C . GLU B 1 248 ? 15.703 41.219 23.516 1 94.81 248 GLU B C 1
ATOM 8676 O O . GLU B 1 248 ? 16.109 42.344 23.734 1 94.81 248 GLU B O 1
ATOM 8681 N N . ILE B 1 249 ? 14.562 41 23.188 1 94 249 ILE B N 1
ATOM 8682 C CA . ILE B 1 249 ? 13.547 42.031 23.281 1 94 249 ILE B CA 1
ATOM 8683 C C . ILE B 1 249 ? 13.078 42.188 24.719 1 94 249 ILE B C 1
ATOM 8685 O O . ILE B 1 249 ? 12.547 41.219 25.312 1 94 249 ILE B O 1
ATOM 8689 N N . LEU B 1 250 ? 13.156 43.312 25.25 1 90.25 250 LEU B N 1
ATOM 8690 C CA . LEU B 1 250 ? 12.93 43.562 26.672 1 90.25 250 LEU B CA 1
ATOM 8691 C C . LEU B 1 250 ? 11.516 44.062 26.906 1 90.25 250 LEU B C 1
ATOM 8693 O O . LEU B 1 250 ? 10.945 43.844 27.984 1 90.25 250 LEU B O 1
ATOM 8697 N N . GLY B 1 251 ? 11.031 44.812 25.938 1 88.56 251 GLY B N 1
ATOM 8698 C CA . GLY B 1 251 ? 9.688 45.344 26.078 1 88.56 251 GLY B CA 1
ATOM 8699 C C . GLY B 1 251 ? 9.234 46.125 24.859 1 88.56 251 GLY B C 1
ATOM 8700 O O . GLY B 1 251 ? 10.031 46.406 23.969 1 88.56 251 GLY B O 1
ATOM 8701 N N . ILE B 1 252 ? 7.965 46.375 24.844 1 89.81 252 ILE B N 1
ATOM 8702 C CA . ILE B 1 252 ? 7.332 47.125 23.781 1 89.81 252 ILE B CA 1
ATOM 8703 C C . ILE B 1 252 ? 6.52 48.281 24.375 1 89.81 252 ILE B C 1
ATOM 8705 O O . ILE B 1 252 ? 5.703 48.062 25.281 1 89.81 252 ILE B O 1
ATOM 8709 N N . LEU B 1 253 ? 6.75 49.469 23.875 1 85.56 253 LEU B N 1
ATOM 8710 C CA . LEU B 1 253 ? 6 50.625 24.297 1 85.56 253 LEU B CA 1
ATOM 8711 C C . LEU B 1 253 ? 5.121 51.156 23.172 1 85.56 253 LEU B C 1
ATOM 8713 O O . LEU B 1 253 ? 5.477 51.031 22 1 85.56 253 LEU B O 1
ATOM 8717 N N . ALA B 1 254 ? 3.963 51.594 23.516 1 82.31 254 ALA B N 1
ATOM 8718 C CA . ALA B 1 254 ? 3.068 52.188 22.531 1 82.31 254 ALA B CA 1
ATOM 8719 C C . ALA B 1 254 ? 2.23 53.312 23.156 1 82.31 254 ALA B C 1
ATOM 8721 O O . ALA B 1 254 ? 2.141 53.406 24.375 1 82.31 254 ALA B O 1
ATOM 8722 N N . GLU B 1 255 ? 1.848 54.375 22.344 1 69 255 GLU B N 1
ATOM 8723 C CA . GLU B 1 255 ? 0.944 55.438 22.812 1 69 255 GLU B CA 1
ATOM 8724 C C . GLU B 1 255 ? -0.342 54.844 23.375 1 69 255 GLU B C 1
ATOM 8726 O O . GLU B 1 255 ? -0.927 55.375 24.312 1 69 255 GLU B O 1
ATOM 8731 N N . GLY B 1 256 ? -0.583 53.656 23.156 1 64.69 256 GLY B N 1
ATOM 8732 C CA . GLY B 1 256 ? -1.643 52.875 23.75 1 64.69 256 GLY B CA 1
ATOM 8733 C C . GLY B 1 256 ? -1.121 51.719 24.609 1 64.69 256 GLY B C 1
ATOM 8734 O O . GLY B 1 256 ? 0.088 51.5 24.656 1 64.69 256 GLY B O 1
ATOM 8735 N N . ASN B 1 257 ? -1.941 51.469 25.719 1 71.62 257 ASN B N 1
ATOM 8736 C CA . ASN B 1 257 ? -1.51 50.406 26.609 1 71.62 257 ASN B CA 1
ATOM 8737 C C . ASN B 1 257 ? -1.337 49.094 25.859 1 71.62 257 ASN B C 1
ATOM 8739 O O . ASN B 1 257 ? -2.225 48.688 25.109 1 71.62 257 ASN B O 1
ATOM 8743 N N . VAL B 1 258 ? -0.09 48.625 25.719 1 74.88 258 VAL B N 1
ATOM 8744 C CA . VAL B 1 258 ? 0.219 47.344 25.094 1 74.88 258 VAL B CA 1
ATOM 8745 C C . VAL B 1 258 ? 0.806 46.375 26.125 1 74.88 258 VAL B C 1
ATOM 8747 O O . VAL B 1 258 ? 1.482 46.812 27.062 1 74.88 258 VAL B O 1
ATOM 8750 N N . TRP B 1 259 ? 0.292 45.156 26.047 1 69 259 TRP B N 1
ATOM 8751 C CA . TRP B 1 259 ? 0.888 44.094 26.828 1 69 259 TRP B CA 1
ATOM 8752 C C . TRP B 1 259 ? 1.684 43.156 25.906 1 69 259 TRP B C 1
ATOM 8754 O O . TRP B 1 259 ? 1.279 42.875 24.781 1 69 259 TRP B O 1
ATOM 8764 N N . ASN B 1 260 ? 2.861 42.812 26.359 1 73.44 260 ASN B N 1
ATOM 8765 C CA . ASN B 1 260 ? 3.666 41.812 25.703 1 73.44 260 ASN B CA 1
ATOM 8766 C C . ASN B 1 260 ? 4.395 40.938 26.703 1 73.44 260 ASN B C 1
ATOM 8768 O O . ASN B 1 260 ? 4.496 41.281 27.891 1 73.44 260 ASN B O 1
ATOM 8772 N N . ASP B 1 261 ? 4.707 39.688 26.219 1 68.56 261 ASP B N 1
ATOM 8773 C CA . ASP B 1 261 ? 5.48 38.781 27.078 1 68.56 261 ASP B CA 1
ATOM 8774 C C . ASP B 1 261 ? 6.793 39.438 27.5 1 68.56 261 ASP B C 1
ATOM 8776 O O . ASP B 1 261 ? 7.367 40.25 26.75 1 68.56 261 ASP B O 1
ATOM 8780 N N . ALA B 1 262 ? 7.254 39.156 28.625 1 60.28 262 ALA B N 1
ATOM 8781 C CA . ALA B 1 262 ? 8.422 39.781 29.234 1 60.28 262 ALA B CA 1
ATOM 8782 C C . ALA B 1 262 ? 9.68 39.531 28.422 1 60.28 262 ALA B C 1
ATOM 8784 O O . ALA B 1 262 ? 10.477 40.438 28.172 1 60.28 262 ALA B O 1
ATOM 8785 N N . LEU B 1 263 ? 9.992 38.312 28.281 1 71.81 263 LEU B N 1
ATOM 8786 C CA . LEU B 1 263 ? 11.281 38.031 27.672 1 71.81 263 LEU B CA 1
ATOM 8787 C C . LEU B 1 263 ? 11.102 37.219 26.391 1 71.81 263 LEU B C 1
ATOM 8789 O O . LEU B 1 263 ? 10.438 36.188 26.391 1 71.81 263 LEU B O 1
ATOM 8793 N N . PHE B 1 264 ? 11.703 37.875 25.266 1 89.5 264 PHE B N 1
ATOM 8794 C CA . PHE B 1 264 ? 11.68 37.312 23.938 1 89.5 264 PHE B CA 1
ATOM 8795 C C . PHE B 1 264 ? 13.07 37.312 23.312 1 89.5 264 PHE B C 1
ATOM 8797 O O . PHE B 1 264 ? 13.633 38.375 23.047 1 89.5 264 PHE B O 1
ATOM 8804 N N . ARG B 1 265 ? 13.664 36.094 23.172 1 93.56 265 ARG B N 1
ATOM 8805 C CA . ARG B 1 265 ? 15.023 35.969 22.656 1 93.56 265 ARG B CA 1
ATOM 8806 C C . ARG B 1 265 ? 15.023 35.438 21.219 1 93.56 265 ARG B C 1
ATOM 8808 O O . ARG B 1 265 ? 14.211 34.594 20.859 1 93.56 265 ARG B O 1
ATOM 8815 N N . LEU B 1 266 ? 15.961 36 20.453 1 96.5 266 LEU B N 1
ATOM 8816 C CA . LEU B 1 266 ? 16.188 35.562 19.078 1 96.5 266 LEU B CA 1
ATOM 8817 C C . LEU B 1 266 ? 17.641 35.156 18.859 1 96.5 266 LEU B C 1
ATOM 8819 O O . LEU B 1 266 ? 18.547 35.969 19.016 1 96.5 266 LEU B O 1
ATOM 8823 N N . ALA B 1 267 ? 17.797 33.875 18.516 1 96.69 267 ALA B N 1
ATOM 8824 C CA . ALA B 1 267 ? 19.141 33.469 18.094 1 96.69 267 ALA B CA 1
ATOM 8825 C C . ALA B 1 267 ? 19.484 34.031 16.719 1 96.69 267 ALA B C 1
ATOM 8827 O O . ALA B 1 267 ? 18.609 34.438 15.961 1 96.69 267 ALA B O 1
ATOM 8828 N N . PRO B 1 268 ? 20.828 34.188 16.422 1 96.19 268 PRO B N 1
ATOM 8829 C CA . PRO B 1 268 ? 21.219 34.656 15.094 1 96.19 268 PRO B CA 1
ATOM 8830 C C . PRO B 1 268 ? 20.594 33.812 13.977 1 96.19 268 PRO B C 1
ATOM 8832 O O . PRO B 1 268 ? 20.719 32.594 13.961 1 96.19 268 PRO B O 1
ATOM 8835 N N . GLY B 1 269 ? 19.891 34.5 13.078 1 96.5 269 GLY B N 1
ATOM 8836 C CA . GLY B 1 269 ? 19.25 33.812 11.953 1 96.5 269 GLY B CA 1
ATOM 8837 C C . GLY B 1 269 ? 17.844 33.375 12.25 1 96.5 269 GLY B C 1
ATOM 8838 O O . GLY B 1 269 ? 17.141 32.906 11.359 1 96.5 269 GLY B O 1
ATOM 8839 N N . GLN B 1 270 ? 17.359 33.531 13.445 1 97.56 270 GLN B N 1
ATOM 8840 C CA . GLN B 1 270 ? 16.062 33 13.859 1 97.56 270 GLN B CA 1
ATOM 8841 C C . GLN B 1 270 ? 14.938 34 13.562 1 97.56 270 GLN B C 1
ATOM 8843 O O . GLN B 1 270 ? 15.109 35.188 13.734 1 97.56 270 GLN B O 1
ATOM 8848 N N . SER B 1 271 ? 13.883 33.531 13.031 1 97.38 271 SER B N 1
ATOM 8849 C CA . SER B 1 271 ? 12.625 34.25 12.914 1 97.38 271 SER B CA 1
ATOM 8850 C C . SER B 1 271 ? 11.586 33.75 13.906 1 97.38 271 SER B C 1
ATOM 8852 O O . SER B 1 271 ? 11.453 32.531 14.094 1 97.38 271 SER B O 1
ATOM 8854 N N . ARG B 1 272 ? 10.906 34.594 14.57 1 97.31 272 ARG B N 1
ATOM 8855 C CA . ARG B 1 272 ? 9.875 34.25 15.539 1 97.31 272 ARG B CA 1
ATOM 8856 C C . ARG B 1 272 ? 8.688 35.188 15.445 1 97.31 272 ARG B C 1
ATOM 8858 O O . ARG B 1 272 ? 8.828 36.312 14.992 1 97.31 272 ARG B O 1
ATOM 8865 N N . PRO B 1 273 ? 7.52 34.75 15.766 1 96.94 273 PRO B N 1
ATOM 8866 C CA . PRO B 1 273 ? 6.355 35.625 15.836 1 96.94 273 PRO B CA 1
ATOM 8867 C C . PRO B 1 273 ? 6.211 36.312 17.188 1 96.94 273 PRO B C 1
ATOM 8869 O O . PRO B 1 273 ? 5.914 35.656 18.188 1 96.94 273 PRO B O 1
ATOM 8872 N N . LEU B 1 274 ? 6.387 37.562 17.188 1 95.25 274 LEU B N 1
ATOM 8873 C CA . LEU B 1 274 ? 6.227 38.344 18.406 1 95.25 274 LEU B CA 1
ATOM 8874 C C . LEU B 1 274 ? 4.75 38.625 18.688 1 95.25 274 LEU B C 1
ATOM 8876 O O . LEU B 1 274 ? 4.047 39.188 17.859 1 95.25 274 LEU B O 1
ATOM 8880 N N . LYS B 1 275 ? 4.297 38.219 19.812 1 94.5 275 LYS B N 1
ATOM 8881 C CA . LYS B 1 275 ? 2.908 38.375 20.234 1 94.5 275 LYS B CA 1
ATOM 8882 C C . LYS B 1 275 ? 2.742 39.625 21.094 1 94.5 275 LYS B C 1
ATOM 8884 O O . LYS B 1 275 ? 3.496 39.844 22.047 1 94.5 275 LYS B O 1
ATOM 8889 N N . VAL B 1 276 ? 1.775 40.469 20.75 1 92 276 VAL B N 1
ATOM 8890 C CA . VAL B 1 276 ? 1.454 41.688 21.469 1 92 276 VAL B CA 1
ATOM 8891 C C . VAL B 1 276 ? -0.057 41.812 21.656 1 92 276 VAL B C 1
ATOM 8893 O O . VAL B 1 276 ? -0.829 41.312 20.812 1 92 276 VAL B O 1
ATOM 8896 N N . ARG B 1 277 ? -0.446 42.312 22.781 1 93.12 277 ARG B N 1
ATOM 8897 C CA . ARG B 1 277 ? -1.865 42.594 23 1 93.12 277 ARG B CA 1
ATOM 8898 C C . ARG B 1 277 ? -2.131 44.062 23.172 1 93.12 277 ARG B C 1
ATOM 8900 O O . ARG B 1 277 ? -1.543 44.719 24.047 1 93.12 277 ARG B O 1
ATOM 8907 N N . ILE B 1 278 ? -2.945 44.562 22.375 1 89.62 278 ILE B N 1
ATOM 8908 C CA . ILE B 1 278 ? -3.369 45.969 22.484 1 89.62 278 ILE B CA 1
ATOM 8909 C C . ILE B 1 278 ? -4.637 46.031 23.328 1 89.62 278 ILE B C 1
ATOM 8911 O O . ILE B 1 278 ? -5.703 45.594 22.906 1 89.62 278 ILE B O 1
ATOM 8915 N N . THR B 1 279 ? -4.598 46.656 24.469 1 85.75 279 THR B N 1
ATOM 8916 C CA . THR B 1 279 ? -5.723 46.688 25.391 1 85.75 279 THR B CA 1
ATOM 8917 C C . THR B 1 279 ? -6.504 47.969 25.281 1 85.75 279 THR B C 1
ATOM 8919 O O . THR B 1 279 ? -7.691 48.031 25.609 1 85.75 279 THR B O 1
ATOM 8922 N N . ASP B 1 280 ? -5.855 49.062 24.922 1 83.88 280 ASP B N 1
ATOM 8923 C CA . ASP B 1 280 ? -6.512 50.344 24.734 1 83.88 280 ASP B CA 1
ATOM 8924 C C . ASP B 1 280 ? -6.258 50.906 23.328 1 83.88 280 ASP B C 1
ATOM 8926 O O . ASP B 1 280 ? -5.258 51.594 23.094 1 83.88 280 ASP B O 1
ATOM 8930 N N . PHE B 1 281 ? -7.16 50.531 22.531 1 84.94 281 PHE B N 1
ATOM 8931 C CA . PHE B 1 281 ? -7.055 51.031 21.156 1 84.94 281 PHE B CA 1
ATOM 8932 C C . PHE B 1 281 ? -7.668 52.406 21.031 1 84.94 281 PHE B C 1
ATOM 8934 O O . PHE B 1 281 ? -8.844 52.625 21.359 1 84.94 281 PHE B O 1
ATOM 8941 N N . PRO B 1 282 ? -6.84 53.375 20.594 1 79.56 282 PRO B N 1
ATOM 8942 C CA . PRO B 1 282 ? -7.379 54.719 20.516 1 79.56 282 PRO B CA 1
ATOM 8943 C C . PRO B 1 282 ? -8.531 54.844 19.516 1 79.56 282 PRO B C 1
ATOM 8945 O O . PRO B 1 282 ? -8.5 54.219 18.453 1 79.56 282 PRO B O 1
ATOM 8948 N N . THR B 1 283 ? -9.445 55.719 19.906 1 75.62 283 THR B N 1
ATOM 8949 C CA . THR B 1 283 ? -10.617 55.938 19.062 1 75.62 283 THR B CA 1
ATOM 8950 C C . THR B 1 283 ? -10.203 56.531 17.703 1 75.62 283 THR B C 1
ATOM 8952 O O . THR B 1 283 ? -9.43 57.469 17.641 1 75.62 283 THR B O 1
ATOM 8955 N N . ASN B 1 284 ? -10.539 55.969 16.609 1 75.12 284 ASN B N 1
ATOM 8956 C CA . ASN B 1 284 ? -10.344 56.406 15.234 1 75.12 284 ASN B CA 1
ATOM 8957 C C . ASN B 1 284 ? -8.891 56.281 14.797 1 75.12 284 ASN B C 1
ATOM 8959 O O . ASN B 1 284 ? -8.461 56.938 13.859 1 75.12 284 ASN B O 1
ATOM 8963 N N . ALA B 1 285 ? -8.172 55.562 15.578 1 81.88 285 ALA B N 1
ATOM 8964 C CA . ALA B 1 285 ? -6.789 55.375 15.164 1 81.88 285 ALA B CA 1
ATOM 8965 C C . ALA B 1 285 ? -6.711 54.438 13.961 1 81.88 285 ALA B C 1
ATOM 8967 O O . ALA B 1 285 ? -7.477 53.469 13.859 1 81.88 285 ALA B O 1
ATOM 8968 N N . THR B 1 286 ? -5.789 54.75 12.992 1 85.38 286 THR B N 1
ATOM 8969 C CA . THR B 1 286 ? -5.551 53.875 11.836 1 85.38 286 THR B CA 1
ATOM 8970 C C . THR B 1 286 ? -4.168 53.25 11.914 1 85.38 286 THR B C 1
ATOM 8972 O O . THR B 1 286 ? -3.848 52.344 11.133 1 85.38 286 THR B O 1
ATOM 8975 N N . ASN B 1 287 ? -3.432 53.688 12.852 1 89 287 ASN B N 1
ATOM 8976 C CA . ASN B 1 287 ? -2.098 53.156 13.07 1 89 287 ASN B CA 1
ATOM 8977 C C . ASN B 1 287 ? -1.688 53.25 14.539 1 89 287 ASN B C 1
ATOM 8979 O O . ASN B 1 287 ? -2.191 54.094 15.273 1 89 287 ASN B O 1
ATOM 8983 N N . ILE B 1 288 ? -0.896 52.375 14.906 1 88.25 288 ILE B N 1
ATOM 8984 C CA . ILE B 1 288 ? -0.277 52.406 16.234 1 88.25 288 ILE B CA 1
ATOM 8985 C C . ILE B 1 288 ? 1.239 52.281 16.094 1 88.25 288 ILE B C 1
ATOM 8987 O O . ILE B 1 288 ? 1.741 51.375 15.43 1 88.25 288 ILE B O 1
ATOM 8991 N N . THR B 1 289 ? 1.925 53.156 16.625 1 90.56 289 THR B N 1
ATOM 8992 C CA . THR B 1 289 ? 3.383 53.094 16.625 1 90.56 289 THR B CA 1
ATOM 8993 C C . THR B 1 289 ? 3.891 52.344 17.844 1 90.56 289 THR B C 1
ATOM 8995 O O . THR B 1 289 ? 3.494 52.625 18.969 1 90.56 289 THR B O 1
ATOM 8998 N N . LEU B 1 290 ? 4.719 51.406 17.578 1 91 290 LEU B N 1
ATOM 8999 C CA . LEU B 1 290 ? 5.344 50.625 18.641 1 91 290 LEU B CA 1
ATOM 9000 C C . LEU B 1 290 ? 6.832 50.938 18.75 1 91 290 LEU B C 1
ATOM 9002 O O . LEU B 1 290 ? 7.504 51.125 17.734 1 91 290 LEU B O 1
ATOM 9006 N N . LEU B 1 291 ? 7.289 51.062 19.953 1 92.25 291 LEU B N 1
ATOM 9007 C CA . LEU B 1 291 ? 8.719 51.156 20.234 1 92.25 291 LEU B CA 1
ATOM 9008 C C . LEU B 1 291 ? 9.242 49.906 20.891 1 92.25 291 LEU B C 1
ATOM 9010 O O . LEU B 1 291 ? 8.945 49.625 22.047 1 92.25 291 LEU B O 1
ATOM 9014 N N . ILE B 1 292 ? 10.047 49.188 20.188 1 92.88 292 ILE B N 1
ATOM 9015 C CA . ILE B 1 292 ? 10.609 47.906 20.672 1 92.88 292 ILE B CA 1
ATOM 9016 C C . ILE B 1 292 ? 11.953 48.188 21.344 1 92.88 292 ILE B C 1
ATOM 9018 O O . ILE B 1 292 ? 12.867 48.75 20.734 1 92.88 292 ILE B O 1
ATOM 9022 N N . GLN B 1 293 ? 12.047 47.844 22.594 1 92.81 293 GLN B N 1
ATOM 9023 C CA . GLN B 1 293 ? 13.289 47.906 23.359 1 92.81 293 GLN B CA 1
ATOM 9024 C C . GLN B 1 293 ? 14.016 46.562 23.359 1 92.81 293 GLN B C 1
ATOM 9026 O O . GLN B 1 293 ? 13.438 45.531 23.719 1 92.81 293 GLN B O 1
ATOM 9031 N N . TYR B 1 294 ? 15.234 46.594 22.875 1 94 294 TYR B N 1
ATOM 9032 C CA . TYR B 1 294 ? 15.953 45.344 22.812 1 94 294 TYR B CA 1
ATOM 9033 C C . TYR B 1 294 ? 17.422 45.531 23.125 1 94 294 TYR B C 1
ATOM 9035 O O . TYR B 1 294 ? 17.906 46.656 23.203 1 94 294 TYR B O 1
ATOM 9043 N N . ARG B 1 295 ? 18.062 44.438 23.469 1 94.88 295 ARG B N 1
ATOM 9044 C CA . ARG B 1 295 ? 19.5 44.375 23.734 1 94.88 295 ARG B CA 1
ATOM 9045 C C . ARG B 1 295 ? 20.156 43.312 22.875 1 94.88 295 ARG B C 1
ATOM 9047 O O . ARG B 1 295 ? 19.578 42.281 22.594 1 94.88 295 ARG B O 1
ATOM 9054 N N . VAL B 1 296 ? 21.297 43.625 22.438 1 93.94 296 VAL B N 1
ATOM 9055 C CA . VAL B 1 296 ? 22.109 42.688 21.656 1 93.94 296 VAL B CA 1
ATOM 9056 C C . VAL B 1 296 ? 23.25 42.125 22.516 1 93.94 296 VAL B C 1
ATOM 9058 O O . VAL B 1 296 ? 23.891 42.875 23.25 1 93.94 296 VAL B O 1
ATOM 9061 N N . GLU B 1 297 ? 23.297 40.906 22.469 1 91.88 297 GLU B N 1
ATOM 9062 C CA . GLU B 1 297 ? 24.391 40.312 23.203 1 91.88 297 GLU B CA 1
ATOM 9063 C C . GLU B 1 297 ? 25.734 40.906 22.781 1 91.88 297 GLU B C 1
ATOM 9065 O O . GLU B 1 297 ? 26.047 41 21.594 1 91.88 297 GLU B O 1
ATOM 9070 N N . GLY B 1 298 ? 26.531 41.25 23.781 1 85.56 298 GLY B N 1
ATOM 9071 C CA . GLY B 1 298 ? 27.828 41.875 23.547 1 85.56 298 GLY B CA 1
ATOM 9072 C C . GLY B 1 298 ? 27.734 43.375 23.281 1 85.56 298 GLY B C 1
ATOM 9073 O O . GLY B 1 298 ? 28.75 44.031 23.156 1 85.56 298 GLY B O 1
ATOM 9074 N N . GLY B 1 299 ? 26.516 43.844 23.172 1 83.56 299 GLY B N 1
ATOM 9075 C CA . GLY B 1 299 ? 26.328 45.25 22.891 1 83.56 299 GLY B CA 1
ATOM 9076 C C . GLY B 1 299 ? 26.359 46.125 24.141 1 83.56 299 GLY B C 1
ATOM 9077 O O . GLY B 1 299 ? 26.422 45.594 25.25 1 83.56 299 GLY B O 1
ATOM 9078 N N . SER B 1 300 ? 26.516 47.469 23.969 1 79.5 300 SER B N 1
ATOM 9079 C CA . SER B 1 300 ? 26.797 48.406 25.031 1 79.5 300 SER B CA 1
ATOM 9080 C C . SER B 1 300 ? 25.5 48.875 25.719 1 79.5 300 SER B C 1
ATOM 9082 O O . SER B 1 300 ? 25.547 49.5 26.766 1 79.5 300 SER B O 1
ATOM 9084 N N . GLY B 1 301 ? 24.328 48.469 25.188 1 85.5 301 GLY B N 1
ATOM 9085 C CA . GLY B 1 301 ? 23.156 49 25.859 1 85.5 301 GLY B CA 1
ATOM 9086 C C . GLY B 1 301 ? 21.844 48.625 25.219 1 85.5 301 GLY B C 1
ATOM 9087 O O . GLY B 1 301 ? 21.812 47.719 24.375 1 85.5 301 GLY B O 1
ATOM 9088 N N . ILE B 1 302 ? 20.812 49.344 25.797 1 91.88 302 ILE B N 1
ATOM 9089 C CA . ILE B 1 302 ? 19.453 49.125 25.312 1 91.88 302 ILE B CA 1
ATOM 9090 C C . ILE B 1 302 ? 19.219 49.906 24.031 1 91.88 302 ILE B C 1
ATOM 9092 O O . ILE B 1 302 ? 19.562 51.094 23.953 1 91.88 302 ILE B O 1
ATOM 9096 N N . GLU B 1 303 ? 18.812 49.219 23.031 1 92.81 303 GLU B N 1
ATOM 9097 C CA . GLU B 1 303 ? 18.469 49.812 21.75 1 92.81 303 GLU B CA 1
ATOM 9098 C C . GLU B 1 303 ? 16.969 49.906 21.547 1 92.81 303 GLU B C 1
ATOM 9100 O O . GLU B 1 303 ? 16.203 49.25 22.266 1 92.81 303 GLU B O 1
ATOM 9105 N N . HIS B 1 304 ? 16.562 50.844 20.625 1 92 304 HIS B N 1
ATOM 9106 C CA . HIS B 1 304 ? 15.141 51.031 20.344 1 92 304 HIS B CA 1
ATOM 9107 C C . HIS B 1 304 ? 14.875 50.969 18.844 1 92 304 HIS B C 1
ATOM 9109 O O . HIS B 1 304 ? 15.68 51.438 18.047 1 92 304 HIS B O 1
ATOM 9115 N N . LEU B 1 305 ? 13.852 50.281 18.531 1 92.88 305 LEU B N 1
ATOM 9116 C CA . LEU B 1 305 ? 13.375 50.25 17.156 1 92.88 305 LEU B CA 1
ATOM 9117 C C . LEU B 1 305 ? 11.898 50.625 17.078 1 92.88 305 LEU B C 1
ATOM 9119 O O . LEU B 1 305 ? 11.07 50.031 17.766 1 92.88 305 LEU B O 1
ATOM 9123 N N . SER B 1 306 ? 11.57 51.625 16.266 1 92.19 306 SER B N 1
ATOM 9124 C CA . SER B 1 306 ? 10.188 52.094 16.094 1 92.19 306 SER B CA 1
ATOM 9125 C C . SER B 1 306 ? 9.555 51.438 14.852 1 92.19 306 SER B C 1
ATOM 9127 O O . SER B 1 306 ? 10.203 51.312 13.82 1 92.19 306 SER B O 1
ATOM 9129 N N . THR B 1 307 ? 8.383 50.969 15.039 1 91.06 307 THR B N 1
ATOM 9130 C CA . THR B 1 307 ? 7.613 50.438 13.922 1 91.06 307 THR B CA 1
ATOM 9131 C C . THR B 1 307 ? 6.141 50.812 14.047 1 91.06 307 THR B C 1
ATOM 9133 O O . THR B 1 307 ? 5.695 51.25 15.117 1 91.06 307 THR B O 1
ATOM 9136 N N . SER B 1 308 ? 5.449 50.812 12.898 1 91.12 308 SER B N 1
ATOM 9137 C CA . SER B 1 308 ? 4.039 51.188 12.891 1 91.12 308 SER B CA 1
ATOM 9138 C C . SER B 1 308 ? 3.174 50.062 12.367 1 91.12 308 SER B C 1
ATOM 9140 O O . SER B 1 308 ? 3.52 49.406 11.367 1 91.12 308 SER B O 1
ATOM 9142 N N . LEU B 1 309 ? 2.154 49.781 13.117 1 91.75 309 LEU B N 1
ATOM 9143 C CA . LEU B 1 309 ? 1.16 48.812 12.688 1 91.75 309 LEU B CA 1
ATOM 9144 C C . LEU B 1 309 ? -0.059 49.5 12.086 1 91.75 309 LEU B C 1
ATOM 9146 O O . LEU B 1 309 ? -0.606 50.438 12.68 1 91.75 309 LEU B O 1
ATOM 9150 N N . ALA B 1 310 ? -0.401 49.062 10.922 1 90.88 310 ALA B N 1
ATOM 9151 C CA . ALA B 1 310 ? -1.592 49.625 10.273 1 90.88 310 ALA B CA 1
ATOM 9152 C C . ALA B 1 310 ? -2.822 48.781 10.594 1 90.88 310 ALA B C 1
ATOM 9154 O O . ALA B 1 310 ? -2.746 47.531 10.633 1 90.88 310 ALA B O 1
ATOM 9155 N N . PHE B 1 311 ? -3.908 49.406 10.906 1 89.19 311 PHE B N 1
ATOM 9156 C CA . PHE B 1 311 ? -5.184 48.719 11.141 1 89.19 311 PHE B CA 1
ATOM 9157 C C . PHE B 1 311 ? -6.203 49.125 10.078 1 89.19 311 PHE B C 1
ATOM 9159 O O . PHE B 1 311 ? -6.254 50.281 9.656 1 89.19 311 PHE B O 1
ATOM 9166 N N . PRO B 1 312 ? -6.832 48.062 9.609 1 77.69 312 PRO B N 1
ATOM 9167 C CA . PRO B 1 312 ? -7.82 48.375 8.578 1 77.69 312 PRO B CA 1
ATOM 9168 C C . PRO B 1 312 ? -8.93 49.281 9.078 1 77.69 312 PRO B C 1
ATOM 9170 O O . PRO B 1 312 ? -9.141 49.406 10.289 1 77.69 312 PRO B O 1
ATOM 9173 N N . THR B 1 313 ? -9.633 49.844 8.156 1 73.06 313 THR B N 1
ATOM 9174 C CA . THR B 1 313 ? -10.742 50.75 8.477 1 73.06 313 THR B CA 1
ATOM 9175 C C . THR B 1 313 ? -11.859 49.969 9.195 1 73.06 313 THR B C 1
ATOM 9177 O O . THR B 1 313 ? -11.984 48.75 9.031 1 73.06 313 THR B O 1
ATOM 9180 N N . THR B 1 314 ? -12.617 50.75 9.859 1 77.5 314 THR B N 1
ATOM 9181 C CA . THR B 1 314 ? -13.727 50.25 10.656 1 77.5 314 THR B CA 1
ATOM 9182 C C . THR B 1 314 ? -14.758 49.562 9.773 1 77.5 314 THR B C 1
ATOM 9184 O O . THR B 1 314 ? -15.18 50.125 8.758 1 77.5 314 THR B O 1
ATOM 9187 N N . LYS B 1 315 ? -15.07 48.438 10.156 1 87 315 LYS B N 1
ATOM 9188 C CA . LYS B 1 315 ? -16.109 47.656 9.477 1 87 315 LYS B CA 1
ATOM 9189 C C . LYS B 1 315 ? -17.391 47.625 10.289 1 87 315 LYS B C 1
ATOM 9191 O O . LYS B 1 315 ? -17.359 47.656 11.516 1 87 315 LYS B O 1
ATOM 9196 N N . PRO B 1 316 ? -18.531 47.594 9.484 1 90.88 316 PRO B N 1
ATOM 9197 C CA . PRO B 1 316 ? -19.781 47.375 10.211 1 90.88 316 PRO B CA 1
ATOM 9198 C C . PRO B 1 316 ? -19.812 46.031 10.938 1 90.88 316 PRO B C 1
ATOM 9200 O O . PRO B 1 316 ? -19.297 45.031 10.422 1 90.88 316 PRO B O 1
ATOM 9203 N N . ILE B 1 317 ? -20.453 46.062 12.031 1 92.56 317 ILE B N 1
ATOM 9204 C CA . ILE B 1 317 ? -20.422 44.938 12.961 1 92.56 317 ILE B CA 1
ATOM 9205 C C . ILE B 1 317 ? -21.031 43.688 12.297 1 92.56 317 ILE B C 1
ATOM 9207 O O . ILE B 1 317 ? -20.656 42.562 12.609 1 92.56 317 ILE B O 1
ATOM 9211 N N . TYR B 1 318 ? -21.984 43.875 11.32 1 93.5 318 TYR B N 1
ATOM 9212 C CA . TYR B 1 318 ? -22.703 42.75 10.742 1 93.5 318 TYR B CA 1
ATOM 9213 C C . TYR B 1 318 ? -22 42.25 9.477 1 93.5 318 TYR B C 1
ATOM 9215 O O . TYR B 1 318 ? -22.375 41.219 8.906 1 93.5 318 TYR B O 1
ATOM 9223 N N . ASN B 1 319 ? -20.922 42.875 9.031 1 93.25 319 ASN B N 1
ATOM 9224 C CA . ASN B 1 319 ? -20.125 42.438 7.895 1 93.25 319 ASN B CA 1
ATOM 9225 C C . ASN B 1 319 ? -19.016 41.469 8.32 1 93.25 319 ASN B C 1
ATOM 9227 O O . ASN B 1 319 ? -18.547 41.531 9.461 1 93.25 319 ASN B O 1
ATOM 9231 N N . PRO B 1 320 ? -18.656 40.562 7.375 1 95.62 320 PRO B N 1
ATOM 9232 C CA . PRO B 1 320 ? -17.5 39.75 7.715 1 95.62 320 PRO B CA 1
ATOM 9233 C C . PRO B 1 320 ? -16.25 40.562 8.016 1 95.62 320 PRO B C 1
ATOM 9235 O O . PRO B 1 320 ? -15.977 41.562 7.328 1 95.62 320 PRO B O 1
ATOM 9238 N N . HIS B 1 321 ? -15.562 40.281 9.062 1 95.94 321 HIS B N 1
ATOM 9239 C CA . HIS B 1 321 ? -14.344 41 9.461 1 95.94 321 HIS B CA 1
ATOM 9240 C C . HIS B 1 321 ? -13.367 40.062 10.164 1 95.94 321 HIS B C 1
ATOM 9242 O O . HIS B 1 321 ? -13.773 39 10.664 1 95.94 321 HIS B O 1
ATOM 9248 N N . ILE B 1 322 ? -12.125 40.406 10.203 1 96.44 322 ILE B N 1
ATOM 9249 C CA . ILE B 1 322 ? -11.055 39.625 10.797 1 96.44 322 ILE B CA 1
ATOM 9250 C C . ILE B 1 322 ? -11.023 39.844 12.305 1 96.44 322 ILE B C 1
ATOM 9252 O O . ILE B 1 322 ? -11.023 41 12.766 1 96.44 322 ILE B O 1
ATOM 9256 N N . PHE B 1 323 ? -11 38.875 13.086 1 96 323 PHE B N 1
ATOM 9257 C CA . PHE B 1 323 ? -10.656 38.969 14.492 1 96 323 PHE B CA 1
ATOM 9258 C C . PHE B 1 323 ? -9.5 38.031 14.836 1 96 323 PHE B C 1
ATOM 9260 O O . PHE B 1 323 ? -9.242 37.062 14.117 1 96 323 PHE B O 1
ATOM 9267 N N . THR B 1 324 ? -8.75 38.281 15.859 1 96.94 324 THR B N 1
ATOM 9268 C CA . THR B 1 324 ? -7.559 37.531 16.234 1 96.94 324 THR B CA 1
ATOM 9269 C C . THR B 1 324 ? -7.777 36.812 17.562 1 96.94 324 THR B C 1
ATOM 9271 O O . THR B 1 324 ? -8.641 37.188 18.344 1 96.94 324 THR B O 1
ATOM 9274 N N . PHE B 1 325 ? -7.121 35.75 17.797 1 97.94 325 PHE B N 1
ATOM 9275 C CA . PHE B 1 325 ? -7.188 34.906 18.984 1 97.94 325 PHE B CA 1
ATOM 9276 C C . PHE B 1 325 ? -5.891 34.125 19.172 1 97.94 325 PHE B C 1
ATOM 9278 O O . PHE B 1 325 ? -4.984 34.219 18.328 1 97.94 325 PHE B O 1
ATOM 9285 N N . LEU B 1 326 ? -5.789 33.438 20.266 1 97.69 326 LEU B N 1
ATOM 9286 C CA . LEU B 1 326 ? -4.582 32.656 20.547 1 97.69 326 LEU B CA 1
ATOM 9287 C C . LEU B 1 326 ? -4.773 31.203 20.156 1 97.69 326 LEU B C 1
ATOM 9289 O O . LEU B 1 326 ? -5.762 30.578 20.562 1 97.69 326 LEU B O 1
ATOM 9293 N N . HIS B 1 327 ? -3.869 30.719 19.312 1 97.88 327 HIS B N 1
ATOM 9294 C CA . HIS B 1 327 ? -3.709 29.281 19.125 1 97.88 327 HIS B CA 1
ATOM 9295 C C . HIS B 1 327 ? -3.23 28.609 20.406 1 97.88 327 HIS B C 1
ATOM 9297 O O . HIS B 1 327 ? -2.537 29.219 21.219 1 97.88 327 HIS B O 1
ATOM 9303 N N . PRO B 1 328 ? -3.541 27.281 20.609 1 96.88 328 PRO B N 1
ATOM 9304 C CA . PRO B 1 328 ? -3.09 26.625 21.828 1 96.88 328 PRO B CA 1
ATOM 9305 C C . PRO B 1 328 ? -1.575 26.688 22.016 1 96.88 328 PRO B C 1
ATOM 9307 O O . PRO B 1 328 ? -1.085 26.656 23.141 1 96.88 328 PRO B O 1
ATOM 9310 N N . SER B 1 329 ? -0.846 26.812 21 1 96.88 329 SER B N 1
ATOM 9311 C CA . SER B 1 329 ? 0.608 26.891 21.078 1 96.88 329 SER B CA 1
ATOM 9312 C C . SER B 1 329 ? 1.049 28.25 21.641 1 96.88 329 SER B C 1
ATOM 9314 O O . SER B 1 329 ? 2.209 28.422 22.016 1 96.88 329 SER B O 1
ATOM 9316 N N . GLY B 1 330 ? 0.136 29.156 21.656 1 95.94 330 GLY B N 1
ATOM 9317 C CA . GLY B 1 330 ? 0.443 30.484 22.188 1 95.94 330 GLY B CA 1
ATOM 9318 C C . GLY B 1 330 ? 0.621 31.531 21.109 1 95.94 330 GLY B C 1
ATOM 9319 O O . GLY B 1 330 ? 0.708 32.719 21.406 1 95.94 330 GLY B O 1
ATOM 9320 N N . ILE B 1 331 ? 0.585 31.188 19.859 1 97.19 331 ILE B N 1
ATOM 9321 C CA . ILE B 1 331 ? 0.75 32.156 18.797 1 97.19 331 ILE B CA 1
ATOM 9322 C C . ILE B 1 331 ? -0.592 32.812 18.484 1 97.19 331 ILE B C 1
ATOM 9324 O O . ILE B 1 331 ? -1.647 32.281 18.859 1 97.19 331 ILE B O 1
ATOM 9328 N N . VAL B 1 332 ? -0.518 33.969 17.812 1 97.31 332 VAL B N 1
ATOM 9329 C CA . VAL B 1 332 ? -1.718 34.688 17.391 1 97.31 332 VAL B CA 1
ATOM 9330 C C . VAL B 1 332 ? -2.174 34.156 16.031 1 97.31 332 VAL B C 1
ATOM 9332 O O . VAL B 1 332 ? -1.371 34.062 15.094 1 97.31 332 VAL B O 1
ATOM 9335 N N . SER B 1 333 ? -3.381 33.812 15.969 1 97.81 333 SER B N 1
ATOM 9336 C CA . SER B 1 333 ? -4.027 33.438 14.711 1 97.81 333 SER B CA 1
ATOM 9337 C C . SER B 1 333 ? -5.242 34.312 14.438 1 97.81 333 SER B C 1
ATOM 9339 O O . SER B 1 333 ? -5.477 35.281 15.141 1 97.81 333 SER B O 1
ATOM 9341 N N . TYR B 1 334 ? -5.914 34.031 13.297 1 97.25 334 TYR B N 1
ATOM 9342 C CA . TYR B 1 334 ? -7.035 34.906 12.922 1 97.25 334 TYR B CA 1
ATOM 9343 C C . TYR B 1 334 ? -8.094 34.094 12.164 1 97.25 334 TYR B C 1
ATOM 9345 O O . TYR B 1 334 ? -7.836 33 11.703 1 97.25 334 TYR B O 1
ATOM 9353 N N . ALA B 1 335 ? -9.273 34.625 12.094 1 98 335 ALA B N 1
ATOM 9354 C CA . ALA B 1 335 ? -10.43 34.094 11.367 1 98 335 ALA B CA 1
ATOM 9355 C C . ALA B 1 335 ? -11.344 35.219 10.914 1 98 335 ALA B C 1
ATOM 9357 O O . ALA B 1 335 ? -11.25 36.344 11.414 1 98 335 ALA B O 1
ATOM 9358 N N . THR B 1 336 ? -12.117 34.969 9.93 1 97.56 336 THR B N 1
ATOM 9359 C CA . THR B 1 336 ? -13.227 35.844 9.578 1 97.56 336 THR B CA 1
ATOM 9360 C C . THR B 1 336 ? -14.484 35.469 10.352 1 97.56 336 THR B C 1
ATOM 9362 O O . THR B 1 336 ? -14.844 34.281 10.422 1 97.56 336 THR B O 1
ATOM 9365 N N . LEU B 1 337 ? -15.117 36.375 10.93 1 97.38 337 LEU B N 1
ATOM 9366 C CA . LEU B 1 337 ? -16.344 36.188 11.688 1 97.38 337 LEU B CA 1
ATOM 9367 C C . LEU B 1 337 ? -17.469 37.062 11.156 1 97.38 337 LEU B C 1
ATOM 9369 O O . LEU B 1 337 ? -17.234 38.25 10.82 1 97.38 337 LEU B O 1
ATOM 9373 N N . ARG B 1 338 ? -18.641 36.562 11.016 1 96.88 338 ARG B N 1
ATOM 9374 C CA . ARG B 1 338 ? -19.859 37.312 10.727 1 96.88 338 ARG B CA 1
ATOM 9375 C C . ARG B 1 338 ? -20.969 36.906 11.688 1 96.88 338 ARG B C 1
ATOM 9377 O O . ARG B 1 338 ? -21.5 35.812 11.617 1 96.88 338 ARG B O 1
ATOM 9384 N N . PRO B 1 339 ? -21.344 37.812 12.586 1 95.56 339 PRO B N 1
ATOM 9385 C CA . PRO B 1 339 ? -22.453 37.5 13.484 1 95.56 339 PRO B CA 1
ATOM 9386 C C . PRO B 1 339 ? -23.797 37.438 12.758 1 95.56 339 PRO B C 1
ATOM 9388 O O . PRO B 1 339 ? -23.906 37.875 11.609 1 95.56 339 PRO B O 1
ATOM 9391 N N . PRO B 1 340 ? -24.812 36.844 13.406 1 94.94 340 PRO B N 1
ATOM 9392 C CA . PRO B 1 340 ? -26.125 36.812 12.773 1 94.94 340 PRO B CA 1
ATOM 9393 C C . PRO B 1 340 ? -26.672 38.188 12.461 1 94.94 340 PRO B C 1
ATOM 9395 O O . PRO B 1 340 ? -26.516 39.125 13.258 1 94.94 340 PRO B O 1
ATOM 9398 N N . SER B 1 341 ? -27.25 38.312 11.328 1 92.88 341 SER B N 1
ATOM 9399 C CA . SER B 1 341 ? -27.812 39.594 10.914 1 92.88 341 SER B CA 1
ATOM 9400 C C . SER B 1 341 ? -29.016 39.969 11.773 1 92.88 341 SER B C 1
ATOM 9402 O O . SER B 1 341 ? -29.625 39.094 12.406 1 92.88 341 SER B O 1
ATOM 9404 N N . PRO B 1 342 ? -29.312 41.312 11.75 1 89.75 342 PRO B N 1
ATOM 9405 C CA . PRO B 1 342 ? -30.516 41.719 12.477 1 89.75 342 PRO B CA 1
ATOM 9406 C C . PRO B 1 342 ? -31.781 41.094 11.914 1 89.75 342 PRO B C 1
ATOM 9408 O O . PRO B 1 342 ? -32.781 41 12.625 1 89.75 342 PRO B O 1
ATOM 9411 N N . ASN B 1 343 ? -31.734 40.656 10.703 1 90.38 343 ASN B N 1
ATOM 9412 C CA . ASN B 1 343 ? -32.906 40.094 10.039 1 90.38 343 ASN B CA 1
ATOM 9413 C C . ASN B 1 343 ? -32.938 38.562 10.172 1 90.38 343 ASN B C 1
ATOM 9415 O O . ASN B 1 343 ? -33.844 37.938 9.641 1 90.38 343 ASN B O 1
ATOM 9419 N N . ALA B 1 344 ? -31.969 38.094 10.852 1 90.44 344 ALA B N 1
ATOM 9420 C CA . ALA B 1 344 ? -31.938 36.656 11.023 1 90.44 344 ALA B CA 1
ATOM 9421 C C . ALA B 1 344 ? -33.156 36.156 11.82 1 90.44 344 ALA B C 1
ATOM 9423 O O . ALA B 1 344 ? -33.531 36.812 12.805 1 90.44 344 ALA B O 1
ATOM 9424 N N . THR B 1 345 ? -33.938 35.219 11.25 1 78.25 345 THR B N 1
ATOM 9425 C CA . THR B 1 345 ? -35.094 34.625 11.945 1 78.25 345 THR B CA 1
ATOM 9426 C C . THR B 1 345 ? -34.656 33.438 12.805 1 78.25 345 THR B C 1
ATOM 9428 O O . THR B 1 345 ? -34.531 32.344 12.312 1 78.25 345 THR B O 1
ATOM 9431 N N . CYS B 1 346 ? -34.25 33.781 13.969 1 76.69 346 CYS B N 1
ATOM 9432 C CA . CYS B 1 346 ? -33.812 32.719 14.891 1 76.69 346 CYS B CA 1
ATOM 9433 C C . CYS B 1 346 ? -35.031 32.125 15.617 1 76.69 346 CYS B C 1
ATOM 9435 O O . CYS B 1 346 ? -36.031 32.781 15.797 1 76.69 346 CYS B O 1
ATOM 9437 N N . HIS B 1 347 ? -35.031 30.75 15.773 1 65.31 347 HIS B N 1
ATOM 9438 C CA . HIS B 1 347 ? -36.156 29.969 16.344 1 65.31 347 HIS B CA 1
ATOM 9439 C C . HIS B 1 347 ? -36.656 30.609 17.641 1 65.31 347 HIS B C 1
ATOM 9441 O O . HIS B 1 347 ? -35.906 31.328 18.312 1 65.31 347 HIS B O 1
ATOM 9447 N N . SER B 1 348 ? -37.938 30.625 17.828 1 57.09 348 SER B N 1
ATOM 9448 C CA . SER B 1 348 ? -38.656 30.969 19.047 1 57.09 348 SER B CA 1
ATOM 9449 C C . SER B 1 348 ? -39.094 29.719 19.812 1 57.09 348 SER B C 1
ATOM 9451 O O . SER B 1 348 ? -39.875 28.922 19.297 1 57.09 348 SER B O 1
ATOM 9453 N N . PRO B 1 349 ? -38.688 29.531 21.094 1 56.72 349 PRO B N 1
ATOM 9454 C CA . PRO B 1 349 ? -37.844 30.422 21.875 1 56.72 349 PRO B CA 1
ATOM 9455 C C . PRO B 1 349 ? -36.406 30.406 21.406 1 56.72 349 PRO B C 1
ATOM 9457 O O . PRO B 1 349 ? -35.938 29.422 20.828 1 56.72 349 PRO B O 1
ATOM 9460 N N . PRO B 1 350 ? -35.75 31.422 21.781 1 59.09 350 PRO B N 1
ATOM 9461 C CA . PRO B 1 350 ? -34.438 31.625 21.172 1 59.09 350 PRO B CA 1
ATOM 9462 C C . PRO B 1 350 ? -33.375 30.656 21.719 1 59.09 350 PRO B C 1
ATOM 9464 O O . PRO B 1 350 ? -33.344 30.406 22.922 1 59.09 350 PRO B O 1
ATOM 9467 N N . THR B 1 351 ? -33 29.75 21 1 78.81 351 THR B N 1
ATOM 9468 C CA . THR B 1 351 ? -31.781 29 21.328 1 78.81 351 THR B CA 1
ATOM 9469 C C . THR B 1 351 ? -30.547 29.672 20.75 1 78.81 351 THR B C 1
ATOM 9471 O O . THR B 1 351 ? -30.641 30.438 19.781 1 78.81 351 THR B O 1
ATOM 9474 N N . ASP B 1 352 ? -29.469 29.578 21.547 1 91.56 352 ASP B N 1
ATOM 9475 C CA . ASP B 1 352 ? -28.203 30.141 21.047 1 91.56 352 ASP B CA 1
ATOM 9476 C C . ASP B 1 352 ? -27.875 29.562 19.672 1 91.56 352 ASP B C 1
ATOM 9478 O O . ASP B 1 352 ? -27.906 28.344 19.469 1 91.56 352 ASP B O 1
ATOM 9482 N N . PRO B 1 353 ? -27.75 30.438 18.703 1 95.06 353 PRO B N 1
ATOM 9483 C CA . PRO B 1 353 ? -27.453 29.969 17.344 1 95.06 353 PRO B CA 1
ATOM 9484 C C . PRO B 1 353 ? -26.172 29.141 17.266 1 95.06 353 PRO B C 1
ATOM 9486 O O . PRO B 1 353 ? -25.234 29.359 18.047 1 95.06 353 PRO B O 1
ATOM 9489 N N . PRO B 1 354 ? -26.156 28.234 16.328 1 96.62 354 PRO B N 1
ATOM 9490 C CA . PRO B 1 354 ? -24.938 27.438 16.109 1 96.62 354 PRO B CA 1
ATOM 9491 C C . PRO B 1 354 ? -23.859 28.219 15.359 1 96.62 354 PRO B C 1
ATOM 9493 O O . PRO B 1 354 ? -24.094 29.359 14.945 1 96.62 354 PRO B O 1
ATOM 9496 N N . VAL B 1 355 ? -22.703 27.609 15.25 1 98.19 355 VAL B N 1
ATOM 9497 C CA . VAL B 1 355 ? -21.625 28.125 14.414 1 98.19 355 VAL B CA 1
ATOM 9498 C C . VAL B 1 355 ? -21.688 27.484 13.031 1 98.19 355 VAL B C 1
ATOM 9500 O O . VAL B 1 355 ? -21.766 26.25 12.906 1 98.19 355 VAL B O 1
ATOM 9503 N N . LEU B 1 356 ? -21.797 28.281 11.977 1 98.31 356 LEU B N 1
ATOM 9504 C CA . LEU B 1 356 ? -21.562 27.812 10.617 1 98.31 356 LEU B CA 1
ATOM 9505 C C . LEU B 1 356 ? -20.078 27.906 10.273 1 98.31 356 LEU B C 1
ATOM 9507 O O . LEU B 1 356 ? -19.578 28.984 9.93 1 98.31 356 LEU B O 1
ATOM 9511 N N . LEU B 1 357 ? -19.422 26.781 10.375 1 98.56 357 LEU B N 1
ATOM 9512 C CA . LEU B 1 357 ? -18 26.688 10.109 1 98.56 357 LEU B CA 1
ATOM 9513 C C . LEU B 1 357 ? -17.734 26.484 8.625 1 98.56 357 LEU B C 1
ATOM 9515 O O . LEU B 1 357 ? -18.203 25.516 8.031 1 98.56 357 LEU B O 1
ATOM 9519 N N . SER B 1 358 ? -17.031 27.359 8.008 1 98.38 358 SER B N 1
ATOM 9520 C CA . SER B 1 358 ? -16.656 27.266 6.602 1 98.38 358 SER B CA 1
ATOM 9521 C C . SER B 1 358 ? -15.141 27.156 6.438 1 98.38 358 SER B C 1
ATOM 9523 O O . SER B 1 358 ? -14.414 28.109 6.688 1 98.38 358 SER B O 1
ATOM 9525 N N . LEU B 1 359 ? -14.664 26.016 5.996 1 98.44 359 LEU B N 1
ATOM 9526 C CA . LEU B 1 359 ? -13.234 25.75 5.863 1 98.44 359 LEU B CA 1
ATOM 9527 C C . LEU B 1 359 ? -12.773 25.984 4.43 1 98.44 359 LEU B C 1
ATOM 9529 O O . LEU B 1 359 ? -13.367 25.469 3.484 1 98.44 359 LEU B O 1
ATOM 9533 N N . HIS B 1 360 ? -11.766 26.766 4.258 1 97.38 360 HIS B N 1
ATOM 9534 C CA . HIS B 1 360 ? -11.289 27.156 2.938 1 97.38 360 HIS B CA 1
ATOM 9535 C C . HIS B 1 360 ? -10.367 26.109 2.34 1 97.38 360 HIS B C 1
ATOM 9537 O O . HIS B 1 360 ? -9.914 25.203 3.045 1 97.38 360 HIS B O 1
ATOM 9543 N N . GLY B 1 361 ? -10.094 26.266 0.997 1 95.75 361 GLY B N 1
ATOM 9544 C CA . GLY B 1 361 ? -9.195 25.359 0.291 1 95.75 361 GLY B CA 1
ATOM 9545 C C . GLY B 1 361 ? -7.73 25.734 0.47 1 95.75 361 GLY B C 1
ATOM 9546 O O . GLY B 1 361 ? -7.41 26.719 1.136 1 95.75 361 GLY B O 1
ATOM 9547 N N . ALA B 1 362 ? -6.891 24.922 -0.124 1 93.62 362 ALA B N 1
ATOM 9548 C CA . ALA B 1 362 ? -5.449 25.172 -0.059 1 93.62 362 ALA B CA 1
ATOM 9549 C C . ALA B 1 362 ? -5.074 26.453 -0.794 1 93.62 362 ALA B C 1
ATOM 9551 O O . ALA B 1 362 ? -5.551 26.688 -1.905 1 93.62 362 ALA B O 1
ATOM 9552 N N . GLY B 1 363 ? -4.289 27.234 -0.147 1 92.19 363 GLY B N 1
ATOM 9553 C CA . GLY B 1 363 ? -3.777 28.453 -0.771 1 92.19 363 GLY B CA 1
ATOM 9554 C C . GLY B 1 363 ? -4.734 29.625 -0.672 1 92.19 363 GLY B C 1
ATOM 9555 O O . GLY B 1 363 ? -4.566 30.625 -1.368 1 92.19 363 GLY B O 1
ATOM 9556 N N . VAL B 1 364 ? -5.762 29.5 0.17 1 94.81 364 VAL B N 1
ATOM 9557 C CA . VAL B 1 364 ? -6.773 30.547 0.268 1 94.81 364 VAL B CA 1
ATOM 9558 C C . VAL B 1 364 ? -6.559 31.344 1.547 1 94.81 364 VAL B C 1
ATOM 9560 O O . VAL B 1 364 ? -6.309 30.781 2.611 1 94.81 364 VAL B O 1
ATOM 9563 N N . ASP B 1 365 ? -6.629 32.656 1.451 1 95.56 365 ASP B N 1
ATOM 9564 C CA . ASP B 1 365 ? -6.562 33.562 2.586 1 95.56 365 ASP B CA 1
ATOM 9565 C C . ASP B 1 365 ? -7.949 34.094 2.938 1 95.56 365 ASP B C 1
ATOM 9567 O O . ASP B 1 365 ? -8.656 34.625 2.07 1 95.56 365 ASP B O 1
ATOM 9571 N N . VAL B 1 366 ? -8.32 34.062 4.141 1 96.38 366 VAL B N 1
ATOM 9572 C CA . VAL B 1 366 ? -9.664 34.438 4.562 1 96.38 366 VAL B CA 1
ATOM 9573 C C . VAL B 1 366 ? -9.789 35.938 4.594 1 96.38 366 VAL B C 1
ATOM 9575 O O . VAL B 1 366 ? -10.883 36.469 4.773 1 96.38 366 VAL B O 1
ATOM 9578 N N . HIS B 1 367 ? -8.695 36.688 4.316 1 93.31 367 HIS B N 1
ATOM 9579 C CA . HIS B 1 367 ? -8.727 38.156 4.133 1 93.31 367 HIS B CA 1
ATOM 9580 C C . HIS B 1 367 ? -9.352 38.531 2.789 1 93.31 367 HIS B C 1
ATOM 9582 O O . HIS B 1 367 ? -9.812 39.656 2.604 1 93.31 367 HIS B O 1
ATOM 9588 N N . TRP B 1 368 ? -9.328 37.594 1.886 1 94.88 368 TRP B N 1
ATOM 9589 C CA . TRP B 1 368 ? -9.789 37.906 0.535 1 94.88 368 TRP B CA 1
ATOM 9590 C C . TRP B 1 368 ? -11.289 38.125 0.512 1 94.88 368 TRP B C 1
ATOM 9592 O O . TRP B 1 368 ? -12.047 37.438 1.202 1 94.88 368 TRP B O 1
ATOM 9602 N N . ASP B 1 369 ? -11.68 39.031 -0.307 1 92.5 369 ASP B N 1
ATOM 9603 C CA . ASP B 1 369 ? -13.102 39.344 -0.462 1 92.5 369 ASP B CA 1
ATOM 9604 C C . ASP B 1 369 ? -13.875 38.094 -0.922 1 92.5 369 ASP B C 1
ATOM 9606 O O . ASP B 1 369 ? -14.977 37.844 -0.444 1 92.5 369 ASP B O 1
ATOM 9610 N N . SER B 1 370 ? -13.266 37.406 -1.795 1 91.81 370 SER B N 1
ATOM 9611 C CA . SER B 1 370 ? -13.914 36.219 -2.328 1 91.81 370 SER B CA 1
ATOM 9612 C C . SER B 1 370 ? -14.125 35.156 -1.244 1 91.81 370 SER B C 1
ATOM 9614 O O . SER B 1 370 ? -15.102 34.406 -1.271 1 91.81 370 SER B O 1
ATOM 9616 N N . ALA B 1 371 ? -13.203 35.094 -0.3 1 93.81 371 ALA B N 1
ATOM 9617 C CA . ALA B 1 371 ? -13.328 34.125 0.798 1 93.81 371 ALA B CA 1
ATOM 9618 C C . ALA B 1 371 ? -14.344 34.625 1.83 1 93.81 371 ALA B C 1
ATOM 9620 O O . ALA B 1 371 ? -15.156 33.812 2.324 1 93.81 371 ALA B O 1
ATOM 9621 N N . GLN B 1 372 ? -14.344 35.844 2.111 1 94 372 GLN B N 1
ATOM 9622 C CA . GLN B 1 372 ? -15.203 36.406 3.146 1 94 372 GLN B CA 1
ATOM 9623 C C . GLN B 1 372 ? -16.672 36.406 2.711 1 94 372 GLN B C 1
ATOM 9625 O O . GLN B 1 372 ? -17.562 36.312 3.549 1 94 372 GLN B O 1
ATOM 9630 N N . ASN B 1 373 ? -16.891 36.406 1.383 1 93.31 373 ASN B N 1
ATOM 9631 C CA . ASN B 1 373 ? -18.25 36.562 0.89 1 93.31 373 ASN B CA 1
ATOM 9632 C C . ASN B 1 373 ? -18.781 35.281 0.269 1 93.31 373 ASN B C 1
ATOM 9634 O O . ASN B 1 373 ? -19.688 35.312 -0.567 1 93.31 373 ASN B O 1
ATOM 9638 N N . VAL B 1 374 ? -18.234 34.219 0.647 1 93.81 374 VAL B N 1
ATOM 9639 C CA . VAL B 1 374 ? -18.625 32.938 0.076 1 93.81 374 VAL B CA 1
ATOM 9640 C C . VAL B 1 374 ? -20.094 32.656 0.404 1 93.81 374 VAL B C 1
ATOM 9642 O O . VAL B 1 374 ? -20.781 31.953 -0.33 1 93.81 374 VAL B O 1
ATOM 9645 N N . TYR B 1 375 ? -20.688 33.219 1.427 1 95.25 375 TYR B N 1
ATOM 9646 C CA . TYR B 1 375 ? -22.094 33.062 1.813 1 95.25 375 TYR B CA 1
ATOM 9647 C C . TYR B 1 375 ? -22.859 34.344 1.666 1 95.25 375 TYR B C 1
ATOM 9649 O O . TYR B 1 375 ? -23.844 34.594 2.373 1 95.25 375 TYR B O 1
ATOM 9657 N N . ALA B 1 376 ? -22.453 35.188 0.814 1 92.94 376 ALA B N 1
ATOM 9658 C CA . ALA B 1 376 ? -23.094 36.469 0.603 1 92.94 376 ALA B CA 1
ATOM 9659 C C . ALA B 1 376 ? -24.531 36.312 0.159 1 92.94 376 ALA B C 1
ATOM 9661 O O . ALA B 1 376 ? -25.359 37.188 0.365 1 92.94 376 ALA B O 1
ATOM 9662 N N . LYS B 1 377 ? -24.844 35.156 -0.393 1 93 377 LYS B N 1
ATOM 9663 C CA . LYS B 1 377 ? -26.219 34.906 -0.833 1 93 377 LYS B CA 1
ATOM 9664 C C . LYS B 1 377 ? -27.094 34.469 0.334 1 93 377 LYS B C 1
ATOM 9666 O O . LYS B 1 377 ? -28.312 34.406 0.214 1 93 377 LYS B O 1
ATOM 9671 N N . LEU B 1 378 ? -26.547 34.156 1.47 1 94.25 378 LEU B N 1
ATOM 9672 C CA . LEU B 1 378 ? -27.266 33.688 2.656 1 94.25 378 LEU B CA 1
ATOM 9673 C C . LEU B 1 378 ? -26.922 34.562 3.863 1 94.25 378 LEU B C 1
ATOM 9675 O O . LEU B 1 378 ? -26.469 34.031 4.887 1 94.25 378 LEU B O 1
ATOM 9679 N N . LEU B 1 379 ? -27.328 35.75 3.871 1 92.19 379 LEU B N 1
ATOM 9680 C CA . LEU B 1 379 ? -26.922 36.719 4.871 1 92.19 379 LEU B CA 1
ATOM 9681 C C . LEU B 1 379 ? -27.766 36.594 6.137 1 92.19 379 LEU B C 1
ATOM 9683 O O . LEU B 1 379 ? -27.328 36.969 7.223 1 92.19 379 LEU B O 1
ATOM 9687 N N . ASP B 1 380 ? -28.938 36 6.016 1 92.56 380 ASP B N 1
ATOM 9688 C CA . ASP B 1 380 ? -29.891 36.062 7.121 1 92.56 380 ASP B CA 1
ATOM 9689 C C . ASP B 1 380 ? -30 34.75 7.852 1 92.56 380 ASP B C 1
ATOM 9691 O O . ASP B 1 380 ? -31.031 34.469 8.484 1 92.56 380 ASP B O 1
ATOM 9695 N N . LEU B 1 381 ? -28.984 33.938 7.738 1 93.88 381 LEU B N 1
ATOM 9696 C CA . LEU B 1 381 ? -28.953 32.719 8.516 1 93.88 381 LEU B CA 1
ATOM 9697 C C . LEU B 1 381 ? -28.844 33 10.008 1 93.88 381 LEU B C 1
ATOM 9699 O O . LEU B 1 381 ? -28.141 33.938 10.406 1 93.88 381 LEU B O 1
ATOM 9703 N N . CYS B 1 382 ? -29.562 32.281 10.836 1 94.75 382 CYS B N 1
ATOM 9704 C CA . CYS B 1 382 ? -29.438 32.375 12.289 1 94.75 382 CYS B CA 1
ATOM 9705 C C . CYS B 1 382 ? -28.219 31.594 12.781 1 94.75 382 CYS B C 1
ATOM 9707 O O . CYS B 1 382 ? -28.375 30.594 13.492 1 94.75 382 CYS B O 1
ATOM 9709 N N . ALA B 1 383 ? -27.062 32 12.391 1 96.31 383 ALA B N 1
ATOM 9710 C CA . ALA B 1 383 ? -25.812 31.328 12.742 1 96.31 383 ALA B CA 1
ATOM 9711 C C . ALA B 1 383 ? -24.656 32.312 12.781 1 96.31 383 ALA B C 1
ATOM 9713 O O . ALA B 1 383 ? -24.703 33.375 12.18 1 96.31 383 ALA B O 1
ATOM 9714 N N . TRP B 1 384 ? -23.688 32 13.594 1 97.19 384 TRP B N 1
ATOM 9715 C CA . TRP B 1 384 ? -22.406 32.688 13.539 1 97.19 384 TRP B CA 1
ATOM 9716 C C . TRP B 1 384 ? -21.531 32.094 12.438 1 97.19 384 TRP B C 1
ATOM 9718 O O . TRP B 1 384 ? -21.078 30.953 12.531 1 97.19 384 TRP B O 1
ATOM 9728 N N . LEU B 1 385 ? -21.297 32.844 11.344 1 98 385 LEU B N 1
ATOM 9729 C CA . LEU B 1 385 ? -20.406 32.375 10.289 1 98 385 LEU B CA 1
ATOM 9730 C C . LEU B 1 385 ? -18.953 32.562 10.703 1 98 385 LEU B C 1
ATOM 9732 O O . LEU B 1 385 ? -18.531 33.656 11.062 1 98 385 LEU B O 1
ATOM 9736 N N . LEU B 1 386 ? -18.219 31.5 10.727 1 98.56 386 LEU B N 1
ATOM 9737 C CA . LEU B 1 386 ? -16.797 31.531 11.094 1 98.56 386 LEU B CA 1
ATOM 9738 C C . LEU B 1 386 ? -15.945 30.906 10 1 98.56 386 LEU B C 1
ATOM 9740 O O . LEU B 1 386 ? -16.188 29.766 9.586 1 98.56 386 LEU B O 1
ATOM 9744 N N . LEU B 1 387 ? -14.984 31.625 9.477 1 98.5 387 LEU B N 1
ATOM 9745 C CA . LEU B 1 387 ? -13.984 31.156 8.523 1 98.5 387 LEU B CA 1
ATOM 9746 C C . LEU B 1 387 ? -12.586 31.188 9.125 1 98.5 387 LEU B C 1
ATOM 9748 O O . LEU B 1 387 ? -11.844 32.156 8.922 1 98.5 387 LEU B O 1
ATOM 9752 N N . PRO B 1 388 ? -12.18 30.109 9.781 1 98.38 388 PRO B N 1
ATOM 9753 C CA . PRO B 1 388 ? -10.828 30.078 10.352 1 98.38 388 PRO B CA 1
ATOM 9754 C C . PRO B 1 388 ? -9.734 29.984 9.281 1 98.38 388 PRO B C 1
ATOM 9756 O O . PRO B 1 388 ? -9.938 29.359 8.242 1 98.38 388 PRO B O 1
ATOM 9759 N N . GLN B 1 389 ? -8.625 30.562 9.539 1 97.75 389 GLN B N 1
ATOM 9760 C CA . GLN B 1 389 ? -7.5 30.484 8.609 1 97.75 389 GLN B CA 1
ATOM 9761 C C . GLN B 1 389 ? -6.762 29.156 8.766 1 97.75 389 GLN B C 1
ATOM 9763 O O . GLN B 1 389 ? -6.188 28.641 7.805 1 97.75 389 GLN B O 1
ATOM 9768 N N . GLY B 1 390 ? -6.777 28.594 9.938 1 97.44 390 GLY B N 1
ATOM 9769 C CA . GLY B 1 390 ? -5.902 27.469 10.203 1 97.44 390 GLY B CA 1
ATOM 9770 C C . GLY B 1 390 ? -4.445 27.859 10.336 1 97.44 390 GLY B C 1
ATOM 9771 O O . GLY B 1 390 ? -3.551 27.047 10.078 1 97.44 390 GLY B O 1
ATOM 9772 N N . VAL B 1 391 ? -4.199 29.047 10.609 1 96.62 391 VAL B N 1
ATOM 9773 C CA . VAL B 1 391 ? -2.91 29.672 10.898 1 96.62 391 VAL B CA 1
ATOM 9774 C C . VAL B 1 391 ? -2.24 30.109 9.602 1 96.62 391 VAL B C 1
ATOM 9776 O O . VAL B 1 391 ? -1.653 31.188 9.531 1 96.62 391 VAL B O 1
ATOM 9779 N N . THR B 1 392 ? -2.236 29.25 8.602 1 94.94 392 THR B N 1
ATOM 9780 C CA . THR B 1 392 ? -1.585 29.562 7.336 1 94.94 392 THR B CA 1
ATOM 9781 C C . THR B 1 392 ? -2.539 29.328 6.168 1 94.94 392 THR B C 1
ATOM 9783 O O . THR B 1 392 ? -3.66 28.859 6.355 1 94.94 392 THR B O 1
ATOM 9786 N N . LEU B 1 393 ? -2.08 29.641 4.93 1 92.88 393 LEU B N 1
ATOM 9787 C CA . LEU B 1 393 ? -2.867 29.5 3.709 1 92.88 393 LEU B CA 1
ATOM 9788 C C . LEU B 1 393 ? -3.176 28.031 3.436 1 92.88 393 LEU B C 1
ATOM 9790 O O . LEU B 1 393 ? -4.109 27.719 2.693 1 92.88 393 LEU B O 1
ATOM 9794 N N . TRP B 1 394 ? -2.434 27.141 4.074 1 88.75 394 TRP B N 1
ATOM 9795 C CA . TRP B 1 394 ? -2.67 25.719 3.887 1 88.75 394 TRP B CA 1
ATOM 9796 C C . TRP B 1 394 ? -3.225 25.078 5.16 1 88.75 394 TRP B C 1
ATOM 9798 O O . TRP B 1 394 ? -3.053 23.891 5.387 1 88.75 394 TRP B O 1
ATOM 9808 N N . SER B 1 395 ? -3.74 25.938 5.98 1 85.69 395 SER B N 1
ATOM 9809 C CA . SER B 1 395 ? -4.402 25.516 7.211 1 85.69 395 SER B CA 1
ATOM 9810 C C . SER B 1 395 ? -3.43 24.812 8.141 1 85.69 395 SER B C 1
ATOM 9812 O O . SER B 1 395 ? -3.756 23.766 8.711 1 85.69 395 SER B O 1
ATOM 9814 N N . GLY B 1 396 ? -2.227 25.328 8.109 1 84.88 396 GLY B N 1
ATOM 9815 C CA . GLY B 1 396 ? -1.192 24.688 8.914 1 84.88 396 GLY B CA 1
ATOM 9816 C C . GLY B 1 396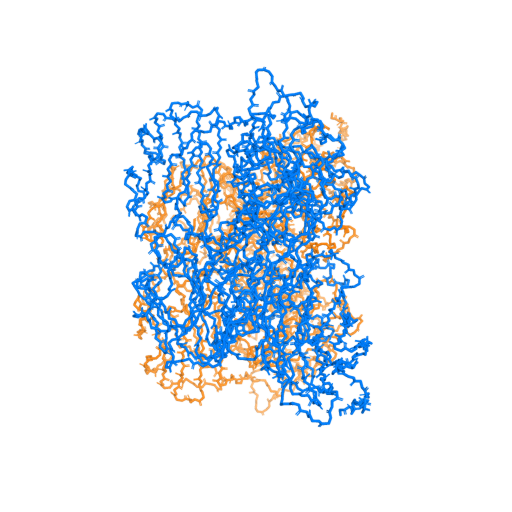 ? -0.751 23.344 8.367 1 84.88 396 GLY B C 1
ATOM 9817 O O . GLY B 1 396 ? 0.214 23.266 7.605 1 84.88 396 GLY B O 1
ATOM 9818 N N . ASP B 1 397 ? -1.473 22.328 8.711 1 93.88 397 ASP B N 1
ATOM 9819 C CA . ASP B 1 397 ? -1.208 20.953 8.312 1 93.88 397 ASP B CA 1
ATOM 9820 C C . ASP B 1 397 ? -2.443 20.312 7.68 1 93.88 397 ASP B C 1
ATOM 9822 O O . ASP B 1 397 ? -2.799 19.188 8 1 93.88 397 ASP B O 1
ATOM 9826 N N . ASP B 1 398 ? -3.16 21.062 6.762 1 94.69 398 ASP B N 1
ATOM 9827 C CA . ASP B 1 398 ? -4.312 20.531 6.031 1 94.69 398 ASP B CA 1
ATOM 9828 C C . ASP B 1 398 ? -5.457 20.203 6.984 1 94.69 398 ASP B C 1
ATOM 9830 O O . ASP B 1 398 ? -6.086 19.141 6.852 1 94.69 398 ASP B O 1
ATOM 9834 N N . TRP B 1 399 ? -5.695 21.016 7.996 1 97.69 399 TRP B N 1
ATOM 9835 C CA . TRP B 1 399 ? -6.773 20.891 8.969 1 97.69 399 TRP B CA 1
ATOM 9836 C C . TRP B 1 399 ? -6.582 19.656 9.844 1 97.69 399 TRP B C 1
ATOM 9838 O O . TRP B 1 399 ? -7.555 19.031 10.266 1 97.69 399 TRP B O 1
ATOM 9848 N N . HIS B 1 400 ? -5.262 19.188 10.023 1 96.19 400 HIS B N 1
ATOM 9849 C CA . HIS B 1 400 ? -4.961 18.094 10.93 1 96.19 400 HIS B CA 1
ATOM 9850 C C . HIS B 1 400 ? -4.785 18.594 12.359 1 96.19 400 HIS B C 1
ATOM 9852 O O . HIS B 1 400 ? -5.574 19.406 12.836 1 96.19 400 HIS B O 1
ATOM 9858 N N . ILE B 1 401 ? -3.723 18.219 13.039 1 96.88 401 ILE B N 1
ATOM 9859 C CA . ILE B 1 401 ? -3.535 18.469 14.461 1 96.88 401 ILE B CA 1
ATOM 9860 C C . ILE B 1 401 ? -3.396 19.969 14.695 1 96.88 401 ILE B C 1
ATOM 9862 O O . ILE B 1 401 ? -4.117 20.547 15.516 1 96.88 401 ILE B O 1
ATOM 9866 N N . TRP B 1 402 ? -2.549 20.625 13.953 1 97.69 402 TRP B N 1
ATOM 9867 C CA . TRP B 1 402 ? -2.229 22.031 14.148 1 97.69 402 TRP B CA 1
ATOM 9868 C C . TRP B 1 402 ? -3.369 22.922 13.656 1 97.69 402 TRP B C 1
ATOM 9870 O O . TRP B 1 402 ? -3.82 23.812 14.375 1 97.69 402 TRP B O 1
ATOM 9880 N N . GLY B 1 403 ? -3.838 22.656 12.461 1 97.75 403 GLY B N 1
ATOM 9881 C CA . GLY B 1 403 ? -4.918 23.438 11.883 1 97.75 403 GLY B CA 1
ATOM 9882 C C . GLY B 1 403 ? -6.23 23.297 12.633 1 97.75 403 GLY B C 1
ATOM 9883 O O . GLY B 1 403 ? -6.961 24.266 12.812 1 97.75 403 GLY B O 1
ATOM 9884 N N . TRP B 1 404 ? -6.496 22.125 13.055 1 97.94 404 TRP B N 1
ATOM 9885 C CA . TRP B 1 404 ? -7.773 21.906 13.727 1 97.94 404 TRP B CA 1
ATOM 9886 C C . TRP B 1 404 ? -7.773 22.531 15.109 1 97.94 404 TRP B C 1
ATOM 9888 O O . TRP B 1 404 ? -8.805 23.031 15.578 1 97.94 404 TRP B O 1
ATOM 9898 N N . ALA B 1 405 ? -6.617 22.5 15.781 1 97.94 405 ALA B N 1
ATOM 9899 C CA . ALA B 1 405 ? -6.508 23.219 17.047 1 97.94 405 ALA B CA 1
ATOM 9900 C C . ALA B 1 405 ? -6.836 24.688 16.875 1 97.94 405 ALA B C 1
ATOM 9902 O O . ALA B 1 405 ? -7.434 25.312 17.766 1 97.94 405 ALA B O 1
ATOM 9903 N N . ASP B 1 406 ? -6.426 25.234 15.766 1 98.31 406 ASP B N 1
ATOM 9904 C CA . ASP B 1 406 ? -6.723 26.625 15.438 1 98.31 406 ASP B CA 1
ATOM 9905 C C . ASP B 1 406 ? -8.227 26.828 15.258 1 98.31 406 ASP B C 1
ATOM 9907 O O . ASP B 1 406 ? -8.773 27.844 15.719 1 98.31 406 ASP B O 1
ATOM 9911 N N . VAL B 1 407 ? -8.906 25.953 14.586 1 98.56 407 VAL B N 1
ATOM 9912 C CA . VAL B 1 407 ? -10.344 26.016 14.344 1 98.56 407 VAL B CA 1
ATOM 9913 C C . VAL B 1 407 ? -11.086 26.062 15.672 1 98.56 407 VAL B C 1
ATOM 9915 O O . VAL B 1 407 ? -11.945 26.922 15.883 1 98.56 407 VAL B O 1
ATOM 9918 N N . GLU B 1 408 ? -10.742 25.219 16.547 1 98.31 408 GLU B N 1
ATOM 9919 C CA . GLU B 1 408 ? -11.445 25.125 17.812 1 98.31 408 GLU B CA 1
ATOM 9920 C C . GLU B 1 408 ? -11.133 26.328 18.703 1 98.31 408 GLU B C 1
ATOM 9922 O O . GLU B 1 408 ? -11.992 26.797 19.453 1 98.31 408 GLU B O 1
ATOM 9927 N N . ALA B 1 409 ? -9.898 26.781 18.609 1 98.44 409 ALA B N 1
ATOM 9928 C CA . ALA B 1 409 ? -9.555 28.016 19.328 1 98.44 409 ALA B CA 1
ATOM 9929 C C . ALA B 1 409 ? -10.375 29.188 18.812 1 98.44 409 ALA B C 1
ATOM 9931 O O . ALA B 1 409 ? -10.812 30.031 19.609 1 98.44 409 ALA B O 1
ATOM 9932 N N . ALA B 1 410 ? -10.531 29.281 17.516 1 98.62 410 ALA B N 1
ATOM 9933 C CA . ALA B 1 410 ? -11.344 30.344 16.922 1 98.62 410 ALA B CA 1
ATOM 9934 C C . ALA B 1 410 ? -12.781 30.297 17.422 1 98.62 410 ALA B C 1
ATOM 9936 O O . ALA B 1 410 ? -13.352 31.328 17.812 1 98.62 410 ALA B O 1
ATOM 9937 N N . ILE B 1 411 ? -13.375 29.125 17.422 1 98.69 411 ILE B N 1
ATOM 9938 C CA . ILE B 1 411 ? -14.742 28.938 17.906 1 98.69 411 ILE B CA 1
ATOM 9939 C C . ILE B 1 411 ? -14.836 29.375 19.375 1 98.69 411 ILE B C 1
ATOM 9941 O O . ILE B 1 411 ? -15.742 30.125 19.75 1 98.69 411 ILE B O 1
ATOM 9945 N N . ALA B 1 412 ? -13.898 28.938 20.156 1 98.44 412 ALA B N 1
ATOM 9946 C CA . ALA B 1 412 ? -13.906 29.188 21.594 1 98.44 412 ALA B CA 1
ATOM 9947 C C . ALA B 1 412 ? -13.711 30.672 21.891 1 98.44 412 ALA B C 1
ATOM 9949 O O . ALA B 1 412 ? -13.992 31.125 23 1 98.44 412 ALA B O 1
ATOM 9950 N N . SER B 1 413 ? -13.281 31.453 20.938 1 98.25 413 SER B N 1
ATOM 9951 C CA . SER B 1 413 ? -12.945 32.844 21.172 1 98.25 413 SER B CA 1
ATOM 9952 C C . SER B 1 413 ? -14.102 33.75 20.781 1 98.25 413 SER B C 1
ATOM 9954 O O . SER B 1 413 ? -14.016 34.969 20.938 1 98.25 413 SER B O 1
ATOM 9956 N N . ILE B 1 414 ? -15.195 33.219 20.234 1 98.19 414 ILE B N 1
ATOM 9957 C CA . ILE B 1 414 ? -16.344 34.031 19.828 1 98.19 414 ILE B CA 1
ATOM 9958 C C . ILE B 1 414 ? -16.891 34.781 21.031 1 98.19 414 ILE B C 1
ATOM 9960 O O . ILE B 1 414 ? -17.234 35.969 20.938 1 98.19 414 ILE B O 1
ATOM 9964 N N . PRO B 1 415 ? -16.984 34.188 22.25 1 97.06 415 PRO B N 1
ATOM 9965 C CA . PRO B 1 415 ? -17.453 34.938 23.422 1 97.06 415 PRO B CA 1
ATOM 9966 C C . PRO B 1 415 ? -16.578 36.156 23.734 1 97.06 415 PRO B C 1
ATOM 9968 O O . PRO B 1 415 ? -17.078 37.156 24.219 1 97.06 415 PRO B O 1
ATOM 9971 N N . ASP B 1 416 ? -15.266 36 23.516 1 95.25 416 ASP B N 1
ATOM 9972 C CA . ASP B 1 416 ? -14.383 37.125 23.703 1 95.25 416 ASP B CA 1
ATOM 9973 C C . ASP B 1 416 ? -14.766 38.281 22.781 1 95.25 416 ASP B C 1
ATOM 9975 O O . ASP B 1 416 ? -14.734 39.469 23.172 1 95.25 416 ASP B O 1
ATOM 9979 N N . TRP B 1 417 ? -15.039 37.969 21.578 1 95.44 417 TRP B N 1
ATOM 9980 C CA . TRP B 1 417 ? -15.5 38.969 20.609 1 95.44 417 TRP B CA 1
ATOM 9981 C C . TRP B 1 417 ? -16.797 39.625 21.078 1 95.44 417 TRP B C 1
ATOM 9983 O O . TRP B 1 417 ? -16.938 40.844 20.984 1 95.44 417 TRP B O 1
ATOM 9993 N N . ILE B 1 418 ? -17.75 38.844 21.562 1 95.25 418 ILE B N 1
ATOM 9994 C CA . ILE B 1 418 ? -19.031 39.344 22.047 1 95.25 418 ILE B CA 1
ATOM 9995 C C . ILE B 1 418 ? -18.797 40.344 23.172 1 95.25 418 ILE B C 1
ATOM 9997 O O . ILE B 1 418 ? -19.391 41.438 23.156 1 95.25 418 ILE B O 1
ATOM 10001 N N . GLU B 1 419 ? -17.953 39.969 24.031 1 93 419 GLU B N 1
ATOM 10002 C CA . GLU B 1 419 ? -17.656 40.844 25.172 1 93 419 GLU B CA 1
ATOM 10003 C C . GLU B 1 419 ? -16.984 42.125 24.719 1 93 419 GLU B C 1
ATOM 10005 O O . GLU B 1 419 ? -17.391 43.219 25.125 1 93 419 GLU B O 1
ATOM 10010 N N . SER B 1 420 ? -16.031 42.031 23.859 1 88.75 420 SER B N 1
ATOM 10011 C CA . SER B 1 420 ? -15.203 43.188 23.469 1 88.75 420 SER B CA 1
ATOM 10012 C C . SER B 1 420 ? -16 44.156 22.641 1 88.75 420 SER B C 1
ATOM 10014 O O . SER B 1 420 ? -15.766 45.375 22.703 1 88.75 420 SER B O 1
ATOM 10016 N N . THR B 1 421 ? -16.938 43.719 21.875 1 88.88 421 THR B N 1
ATOM 10017 C CA . THR B 1 421 ? -17.672 44.594 20.969 1 88.88 421 THR B CA 1
ATOM 10018 C C . THR B 1 421 ? -18.922 45.156 21.641 1 88.88 421 THR B C 1
ATOM 10020 O O . THR B 1 421 ? -19.531 46.094 21.141 1 88.88 421 THR B O 1
ATOM 10023 N N . GLY B 1 422 ? -19.281 44.594 22.719 1 89.75 422 GLY B N 1
ATOM 10024 C CA . GLY B 1 422 ? -20.531 45 23.359 1 89.75 422 GLY B CA 1
ATOM 10025 C C . GLY B 1 422 ? -21.75 44.5 22.625 1 89.75 422 GLY B C 1
ATOM 10026 O O . GLY B 1 422 ? -22.828 45.125 22.703 1 89.75 422 GLY B O 1
ATOM 10027 N N . TRP B 1 423 ? -21.594 43.469 21.953 1 92.38 423 TRP B N 1
ATOM 10028 C CA . TRP B 1 423 ? -22.656 42.844 21.156 1 92.38 423 TRP B CA 1
ATOM 10029 C C . TRP B 1 423 ? -23.875 42.562 22.016 1 92.38 423 TRP B C 1
ATOM 10031 O O . TRP B 1 423 ? -23.766 42.031 23.125 1 92.38 423 TRP B O 1
ATOM 10041 N N . LYS B 1 424 ? -25.016 42.938 21.453 1 90.19 424 LYS B N 1
ATOM 10042 C CA . LYS B 1 424 ? -26.266 42.75 22.172 1 90.19 424 LYS B CA 1
ATOM 10043 C C . LYS B 1 424 ? -27.172 41.75 21.469 1 90.19 424 LYS B C 1
ATOM 10045 O O . LYS B 1 424 ? -28.297 41.5 21.891 1 90.19 424 LYS B O 1
ATOM 10050 N N . GLY B 1 425 ? -26.641 41.188 20.391 1 90.44 425 GLY B N 1
ATOM 10051 C CA . GLY B 1 425 ? -27.406 40.188 19.656 1 90.44 425 GLY B CA 1
ATOM 10052 C C . GLY B 1 425 ? -27.375 38.812 20.297 1 90.44 425 GLY B C 1
ATOM 10053 O O . GLY B 1 425 ? -27.062 38.688 21.5 1 90.44 425 GLY B O 1
ATOM 10054 N N . PRO B 1 426 ? -27.766 37.812 19.531 1 91.88 426 PRO B N 1
ATOM 10055 C CA . PRO B 1 426 ? -27.797 36.438 20.078 1 91.88 426 PRO B CA 1
ATOM 10056 C C . PRO B 1 426 ? -26.422 35.969 20.516 1 91.88 426 PRO B C 1
ATOM 10058 O O . PRO B 1 426 ? -25.422 36.25 19.875 1 91.88 426 PRO B O 1
ATOM 10061 N N . ASN B 1 427 ? -26.453 35.156 21.562 1 93.5 427 ASN B N 1
ATOM 10062 C CA . ASN B 1 427 ? -25.234 34.469 21.969 1 93.5 427 ASN B CA 1
ATOM 10063 C C . ASN B 1 427 ? -24.859 33.344 21 1 93.5 427 ASN B C 1
ATOM 10065 O O . ASN B 1 427 ? -25.375 33.312 19.875 1 93.5 427 ASN B O 1
ATOM 10069 N N . VAL B 1 428 ? -23.906 32.562 21.359 1 96 428 VAL B N 1
ATOM 10070 C CA . VAL B 1 428 ? -23.453 31.484 20.484 1 96 428 VAL B CA 1
ATOM 10071 C C . VAL B 1 428 ? -23.453 30.156 21.219 1 96 428 VAL B C 1
ATOM 10073 O O . VAL B 1 428 ? -23.141 30.094 22.422 1 96 428 VAL B O 1
ATOM 10076 N N . ASP B 1 429 ? -23.938 29.125 20.625 1 96.06 429 ASP B N 1
ATOM 10077 C CA . ASP B 1 429 ? -23.719 27.766 21.125 1 96.06 429 ASP B CA 1
ATOM 10078 C C . ASP B 1 429 ? -22.438 27.172 20.547 1 96.06 429 ASP B C 1
ATOM 10080 O O . ASP B 1 429 ? -22.406 26.719 19.406 1 96.06 429 ASP B O 1
ATOM 10084 N N . LEU B 1 430 ? -21.438 27.062 21.391 1 96.88 430 LEU B N 1
ATOM 10085 C CA . LEU B 1 430 ? -20.109 26.656 20.953 1 96.88 430 LEU B CA 1
ATOM 10086 C C . LEU B 1 430 ? -20.062 25.172 20.625 1 96.88 430 LEU B C 1
ATOM 10088 O O . LEU B 1 430 ? -19.109 24.703 20 1 96.88 430 LEU B O 1
ATOM 10092 N N . ASP B 1 431 ? -21.062 24.391 20.922 1 95.5 431 ASP B N 1
ATOM 10093 C CA . ASP B 1 431 ? -21.016 22.938 20.797 1 95.5 431 ASP B CA 1
ATOM 10094 C C . ASP B 1 431 ? -21.922 22.469 19.641 1 95.5 431 ASP B C 1
ATOM 10096 O O . ASP B 1 431 ? -22.156 21.266 19.484 1 95.5 431 ASP B O 1
ATOM 10100 N N . LYS B 1 432 ? -22.484 23.406 18.906 1 96.62 432 LYS B N 1
ATOM 10101 C CA . LYS B 1 432 ? -23.297 23.078 17.734 1 96.62 432 LYS B CA 1
ATOM 10102 C C . LYS B 1 432 ? -22.719 23.688 16.469 1 96.62 432 LYS B C 1
ATOM 10104 O O . LYS B 1 432 ? -22.656 24.922 16.328 1 96.62 432 LYS B O 1
ATOM 10109 N N . TRP B 1 433 ? -22.391 22.75 15.555 1 98.38 433 TRP B N 1
ATOM 10110 C CA . TRP B 1 433 ? -21.734 23.219 14.336 1 98.38 433 TRP B CA 1
ATOM 10111 C C . TRP B 1 433 ? -22.484 22.734 13.094 1 98.38 433 TRP B C 1
ATOM 10113 O O . TRP B 1 433 ? -22.984 21.609 13.055 1 98.38 433 TRP B O 1
ATOM 10123 N N . VAL B 1 434 ? -22.672 23.531 12.141 1 98.56 434 VAL B N 1
ATOM 10124 C CA . VAL B 1 434 ? -22.844 23.156 10.742 1 98.56 434 VAL B CA 1
ATOM 10125 C C . VAL B 1 434 ? -21.547 23.391 9.977 1 98.56 434 VAL B C 1
ATOM 10127 O O . VAL B 1 434 ? -21.016 24.5 9.961 1 98.56 434 VAL B O 1
ATOM 10130 N N . VAL B 1 435 ? -21 22.359 9.414 1 98.75 435 VAL B N 1
ATOM 10131 C CA . VAL B 1 435 ? -19.656 22.453 8.867 1 98.75 435 VAL B CA 1
ATOM 10132 C C . VAL B 1 435 ? -19.703 22.422 7.34 1 98.75 435 VAL B C 1
ATOM 10134 O O . VAL B 1 435 ? -20.391 21.578 6.758 1 98.75 435 VAL B O 1
ATOM 10137 N N . SER B 1 436 ? -19.031 23.297 6.73 1 98.56 436 SER B N 1
ATOM 10138 C CA . SER B 1 436 ? -18.844 23.328 5.285 1 98.56 436 SER B CA 1
ATOM 10139 C C . SER B 1 436 ? -17.391 23.531 4.918 1 98.56 436 SER B C 1
ATOM 10141 O O . SER B 1 436 ? -16.578 23.953 5.758 1 98.56 436 SER B O 1
ATOM 10143 N N . GLY B 1 437 ? -17.047 23.219 3.746 1 98.44 437 GLY B N 1
ATOM 10144 C CA . GLY B 1 437 ? -15.688 23.422 3.273 1 98.44 437 GLY B CA 1
ATOM 10145 C C . GLY B 1 437 ? -15.5 23.047 1.814 1 98.44 437 GLY B C 1
ATOM 10146 O O . GLY B 1 437 ? -16.219 22.188 1.293 1 98.44 437 GLY B O 1
ATOM 10147 N N . HIS B 1 438 ? -14.586 23.703 1.128 1 97.88 438 HIS B N 1
ATOM 10148 C CA . HIS B 1 438 ? -14.289 23.469 -0.281 1 97.88 438 HIS B CA 1
ATOM 10149 C C . HIS B 1 438 ? -12.852 22.984 -0.469 1 97.88 438 HIS B C 1
ATOM 10151 O O . HIS B 1 438 ? -11.93 23.5 0.154 1 97.88 438 HIS B O 1
ATOM 10157 N N . SER B 1 439 ? -12.625 21.953 -1.376 1 96.56 439 SER B N 1
ATOM 10158 C CA . SER B 1 439 ? -11.297 21.438 -1.707 1 96.56 439 SER B CA 1
ATOM 10159 C C . SER B 1 439 ? -10.586 20.906 -0.47 1 96.56 439 SER B C 1
ATOM 10161 O O . SER B 1 439 ? -11.109 20.031 0.224 1 96.56 439 SER B O 1
ATOM 10163 N N . ASN B 1 440 ? -9.508 21.547 -0.073 1 96.38 440 ASN B N 1
ATOM 10164 C CA . ASN B 1 440 ? -8.859 21.203 1.188 1 96.38 440 ASN B CA 1
ATOM 10165 C C . ASN B 1 440 ? -9.805 21.391 2.373 1 96.38 440 ASN B C 1
ATOM 10167 O O . ASN B 1 440 ? -9.727 20.656 3.357 1 96.38 440 ASN B O 1
ATOM 10171 N N . GLY B 1 441 ? -10.656 22.391 2.285 1 98.12 441 GLY B N 1
ATOM 10172 C CA . GLY B 1 441 ? -11.672 22.594 3.309 1 98.12 441 GLY B CA 1
ATOM 10173 C C . GLY B 1 441 ? -12.742 21.516 3.314 1 98.12 441 GLY B C 1
ATOM 10174 O O . GLY B 1 441 ? -13.328 21.234 4.355 1 98.12 441 GLY B O 1
ATOM 10175 N N . GLY B 1 442 ? -13.023 20.938 2.084 1 98.31 442 GLY B N 1
ATOM 10176 C CA . GLY B 1 442 ? -13.906 19.781 2.045 1 98.31 442 GLY B CA 1
ATOM 10177 C C . GLY B 1 442 ? -13.359 18.594 2.803 1 98.31 442 GLY B C 1
ATOM 10178 O O . GLY B 1 442 ? -14.086 17.922 3.545 1 98.31 442 GLY B O 1
ATOM 10179 N N . GLN B 1 443 ? -12.125 18.344 2.615 1 97.56 443 GLN B N 1
ATOM 10180 C CA . GLN B 1 443 ? -11.43 17.344 3.412 1 97.56 443 GLN B CA 1
ATOM 10181 C C . GLN B 1 443 ? -11.5 17.672 4.898 1 97.56 443 GLN B C 1
ATOM 10183 O O . GLN B 1 443 ? -11.695 16.797 5.734 1 97.56 443 GLN B O 1
ATOM 10188 N N . GLY B 1 444 ? -11.281 18.906 5.246 1 98.38 444 GLY B N 1
ATOM 10189 C CA . GLY B 1 444 ? -11.43 19.359 6.621 1 98.38 444 GLY B CA 1
ATOM 10190 C C . GLY B 1 444 ? -12.812 19.094 7.188 1 98.38 444 GLY B C 1
ATOM 10191 O O . GLY B 1 444 ? -12.945 18.75 8.367 1 98.38 444 GLY B O 1
ATOM 10192 N N . ALA B 1 445 ? -13.805 19.25 6.348 1 98.75 445 ALA B N 1
ATOM 10193 C CA . ALA B 1 445 ? -15.172 18.953 6.773 1 98.75 445 ALA B CA 1
ATOM 10194 C C . ALA B 1 445 ? -15.32 17.469 7.094 1 98.75 445 ALA B C 1
ATOM 10196 O O . ALA B 1 445 ? -16 17.094 8.062 1 98.75 445 ALA B O 1
ATOM 10197 N N . TRP B 1 446 ? -14.688 16.609 6.27 1 98.62 446 TRP B N 1
ATOM 10198 C CA . TRP B 1 446 ? -14.68 15.188 6.594 1 98.62 446 TRP B CA 1
ATOM 10199 C C . TRP B 1 446 ? -14.016 14.938 7.941 1 98.62 446 TRP B C 1
ATOM 10201 O O . TRP B 1 446 ? -14.484 14.117 8.734 1 98.62 446 TRP B O 1
ATOM 10211 N N . TYR B 1 447 ? -12.945 15.625 8.195 1 98.5 447 TYR B N 1
ATOM 10212 C CA . TYR B 1 447 ? -12.258 15.477 9.477 1 98.5 447 TYR B CA 1
ATOM 10213 C C . TYR B 1 447 ? -13.18 15.852 10.633 1 98.5 447 TYR B C 1
ATOM 10215 O O . TYR B 1 447 ? -13.273 15.117 11.617 1 98.5 447 TYR B O 1
ATOM 10223 N N . ALA B 1 448 ? -13.875 16.969 10.516 1 98.62 448 ALA B N 1
ATOM 10224 C CA . ALA B 1 448 ? -14.812 17.375 11.555 1 98.62 448 ALA B CA 1
ATOM 10225 C C . ALA B 1 448 ? -15.883 16.312 11.773 1 98.62 448 ALA B C 1
ATOM 10227 O O . ALA B 1 448 ? -16.156 15.93 12.914 1 98.62 448 ALA B O 1
ATOM 10228 N N . LEU B 1 449 ? -16.438 15.828 10.703 1 98.38 449 LEU B N 1
ATOM 10229 C CA . LEU B 1 449 ? -17.5 14.836 10.734 1 98.38 449 LEU B CA 1
ATOM 10230 C C . LEU B 1 449 ? -17.047 13.57 11.445 1 98.38 449 LEU B C 1
ATOM 10232 O O . LEU B 1 449 ? -17.781 13.023 12.281 1 98.38 449 LEU B O 1
ATOM 10236 N N . THR B 1 450 ? -15.805 13.133 11.172 1 98.38 450 THR B N 1
ATOM 10237 C CA . THR B 1 450 ? -15.352 11.836 11.664 1 98.38 450 THR B CA 1
ATOM 10238 C C . THR B 1 450 ? -14.781 11.969 13.078 1 98.38 450 THR B C 1
ATOM 10240 O O . THR B 1 450 ? -14.781 11 13.844 1 98.38 450 THR B O 1
ATOM 10243 N N . HIS B 1 451 ? -14.367 13.125 13.453 1 98.31 451 HIS B N 1
ATOM 10244 C CA . HIS B 1 451 ? -13.633 13.258 14.703 1 98.31 451 HIS B CA 1
ATOM 10245 C C . HIS B 1 451 ? -14.453 14.016 15.75 1 98.31 451 HIS B C 1
ATOM 10247 O O . HIS B 1 451 ? -14.164 13.938 16.938 1 98.31 451 HIS B O 1
ATOM 10253 N N . ARG B 1 452 ? -15.461 14.797 15.32 1 97.94 452 ARG B N 1
ATOM 10254 C CA . ARG B 1 452 ? -16.25 15.602 16.234 1 97.94 452 ARG B CA 1
ATOM 10255 C C . ARG B 1 452 ? -17.75 15.328 16.062 1 97.94 452 ARG B C 1
ATOM 10257 O O . ARG B 1 452 ? -18.547 16.266 16.016 1 97.94 452 ARG B O 1
ATOM 10264 N N . SER B 1 453 ? -18.062 14.164 16.016 1 95.38 453 SER B N 1
ATOM 10265 C CA . SER B 1 453 ? -19.391 13.688 15.656 1 95.38 453 SER B CA 1
ATOM 10266 C C . SER B 1 453 ? -20.469 14.289 16.562 1 95.38 453 SER B C 1
ATOM 10268 O O . SER B 1 453 ? -21.547 14.672 16.094 1 95.38 453 SER B O 1
ATOM 10270 N N . ASP B 1 454 ? -20.25 14.461 17.844 1 97.19 454 ASP B N 1
ATOM 10271 C CA . ASP B 1 454 ? -21.266 14.844 18.812 1 97.19 454 ASP B CA 1
ATOM 10272 C C . ASP B 1 454 ? -21.562 16.344 18.734 1 97.19 454 ASP B C 1
ATOM 10274 O O . ASP B 1 454 ? -22.5 16.828 19.391 1 97.19 454 ASP B O 1
ATOM 10278 N N . LYS B 1 455 ? -20.859 17.078 17.891 1 97.25 455 LYS B N 1
ATOM 10279 C CA . LYS B 1 455 ? -21.062 18.531 17.812 1 97.25 455 LYS B CA 1
ATOM 10280 C C . LYS B 1 455 ? -21.688 18.922 16.484 1 97.25 455 LYS B C 1
ATOM 10282 O O . LYS B 1 455 ? -22.094 20.078 16.312 1 97.25 455 LYS B O 1
ATOM 10287 N N . ILE B 1 456 ? -21.844 18.031 15.57 1 98.19 456 ILE B N 1
ATOM 10288 C CA . ILE B 1 456 ? -22.156 18.422 14.195 1 98.19 456 ILE B CA 1
ATOM 10289 C C . ILE B 1 456 ? -23.656 18.234 13.938 1 98.19 456 ILE B C 1
ATOM 10291 O O . ILE B 1 456 ? -24.188 17.156 14.125 1 98.19 456 ILE B O 1
ATOM 10295 N N . ILE B 1 457 ? -24.312 19.266 13.5 1 97.81 457 ILE B N 1
ATOM 10296 C CA . ILE B 1 457 ? -25.719 19.266 13.094 1 97.81 457 ILE B CA 1
ATOM 10297 C C . ILE B 1 457 ? -25.844 18.703 11.68 1 97.81 457 ILE B C 1
ATOM 10299 O O . ILE B 1 457 ? -26.656 17.812 11.43 1 97.81 457 ILE B O 1
ATOM 10303 N N . ALA B 1 458 ? -25.047 19.219 10.789 1 98.69 458 ALA B N 1
ATOM 10304 C CA . ALA B 1 458 ? -25.016 18.875 9.375 1 98.69 458 ALA B CA 1
ATOM 10305 C C . ALA B 1 458 ? -23.734 19.359 8.719 1 98.69 458 ALA B C 1
ATOM 10307 O O . ALA B 1 458 ? -22.969 20.125 9.312 1 98.69 458 ALA B O 1
ATOM 10308 N N . ALA B 1 459 ? -23.469 18.859 7.512 1 98.81 459 ALA B N 1
ATOM 10309 C CA . ALA B 1 459 ? -22.234 19.281 6.852 1 98.81 459 ALA B CA 1
ATOM 10310 C C . ALA B 1 459 ? -22.406 19.297 5.336 1 98.81 459 ALA B C 1
ATOM 10312 O O . ALA B 1 459 ? -23.219 18.547 4.789 1 98.81 459 ALA B O 1
ATOM 10313 N N . THR B 1 460 ? -21.641 20.141 4.66 1 98.81 460 THR B N 1
ATOM 10314 C CA . THR B 1 460 ? -21.578 20.219 3.203 1 98.81 460 THR B CA 1
ATOM 10315 C C . THR B 1 460 ? -20.141 20.203 2.709 1 98.81 460 THR B C 1
ATOM 10317 O O . THR B 1 460 ? -19.594 21.234 2.33 1 98.81 460 THR B O 1
ATOM 10320 N N . PRO B 1 461 ? -19.484 19.047 2.648 1 98.75 461 PRO B N 1
ATOM 10321 C CA . PRO B 1 461 ? -18.188 18.969 2.002 1 98.75 461 PRO B CA 1
ATOM 10322 C C . PRO B 1 461 ? -18.25 19.141 0.487 1 98.75 461 PRO B C 1
ATOM 10324 O O . PRO B 1 461 ? -19.016 18.438 -0.181 1 98.75 461 PRO B O 1
ATOM 10327 N N . LEU B 1 462 ? -17.516 20.125 -0.036 1 98.75 462 LEU B N 1
ATOM 10328 C CA . LEU B 1 462 ? -17.516 20.406 -1.465 1 98.75 462 LEU B CA 1
ATOM 10329 C C . LEU B 1 462 ? -16.156 20.141 -2.09 1 98.75 462 LEU B C 1
ATOM 10331 O O . LEU B 1 462 ? -15.148 20.688 -1.649 1 98.75 462 LEU B O 1
ATOM 10335 N N . SER B 1 463 ? -16.109 19.281 -3.176 1 97.75 463 SER B N 1
ATOM 10336 C CA . SER B 1 463 ? -14.883 18.891 -3.865 1 97.75 463 SER B CA 1
ATOM 10337 C C . SER B 1 463 ? -13.805 18.469 -2.877 1 97.75 463 SER B C 1
ATOM 10339 O O . SER B 1 463 ? -12.641 18.844 -3.01 1 97.75 463 SER B O 1
ATOM 10341 N N . GLY B 1 464 ? -14.219 17.766 -1.771 1 97.25 464 GLY B N 1
ATOM 10342 C CA . GLY B 1 464 ? -13.281 17.297 -0.769 1 97.25 464 GLY B CA 1
ATOM 10343 C C . GLY B 1 464 ? -12.633 15.977 -1.139 1 97.25 464 GLY B C 1
ATOM 10344 O O . GLY B 1 464 ? -13.297 15.078 -1.657 1 97.25 464 GLY B O 1
ATOM 10345 N N . TYR B 1 465 ? -11.32 15.844 -0.977 1 96.25 465 TYR B N 1
ATOM 10346 C CA . TYR B 1 465 ? -10.664 14.57 -1.232 1 96.25 465 TYR B CA 1
ATOM 10347 C C . TYR B 1 465 ? -10.688 13.688 0.012 1 96.25 465 TYR B C 1
ATOM 10349 O O . TYR B 1 465 ? -10.938 14.172 1.117 1 96.25 465 TYR B O 1
ATOM 10357 N N . LEU B 1 466 ? -10.422 12.406 -0.137 1 97.12 466 LEU B N 1
ATOM 10358 C CA . LEU B 1 466 ? -10.547 11.398 0.912 1 97.12 466 LEU B CA 1
ATOM 10359 C C . LEU B 1 466 ? -9.359 11.453 1.864 1 97.12 466 LEU B C 1
ATOM 10361 O O . LEU B 1 466 ? -9.531 11.43 3.084 1 97.12 466 LEU B O 1
ATOM 10365 N N . SER B 1 467 ? -8.219 11.422 1.394 1 96.69 467 SER B N 1
ATOM 10366 C CA . SER B 1 467 ? -6.938 11.469 2.09 1 96.69 467 SER B CA 1
ATOM 10367 C C . SER B 1 467 ? -5.801 11.805 1.129 1 96.69 467 SER B C 1
ATOM 10369 O O . SER B 1 467 ? -5.98 11.773 -0.09 1 96.69 467 SER B O 1
ATOM 10371 N N . ILE B 1 468 ? -4.68 12.117 1.643 1 94.94 468 ILE B N 1
ATOM 10372 C CA . ILE B 1 468 ? -3.537 12.484 0.814 1 94.94 468 ILE B CA 1
ATOM 10373 C C . ILE B 1 468 ? -3.082 11.281 -0.002 1 94.94 468 ILE B C 1
ATOM 10375 O O . ILE B 1 468 ? -2.779 11.406 -1.191 1 94.94 468 ILE B O 1
ATOM 10379 N N . SER B 1 469 ? -3.102 10.078 0.536 1 94.25 469 SER B N 1
ATOM 10380 C CA . SER B 1 469 ? -2.646 8.883 -0.159 1 94.25 469 SER B CA 1
ATOM 10381 C C . SER B 1 469 ? -3.68 8.406 -1.175 1 94.25 469 SER B C 1
ATOM 10383 O O . SER B 1 469 ? -3.35 7.664 -2.104 1 94.25 469 SER B O 1
ATOM 10385 N N . ALA B 1 470 ? -4.984 8.781 -0.974 1 95.19 470 ALA B N 1
ATOM 10386 C CA . ALA B 1 470 ? -6.008 8.477 -1.972 1 95.19 470 ALA B CA 1
ATOM 10387 C C . ALA B 1 470 ? -5.988 9.5 -3.104 1 95.19 470 ALA B C 1
ATOM 10389 O O . ALA B 1 470 ? -6.301 9.172 -4.25 1 95.19 470 ALA B O 1
ATOM 10390 N N . TYR B 1 471 ? -5.637 10.727 -2.781 1 94.62 471 TYR B N 1
ATOM 10391 C CA . TYR B 1 471 ? -5.57 11.812 -3.75 1 94.62 471 TYR B CA 1
ATOM 10392 C C . TYR B 1 471 ? -4.523 11.531 -4.82 1 94.62 471 TYR B C 1
ATOM 10394 O O . TYR B 1 471 ? -4.824 11.539 -6.016 1 94.62 471 TYR B O 1
ATOM 10402 N N . VAL B 1 472 ? -3.279 11.211 -4.402 1 95.06 472 VAL B N 1
ATOM 10403 C CA . VAL B 1 472 ? -2.199 10.734 -5.254 1 95.06 472 VAL B CA 1
ATOM 10404 C C . VAL B 1 472 ? -1.553 9.5 -4.625 1 95.06 472 VAL B C 1
ATOM 10406 O O . VAL B 1 472 ? -0.795 9.617 -3.658 1 95.06 472 VAL B O 1
ATOM 10409 N N . PRO B 1 473 ? -1.706 8.359 -5.211 1 94.44 473 PRO B N 1
ATOM 10410 C CA . PRO B 1 473 ? -1.254 7.109 -4.594 1 94.44 473 PRO B CA 1
ATOM 10411 C C . PRO B 1 473 ? 0.265 7.039 -4.449 1 94.44 473 PRO B C 1
ATOM 10413 O O . PRO B 1 473 ? 0.992 7.641 -5.242 1 94.44 473 PRO B O 1
ATOM 10416 N N . TYR B 1 474 ? 0.778 6.215 -3.482 1 95.5 474 TYR B N 1
ATOM 10417 C CA . TYR B 1 474 ? 2.178 6.191 -3.072 1 95.5 474 TYR B CA 1
ATOM 10418 C C . TYR B 1 474 ? 2.943 5.098 -3.803 1 95.5 474 TYR B C 1
ATOM 10420 O O . TYR B 1 474 ? 4.062 4.746 -3.416 1 95.5 474 TYR B O 1
ATOM 10428 N N . HIS B 1 475 ? 2.451 4.527 -4.879 1 93.75 475 HIS B N 1
ATOM 10429 C CA . HIS B 1 475 ? 3.039 3.332 -5.473 1 93.75 475 HIS B CA 1
ATOM 10430 C C . HIS B 1 475 ? 4.305 3.67 -6.254 1 93.75 475 HIS B C 1
ATOM 10432 O O . HIS B 1 475 ? 5 2.773 -6.734 1 93.75 475 HIS B O 1
ATOM 10438 N N . MET B 1 476 ? 4.723 4.984 -6.391 1 96.06 476 MET B N 1
ATOM 10439 C CA . MET B 1 476 ? 5.961 5.367 -7.055 1 96.06 476 MET B CA 1
ATOM 10440 C C . MET B 1 476 ? 7.043 5.715 -6.039 1 96.06 476 MET B C 1
ATOM 10442 O O . MET B 1 476 ? 8.102 6.234 -6.402 1 96.06 476 MET B O 1
ATOM 10446 N N . TRP B 1 477 ? 6.738 5.504 -4.695 1 96.88 477 TRP B N 1
ATOM 10447 C CA . TRP B 1 477 ? 7.801 5.531 -3.695 1 96.88 477 TRP B CA 1
ATOM 10448 C C . TRP B 1 477 ? 8.859 4.48 -3.994 1 96.88 477 TRP B C 1
ATOM 10450 O O . TRP B 1 477 ? 8.617 3.541 -4.754 1 96.88 477 TRP B O 1
ATOM 10460 N N . HIS B 1 478 ? 10.07 4.668 -3.441 1 97.88 478 HIS B N 1
ATOM 10461 C CA . HIS B 1 478 ? 11.062 3.605 -3.492 1 97.88 478 HIS B CA 1
ATOM 10462 C C . HIS B 1 478 ? 10.516 2.305 -2.912 1 97.88 478 HIS B C 1
ATOM 10464 O O . HIS B 1 478 ? 9.812 2.322 -1.896 1 97.88 478 HIS B O 1
ATOM 10470 N N . GLU B 1 479 ? 10.773 1.182 -3.541 1 97 479 GLU B N 1
ATOM 10471 C CA . GLU B 1 479 ? 10.289 -0.122 -3.092 1 97 479 GLU B CA 1
ATOM 10472 C C . GLU B 1 479 ? 10.711 -0.398 -1.65 1 97 479 GLU B C 1
ATOM 10474 O O . GLU B 1 479 ? 11.867 -0.19 -1.284 1 97 479 GLU B O 1
ATOM 10479 N N . THR B 1 480 ? 9.727 -0.805 -0.909 1 96.19 480 THR B N 1
ATOM 10480 C CA . THR B 1 480 ? 9.922 -0.914 0.533 1 96.19 480 THR B CA 1
ATOM 10481 C C . THR B 1 480 ? 9.281 -2.191 1.069 1 96.19 480 THR B C 1
ATOM 10483 O O . THR B 1 480 ? 8.25 -2.637 0.562 1 96.19 480 THR B O 1
ATOM 10486 N N . ASP B 1 481 ? 9.938 -2.758 2.154 1 95.56 481 ASP B N 1
ATOM 10487 C CA . ASP B 1 481 ? 9.375 -3.893 2.875 1 95.56 481 ASP B CA 1
ATOM 10488 C C . ASP B 1 481 ? 7.922 -3.621 3.277 1 95.56 481 ASP B C 1
ATOM 10490 O O . ASP B 1 481 ? 7.574 -2.494 3.633 1 95.56 481 ASP B O 1
ATOM 10494 N N . SER B 1 482 ? 7.137 -4.695 3.293 1 93.88 482 SER B N 1
ATOM 10495 C CA . SER B 1 482 ? 5.699 -4.562 3.498 1 93.88 482 SER B CA 1
ATOM 10496 C C . SER B 1 482 ? 5.383 -4.062 4.902 1 93.88 482 SER B C 1
ATOM 10498 O O . SER B 1 482 ? 4.418 -3.326 5.105 1 93.88 482 SER B O 1
ATOM 10500 N N . ARG B 1 483 ? 6.094 -4.457 5.852 1 93.31 483 ARG B N 1
ATOM 10501 C CA . ARG B 1 483 ? 5.852 -4.008 7.219 1 93.31 483 ARG B CA 1
ATOM 10502 C C . ARG B 1 483 ? 6.16 -2.521 7.367 1 93.31 483 ARG B C 1
ATOM 10504 O O . ARG B 1 483 ? 5.461 -1.806 8.086 1 93.31 483 ARG B O 1
ATOM 10511 N N . LYS B 1 484 ? 7.191 -2.049 6.727 1 95.69 484 LYS B N 1
ATOM 10512 C CA . LYS B 1 484 ? 7.527 -0.628 6.75 1 95.69 484 LYS B CA 1
ATOM 10513 C C . LYS B 1 484 ? 6.434 0.207 6.094 1 95.69 484 LYS B C 1
ATOM 10515 O O . LYS B 1 484 ? 6.02 1.234 6.637 1 95.69 484 LYS B O 1
ATOM 10520 N N . SER B 1 485 ? 5.984 -0.276 4.945 1 95.06 485 SER B N 1
ATOM 10521 C CA . SER B 1 485 ? 4.918 0.447 4.258 1 95.06 485 SER B CA 1
ATOM 10522 C C . SER B 1 485 ? 3.645 0.48 5.102 1 95.06 485 SER B C 1
ATOM 10524 O O . SER B 1 485 ? 2.928 1.482 5.109 1 95.06 485 SER B O 1
ATOM 10526 N N . GLY B 1 486 ? 3.367 -0.644 5.777 1 94.56 486 GLY B N 1
ATOM 10527 C CA . GLY B 1 486 ? 2.217 -0.681 6.668 1 94.56 486 GLY B CA 1
ATOM 10528 C C . GLY B 1 486 ? 2.297 0.336 7.789 1 94.56 486 GLY B C 1
ATOM 10529 O O . GLY B 1 486 ? 1.298 0.97 8.133 1 94.56 486 GLY B O 1
ATOM 10530 N N . LEU B 1 487 ? 3.477 0.528 8.344 1 95.69 487 LEU B N 1
ATOM 10531 C CA . LEU B 1 487 ? 3.678 1.475 9.438 1 95.69 487 LEU B CA 1
ATOM 10532 C C . LEU B 1 487 ? 3.498 2.91 8.953 1 95.69 487 LEU B C 1
ATOM 10534 O O . LEU B 1 487 ? 2.973 3.754 9.68 1 95.69 487 LEU B O 1
ATOM 10538 N N . ILE B 1 488 ? 3.955 3.184 7.723 1 97.06 488 ILE B N 1
ATOM 10539 C CA . ILE B 1 488 ? 3.773 4.508 7.137 1 97.06 488 ILE B CA 1
ATOM 10540 C C . ILE B 1 488 ? 2.285 4.836 7.055 1 97.06 488 ILE B C 1
ATOM 10542 O O . ILE B 1 488 ? 1.854 5.906 7.492 1 97.06 488 ILE B O 1
ATOM 10546 N N . LEU B 1 489 ? 1.504 3.932 6.562 1 96.44 489 LEU B N 1
ATOM 10547 C CA . LEU B 1 489 ? 0.073 4.156 6.387 1 96.44 489 LEU B CA 1
ATOM 10548 C C . LEU B 1 489 ? -0.638 4.203 7.734 1 96.44 489 LEU B C 1
ATOM 10550 O O . LEU B 1 489 ? -1.615 4.934 7.898 1 96.44 489 LEU B O 1
ATOM 10554 N N . ALA B 1 490 ? -0.139 3.408 8.68 1 96.25 490 ALA B N 1
ATOM 10555 C CA . ALA B 1 490 ? -0.714 3.443 10.023 1 96.25 490 ALA B CA 1
ATOM 10556 C C . ALA B 1 490 ? -0.558 4.824 10.648 1 96.25 490 ALA B C 1
ATOM 10558 O O . ALA B 1 490 ? -1.477 5.324 11.305 1 96.25 490 ALA B O 1
ATOM 10559 N N . ALA B 1 491 ? 0.595 5.406 10.375 1 97 491 ALA B N 1
ATOM 10560 C CA . ALA B 1 491 ? 0.874 6.734 10.922 1 97 491 ALA B CA 1
ATOM 10561 C C . ALA B 1 491 ? -0.049 7.785 10.312 1 97 491 ALA B C 1
ATOM 10563 O O . ALA B 1 491 ? -0.229 8.867 10.875 1 97 491 ALA B O 1
ATOM 10564 N N . LEU B 1 492 ? -0.7 7.473 9.219 1 97.19 492 LEU B N 1
ATOM 10565 C CA . LEU B 1 492 ? -1.555 8.414 8.508 1 97.19 492 LEU B CA 1
ATOM 10566 C C . LEU B 1 492 ? -3.027 8.094 8.742 1 97.19 492 LEU B C 1
ATOM 10568 O O . LEU B 1 492 ? -3.906 8.82 8.266 1 97.19 492 LEU B O 1
ATOM 10572 N N . SER B 1 493 ? -3.359 7.129 9.516 1 96.75 493 SER B N 1
ATOM 10573 C CA . SER B 1 493 ? -4.688 6.523 9.562 1 96.75 493 SER B CA 1
ATOM 10574 C C . SER B 1 493 ? -5.734 7.52 10.047 1 96.75 493 SER B C 1
ATOM 10576 O O . SER B 1 493 ? -6.891 7.465 9.633 1 96.75 493 SER B O 1
ATOM 10578 N N . SER B 1 494 ? -5.355 8.453 10.93 1 97.38 494 SER B N 1
ATOM 10579 C CA . SER B 1 494 ? -6.316 9.414 11.461 1 97.38 494 SER B CA 1
ATOM 10580 C C . SER B 1 494 ? -6.828 10.344 10.359 1 97.38 494 SER B C 1
ATOM 10582 O O . SER B 1 494 ? -7.852 11.008 10.531 1 97.38 494 SER B O 1
ATOM 10584 N N . TYR B 1 495 ? -6.168 10.375 9.227 1 97.38 495 TYR B N 1
ATOM 10585 C CA . TYR B 1 495 ? -6.508 11.32 8.172 1 97.38 495 TYR B CA 1
ATOM 10586 C C . TYR B 1 495 ? -6.973 10.586 6.918 1 97.38 495 TYR B C 1
ATOM 10588 O O . TYR B 1 495 ? -7.105 11.195 5.852 1 97.38 495 TYR B O 1
ATOM 10596 N N . ARG B 1 496 ? -7.121 9.336 7.051 1 97.44 496 ARG B N 1
ATOM 10597 C CA . ARG B 1 496 ? -7.742 8.531 6.004 1 97.44 496 ARG B CA 1
ATOM 10598 C C . ARG B 1 496 ? -9.242 8.391 6.238 1 97.44 496 ARG B C 1
ATOM 10600 O O . ARG B 1 496 ? -9.711 7.336 6.664 1 97.44 496 ARG B O 1
ATOM 10607 N N . HIS B 1 497 ? -9.984 9.414 5.848 1 98.31 497 HIS B N 1
ATOM 10608 C CA . HIS B 1 497 ? -11.398 9.539 6.176 1 98.31 497 HIS B CA 1
ATOM 10609 C C . HIS B 1 497 ? -12.211 8.406 5.559 1 98.31 497 HIS B C 1
ATOM 10611 O O . HIS B 1 497 ? -13.266 8.031 6.082 1 98.31 497 HIS B O 1
ATOM 10617 N N . GLU B 1 498 ? -11.641 7.805 4.488 1 97.88 498 GLU B N 1
ATOM 10618 C CA . GLU B 1 498 ? -12.305 6.676 3.838 1 97.88 498 GLU B CA 1
ATOM 10619 C C . GLU B 1 498 ? -12.391 5.477 4.773 1 97.88 498 GLU B C 1
ATOM 10621 O O . GLU B 1 498 ? -13.203 4.574 4.559 1 97.88 498 GLU B O 1
ATOM 10626 N N . LEU B 1 499 ? -11.617 5.434 5.828 1 97.88 499 LEU B N 1
ATOM 10627 C CA . LEU B 1 499 ? -11.633 4.328 6.781 1 97.88 499 LEU B CA 1
ATOM 10628 C C . LEU B 1 499 ? -12.492 4.676 8 1 97.88 499 LEU B C 1
ATOM 10630 O O . LEU B 1 499 ? -12.75 3.818 8.844 1 97.88 499 LEU B O 1
ATOM 10634 N N . LEU B 1 500 ? -12.984 5.941 8.125 1 98.31 500 LEU B N 1
ATOM 10635 C CA . LEU B 1 500 ? -13.625 6.426 9.344 1 98.31 500 LEU B CA 1
ATOM 10636 C C . LEU B 1 500 ? -15.086 6.789 9.086 1 98.31 500 LEU B C 1
ATOM 10638 O O . LEU B 1 500 ? -15.688 7.527 9.859 1 98.31 500 LEU B O 1
ATOM 10642 N N . VAL B 1 501 ? -15.672 6.305 8.102 1 97.88 501 VAL B N 1
ATOM 10643 C CA . VAL B 1 501 ? -16.984 6.684 7.582 1 97.88 501 VAL B CA 1
ATOM 10644 C C . VAL B 1 501 ? -18.047 6.391 8.633 1 97.88 501 VAL B C 1
ATOM 10646 O O . VAL B 1 501 ? -19.031 7.141 8.758 1 97.88 501 VAL B O 1
ATOM 10649 N N . ASP B 1 502 ? -17.875 5.352 9.414 1 97.62 502 ASP B N 1
ATOM 10650 C CA . ASP B 1 502 ? -18.859 4.973 10.43 1 97.62 502 ASP B CA 1
ATOM 10651 C C . ASP B 1 502 ? -19.047 6.086 11.461 1 97.62 502 ASP B C 1
ATOM 10653 O O . ASP B 1 502 ? -20.094 6.191 12.086 1 97.62 502 ASP B O 1
ATOM 10657 N N . ASN B 1 503 ? -18.109 6.93 11.594 1 98.38 503 ASN B N 1
ATOM 10658 C CA . ASN B 1 503 ? -18.078 7.926 12.656 1 98.38 503 ASN B CA 1
ATOM 10659 C C . ASN B 1 503 ? -19.062 9.062 12.398 1 98.38 503 ASN B C 1
ATOM 10661 O O . ASN B 1 503 ? -19.344 9.859 13.297 1 98.38 503 ASN B O 1
ATOM 10665 N N . TYR B 1 504 ? -19.609 9.125 11.195 1 97.75 504 TYR B N 1
ATOM 10666 C CA . TYR B 1 504 ? -20.531 10.234 10.984 1 97.75 504 TYR B CA 1
ATOM 10667 C C . TYR B 1 504 ? -21.906 9.727 10.586 1 97.75 504 TYR B C 1
ATOM 10669 O O . TYR B 1 504 ? -22.781 10.516 10.219 1 97.75 504 TYR B O 1
ATOM 10677 N N . ALA B 1 505 ? -22.078 8.391 10.562 1 96.94 505 ALA B N 1
ATOM 10678 C CA . ALA B 1 505 ? -23.406 7.84 10.281 1 96.94 505 ALA B CA 1
ATOM 10679 C C . ALA B 1 505 ? -24.453 8.445 11.211 1 96.94 505 ALA B C 1
ATOM 10681 O O . ALA B 1 505 ? -24.25 8.508 12.43 1 96.94 505 ALA B O 1
ATOM 10682 N N . GLY B 1 506 ? -25.5 8.938 10.688 1 95.94 506 GLY B N 1
ATOM 10683 C CA . GLY B 1 506 ? -26.531 9.609 11.453 1 95.94 506 GLY B CA 1
ATOM 10684 C C . GLY B 1 506 ? -26.547 11.109 11.242 1 95.94 506 GLY B C 1
ATOM 10685 O O . GLY B 1 506 ? -27.531 11.781 11.578 1 95.94 506 GLY B O 1
ATOM 10686 N N . THR B 1 507 ? -25.531 11.688 10.695 1 97.88 507 THR B N 1
ATOM 10687 C CA . THR B 1 507 ? -25.422 13.125 10.469 1 97.88 507 THR B CA 1
ATOM 10688 C C . THR B 1 507 ? -25.812 13.477 9.039 1 97.88 507 THR B C 1
ATOM 10690 O O . THR B 1 507 ? -25.312 12.883 8.086 1 97.88 507 THR B O 1
ATOM 10693 N N . PRO B 1 508 ? -26.703 14.484 8.859 1 98.38 508 PRO B N 1
ATOM 10694 C CA . PRO B 1 508 ? -27.062 14.898 7.504 1 98.38 508 PRO B CA 1
ATOM 10695 C C . PRO B 1 508 ? -25.891 15.508 6.742 1 98.38 508 PRO B C 1
ATOM 10697 O O . PRO B 1 508 ? -25.188 16.375 7.273 1 98.38 508 PRO B O 1
ATOM 10700 N N . ILE B 1 509 ? -25.672 15.016 5.566 1 98.69 509 ILE B N 1
ATOM 10701 C CA . ILE B 1 509 ? -24.562 15.469 4.738 1 98.69 509 ILE B CA 1
ATOM 10702 C C . ILE B 1 509 ? -25.047 15.703 3.309 1 98.69 509 ILE B C 1
ATOM 10704 O O . ILE B 1 509 ? -25.766 14.875 2.752 1 98.69 509 ILE B O 1
ATOM 10708 N N . MET B 1 510 ? -24.734 16.844 2.723 1 98.56 510 MET B N 1
ATOM 10709 C CA . MET B 1 510 ? -24.891 17.094 1.292 1 98.56 510 MET B CA 1
ATOM 10710 C C . MET B 1 510 ? -23.547 17.422 0.65 1 98.56 510 MET B C 1
ATOM 10712 O O . MET B 1 510 ? -23 18.516 0.864 1 98.56 510 MET B O 1
ATOM 10716 N N . GLN B 1 511 ? -23.078 16.531 -0.177 1 98 511 GLN B N 1
ATOM 10717 C CA . GLN B 1 511 ? -21.844 16.781 -0.925 1 98 511 GLN B CA 1
ATOM 10718 C C . GLN B 1 511 ? -22.125 17.562 -2.205 1 98 511 GLN B C 1
ATOM 10720 O O . GLN B 1 511 ? -23.203 17.438 -2.783 1 98 511 GLN B O 1
ATOM 10725 N N . GLY B 1 512 ? -21.172 18.391 -2.555 1 98.19 512 GLY B N 1
ATOM 10726 C CA . GLY B 1 512 ? -21.156 19.047 -3.852 1 98.19 512 GLY B CA 1
ATOM 10727 C C . GLY B 1 512 ? -19.828 18.906 -4.574 1 98.19 512 GLY B C 1
ATOM 10728 O O . GLY B 1 512 ? -18.766 18.922 -3.945 1 98.19 512 GLY B O 1
ATOM 10729 N N . HIS B 1 513 ? -19.984 18.766 -5.891 1 98.38 513 HIS B N 1
ATOM 10730 C CA . HIS B 1 513 ? -18.766 18.594 -6.672 1 98.38 513 HIS B CA 1
ATOM 10731 C C . HIS B 1 513 ? -18.969 19.031 -8.117 1 98.38 513 HIS B C 1
ATOM 10733 O O . HIS B 1 513 ? -19.984 18.703 -8.734 1 98.38 513 HIS B O 1
ATOM 10739 N N . GLY B 1 514 ? -18.016 19.844 -8.688 1 98.12 514 GLY B N 1
ATOM 10740 C CA . GLY B 1 514 ? -18.078 20.125 -10.117 1 98.12 514 GLY B CA 1
ATOM 10741 C C . GLY B 1 514 ? -17.781 18.906 -10.977 1 98.12 514 GLY B C 1
ATOM 10742 O O . GLY B 1 514 ? -16.766 18.234 -10.773 1 98.12 514 GLY B O 1
ATOM 10743 N N . GLN B 1 515 ? -18.547 18.688 -11.938 1 96.88 515 GLN B N 1
ATOM 10744 C CA . GLN B 1 515 ? -18.484 17.484 -12.758 1 96.88 515 GLN B CA 1
ATOM 10745 C C . GLN B 1 515 ? -17.156 17.422 -13.508 1 96.88 515 GLN B C 1
ATOM 10747 O O . GLN B 1 515 ? -16.625 16.328 -13.75 1 96.88 515 GLN B O 1
ATOM 10752 N N . LEU B 1 516 ? -16.594 18.547 -13.859 1 94.81 516 LEU B N 1
ATOM 10753 C CA . LEU B 1 516 ? -15.398 18.609 -14.688 1 94.81 516 LEU B CA 1
ATOM 10754 C C . LEU B 1 516 ? -14.188 19 -13.852 1 94.81 516 LEU B C 1
ATOM 10756 O O . LEU B 1 516 ? -13.219 19.547 -14.383 1 94.81 516 LEU B O 1
ATOM 10760 N N . ASP B 1 517 ? -14.281 18.828 -12.523 1 95.25 517 ASP B N 1
ATOM 10761 C CA . ASP B 1 517 ? -13.18 19.156 -11.617 1 95.25 517 ASP B CA 1
ATOM 10762 C C . ASP B 1 517 ? -11.922 18.375 -11.984 1 95.25 517 ASP B C 1
ATOM 10764 O O . ASP B 1 517 ? -11.883 17.156 -11.859 1 95.25 517 ASP B O 1
ATOM 10768 N N . ASP B 1 518 ? -10.898 19.062 -12.406 1 91.44 518 ASP B N 1
ATOM 10769 C CA . ASP B 1 518 ? -9.648 18.406 -12.781 1 91.44 518 ASP B CA 1
ATOM 10770 C C . ASP B 1 518 ? -8.57 18.641 -11.734 1 91.44 518 ASP B C 1
ATOM 10772 O O . ASP B 1 518 ? -7.387 18.391 -11.984 1 91.44 518 ASP B O 1
ATOM 10776 N N . ASN B 1 519 ? -8.977 19.219 -10.586 1 93.5 519 ASN B N 1
ATOM 10777 C CA . ASN B 1 519 ? -8.086 19.391 -9.445 1 93.5 519 ASN B CA 1
ATOM 10778 C C . ASN B 1 519 ? -8.297 18.312 -8.391 1 93.5 519 ASN B C 1
ATOM 10780 O O . ASN B 1 519 ? -7.348 17.641 -7.984 1 93.5 519 ASN B O 1
ATOM 10784 N N . VAL B 1 520 ? -9.492 18.219 -7.934 1 95.38 520 VAL B N 1
ATOM 10785 C CA . VAL B 1 520 ? -9.922 17.094 -7.117 1 95.38 520 VAL B CA 1
ATOM 10786 C C . VAL B 1 520 ? -10.883 16.219 -7.918 1 95.38 520 VAL B C 1
ATOM 10788 O O . VAL B 1 520 ? -12.039 16.594 -8.125 1 95.38 520 VAL B O 1
ATOM 10791 N N . PRO B 1 521 ? -10.438 15.086 -8.297 1 94.81 521 PRO B N 1
ATOM 10792 C CA . PRO B 1 521 ? -11.312 14.25 -9.125 1 94.81 521 PRO B CA 1
ATOM 10793 C C . PRO B 1 521 ? -12.633 13.922 -8.445 1 94.81 521 PRO B C 1
ATOM 10795 O O . PRO B 1 521 ? -12.664 13.672 -7.234 1 94.81 521 PRO B O 1
ATOM 10798 N N . THR B 1 522 ? -13.719 13.859 -9.234 1 97.06 522 THR B N 1
ATOM 10799 C CA . THR B 1 522 ? -15.055 13.586 -8.719 1 97.06 522 THR B CA 1
ATOM 10800 C C . THR B 1 522 ? -15.117 12.211 -8.07 1 97.06 522 THR B C 1
ATOM 10802 O O . THR B 1 522 ? -16.016 11.93 -7.273 1 97.06 522 THR B O 1
ATOM 10805 N N . PHE B 1 523 ? -14.156 11.328 -8.43 1 97.19 523 PHE B N 1
ATOM 10806 C CA . PHE B 1 523 ? -14.086 10.008 -7.82 1 97.19 523 PHE B CA 1
ATOM 10807 C C . PHE B 1 523 ? -14.148 10.109 -6.301 1 97.19 523 PHE B C 1
ATOM 10809 O O . PHE B 1 523 ? -14.75 9.258 -5.641 1 97.19 523 PHE B O 1
ATOM 10816 N N . HIS B 1 524 ? -13.633 11.117 -5.719 1 97.62 524 HIS B N 1
ATOM 10817 C CA . HIS B 1 524 ? -13.539 11.258 -4.27 1 97.62 524 HIS B CA 1
ATOM 10818 C C . HIS B 1 524 ? -14.922 11.398 -3.643 1 97.62 524 HIS B C 1
ATOM 10820 O O . HIS B 1 524 ? -15.266 10.672 -2.711 1 97.62 524 HIS B O 1
ATOM 10826 N N . SER B 1 525 ? -15.703 12.312 -4.125 1 98.38 525 SER B N 1
ATOM 10827 C CA . SER B 1 525 ? -17.031 12.5 -3.576 1 98.38 525 SER B CA 1
ATOM 10828 C C . SER B 1 525 ? -17.938 11.305 -3.873 1 98.38 525 SER B C 1
ATOM 10830 O O . SER B 1 525 ? -18.734 10.891 -3.031 1 98.38 525 SER B O 1
ATOM 10832 N N . ARG B 1 526 ? -17.828 10.773 -5.102 1 98.19 526 ARG B N 1
ATOM 10833 C CA . ARG B 1 526 ? -18.594 9.586 -5.457 1 98.19 526 ARG B CA 1
ATOM 10834 C C . ARG B 1 526 ? -18.25 8.414 -4.547 1 98.19 526 ARG B C 1
ATOM 10836 O O . ARG B 1 526 ? -19.141 7.691 -4.086 1 98.19 526 ARG B O 1
ATOM 10843 N N . ARG B 1 527 ? -16.969 8.227 -4.297 1 98.31 527 ARG B N 1
ATOM 10844 C CA . ARG B 1 527 ? -16.516 7.129 -3.451 1 98.31 527 ARG B CA 1
ATOM 10845 C C . ARG B 1 527 ? -16.984 7.316 -2.014 1 98.31 527 ARG B C 1
ATOM 10847 O O . ARG B 1 527 ? -17.391 6.355 -1.356 1 98.31 527 ARG B O 1
ATOM 10854 N N . MET B 1 528 ? -16.891 8.555 -1.521 1 98.31 528 MET B N 1
ATOM 10855 C CA . MET B 1 528 ? -17.359 8.805 -0.16 1 98.31 528 MET B CA 1
ATOM 10856 C C . MET B 1 528 ? -18.844 8.508 -0.037 1 98.31 528 MET B C 1
ATOM 10858 O O . MET B 1 528 ? -19.297 7.961 0.974 1 98.31 528 MET B O 1
ATOM 10862 N N . ARG B 1 529 ? -19.609 8.891 -1.031 1 97.81 529 ARG B N 1
ATOM 10863 C CA . ARG B 1 529 ? -21.031 8.562 -1.053 1 97.81 529 ARG B CA 1
ATOM 10864 C C . ARG B 1 529 ? -21.25 7.051 -0.999 1 97.81 529 ARG B C 1
ATOM 10866 O O . ARG B 1 529 ? -22.109 6.566 -0.26 1 97.81 529 ARG B O 1
ATOM 10873 N N . PHE B 1 530 ? -20.484 6.352 -1.796 1 98 530 PHE B N 1
ATOM 10874 C CA . PHE B 1 530 ? -20.531 4.895 -1.841 1 98 530 PHE B CA 1
ATOM 10875 C C . PHE B 1 530 ? -20.219 4.301 -0.474 1 98 530 PHE B C 1
ATOM 10877 O O . PHE B 1 530 ? -20.969 3.467 0.034 1 98 530 PHE B O 1
ATOM 10884 N N . LEU B 1 531 ? -19.156 4.703 0.173 1 97.88 531 LEU B N 1
ATOM 10885 C CA . LEU B 1 531 ? -18.719 4.176 1.466 1 97.88 531 LEU B CA 1
ATOM 10886 C C . LEU B 1 531 ? -19.734 4.523 2.555 1 97.88 531 LEU B C 1
ATOM 10888 O O . LEU B 1 531 ? -19.953 3.736 3.479 1 97.88 531 LEU B O 1
ATOM 10892 N N . SER B 1 532 ? -20.312 5.738 2.486 1 97.5 532 SER B N 1
ATOM 10893 C CA . SER B 1 532 ? -21.359 6.121 3.428 1 97.5 532 SER B CA 1
ATOM 10894 C C . SER B 1 532 ? -22.547 5.156 3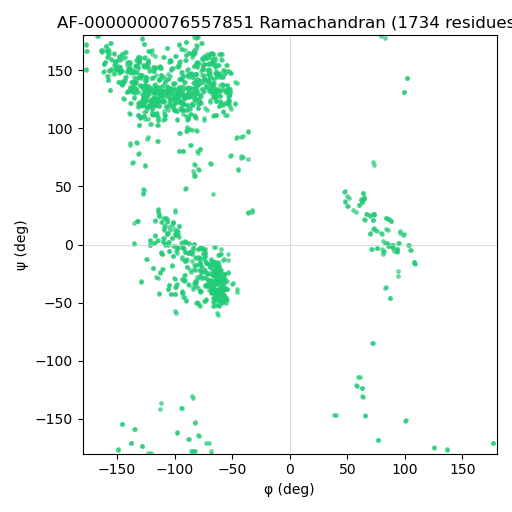.371 1 97.5 532 SER B C 1
ATOM 10896 O O . SER B 1 532 ? -23.062 4.742 4.406 1 97.5 532 SER B O 1
ATOM 10898 N N . HIS B 1 533 ? -22.891 4.863 2.127 1 96.75 533 HIS B N 1
ATOM 10899 C CA . HIS B 1 533 ? -23.984 3.914 1.925 1 96.75 533 HIS B CA 1
ATOM 10900 C C . HIS B 1 533 ? -23.656 2.553 2.525 1 96.75 533 HIS B C 1
ATOM 10902 O O . HIS B 1 533 ? -24.484 1.949 3.205 1 96.75 533 HIS B O 1
ATOM 10908 N N . GLU B 1 534 ? -22.484 2.102 2.297 1 95.44 534 GLU B N 1
ATOM 10909 C CA . GLU B 1 534 ? -22.047 0.811 2.82 1 95.44 534 GLU B CA 1
ATOM 10910 C C . GLU B 1 534 ? -22.016 0.813 4.348 1 95.44 534 GLU B C 1
ATOM 10912 O O . GLU B 1 534 ? -22.156 -0.238 4.977 1 95.44 534 GLU B O 1
ATOM 10917 N N . ALA B 1 535 ? -21.859 1.986 4.93 1 95.19 535 ALA B N 1
ATOM 10918 C CA . ALA B 1 535 ? -21.859 2.123 6.383 1 95.19 535 ALA B CA 1
ATOM 10919 C C . ALA B 1 535 ? -23.281 2.211 6.926 1 95.19 535 ALA B C 1
ATOM 10921 O O . ALA B 1 535 ? -23.484 2.393 8.125 1 95.19 535 ALA B O 1
ATOM 10922 N N . GLY B 1 536 ? -24.234 2.141 6.035 1 94.25 536 GLY B N 1
ATOM 10923 C CA . GLY B 1 536 ? -25.641 2.166 6.426 1 94.25 536 GLY B CA 1
ATOM 10924 C C . GLY B 1 536 ? -26.203 3.57 6.527 1 94.25 536 GLY B C 1
ATOM 10925 O O . GLY B 1 536 ? -27.188 3.801 7.238 1 94.25 536 GLY B O 1
ATOM 10926 N N . TRP B 1 537 ? -25.562 4.523 5.887 1 96.5 537 TRP B N 1
ATOM 10927 C CA . TRP B 1 537 ? -26 5.914 5.996 1 96.5 537 TRP B CA 1
ATOM 10928 C C . TRP B 1 537 ? -26.156 6.547 4.617 1 96.5 537 TRP B C 1
ATOM 10930 O O . TRP B 1 537 ? -25.188 6.613 3.846 1 96.5 537 TRP B O 1
ATOM 10940 N N . GLU B 1 538 ? -27.297 7.059 4.301 1 95.75 538 GLU B N 1
ATOM 10941 C CA . GLU B 1 538 ? -27.562 7.703 3.016 1 95.75 538 GLU B CA 1
ATOM 10942 C C . GLU B 1 538 ? -27.297 9.203 3.092 1 95.75 538 GLU B C 1
ATOM 10944 O O . GLU B 1 538 ? -27.766 9.875 4.02 1 95.75 538 GLU B O 1
ATOM 10949 N N . THR B 1 539 ? -26.547 9.664 2.25 1 96.19 539 THR B N 1
ATOM 10950 C CA . THR B 1 539 ? -26.219 11.086 2.164 1 96.19 539 THR B CA 1
ATOM 10951 C C . THR B 1 539 ? -26.641 11.656 0.815 1 96.19 539 THR B C 1
ATOM 10953 O O . THR B 1 539 ? -26.953 10.914 -0.113 1 96.19 539 THR B O 1
ATOM 10956 N N . GLU B 1 540 ? -26.703 12.938 0.75 1 97.19 540 GLU B N 1
ATOM 10957 C CA . GLU B 1 540 ? -27.047 13.617 -0.5 1 97.19 540 GLU B CA 1
ATOM 10958 C C . GLU B 1 540 ? -25.781 14.016 -1.267 1 97.19 540 GLU B C 1
ATOM 10960 O O . GLU B 1 540 ? -24.734 14.242 -0.667 1 97.19 540 GLU B O 1
ATOM 10965 N N . TYR B 1 541 ? -25.906 14.016 -2.613 1 97.31 541 TYR B N 1
ATOM 10966 C CA . TYR B 1 541 ? -24.797 14.367 -3.486 1 97.31 541 TYR B CA 1
ATOM 10967 C C . TYR B 1 541 ? -25.281 15.117 -4.723 1 97.31 541 TYR B C 1
ATOM 10969 O O . TYR B 1 541 ? -26.219 14.672 -5.395 1 97.31 541 TYR B O 1
ATOM 10977 N N . ILE B 1 542 ? -24.703 16.266 -4.93 1 97.69 542 ILE B N 1
ATOM 10978 C CA . ILE B 1 542 ? -25 17.016 -6.145 1 97.69 542 ILE B CA 1
ATOM 10979 C C . ILE B 1 542 ? -23.719 17.188 -6.969 1 97.69 542 ILE B C 1
ATOM 10981 O O . ILE B 1 542 ? -22.719 17.703 -6.473 1 97.69 542 ILE B O 1
ATOM 10985 N N . GLU B 1 543 ? -23.734 16.688 -8.125 1 97.44 543 GLU B N 1
ATOM 10986 C CA . GLU B 1 543 ? -22.672 16.922 -9.094 1 97.44 543 GLU B CA 1
ATOM 10987 C C . GLU B 1 543 ? -23.078 17.984 -10.117 1 97.44 543 GLU B C 1
ATOM 10989 O O . GLU B 1 543 ? -24.031 17.797 -10.859 1 97.44 543 GLU B O 1
ATOM 10994 N N . PHE B 1 544 ? -22.391 19.125 -10.148 1 98.12 544 PHE B N 1
ATOM 10995 C CA . PHE B 1 544 ? -22.781 20.266 -10.961 1 98.12 544 PHE B CA 1
ATOM 10996 C C . PHE B 1 544 ? -22.281 20.109 -12.391 1 98.12 544 PHE B C 1
ATOM 10998 O O . PHE B 1 544 ? -21.078 20.219 -12.656 1 98.12 544 PHE B O 1
ATOM 11005 N N . PRO B 1 545 ? -23.188 19.922 -13.312 1 96.62 545 PRO B N 1
ATOM 11006 C CA . PRO B 1 545 ? -22.781 19.703 -14.703 1 96.62 545 PRO B CA 1
ATOM 11007 C C . PRO B 1 545 ? -22.031 20.906 -15.281 1 96.62 545 PRO B C 1
ATOM 11009 O O . PRO B 1 545 ? -22.453 22.047 -15.078 1 96.62 545 PRO B O 1
ATOM 11012 N N . GLY B 1 546 ? -20.969 20.609 -15.891 1 96 546 GLY B N 1
ATOM 11013 C CA . GLY B 1 546 ? -20.219 21.625 -16.625 1 96 546 GLY B CA 1
ATOM 11014 C C . GLY B 1 546 ? -19.344 22.484 -15.727 1 96 546 GLY B C 1
ATOM 11015 O O . GLY B 1 546 ? -18.594 23.344 -16.219 1 96 546 GLY B O 1
ATOM 11016 N N . ARG B 1 547 ? -19.375 22.312 -14.43 1 97.5 547 ARG B N 1
ATOM 11017 C CA . ARG B 1 547 ? -18.562 23.109 -13.5 1 97.5 547 ARG B CA 1
ATOM 11018 C C . ARG B 1 547 ? -17.25 22.406 -13.195 1 97.5 547 ARG B C 1
ATOM 11020 O O . ARG B 1 547 ? -17.188 21.188 -13.117 1 97.5 547 ARG B O 1
ATOM 11027 N N . GLY B 1 548 ? -16.203 23.219 -13 1 95.56 548 GLY B N 1
ATOM 11028 C CA . GLY B 1 548 ? -14.891 22.719 -12.633 1 95.56 548 GLY B CA 1
ATOM 11029 C C . GLY B 1 548 ? -14.648 22.719 -11.133 1 95.56 548 GLY B C 1
ATOM 11030 O O . GLY B 1 548 ? -15.547 22.375 -10.359 1 95.56 548 GLY B O 1
ATOM 11031 N N . HIS B 1 549 ? -13.492 23.047 -10.703 1 94.94 549 HIS B N 1
ATOM 11032 C CA . HIS B 1 549 ? -13.102 22.969 -9.297 1 94.94 549 HIS B CA 1
ATOM 11033 C C . HIS B 1 549 ? -13.672 24.141 -8.5 1 94.94 549 HIS B C 1
ATOM 11035 O O . HIS B 1 549 ? -14.078 23.969 -7.348 1 94.94 549 HIS B O 1
ATOM 11041 N N . TRP B 1 550 ? -13.656 25.25 -9.055 1 94.94 550 TRP B N 1
ATOM 11042 C CA . TRP B 1 550 ? -14.133 26.453 -8.391 1 94.94 550 TRP B CA 1
ATOM 11043 C C . TRP B 1 550 ? -14.961 27.312 -9.344 1 94.94 550 TRP B C 1
ATOM 11045 O O . TRP B 1 550 ? -14.68 27.375 -10.547 1 94.94 550 TRP B O 1
ATOM 11055 N N . TRP B 1 551 ? -16.062 27.922 -8.898 1 96.06 551 TRP B N 1
ATOM 11056 C CA . TRP B 1 551 ? -16.875 28.938 -9.578 1 96.06 551 TRP B CA 1
ATOM 11057 C C . TRP B 1 551 ? -17.562 29.844 -8.57 1 96.06 551 TRP B C 1
ATOM 11059 O O . TRP B 1 551 ? -17.656 29.516 -7.383 1 96.06 551 TRP B O 1
ATOM 11069 N N . GLU B 1 552 ? -17.938 31.047 -8.961 1 93.62 552 GLU B N 1
ATOM 11070 C CA . GLU B 1 552 ? -18.672 31.938 -8.078 1 93.62 552 GLU B CA 1
ATOM 11071 C C . GLU B 1 552 ? -19.969 31.281 -7.582 1 93.62 552 GLU B C 1
ATOM 11073 O O . GLU B 1 552 ? -20.766 30.797 -8.383 1 93.62 552 GLU B O 1
ATOM 11078 N N . GLY B 1 553 ? -20.109 31.172 -6.344 1 94.94 553 GLY B N 1
ATOM 11079 C CA . GLY B 1 553 ? -21.297 30.562 -5.773 1 94.94 553 GLY B CA 1
ATOM 11080 C C . GLY B 1 553 ? -21.109 29.094 -5.441 1 94.94 553 GLY B C 1
ATOM 11081 O O . GLY B 1 553 ? -22.078 28.391 -5.117 1 94.94 553 GLY B O 1
ATOM 11082 N N . VAL B 1 554 ? -19.969 28.609 -5.488 1 96.88 554 VAL B N 1
ATOM 11083 C CA . VAL B 1 554 ? -19.656 27.188 -5.32 1 96.88 554 VAL B CA 1
ATOM 11084 C C . VAL B 1 554 ? -20.25 26.688 -4 1 96.88 554 VAL B C 1
ATOM 11086 O O . VAL B 1 554 ? -20.703 25.547 -3.91 1 96.88 554 VAL B O 1
ATOM 11089 N N . MET B 1 555 ? -20.359 27.547 -2.934 1 97.31 555 MET B N 1
ATOM 11090 C CA . MET B 1 555 ? -20.828 27.125 -1.614 1 97.31 555 MET B CA 1
ATOM 11091 C C . MET B 1 555 ? -22.344 27.25 -1.509 1 97.31 555 MET B C 1
ATOM 11093 O O . MET B 1 555 ? -22.953 26.719 -0.577 1 97.31 555 MET B O 1
ATOM 11097 N N . THR B 1 556 ? -22.969 27.938 -2.457 1 97.38 556 THR B N 1
ATOM 11098 C CA . THR B 1 556 ? -24.375 28.281 -2.311 1 97.38 556 THR B CA 1
ATOM 11099 C C . THR B 1 556 ? -25.141 27.969 -3.59 1 97.38 556 THR B C 1
ATOM 11101 O O . THR B 1 556 ? -26.172 28.594 -3.867 1 97.38 556 THR B O 1
ATOM 11104 N N . ASP B 1 557 ? -24.641 27.156 -4.383 1 96.69 557 ASP B N 1
ATOM 11105 C CA . ASP B 1 557 ? -25.312 26.797 -5.629 1 96.69 557 ASP B CA 1
ATOM 11106 C C . ASP B 1 557 ? -26.234 25.594 -5.426 1 96.69 557 ASP B C 1
ATOM 11108 O O . ASP B 1 557 ? -26.094 24.859 -4.445 1 96.69 557 ASP B O 1
ATOM 11112 N N . GLY B 1 558 ? -27.188 25.484 -6.355 1 96.38 558 GLY B N 1
ATOM 11113 C CA . GLY B 1 558 ? -28.062 24.312 -6.355 1 96.38 558 GLY B CA 1
ATOM 11114 C C . GLY B 1 558 ? -28.906 24.203 -5.098 1 96.38 558 GLY B C 1
ATOM 11115 O O . GLY B 1 558 ? -29.531 25.172 -4.68 1 96.38 558 GLY B O 1
ATOM 11116 N N . SER B 1 559 ? -28.891 22.953 -4.465 1 97.38 559 SER B N 1
ATOM 11117 C CA . SER B 1 559 ? -29.734 22.672 -3.303 1 97.38 559 SER B CA 1
ATOM 11118 C C . SER B 1 559 ? -29 23 -2.006 1 97.38 559 SER B C 1
ATOM 11120 O O . SER B 1 559 ? -29.547 22.812 -0.916 1 97.38 559 SER B O 1
ATOM 11122 N N . LEU B 1 560 ? -27.812 23.5 -2.08 1 98 560 LEU B N 1
ATOM 11123 C CA . LEU B 1 560 ? -27 23.734 -0.897 1 98 560 LEU B CA 1
ATOM 11124 C C . LEU B 1 560 ? -27.641 24.781 0.002 1 98 560 LEU B C 1
ATOM 11126 O O . LEU B 1 560 ? -27.703 24.609 1.221 1 98 560 LEU B O 1
ATOM 11130 N N . PRO B 1 561 ? -28.188 25.891 -0.552 1 97.5 561 PRO B N 1
ATOM 11131 C CA . PRO B 1 561 ? -28.828 26.891 0.31 1 97.5 561 PRO B CA 1
ATOM 11132 C C . PRO B 1 561 ? -30.016 26.328 1.096 1 97.5 561 PRO B C 1
ATOM 11134 O O . PRO B 1 561 ? -30.156 26.609 2.289 1 97.5 561 PRO B O 1
ATOM 11137 N N . ALA B 1 562 ? -30.812 25.562 0.377 1 97.38 562 ALA B N 1
ATOM 11138 C CA . ALA B 1 562 ? -31.984 24.969 1.043 1 97.38 562 ALA B CA 1
ATOM 11139 C C . ALA B 1 562 ? -31.547 24.031 2.162 1 97.38 562 ALA B C 1
ATOM 11141 O O . ALA B 1 562 ? -32.156 23.984 3.227 1 97.38 562 ALA B O 1
ATOM 11142 N N . PHE B 1 563 ? -30.609 23.297 1.94 1 97.81 563 PHE B N 1
ATOM 11143 C CA . PHE B 1 563 ? -30.078 22.359 2.92 1 97.81 563 PHE B CA 1
ATOM 11144 C C . PHE B 1 563 ? -29.562 23.109 4.148 1 97.81 563 PHE B C 1
ATOM 11146 O O . PHE B 1 563 ? -29.922 22.766 5.281 1 97.81 563 PHE B O 1
ATOM 11153 N N . VAL B 1 564 ? -28.688 24.109 3.938 1 97.25 564 VAL B N 1
ATOM 11154 C CA . VAL B 1 564 ? -28.094 24.875 5.023 1 97.25 564 VAL B CA 1
ATOM 11155 C C . VAL B 1 564 ? -29.172 25.609 5.805 1 97.25 564 VAL B C 1
ATOM 11157 O O . VAL B 1 564 ? -29.172 25.609 7.039 1 97.25 564 VAL B O 1
ATOM 11160 N N . ASN B 1 565 ? -30.125 26.188 5.109 1 95.25 565 ASN B N 1
ATOM 11161 C CA . ASN B 1 565 ? -31.234 26.891 5.758 1 95.25 565 ASN B CA 1
ATOM 11162 C C . ASN B 1 565 ? -32.031 25.938 6.648 1 95.25 565 ASN B C 1
ATOM 11164 O O . ASN B 1 565 ? -32.469 26.328 7.742 1 95.25 565 ASN B O 1
ATOM 11168 N N . HIS B 1 566 ? -32.219 24.781 6.129 1 95.25 566 HIS B N 1
ATOM 11169 C CA . HIS B 1 566 ? -33.031 23.812 6.871 1 95.25 566 HIS B CA 1
ATOM 11170 C C . HIS B 1 566 ? -32.375 23.453 8.203 1 95.25 566 HIS B C 1
ATOM 11172 O O . HIS B 1 566 ? -33 23.484 9.25 1 95.25 566 HIS B O 1
ATOM 11178 N N . TYR B 1 567 ? -31.125 23.266 8.258 1 95.75 567 TYR B N 1
ATOM 11179 C CA . TYR B 1 567 ? -30.453 22.719 9.438 1 95.75 567 TYR B CA 1
ATOM 11180 C C . TYR B 1 567 ? -29.953 23.844 10.344 1 95.75 567 TYR B C 1
ATOM 11182 O O . TYR B 1 567 ? -29.547 23.594 11.484 1 95.75 567 TYR B O 1
ATOM 11190 N N . ILE B 1 568 ? -29.953 25.078 9.844 1 95.06 568 ILE B N 1
ATOM 11191 C CA . ILE B 1 568 ? -29.562 26.203 10.68 1 95.06 568 ILE B CA 1
ATOM 11192 C C . ILE B 1 568 ? -30.812 26.906 11.219 1 95.06 568 ILE B C 1
ATOM 11194 O O . ILE B 1 568 ? -30.844 27.297 12.391 1 95.06 568 ILE B O 1
ATOM 11198 N N . ASN B 1 569 ? -31.891 27 10.422 1 92.88 569 ASN B N 1
ATOM 11199 C CA . ASN B 1 569 ? -33.031 27.812 10.797 1 92.88 569 ASN B CA 1
ATOM 11200 C C . ASN B 1 569 ? -34.219 26.953 11.242 1 92.88 569 ASN B C 1
ATOM 11202 O O . ASN B 1 569 ? -34.906 27.281 12.203 1 92.88 569 ASN B O 1
ATOM 11206 N N . GLU B 1 570 ? -34.406 25.859 10.57 1 90.81 570 GLU B N 1
ATOM 11207 C CA . GLU B 1 570 ? -35.594 25.062 10.844 1 90.81 570 GLU B CA 1
ATOM 11208 C C . GLU B 1 570 ? -35.281 23.984 11.891 1 90.81 570 GLU B C 1
ATOM 11210 O O . GLU B 1 570 ? -36.094 23.75 12.789 1 90.81 570 GLU B O 1
ATOM 11215 N N . GLN B 1 571 ? -34.188 23.391 11.758 1 90.19 571 GLN B N 1
ATOM 11216 C CA . GLN B 1 571 ? -33.844 22.297 12.664 1 90.19 571 GLN B CA 1
ATOM 11217 C C . GLN B 1 571 ? -32.375 22.406 13.125 1 90.19 571 GLN B C 1
ATOM 11219 O O . GLN B 1 571 ? -31.578 21.5 12.883 1 90.19 571 GLN B O 1
ATOM 11224 N N . PRO B 1 572 ? -32.125 23.375 13.922 1 92.44 572 PRO B N 1
ATOM 11225 C CA . PRO B 1 572 ? -30.75 23.562 14.398 1 92.44 572 PRO B CA 1
ATOM 11226 C C . PRO B 1 572 ? -30.406 22.672 15.586 1 92.44 572 PRO B C 1
ATOM 11228 O O . PRO B 1 572 ? -29.969 23.156 16.625 1 92.44 572 PRO B O 1
ATOM 11231 N N . LYS B 1 573 ? -30.516 21.328 15.391 1 93 573 LYS B N 1
ATOM 11232 C CA . LYS B 1 573 ? -30.281 20.344 16.453 1 93 573 LYS B CA 1
ATOM 11233 C C . LYS B 1 573 ? -29.359 19.234 15.961 1 93 573 LYS B C 1
ATOM 11235 O O . LYS B 1 573 ? -29.422 18.828 14.797 1 93 573 LYS B O 1
ATOM 11240 N N . ILE B 1 574 ? -28.562 18.797 16.859 1 95.62 574 ILE B N 1
ATOM 11241 C CA . ILE B 1 574 ? -27.766 17.609 16.578 1 95.62 574 ILE B CA 1
ATOM 11242 C C . ILE B 1 574 ? -28.672 16.391 16.406 1 95.62 574 ILE B C 1
ATOM 11244 O O . ILE B 1 574 ? -29.453 16.078 17.281 1 95.62 574 ILE B O 1
ATOM 11248 N N . PRO B 1 575 ? -28.547 15.688 15.297 1 94.69 575 PRO B N 1
ATOM 11249 C CA . PRO B 1 575 ? -29.453 14.562 15.047 1 94.69 575 PRO B CA 1
ATOM 11250 C C . PRO B 1 575 ? -29.188 13.383 15.984 1 94.69 575 PRO B C 1
ATOM 11252 O O . PRO B 1 575 ? -28.062 13.188 16.438 1 94.69 575 PRO B O 1
ATOM 11255 N N . PRO B 1 576 ? -30.234 12.672 16.234 1 92.62 576 PRO B N 1
ATOM 11256 C CA . PRO B 1 576 ? -30.016 11.445 17 1 92.62 576 PRO B CA 1
ATOM 11257 C C . PRO B 1 576 ? -29.172 10.414 16.25 1 92.62 576 PRO B C 1
ATOM 11259 O O . PRO B 1 576 ? -29.188 10.391 15.016 1 92.62 576 PRO B O 1
ATOM 11262 N N . LEU B 1 577 ? -28.516 9.562 17.016 1 95.19 577 LEU B N 1
ATOM 11263 C CA . LEU B 1 577 ? -27.75 8.484 16.406 1 95.19 577 LEU B CA 1
ATOM 11264 C C . LEU B 1 577 ? -28.641 7.301 16.062 1 95.19 577 LEU B C 1
ATOM 11266 O O . LEU B 1 577 ? -29.688 7.098 16.703 1 95.19 577 LEU B O 1
ATOM 11270 N N . PRO B 1 578 ? -28.203 6.52 15.047 1 94.19 578 PRO B N 1
ATOM 11271 C CA . PRO B 1 578 ? -28.906 5.262 14.812 1 94.19 578 PRO B CA 1
ATOM 11272 C C . PRO B 1 578 ? -28.844 4.309 16 1 94.19 578 PRO B C 1
ATOM 11274 O O . PRO B 1 578 ? -27.922 4.402 16.812 1 94.19 578 PRO B O 1
ATOM 11277 N N . SER B 1 579 ? -29.828 3.436 16.109 1 94.56 579 SER B N 1
ATOM 11278 C CA . SER B 1 579 ? -29.875 2.496 17.234 1 94.56 579 SER B CA 1
ATOM 11279 C C . SER B 1 579 ? -28.609 1.643 17.281 1 94.56 579 SER B C 1
ATOM 11281 O O . SER B 1 579 ? -28.219 1.181 18.359 1 94.56 579 SER B O 1
ATOM 11283 N N . LYS B 1 580 ? -28.047 1.447 16.109 1 95.25 580 LYS B N 1
ATOM 11284 C CA . LYS B 1 580 ? -26.75 0.808 15.992 1 95.25 580 LYS B CA 1
ATOM 11285 C C . LYS B 1 580 ? -25.719 1.749 15.359 1 95.25 580 LYS B C 1
ATOM 11287 O O . LYS B 1 580 ? -25.969 2.293 14.281 1 95.25 580 LYS B O 1
ATOM 11292 N N . PHE B 1 581 ? -24.656 1.993 16.078 1 96.25 581 PHE B N 1
ATOM 11293 C CA . PHE B 1 581 ? -23.594 2.822 15.492 1 96.25 581 PHE B CA 1
ATOM 11294 C C . PHE B 1 581 ? -22.219 2.363 15.969 1 96.25 581 PHE B C 1
ATOM 11296 O O . PHE B 1 581 ? -22.125 1.538 16.875 1 96.25 581 PHE B O 1
ATOM 11303 N N . SER B 1 582 ? -21.234 2.805 15.281 1 97.62 582 SER B N 1
ATOM 11304 C CA . SER B 1 582 ? -19.859 2.408 15.594 1 97.62 582 SER B CA 1
ATOM 11305 C C . SER B 1 582 ? -18.984 3.625 15.859 1 97.62 582 SER B C 1
ATOM 11307 O O . SER B 1 582 ? -19.344 4.746 15.492 1 97.62 582 SER B O 1
ATOM 11309 N N . ILE B 1 583 ? -17.922 3.377 16.594 1 98.12 583 ILE B N 1
ATOM 11310 C CA . ILE B 1 583 ? -16.828 4.32 16.781 1 98.12 583 ILE B CA 1
ATOM 11311 C C . ILE B 1 583 ? -15.539 3.721 16.25 1 98.12 583 ILE B C 1
ATOM 11313 O O . ILE B 1 583 ? -15.07 2.693 16.734 1 98.12 583 ILE B O 1
ATOM 11317 N N . VAL B 1 584 ? -15.031 4.27 15.203 1 98.19 584 VAL B N 1
ATOM 11318 C CA . VAL B 1 584 ? -13.742 3.852 14.664 1 98.19 584 VAL B CA 1
ATOM 11319 C C . VAL B 1 584 ? -12.664 4.852 15.07 1 98.19 584 VAL B C 1
ATOM 11321 O O . VAL B 1 584 ? -12.812 6.055 14.859 1 98.19 584 VAL B O 1
ATOM 11324 N N . VAL B 1 585 ? -11.562 4.312 15.633 1 98 585 VAL B N 1
ATOM 11325 C CA . VAL B 1 585 ? -10.562 5.195 16.219 1 98 585 VAL B CA 1
ATOM 11326 C C . VAL B 1 585 ? -9.188 4.879 15.648 1 98 585 VAL B C 1
ATOM 11328 O O . VAL B 1 585 ? -8.703 3.75 15.766 1 98 585 VAL B O 1
ATOM 11331 N N . ALA B 1 586 ? -8.57 5.832 15.016 1 96.5 586 ALA B N 1
ATOM 11332 C CA . ALA B 1 586 ? -7.188 5.691 14.555 1 96.5 586 ALA B CA 1
ATOM 11333 C C . ALA B 1 586 ? -6.207 6.203 15.609 1 96.5 586 ALA B C 1
ATOM 11335 O O . ALA B 1 586 ? -5.184 5.566 15.867 1 96.5 586 ALA B O 1
ATOM 11336 N N . ASN B 1 587 ? -6.453 7.328 16.188 1 97.06 587 ASN B N 1
ATOM 11337 C CA . ASN B 1 587 ? -5.711 7.961 17.281 1 97.06 587 ASN B CA 1
ATOM 11338 C C . ASN B 1 587 ? -6.645 8.594 18.297 1 97.06 587 ASN B C 1
ATOM 11340 O O . ASN B 1 587 ? -7.293 9.602 18.031 1 97.06 587 ASN B O 1
ATOM 11344 N N . PRO B 1 588 ? -6.68 8.07 19.5 1 97.44 588 PRO B N 1
ATOM 11345 C CA . PRO B 1 588 ? -7.605 8.586 20.516 1 97.44 588 PRO B CA 1
ATOM 11346 C C . PRO B 1 588 ? -7.426 10.078 20.781 1 97.44 588 PRO B C 1
ATOM 11348 O O . PRO B 1 588 ? -8.398 10.781 21.047 1 97.44 588 PRO B O 1
ATOM 11351 N N . ALA B 1 589 ? -6.254 10.562 20.625 1 96.62 589 ALA B N 1
ATOM 11352 C CA . ALA B 1 589 ? -5.977 11.961 20.922 1 96.62 589 ALA B CA 1
ATOM 11353 C C . ALA B 1 589 ? -6.719 12.891 19.969 1 96.62 589 ALA B C 1
ATOM 11355 O O . ALA B 1 589 ? -7.02 14.039 20.312 1 96.62 589 ALA B O 1
ATOM 11356 N N . ASP B 1 590 ? -6.988 12.398 18.812 1 96.38 590 ASP B N 1
ATOM 11357 C CA . ASP B 1 590 ? -7.625 13.203 17.781 1 96.38 590 ASP B CA 1
ATOM 11358 C C . ASP B 1 590 ? -9.148 13.109 17.875 1 96.38 590 ASP B C 1
ATOM 11360 O O . ASP B 1 590 ? -9.859 13.977 17.344 1 96.38 590 ASP B O 1
ATOM 11364 N N . MET B 1 591 ? -9.648 12.125 18.516 1 96.12 591 MET B N 1
ATOM 11365 C CA . MET B 1 591 ? -11.062 11.766 18.391 1 96.12 591 MET B CA 1
ATOM 11366 C C . MET B 1 591 ? -11.883 12.352 19.531 1 96.12 591 MET B C 1
ATOM 11368 O O . MET B 1 591 ? -11.492 12.242 20.688 1 96.12 591 MET B O 1
ATOM 11372 N N . GLY B 1 592 ? -12.953 13.031 19.219 1 96.06 592 GLY B N 1
ATOM 11373 C CA . GLY B 1 592 ? -13.93 13.445 20.203 1 96.06 592 GLY B CA 1
ATOM 11374 C C . GLY B 1 592 ? -14.93 12.359 20.547 1 96.06 592 GLY B C 1
ATOM 11375 O O . GLY B 1 592 ? -14.805 11.219 20.078 1 96.06 592 GLY B O 1
ATOM 11376 N N . PRO B 1 593 ? -15.844 12.703 21.391 1 96.44 593 PRO B N 1
ATOM 11377 C CA . PRO B 1 593 ? -16.859 11.719 21.781 1 96.44 593 PRO B CA 1
ATOM 11378 C C . PRO B 1 593 ? -17.844 11.406 20.656 1 96.44 593 PRO B C 1
ATOM 11380 O O . PRO B 1 593 ? -18.078 12.25 19.797 1 96.44 593 PRO B O 1
ATOM 11383 N N . ARG B 1 594 ? -18.328 10.289 20.656 1 97.25 594 ARG B N 1
ATOM 11384 C CA . ARG B 1 594 ? -19.484 9.883 19.875 1 97.25 594 ARG B CA 1
ATOM 11385 C C . ARG B 1 594 ? -20.5 9.125 20.719 1 97.25 594 ARG B C 1
ATOM 11387 O O . ARG B 1 594 ? -20.172 8.102 21.328 1 97.25 594 ARG B O 1
ATOM 11394 N N . GLY B 1 595 ? -21.719 9.672 20.844 1 95.5 595 GLY B N 1
ATOM 11395 C CA . GLY B 1 595 ? -22.703 9.109 21.75 1 95.5 595 GLY B CA 1
ATOM 11396 C C . GLY B 1 595 ? -22.297 9.203 23.203 1 95.5 595 GLY B C 1
ATOM 11397 O O . GLY B 1 595 ? -22.656 8.344 24.016 1 95.5 595 GLY B O 1
ATOM 11398 N N . GLY B 1 596 ? -21.391 10.125 23.469 1 95.38 596 GLY B N 1
ATOM 11399 C CA . GLY B 1 596 ? -20.922 10.297 24.828 1 95.38 596 GLY B CA 1
ATOM 11400 C C . GLY B 1 596 ? -19.781 9.352 25.188 1 95.38 596 GLY B C 1
ATOM 11401 O O . GLY B 1 596 ? -19.297 9.359 26.328 1 95.38 596 GLY B O 1
ATOM 11402 N N . VAL B 1 597 ? -19.344 8.531 24.328 1 96.62 597 VAL B N 1
ATOM 11403 C CA . VAL B 1 597 ? -18.266 7.574 24.562 1 96.62 597 VAL B CA 1
ATOM 11404 C C . VAL B 1 597 ? -16.938 8.148 24.062 1 96.62 597 VAL B C 1
ATOM 11406 O O . VAL B 1 597 ? -16.844 8.617 22.938 1 96.62 597 VAL B O 1
ATOM 11409 N N . ILE B 1 598 ? -15.93 8.102 24.938 1 97 598 ILE B N 1
ATOM 11410 C CA . ILE B 1 598 ? -14.609 8.625 24.594 1 97 598 ILE B CA 1
ATOM 11411 C C . ILE B 1 598 ? -13.562 7.527 24.75 1 97 598 ILE B C 1
ATOM 11413 O O . ILE B 1 598 ? -13.375 6.996 25.844 1 97 598 ILE B O 1
ATOM 11417 N N . VAL B 1 599 ? -12.883 7.176 23.672 1 97.75 599 VAL B N 1
ATOM 11418 C CA . VAL B 1 599 ? -11.797 6.203 23.75 1 97.75 599 VAL B CA 1
ATOM 11419 C C . VAL B 1 599 ? -10.516 6.891 24.219 1 97.75 599 VAL B C 1
ATOM 11421 O O . VAL B 1 599 ? -10.125 7.93 23.672 1 97.75 599 VAL B O 1
ATOM 11424 N N . GLU B 1 600 ? -9.828 6.254 25.203 1 97 600 GLU B N 1
ATOM 11425 C CA . GLU B 1 600 ? -8.648 6.863 25.812 1 97 600 GLU B CA 1
ATOM 11426 C C . GLU B 1 600 ? -7.367 6.203 25.312 1 97 600 GLU B C 1
ATOM 11428 O O . GLU B 1 600 ? -6.324 6.852 25.203 1 97 600 GLU B O 1
ATOM 11433 N N . GLN B 1 601 ? -7.441 4.871 25.062 1 97 601 GLN B N 1
ATOM 11434 C CA . GLN B 1 601 ? -6.262 4.121 24.656 1 97 601 GLN B CA 1
ATOM 11435 C C . GLN B 1 601 ? -6.645 2.957 23.734 1 97 601 GLN B C 1
ATOM 11437 O O . GLN B 1 601 ? -7.742 2.408 23.859 1 97 601 GLN B O 1
ATOM 11442 N N . LEU B 1 602 ? -5.777 2.617 22.875 1 95.69 602 LEU B N 1
ATOM 11443 C CA . LEU B 1 602 ? -5.863 1.401 22.062 1 95.69 602 LEU B CA 1
ATOM 11444 C C . LEU B 1 602 ? -4.906 0.335 22.594 1 95.69 602 LEU B C 1
ATOM 11446 O O . LEU B 1 602 ? -3.953 0.647 23.312 1 95.69 602 LEU B O 1
ATOM 11450 N N . GLU B 1 603 ? -5.203 -0.863 22.234 1 91.88 603 GLU B N 1
ATOM 11451 C CA . GLU B 1 603 ? -4.262 -1.934 22.547 1 91.88 603 GLU B CA 1
ATOM 11452 C C . GLU B 1 603 ? -3.023 -1.863 21.656 1 91.88 603 GLU B C 1
ATOM 11454 O O . GLU B 1 603 ? -1.899 -2.031 22.141 1 91.88 603 GLU B O 1
ATOM 11459 N N . VAL B 1 604 ? -3.27 -1.712 20.422 1 90.38 604 VAL B N 1
ATOM 11460 C CA . VAL B 1 604 ? -2.221 -1.59 19.422 1 90.38 604 VAL B CA 1
ATOM 11461 C C . VAL B 1 604 ? -2.441 -0.324 18.594 1 90.38 604 VAL B C 1
ATOM 11463 O O . VAL B 1 604 ? -3.551 -0.07 18.125 1 90.38 604 VAL B O 1
ATOM 11466 N N . TYR B 1 605 ? -1.387 0.413 18.375 1 92.12 605 TYR B N 1
ATOM 11467 C CA . TYR B 1 605 ? -1.568 1.742 17.812 1 92.12 605 TYR B CA 1
ATOM 11468 C C . TYR B 1 605 ? -1.257 1.741 16.312 1 92.12 605 TYR B C 1
ATOM 11470 O O . TYR B 1 605 ? -1.353 2.777 15.656 1 92.12 605 TYR B O 1
ATOM 11478 N N . ASP B 1 606 ? -0.859 0.68 15.688 1 91.5 606 ASP B N 1
ATOM 11479 C CA . ASP B 1 606 ? -0.703 0.603 14.234 1 91.5 606 ASP B CA 1
ATOM 11480 C C . ASP B 1 606 ? -1.888 -0.115 13.594 1 91.5 606 ASP B C 1
ATOM 11482 O O . ASP B 1 606 ? -1.778 -0.625 12.477 1 91.5 606 ASP B O 1
ATOM 11486 N N . GLN B 1 607 ? -2.957 -0.188 14.297 1 93.38 607 GLN B N 1
ATOM 11487 C CA . GLN B 1 607 ? -4.227 -0.76 13.859 1 93.38 607 GLN B CA 1
ATOM 11488 C C . GLN B 1 607 ? -5.402 0.092 14.328 1 93.38 607 GLN B C 1
ATOM 11490 O O . GLN B 1 607 ? -5.355 0.69 15.406 1 93.38 607 GLN B O 1
ATOM 11495 N N . LEU B 1 608 ? -6.516 0.075 13.594 1 96.56 608 LEU B N 1
ATOM 11496 C CA . LEU B 1 608 ? -7.703 0.825 13.984 1 96.56 608 LEU B CA 1
ATOM 11497 C C . LEU B 1 608 ? -8.414 0.151 15.148 1 96.56 608 LEU B C 1
ATOM 11499 O O . LEU B 1 608 ? -8.414 -1.077 15.258 1 96.56 608 LEU B O 1
ATOM 11503 N N . GLY B 1 609 ? -8.945 0.944 16.062 1 96.81 609 GLY B N 1
ATOM 11504 C CA . GLY B 1 609 ? -9.867 0.474 17.078 1 96.81 609 GLY B CA 1
ATOM 11505 C C . GLY B 1 609 ? -11.328 0.676 16.703 1 96.81 609 GLY B C 1
ATOM 11506 O O . GLY B 1 609 ? -11.648 1.576 15.922 1 96.81 609 GLY B O 1
ATOM 11507 N N . LYS B 1 610 ? -12.172 -0.117 17.234 1 97.12 610 LYS B N 1
ATOM 11508 C CA . LYS B 1 610 ? -13.586 -0.001 16.922 1 97.12 610 LYS B CA 1
ATOM 11509 C C . LYS B 1 610 ? -14.453 -0.408 18.109 1 97.12 610 LYS B C 1
ATOM 11511 O O . LYS B 1 610 ? -14.125 -1.345 18.828 1 97.12 610 LYS B O 1
ATOM 11516 N N . ILE B 1 611 ? -15.492 0.275 18.344 1 97.88 611 ILE B N 1
ATOM 11517 C CA . ILE B 1 611 ? -16.578 -0.097 19.25 1 97.88 611 ILE B CA 1
ATOM 11518 C C . ILE B 1 611 ? -17.906 -0.108 18.5 1 97.88 611 ILE B C 1
ATOM 11520 O O . ILE B 1 611 ? -18.297 0.905 17.922 1 97.88 611 ILE B O 1
ATOM 11524 N N . ASN B 1 612 ? -18.516 -1.194 18.453 1 96.81 612 ASN B N 1
ATOM 11525 C CA . ASN B 1 612 ? -19.891 -1.28 17.969 1 96.81 612 ASN B CA 1
ATOM 11526 C C . ASN B 1 612 ? -20.891 -1.188 19.109 1 96.81 612 ASN B C 1
ATOM 11528 O O . ASN B 1 612 ? -20.781 -1.911 20.094 1 96.81 612 ASN B O 1
ATOM 11532 N N . ILE B 1 613 ? -21.859 -0.332 18.953 1 96.62 613 ILE B N 1
ATOM 11533 C CA . ILE B 1 613 ? -22.828 -0.104 20.031 1 96.62 613 ILE B CA 1
ATOM 11534 C C . ILE B 1 613 ? -24.25 -0.34 19.5 1 96.62 613 ILE B C 1
ATOM 11536 O O . ILE B 1 613 ? -24.625 0.209 18.469 1 96.62 613 ILE B O 1
ATOM 11540 N N . ASP B 1 614 ? -25 -1.12 20.172 1 96.12 614 ASP B N 1
ATOM 11541 C CA . ASP B 1 614 ? -26.422 -1.354 19.969 1 96.12 614 ASP B CA 1
ATOM 11542 C C . ASP B 1 614 ? -27.234 -0.853 21.156 1 96.12 614 ASP B C 1
ATOM 11544 O O . ASP B 1 614 ? -27.203 -1.459 22.234 1 96.12 614 ASP B O 1
ATOM 11548 N N . TRP B 1 615 ? -27.938 0.216 21.047 1 92.38 615 TRP B N 1
ATOM 11549 C CA . TRP B 1 615 ? -28.672 0.792 22.172 1 92.38 615 TRP B CA 1
ATOM 11550 C C . TRP B 1 615 ? -30.188 0.693 21.938 1 92.38 615 TRP B C 1
ATOM 11552 O O . TRP B 1 615 ? -30.938 1.595 22.312 1 92.38 615 TRP B O 1
ATOM 11562 N N . THR B 1 616 ? -30.609 -0.227 21.141 1 90.06 616 THR B N 1
ATOM 11563 C CA . THR B 1 616 ? -32.031 -0.459 20.922 1 90.06 616 THR B CA 1
ATOM 11564 C C . THR B 1 616 ? -32.781 -0.468 22.25 1 90.06 616 THR B C 1
ATOM 11566 O O . THR B 1 616 ? -33.906 0.022 22.344 1 90.06 616 THR B O 1
ATOM 11569 N N . ASN B 1 617 ? -32.125 -1.047 23.203 1 86 617 ASN B N 1
ATOM 11570 C CA . ASN B 1 617 ? -32.625 -0.918 24.578 1 86 617 ASN B CA 1
ATOM 11571 C C . ASN B 1 617 ? -31.969 0.265 25.297 1 86 617 ASN B C 1
ATOM 11573 O O . ASN B 1 617 ? -30.781 0.237 25.594 1 86 617 ASN B O 1
ATOM 11577 N N . THR B 1 618 ? -32.688 1.273 25.594 1 84.25 618 THR B N 1
ATOM 11578 C CA . THR B 1 618 ? -32.188 2.539 26.125 1 84.25 618 THR B CA 1
ATOM 11579 C C . THR B 1 618 ? -31.594 2.348 27.516 1 84.25 618 THR B C 1
ATOM 11581 O O . THR B 1 618 ? -30.828 3.184 28 1 84.25 618 THR B O 1
ATOM 11584 N N . THR B 1 619 ? -31.906 1.299 28.109 1 89.81 619 THR B N 1
ATOM 11585 C CA . THR B 1 619 ? -31.422 1.076 29.469 1 89.81 619 THR B CA 1
ATOM 11586 C C . THR B 1 619 ? -30.125 0.282 29.453 1 89.81 619 THR B C 1
ATOM 11588 O O . THR B 1 619 ? -29.312 0.377 30.391 1 89.81 619 THR B O 1
ATOM 11591 N N . THR B 1 620 ? -30.031 -0.506 28.469 1 94.12 620 THR B N 1
ATOM 11592 C CA . THR B 1 620 ? -28.844 -1.348 28.375 1 94.12 620 THR B CA 1
ATOM 11593 C C . THR B 1 620 ? -28.234 -1.247 26.969 1 94.12 620 THR B C 1
ATOM 11595 O O . THR B 1 620 ? -28.891 -1.555 25.984 1 94.12 620 THR B O 1
ATOM 11598 N N . TRP B 1 621 ? -26.969 -0.834 26.938 1 95.62 621 TRP B N 1
ATOM 11599 C CA . TRP B 1 621 ? -26.234 -0.813 25.672 1 95.62 621 TRP B CA 1
ATOM 11600 C C . TRP B 1 621 ? -25.391 -2.076 25.516 1 95.62 621 TRP B C 1
ATOM 11602 O O . TRP B 1 621 ? -24.75 -2.525 26.469 1 95.62 621 TRP B O 1
ATOM 11612 N N . VAL B 1 622 ? -25.438 -2.715 24.406 1 96.69 622 VAL B N 1
ATOM 11613 C CA . VAL B 1 622 ? -24.531 -3.801 24.062 1 96.69 622 VAL B CA 1
ATOM 11614 C C . VAL B 1 622 ? -23.344 -3.25 23.281 1 96.69 622 VAL B C 1
ATOM 11616 O O . VAL B 1 622 ? -23.516 -2.645 22.219 1 96.69 622 VAL B O 1
ATOM 11619 N N . MET B 1 623 ? -22.188 -3.455 23.781 1 96.5 623 MET B N 1
ATOM 11620 C CA . MET B 1 623 ? -20.969 -2.912 23.172 1 96.5 623 MET B CA 1
ATOM 11621 C C . MET B 1 623 ? -19.984 -4.023 22.844 1 96.5 623 MET B C 1
ATOM 11623 O O . MET B 1 623 ? -19.703 -4.879 23.688 1 96.5 623 MET B O 1
ATOM 11627 N N . ARG B 1 624 ? -19.5 -4.07 21.656 1 95.38 624 ARG B N 1
ATOM 11628 C CA . ARG B 1 624 ? -18.438 -4.973 21.219 1 95.38 624 ARG B CA 1
ATOM 11629 C C . ARG B 1 624 ? -17.203 -4.199 20.766 1 95.38 624 ARG B C 1
ATOM 11631 O O . ARG B 1 624 ? -17.312 -3.264 19.969 1 95.38 624 ARG B O 1
ATOM 11638 N N . THR B 1 625 ? -16.047 -4.602 21.281 1 96.25 625 THR B N 1
ATOM 11639 C CA . THR B 1 625 ? -14.867 -3.797 21.016 1 96.25 625 THR B CA 1
ATOM 11640 C C . THR B 1 625 ? -13.82 -4.605 20.25 1 96.25 625 THR B C 1
ATOM 11642 O O . THR B 1 625 ? -13.812 -5.836 20.312 1 96.25 625 THR B O 1
ATOM 11645 N N . SER B 1 626 ? -13.062 -3.984 19.453 1 94 626 SER B N 1
ATOM 11646 C CA . SER B 1 626 ? -11.859 -4.48 18.797 1 94 626 SER B CA 1
ATOM 11647 C C . SER B 1 626 ? -10.703 -3.496 18.953 1 94 626 SER B C 1
ATOM 11649 O O . SER B 1 626 ? -10.836 -2.32 18.594 1 94 626 SER B O 1
ATOM 11651 N N . ASN B 1 627 ? -9.57 -3.887 19.531 1 93.31 627 ASN B N 1
ATOM 11652 C CA . ASN B 1 627 ? -8.359 -3.096 19.719 1 93.31 627 ASN B CA 1
ATOM 11653 C C . ASN B 1 627 ? -8.617 -1.866 20.594 1 93.31 627 ASN B C 1
ATOM 11655 O O . ASN B 1 627 ? -8.156 -0.768 20.266 1 93.31 627 ASN B O 1
ATOM 11659 N N . ILE B 1 628 ? -9.406 -1.978 21.578 1 96.88 628 ILE B N 1
ATOM 11660 C CA . ILE B 1 628 ? -9.664 -0.931 22.562 1 96.88 628 ILE B CA 1
ATOM 11661 C C . ILE B 1 628 ? -9.094 -1.343 23.922 1 96.88 628 ILE B C 1
ATOM 11663 O O . ILE B 1 628 ? -9.359 -2.447 24.406 1 96.88 628 ILE B O 1
ATOM 11667 N N . ARG B 1 629 ? -8.328 -0.495 24.516 1 96.38 629 ARG B N 1
ATOM 11668 C CA . ARG B 1 629 ? -7.746 -0.793 25.828 1 96.38 629 ARG B CA 1
ATOM 11669 C C . ARG B 1 629 ? -8.492 -0.058 26.938 1 96.38 629 ARG B C 1
ATOM 11671 O O . ARG B 1 629 ? -8.703 -0.608 28.016 1 96.38 629 ARG B O 1
ATOM 11678 N N . ARG B 1 630 ? -8.82 1.238 26.688 1 97.12 630 ARG B N 1
ATOM 11679 C CA . ARG B 1 630 ? -9.43 2.084 27.703 1 97.12 630 ARG B CA 1
ATOM 11680 C C . ARG B 1 630 ? -10.422 3.062 27.094 1 97.12 630 ARG B C 1
ATOM 11682 O O . ARG B 1 630 ? -10.164 3.627 26.016 1 97.12 630 ARG B O 1
ATOM 11689 N N . TRP B 1 631 ? -11.539 3.273 27.688 1 96.81 631 TRP B N 1
ATOM 11690 C CA . TRP B 1 631 ? -12.508 4.281 27.266 1 96.81 631 TRP B CA 1
ATOM 11691 C C . TRP B 1 631 ? -13.336 4.766 28.453 1 96.81 631 TRP B C 1
ATOM 11693 O O . TRP B 1 631 ? -13.312 4.164 29.531 1 96.81 631 TRP B O 1
ATOM 11703 N N . ARG B 1 632 ? -14.039 5.891 28.328 1 95.75 632 ARG B N 1
ATOM 11704 C CA . ARG B 1 632 ? -14.828 6.461 29.422 1 95.75 632 ARG B CA 1
ATOM 11705 C C . ARG B 1 632 ? -16.141 7.055 28.891 1 95.75 632 ARG B C 1
ATOM 11707 O O . ARG B 1 632 ? -16.266 7.328 27.703 1 95.75 632 ARG B O 1
ATOM 11714 N N . ILE B 1 633 ? -17 7.297 29.828 1 93.75 633 ILE B N 1
ATOM 11715 C CA . ILE B 1 633 ? -18.266 7.961 29.547 1 93.75 633 ILE B CA 1
ATOM 11716 C C . ILE B 1 633 ? -18.094 9.469 29.672 1 93.75 633 ILE B C 1
ATOM 11718 O O . ILE B 1 633 ? -17.656 9.969 30.703 1 93.75 633 ILE B O 1
ATOM 11722 N N . GLY B 1 634 ? -18.359 10.102 28.562 1 93.44 634 GLY B N 1
ATOM 11723 C CA . GLY B 1 634 ? -18.344 11.555 28.562 1 93.44 634 GLY B CA 1
ATOM 11724 C C . GLY B 1 634 ? -19.734 12.156 28.703 1 93.44 634 GLY B C 1
ATOM 11725 O O . GLY B 1 634 ? -20.656 11.5 29.203 1 93.44 634 GLY B O 1
ATOM 11726 N N . LYS B 1 635 ? -19.812 13.391 28.328 1 92.62 635 LYS B N 1
ATOM 11727 C CA . LYS B 1 635 ? -21.094 14.086 28.375 1 92.62 635 LYS B CA 1
ATOM 11728 C C . LYS B 1 635 ? -22.094 13.445 27.422 1 92.62 635 LYS B C 1
ATOM 11730 O O . LYS B 1 635 ? -21.719 12.969 26.344 1 92.62 635 LYS B O 1
ATOM 11735 N N . GLU B 1 636 ? -23.328 13.484 27.812 1 92.25 636 GLU B N 1
ATOM 11736 C CA . GLU B 1 636 ? -24.375 12.938 26.969 1 92.25 636 GLU B CA 1
ATOM 11737 C C . GLU B 1 636 ? -24.484 13.719 25.656 1 92.25 636 GLU B C 1
ATOM 11739 O O . GLU B 1 636 ? -24.344 14.945 25.641 1 92.25 636 GLU B O 1
ATOM 11744 N N . ARG B 1 637 ? -24.562 12.945 24.578 1 92.38 637 ARG B N 1
ATOM 11745 C CA . ARG B 1 637 ? -24.969 13.555 23.328 1 92.38 637 ARG B CA 1
ATOM 11746 C C . ARG B 1 637 ? -26.422 14.016 23.391 1 92.38 637 ARG B C 1
ATOM 11748 O O . ARG B 1 637 ? -27.281 13.312 23.938 1 92.38 637 ARG B O 1
ATOM 11755 N N . PRO B 1 638 ? -26.672 15.156 22.891 1 86.81 638 PRO B N 1
ATOM 11756 C CA . PRO B 1 638 ? -28.078 15.562 22.891 1 86.81 638 PRO B CA 1
ATOM 11757 C C . PRO B 1 638 ? -29 14.531 22.25 1 86.81 638 PRO B C 1
ATOM 11759 O O . PRO B 1 638 ? -28.719 14.062 21.141 1 86.81 638 PRO B O 1
ATOM 11762 N N . GLY B 1 639 ? -29.984 14.094 22.984 1 82 639 GLY B N 1
ATOM 11763 C CA . GLY B 1 639 ? -30.938 13.141 22.469 1 82 639 GLY B CA 1
ATOM 11764 C C . GLY B 1 639 ? -30.578 11.695 22.766 1 82 639 GLY B C 1
ATOM 11765 O O . GLY B 1 639 ? -31.328 10.781 22.406 1 82 639 GLY B O 1
ATOM 11766 N N . LEU B 1 640 ? -29.5 11.484 23.344 1 90 640 LEU B N 1
ATOM 11767 C CA . LEU B 1 640 ? -29.078 10.133 23.719 1 90 640 LEU B CA 1
ATOM 11768 C C . LEU B 1 640 ? -28.625 10.078 25.172 1 90 640 LEU B C 1
ATOM 11770 O O . LEU B 1 640 ? -27.469 10.375 25.484 1 90 640 LEU B O 1
ATOM 11774 N N . ALA B 1 641 ? -29.453 9.578 25.984 1 89.38 641 ALA B N 1
ATOM 11775 C CA . ALA B 1 641 ? -29.141 9.453 27.406 1 89.38 641 ALA B CA 1
ATOM 11776 C C . ALA B 1 641 ? -28.172 8.305 27.656 1 89.38 641 ALA B C 1
ATOM 11778 O O . ALA B 1 641 ? -28.141 7.336 26.891 1 89.38 641 ALA B O 1
ATOM 11779 N N . HIS B 1 642 ? -27.438 8.406 28.688 1 91 642 HIS B N 1
ATOM 11780 C CA . HIS B 1 642 ? -26.562 7.316 29.094 1 91 642 HIS B CA 1
ATOM 11781 C C . HIS B 1 642 ? -27.359 6.078 29.484 1 91 642 HIS B C 1
ATOM 11783 O O . HIS B 1 642 ? -28.469 6.188 30.016 1 91 642 HIS B O 1
ATOM 11789 N N . PRO B 1 643 ? -26.734 4.957 29.203 1 91.81 643 PRO B N 1
ATOM 11790 C CA . PRO B 1 643 ? -27.391 3.74 29.688 1 91.81 643 PRO B CA 1
ATOM 11791 C C . PRO B 1 643 ? -27.203 3.529 31.188 1 91.81 643 PRO B C 1
ATOM 11793 O O . PRO B 1 643 ? -26.281 4.098 31.797 1 91.81 643 PRO B O 1
ATOM 11796 N N . ARG B 1 644 ? -28.062 2.727 31.75 1 92.38 644 ARG B N 1
ATOM 11797 C CA . ARG B 1 644 ? -27.891 2.316 33.125 1 92.38 644 ARG B CA 1
ATOM 11798 C C . ARG B 1 644 ? -26.922 1.154 33.25 1 92.38 644 ARG B C 1
ATOM 11800 O O . ARG B 1 644 ? -26.219 1.012 34.25 1 92.38 644 ARG B O 1
ATOM 11807 N N . GLU B 1 645 ? -27.016 0.377 32.219 1 94.44 645 GLU B N 1
ATOM 11808 C CA . GLU B 1 645 ? -26.156 -0.805 32.156 1 94.44 645 GLU B CA 1
ATOM 11809 C C . GLU B 1 645 ? -25.547 -0.973 30.781 1 94.44 645 GLU B C 1
ATOM 11811 O O . GLU B 1 645 ? -26.141 -0.56 29.781 1 94.44 645 GLU B O 1
ATOM 11816 N N . ILE B 1 646 ? -24.359 -1.564 30.781 1 95.44 646 ILE B N 1
ATOM 11817 C CA . ILE B 1 646 ? -23.734 -1.89 29.5 1 95.44 646 ILE B CA 1
ATOM 11818 C C . ILE B 1 646 ? -23.281 -3.346 29.5 1 95.44 646 ILE B C 1
ATOM 11820 O O . ILE B 1 646 ? -22.859 -3.865 30.547 1 95.44 646 ILE B O 1
ATOM 11824 N N . LEU B 1 647 ? -23.5 -3.996 28.484 1 96.31 647 LEU B N 1
ATOM 11825 C CA . LEU B 1 647 ? -22.875 -5.289 28.203 1 96.31 647 LEU B CA 1
ATOM 11826 C C . LEU B 1 647 ? -21.656 -5.121 27.312 1 96.31 647 LEU B C 1
ATOM 11828 O O . LEU B 1 647 ? -21.766 -5.109 26.094 1 96.31 647 LEU B O 1
ATOM 11832 N N . LEU B 1 648 ? -20.531 -5.066 27.953 1 96.19 648 LEU B N 1
ATOM 11833 C CA . LEU B 1 648 ? -19.25 -4.797 27.281 1 96.19 648 LEU B CA 1
ATOM 11834 C C . LEU B 1 648 ? -18.516 -6.094 27 1 96.19 648 LEU B C 1
ATOM 11836 O O . LEU B 1 648 ? -17.906 -6.688 27.906 1 96.19 648 LEU B O 1
ATOM 11840 N N . ASP B 1 649 ? -18.469 -6.496 25.703 1 93.75 649 ASP B N 1
ATOM 11841 C CA . ASP B 1 649 ? -17.859 -7.762 25.312 1 93.75 649 ASP B CA 1
ATOM 11842 C C . ASP B 1 649 ? -18.328 -8.906 26.188 1 93.75 649 ASP B C 1
ATOM 11844 O O . ASP B 1 649 ? -17.516 -9.656 26.75 1 93.75 649 ASP B O 1
ATOM 11848 N N . ASN B 1 650 ? -19.578 -8.984 26.438 1 89.56 650 ASN B N 1
ATOM 11849 C CA . ASN B 1 650 ? -20.281 -10.031 27.156 1 89.56 650 ASN B CA 1
ATOM 11850 C C . ASN B 1 650 ? -20.062 -9.922 28.672 1 89.56 650 ASN B C 1
ATOM 11852 O O . ASN B 1 650 ? -20.312 -10.875 29.406 1 89.56 650 ASN B O 1
ATOM 11856 N N . GLN B 1 651 ? -19.5 -8.812 29.156 1 94.81 651 GLN B N 1
ATOM 11857 C CA . GLN B 1 651 ? -19.406 -8.484 30.578 1 94.81 651 GLN B CA 1
ATOM 11858 C C . GLN B 1 651 ? -20.375 -7.367 30.953 1 94.81 651 GLN B C 1
ATOM 11860 O O . GLN B 1 651 ? -20.422 -6.336 30.266 1 94.81 651 GLN B O 1
ATOM 11865 N N . SER B 1 652 ? -21.062 -7.5 32 1 95.25 652 SER B N 1
ATOM 11866 C CA . SER B 1 652 ? -22.047 -6.512 32.406 1 95.25 652 SER B CA 1
ATOM 11867 C C . SER B 1 652 ? -21.469 -5.52 33.406 1 95.25 652 SER B C 1
ATOM 11869 O O . SER B 1 652 ? -20.75 -5.91 34.344 1 95.25 652 SER B O 1
ATOM 11871 N N . PHE B 1 653 ? -21.734 -4.289 33.219 1 95.19 653 PHE B N 1
ATOM 11872 C CA . PHE B 1 653 ? -21.328 -3.225 34.125 1 95.19 653 PHE B CA 1
ATOM 11873 C C . PHE B 1 653 ? -22.484 -2.248 34.375 1 95.19 653 PHE B C 1
ATOM 11875 O O . PHE B 1 653 ? -23.25 -1.965 33.438 1 95.19 653 PHE B O 1
ATOM 11882 N N . ARG B 1 654 ? -22.547 -1.686 35.469 1 91.62 654 ARG B N 1
ATOM 11883 C CA . ARG B 1 654 ? -23.469 -0.583 35.75 1 91.62 654 ARG B CA 1
ATOM 11884 C C . ARG B 1 654 ? -22.781 0.763 35.562 1 91.62 654 ARG B C 1
ATOM 11886 O O . ARG B 1 654 ? -21.609 0.917 35.906 1 91.62 654 ARG B O 1
ATOM 11893 N N . ILE B 1 655 ? -23.438 1.595 34.844 1 79.62 655 ILE B N 1
ATOM 11894 C CA . ILE B 1 655 ? -22.906 2.938 34.656 1 79.62 655 ILE B CA 1
ATOM 11895 C C . ILE B 1 655 ? -23.375 3.852 35.781 1 79.62 655 ILE B C 1
ATOM 11897 O O . ILE B 1 655 ? -24.578 3.998 36.031 1 79.62 655 ILE B O 1
ATOM 11901 N N . LEU B 1 656 ? -22.469 4.547 36.281 1 68.62 656 LEU B N 1
ATOM 11902 C CA . LEU B 1 656 ? -22.812 5.34 37.469 1 68.62 656 LEU B CA 1
ATOM 11903 C C . LEU B 1 656 ? -22.75 6.832 37.156 1 68.62 656 LEU B C 1
ATOM 11905 O O . LEU B 1 656 ? -23.562 7.609 37.656 1 68.62 656 LEU B O 1
ATOM 11909 N N . SER B 1 657 ? -21.812 7.215 36.469 1 78.56 657 SER B N 1
ATOM 11910 C CA . SER B 1 657 ? -21.609 8.648 36.312 1 78.56 657 SER B CA 1
ATOM 11911 C C . SER B 1 657 ? -20.75 8.969 35.094 1 78.56 657 SER B C 1
ATOM 11913 O O . SER B 1 657 ? -20.047 8.094 34.594 1 78.56 657 SER B O 1
ATOM 11915 N N . VAL B 1 658 ? -20.984 10.203 34.688 1 82.5 658 VAL B N 1
ATOM 11916 C CA . VAL B 1 658 ? -20.016 10.773 33.75 1 82.5 658 VAL B CA 1
ATOM 11917 C C . VAL B 1 658 ? -18.609 10.648 34.312 1 82.5 658 VAL B C 1
ATOM 11919 O O . VAL B 1 658 ? -18.375 10.938 35.469 1 82.5 658 VAL B O 1
ATOM 11922 N N . GLY B 1 659 ? -17.688 10.07 33.5 1 82.62 659 GLY B N 1
ATOM 11923 C CA . GLY B 1 659 ? -16.312 9.883 33.938 1 82.62 659 GLY B CA 1
ATOM 11924 C C . GLY B 1 659 ? -15.969 8.438 34.219 1 82.62 659 GLY B C 1
ATOM 11925 O O . GLY B 1 659 ? -14.797 8.078 34.312 1 82.62 659 GLY B O 1
ATOM 11926 N N . ASP B 1 660 ? -17.031 7.594 34.344 1 88.5 660 ASP B N 1
ATOM 11927 C CA . ASP B 1 660 ? -16.75 6.176 34.5 1 88.5 660 ASP B CA 1
ATOM 11928 C C . ASP B 1 660 ? -15.82 5.672 33.406 1 88.5 660 ASP B C 1
ATOM 11930 O O . ASP B 1 660 ? -16.016 5.988 32.219 1 88.5 660 ASP B O 1
ATOM 11934 N N . MET B 1 661 ? -14.836 4.938 33.812 1 94.62 661 MET B N 1
ATOM 11935 C CA . MET B 1 661 ? -13.805 4.48 32.875 1 94.62 661 MET B CA 1
ATOM 11936 C C . MET B 1 661 ? -13.672 2.963 32.938 1 94.62 661 MET B C 1
ATOM 11938 O O . MET B 1 661 ? -13.828 2.35 33.969 1 94.62 661 MET B O 1
ATOM 11942 N N . PHE B 1 662 ? -13.422 2.418 31.828 1 96.19 662 PHE B N 1
ATOM 11943 C CA . PHE B 1 662 ? -13.25 0.979 31.672 1 96.19 662 PHE B CA 1
ATOM 11944 C C . PHE B 1 662 ? -11.898 0.665 31.047 1 96.19 662 PHE B C 1
ATOM 11946 O O . PHE B 1 662 ? -11.484 1.322 30.078 1 96.19 662 PHE B O 1
ATOM 11953 N N . VAL B 1 663 ? -11.195 -0.247 31.609 1 96.69 663 VAL B N 1
ATOM 11954 C CA . VAL B 1 663 ? -9.883 -0.63 31.109 1 96.69 663 VAL B CA 1
ATOM 11955 C C . VAL B 1 663 ? -9.812 -2.145 30.922 1 96.69 663 VAL B C 1
ATOM 11957 O O . VAL B 1 663 ? -10.344 -2.896 31.75 1 96.69 663 VAL B O 1
ATOM 11960 N N . LYS B 1 664 ? -9.281 -2.521 29.875 1 93.81 664 LYS B N 1
ATOM 11961 C CA . LYS B 1 664 ? -9.125 -3.941 29.562 1 93.81 664 LYS B CA 1
ATOM 11962 C C . LYS B 1 664 ? -7.836 -4.496 30.156 1 93.81 664 LYS B C 1
ATOM 11964 O O . LYS B 1 664 ? -6.766 -3.91 29.984 1 93.81 664 LYS B O 1
ATOM 11969 N N . SER B 1 665 ? -7.891 -5.613 30.75 1 89.5 665 SER B N 1
ATOM 11970 C CA . SER B 1 665 ? -6.723 -6.254 31.344 1 89.5 665 SER B CA 1
ATOM 11971 C C . SER B 1 665 ? -5.902 -6.996 30.297 1 89.5 665 SER B C 1
ATOM 11973 O O . SER B 1 665 ? -6.348 -7.156 29.156 1 89.5 665 SER B O 1
ATOM 11975 N N . ALA B 1 666 ? -4.746 -7.453 30.719 1 81.38 666 ALA B N 1
ATOM 11976 C CA . ALA B 1 666 ? -3.871 -8.227 29.828 1 81.38 666 ALA B CA 1
ATOM 11977 C C . ALA B 1 666 ? -4.531 -9.539 29.422 1 81.38 666 ALA B C 1
ATOM 11979 O O . ALA B 1 666 ? -4.219 -10.094 28.359 1 81.38 666 ALA B O 1
ATOM 11980 N N . ARG B 1 667 ? -5.438 -9.984 30.188 1 82.06 667 ARG B N 1
ATOM 11981 C CA . ARG B 1 667 ? -6.117 -11.242 29.906 1 82.06 667 ARG B CA 1
ATOM 11982 C C . ARG B 1 667 ? -7.363 -11.023 29.062 1 82.06 667 ARG B C 1
ATOM 11984 O O . ARG B 1 667 ? -8.039 -11.977 28.672 1 82.06 667 ARG B O 1
ATOM 11991 N N . GLY B 1 668 ? -7.668 -9.734 28.859 1 87.12 668 GLY B N 1
ATOM 11992 C CA . GLY B 1 668 ? -8.789 -9.43 27.984 1 87.12 668 GLY B CA 1
ATOM 11993 C C . GLY B 1 668 ? -10.07 -9.125 28.734 1 87.12 668 GLY B C 1
ATOM 11994 O O . GLY B 1 668 ? -11.133 -8.969 28.125 1 87.12 668 GLY B O 1
ATOM 11995 N N . GLU B 1 669 ? -9.953 -9 30.062 1 92.06 669 GLU B N 1
ATOM 11996 C CA . GLU B 1 669 ? -11.125 -8.703 30.891 1 92.06 669 GLU B CA 1
ATOM 11997 C C . GLU B 1 669 ? -11.242 -7.207 31.156 1 92.06 669 GLU B C 1
ATOM 11999 O O . GLU B 1 669 ? -10.234 -6.531 31.375 1 92.06 669 GLU B O 1
ATOM 12004 N N . TRP B 1 670 ? -12.469 -6.746 31.156 1 95.88 670 TRP B N 1
ATOM 12005 C CA . TRP B 1 670 ? -12.711 -5.336 31.438 1 95.88 670 TRP B CA 1
ATOM 12006 C C . TRP B 1 670 ? -12.883 -5.094 32.938 1 95.88 670 TRP B C 1
ATOM 12008 O O . TRP B 1 670 ? -13.445 -5.93 33.656 1 95.88 670 TRP B O 1
ATOM 12018 N N . LYS B 1 671 ? -12.422 -3.941 33.375 1 95 671 LYS B N 1
ATOM 12019 C CA . LYS B 1 671 ? -12.609 -3.455 34.75 1 95 671 LYS B CA 1
ATOM 12020 C C . LYS B 1 671 ? -13.047 -1.995 34.75 1 95 671 LYS B C 1
ATOM 12022 O O . LYS B 1 671 ? -12.625 -1.209 33.906 1 95 671 LYS B O 1
ATOM 12027 N N . SER B 1 672 ? -13.914 -1.698 35.594 1 93.31 672 SER B N 1
ATOM 12028 C CA . SER B 1 672 ? -14.289 -0.305 35.812 1 93.31 672 SER B CA 1
ATOM 12029 C C . SER B 1 672 ? -13.328 0.385 36.781 1 93.31 672 SER B C 1
ATOM 12031 O O . SER B 1 672 ? -12.984 -0.172 37.844 1 93.31 672 SER B O 1
ATOM 12033 N N . VAL B 1 673 ? -12.875 1.521 36.344 1 90.44 673 VAL B N 1
ATOM 12034 C CA . VAL B 1 673 ? -11.938 2.246 37.188 1 90.44 673 VAL B CA 1
ATOM 12035 C C . VAL B 1 673 ? -12.367 3.705 37.312 1 90.44 673 VAL B C 1
ATOM 12037 O O . VAL B 1 673 ? -12.984 4.254 36.406 1 90.44 673 VAL B O 1
ATOM 12040 N N . HIS B 1 674 ? -12.008 4.332 38.438 1 84.94 674 HIS B N 1
ATOM 12041 C CA . HIS B 1 674 ? -12.414 5.715 38.656 1 84.94 674 HIS B CA 1
ATOM 12042 C C . HIS B 1 674 ? -11.203 6.633 38.781 1 84.94 674 HIS B C 1
ATOM 12044 O O . HIS B 1 674 ? -11.305 7.836 38.531 1 84.94 674 HIS B O 1
ATOM 12050 N N . SER B 1 675 ? -10.164 6.047 39.062 1 84.62 675 SER B N 1
ATOM 12051 C CA . SER B 1 675 ? -8.969 6.863 39.281 1 84.62 675 SER B CA 1
ATOM 12052 C C . SER B 1 675 ? -8.336 7.266 37.938 1 84.62 675 SER B C 1
ATOM 12054 O O . SER B 1 675 ? -8.336 6.488 37 1 84.62 675 SER B O 1
ATOM 12056 N N . GLN B 1 676 ? -7.863 8.469 37.938 1 87.12 676 GLN B N 1
ATOM 12057 C CA . GLN B 1 676 ? -7.152 8.977 36.75 1 87.12 676 GLN B CA 1
ATOM 12058 C C . GLN B 1 676 ? -5.641 8.906 36.969 1 87.12 676 GLN B C 1
ATOM 12060 O O . GLN B 1 676 ? -4.879 9.445 36.156 1 87.12 676 GLN B O 1
ATOM 12065 N N . SER B 1 677 ? -5.203 8.242 37.906 1 87.69 677 SER B N 1
ATOM 12066 C CA . SER B 1 677 ? -3.787 8.211 38.25 1 87.69 677 SER B CA 1
ATOM 12067 C C . SER B 1 677 ? -2.965 7.484 37.219 1 87.69 677 SER B C 1
ATOM 12069 O O . SER B 1 677 ? -1.747 7.664 37.125 1 87.69 677 SER B O 1
ATOM 12071 N N . TRP B 1 678 ? -3.703 6.695 36.375 1 89.25 678 TRP B N 1
ATOM 12072 C CA . TRP B 1 678 ? -3.004 5.945 35.344 1 89.25 678 TRP B CA 1
ATOM 12073 C C . TRP B 1 678 ? -2.324 6.891 34.344 1 89.25 678 TRP B C 1
ATOM 12075 O O . TRP B 1 678 ? -1.324 6.531 33.719 1 89.25 678 TRP B O 1
ATOM 12085 N N . ARG B 1 679 ? -2.807 8.086 34.188 1 89.81 679 ARG B N 1
ATOM 12086 C CA . ARG B 1 679 ? -2.311 9.062 33.25 1 89.81 679 ARG B CA 1
ATOM 12087 C C . ARG B 1 679 ? -0.888 9.492 33.562 1 89.81 679 ARG B C 1
ATOM 12089 O O . ARG B 1 679 ? -0.18 10.039 32.719 1 89.81 679 ARG B O 1
ATOM 12096 N N . ARG B 1 680 ? -0.482 9.273 34.719 1 83.69 680 ARG B N 1
ATOM 12097 C CA . ARG B 1 680 ? 0.864 9.633 35.156 1 83.69 680 ARG B CA 1
ATOM 12098 C C . ARG B 1 680 ? 1.891 8.625 34.656 1 83.69 680 ARG B C 1
ATOM 12100 O O . ARG B 1 680 ? 3.072 8.945 34.531 1 83.69 680 ARG B O 1
ATOM 12107 N N . ARG B 1 681 ? 1.352 7.469 34.375 1 83.62 681 ARG B N 1
ATOM 12108 C CA . ARG B 1 681 ? 2.287 6.391 34.094 1 83.62 681 ARG B CA 1
ATOM 12109 C C . ARG B 1 681 ? 2.137 5.918 32.656 1 83.62 681 ARG B C 1
ATOM 12111 O O . ARG B 1 681 ? 3.08 5.383 32.062 1 83.62 681 ARG B O 1
ATOM 12118 N N . GLU B 1 682 ? 0.987 6.09 32.188 1 90.81 682 GLU B N 1
ATOM 12119 C CA . GLU B 1 682 ? 0.703 5.57 30.859 1 90.81 682 GLU B CA 1
ATOM 12120 C C . GLU B 1 682 ? 0.464 6.703 29.859 1 90.81 682 GLU B C 1
ATOM 12122 O O . GLU B 1 682 ? 0.062 7.801 30.25 1 90.81 682 GLU B O 1
ATOM 12127 N N . ARG B 1 683 ? 0.752 6.391 28.641 1 92.12 683 ARG B N 1
ATOM 12128 C CA . ARG B 1 683 ? 0.557 7.359 27.578 1 92.12 683 ARG B CA 1
ATOM 12129 C C . ARG B 1 683 ? -0.905 7.781 27.469 1 92.12 683 ARG B C 1
ATOM 12131 O O . ARG B 1 683 ? -1.802 6.934 27.469 1 92.12 683 ARG B O 1
ATOM 12138 N N . SER B 1 684 ? -1.131 9.102 27.391 1 92.56 684 SER B N 1
ATOM 12139 C CA . SER B 1 684 ? -2.508 9.594 27.359 1 92.56 684 SER B CA 1
ATOM 12140 C C . SER B 1 684 ? -2.602 10.945 26.672 1 92.56 684 SER B C 1
ATOM 12142 O O . SER B 1 684 ? -1.599 11.648 26.531 1 92.56 684 SER B O 1
ATOM 12144 N N . GLY B 1 685 ? -3.809 11.227 26.234 1 93.06 685 GLY B N 1
ATOM 12145 C CA . GLY B 1 685 ? -4.113 12.555 25.719 1 93.06 685 GLY B CA 1
ATOM 12146 C C . GLY B 1 685 ? -3.223 12.969 24.562 1 93.06 685 GLY B C 1
ATOM 12147 O O . GLY B 1 685 ? -3.096 12.234 23.578 1 93.06 685 GLY B O 1
ATOM 12148 N N . LYS B 1 686 ? -2.535 14.062 24.781 1 94.25 686 LYS B N 1
ATOM 12149 C CA . LYS B 1 686 ? -1.781 14.695 23.703 1 94.25 686 LYS B CA 1
ATOM 12150 C C . LYS B 1 686 ? -0.524 13.898 23.375 1 94.25 686 LYS B C 1
ATOM 12152 O O . LYS B 1 686 ? 0.114 14.141 22.344 1 94.25 686 LYS B O 1
ATOM 12157 N N . GLN B 1 687 ? -0.213 12.875 24.156 1 94.75 687 GLN B N 1
ATOM 12158 C CA . GLN B 1 687 ? 0.97 12.062 23.906 1 94.75 687 GLN B CA 1
ATOM 12159 C C . GLN B 1 687 ? 0.702 11.008 22.828 1 94.75 687 GLN B C 1
ATOM 12161 O O . GLN B 1 687 ? 1.636 10.414 22.297 1 94.75 687 GLN B O 1
ATOM 12166 N N . LEU B 1 688 ? -0.55 10.797 22.609 1 95.56 688 LEU B N 1
ATOM 12167 C CA . LEU B 1 688 ? -0.926 9.703 21.703 1 95.56 688 LEU B CA 1
ATOM 12168 C C . LEU B 1 688 ? -0.83 10.148 20.25 1 95.56 688 LEU B C 1
ATOM 12170 O O . LEU B 1 688 ? -1.135 11.297 19.922 1 95.56 688 LEU B O 1
ATOM 12174 N N . GLY B 1 689 ? -0.454 9.188 19.359 1 94.5 689 GLY B N 1
ATOM 12175 C CA . GLY B 1 689 ? -0.272 9.43 17.938 1 94.5 689 GLY B CA 1
ATOM 12176 C C . GLY B 1 689 ? 1.097 9.016 17.438 1 94.5 689 GLY B C 1
ATOM 12177 O O . GLY B 1 689 ? 1.856 8.359 18.156 1 94.5 689 GLY B O 1
ATOM 12178 N N . ALA B 1 690 ? 1.34 9.305 16.188 1 96.38 690 ALA B N 1
ATOM 12179 C CA . ALA B 1 690 ? 2.658 9.07 15.609 1 96.38 690 ALA B CA 1
ATOM 12180 C C . ALA B 1 690 ? 3.615 10.211 15.945 1 96.38 690 ALA B C 1
ATOM 12182 O O . ALA B 1 690 ? 3.502 10.828 17 1 96.38 690 ALA B O 1
ATOM 12183 N N . LEU B 1 691 ? 4.555 10.453 15.164 1 97.25 691 LEU B N 1
ATOM 12184 C CA . LEU B 1 691 ? 5.527 11.5 15.445 1 97.25 691 LEU B CA 1
ATOM 12185 C C . LEU B 1 691 ? 4.863 12.875 15.445 1 97.25 691 LEU B C 1
ATOM 12187 O O . LEU B 1 691 ? 5.312 13.789 16.141 1 97.25 691 LEU B O 1
ATOM 12191 N N . ASP B 1 692 ? 3.773 13 14.758 1 96.56 692 ASP B N 1
ATOM 12192 C CA . ASP B 1 692 ? 3.104 14.289 14.617 1 96.56 692 ASP B CA 1
ATOM 12193 C C . ASP B 1 692 ? 2.357 14.656 15.898 1 96.56 692 ASP B C 1
ATOM 12195 O O . ASP B 1 692 ? 1.883 15.789 16.047 1 96.56 692 ASP B O 1
ATOM 12199 N N . ALA B 1 693 ? 2.299 13.68 16.906 1 96.5 693 ALA B N 1
ATOM 12200 C CA . ALA B 1 693 ? 1.778 14.031 18.219 1 96.5 693 ALA B CA 1
ATOM 12201 C C . ALA B 1 693 ? 2.51 15.242 18.797 1 96.5 693 ALA B C 1
ATOM 12203 O O . ALA B 1 693 ? 1.944 16 19.594 1 96.5 693 ALA B O 1
ATOM 12204 N N . PHE B 1 694 ? 3.688 15.391 18.297 1 96.5 694 PHE B N 1
ATOM 12205 C CA . PHE B 1 694 ? 4.539 16.5 18.688 1 96.5 694 PHE B CA 1
ATOM 12206 C C . PHE B 1 694 ? 3.844 17.844 18.438 1 96.5 694 PHE B C 1
ATOM 12208 O O . PHE B 1 694 ? 4.031 18.797 19.188 1 96.5 694 PHE B O 1
ATOM 12215 N N . LEU B 1 695 ? 3.027 17.969 17.453 1 97.44 695 LEU B N 1
ATOM 12216 C CA . LEU B 1 695 ? 2.393 19.219 17.047 1 97.44 695 LEU B CA 1
ATOM 12217 C C . LEU B 1 695 ? 1.227 19.562 17.953 1 97.44 695 LEU B C 1
ATOM 12219 O O . LEU B 1 695 ? 0.738 20.688 17.953 1 97.44 695 LEU B O 1
ATOM 12223 N N . ASN B 1 696 ? 0.79 18.562 18.734 1 96.56 696 ASN B N 1
ATOM 12224 C CA . ASN B 1 696 ? -0.255 18.797 19.734 1 96.56 696 ASN B CA 1
ATOM 12225 C C . ASN B 1 696 ? 0.309 19.438 21 1 96.56 696 ASN B C 1
ATOM 12227 O O . ASN B 1 696 ? 0.454 18.766 22.016 1 96.56 696 ASN B O 1
ATOM 12231 N N . THR B 1 697 ? 0.562 20.734 21.016 1 96.38 697 THR B N 1
ATOM 12232 C CA . THR B 1 697 ? 1.281 21.453 22.078 1 96.38 697 THR B CA 1
ATOM 12233 C C . THR B 1 697 ? 0.387 22.5 22.734 1 96.38 697 THR B C 1
ATOM 12235 O O . THR B 1 697 ? -0.559 22.984 22.109 1 96.38 697 THR B O 1
ATOM 12238 N N . SER B 1 698 ? 0.637 22.828 23.969 1 95.56 698 SER B N 1
ATOM 12239 C CA . SER B 1 698 ? -0.119 23.828 24.719 1 95.56 698 SER B CA 1
ATOM 12240 C C . SER B 1 698 ? 0.708 25.078 24.953 1 95.56 698 SER B C 1
ATOM 12242 O O . SER B 1 698 ? 0.364 25.922 25.781 1 95.56 698 SER B O 1
ATOM 12244 N N . GLY B 1 699 ? 1.771 25.203 24.281 1 95.06 699 GLY B N 1
ATOM 12245 C CA . GLY B 1 699 ? 2.686 26.328 24.312 1 95.06 699 GLY B CA 1
ATOM 12246 C C . GLY B 1 699 ? 3.689 26.312 23.172 1 95.06 699 GLY B C 1
ATOM 12247 O O . GLY B 1 699 ? 3.648 25.438 22.312 1 95.06 699 GLY B O 1
ATOM 12248 N N . HIS B 1 700 ? 4.547 27.359 23.172 1 94.94 700 HIS B N 1
ATOM 12249 C CA . HIS B 1 700 ? 5.551 27.406 22.109 1 94.94 700 HIS B CA 1
ATOM 12250 C C . HIS B 1 700 ? 6.57 26.281 22.266 1 94.94 700 HIS B C 1
ATOM 12252 O O . HIS B 1 700 ? 6.75 25.75 23.359 1 94.94 700 HIS B O 1
ATOM 12258 N N . PHE B 1 701 ? 7.223 25.906 21.219 1 96.38 701 PHE B N 1
ATOM 12259 C CA . PHE B 1 701 ? 8.203 24.844 21.234 1 96.38 701 PHE B CA 1
ATOM 12260 C C . PHE B 1 701 ? 9.516 25.312 21.859 1 96.38 701 PHE B C 1
ATOM 12262 O O . PHE B 1 701 ? 9.82 26.5 21.859 1 96.38 701 PHE B O 1
ATOM 12269 N N . THR B 1 702 ? 10.203 24.375 22.453 1 95.81 702 THR B N 1
ATOM 12270 C CA . THR B 1 702 ? 11.555 24.609 22.938 1 95.81 702 THR B CA 1
ATOM 12271 C C . THR B 1 702 ? 12.547 23.641 22.281 1 95.81 702 THR B C 1
ATOM 12273 O O . THR B 1 702 ? 12.328 22.438 22.266 1 95.81 702 THR B O 1
ATOM 12276 N N . ILE B 1 703 ? 13.555 24.141 21.672 1 96.81 703 ILE B N 1
ATOM 12277 C CA . ILE B 1 703 ? 14.625 23.359 21.078 1 96.81 703 ILE B CA 1
ATOM 12278 C C . ILE B 1 703 ? 15.859 23.406 21.969 1 96.81 703 ILE B C 1
ATOM 12280 O O . ILE B 1 703 ? 16.391 24.484 22.266 1 96.81 703 ILE B O 1
ATOM 12284 N N . VAL B 1 704 ? 16.359 22.266 22.375 1 95.25 704 VAL B N 1
ATOM 12285 C CA . VAL B 1 704 ? 17.453 22.188 23.344 1 95.25 704 VAL B CA 1
ATOM 12286 C C . VAL B 1 704 ? 18.719 21.719 22.656 1 95.25 704 VAL B C 1
ATOM 12288 O O . VAL B 1 704 ? 18.734 20.656 22.031 1 95.25 704 VAL B O 1
ATOM 12291 N N . LEU B 1 705 ? 19.766 22.5 22.766 1 95.19 705 LEU B N 1
ATOM 12292 C CA . LEU B 1 705 ? 21.078 22.141 22.25 1 95.19 705 LEU B CA 1
ATOM 12293 C C . LEU B 1 705 ? 21.797 21.172 23.188 1 95.19 705 LEU B C 1
ATOM 12295 O O . LEU B 1 705 ? 21.469 21.109 24.375 1 95.19 705 LEU B O 1
ATOM 12299 N N . PRO B 1 706 ? 22.719 20.422 22.625 1 92.75 706 PRO B N 1
ATOM 12300 C CA . PRO B 1 706 ? 23.5 19.578 23.531 1 92.75 706 PRO B CA 1
ATOM 12301 C C . PRO B 1 706 ? 24.391 20.406 24.469 1 92.75 706 PRO B C 1
ATOM 12303 O O . PRO B 1 706 ? 24.594 21.594 24.234 1 92.75 706 PRO B O 1
ATOM 12306 N N . PRO B 1 707 ? 24.875 19.75 25.531 1 88 707 PRO B N 1
ATOM 12307 C CA . PRO B 1 707 ? 25.766 20.484 26.438 1 88 707 PRO B CA 1
ATOM 12308 C C . PRO B 1 707 ? 26.953 21.125 25.734 1 88 707 PRO B C 1
ATOM 12310 O O . PRO B 1 707 ? 27.422 20.594 24.719 1 88 707 PRO B O 1
ATOM 12313 N N . ALA B 1 708 ? 27.453 22.156 26.328 1 89.44 708 ALA B N 1
ATOM 12314 C CA . ALA B 1 708 ? 28.516 22.984 25.734 1 89.44 708 ALA B CA 1
ATOM 12315 C C . ALA B 1 708 ? 29.719 22.141 25.375 1 89.44 708 ALA B C 1
ATOM 12317 O O . ALA B 1 708 ? 30.359 22.359 24.328 1 89.44 708 ALA B O 1
ATOM 12318 N N . ALA B 1 709 ? 30.062 21.172 26.188 1 88.12 709 ALA B N 1
ATOM 12319 C CA . ALA B 1 709 ? 31.25 20.359 25.984 1 88.12 709 ALA B CA 1
ATOM 12320 C C . ALA B 1 709 ? 31.125 19.484 24.734 1 88.12 709 ALA B C 1
ATOM 12322 O O . ALA B 1 709 ? 32.125 19.125 24.109 1 88.12 709 ALA B O 1
ATOM 12323 N N . GLN B 1 710 ? 29.938 19.234 24.344 1 89.12 710 GLN B N 1
ATOM 12324 C CA . GLN B 1 710 ? 29.672 18.344 23.203 1 89.12 710 GLN B CA 1
ATOM 12325 C C . GLN B 1 710 ? 29.156 19.141 22.016 1 89.12 710 GLN B C 1
ATOM 12327 O O . GLN B 1 710 ? 28.891 18.562 20.953 1 89.12 710 GLN B O 1
ATOM 12332 N N . ARG B 1 711 ? 29.047 20.359 22.078 1 93.19 711 ARG B N 1
ATOM 12333 C CA . ARG B 1 711 ? 28.375 21.172 21.062 1 93.19 711 ARG B CA 1
ATOM 12334 C C . ARG B 1 711 ? 29.328 21.469 19.906 1 93.19 711 ARG B C 1
ATOM 12336 O O . ARG B 1 711 ? 30.484 21.844 20.109 1 93.19 711 ARG B O 1
ATOM 12343 N N . LYS B 1 712 ? 28.844 21.156 18.797 1 95.19 712 LYS B N 1
ATOM 12344 C CA . LYS B 1 712 ? 29.484 21.531 17.531 1 95.19 712 LYS B CA 1
ATOM 12345 C C . LYS B 1 712 ? 28.656 22.594 16.797 1 95.19 712 LYS B C 1
ATOM 12347 O O . LYS B 1 712 ? 27.484 22.781 17.094 1 95.19 712 LYS B O 1
ATOM 12352 N N . PRO B 1 713 ? 29.25 23.312 15.859 1 94.38 713 PRO B N 1
ATOM 12353 C CA . PRO B 1 713 ? 28.547 24.391 15.156 1 94.38 713 PRO B CA 1
ATOM 12354 C C . PRO B 1 713 ? 27.266 23.906 14.461 1 94.38 713 PRO B C 1
ATOM 12356 O O . PRO B 1 713 ? 26.266 24.641 14.43 1 94.38 713 PRO B O 1
ATOM 12359 N N . TYR B 1 714 ? 27.328 22.672 13.945 1 96.31 714 TYR B N 1
ATOM 12360 C CA . TYR B 1 714 ? 26.172 22.219 13.18 1 96.31 714 TYR B CA 1
ATOM 12361 C C . TYR B 1 714 ? 24.984 21.969 14.086 1 96.31 714 TYR B C 1
ATOM 12363 O O . TYR B 1 714 ? 23.844 21.891 13.609 1 96.31 714 TYR B O 1
ATOM 12371 N N . HIS B 1 715 ? 25.203 21.844 15.391 1 97.19 715 HIS B N 1
ATOM 12372 C CA . HIS B 1 715 ? 24.078 21.688 16.297 1 97.19 715 HIS B CA 1
ATOM 12373 C C . HIS B 1 715 ? 23.219 22.953 16.344 1 97.19 715 HIS B C 1
ATOM 12375 O O . HIS B 1 715 ? 22 22.891 16.312 1 97.19 715 HIS B O 1
ATOM 12381 N N . GLN B 1 716 ? 23.859 24.078 16.469 1 95.56 716 GLN B N 1
ATOM 12382 C CA . GLN B 1 716 ? 23.172 25.359 16.453 1 95.56 716 GLN B CA 1
ATOM 12383 C C . GLN B 1 716 ? 22.516 25.625 15.109 1 95.56 716 GLN B C 1
ATOM 12385 O O . GLN B 1 716 ? 21.391 26.109 15.047 1 95.56 716 GLN B O 1
ATOM 12390 N N . GLU B 1 717 ? 23.266 25.328 14.062 1 96.25 717 GLU B N 1
ATOM 12391 C CA . GLU B 1 717 ? 22.719 25.484 12.719 1 96.25 717 GLU B CA 1
ATOM 12392 C C . GLU B 1 717 ? 21.422 24.688 12.555 1 96.25 717 GLU B C 1
ATOM 12394 O O . GLU B 1 717 ? 20.438 25.188 12 1 96.25 717 GLU B O 1
ATOM 12399 N N . LEU B 1 718 ? 21.484 23.484 13.016 1 97.44 718 LEU B N 1
ATOM 12400 C CA . LEU B 1 718 ? 20.328 22.609 12.898 1 97.44 718 LEU B CA 1
ATOM 12401 C C . LEU B 1 718 ? 19.156 23.141 13.703 1 97.44 718 LEU B C 1
ATOM 12403 O O . LEU B 1 718 ? 18 23.094 13.25 1 97.44 718 LEU B O 1
ATOM 12407 N N . ALA B 1 719 ? 19.406 23.594 14.898 1 97.69 719 ALA B N 1
ATOM 12408 C CA . ALA B 1 719 ? 18.344 24.172 15.734 1 97.69 719 ALA B CA 1
ATOM 12409 C C . ALA B 1 719 ? 17.672 25.328 15.023 1 97.69 719 ALA B C 1
ATOM 12411 O O . ALA B 1 719 ? 16.438 25.453 15.062 1 97.69 719 ALA B O 1
ATOM 12412 N N . ILE B 1 720 ? 18.453 26.172 14.406 1 97.25 720 ILE B N 1
ATOM 12413 C CA . ILE B 1 720 ? 17.922 27.328 13.688 1 97.25 720 ILE B CA 1
ATOM 12414 C C . ILE B 1 720 ? 17.078 26.859 12.508 1 97.25 720 ILE B C 1
ATOM 12416 O O . ILE B 1 720 ? 16.016 27.422 12.234 1 97.25 720 ILE B O 1
ATOM 12420 N N . GLU B 1 721 ? 17.547 25.875 11.828 1 97.25 721 GLU B N 1
ATOM 12421 C CA . GLU B 1 721 ? 16.812 25.344 10.688 1 97.25 721 GLU B CA 1
ATOM 12422 C C . GLU B 1 721 ? 15.477 24.75 11.109 1 97.25 721 GLU B C 1
ATOM 12424 O O . GLU B 1 721 ? 14.461 24.953 10.445 1 97.25 721 GLU B O 1
ATOM 12429 N N . ILE B 1 722 ? 15.477 23.984 12.172 1 98.25 722 ILE B N 1
ATOM 12430 C CA . ILE B 1 722 ? 14.242 23.406 12.688 1 98.25 722 ILE B CA 1
ATOM 12431 C C . ILE B 1 722 ? 13.281 24.531 13.07 1 98.25 722 ILE B C 1
ATOM 12433 O O . ILE B 1 722 ? 12.094 24.484 12.734 1 98.25 722 ILE B O 1
ATOM 12437 N N . SER B 1 723 ? 13.812 25.5 13.789 1 98.12 723 SER B N 1
ATOM 12438 C CA . SER B 1 723 ? 13 26.641 14.18 1 98.12 723 SER B CA 1
ATOM 12439 C C . SER B 1 723 ? 12.422 27.359 12.969 1 98.12 723 SER B C 1
ATOM 12441 O O . SER B 1 723 ? 11.242 27.703 12.953 1 98.12 723 SER B O 1
ATOM 12443 N N . ARG B 1 724 ? 13.273 27.625 12.008 1 97.5 724 ARG B N 1
ATOM 12444 C CA . ARG B 1 724 ? 12.852 28.281 10.773 1 97.5 724 ARG B CA 1
ATOM 12445 C C . ARG B 1 724 ? 11.719 27.5 10.102 1 97.5 724 ARG B C 1
ATOM 12447 O O . ARG B 1 724 ? 10.742 28.094 9.648 1 97.5 724 ARG B O 1
ATOM 12454 N N . ASN B 1 725 ? 11.906 26.234 10.008 1 97.56 725 ASN B N 1
ATOM 12455 C CA . ASN B 1 725 ? 10.906 25.391 9.352 1 97.56 725 ASN B CA 1
ATOM 12456 C C . ASN B 1 725 ? 9.586 25.406 10.109 1 97.56 725 ASN B C 1
ATOM 12458 O O . ASN B 1 725 ? 8.516 25.453 9.5 1 97.56 725 ASN B O 1
ATOM 12462 N N . LEU B 1 726 ? 9.617 25.312 11.398 1 97.81 726 LEU B N 1
ATOM 12463 C CA . LEU B 1 726 ? 8.398 25.375 12.203 1 97.81 726 LEU B CA 1
ATOM 12464 C C . LEU B 1 726 ? 7.676 26.703 11.977 1 97.81 726 LEU B C 1
ATOM 12466 O O . LEU B 1 726 ? 6.449 26.719 11.852 1 97.81 726 LEU B O 1
ATOM 12470 N N . HIS B 1 727 ? 8.43 27.75 11.969 1 97.56 727 HIS B N 1
ATOM 12471 C CA . HIS B 1 727 ? 7.84 29.062 11.727 1 97.56 727 HIS B CA 1
ATOM 12472 C C . HIS B 1 727 ? 7.293 29.156 10.305 1 97.56 727 HIS B C 1
ATOM 12474 O O . HIS B 1 727 ? 6.215 29.719 10.086 1 97.56 727 HIS B O 1
ATOM 12480 N N . GLN B 1 728 ? 8.016 28.641 9.367 1 96.12 728 GLN B N 1
ATOM 12481 C CA . GLN B 1 728 ? 7.645 28.703 7.953 1 96.12 728 GLN B CA 1
ATOM 12482 C C . GLN B 1 728 ? 6.332 27.969 7.695 1 96.12 728 GLN B C 1
ATOM 12484 O O . GLN B 1 728 ? 5.406 28.531 7.105 1 96.12 728 GLN B O 1
ATOM 12489 N N . TYR B 1 729 ? 6.199 26.828 8.188 1 96.31 729 TYR B N 1
ATOM 12490 C CA . TYR B 1 729 ? 5.09 25.953 7.801 1 96.31 729 TYR B CA 1
ATOM 12491 C C . TYR B 1 729 ? 3.908 26.125 8.75 1 96.31 729 TYR B C 1
ATOM 12493 O O . TYR B 1 729 ? 2.756 25.953 8.352 1 96.31 729 TYR B O 1
ATOM 12501 N N . TYR B 1 730 ? 4.188 26.469 10.039 1 97.38 730 TYR B N 1
ATOM 12502 C CA . TYR B 1 730 ? 3.113 26.484 11.031 1 97.38 730 TYR B CA 1
ATOM 12503 C C . TYR B 1 730 ? 2.967 27.859 11.672 1 97.38 730 TYR B C 1
ATOM 12505 O O . TYR B 1 730 ? 2.096 28.062 12.516 1 97.38 730 TYR B O 1
ATOM 12513 N N . SER B 1 731 ? 3.793 28.828 11.289 1 96.88 731 SER B N 1
ATOM 12514 C CA . SER B 1 731 ? 3.902 30.078 12.031 1 96.88 731 SER B CA 1
ATOM 12515 C C . SER B 1 731 ? 4.129 29.812 13.516 1 96.88 731 SER B C 1
ATOM 12517 O O . SER B 1 731 ? 3.623 30.562 14.367 1 96.88 731 SER B O 1
ATOM 12519 N N . ALA B 1 732 ? 4.816 28.766 13.812 1 97.62 732 ALA B N 1
ATOM 12520 C CA . ALA B 1 732 ? 5.027 28.359 15.195 1 97.62 732 ALA B CA 1
ATOM 12521 C C . ALA B 1 732 ? 6.145 29.172 15.844 1 97.62 732 ALA B C 1
ATOM 12523 O O . ALA B 1 732 ? 7.02 29.703 15.148 1 97.62 732 ALA B O 1
ATOM 12524 N N . ASP B 1 733 ? 6.043 29.297 17.109 1 96.88 733 ASP B N 1
ATOM 12525 C CA . ASP B 1 733 ? 7.082 29.922 17.922 1 96.88 733 ASP B CA 1
ATOM 12526 C C . ASP B 1 733 ? 7.961 28.875 18.594 1 96.88 733 ASP B C 1
ATOM 12528 O O . ASP B 1 733 ? 7.477 27.812 19 1 96.88 733 ASP B O 1
ATOM 12532 N N . SER B 1 734 ? 9.242 29.172 18.594 1 96.5 734 SER B N 1
ATOM 12533 C CA . SER B 1 734 ? 10.156 28.25 19.266 1 96.5 734 SER B CA 1
ATOM 12534 C C . SER B 1 734 ? 11.312 29 19.922 1 96.5 734 SER B C 1
ATOM 12536 O O . SER B 1 734 ? 11.812 29.984 19.375 1 96.5 734 SER B O 1
ATOM 12538 N N . ASP B 1 735 ? 11.648 28.516 21.094 1 94.56 735 ASP B N 1
ATOM 12539 C CA . ASP B 1 735 ? 12.82 29 21.812 1 94.56 735 ASP B CA 1
ATOM 12540 C C . ASP B 1 735 ? 13.992 28.031 21.672 1 94.56 735 ASP B C 1
ATOM 12542 O O . ASP B 1 735 ? 13.789 26.812 21.688 1 94.56 735 ASP B O 1
ATOM 12546 N N . ILE B 1 736 ? 15.172 28.562 21.469 1 95.69 736 ILE B N 1
ATOM 12547 C CA . ILE B 1 736 ? 16.375 27.75 21.453 1 95.69 736 ILE B CA 1
ATOM 12548 C C . ILE B 1 736 ? 17.156 27.938 22.75 1 95.69 736 ILE B C 1
ATOM 12550 O O . ILE B 1 736 ? 17.531 29.062 23.094 1 95.69 736 ILE B O 1
ATOM 12554 N N . VAL B 1 737 ? 17.375 26.859 23.438 1 93.38 737 VAL B N 1
ATOM 12555 C CA . VAL B 1 737 ? 18.031 26.969 24.75 1 93.38 737 VAL B CA 1
ATOM 12556 C C . VAL B 1 737 ? 19.25 26.062 24.797 1 93.38 737 VAL B C 1
ATOM 12558 O O . VAL B 1 737 ? 19.344 25.094 24.031 1 93.38 737 VAL B O 1
ATOM 12561 N N . GLU B 1 738 ? 20.141 26.312 25.719 1 89.19 738 GLU B N 1
ATOM 12562 C CA . GLU B 1 738 ? 21.438 25.625 25.766 1 89.19 738 GLU B CA 1
ATOM 12563 C C . GLU B 1 738 ? 21.422 24.531 26.828 1 89.19 738 GLU B C 1
ATOM 12565 O O . GLU B 1 738 ? 22.359 23.719 26.891 1 89.19 738 GLU B O 1
ATOM 12570 N N . ASP B 1 739 ? 20.344 24.562 27.625 1 80.94 739 ASP B N 1
ATOM 12571 C CA . ASP B 1 739 ? 20.328 23.609 28.734 1 80.94 739 ASP B CA 1
ATOM 12572 C C . ASP B 1 739 ? 18.953 22.969 28.875 1 80.94 739 ASP B C 1
ATOM 12574 O O . ASP B 1 739 ? 17.938 23.641 28.812 1 80.94 739 ASP B O 1
ATOM 12578 N N . ILE B 1 740 ? 19.078 21.672 29.062 1 74.5 740 ILE B N 1
ATOM 12579 C CA . ILE B 1 740 ? 17.859 20.891 29.188 1 74.5 740 ILE B CA 1
ATOM 12580 C C . ILE B 1 740 ? 17.078 21.344 30.406 1 74.5 740 ILE B C 1
ATOM 12582 O O . ILE B 1 740 ? 15.844 21.219 30.453 1 74.5 740 ILE B O 1
ATOM 12586 N N . ARG B 1 741 ? 17.75 21.875 31.594 1 71.38 741 ARG B N 1
ATOM 12587 C CA . ARG B 1 741 ? 17.141 22.328 32.844 1 71.38 741 ARG B CA 1
ATOM 12588 C C . ARG B 1 741 ? 16.281 23.562 32.594 1 71.38 741 ARG B C 1
ATOM 12590 O O . ARG B 1 741 ? 15.469 23.938 33.469 1 71.38 741 ARG B O 1
ATOM 12597 N N . CYS B 1 742 ? 16.25 24.078 31.234 1 63.56 742 CYS B N 1
ATOM 12598 C CA . CYS B 1 742 ? 15.531 25.297 30.875 1 63.56 742 CYS B CA 1
ATOM 12599 C C . CYS B 1 742 ? 14.234 24.969 30.141 1 63.56 742 CYS B C 1
ATOM 12601 O O . CYS B 1 742 ? 13.617 25.859 29.547 1 63.56 742 CYS B O 1
ATOM 12603 N N . MET B 1 743 ? 13.859 23.812 30.219 1 69.31 743 MET B N 1
ATOM 12604 C CA . MET B 1 743 ? 12.625 23.438 29.531 1 69.31 743 MET B CA 1
ATOM 12605 C C . MET B 1 743 ? 11.406 23.75 30.391 1 69.31 743 MET B C 1
ATOM 12607 O O . MET B 1 743 ? 10.648 22.859 30.75 1 69.31 743 MET B O 1
ATOM 12611 N N . THR B 1 744 ? 11.062 24.906 30.766 1 65.94 744 THR B N 1
ATOM 12612 C CA . THR B 1 744 ? 10.031 25.266 31.734 1 65.94 744 THR B CA 1
ATOM 12613 C C . THR B 1 744 ? 8.742 25.672 31.031 1 65.94 744 THR B C 1
ATOM 12615 O O . THR B 1 744 ? 7.715 25.891 31.672 1 65.94 744 THR B O 1
ATOM 12618 N N . GLY B 1 745 ? 8.594 25.484 29.906 1 78.62 745 GLY B N 1
ATOM 12619 C CA . GLY B 1 745 ? 7.387 25.953 29.234 1 78.62 745 GLY B CA 1
ATOM 12620 C C . GLY B 1 745 ? 6.324 24.891 29.109 1 78.62 745 GLY B C 1
ATOM 12621 O O . GLY B 1 745 ? 6.484 23.781 29.625 1 78.62 745 GLY B O 1
ATOM 12622 N N . LYS B 1 746 ? 5.133 25.25 28.672 1 89.38 746 LYS B N 1
ATOM 12623 C CA . LYS B 1 746 ? 3.984 24.359 28.5 1 89.38 746 LYS B CA 1
ATOM 12624 C C . LYS B 1 746 ? 4.027 23.672 27.141 1 89.38 746 LYS B C 1
ATOM 12626 O O . LYS B 1 746 ? 3.223 22.766 26.875 1 89.38 746 LYS B O 1
ATOM 12631 N N . GLY B 1 747 ? 4.977 24.109 26.328 1 94.38 747 GLY B N 1
ATOM 12632 C CA . GLY B 1 747 ? 5.039 23.562 24.984 1 94.38 747 GLY B CA 1
ATOM 12633 C C . GLY B 1 747 ? 5.918 22.328 24.891 1 94.38 747 GLY B C 1
ATOM 12634 O O . GLY B 1 747 ? 6.629 21.984 25.844 1 94.38 747 GLY B O 1
ATOM 12635 N N . ASN B 1 748 ? 5.824 21.531 23.844 1 96 748 ASN B N 1
ATOM 12636 C CA . ASN B 1 748 ? 6.637 20.344 23.578 1 96 748 ASN B CA 1
ATOM 12637 C C . ASN B 1 748 ? 8.078 20.719 23.25 1 96 748 ASN B C 1
ATOM 12639 O O . ASN B 1 748 ? 8.383 21.891 23 1 96 748 ASN B O 1
ATOM 12643 N N . VAL B 1 749 ? 8.969 19.75 23.312 1 95.12 749 VAL B N 1
ATOM 12644 C CA . VAL B 1 749 ? 10.398 20.047 23.281 1 95.12 749 VAL B CA 1
ATOM 12645 C C . VAL B 1 749 ? 11.078 19.203 22.203 1 95.12 749 VAL B C 1
ATOM 12647 O O . VAL B 1 749 ? 10.609 18.109 21.875 1 95.12 749 VAL B O 1
ATOM 12650 N N . ILE B 1 750 ? 12.086 19.719 21.547 1 96.75 750 ILE B N 1
ATOM 12651 C CA . ILE B 1 750 ? 12.984 18.969 20.672 1 96.75 750 ILE B CA 1
ATOM 12652 C C . ILE B 1 750 ? 14.375 18.906 21.297 1 96.75 750 ILE B C 1
ATOM 12654 O O . ILE B 1 750 ? 14.961 19.938 21.625 1 96.75 750 ILE B O 1
ATOM 12658 N N . LEU B 1 751 ? 14.891 17.734 21.5 1 95.38 751 LEU B N 1
ATOM 12659 C CA . LEU B 1 751 ? 16.219 17.5 22.047 1 95.38 751 LEU B CA 1
ATOM 12660 C C . LEU B 1 751 ? 17.203 17.125 20.953 1 95.38 751 LEU B C 1
ATOM 12662 O O . LEU B 1 751 ? 17.062 16.094 20.312 1 95.38 751 LEU B O 1
ATOM 12666 N N . ILE B 1 752 ? 18.234 17.953 20.766 1 96.56 752 ILE B N 1
ATOM 12667 C CA . ILE B 1 752 ? 19.172 17.75 19.672 1 96.56 752 ILE B CA 1
ATOM 12668 C C . ILE B 1 752 ? 20.422 17.031 20.188 1 96.56 752 ILE B C 1
ATOM 12670 O O . ILE B 1 752 ? 21.172 17.594 20.969 1 96.56 752 ILE B O 1
ATOM 12674 N N . ASP B 1 753 ? 20.641 15.852 19.734 1 95.38 753 ASP B N 1
ATOM 12675 C CA . ASP B 1 753 ? 21.875 15.086 19.797 1 95.38 753 ASP B CA 1
ATOM 12676 C C . ASP B 1 753 ? 22.297 14.852 21.234 1 95.38 753 ASP B C 1
ATOM 12678 O O . ASP B 1 753 ? 23.484 14.953 21.562 1 95.38 753 ASP B O 1
ATOM 12682 N N . ILE B 1 754 ? 21.375 14.703 22.078 1 89.06 754 ILE B N 1
ATOM 12683 C CA . ILE B 1 754 ? 21.641 14.328 23.469 1 89.06 754 ILE B CA 1
ATOM 12684 C C . ILE B 1 754 ? 21.656 12.812 23.594 1 89.06 754 ILE B C 1
ATOM 12686 O O . ILE B 1 754 ? 20.594 12.188 23.688 1 89.06 754 ILE B O 1
ATOM 12690 N N . LYS B 1 755 ? 22.828 12.203 23.578 1 85.25 755 LYS B N 1
ATOM 12691 C CA . LYS B 1 755 ? 23 10.758 23.5 1 85.25 755 LYS B CA 1
ATOM 12692 C C . LYS B 1 755 ? 23.281 10.148 24.859 1 85.25 755 LYS B C 1
ATOM 12694 O O . LYS B 1 755 ? 24.156 9.289 25 1 85.25 755 LYS B O 1
ATOM 12699 N N . ASP B 1 756 ? 22.828 10.656 25.922 1 79.56 756 ASP B N 1
ATOM 12700 C CA . ASP B 1 756 ? 22.953 10.102 27.266 1 79.56 756 ASP B CA 1
ATOM 12701 C C . ASP B 1 756 ? 21.578 9.961 27.922 1 79.56 756 ASP B C 1
ATOM 12703 O O . ASP B 1 756 ? 20.969 10.953 28.312 1 79.56 756 ASP B O 1
ATOM 12707 N N . SER B 1 757 ? 21.312 8.742 27.969 1 70.38 757 SER B N 1
ATOM 12708 C CA . SER B 1 757 ? 19.984 8.453 28.516 1 70.38 757 SER B CA 1
ATOM 12709 C C . SER B 1 757 ? 19.828 9.023 29.922 1 70.38 757 SER B C 1
ATOM 12711 O O . SER B 1 757 ? 18.719 9.344 30.344 1 70.38 757 SER B O 1
ATOM 12713 N N . ARG B 1 758 ? 21.047 9.164 30.719 1 65.5 758 ARG B N 1
ATOM 12714 C CA . ARG B 1 758 ? 21.031 9.719 32.062 1 65.5 758 ARG B CA 1
ATOM 12715 C C . ARG B 1 758 ? 20.609 11.188 32.031 1 65.5 758 ARG B C 1
ATOM 12717 O O . ARG B 1 758 ? 20 11.68 33 1 65.5 758 ARG B O 1
ATOM 12724 N N . ASN B 1 759 ? 20.781 11.844 30.719 1 65 759 ASN B N 1
ATOM 12725 C CA . ASN B 1 759 ? 20.438 13.25 30.516 1 65 759 ASN B CA 1
ATOM 12726 C C . ASN B 1 759 ? 19.016 13.422 30.031 1 65 759 ASN B C 1
ATOM 12728 O O . ASN B 1 759 ? 18.422 14.492 30.156 1 65 759 ASN B O 1
ATOM 12732 N N . LEU B 1 760 ? 18.578 12.445 29.328 1 66.81 760 LEU B N 1
ATOM 12733 C CA . LEU B 1 760 ? 17.188 12.492 28.859 1 66.81 760 LEU B CA 1
ATOM 12734 C C . LEU B 1 760 ? 16.219 12.219 29.984 1 66.81 760 LEU B C 1
ATOM 12736 O O . LEU B 1 760 ? 15.023 12.508 29.859 1 66.81 760 LEU B O 1
ATOM 12740 N N . GLY B 1 761 ? 16.75 11.914 31.141 1 58.44 761 GLY B N 1
ATOM 12741 C CA . GLY B 1 761 ? 15.969 11.758 32.344 1 58.44 761 GLY B CA 1
ATOM 12742 C C . GLY B 1 761 ? 15.211 10.445 32.406 1 58.44 761 GLY B C 1
ATOM 12743 O O . GLY B 1 761 ? 15.547 9.492 31.703 1 58.44 761 GLY B O 1
ATOM 12744 N N . GLN B 1 762 ? 14.344 10.352 33.312 1 50.12 762 GLN B N 1
ATOM 12745 C CA . GLN B 1 762 ? 13.516 9.188 33.625 1 50.12 762 GLN B CA 1
ATOM 12746 C C . GLN B 1 762 ? 12.648 8.805 32.406 1 50.12 762 GLN B C 1
ATOM 12748 O O . GLN B 1 762 ? 12.266 7.641 32.281 1 50.12 762 GLN B O 1
ATOM 12753 N N . SER B 1 763 ? 12.68 9.625 31.469 1 58.34 763 SER B N 1
ATOM 12754 C CA . SER B 1 763 ? 11.773 9.422 30.344 1 58.34 763 SER B CA 1
ATOM 12755 C C . SER B 1 763 ? 12.312 8.375 29.391 1 58.34 763 SER B C 1
ATOM 12757 O O . SER B 1 763 ? 11.562 7.539 28.875 1 58.34 763 SER B O 1
ATOM 12759 N N . ALA B 1 764 ? 13.57 8.367 29.203 1 55.22 764 ALA B N 1
ATOM 12760 C CA . ALA B 1 764 ? 14.148 7.387 28.297 1 55.22 764 ALA B CA 1
ATOM 12761 C C . ALA B 1 764 ? 14.055 5.98 28.875 1 55.22 764 ALA B C 1
ATOM 12763 O O . ALA B 1 764 ? 13.844 5.012 28.141 1 55.22 764 ALA B O 1
ATOM 12764 N N . THR B 1 765 ? 14.18 5.891 30.062 1 52.72 765 THR B N 1
ATOM 12765 C CA . THR B 1 765 ? 14.094 4.602 30.734 1 52.72 765 THR B CA 1
ATOM 12766 C C . THR B 1 765 ? 12.672 4.047 30.656 1 52.72 765 THR B C 1
ATOM 12768 O O . THR B 1 765 ? 12.477 2.832 30.547 1 52.72 765 THR B O 1
ATOM 12771 N N . VAL B 1 766 ? 11.898 4.949 30.547 1 57.94 766 VAL B N 1
ATOM 12772 C CA . VAL B 1 766 ? 10.492 4.562 30.516 1 57.94 766 VAL B CA 1
ATOM 12773 C C . VAL B 1 766 ? 10.156 3.898 29.188 1 57.94 766 VAL B C 1
ATOM 12775 O O . VAL B 1 766 ? 9.406 2.926 29.141 1 57.94 766 VAL B O 1
ATOM 12778 N N . ILE B 1 767 ? 10.891 4.305 28.219 1 69.12 767 ILE B N 1
ATOM 12779 C CA . ILE B 1 767 ? 10.5 3.768 26.922 1 69.12 767 ILE B CA 1
ATOM 12780 C C . ILE B 1 767 ? 11.406 2.596 26.547 1 69.12 767 ILE B C 1
ATOM 12782 O O . ILE B 1 767 ? 11.352 2.092 25.422 1 69.12 767 ILE B O 1
ATOM 12786 N N . GLY B 1 768 ? 12.195 2.139 27.406 1 75.19 768 GLY B N 1
ATOM 12787 C CA . GLY B 1 768 ? 13.023 0.97 27.172 1 75.19 768 GLY B CA 1
ATOM 12788 C C . GLY B 1 768 ? 14.133 1.225 26.156 1 75.19 768 GLY B C 1
ATOM 12789 O O . GLY B 1 768 ? 14.477 0.339 25.375 1 75.19 768 GLY B O 1
ATOM 12790 N N . LEU B 1 769 ? 14.531 2.438 26.031 1 85.75 769 LEU B N 1
ATOM 12791 C CA . LEU B 1 769 ? 15.602 2.82 25.109 1 85.75 769 LEU B CA 1
ATOM 12792 C C . LEU B 1 769 ? 16.875 3.166 25.891 1 85.75 769 LEU B C 1
ATOM 12794 O O . LEU B 1 769 ? 16.812 3.801 26.938 1 85.75 769 LEU B O 1
ATOM 12798 N N . ASN B 1 770 ? 17.953 2.57 25.5 1 87.69 770 ASN B N 1
ATOM 12799 C CA . ASN B 1 770 ? 19.281 2.912 26.016 1 87.69 770 ASN B CA 1
ATOM 12800 C C . ASN B 1 770 ? 20.172 3.469 24.906 1 87.69 770 ASN B C 1
ATOM 12802 O O . ASN B 1 770 ? 20.453 2.787 23.922 1 87.69 770 ASN B O 1
ATOM 12806 N N . ILE B 1 771 ? 20.625 4.715 25.125 1 90.81 771 ILE B N 1
ATOM 12807 C CA . ILE B 1 771 ? 21.391 5.398 24.094 1 90.81 771 ILE B CA 1
ATOM 12808 C C . ILE B 1 771 ? 22.734 5.863 24.688 1 90.81 771 ILE B C 1
ATOM 12810 O O . ILE B 1 771 ? 22.781 6.363 25.812 1 90.81 771 ILE B O 1
ATOM 12814 N N . ASN B 1 772 ? 23.75 5.609 24.031 1 90 772 ASN B N 1
ATOM 12815 C CA . ASN B 1 772 ? 25.062 6.191 24.297 1 90 772 ASN B CA 1
ATOM 12816 C C . ASN B 1 772 ? 25.766 6.578 23 1 90 772 ASN B C 1
ATOM 12818 O O . ASN B 1 772 ? 25.141 6.664 21.938 1 90 772 ASN B O 1
ATOM 12822 N N . GLU B 1 773 ? 27 6.934 23.078 1 90 773 GLU B N 1
ATOM 12823 C CA . GLU B 1 773 ? 27.719 7.465 21.922 1 90 773 GLU B CA 1
ATOM 12824 C C . GLU B 1 773 ? 27.938 6.387 20.859 1 90 773 GLU B C 1
ATOM 12826 O O . GLU B 1 773 ? 28.203 6.695 19.703 1 90 773 GLU B O 1
ATOM 12831 N N . GLU B 1 774 ? 27.688 5.18 21.25 1 92.31 774 GLU B N 1
ATOM 12832 C CA . GLU B 1 774 ? 28.094 4.102 20.359 1 92.31 774 GLU B CA 1
ATOM 12833 C C . GLU B 1 774 ? 26.875 3.373 19.797 1 92.31 774 GLU B C 1
ATOM 12835 O O . GLU B 1 774 ? 26.969 2.742 18.734 1 92.31 774 GLU B O 1
ATOM 12840 N N . MET B 1 775 ? 25.797 3.463 20.531 1 93.31 775 MET B N 1
ATOM 12841 C CA . MET B 1 775 ? 24.719 2.568 20.125 1 93.31 775 MET B CA 1
ATOM 12842 C C . MET B 1 775 ? 23.375 3.061 20.641 1 93.31 775 MET B C 1
ATOM 12844 O O . MET B 1 775 ? 23.328 3.934 21.516 1 93.31 775 MET B O 1
ATOM 12848 N N . ILE B 1 776 ? 22.359 2.561 20.031 1 92.88 776 ILE B N 1
ATOM 12849 C CA . ILE B 1 776 ? 20.984 2.645 20.484 1 92.88 776 ILE B CA 1
ATOM 12850 C C . ILE B 1 776 ? 20.438 1.241 20.75 1 92.88 776 ILE B C 1
ATOM 12852 O O . ILE B 1 776 ? 20.438 0.393 19.859 1 92.88 776 ILE B O 1
ATOM 12856 N N . ALA B 1 777 ? 20.016 0.985 21.922 1 91.81 777 ALA B N 1
ATOM 12857 C CA . ALA B 1 777 ? 19.406 -0.292 22.266 1 91.81 777 ALA B CA 1
ATOM 12858 C C . ALA B 1 777 ? 17.922 -0.118 22.578 1 91.81 777 ALA B C 1
ATOM 12860 O O . ALA B 1 777 ? 17.531 0.812 23.297 1 91.81 777 ALA B O 1
ATOM 12861 N N . VAL B 1 778 ? 17.156 -0.938 21.938 1 90.25 778 VAL B N 1
ATOM 12862 C CA . VAL B 1 778 ? 15.719 -0.881 22.172 1 90.25 778 VAL B CA 1
ATOM 12863 C C . VAL B 1 778 ? 15.211 -2.25 22.625 1 90.25 778 VAL B C 1
ATOM 12865 O O . VAL B 1 778 ? 15.883 -3.266 22.422 1 90.25 778 VAL B O 1
ATOM 12868 N N . ARG B 1 779 ? 14.117 -2.232 23.25 1 85.81 779 ARG B N 1
ATOM 12869 C CA . ARG B 1 779 ? 13.422 -3.461 23.625 1 85.81 779 ARG B CA 1
ATOM 12870 C C . ARG B 1 779 ? 12.141 -3.635 22.812 1 85.81 779 ARG B C 1
ATOM 12872 O O . ARG B 1 779 ? 11.281 -2.748 22.812 1 85.81 779 ARG B O 1
ATOM 12879 N N . ASP B 1 780 ? 12.008 -4.75 22.141 1 79.19 780 ASP B N 1
ATOM 12880 C CA . ASP B 1 780 ? 10.828 -4.969 21.312 1 79.19 780 ASP B CA 1
ATOM 12881 C C . ASP B 1 780 ? 9.68 -5.543 22.141 1 79.19 780 ASP B C 1
ATOM 12883 O O . ASP B 1 780 ? 9.773 -5.633 23.375 1 79.19 780 ASP B O 1
ATOM 12887 N N . ALA B 1 781 ? 8.562 -5.844 21.531 1 74.56 781 ALA B N 1
ATOM 12888 C CA . ALA B 1 781 ? 7.336 -6.258 22.203 1 74.56 781 ALA B CA 1
ATOM 12889 C C . ALA B 1 781 ? 7.52 -7.598 22.906 1 74.56 781 ALA B C 1
ATOM 12891 O O . ALA B 1 781 ? 6.816 -7.906 23.859 1 74.56 781 ALA B O 1
ATOM 12892 N N . THR B 1 782 ? 8.5 -8.359 22.406 1 71.5 782 THR B N 1
ATOM 12893 C CA . THR B 1 782 ? 8.75 -9.656 23.016 1 71.5 782 THR B CA 1
ATOM 12894 C C . THR B 1 782 ? 9.711 -9.531 24.203 1 71.5 782 THR B C 1
ATOM 12896 O O . THR B 1 782 ? 9.977 -10.508 24.906 1 71.5 782 THR B O 1
ATOM 12899 N N . GLY B 1 783 ? 10.266 -8.375 24.406 1 75.62 783 GLY B N 1
ATOM 12900 C CA . GLY B 1 783 ? 11.211 -8.133 25.484 1 75.62 783 GLY B CA 1
ATOM 12901 C C . GLY B 1 783 ? 12.664 -8.289 25.047 1 75.62 783 GLY B C 1
ATOM 12902 O O . GLY B 1 783 ? 13.578 -8.039 25.844 1 75.62 783 GLY B O 1
ATOM 12903 N N . ARG B 1 784 ? 12.797 -8.562 23.891 1 79.69 784 ARG B N 1
ATOM 12904 C CA . ARG B 1 784 ? 14.148 -8.75 23.375 1 79.69 784 ARG B CA 1
ATOM 12905 C C . ARG B 1 784 ? 14.828 -7.406 23.109 1 79.69 784 ARG B C 1
ATOM 12907 O O . ARG B 1 784 ? 14.195 -6.473 22.609 1 79.69 784 ARG B O 1
ATOM 12914 N N . ARG B 1 785 ? 16.094 -7.469 23.453 1 85.06 785 ARG B N 1
ATOM 12915 C CA . ARG B 1 785 ? 16.891 -6.266 23.219 1 85.06 785 ARG B CA 1
ATOM 12916 C C . ARG B 1 785 ? 17.5 -6.277 21.828 1 85.06 785 ARG B C 1
ATOM 12918 O O . ARG B 1 785 ? 18.078 -7.281 21.406 1 85.06 785 ARG B O 1
ATOM 12925 N N . LYS B 1 786 ? 17.359 -5.273 21.109 1 87.38 786 LYS B N 1
ATOM 12926 C CA . LYS B 1 786 ? 17.984 -5.051 19.812 1 87.38 786 LYS B CA 1
ATOM 12927 C C . LYS B 1 786 ? 18.922 -3.84 19.859 1 87.38 786 LYS B C 1
ATOM 12929 O O . LYS B 1 786 ? 18.562 -2.795 20.406 1 87.38 786 LYS B O 1
ATOM 12934 N N . THR B 1 787 ? 20.062 -4.031 19.344 1 90.5 787 THR B N 1
ATOM 12935 C CA . THR B 1 787 ? 21.062 -2.977 19.391 1 90.5 787 THR B CA 1
ATOM 12936 C C . THR B 1 787 ? 21.422 -2.5 17.984 1 90.5 787 THR B C 1
ATOM 12938 O O . THR B 1 787 ? 21.609 -3.312 17.078 1 90.5 787 THR B O 1
ATOM 12941 N N . TYR B 1 788 ? 21.5 -1.252 17.844 1 93.12 788 TYR B N 1
ATOM 12942 C CA . TYR B 1 788 ? 21.922 -0.602 16.609 1 93.12 788 TYR B CA 1
ATOM 12943 C C . TYR B 1 788 ? 23.156 0.269 16.828 1 93.12 788 TYR B C 1
ATOM 12945 O O . TYR B 1 788 ? 23.109 1.216 17.609 1 93.12 788 TYR B O 1
ATOM 12953 N N . LEU B 1 789 ? 24.156 -0.029 16.141 1 93.31 789 LEU B N 1
ATOM 12954 C CA . LEU B 1 789 ? 25.391 0.731 16.281 1 93.31 789 LEU B CA 1
ATOM 12955 C C . LEU B 1 789 ? 25.281 2.08 15.578 1 93.31 789 LEU B C 1
ATOM 12957 O O . LEU B 1 789 ? 24.672 2.18 14.5 1 93.31 789 LEU B O 1
ATOM 12961 N N . LEU B 1 790 ? 25.797 3.068 16.188 1 95.12 790 LEU B N 1
ATOM 12962 C CA . LEU B 1 790 ? 25.828 4.395 15.578 1 95.12 790 LEU B CA 1
ATOM 12963 C C . LEU B 1 790 ? 27.016 4.527 14.625 1 95.12 790 LEU B C 1
ATOM 12965 O O . LEU B 1 790 ? 27.906 5.34 14.844 1 95.12 790 LEU B O 1
ATOM 12969 N N . GLU B 1 791 ? 26.875 3.812 13.578 1 94.81 791 GLU B N 1
ATOM 12970 C CA . GLU B 1 791 ? 27.844 3.91 12.492 1 94.81 791 GLU B CA 1
ATOM 12971 C C . GLU B 1 791 ? 27.672 5.207 11.711 1 94.81 791 GLU B C 1
ATOM 12973 O O . GLU B 1 791 ? 26.641 5.867 11.82 1 94.81 791 GLU B O 1
ATOM 12978 N N . PRO B 1 792 ? 28.719 5.578 10.969 1 95.19 792 PRO B N 1
ATOM 12979 C CA . PRO B 1 792 ? 28.578 6.824 10.211 1 95.19 792 PRO B CA 1
ATOM 12980 C C . PRO B 1 792 ? 27.312 6.871 9.359 1 95.19 792 PRO B C 1
ATOM 12982 O O . PRO B 1 792 ? 27.016 5.91 8.641 1 95.19 792 PRO B O 1
ATOM 12985 N N . GLY B 1 793 ? 26.609 7.941 9.461 1 96.12 793 GLY B N 1
ATOM 12986 C CA . GLY B 1 793 ? 25.422 8.148 8.656 1 96.12 793 GLY B CA 1
ATOM 12987 C C . GLY B 1 793 ? 24.141 7.699 9.352 1 96.12 793 GLY B C 1
ATOM 12988 O O . GLY B 1 793 ? 23.047 7.969 8.875 1 96.12 793 GLY B O 1
ATOM 12989 N N . VAL B 1 794 ? 24.266 7.055 10.523 1 97.69 794 VAL B N 1
ATOM 12990 C CA . VAL B 1 794 ? 23.094 6.574 11.242 1 97.69 794 VAL B CA 1
ATOM 12991 C C . VAL B 1 794 ? 22.469 7.711 12.055 1 97.69 794 VAL B C 1
ATOM 12993 O O . VAL B 1 794 ? 23.203 8.516 12.648 1 97.69 794 VAL B O 1
ATOM 12996 N N . GLY B 1 795 ? 21.203 7.91 11.961 1 97.81 795 GLY B N 1
ATOM 12997 C CA . GLY B 1 795 ? 20.438 8.859 12.758 1 97.81 795 GLY B CA 1
ATOM 12998 C C . GLY B 1 795 ? 19.172 8.266 13.328 1 97.81 795 GLY B C 1
ATOM 12999 O O . GLY B 1 795 ? 18.719 7.199 12.891 1 97.81 795 GLY B O 1
ATOM 13000 N N . ALA B 1 796 ? 18.656 8.844 14.336 1 97.5 796 ALA B N 1
ATOM 13001 C CA . ALA B 1 796 ? 17.406 8.367 14.938 1 97.5 796 ALA B CA 1
ATOM 13002 C C . ALA B 1 796 ? 16.531 9.539 15.375 1 97.5 796 ALA B C 1
ATOM 13004 O O . ALA B 1 796 ? 17.031 10.609 15.719 1 97.5 796 ALA B O 1
ATOM 13005 N N . ILE B 1 797 ? 15.289 9.398 15.344 1 97.88 797 ILE B N 1
ATOM 13006 C CA . ILE B 1 797 ? 14.289 10.344 15.82 1 97.88 797 ILE B CA 1
ATOM 13007 C C . ILE B 1 797 ? 13.141 9.594 16.484 1 97.88 797 ILE B C 1
ATOM 13009 O O . ILE B 1 797 ? 12.656 8.602 15.953 1 97.88 797 ILE B O 1
ATOM 13013 N N . PHE B 1 798 ? 12.75 9.992 17.625 1 96.06 798 PHE B N 1
ATOM 13014 C CA . PHE B 1 798 ? 11.672 9.297 18.328 1 96.06 798 PHE B CA 1
ATOM 13015 C C . PHE B 1 798 ? 11.008 10.211 19.344 1 96.06 798 PHE B C 1
ATOM 13017 O O . PHE B 1 798 ? 11.555 11.258 19.703 1 96.06 798 PHE B O 1
ATOM 13024 N N . LEU B 1 799 ? 9.859 9.844 19.797 1 95.12 799 LEU B N 1
ATOM 13025 C CA . LEU B 1 799 ? 9.141 10.547 20.859 1 95.12 799 LEU B CA 1
ATOM 13026 C C . LEU B 1 799 ? 9.578 10.062 22.234 1 95.12 799 LEU B C 1
ATOM 13028 O O . LEU B 1 799 ? 9.891 8.883 22.406 1 95.12 799 LEU B O 1
ATOM 13032 N N . GLN B 1 800 ? 9.57 10.961 23.125 1 91 800 GLN B N 1
ATOM 13033 C CA . GLN B 1 800 ? 9.812 10.68 24.547 1 91 800 GLN B CA 1
ATOM 13034 C C . GLN B 1 800 ? 8.812 11.422 25.422 1 91 800 GLN B C 1
ATOM 13036 O O . GLN B 1 800 ? 8.469 12.578 25.156 1 91 800 GLN B O 1
ATOM 13041 N N . PRO B 1 801 ? 8.352 10.688 26.453 1 90.06 801 PRO B N 1
ATOM 13042 C CA . PRO B 1 801 ? 7.426 11.383 27.359 1 90.06 801 PRO B CA 1
ATOM 13043 C C . PRO B 1 801 ? 8.117 12.469 28.172 1 90.06 801 PRO B C 1
ATOM 13045 O O . PRO B 1 801 ? 9.266 12.297 28.594 1 90.06 801 PRO B O 1
ATOM 13048 N N . LEU B 1 802 ? 7.539 13.5 28.344 1 86.25 802 LEU B N 1
ATOM 13049 C CA . LEU B 1 802 ? 7.965 14.531 29.281 1 86.25 802 LEU B CA 1
ATOM 13050 C C . LEU B 1 802 ? 6.973 14.664 30.438 1 86.25 802 LEU B C 1
ATOM 13052 O O . LEU B 1 802 ? 6.223 13.727 30.719 1 86.25 802 LEU B O 1
ATOM 13056 N N . ASP B 1 803 ? 6.555 15.766 31.062 1 77.19 803 ASP B N 1
ATOM 13057 C CA . ASP B 1 803 ? 5.668 15.961 32.219 1 77.19 803 ASP B CA 1
ATOM 13058 C C . ASP B 1 803 ? 4.203 15.883 31.781 1 77.19 803 ASP B C 1
ATOM 13060 O O . ASP B 1 803 ? 3.896 15.867 30.594 1 77.19 803 ASP B O 1
ATOM 13064 N N . PRO B 1 804 ? 3.234 15.797 32.562 1 69.62 804 PRO B N 1
ATOM 13065 C CA . PRO B 1 804 ? 2.326 14.656 32.469 1 69.62 804 PRO B CA 1
ATOM 13066 C C . PRO B 1 804 ? 1.623 14.578 31.109 1 69.62 804 PRO B C 1
ATOM 13068 O O . PRO B 1 804 ? 1.106 13.523 30.734 1 69.62 804 PRO B O 1
ATOM 13071 N N . VAL B 1 805 ? 1.723 15.594 30.234 1 80.5 805 VAL B N 1
ATOM 13072 C CA . VAL B 1 805 ? 0.922 15.531 29.016 1 80.5 805 VAL B CA 1
ATOM 13073 C C . VAL B 1 805 ? 1.775 15.93 27.812 1 80.5 805 VAL B C 1
ATOM 13075 O O . VAL B 1 805 ? 1.354 15.773 26.656 1 80.5 805 VAL B O 1
ATOM 13078 N N . ARG B 1 806 ? 3.086 16.25 28.031 1 91.19 806 ARG B N 1
ATOM 13079 C CA . ARG B 1 806 ? 3.936 16.734 26.953 1 91.19 806 ARG B CA 1
ATOM 13080 C C . ARG B 1 806 ? 4.797 15.609 26.391 1 91.19 806 ARG B C 1
ATOM 13082 O O . ARG B 1 806 ? 4.906 14.539 27 1 91.19 806 ARG B O 1
ATOM 13089 N N . VAL B 1 807 ? 5.289 15.906 25.203 1 93.88 807 VAL B N 1
ATOM 13090 C CA . VAL B 1 807 ? 6.238 14.984 24.594 1 93.88 807 VAL B CA 1
ATOM 13091 C C . VAL B 1 807 ? 7.461 15.75 24.094 1 93.88 807 VAL B C 1
ATOM 13093 O O . VAL B 1 807 ? 7.41 16.969 23.938 1 93.88 807 VAL B O 1
ATOM 13096 N N . ALA B 1 808 ? 8.523 15.016 23.969 1 94.25 808 ALA B N 1
ATOM 13097 C CA . ALA B 1 808 ? 9.711 15.523 23.281 1 94.25 808 ALA B CA 1
ATOM 13098 C C . ALA B 1 808 ? 10.039 14.68 22.062 1 94.25 808 ALA B C 1
ATOM 13100 O O . ALA B 1 808 ? 9.789 13.477 22.031 1 94.25 808 ALA B O 1
ATOM 13101 N N . ILE B 1 809 ? 10.492 15.32 21.047 1 96.44 809 ILE B N 1
ATOM 13102 C CA . ILE B 1 809 ? 11.195 14.617 19.969 1 96.44 809 ILE B CA 1
ATOM 13103 C C . ILE B 1 809 ? 12.695 14.594 20.266 1 96.44 809 ILE B C 1
ATOM 13105 O O . ILE B 1 809 ? 13.289 15.633 20.547 1 96.44 809 ILE B O 1
ATOM 13109 N N . VAL B 1 810 ? 13.227 13.453 20.25 1 95.69 810 VAL B N 1
ATOM 13110 C CA . VAL B 1 810 ? 14.672 13.297 20.375 1 95.69 810 VAL B CA 1
ATOM 13111 C C . VAL B 1 810 ? 15.281 13.039 19 1 95.69 810 VAL B C 1
ATOM 13113 O O . VAL B 1 810 ? 14.859 12.133 18.281 1 95.69 810 VAL B O 1
ATOM 13116 N N . VAL B 1 811 ? 16.234 13.836 18.625 1 97.38 811 VAL B N 1
ATOM 13117 C CA . VAL B 1 811 ? 16.969 13.664 17.375 1 97.38 811 VAL B CA 1
ATOM 13118 C C . VAL B 1 811 ? 18.438 13.414 17.656 1 97.38 811 VAL B C 1
ATOM 13120 O O . VAL B 1 811 ? 19.109 14.242 18.281 1 97.38 811 VAL B O 1
ATOM 13123 N N . ILE B 1 812 ? 18.969 12.32 17.234 1 96.31 812 ILE B N 1
ATOM 13124 C CA . ILE B 1 812 ? 20.375 12.023 17.469 1 96.31 812 ILE B CA 1
ATOM 13125 C C . ILE B 1 812 ? 21.031 11.523 16.172 1 96.31 812 ILE B C 1
ATOM 13127 O O . ILE B 1 812 ? 20.344 11.094 15.25 1 96.31 812 ILE B O 1
ATOM 13131 N N . GLY B 1 813 ? 22.344 11.703 16.047 1 97.19 813 GLY B N 1
ATOM 13132 C CA . GLY B 1 813 ? 23.125 11.211 14.93 1 97.19 813 GLY B CA 1
ATOM 13133 C C . GLY B 1 813 ? 24.5 10.727 15.328 1 97.19 813 GLY B C 1
ATOM 13134 O O . GLY B 1 813 ? 25.125 11.281 16.234 1 97.19 813 GLY B O 1
ATOM 13135 N N . ALA B 1 814 ? 24.938 9.633 14.625 1 97.06 814 ALA B N 1
ATOM 13136 C CA . ALA B 1 814 ? 26.312 9.195 14.797 1 97.06 814 ALA B CA 1
ATOM 13137 C C . ALA B 1 814 ? 27.297 10.289 14.375 1 97.06 814 ALA B C 1
ATOM 13139 O O . ALA B 1 814 ? 28.406 10.383 14.914 1 97.06 814 ALA B O 1
ATOM 13140 N N . ASP B 1 815 ? 26.969 11.039 13.461 1 96.5 815 ASP B N 1
ATOM 13141 C CA . ASP B 1 815 ? 27.688 12.195 12.922 1 96.5 815 ASP B CA 1
ATOM 13142 C C . ASP B 1 815 ? 26.703 13.242 12.383 1 96.5 815 ASP B C 1
ATOM 13144 O O . ASP B 1 815 ? 25.5 13.125 12.586 1 96.5 815 ASP B O 1
ATOM 13148 N N . GLU B 1 816 ? 27.188 14.289 11.805 1 96.94 816 GLU B N 1
ATOM 13149 C CA . GLU B 1 816 ? 26.344 15.367 11.297 1 96.94 816 GLU B CA 1
ATOM 13150 C C . GLU B 1 816 ? 25.359 14.852 10.258 1 96.94 816 GLU B C 1
ATOM 13152 O O . GLU B 1 816 ? 24.188 15.242 10.258 1 96.94 816 GLU B O 1
ATOM 13157 N N . ASN B 1 817 ? 25.859 13.961 9.352 1 96.12 817 ASN B N 1
ATOM 13158 C CA . ASN B 1 817 ? 25 13.438 8.297 1 96.12 817 ASN B CA 1
ATOM 13159 C C . ASN B 1 817 ? 23.812 12.664 8.875 1 96.12 817 ASN B C 1
ATOM 13161 O O . ASN B 1 817 ? 22.688 12.844 8.43 1 96.12 817 ASN B O 1
ATOM 13165 N N . GLY B 1 818 ? 24.109 11.773 9.812 1 97.44 818 GLY B N 1
ATOM 13166 C CA . GLY B 1 818 ? 23.047 11.031 10.461 1 97.44 818 GLY B CA 1
ATOM 13167 C C . GLY B 1 818 ? 22.062 11.93 11.195 1 97.44 818 GLY B C 1
ATOM 13168 O O . GLY B 1 818 ? 20.844 11.703 11.133 1 97.44 818 GLY B O 1
ATOM 13169 N N . LEU B 1 819 ? 22.594 12.938 11.883 1 97.94 819 LEU B N 1
ATOM 13170 C CA . LEU B 1 819 ? 21.75 13.859 12.641 1 97.94 819 LEU B CA 1
ATOM 13171 C C . LEU B 1 819 ? 20.828 14.633 11.703 1 97.94 819 LEU B C 1
ATOM 13173 O O . LEU B 1 819 ? 19.625 14.758 11.984 1 97.94 819 LEU B O 1
ATOM 13177 N N . ARG B 1 820 ? 21.344 15.133 10.656 1 97.25 820 ARG B N 1
ATOM 13178 C CA . ARG B 1 820 ? 20.562 15.906 9.703 1 97.25 820 ARG B CA 1
ATOM 13179 C C . ARG B 1 820 ? 19.531 15.031 9 1 97.25 820 ARG B C 1
ATOM 13181 O O . ARG B 1 820 ? 18.422 15.484 8.695 1 97.25 820 ARG B O 1
ATOM 13188 N N . SER B 1 821 ? 19.906 13.75 8.719 1 97.12 821 SER B N 1
ATOM 13189 C CA . SER B 1 821 ? 18.953 12.82 8.125 1 97.12 821 SER B CA 1
ATOM 13190 C C . SER B 1 821 ? 17.75 12.609 9.047 1 97.12 821 SER B C 1
ATOM 13192 O O . SER B 1 821 ? 16.609 12.586 8.578 1 97.12 821 SER B O 1
ATOM 13194 N N . ALA B 1 822 ? 18.031 12.453 10.266 1 98.12 822 ALA B N 1
ATOM 13195 C CA . ALA B 1 822 ? 16.953 12.266 11.242 1 98.12 822 ALA B CA 1
ATOM 13196 C C . ALA B 1 822 ? 16.125 13.539 11.391 1 98.12 822 ALA B C 1
ATOM 13198 O O . ALA B 1 822 ? 14.898 13.477 11.484 1 98.12 822 ALA B O 1
ATOM 13199 N N . ALA B 1 823 ? 16.75 14.672 11.398 1 98.12 823 ALA B N 1
ATOM 13200 C CA . ALA B 1 823 ? 16.094 15.953 11.633 1 98.12 823 ALA B CA 1
ATOM 13201 C C . ALA B 1 823 ? 15.102 16.266 10.516 1 98.12 823 ALA B C 1
ATOM 13203 O O . ALA B 1 823 ? 14.094 16.938 10.75 1 98.12 823 ALA B O 1
ATOM 13204 N N . ARG B 1 824 ? 15.328 15.773 9.359 1 96.31 824 ARG B N 1
ATOM 13205 C CA . ARG B 1 824 ? 14.43 16 8.234 1 96.31 824 ARG B CA 1
ATOM 13206 C C . ARG B 1 824 ? 13.039 15.438 8.516 1 96.31 824 ARG B C 1
ATOM 13208 O O . ARG B 1 824 ? 12.062 15.828 7.871 1 96.31 824 ARG B O 1
ATOM 13215 N N . LEU B 1 825 ? 12.984 14.555 9.484 1 97.94 825 LEU B N 1
ATOM 13216 C CA . LEU B 1 825 ? 11.727 13.867 9.742 1 97.94 825 LEU B CA 1
ATOM 13217 C C . LEU B 1 825 ? 10.922 14.594 10.82 1 97.94 825 LEU B C 1
ATOM 13219 O O . LEU B 1 825 ? 9.82 14.172 11.164 1 97.94 825 LEU B O 1
ATOM 13223 N N . VAL B 1 826 ? 11.477 15.672 11.375 1 97.81 826 VAL B N 1
ATOM 13224 C CA . VAL B 1 826 ? 10.602 16.516 12.188 1 97.81 826 VAL B CA 1
ATOM 13225 C C . VAL B 1 826 ? 9.359 16.891 11.391 1 97.81 826 VAL B C 1
ATOM 13227 O O . VAL B 1 826 ? 9.461 17.297 10.234 1 97.81 826 VAL B O 1
ATOM 13230 N N . PRO B 1 827 ? 8.18 16.734 11.938 1 96.44 827 PRO B N 1
ATOM 13231 C CA . PRO B 1 827 ? 6.957 16.906 11.156 1 96.44 827 PRO B CA 1
ATOM 13232 C C . PRO B 1 827 ? 6.809 18.328 10.602 1 96.44 827 PRO B C 1
ATOM 13234 O O . PRO B 1 827 ? 6.707 19.281 11.367 1 96.44 827 PRO B O 1
ATOM 13237 N N . LEU B 1 828 ? 6.758 18.453 9.258 1 93.5 828 LEU B N 1
ATOM 13238 C CA . LEU B 1 828 ? 6.641 19.75 8.602 1 93.5 828 LEU B CA 1
ATOM 13239 C C . LEU B 1 828 ? 5.504 19.75 7.582 1 93.5 828 LEU B C 1
ATOM 13241 O O . LEU B 1 828 ? 4.875 20.781 7.34 1 93.5 828 LEU B O 1
ATOM 13245 N N . ARG B 1 829 ? 5.266 18.594 6.969 1 92.88 829 ARG B N 1
ATOM 13246 C CA . ARG B 1 829 ? 4.203 18.469 5.973 1 92.88 829 ARG B CA 1
ATOM 13247 C C . ARG B 1 829 ? 3.371 17.219 6.215 1 92.88 829 ARG B C 1
ATOM 13249 O O . ARG B 1 829 ? 3.869 16.234 6.766 1 92.88 829 ARG B O 1
ATOM 13256 N N . THR B 1 830 ? 2.178 17.297 5.77 1 95.06 830 THR B N 1
ATOM 13257 C CA . THR B 1 830 ? 1.267 16.172 5.941 1 95.06 830 THR B CA 1
ATOM 13258 C C . THR B 1 830 ? 1.519 15.102 4.883 1 95.06 830 THR B C 1
ATOM 13260 O O . THR B 1 830 ? 2.141 15.383 3.854 1 95.06 830 THR B O 1
ATOM 13263 N N . GLY B 1 831 ? 1.145 13.883 5.129 1 95.31 831 GLY B N 1
ATOM 13264 C CA . GLY B 1 831 ? 1.228 12.789 4.168 1 95.31 831 GLY B CA 1
ATOM 13265 C C . GLY B 1 831 ? 2.561 12.062 4.203 1 95.31 831 GLY B C 1
ATOM 13266 O O . GLY B 1 831 ? 2.746 11.062 3.506 1 95.31 831 GLY B O 1
ATOM 13267 N N . VAL B 1 832 ? 3.525 12.477 5.031 1 96.56 832 VAL B N 1
ATOM 13268 C CA . VAL B 1 832 ? 4.867 11.898 5.066 1 96.56 832 VAL B CA 1
ATOM 13269 C C . VAL B 1 832 ? 4.82 10.531 5.734 1 96.56 832 VAL B C 1
ATOM 13271 O O . VAL B 1 832 ? 5.543 9.609 5.332 1 96.56 832 VAL B O 1
ATOM 13274 N N . GLY B 1 833 ? 3.936 10.32 6.766 1 96.56 833 GLY B N 1
ATOM 13275 C CA . GLY B 1 833 ? 3.754 9.031 7.418 1 96.56 833 GLY B CA 1
ATOM 13276 C C . GLY B 1 833 ? 4.922 8.641 8.305 1 96.56 833 GLY B C 1
ATOM 13277 O O . GLY B 1 833 ? 5.562 7.613 8.078 1 96.56 833 GLY B O 1
ATOM 13278 N N . GLN B 1 834 ? 5.172 9.281 9.477 1 97.12 834 GLN B N 1
ATOM 13279 C CA . GLN B 1 834 ? 6.297 9.023 10.367 1 97.12 834 GLN B CA 1
ATOM 13280 C C . GLN B 1 834 ? 5.836 8.336 11.648 1 97.12 834 GLN B C 1
ATOM 13282 O O . GLN B 1 834 ? 5.164 8.945 12.484 1 97.12 834 GLN B O 1
ATOM 13287 N N . PRO B 1 835 ? 6.266 7.086 11.867 1 96.44 835 PRO B N 1
ATOM 13288 C CA . PRO B 1 835 ? 5.98 6.484 13.18 1 96.44 835 PRO B CA 1
ATOM 13289 C C . PRO B 1 835 ? 6.754 7.156 14.312 1 96.44 835 PRO B C 1
ATOM 13291 O O . PRO B 1 835 ? 7.516 8.094 14.078 1 96.44 835 PRO B O 1
ATOM 13294 N N . ASN B 1 836 ? 6.59 6.703 15.57 1 94.06 836 ASN B N 1
ATOM 13295 C CA . ASN B 1 836 ? 7.121 7.445 16.703 1 94.06 836 ASN B CA 1
ATOM 13296 C C . ASN B 1 836 ? 8.586 7.102 16.969 1 94.06 836 ASN B C 1
ATOM 13298 O O . ASN B 1 836 ? 9.25 7.77 17.766 1 94.06 836 ASN B O 1
ATOM 13302 N N . LEU B 1 837 ? 9.062 6.031 16.375 1 96.31 837 LEU B N 1
ATOM 13303 C CA . LEU B 1 837 ? 10.484 5.711 16.469 1 96.31 837 LEU B CA 1
ATOM 13304 C C . LEU B 1 837 ? 11.047 5.309 15.109 1 96.31 837 LEU B C 1
ATOM 13306 O O . LEU B 1 837 ? 10.531 4.387 14.469 1 96.31 837 LEU B O 1
ATOM 13310 N N . ILE B 1 838 ? 12.07 5.934 14.703 1 98 838 ILE B N 1
ATOM 13311 C CA . ILE B 1 838 ? 12.727 5.652 13.43 1 98 838 ILE B CA 1
ATOM 13312 C C . ILE B 1 838 ? 14.242 5.684 13.617 1 98 838 ILE B C 1
ATOM 13314 O O . ILE B 1 838 ? 14.789 6.652 14.148 1 98 838 ILE B O 1
ATOM 13318 N N . ILE B 1 839 ? 14.898 4.695 13.336 1 97.69 839 ILE B N 1
ATOM 13319 C CA . ILE B 1 839 ? 16.359 4.66 13.211 1 97.69 839 ILE B CA 1
ATOM 13320 C C . ILE B 1 839 ? 16.75 4.531 11.742 1 97.69 839 ILE B C 1
ATOM 13322 O O . ILE B 1 839 ? 16.375 3.557 11.078 1 97.69 839 ILE B O 1
ATOM 13326 N N . LEU B 1 840 ? 17.453 5.496 11.258 1 98.12 840 LEU B N 1
ATOM 13327 C CA . LEU B 1 840 ? 17.812 5.562 9.844 1 98.12 840 LEU B CA 1
ATOM 13328 C C . LEU B 1 840 ? 19.25 5.098 9.625 1 98.12 840 LEU B C 1
ATOM 13330 O O . LEU B 1 840 ? 20.156 5.469 10.383 1 98.12 840 LEU B O 1
ATOM 13334 N N . GLY B 1 841 ? 19.453 4.273 8.641 1 97 841 GLY B N 1
ATOM 13335 C CA . GLY B 1 841 ? 20.797 3.977 8.156 1 97 841 GLY B CA 1
ATOM 13336 C C . GLY B 1 841 ? 21.25 4.906 7.047 1 97 841 GLY B C 1
ATOM 13337 O O . GLY B 1 841 ? 20.469 5.723 6.555 1 97 841 GLY B O 1
ATOM 13338 N N . LYS B 1 842 ? 22.453 4.746 6.688 1 95 842 LYS B N 1
ATOM 13339 C CA . LYS B 1 842 ? 23.031 5.586 5.641 1 95 842 LYS B CA 1
ATOM 13340 C C . LYS B 1 842 ? 22.25 5.453 4.34 1 95 842 LYS B C 1
ATOM 13342 O O . LYS B 1 842 ? 22.125 6.418 3.58 1 95 842 LYS B O 1
ATOM 13347 N N . GLU B 1 843 ? 21.641 4.293 4.098 1 96 843 GLU B N 1
ATOM 13348 C CA . GLU B 1 843 ? 20.953 4.012 2.838 1 96 843 GLU B CA 1
ATOM 13349 C C . GLU B 1 843 ? 19.641 4.777 2.738 1 96 843 GLU B C 1
ATOM 13351 O O . GLU B 1 843 ? 19.062 4.902 1.653 1 96 843 GLU B O 1
ATOM 13356 N N . ALA B 1 844 ? 19.156 5.285 3.863 1 97 844 ALA B N 1
ATOM 13357 C CA . ALA B 1 844 ? 17.938 6.078 3.818 1 97 844 ALA B CA 1
ATOM 13358 C C . ALA B 1 844 ? 18.109 7.301 2.922 1 97 844 ALA B C 1
ATOM 13360 O O . ALA B 1 844 ? 17.125 7.82 2.379 1 97 844 ALA B O 1
ATOM 13361 N N . GLY B 1 845 ? 19.344 7.688 2.734 1 96.25 845 GLY B N 1
ATOM 13362 C CA . GLY B 1 845 ? 19.609 8.836 1.889 1 96.25 845 GLY B CA 1
ATOM 13363 C C . GLY B 1 845 ? 19.172 8.648 0.453 1 96.25 845 GLY B C 1
ATOM 13364 O O . GLY B 1 845 ? 18.812 9.609 -0.229 1 96.25 845 GLY B O 1
ATOM 13365 N N . TRP B 1 846 ? 19.188 7.383 -0.055 1 96.94 846 TRP B N 1
ATOM 13366 C CA . TRP B 1 846 ? 18.766 7.195 -1.44 1 96.94 846 TRP B CA 1
ATOM 13367 C C . TRP B 1 846 ? 17.641 6.18 -1.534 1 96.94 846 TRP B C 1
ATOM 13369 O O . TRP B 1 846 ? 16.938 6.105 -2.553 1 96.94 846 TRP B O 1
ATOM 13379 N N . LYS B 1 847 ? 17.359 5.43 -0.45 1 97.56 847 LYS B N 1
ATOM 13380 C CA . LYS B 1 847 ? 16.266 4.453 -0.497 1 97.56 847 LYS B CA 1
ATOM 13381 C C . LYS B 1 847 ? 15.047 4.957 0.267 1 97.56 847 LYS B C 1
ATOM 13383 O O . LYS B 1 847 ? 14.008 4.301 0.275 1 97.56 847 LYS B O 1
ATOM 13388 N N . GLY B 1 848 ? 15.195 6.109 0.941 1 97.25 848 GLY B N 1
ATOM 13389 C CA . GLY B 1 848 ? 14.078 6.621 1.725 1 97.25 848 GLY B CA 1
ATOM 13390 C C . GLY B 1 848 ? 13.68 5.703 2.863 1 97.25 848 GLY B C 1
ATOM 13391 O O . GLY B 1 848 ? 14.523 5.285 3.658 1 97.25 848 GLY B O 1
ATOM 13392 N N . VAL B 1 849 ? 12.492 5.293 2.924 1 98 849 VAL B N 1
ATOM 13393 C CA . VAL B 1 849 ? 11.906 4.488 3.992 1 98 849 VAL B CA 1
ATOM 13394 C C . VAL B 1 849 ? 12.617 3.137 4.07 1 98 849 VAL B C 1
ATOM 13396 O O . VAL B 1 849 ? 12.867 2.621 5.16 1 98 849 VAL B O 1
ATOM 13399 N N . GLU B 1 850 ? 12.922 2.588 2.926 1 97.44 850 GLU B N 1
ATOM 13400 C CA . GLU B 1 850 ? 13.539 1.266 2.9 1 97.44 850 GLU B CA 1
ATOM 13401 C C . GLU B 1 850 ? 14.891 1.277 3.604 1 97.44 850 GLU B C 1
ATOM 13403 O O . GLU B 1 850 ? 15.336 0.25 4.117 1 97.44 850 GLU B O 1
ATOM 13408 N N . GLY B 1 851 ? 15.547 2.418 3.678 1 96.88 851 GLY B N 1
ATOM 13409 C CA . GLY B 1 851 ? 16.859 2.535 4.297 1 96.88 851 GLY B CA 1
ATOM 13410 C C . GLY B 1 851 ? 16.797 2.611 5.812 1 96.88 851 GLY B C 1
ATOM 13411 O O . GLY B 1 851 ? 17.828 2.623 6.477 1 96.88 851 GLY B O 1
ATOM 13412 N N . ALA B 1 852 ? 15.617 2.645 6.41 1 97.5 852 ALA B N 1
ATOM 13413 C CA . ALA B 1 852 ? 15.484 2.639 7.863 1 97.5 852 ALA B CA 1
ATOM 13414 C C . ALA B 1 852 ? 15.914 1.297 8.445 1 97.5 852 ALA B C 1
ATOM 13416 O O . ALA B 1 852 ? 15.586 0.24 7.906 1 97.5 852 ALA B O 1
ATOM 13417 N N . LEU B 1 853 ? 16.641 1.34 9.531 1 96.12 853 LEU B N 1
ATOM 13418 C CA . LEU B 1 853 ? 17.094 0.141 10.227 1 96.12 853 LEU B CA 1
ATOM 13419 C C . LEU B 1 853 ? 16.016 -0.405 11.148 1 96.12 853 LEU B C 1
ATOM 13421 O O . LEU B 1 853 ? 15.961 -1.609 11.414 1 96.12 853 LEU B O 1
ATOM 13425 N N . ALA B 1 854 ? 15.234 0.551 11.656 1 95.19 854 ALA B N 1
ATOM 13426 C CA . ALA B 1 854 ? 14.148 0.178 12.555 1 95.19 854 ALA B CA 1
ATOM 13427 C C . ALA B 1 854 ? 13.062 1.248 12.578 1 95.19 854 ALA B C 1
ATOM 13429 O O . ALA B 1 854 ? 13.344 2.432 12.375 1 95.19 854 ALA B O 1
ATOM 13430 N N . MET B 1 855 ? 11.867 0.858 12.797 1 95.69 855 MET B N 1
ATOM 13431 C CA . MET B 1 855 ? 10.727 1.755 12.969 1 95.69 855 MET B CA 1
ATOM 13432 C C . MET B 1 855 ? 9.625 1.086 13.781 1 95.69 855 MET B C 1
ATOM 13434 O O . MET B 1 855 ? 9.484 -0.138 13.758 1 95.69 855 MET B O 1
ATOM 13438 N N . GLY B 1 856 ? 8.875 1.873 14.492 1 93.44 856 GLY B N 1
ATOM 13439 C CA . GLY B 1 856 ? 7.777 1.31 15.258 1 93.44 856 GLY B CA 1
ATOM 13440 C C . GLY B 1 856 ? 6.945 2.359 15.969 1 93.44 856 GLY B C 1
ATOM 13441 O O . GLY B 1 856 ? 7.242 3.553 15.891 1 93.44 856 GLY B O 1
ATOM 13442 N N . MET B 1 857 ? 5.84 1.895 16.547 1 93.75 857 MET B N 1
ATOM 13443 C CA . MET B 1 857 ? 4.957 2.703 17.375 1 93.75 857 MET B CA 1
ATOM 13444 C C . MET B 1 857 ? 5.035 2.268 18.828 1 93.75 857 MET B C 1
ATOM 13446 O O . MET B 1 857 ? 5.16 1.077 19.125 1 93.75 857 MET B O 1
ATOM 13450 N N . PHE B 1 858 ? 4.941 3.213 19.703 1 92.5 858 PHE B N 1
ATOM 13451 C CA . PHE B 1 858 ? 4.887 2.895 21.125 1 92.5 858 PHE B CA 1
ATOM 13452 C C . PHE B 1 858 ? 3.475 2.5 21.531 1 92.5 858 PHE B C 1
ATOM 13454 O O . PHE B 1 858 ? 2.496 3.037 21.016 1 92.5 858 PHE B O 1
ATOM 13461 N N . ASP B 1 859 ? 3.404 1.599 22.484 1 90.25 859 ASP B N 1
ATOM 13462 C CA . ASP B 1 859 ? 2.104 1.233 23.031 1 90.25 859 ASP B CA 1
ATOM 13463 C C . ASP B 1 859 ? 1.718 2.16 24.188 1 90.25 859 ASP B C 1
ATOM 13465 O O . ASP B 1 859 ? 2.303 3.232 24.344 1 90.25 859 ASP B O 1
ATOM 13469 N N . SER B 1 860 ? 0.72 1.831 24.953 1 91.12 860 SER B N 1
ATOM 13470 C CA . SER B 1 860 ? 0.175 2.678 26.016 1 91.12 860 SER B CA 1
ATOM 13471 C C . SER B 1 860 ? 1.155 2.816 27.172 1 91.12 860 SER B C 1
ATOM 13473 O O . SER B 1 860 ? 1.035 3.734 27.984 1 91.12 860 SER B O 1
ATOM 13475 N N . LYS B 1 861 ? 2.121 1.886 27.25 1 88.56 861 LYS B N 1
ATOM 13476 C CA . LYS B 1 861 ? 3.104 1.928 28.328 1 88.56 861 LYS B CA 1
ATOM 13477 C C . LYS B 1 861 ? 4.461 2.398 27.812 1 88.56 861 LYS B C 1
ATOM 13479 O O . LYS B 1 861 ? 5.484 2.201 28.484 1 88.56 861 LYS B O 1
ATOM 13484 N N . TRP B 1 862 ? 4.555 2.885 26.594 1 89.44 862 TRP B N 1
ATOM 13485 C CA . TRP B 1 862 ? 5.742 3.438 25.953 1 89.44 862 TRP B CA 1
ATOM 13486 C C . TRP B 1 862 ? 6.73 2.332 25.594 1 89.44 862 TRP B C 1
ATOM 13488 O O . TRP B 1 862 ? 7.941 2.561 25.547 1 89.44 862 TRP B O 1
ATOM 13498 N N . HIS B 1 863 ? 6.16 1.172 25.406 1 87.62 863 HIS B N 1
ATOM 13499 C CA . HIS B 1 863 ? 6.953 0.088 24.844 1 87.62 863 HIS B CA 1
ATOM 13500 C C . HIS B 1 863 ? 6.715 -0.041 23.344 1 87.62 863 HIS B C 1
ATOM 13502 O O . HIS B 1 863 ? 5.641 0.308 22.844 1 87.62 863 HIS B O 1
ATOM 13508 N N . LEU B 1 864 ? 7.73 -0.559 22.719 1 88.62 864 LEU B N 1
ATOM 13509 C CA . LEU B 1 864 ? 7.539 -0.775 21.281 1 88.62 864 LEU B CA 1
ATOM 13510 C C . LEU B 1 864 ? 6.539 -1.898 21.031 1 88.62 864 LEU B C 1
ATOM 13512 O O . LEU B 1 864 ? 6.637 -2.971 21.625 1 88.62 864 LEU B O 1
ATOM 13516 N N . SER B 1 865 ? 5.641 -1.605 20.172 1 84.12 865 SER B N 1
ATOM 13517 C CA . SER B 1 865 ? 4.547 -2.531 19.891 1 84.12 865 SER B CA 1
ATOM 13518 C C . SER B 1 865 ? 4.984 -3.641 18.938 1 84.12 865 SER B C 1
ATOM 13520 O O . SER B 1 865 ? 6.133 -3.666 18.5 1 84.12 865 SER B O 1
ATOM 13522 N N . ASN B 1 866 ? 4.039 -4.566 18.656 1 78.94 866 ASN B N 1
ATOM 13523 C CA . ASN B 1 866 ? 4.277 -5.75 17.844 1 78.94 866 ASN B CA 1
ATOM 13524 C C . ASN B 1 866 ? 4.586 -5.379 16.391 1 78.94 866 ASN B C 1
ATOM 13526 O O . ASN B 1 866 ? 5.141 -6.188 15.641 1 78.94 866 ASN B O 1
ATOM 13530 N N . GLY B 1 867 ? 4.316 -4.227 16.062 1 77.38 867 GLY B N 1
ATOM 13531 C CA . GLY B 1 867 ? 4.59 -3.799 14.688 1 77.38 867 GLY B CA 1
ATOM 13532 C C . GLY B 1 867 ? 6.023 -3.35 14.477 1 77.38 867 GLY B C 1
ATOM 13533 O O . GLY B 1 867 ? 6.445 -3.117 13.344 1 77.38 867 GLY B O 1
ATOM 13534 N N . PHE B 1 868 ? 6.793 -3.35 15.555 1 79.5 868 PHE B N 1
ATOM 13535 C CA . PHE B 1 868 ? 8.18 -2.906 15.492 1 79.5 868 PHE B CA 1
ATOM 13536 C C . PHE B 1 868 ? 9.023 -3.863 14.648 1 79.5 868 PHE B C 1
ATOM 13538 O O . PHE B 1 868 ? 8.836 -5.082 14.719 1 79.5 868 PHE B O 1
ATOM 13545 N N . LEU B 1 869 ? 9.867 -3.26 13.766 1 86.81 869 LEU B N 1
ATOM 13546 C CA . LEU B 1 869 ? 10.773 -4.066 12.961 1 86.81 869 LEU B CA 1
ATOM 13547 C C . LEU B 1 869 ? 12.188 -3.494 12.992 1 86.81 869 LEU B C 1
ATOM 13549 O O . LEU B 1 869 ? 12.367 -2.297 13.219 1 86.81 869 LEU B O 1
#

Nearest PDB structures (foldseek):
  5vta-assembly2_B  TM=3.646E-01  e=3.021E-10  Rattus norvegicus
  3g0d-assembly1_B  TM=3.383E-01  e=9.866E-11  Homo sapiens
  3opm-assembly3_C  TM=3.648E-01  e=1.035E-09  Homo sapiens
  1pfq-assembly1_B  TM=3.524E-01  e=4.470E-10  Homo sapiens
  3g0g-assembly2_D-2  TM=3.087E-01  e=1.224E-09  Homo sapiens

Sequence (1738 aa):
MPIVTWLSIVTHASVPSIQISSNWDILGPFQIGTREAEWGADPLRYYGGFQNLAHSTAPLFKSSLTTNGTVGWSTAQFKPTFSPGHGTMTISFNSSVVDWEFLRSIYGWSGIQYQAWARGALVVCPAHKNVPDAISVTLHISPTVEYFVNKKPYFGGDMFSYKRSPSVLHLKPGVPHTLDIRITHDIRAFGGAMPPALEIAIEADLATGGLLVEAERAIVPDVVGGKLAGKGWVSIPVRNERAAGLIEILGILAEGNVWNDALFRLAPGQSRPLKVRITDFPTNATNITLLIQYRVEGGSGIEHLSTSLAFPTTKPIYNPHIFTFLHPSGIVSYATLRPPSPNATCHSPPTDPPVLLSLHGAGVDVHWDSAQNVYAKLLDLCAWLLLPQGVTLWSGDDWHIWGWADVEAAIASIPDWIESTGWKGPNVDLDKWVVSGHSNGGQGAWYALTHRSDKIIAATPLSGYLSISAYVPYHMWHETDSRKSGLILAALSSYRHELLVDNYAGTPIMQGHGQLDDNVPTFHSRRMRFLSHEAGWETEYIEFPGRGHWWEGVMTDGSLPAFVNHYINEQPKIPPLPSKFSIVVANPADMGPRGGVIVEQLEVYDQLGKINIDWTNTTTWVMRTSNIRRWRIGKERPGLAHPREILLDNQSFRILSVGDMFVKSARGEWKSVHSQSWRRRERSGKQLGALDAFLNTSGHFTIVLPPAAQRKPYHQELAIEISRNLHQYYSADSDIVEDIRCMTGKGNVILIDIKDSRNLGQSATVIGLNINEEMIAVRDATGRRKTYLLEPGVGAIFLQPLDPVRVAIVVIGADENGLRSAARLVPLRTGVGQPNLIILGKEAGWKGVEGALAMGMFDSKWHLSNGFLMPIVTWLSIVTHASVPSIQISSNWDILGPFQIGTREAEWGADPLRYYGGFQNLAHSTAPLFKSSLTTNGTVGWSTAQFKPTFSPGHGTMTISFNSSVVDWEFLRSIYGWSGIQYQAWARGALVVCPAHKNVPDAISVTLHISPTVEYFVNKKPYFGGDMFSYKRSPSVLHLKPGVPHTLDIRITHDIRAFGGAMPPALEIAIEADLATGGLLVEAERAIVPDVVGGKLAGKGWVSIPVRNERAAGLIEILGILAEGNVWNDALFRLAPGQSRPLKVRITDFPTNATNITLLIQYRVEGGSGIEHLSTSLAFPTTKPIYNPHIFTFLHPSGIVSYATLRPPSPNATCHSPPTDPPVLLSLHGAGVDVHWDSAQNVYAKLLDLCAWLLLPQGVTLWSGDDWHIWGWADVEAAIASIPDWIESTGWKGPNVDLDKWVVSGHSNGGQGAWYALTHRSDKIIAATPLSGYLSISAYVPYHMWHETDSRKSGLILAALSSYRHELLVDNYAGTPIMQGHGQLDDNVPTFHSRRMRFLSHEAGWETEYIEFPGRGHWWEGVMTDGSLPAFVNHYINEQPKIPPLPSKFSIVVANPADMGPRGGVIVEQLEVYDQLGKINIDWTNTTTWVMRTSNIRRWRIGKERPGLAHPREILLDNQSFRILSVGDMFVKSARGEWKSVHSQSWRRRERSGKQLGALDAFLNTSGHFTIVLPPAAQRKPYHQELAIEISRNLHQYYSADSDIVEDIRCMTGKGNVILIDIKDSRNLGQSATVIGLNINEEMIAVRDATGRRKTYLLEPGVGAIFLQPLDPVRVAIVVIGADENGLRSAARLVPLRTGVGQPNLIILGKEAGWKGVEGALAMGMFDSKWHLSNGFL